Protein 2OVW (pdb70)

Sequence (1588 aa):
TPDKAKEQHPKLETYRCTKASGCKKQTNYIVADAGIHGIRQKNGAGCGDWGQKPNATACPDEASCAKNCILSGMDSNAYKNAGITTSGNKLRLQQLINNQLVSPRVYLLEENKKKYEMLHLTGTEFSFDVEMEKLPCGMNGALYLSEMPQDGGKSTSRNSKAGAYYGAGYCDAQCYVTPFINGVGNIKGQGVCCNELDIWEANSRATHIAPHPCSKPGLYGCTGDECGSSGICDKAGCGWNHNRINVTDFYGRGKQYKVDSTRKFTVTSQFVANKQGDLIELHRHYIQDNKVIESAVVNISGPPKINFINDKYCAATGANEYMRLGGTKQMGDAMSRGMVLAMSVWWSEGDFMAWLDQGVAGPCDATEGDPKNIVKVQPNPEVTFSNIRIGEIGSTSTPDKAKEQHPKLETYRCTKASGCKKQTNYIVADAGIHGIRQKNGAGCGDWGQKPNATACPDEASCAKNCILSGMDSNAYKNAGITTSGNKLRLQQLINNQLVSPRVYLLEENKKKYEMLHLTGTEFSFDVEMEKLPCGMNGALYLSEMPQDGGKSTSRNSKAGAYYGAGYCDAQCYVTPFINGVGNIKGQGVCCNELDIWEANSRATHIAPHPCSKPGLYGCTGDECGSSGICDKAGCGWNHNRINVTDFYGRGKQYKVDSTRKFTVTSQFVANKQGDLIELHRHYIQDNKVIESAVVNISGPPKINFINDKYCAATGANEYMRLGGTKQMGDAMSRGMVLAMSVWWSEGDFMAWLDQGVAGPCDATEGDPKNIVKVQPNPEVTFSNIRIGEIGSTSTPDKAKEQHPKLETYRCTKASGCKKQTNYIVADAGIHGIRQKNGAGCGDWGQKPNATACPDEASCAKNCILSGMDSNAYKNAGITTSGNKLRLQQLINNQLVSPRVYLLEENKKKYEMLHLTGTEFSFDVEMEKLPCGMNGALYLSEMPQDGGKSTSRNSKAGAYYGAGYCDAQCYVTPFINGVGNIKGQGVCCNELDIWEANSRATHIAPHPCSKPGLYGCTGDECGSSGICDKAGCGWNHNRINVTDFYGRGKQYKVDSTRKFTVTSQFVANKQGDLIELHRHYIQDNKVIESAVVNISGPPKINFINDKYCAATGANEYMRLGGTKQMGDAMSRGMVLAMSVWWSEGDFMAWLDQGVAGPCDATEGDPKNIVKVQPNPEVTFSNIRIGEIGSTSTPDKAKEQHPKLETYRCTKASGCKKQTNYIVADAGIHGIRQKNGAGCGDWGQKPNATACPDEASCAKNCILSGMDSNAYKNAGITTSGNKLRLQQLINNQLVSPRVYLLEENKKKYEMLHLTGTEFSFDVEMEKLPCGMNGALYLSEMPQDGGKSTSRNSKAGAYYGAGYCDAQCYVTPFINGVGNIKGQGVCCNELDIWEANSRATHIAPHPCSKPGLYGCTGDECGSSGICDKAGCGWNHNRINVTDFYGRGKQYKVDSTRKFTVTSQFVANKQGDLIELHRHYIQDNKVIESAVVNISGPPKINFINDKYCAATGANEYMRLGGTKQMGDAMSRGMVLAMSVWWSEGDFMAWLDQGVAGPCDATEGDPKNIVKVQPNPEVTFSNIRIGEIGSTS

Nearest PDB structures (foldseek):
  2ovw-assembly1_A  TM=1.003E+00  e=1.670E-92  Fusarium oxysporum
  1ojj-assembly1_A  TM=9.820E-01  e=1.998E-66  Mycothermus thermophilus
  1a39-assembly1_A  TM=9.815E-01  e=2.116E-66  Mycothermus thermophilus
  2a39-assembly2_A  TM=9.810E-01  e=2.242E-66  Mycothermus thermophilus
  1dym-assembly1_A  TM=9.828E-01  e=2.515E-66  Mycothermus thermophilus

Secondary structure (DSSP, 8-state):
-B-SS---PPEEEEEEEETTTEEEEEEEEEEE-HHHH-EE-TTS-BS--TTS---TTT-SSHHHHHHH-EE----HHHHHHTTEEEETTEEEEESEETTEE---EEEEEPTTSSSB--B--TT-EEEEEEE-TT--TTEEEEEEEE---TTTTGGG-TT----GGGT----BTT-EE-SEETTEE-TT--EEE--EEEEEEE-SS-EEEEEE-BSS-S-EEE-GGGGSTTSSB-SS---B-GGGGT-TTSEESSTTSSEETTS-EEEEEEEEE-TTS-EEEEEEEEEETTEEEEPPPP-SSSS-S-SSB-HHHHHHTT-HHHHHTTHHHHHHHHHHH-BEEEEEEEE-TTTTTHHHHBGGG-SB-SSTTSHHHHHHH-SS-EEEEEEEEEESTTS--/-B-SSPP-PPEEEEEEEETTTEEEEEEEEEEE-HHHH-EE-TTS-BS--TTS---TTT-SSHHHHHHH-EE----HHHHHHHTEEEETTEEEEESEETTEE---EEEEEPTTSSSB--B--TT-EEEEEEE-TT--TTEEEEEEEE---TTTTGGG-TT---TGGGT----BTT--B-SEETTEE-TT--EEE--EEEEEEE-SS-EEEEEE-BSS-S-EEE-GGGGSTTSSB-SS---B-TTTTT-TTSEESSTTSSEETTS-EEEEEEEEE-TTS-EEEEEEEEEETTEEEEPPPP-SSSS-S-SSB-HHHHHHTT-HHHHHTTHHHHHHHHHHH-BEEEEEEEE-TTTTTHHHHBGGG-SB-SSTTSHHHHHHH-SS-EEEEEEEEEESTTS--/-B-SSPP-PPEEEEEEEETTTEEEEEEEEEEE-HHHH-EE-TTS-BS--TTSPPPTTT-SSHHHHHHH-EE----HHHHHTTTEEEETTEEEEESEETTEE---EEEEEPTTSSSB--B--TT-EEEEEEE-TT--TTEEEEEEEE---TTTTGGG-TT----GGGT----BTT-EE-SEETTEE-TT--EEE--EEEEEEE-SS-EEEEEE-BSS-S-EEE-GGGGSTTSSB-SS---B-TTTTT-TTSEESSTTSSEETTS-EEEEEEEEE-TTS-EEEEEEEEEETTEEEEPPPP-SSSS-S-SSB-HHHHHHTT-HHHHHTTHHHHHHHHHHH-BEEEEEEEE-TTTTTHHHHBGGG-SB-SSTTSHHHHHHH-SS-EEEEEEEEEESTTS--/-B-SS---PPEEEEEEEETTTEEEEEEEEEEE-HHHH-EE-TTS-BS--TTSPPPTTT-SSHHHHHHH-EE----HHHHHHTTEEEETTEEEEESEETTEE---EEEEEPTTSSSB--B--TT-EEEEEEE-TT--TTEEEEEEEE---TTTTGGG-TT----GGGT----BTT-EE-SEETTEE-TT--EEE--EEEEEEE-SS-EEEEEE-BSS-S-EEE-GGGGSTTSSB-SS---B-TTTTT-TTSEESSTTSSEETTS-EEEEEEEEE-TTS-EEEEEEEEEETTEEEEPPPP-SSSS-S-SSB-HHHHHHTT-HHHHHTTHHHHHHHHHHH-BEEEEEEEE-TTTTTHHHHBGGG-SB-SSTTSHHHHHHH-SS-EEEEEEEEEESTTS--

CATH classification: 2.70.100.10

B-factor: mean 28.84, std 9.88, range [3.84, 80.95]

Radius of gyration: 49.94 Å; Cα contacts (8 Å, |Δi|>4): 4673; chains: 4; bounding box: 116×54×153 Å

Solvent-accessible surface area: 63809 Å² total

Organism: Fusarium oxysporum (NCBI:txid5507)

Foldseek 3Di:
DEDPADAAFAKAWAWEADPVPFTDIFIKTKAWAQVLQAKAFPVRHHQDDWQWFGDCVCPVDWQSVLVGIYGYHAHVVSCVQLQWHADYFKIKGWQHDPRDGNWIKIWIGHNVLQWGPWFQAAQWKKKWKKAFQQFDFQKKWFKKWWQWDGQLLCVVDVSADCTVSNNHTDAEQLQGQGQDHSRTGPNVRFRWHTWMWTCWIDHQWWIKGFGKFFLDAGIDRHDDQLNDCLHGIQPVGQMDICLLLPNAQCGHDDDSHVHHNNDMKMKMWHFYDDPVSFTFKIAIWMADPNDIHGAAFRNHPFADRDRIDGVRRSVSVPSVSCVVSPHRRSSSVNSNVTIIIMTTMDGDQPQSPCVCDHDSNGDDDRPCSHPVNSCVVRVMRMMMMGHIYMYHDPRRD/DEDPDDAAFAKAWAWEADPVPFTDIFIKTKAWAQPLQAKAFPVRHHQDDWQDFGDCVCPVDWQSVLVGIYGYHAHVVSCVQLQWHADYFKIKGWQHDPPDGNWIKIWIGHNVLQWGPWFQAAQWKKKWKKAFQLFDFQKKWFKKWWQWDGQLLCVVDVSADCTVSNNHTDAEQLQGQGQDHSRTGPNVRFRKHTWMWTCWIDHQWWIKGFGKFFLDAGIDRHDDPLNDCLHGIQPVGQMDICLLLPNRQCGHDDDSHVHHNNDMKMKMWHFYDDPVSFTFKIAIWMADPNDIGGAAFRNHPFADRDRIDGVSRSVSVPSVSCVVSPHRRSSSVNSNVTIIIMTTMDGDQPQSCCVCDHDSNGDDDRPCSHPVNSCVVPVMRMMMMGHIYMYHDPRRD/DEDPADAAFAKAWAWEADPVPFTDIFIKTKAWAQVLQAKAFPVRHHQDDWQDFGDCVCPVDWQSVLVGIYGYHAHVVSCVQLQWHADYFKIKGWQHDPPDGNWIKIWIGHNVLQWGPWFQAAQWKKKWKKAFQQFDFQKKWFKKWWLWDGQQLCVVDVSADCTVSNNHTDAEQLQGQGQDHSRTGPNVRFRKHTWMWTCWIDHQWWIKGFGKFFLDAGIDRHDDQLNDCLHGIQPVGQMDICLLLPNAQCGHDDDSHVHHNNDMKMKMWHFYDDPVSFTFKIAIWMADPNDIGGAAFRNHPFADRDRIDGVSRSVSVPSVSCVVNPHRRSSSVNSNVTIIIMTTMDGDQPQSPCVCDHDSNGDDDRPCSHPVNSCVVRVMRMMMMGHIYMYRDPRRD/DEDPDAAAFAKAWAWEWDPVPFTDIFIKTKAWAQVLQAKAFPVRHHQDDWQWFGDCVCPVDFQSVLVGIYGYHAHVVSCVQLQWHADYFKIKGWQHDPPDGNWIKMWIGHNVLQWGPWFQAQQWKKKWKKAFQQFDFQKKWFKKWWQWDGQQLCVVDVSADCTSSNNHTDAEQLQGQGQDHSRTGPNVSFRKHTWMWTCWIDHQWWIKGFGKFFLDAGIDRHDDQLNDCLHGIQPVGQMDICLLLPNAQCGHDDDSHVHHNNDMKMKMWHFYDDPVSFTFKIAIWIADPNDIGGAAFRNHPFADRDRIDGVSRSVSVPSVSCVVNPHRRSSSVNSNVTIIIMTTMDGDQPQLPCVCDHDSNGDDDRPCSHPVNSCVVPVMRMMMMGHIYMYHDPRRD

InterPro domains:
  IPR001722 Glycoside hydrolase, family 7 [PF00840] (23-415)
  IPR001722 Glycoside hydrolase, family 7 [PR00734] (42-59)
  IPR001722 Glycoside hydrolase, family 7 [PR00734] (76-95)
  IPR001722 Glycoside hydrolase, family 7 [PR00734] (135-155)
  IPR001722 Glycoside hydrolase, family 7 [PR00734] (155-173)
  IPR001722 Glycoside hydrolase, family 7 [PR00734] (179-195)
  IPR001722 Glycoside hydrolase, family 7 [PR00734] (210-233)
  IPR001722 Glycoside hydrolase, family 7 [PR00734] (277-290)
  IPR001722 Glycoside hydrolase, family 7 [PR00734] (358-377)
  IPR001722 Glycoside hydrolase, family 7 [PR00734] (398-415)
  IPR001722 Glycoside hydrolase, family 7 [PTHR33753] (5-418)
  IPR001722 Glycoside hydrolase, family 7 [cd07999] (25-410)
  IPR013320 Concanavalin A-like lectin/glucanase domain superfamily [SSF49899] (20-417)
  IPR037019 Glycoside hydrolase family 7, catalytic domain superfamily [G3DSA:2.70.100.10] (19-429)

Structure (mmCIF, N/CA/C/O backbone):
data_2OVW
#
_entry.id   2OVW
#
_cell.length_a   67.930
_cell.length_b   78.310
_cell.length_c   142.470
_cell.angle_alpha   90.00
_cell.angle_beta   96.98
_cell.angle_gamma   90.00
#
_symmetry.space_group_name_H-M   'P 1 21 1'
#
loop_
_entity.id
_entity.type
_entity.pdbx_description
1 polymer 'ENDOGLUCANASE I'
2 branched beta-D-glucopyranose-(1-4)-beta-D-glucopyranose
3 non-polymer 2-acetamido-2-deoxy-beta-D-glucopyranose
4 water water
#
loop_
_atom_site.group_PDB
_atom_site.id
_atom_site.type_symbol
_atom_site.label_atom_id
_atom_site.label_alt_id
_atom_site.label_comp_id
_atom_site.label_asym_id
_atom_site.label_entity_id
_atom_site.label_seq_id
_atom_site.pdbx_PDB_ins_code
_atom_site.Cartn_x
_atom_site.Cartn_y
_atom_site.Cartn_z
_atom_site.occupancy
_atom_site.B_iso_or_equiv
_atom_site.auth_seq_id
_atom_site.auth_comp_id
_atom_site.auth_asym_id
_atom_site.auth_atom_id
_atom_site.pdbx_PDB_model_num
ATOM 9 N N . THR A 1 2 ? 70.452 74.576 29.912 1.00 27.43 2 THR A N 1
ATOM 10 C CA . THR A 1 2 ? 71.045 75.704 30.604 1.00 25.24 2 THR A CA 1
ATOM 11 C C . THR A 1 2 ? 70.626 77.019 29.969 1.00 23.61 2 THR A C 1
ATOM 12 O O . THR A 1 2 ? 70.871 77.259 28.790 1.00 28.31 2 THR A O 1
ATOM 16 N N . PRO A 1 3 ? 70.021 77.849 30.754 1.00 22.93 3 PRO A N 1
ATOM 17 C CA . PRO A 1 3 ? 69.551 79.149 30.333 1.00 25.79 3 PRO A CA 1
ATOM 18 C C . PRO A 1 3 ? 70.733 80.011 29.928 1.00 28.21 3 PRO A C 1
ATOM 19 O O . PRO A 1 3 ? 71.798 79.894 30.542 1.00 30.96 3 PRO A O 1
ATOM 23 N N . ASP A 1 4 ? 70.512 80.854 28.943 1.00 29.24 4 ASP A N 1
ATOM 24 C CA . ASP A 1 4 ? 71.556 81.779 28.484 1.00 30.23 4 ASP A CA 1
ATOM 25 C C . ASP A 1 4 ? 71.416 82.984 29.405 1.00 31.85 4 ASP A C 1
ATOM 26 O O . ASP A 1 4 ? 70.712 82.908 30.434 1.00 31.33 4 ASP A O 1
ATOM 31 N N . LYS A 1 5 ? 72.063 84.080 29.064 1.00 33.84 5 LYS A N 1
ATOM 32 C CA . LYS A 1 5 ? 71.976 85.255 29.933 1.00 37.35 5 LYS A CA 1
ATOM 33 C C . LYS A 1 5 ? 70.991 86.311 29.448 1.00 35.79 5 LYS A C 1
ATOM 34 O O . LYS A 1 5 ? 70.945 87.373 30.048 1.00 35.25 5 LYS A O 1
ATOM 40 N N . ALA A 1 6 ? 70.208 86.025 28.415 1.00 36.20 6 ALA A N 1
ATOM 41 C CA . ALA A 1 6 ? 69.229 86.982 27.885 1.00 34.97 6 ALA A CA 1
ATOM 42 C C . ALA A 1 6 ? 68.164 87.292 28.924 1.00 33.49 6 ALA A C 1
ATOM 43 O O . ALA A 1 6 ? 67.788 86.413 29.692 1.00 34.77 6 ALA A O 1
ATOM 45 N N . LYS A 1 7 ? 67.687 88.520 28.978 1.00 33.28 7 LYS A N 1
ATOM 46 C CA . LYS A 1 7 ? 66.682 88.849 29.976 1.00 35.08 7 LYS A CA 1
ATOM 47 C C . LYS A 1 7 ? 65.338 88.147 29.752 1.00 34.15 7 LYS A C 1
ATOM 48 O O . LYS A 1 7 ? 64.844 88.022 28.636 1.00 32.38 7 LYS A O 1
ATOM 54 N N . GLU A 1 8 ? 64.751 87.701 30.846 1.00 31.61 8 GLU A N 1
ATOM 55 C CA . GLU A 1 8 ? 63.459 87.056 30.854 1.00 32.34 8 GLU A CA 1
ATOM 56 C C . GLU A 1 8 ? 62.465 88.119 31.324 1.00 33.02 8 GLU A C 1
ATOM 57 O O . GLU A 1 8 ? 62.634 88.573 32.459 1.00 35.73 8 GLU A O 1
ATOM 63 N N . GLN A 1 9 ? 61.517 88.542 30.498 1.00 32.17 9 GLN A N 1
ATOM 64 C CA . GLN A 1 9 ? 60.593 89.574 30.973 1.00 31.13 9 GLN A CA 1
ATOM 65 C C . GLN A 1 9 ? 59.210 88.954 31.058 1.00 30.97 9 GLN A C 1
ATOM 66 O O . GLN A 1 9 ? 58.415 88.994 30.127 1.00 33.14 9 GLN A O 1
ATOM 72 N N . HIS A 1 10 ? 58.918 88.306 32.182 1.00 29.51 10 HIS A N 1
ATOM 73 C CA . HIS A 1 10 ? 57.637 87.678 32.346 1.00 28.14 10 HIS A CA 1
ATOM 74 C C . HIS A 1 10 ? 56.518 88.712 32.433 1.00 26.66 10 HIS A C 1
ATOM 75 O O . HIS A 1 10 ? 56.536 89.675 33.185 1.00 28.64 10 HIS A O 1
ATOM 82 N N . PRO A 1 11 ? 55.474 88.498 31.682 1.00 25.28 11 PRO A N 1
ATOM 83 C CA . PRO A 1 11 ? 54.280 89.331 31.711 1.00 24.64 11 PRO A CA 1
ATOM 84 C C . PRO A 1 11 ? 53.703 89.291 33.127 1.00 25.24 11 PRO A C 1
ATOM 85 O O . PRO A 1 11 ? 53.634 88.252 33.814 1.00 24.15 11 PRO A O 1
ATOM 89 N N . LYS A 1 12 ? 53.283 90.466 33.608 1.00 25.01 12 LYS A N 1
ATOM 90 C CA . LYS A 1 12 ? 52.695 90.570 34.938 1.00 29.45 12 LYS A CA 1
ATOM 91 C C . LYS A 1 12 ? 51.195 90.242 34.864 1.00 29.05 12 LYS A C 1
ATOM 92 O O . LYS A 1 12 ? 50.582 90.522 33.830 1.00 29.85 12 LYS A O 1
ATOM 98 N N . LEU A 1 13 ? 50.618 89.715 35.914 1.00 27.65 13 LEU A N 1
ATOM 99 C CA . LEU A 1 13 ? 49.188 89.397 35.918 1.00 26.70 13 LEU A CA 1
ATOM 100 C C . LEU A 1 13 ? 48.647 89.588 37.328 1.00 25.47 13 LEU A C 1
ATOM 101 O O . LEU A 1 13 ? 49.078 88.935 38.268 1.00 24.80 13 LEU A O 1
ATOM 106 N N . GLU A 1 14 ? 47.725 90.521 37.527 1.00 27.75 14 GLU A N 1
ATOM 107 C CA . GLU A 1 14 ? 47.080 90.781 38.813 1.00 27.27 14 GLU A CA 1
ATOM 108 C C . GLU A 1 14 ? 46.116 89.631 39.053 1.00 24.34 14 GLU A C 1
ATOM 109 O O . GLU A 1 14 ? 45.498 89.297 38.070 1.00 23.23 14 GLU A O 1
ATOM 115 N N . THR A 1 15 ? 46.008 89.010 40.178 1.00 25.17 15 THR A N 1
ATOM 116 C CA . THR A 1 15 ? 45.142 87.939 40.579 1.00 26.17 15 THR A CA 1
ATOM 117 C C . THR A 1 15 ? 44.580 88.267 41.955 1.00 27.98 15 THR A C 1
ATOM 118 O O . THR A 1 15 ? 44.978 89.285 42.534 1.00 33.30 15 THR A O 1
ATOM 122 N N . TYR A 1 16 ? 43.553 87.598 42.511 1.00 27.27 16 TYR A N 1
ATOM 123 C CA . TYR A 1 16 ? 42.994 87.992 43.803 1.00 26.18 16 TYR A CA 1
ATOM 124 C C . TYR A 1 16 ? 42.841 86.825 44.783 1.00 27.72 16 TYR A C 1
ATOM 125 O O . TYR A 1 16 ? 42.647 85.673 44.360 1.00 27.07 16 TYR A O 1
ATOM 134 N N . ARG A 1 17 ? 42.936 87.129 46.081 1.00 27.18 17 ARG A N 1
ATOM 135 C CA . ARG A 1 17 ? 42.743 86.129 47.136 1.00 26.90 17 ARG A CA 1
ATOM 136 C C . ARG A 1 17 ? 41.522 86.693 47.877 1.00 25.63 17 ARG A C 1
ATOM 137 O O . ARG A 1 17 ? 41.454 87.903 48.126 1.00 23.86 17 ARG A O 1
ATOM 145 N N . CYS A 1 18 ? 40.525 85.872 48.126 1.00 26.08 18 CYS A N 1
ATOM 146 C CA . CYS A 1 18 ? 39.310 86.382 48.723 1.00 27.36 18 CYS A CA 1
ATOM 147 C C . CYS A 1 18 ? 38.708 85.646 49.894 1.00 27.02 18 CYS A C 1
ATOM 148 O O . CYS A 1 18 ? 38.759 84.406 49.949 1.00 27.26 18 CYS A O 1
ATOM 151 N N . THR A 1 19 ? 38.079 86.431 50.766 1.00 27.65 19 THR A N 1
ATOM 152 C CA . THR A 1 19 ? 37.378 85.822 51.912 1.00 29.43 19 THR A CA 1
ATOM 153 C C . THR A 1 19 ? 36.014 86.500 51.990 1.00 30.02 19 THR A C 1
ATOM 154 O O . THR A 1 19 ? 35.875 87.640 51.532 1.00 31.05 19 THR A O 1
ATOM 158 N N . LYS A 1 20 ? 35.035 85.832 52.572 1.00 32.17 20 LYS A N 1
ATOM 159 C CA . LYS A 1 20 ? 33.719 86.458 52.733 1.00 36.46 20 LYS A CA 1
ATOM 160 C C . LYS A 1 20 ? 33.820 87.705 53.596 1.00 38.81 20 LYS A C 1
ATOM 161 O O . LYS A 1 20 ? 33.209 88.727 53.290 1.00 40.30 20 LYS A O 1
ATOM 167 N N . ALA A 1 21 ? 34.619 87.667 54.665 1.00 40.43 21 ALA A N 1
ATOM 168 C CA . ALA A 1 21 ? 34.789 88.806 55.553 1.00 41.80 21 ALA A CA 1
ATOM 169 C C . ALA A 1 21 ? 35.592 89.956 54.973 1.00 41.97 21 ALA A C 1
ATOM 170 O O . ALA A 1 21 ? 35.180 91.090 55.214 1.00 43.35 21 ALA A O 1
ATOM 172 N N . SER A 1 22 ? 36.679 89.746 54.245 1.00 42.17 22 SER A N 1
ATOM 173 C CA . SER A 1 22 ? 37.411 90.900 53.729 1.00 42.12 22 SER A CA 1
ATOM 174 C C . SER A 1 22 ? 37.293 91.108 52.232 1.00 41.72 22 SER A C 1
ATOM 175 O O . SER A 1 22 ? 37.911 92.087 51.763 1.00 40.98 22 SER A O 1
ATOM 178 N N . GLY A 1 23 ? 36.577 90.243 51.489 1.00 40.44 23 GLY A N 1
ATOM 179 C CA . GLY A 1 23 ? 36.534 90.517 50.043 1.00 39.21 23 GLY A CA 1
ATOM 180 C C . GLY A 1 23 ? 37.781 90.004 49.337 1.00 38.26 23 GLY A C 1
ATOM 181 O O . GLY A 1 23 ? 38.506 89.155 49.854 1.00 36.92 23 GLY A O 1
ATOM 182 N N . CYS A 1 24 ? 38.007 90.532 48.142 1.00 38.01 24 CYS A N 1
ATOM 183 C CA . CYS A 1 24 ? 39.105 90.112 47.293 1.00 38.59 24 CYS A CA 1
ATOM 184 C C . CYS A 1 24 ? 40.252 91.102 47.322 1.00 37.80 24 CYS A C 1
ATOM 185 O O . CYS A 1 24 ? 40.046 92.260 47.032 1.00 38.55 24 CYS A O 1
ATOM 188 N N . LYS A 1 25 ? 41.436 90.603 47.664 1.00 38.40 25 LYS A N 1
ATOM 189 C CA . LYS A 1 25 ? 42.624 91.451 47.725 1.00 37.74 25 LYS A CA 1
ATOM 190 C C . LYS A 1 25 ? 43.466 91.132 46.513 1.00 35.99 25 LYS A C 1
ATOM 191 O O . LYS A 1 25 ? 43.676 89.966 46.197 1.00 34.80 25 LYS A O 1
ATOM 197 N N . LYS A 1 26 ? 43.891 92.163 45.840 1.00 35.34 26 LYS A N 1
ATOM 198 C CA . LYS A 1 26 ? 44.692 92.044 44.628 1.00 36.34 26 LYS A CA 1
ATOM 199 C C . LYS A 1 26 ? 46.115 91.628 44.968 1.00 36.99 26 LYS A C 1
ATOM 200 O O . LYS A 1 26 ? 46.638 91.984 46.027 1.00 37.01 26 LYS A O 1
ATOM 206 N N . GLN A 1 27 ? 46.753 90.842 44.123 1.00 36.70 27 GLN A N 1
ATOM 207 C CA . GLN A 1 27 ? 48.096 90.330 44.282 1.00 37.79 27 GLN A CA 1
ATOM 208 C C . GLN A 1 27 ? 48.825 90.342 42.937 1.00 35.72 27 GLN A C 1
ATOM 209 O O . GLN A 1 27 ? 48.178 90.145 41.914 1.00 34.43 27 GLN A O 1
ATOM 215 N N . THR A 1 28 ? 50.129 90.491 43.018 1.00 34.28 28 THR A N 1
ATOM 216 C CA . THR A 1 28 ? 50.916 90.464 41.788 1.00 33.00 28 THR A CA 1
ATOM 217 C C . THR A 1 28 ? 51.494 89.071 41.589 1.00 31.10 28 THR A C 1
ATOM 218 O O . THR A 1 28 ? 52.132 88.532 42.495 1.00 30.69 28 THR A O 1
ATOM 222 N N . ASN A 1 29 ? 51.257 88.536 40.410 1.00 28.44 29 ASN A N 1
ATOM 223 C CA . ASN A 1 29 ? 51.772 87.254 39.972 1.00 26.84 29 ASN A CA 1
ATOM 224 C C . ASN A 1 29 ? 52.447 87.505 38.612 1.00 25.76 29 ASN A C 1
ATOM 225 O O . ASN A 1 29 ? 52.348 88.585 38.049 1.00 27.27 29 ASN A O 1
ATOM 230 N N . TYR A 1 30 ? 53.168 86.534 38.075 1.00 24.67 30 TYR A N 1
ATOM 231 C CA . TYR A 1 30 ? 53.853 86.621 36.801 1.00 22.72 30 TYR A CA 1
ATOM 232 C C . TYR A 1 30 ? 53.463 85.385 35.988 1.00 22.20 30 TYR A C 1
ATOM 233 O O . TYR A 1 30 ? 53.050 84.379 36.593 1.00 20.94 30 TYR A O 1
ATOM 242 N N . ILE A 1 31 ? 53.581 85.512 34.671 1.00 21.27 31 ILE A N 1
ATOM 243 C CA . ILE A 1 31 ? 53.233 84.392 33.777 1.00 20.78 31 ILE A CA 1
ATOM 244 C C . ILE A 1 31 ? 54.525 83.912 33.161 1.00 21.62 31 ILE A C 1
ATOM 245 O O . ILE A 1 31 ? 55.313 84.776 32.781 1.00 21.68 31 ILE A O 1
ATOM 250 N N . VAL A 1 32 ? 54.717 82.594 33.071 1.00 23.14 32 VAL A N 1
ATOM 251 C CA . VAL A 1 32 ? 55.951 82.096 32.460 1.00 20.51 32 VAL A CA 1
ATOM 252 C C . VAL A 1 32 ? 55.589 81.110 31.363 1.00 18.24 32 VAL A C 1
ATOM 253 O O . VAL A 1 32 ? 54.711 80.289 31.549 1.00 17.26 32 VAL A O 1
ATOM 257 N N . ALA A 1 33 ? 56.260 81.216 30.212 1.00 19.94 33 ALA A N 1
ATOM 258 C CA . ALA A 1 33 ? 55.977 80.312 29.105 1.00 20.50 33 ALA A CA 1
ATOM 259 C C . ALA A 1 33 ? 56.624 78.964 29.414 1.00 20.31 33 ALA A C 1
ATOM 260 O O . ALA A 1 33 ? 57.636 78.960 30.125 1.00 19.95 33 ALA A O 1
ATOM 262 N N . ASP A 1 34 ? 56.123 77.864 28.855 1.00 18.46 34 ASP A N 1
ATOM 263 C CA . ASP A 1 34 ? 56.782 76.595 29.095 1.00 19.11 34 ASP A CA 1
ATOM 264 C C . ASP A 1 34 ? 58.251 76.659 28.680 1.00 22.54 34 ASP A C 1
ATOM 265 O O . ASP A 1 34 ? 58.625 77.457 27.808 1.00 25.99 34 ASP A O 1
ATOM 270 N N . ALA A 1 35 ? 59.090 75.811 29.240 1.00 21.55 35 ALA A N 1
ATOM 271 C CA . ALA A 1 35 ? 60.521 75.787 28.922 1.00 22.90 35 ALA A CA 1
ATOM 272 C C . ALA A 1 35 ? 60.757 75.650 27.426 1.00 22.88 35 ALA A C 1
ATOM 273 O O . ALA A 1 35 ? 61.493 76.438 26.832 1.00 22.73 35 ALA A O 1
ATOM 275 N N . GLY A 1 36 ? 60.099 74.690 26.774 1.00 23.24 36 GLY A N 1
ATOM 276 C CA . GLY A 1 36 ? 60.192 74.466 25.339 1.00 22.98 36 GLY A CA 1
ATOM 277 C C . GLY A 1 36 ? 59.953 75.675 24.455 1.00 22.60 36 GLY A C 1
ATOM 278 O O . GLY A 1 36 ? 60.673 75.926 23.480 1.00 24.87 36 GLY A O 1
ATOM 279 N N . ILE A 1 37 ? 59.017 76.546 24.779 1.00 21.36 37 ILE A N 1
ATOM 280 C CA . ILE A 1 37 ? 58.674 77.740 24.035 1.00 21.35 37 ILE A CA 1
ATOM 281 C C . ILE A 1 37 ? 59.794 78.740 24.084 1.00 23.55 37 ILE A C 1
ATOM 282 O O . ILE A 1 37 ? 59.959 79.555 23.164 1.00 23.67 37 ILE A O 1
ATOM 287 N N . HIS A 1 38 ? 60.604 78.707 25.167 1.00 24.64 38 HIS A N 1
ATOM 288 C CA . HIS A 1 38 ? 61.741 79.617 25.275 1.00 21.93 38 HIS A CA 1
ATOM 289 C C . HIS A 1 38 ? 62.704 79.325 24.125 1.00 21.80 38 HIS A C 1
ATOM 290 O O . HIS A 1 38 ? 63.372 80.223 23.621 1.00 23.96 38 HIS A O 1
ATOM 297 N N . GLY A 1 39 ? 62.790 78.071 23.710 1.00 21.52 39 GLY A N 1
ATOM 298 C CA . GLY A 1 39 ? 63.715 77.691 22.645 1.00 23.27 39 GLY A CA 1
ATOM 299 C C . GLY A 1 39 ? 64.927 77.041 23.326 1.00 25.86 39 GLY A C 1
ATOM 300 O O . GLY A 1 39 ? 65.681 77.666 24.092 1.00 28.28 39 GLY A O 1
ATOM 301 N N . ILE A 1 40 ? 65.097 75.764 23.085 1.00 25.93 40 ILE A N 1
ATOM 302 C CA . ILE A 1 40 ? 66.175 74.971 23.647 1.00 27.38 40 ILE A CA 1
ATOM 303 C C . ILE A 1 40 ? 66.979 74.418 22.469 1.00 27.32 40 ILE A C 1
ATOM 304 O O . ILE A 1 40 ? 66.489 73.587 21.709 1.00 26.07 40 ILE A O 1
ATOM 309 N N . ARG A 1 41 ? 68.208 74.911 22.295 1.00 27.26 41 ARG A N 1
ATOM 310 C CA . ARG A 1 41 ? 68.996 74.412 21.185 1.00 28.31 41 ARG A CA 1
ATOM 311 C C . ARG A 1 41 ? 70.472 74.176 21.466 1.00 27.30 41 ARG A C 1
ATOM 312 O O . ARG A 1 41 ? 71.066 74.730 22.406 1.00 24.85 41 ARG A O 1
ATOM 320 N N . GLN A 1 42 ? 71.042 73.364 20.567 1.00 26.74 42 GLN A N 1
ATOM 321 C CA . GLN A 1 42 ? 72.487 73.121 20.565 1.00 24.38 42 GLN A CA 1
ATOM 322 C C . GLN A 1 42 ? 73.128 74.360 19.956 1.00 24.53 42 GLN A C 1
ATOM 323 O O . GLN A 1 42 ? 72.459 75.278 19.478 1.00 26.36 42 GLN A O 1
ATOM 329 N N . LYS A 1 43 ? 74.434 74.382 19.963 1.00 28.10 43 LYS A N 1
ATOM 330 C CA . LYS A 1 43 ? 75.261 75.482 19.451 1.00 27.40 43 LYS A CA 1
ATOM 331 C C . LYS A 1 43 ? 75.273 75.540 17.936 1.00 22.40 43 LYS A C 1
ATOM 332 O O . LYS A 1 43 ? 75.521 76.613 17.416 1.00 20.03 43 LYS A O 1
ATOM 338 N N . ASN A 1 44 ? 75.023 74.444 17.261 1.00 22.00 44 ASN A N 1
ATOM 339 C CA . ASN A 1 44 ? 74.966 74.485 15.791 1.00 26.60 44 ASN A CA 1
ATOM 340 C C . ASN A 1 44 ? 73.519 74.708 15.333 1.00 27.24 44 ASN A C 1
ATOM 341 O O . ASN A 1 44 ? 73.064 74.367 14.226 1.00 27.47 44 ASN A O 1
ATOM 346 N N . GLY A 1 45 ? 72.711 75.264 16.229 1.00 27.64 45 GLY A N 1
ATOM 347 C CA . GLY A 1 45 ? 71.315 75.554 15.992 1.00 25.65 45 GLY A CA 1
ATOM 348 C C . GLY A 1 45 ? 70.447 74.326 15.990 1.00 22.82 45 GLY A C 1
ATOM 349 O O . GLY A 1 45 ? 69.238 74.541 15.952 1.00 24.51 45 GLY A O 1
ATOM 350 N N . ALA A 1 46 ? 70.898 73.098 16.019 1.00 22.48 46 ALA A N 1
ATOM 351 C CA . ALA A 1 46 ? 69.957 71.982 16.030 1.00 24.79 46 ALA A CA 1
ATOM 352 C C . ALA A 1 46 ? 69.167 72.023 17.352 1.00 30.91 46 ALA A C 1
ATOM 353 O O . ALA A 1 46 ? 69.510 72.746 18.315 1.00 31.42 46 ALA A O 1
ATOM 355 N N . GLY A 1 47 ? 68.068 71.251 17.412 1.00 32.29 47 GLY A N 1
ATOM 356 C CA . GLY A 1 47 ? 67.239 71.220 18.618 1.00 31.66 47 GLY A CA 1
ATOM 357 C C . GLY A 1 47 ? 67.696 70.085 19.543 1.00 32.42 47 GLY A C 1
ATOM 358 O O . GLY A 1 47 ? 68.547 69.250 19.169 1.00 31.17 47 GLY A O 1
ATOM 359 N N . CYS A 1 48 ? 67.086 70.036 20.751 1.00 30.68 48 CYS A N 1
ATOM 360 C CA . CYS A 1 48 ? 67.479 68.957 21.655 1.00 27.66 48 CYS A CA 1
ATOM 361 C C . CYS A 1 48 ? 66.491 67.830 21.734 1.00 27.58 48 CYS A C 1
ATOM 362 O O . CYS A 1 48 ? 66.598 66.943 22.597 1.00 29.27 48 CYS A O 1
ATOM 365 N N . GLY A 1 49 ? 65.556 67.768 20.816 1.00 26.09 49 GLY A N 1
ATOM 366 C CA . GLY A 1 49 ? 64.623 66.647 20.817 1.00 25.79 49 GLY A CA 1
ATOM 367 C C . GLY A 1 49 ? 63.178 67.123 20.738 1.00 25.15 49 GLY A C 1
ATOM 368 O O . GLY A 1 49 ? 62.830 68.209 21.148 1.00 22.39 49 GLY A O 1
ATOM 369 N N . ASP A 1 50 ? 62.363 66.263 20.172 1.00 29.42 50 ASP A N 1
ATOM 370 C CA . ASP A 1 50 ? 60.962 66.529 19.961 1.00 33.04 50 ASP A CA 1
ATOM 371 C C . ASP A 1 50 ? 60.029 65.815 20.927 1.00 33.60 50 ASP A C 1
ATOM 372 O O . ASP A 1 50 ? 60.299 64.725 21.462 1.00 32.83 50 ASP A O 1
ATOM 377 N N . TRP A 1 51 ? 58.883 66.494 21.067 1.00 33.29 51 TRP A N 1
ATOM 378 C CA . TRP A 1 51 ? 57.811 66.002 21.926 1.00 31.79 51 TRP A CA 1
ATOM 379 C C . TRP A 1 51 ? 57.602 64.542 21.633 1.00 30.66 51 TRP A C 1
ATOM 380 O O . TRP A 1 51 ? 57.648 64.223 20.459 1.00 32.52 51 TRP A O 1
ATOM 391 N N . GLY A 1 52 ? 57.436 63.667 22.603 1.00 31.40 52 GLY A N 1
ATOM 392 C CA . GLY A 1 52 ? 57.221 62.253 22.345 1.00 28.91 52 GLY A CA 1
ATOM 393 C C . GLY A 1 52 ? 58.477 61.424 22.355 1.00 30.02 52 GLY A C 1
ATOM 394 O O . GLY A 1 52 ? 58.420 60.193 22.273 1.00 31.18 52 GLY A O 1
ATOM 395 N N . GLN A 1 53 ? 59.651 62.046 22.459 1.00 32.11 53 GLN A N 1
ATOM 396 C CA . GLN A 1 53 ? 60.908 61.321 22.432 1.00 32.79 53 GLN A CA 1
ATOM 397 C C . GLN A 1 53 ? 61.927 61.734 23.491 1.00 31.30 53 GLN A C 1
ATOM 398 O O . GLN A 1 53 ? 61.819 62.781 24.127 1.00 29.35 53 GLN A O 1
ATOM 404 N N . LYS A 1 54 ? 62.977 60.898 23.550 1.00 31.30 54 LYS A N 1
ATOM 405 C CA . LYS A 1 54 ? 64.098 61.235 24.415 1.00 29.85 54 LYS A CA 1
ATOM 406 C C . LYS A 1 54 ? 64.853 62.359 23.701 1.00 28.29 54 LYS A C 1
ATOM 407 O O . LYS A 1 54 ? 64.661 62.678 22.532 1.00 26.23 54 LYS A O 1
ATOM 413 N N . PRO A 1 55 ? 65.691 63.038 24.462 1.00 28.39 55 PRO A N 1
ATOM 414 C CA . PRO A 1 55 ? 66.477 64.161 23.947 1.00 26.90 55 PRO A CA 1
ATOM 415 C C . PRO A 1 55 ? 67.489 63.624 22.940 1.00 23.28 55 PRO A C 1
ATOM 416 O O . PRO A 1 55 ? 67.839 62.453 22.950 1.00 20.24 55 PRO A O 1
ATOM 420 N N . ASN A 1 56 ? 67.882 64.366 21.956 1.00 24.35 56 ASN A N 1
ATOM 421 C CA . ASN A 1 56 ?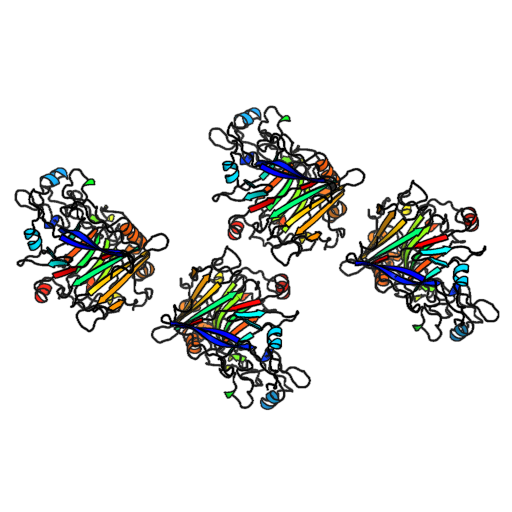 68.860 64.097 20.935 1.00 27.64 56 ASN A CA 1
ATOM 422 C C . ASN A 1 56 ? 70.028 63.413 21.631 1.00 29.97 56 ASN A C 1
ATOM 423 O O . ASN A 1 56 ? 70.659 63.879 22.581 1.00 31.26 56 ASN A O 1
ATOM 428 N N . ALA A 1 57 ? 70.365 62.238 21.206 1.00 32.43 57 ALA A N 1
ATOM 429 C CA . ALA A 1 57 ? 71.367 61.332 21.697 1.00 35.18 57 ALA A CA 1
ATOM 430 C C . ALA A 1 57 ? 72.806 61.815 21.531 1.00 36.87 57 ALA A C 1
ATOM 431 O O . ALA A 1 57 ? 73.648 61.245 22.251 1.00 36.31 57 ALA A O 1
ATOM 433 N N . THR A 1 58 ? 73.078 62.809 20.679 1.00 35.84 58 THR A N 1
ATOM 434 C CA . THR A 1 58 ? 74.428 63.289 20.548 1.00 37.92 58 THR A CA 1
ATOM 435 C C . THR A 1 58 ? 74.700 64.413 21.553 1.00 36.89 58 THR A C 1
ATOM 436 O O . THR A 1 58 ? 75.769 64.489 22.139 1.00 38.53 58 THR A O 1
ATOM 440 N N . ALA A 1 59 ? 73.763 65.308 21.733 1.00 34.78 59 ALA A N 1
ATOM 441 C CA . ALA A 1 59 ? 73.888 66.411 22.666 1.00 32.26 59 ALA A CA 1
ATOM 442 C C . ALA A 1 59 ? 73.612 65.958 24.099 1.00 31.01 59 ALA A C 1
ATOM 443 O O . ALA A 1 59 ? 74.033 66.604 25.032 1.00 29.58 59 ALA A O 1
ATOM 445 N N . CYS A 1 60 ? 72.858 64.853 24.241 1.00 29.45 60 CYS A N 1
ATOM 446 C CA . CYS A 1 60 ? 72.439 64.302 25.492 1.00 28.80 60 CYS A CA 1
ATOM 447 C C . CYS A 1 60 ? 72.642 62.824 25.748 1.00 28.68 60 CYS A C 1
ATOM 448 O O . CYS A 1 60 ? 71.723 62.046 26.030 1.00 28.95 60 CYS A O 1
ATOM 451 N N . PRO A 1 61 ? 73.869 62.326 25.726 1.00 27.60 61 PRO A N 1
ATOM 452 C CA . PRO A 1 61 ? 74.197 60.952 26.034 1.00 26.99 61 PRO A CA 1
ATOM 453 C C . PRO A 1 61 ? 73.971 60.681 27.524 1.00 28.24 61 PRO A C 1
ATOM 454 O O . PRO A 1 61 ? 73.774 59.534 27.964 1.00 31.08 61 PRO A O 1
ATOM 458 N N . ASP A 1 62 ? 73.970 61.719 28.345 1.00 24.75 62 ASP A N 1
ATOM 459 C CA . ASP A 1 62 ? 73.787 61.705 29.761 1.00 25.10 62 ASP A CA 1
ATOM 460 C C . ASP A 1 62 ? 73.320 63.104 30.178 1.00 24.14 62 ASP A C 1
ATOM 461 O O . ASP A 1 62 ? 73.410 64.022 29.352 1.00 25.18 62 ASP A O 1
ATOM 466 N N . GLU A 1 63 ? 72.896 63.245 31.423 1.00 21.79 63 GLU A N 1
ATOM 467 C CA . GLU A 1 63 ? 72.388 64.504 31.916 1.00 23.73 63 GLU A CA 1
ATOM 468 C C . GLU A 1 63 ? 73.290 65.713 31.919 1.00 23.96 63 GLU A C 1
ATOM 469 O O . GLU A 1 63 ? 72.865 66.853 31.709 1.00 25.63 63 GLU A O 1
ATOM 475 N N . ALA A 1 64 ? 74.538 65.445 32.300 1.00 23.84 64 ALA A N 1
ATOM 476 C CA . ALA A 1 64 ? 75.497 66.545 32.406 1.00 23.73 64 ALA A CA 1
ATOM 477 C C . ALA A 1 64 ? 75.798 67.075 31.012 1.00 23.03 64 ALA A C 1
ATOM 478 O O . ALA A 1 64 ? 75.894 68.288 30.780 1.00 23.52 64 ALA A O 1
ATOM 480 N N . SER A 1 65 ? 75.983 66.148 30.077 1.00 22.23 65 SER A N 1
ATOM 481 C CA . SER A 1 65 ? 76.249 66.517 28.690 1.00 25.59 65 SER A CA 1
ATOM 482 C C . SER A 1 65 ? 75.029 67.271 28.153 1.00 25.39 65 SER A C 1
ATOM 483 O O . SER A 1 65 ? 75.148 68.383 27.628 1.00 21.61 65 SER A O 1
ATOM 486 N N . CYS A 1 66 ? 73.836 66.683 28.404 1.00 26.62 66 CYS A N 1
ATOM 487 C CA . CYS A 1 66 ? 72.598 67.336 27.983 1.00 24.27 66 CYS A CA 1
ATOM 488 C C . CYS A 1 66 ? 72.475 68.749 28.488 1.00 24.81 66 CYS A C 1
ATOM 489 O O . CYS A 1 66 ? 72.135 69.658 27.711 1.00 25.60 66 CYS A O 1
ATOM 492 N N . ALA A 1 67 ? 72.772 68.985 29.773 1.00 24.89 67 ALA A N 1
ATOM 493 C CA . ALA A 1 67 ? 72.695 70.311 30.359 1.00 23.70 67 ALA A CA 1
ATOM 494 C C . ALA A 1 67 ? 73.720 71.238 29.737 1.00 25.06 67 ALA A C 1
ATOM 495 O O . ALA A 1 67 ? 73.477 72.443 29.622 1.00 26.45 67 ALA A O 1
ATOM 497 N N . LYS A 1 68 ? 74.886 70.682 29.372 1.00 24.95 68 LYS A N 1
ATOM 498 C CA . LYS A 1 68 ? 75.901 71.565 28.805 1.00 25.92 68 LYS A CA 1
ATOM 499 C C . LYS A 1 68 ? 75.566 71.938 27.368 1.00 25.42 68 LYS A C 1
ATOM 500 O O . LYS A 1 68 ? 75.726 73.073 26.925 1.00 23.90 68 LYS A O 1
ATOM 506 N N . ASN A 1 69 ? 75.130 70.948 26.613 1.00 25.72 69 ASN A N 1
ATOM 507 C CA . ASN A 1 69 ? 74.850 71.138 25.194 1.00 29.21 69 ASN A CA 1
ATOM 508 C C . ASN A 1 69 ? 73.519 71.777 24.827 1.00 31.69 69 ASN A C 1
ATOM 509 O O . ASN A 1 69 ? 73.472 72.291 23.709 1.00 31.80 69 ASN A O 1
ATOM 514 N N . CYS A 1 70 ? 72.517 71.733 25.722 1.00 30.46 70 CYS A N 1
ATOM 515 C CA . CYS A 1 70 ? 71.239 72.346 25.346 1.00 28.89 70 CYS A CA 1
ATOM 516 C C . CYS A 1 70 ? 71.018 73.652 26.087 1.00 27.38 70 CYS A C 1
ATOM 517 O O . CYS A 1 70 ? 70.857 73.671 27.300 1.00 30.05 70 CYS A O 1
ATOM 520 N N . ILE A 1 71 ? 70.992 74.755 25.353 1.00 26.31 71 ILE A N 1
ATOM 521 C CA . ILE A 1 71 ? 70.818 76.100 25.862 1.00 25.46 71 ILE A CA 1
ATOM 522 C C . ILE A 1 71 ? 69.346 76.518 25.680 1.00 27.51 71 ILE A C 1
ATOM 523 O O . ILE A 1 71 ? 68.693 76.262 24.651 1.00 26.16 71 ILE A O 1
ATOM 528 N N . LEU A 1 72 ? 68.821 77.174 26.702 1.00 25.32 72 LEU A N 1
ATOM 529 C CA . LEU A 1 72 ? 67.447 77.650 26.706 1.00 24.72 72 LEU A CA 1
ATOM 530 C C . LEU A 1 72 ? 67.601 79.169 26.632 1.00 26.22 72 LEU A C 1
ATOM 531 O O . LEU A 1 72 ? 68.341 79.750 27.438 1.00 27.93 72 LEU A O 1
ATOM 536 N N . SER A 1 73 ? 66.892 79.791 25.705 1.00 28.78 73 SER A N 1
ATOM 537 C CA . SER A 1 73 ? 67.068 81.240 25.593 1.00 29.30 73 SER A CA 1
ATOM 538 C C . SER A 1 73 ? 66.035 81.995 26.399 1.00 27.65 73 SER A C 1
ATOM 539 O O . SER A 1 73 ? 64.861 81.651 26.316 1.00 29.45 73 SER A O 1
ATOM 542 N N . GLY A 1 74 ? 66.502 83.000 27.109 1.00 23.56 74 GLY A N 1
ATOM 543 C CA . GLY A 1 74 ? 65.558 83.809 27.883 1.00 25.91 74 GLY A CA 1
ATOM 544 C C . GLY A 1 74 ? 64.570 84.449 26.900 1.00 26.39 74 GLY A C 1
ATOM 545 O O . GLY A 1 74 ? 64.821 84.545 25.705 1.00 24.29 74 GLY A O 1
ATOM 546 N N . MET A 1 75 ? 63.453 84.926 27.433 1.00 27.69 75 MET A N 1
ATOM 547 C CA . MET A 1 75 ? 62.420 85.551 26.608 1.00 26.81 75 MET A CA 1
ATOM 548 C C . MET A 1 75 ? 62.111 86.970 27.058 1.00 27.54 75 MET A C 1
ATOM 549 O O . MET A 1 75 ? 61.698 87.187 28.213 1.00 30.29 75 MET A O 1
ATOM 554 N N . ASP A 1 76 ? 62.330 87.944 26.179 1.00 27.28 76 ASP A N 1
ATOM 555 C CA . ASP A 1 76 ? 62.009 89.328 26.570 1.00 30.77 76 ASP A CA 1
ATOM 556 C C . ASP A 1 76 ? 60.522 89.563 26.304 1.00 31.57 76 ASP A C 1
ATOM 557 O O . ASP A 1 76 ? 59.881 88.563 25.905 1.00 33.47 76 ASP A O 1
ATOM 562 N N . SER A 1 77 ? 59.950 90.729 26.513 1.00 30.43 77 SER A N 1
ATOM 563 C CA . SER A 1 77 ? 58.507 90.882 26.277 1.00 35.76 77 SER A CA 1
ATOM 564 C C . SER A 1 77 ? 58.094 90.555 24.847 1.00 37.08 77 SER A C 1
ATOM 565 O O . SER A 1 77 ? 57.090 89.889 24.532 1.00 40.28 77 SER A O 1
ATOM 568 N N . ASN A 1 78 ? 58.909 90.967 23.898 1.00 36.27 78 ASN A N 1
ATOM 569 C CA . ASN A 1 78 ? 58.748 90.732 22.487 1.00 36.29 78 ASN A CA 1
ATOM 570 C C . ASN A 1 78 ? 58.671 89.257 22.152 1.00 34.50 78 ASN A C 1
ATOM 571 O O . ASN A 1 78 ? 57.884 88.759 21.345 1.00 36.77 78 ASN A O 1
ATOM 576 N N . ALA A 1 79 ? 59.544 88.497 22.804 1.00 31.91 79 ALA A N 1
ATOM 577 C CA . ALA A 1 79 ? 59.568 87.046 22.611 1.00 29.89 79 ALA A CA 1
ATOM 578 C C . ALA A 1 79 ? 58.209 86.493 23.119 1.00 26.96 79 ALA A C 1
ATOM 579 O O . ALA A 1 79 ? 57.687 85.584 22.478 1.00 22.65 79 ALA A O 1
ATOM 581 N N . TYR A 1 80 ? 57.724 87.048 24.214 1.00 24.55 80 TYR A N 1
ATOM 582 C CA . TYR A 1 80 ? 56.465 86.617 24.789 1.00 28.28 80 TYR A CA 1
ATOM 583 C C . TYR A 1 80 ? 55.349 86.971 23.807 1.00 29.64 80 TYR A C 1
ATOM 584 O O . TYR A 1 80 ? 54.635 86.080 23.339 1.00 29.31 80 TYR A O 1
ATOM 593 N N . LYS A 1 81 ? 55.334 88.247 23.427 1.00 31.37 81 LYS A N 1
ATOM 594 C CA . LYS A 1 81 ? 54.353 88.686 22.421 1.00 33.03 81 LYS A CA 1
ATOM 595 C C . LYS A 1 81 ? 54.401 87.816 21.176 1.00 30.72 81 LYS A C 1
ATOM 596 O O . LYS A 1 81 ? 53.327 87.390 20.721 1.00 30.80 81 LYS A O 1
ATOM 602 N N . ASN A 1 82 ? 55.585 87.487 20.666 1.00 29.88 82 ASN A N 1
ATOM 603 C CA . ASN A 1 82 ? 55.643 86.628 19.475 1.00 29.49 82 ASN A CA 1
ATOM 604 C C . ASN A 1 82 ? 55.333 85.170 19.727 1.00 29.06 82 ASN A C 1
ATOM 605 O O . ASN A 1 82 ? 55.192 84.417 18.757 1.00 28.81 82 ASN A O 1
ATOM 610 N N . ALA A 1 83 ? 55.249 84.779 21.004 1.00 26.54 83 ALA A N 1
ATOM 611 C CA . ALA A 1 83 ? 54.925 83.437 21.405 1.00 26.06 83 ALA A CA 1
ATOM 612 C C . ALA A 1 83 ? 53.397 83.356 21.591 1.00 27.64 83 ALA A C 1
ATOM 613 O O . ALA A 1 83 ? 52.891 82.282 21.873 1.00 29.61 83 ALA A O 1
ATOM 615 N N . GLY A 1 84 ? 52.698 84.480 21.453 1.00 25.27 84 GLY A N 1
ATOM 616 C CA . GLY A 1 84 ? 51.275 84.559 21.579 1.00 25.25 84 GLY A CA 1
ATOM 617 C C . GLY A 1 84 ? 50.778 84.819 22.983 1.00 25.64 84 GLY A C 1
ATOM 618 O O . GLY A 1 84 ? 49.633 84.525 23.357 1.00 26.58 84 GLY A O 1
ATOM 619 N N . ILE A 1 85 ? 51.658 85.410 23.810 1.00 23.66 85 ILE A N 1
ATOM 620 C CA . ILE A 1 85 ? 51.316 85.653 25.212 1.00 19.03 85 ILE A CA 1
ATOM 621 C C . ILE A 1 85 ? 51.431 87.091 25.602 1.00 20.06 85 ILE A C 1
ATOM 622 O O . ILE A 1 85 ? 52.536 87.653 25.510 1.00 24.75 85 ILE A O 1
ATOM 627 N N . THR A 1 86 ? 50.391 87.745 26.075 1.00 19.74 86 THR A N 1
ATOM 628 C CA . THR A 1 86 ? 50.433 89.139 26.496 1.00 20.70 86 THR A CA 1
ATOM 629 C C . THR A 1 86 ? 49.509 89.233 27.710 1.00 19.68 86 THR A C 1
ATOM 630 O O . THR A 1 86 ? 48.647 88.348 27.818 1.00 17.70 86 THR A O 1
ATOM 634 N N . THR A 1 87 ? 49.655 90.231 28.549 1.00 19.60 87 THR A N 1
ATOM 635 C CA . THR A 1 87 ? 48.794 90.369 29.702 1.00 21.29 87 THR A CA 1
ATOM 636 C C . THR A 1 87 ? 48.437 91.852 29.842 1.00 23.76 87 THR A C 1
ATOM 637 O O . THR A 1 87 ? 49.172 92.689 29.335 1.00 22.70 87 THR A O 1
ATOM 641 N N . SER A 1 88 ? 47.337 92.152 30.521 1.00 25.79 88 SER A N 1
ATOM 642 C CA . SER A 1 88 ? 46.930 93.528 30.735 1.00 25.52 88 SER A CA 1
ATOM 643 C C . SER A 1 88 ? 46.142 93.526 32.032 1.00 25.79 88 SER A C 1
ATOM 644 O O . SER A 1 88 ? 45.063 92.922 32.078 1.00 26.90 88 SER A O 1
ATOM 647 N N . GLY A 1 89 ? 46.673 94.172 33.043 1.00 26.30 89 GLY A N 1
ATOM 648 C CA . GLY A 1 89 ? 46.003 94.230 34.351 1.00 24.93 89 GLY A CA 1
ATOM 649 C C . GLY A 1 89 ? 45.799 92.788 34.791 1.00 25.03 89 GLY A C 1
ATOM 650 O O . GLY A 1 89 ? 46.795 92.094 34.887 1.00 26.69 89 GLY A O 1
ATOM 651 N N . ASN A 1 90 ? 44.563 92.345 34.957 1.00 25.17 90 ASN A N 1
ATOM 652 C CA . ASN A 1 90 ? 44.256 91.002 35.361 1.00 24.46 90 ASN A CA 1
ATOM 653 C C . ASN A 1 90 ? 43.904 90.071 34.207 1.00 24.76 90 ASN A C 1
ATOM 654 O O . ASN A 1 90 ? 43.422 88.940 34.473 1.00 23.89 90 ASN A O 1
ATOM 659 N N . LYS A 1 91 ? 44.195 90.475 32.980 1.00 22.70 91 LYS A N 1
ATOM 660 C CA . LYS A 1 91 ? 43.885 89.610 31.857 1.00 27.02 91 LYS A CA 1
ATOM 661 C C . LYS A 1 91 ? 45.101 88.959 31.183 1.00 26.75 91 LYS A C 1
ATOM 662 O O . LYS A 1 91 ? 46.145 89.588 31.089 1.00 27.77 91 LYS A O 1
ATOM 668 N N . LEU A 1 92 ? 44.930 87.749 30.711 1.00 24.09 92 LEU A N 1
ATOM 669 C CA . LEU A 1 92 ? 45.913 86.968 30.029 1.00 25.64 92 LEU A CA 1
ATOM 670 C C . LEU A 1 92 ? 45.362 86.578 28.646 1.00 27.36 92 LEU A C 1
ATOM 671 O O . LEU A 1 92 ? 44.360 85.863 28.502 1.00 25.76 92 LEU A O 1
ATOM 676 N N . ARG A 1 93 ? 46.044 87.064 27.606 1.00 27.63 93 ARG A N 1
ATOM 677 C CA . ARG A 1 93 ? 45.588 86.774 26.254 1.00 26.40 93 ARG A CA 1
ATOM 678 C C . ARG A 1 93 ? 46.467 85.752 25.583 1.00 26.67 93 ARG A C 1
ATOM 679 O O . ARG A 1 93 ? 47.676 85.995 25.490 1.00 28.74 93 ARG A O 1
ATOM 687 N N . LEU A 1 94 ? 45.880 84.654 25.117 1.00 24.21 94 LEU A N 1
ATOM 688 C CA . LEU A 1 94 ? 46.675 83.624 24.467 1.00 24.24 94 LEU A CA 1
ATOM 689 C C . LEU A 1 94 ? 46.241 83.489 23.004 1.00 24.62 94 LEU A C 1
ATOM 690 O O . LEU A 1 94 ? 45.080 83.213 22.758 1.00 24.08 94 LEU A O 1
ATOM 695 N N . GLN A 1 95 ? 47.180 83.691 22.088 1.00 23.09 95 GLN A N 1
ATOM 696 C CA . GLN A 1 95 ? 46.855 83.587 20.672 1.00 25.39 95 GLN A CA 1
ATOM 697 C C . GLN A 1 95 ? 47.391 82.305 20.072 1.00 25.07 95 GLN A C 1
ATOM 698 O O . GLN A 1 95 ? 48.537 81.943 20.345 1.00 26.51 95 GLN A O 1
ATOM 704 N N . GLN A 1 96 ? 46.600 81.619 19.246 1.00 22.77 96 GLN A N 1
ATOM 705 C CA . GLN A 1 96 ? 47.143 80.389 18.671 1.00 21.83 96 GLN A CA 1
ATOM 706 C C . GLN A 1 96 ? 48.194 80.665 17.605 1.00 22.74 96 GLN A C 1
ATOM 707 O O . GLN A 1 96 ? 49.085 79.852 17.377 1.00 21.66 96 GLN A O 1
ATOM 713 N N . LEU A 1 97 ? 48.089 81.771 16.868 1.00 25.88 97 LEU A N 1
ATOM 714 C CA . LEU A 1 97 ? 49.042 82.067 15.805 1.00 28.82 97 LEU A CA 1
ATOM 715 C C . LEU A 1 97 ? 49.455 83.537 15.833 1.00 30.65 97 LEU A C 1
ATOM 716 O O . LEU A 1 97 ? 48.686 84.389 16.234 1.00 33.17 97 LEU A O 1
ATOM 721 N N . ILE A 1 98 ? 50.682 83.805 15.475 1.00 31.92 98 ILE A N 1
ATOM 722 C CA . ILE A 1 98 ? 51.264 85.133 15.439 1.00 36.33 98 ILE A CA 1
ATOM 723 C C . ILE A 1 98 ? 51.983 85.167 14.094 1.00 38.36 98 ILE A C 1
ATOM 724 O O . ILE A 1 98 ? 52.548 84.162 13.682 1.00 38.65 98 ILE A O 1
ATOM 729 N N . ASN A 1 99 ? 51.896 86.271 13.391 1.00 41.13 99 ASN A N 1
ATOM 730 C CA . ASN A 1 99 ? 52.518 86.428 12.077 1.00 43.33 99 ASN A CA 1
ATOM 731 C C . ASN A 1 99 ? 52.456 85.145 11.270 1.00 42.06 99 ASN A C 1
ATOM 732 O O . ASN A 1 99 ? 53.504 84.738 10.776 1.00 42.57 99 ASN A O 1
ATOM 737 N N . ASN A 1 100 ? 51.316 84.486 11.134 1.00 41.80 100 ASN A N 1
ATOM 738 C CA . ASN A 1 100 ? 51.212 83.253 10.365 1.00 40.94 100 ASN A CA 1
ATOM 739 C C . ASN A 1 100 ? 51.925 82.032 10.919 1.00 38.71 100 ASN A C 1
ATOM 740 O O . ASN A 1 100 ? 52.056 80.999 10.235 1.00 37.50 100 ASN A O 1
ATOM 745 N N . GLN A 1 101 ? 52.409 82.075 12.175 1.00 36.40 101 GLN A N 1
ATOM 746 C CA . GLN A 1 101 ? 53.043 80.892 12.711 1.00 31.94 101 GLN A CA 1
ATOM 747 C C . GLN A 1 101 ? 52.277 80.368 13.923 1.00 27.73 101 GLN A C 1
ATOM 748 O O . GLN A 1 101 ? 51.750 81.089 14.757 1.00 24.16 101 GLN A O 1
ATOM 754 N N . LEU A 1 102 ? 52.266 79.032 13.940 1.00 26.54 102 LEU A N 1
ATOM 755 C CA . LEU A 1 102 ? 51.623 78.307 15.020 1.00 26.26 102 LEU A CA 1
ATOM 756 C C . LEU A 1 102 ? 52.393 78.545 16.315 1.00 27.18 102 LEU A C 1
ATOM 757 O O . LEU A 1 102 ? 53.487 77.984 16.419 1.00 30.16 102 LEU A O 1
ATOM 762 N N . VAL A 1 103 ? 51.922 79.323 17.267 1.00 26.70 103 VAL A N 1
ATOM 763 C CA . VAL A 1 103 ? 52.632 79.523 18.520 1.00 27.03 103 VAL A CA 1
ATOM 764 C C . VAL A 1 103 ? 52.036 78.692 19.646 1.00 27.44 103 VAL A C 1
ATOM 765 O O . VAL A 1 103 ? 52.748 78.162 20.514 1.00 25.45 103 VAL A O 1
ATOM 769 N N . SER A 1 104 ? 50.711 78.519 19.696 1.00 25.56 104 SER A N 1
ATOM 770 C CA . SER A 1 104 ? 49.974 77.717 20.653 1.00 21.60 104 SER A CA 1
ATOM 771 C C . SER A 1 104 ? 50.590 77.621 22.039 1.00 19.24 104 SER A C 1
ATOM 772 O O . SER A 1 104 ? 51.037 76.586 22.525 1.00 16.20 104 SER A O 1
ATOM 775 N N . PRO A 1 105 ? 50.625 78.734 22.756 1.00 19.01 105 PRO A N 1
ATOM 776 C CA . PRO A 1 105 ? 51.252 78.831 24.055 1.00 19.60 105 PRO A CA 1
ATOM 777 C C . PRO A 1 105 ? 50.662 78.070 25.240 1.00 22.04 105 PRO A C 1
ATOM 778 O O . PRO A 1 105 ? 49.444 77.886 25.340 1.00 22.50 105 PRO A O 1
ATOM 782 N N . ARG A 1 106 ? 51.550 77.634 26.121 1.00 19.30 106 ARG A N 1
ATOM 783 C CA . ARG A 1 106 ? 51.232 76.990 27.373 1.00 20.81 106 ARG A CA 1
ATOM 784 C C . ARG A 1 106 ? 52.080 77.740 28.415 1.00 22.00 106 ARG A C 1
ATOM 785 O O . ARG A 1 106 ? 53.305 77.871 28.310 1.00 23.32 106 ARG A O 1
ATOM 793 N N . VAL A 1 107 ? 51.426 78.353 29.395 1.00 23.43 107 VAL A N 1
ATOM 794 C CA . VAL A 1 107 ? 52.023 79.183 30.423 1.00 21.23 107 VAL A CA 1
ATOM 795 C C . VAL A 1 107 ? 51.615 78.787 31.828 1.00 22.26 107 VAL A C 1
ATOM 796 O O . VAL A 1 107 ? 50.651 78.063 32.004 1.00 24.37 107 VAL A O 1
ATOM 800 N N . TYR A 1 108 ? 52.396 79.156 32.853 1.00 20.40 108 TYR A N 1
ATOM 801 C CA . TYR A 1 108 ? 52.219 78.780 34.238 1.00 19.37 108 TYR A CA 1
ATOM 802 C C . TYR A 1 108 ? 52.222 80.026 35.103 1.00 21.13 108 TYR A C 1
ATOM 803 O O . TYR A 1 108 ? 52.804 81.048 34.690 1.00 20.96 108 TYR A O 1
ATOM 812 N N . LEU A 1 109 ? 51.551 79.971 36.268 1.00 21.36 109 LEU A N 1
ATOM 813 C CA . LEU A 1 109 ? 51.499 81.132 37.144 1.00 22.22 109 LEU A CA 1
ATOM 814 C C . LEU A 1 109 ? 52.686 81.132 38.128 1.00 24.09 109 LEU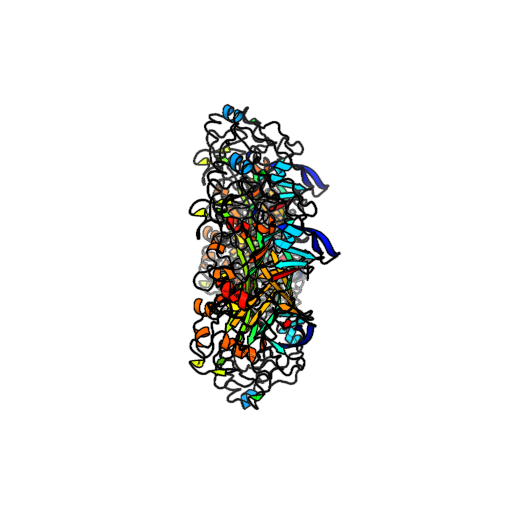 A C 1
ATOM 815 O O . LEU A 1 109 ? 52.886 80.161 38.841 1.00 23.98 109 LEU A O 1
ATOM 820 N N . LEU A 1 110 ? 53.440 82.215 38.179 1.00 24.74 110 LEU A N 1
ATOM 821 C CA . LEU A 1 110 ? 54.568 82.355 39.078 1.00 25.93 110 LEU A CA 1
ATOM 822 C C . LEU A 1 110 ? 54.244 83.230 40.292 1.00 26.90 110 LEU A C 1
ATOM 823 O O . LEU A 1 110 ? 53.440 84.173 40.242 1.00 27.96 110 LEU A O 1
ATOM 828 N N . GLU A 1 111 ? 54.903 82.928 41.411 1.00 25.43 111 GLU A N 1
ATOM 829 C CA . GLU A 1 111 ? 54.749 83.722 42.610 1.00 23.84 111 GLU A CA 1
ATOM 830 C C . GLU A 1 111 ? 55.352 85.082 42.275 1.00 23.63 111 GLU A C 1
ATOM 831 O O . GLU A 1 111 ? 56.108 85.178 41.294 1.00 25.46 111 GLU A O 1
ATOM 837 N N . GLU A 1 112 ? 55.060 86.112 43.041 1.00 23.75 112 GLU A N 1
ATOM 838 C CA . GLU A 1 112 ? 55.614 87.433 42.765 1.00 27.68 112 GLU A CA 1
ATOM 839 C C . GLU A 1 112 ? 57.126 87.443 42.655 1.00 29.79 112 GLU A C 1
ATOM 840 O O . GLU A 1 112 ? 57.625 88.226 41.842 1.00 31.94 112 GLU A O 1
ATOM 846 N N . ASN A 1 113 ? 57.896 86.627 43.356 1.00 30.30 113 ASN A N 1
ATOM 847 C CA . ASN A 1 113 ? 59.341 86.562 43.279 1.00 31.05 113 ASN A CA 1
ATOM 848 C C . ASN A 1 113 ? 59.869 85.923 42.016 1.00 32.82 113 ASN A C 1
ATOM 849 O O . ASN A 1 113 ? 61.086 85.911 41.752 1.00 35.82 113 ASN A O 1
ATOM 854 N N . LYS A 1 114 ? 59.027 85.298 41.208 1.00 31.08 114 LYS A N 1
ATOM 855 C CA . LYS A 1 114 ? 59.402 84.676 39.956 1.00 31.77 114 LYS A CA 1
ATOM 856 C C . LYS A 1 114 ? 60.251 83.433 40.080 1.00 32.88 114 LYS A C 1
ATOM 857 O O . LYS A 1 114 ? 60.487 82.840 39.029 1.00 34.81 114 LYS A O 1
ATOM 863 N N . LYS A 1 115 ? 60.659 83.013 41.267 1.00 32.67 115 LYS A N 1
ATOM 864 C CA . LYS A 1 115 ? 61.483 81.839 41.454 1.00 34.03 115 LYS A CA 1
ATOM 865 C C . LYS A 1 115 ? 60.710 80.548 41.676 1.00 34.54 115 LYS A C 1
ATOM 866 O O . LYS A 1 115 ? 61.249 79.430 41.598 1.00 36.08 115 LYS A O 1
ATOM 872 N N . LYS A 1 116 ? 59.407 80.690 41.973 1.00 31.58 116 LYS A N 1
ATOM 873 C CA . LYS A 1 116 ? 58.639 79.471 42.182 1.00 27.81 116 LYS A CA 1
ATOM 874 C C . LYS A 1 116 ? 57.202 79.605 41.696 1.00 22.67 116 LYS A C 1
ATOM 875 O O . LYS A 1 116 ? 56.687 80.709 41.673 1.00 24.00 116 LYS A O 1
ATOM 881 N N . TYR A 1 117 ? 56.632 78.475 41.329 1.00 19.09 117 TYR A N 1
ATOM 882 C CA . TYR A 1 117 ? 55.244 78.529 40.868 1.00 20.15 117 TYR A CA 1
ATOM 883 C C . TYR A 1 117 ? 54.360 78.883 42.054 1.00 23.73 117 TYR A C 1
ATOM 884 O O . TYR A 1 117 ? 54.670 78.509 43.214 1.00 23.68 117 TYR A O 1
ATOM 893 N N . GLU A 1 118 ? 53.266 79.614 41.804 1.00 23.17 118 GLU A N 1
ATOM 894 C CA . GLU A 1 118 ? 52.303 79.915 42.873 1.00 24.41 118 GLU A CA 1
ATOM 895 C C . GLU A 1 118 ? 51.538 78.618 43.135 1.00 24.55 118 GLU A C 1
ATOM 896 O O . GLU A 1 118 ? 50.735 78.211 42.295 1.00 27.25 118 GLU A O 1
ATOM 902 N N . MET A 1 119 ? 51.772 77.893 44.202 1.00 24.22 119 MET A N 1
ATOM 903 C CA . MET A 1 119 ? 51.099 76.607 44.466 1.00 21.96 119 MET A CA 1
ATOM 904 C C . MET A 1 119 ? 49.709 76.832 45.004 1.00 22.02 119 MET A C 1
ATOM 905 O O . MET A 1 119 ? 49.504 77.506 46.024 1.00 22.35 119 MET A O 1
ATOM 910 N N . LEU A 1 120 ? 48.685 76.320 44.359 1.00 23.90 120 LEU A N 1
ATOM 911 C CA . LEU A 1 120 ? 47.309 76.509 44.790 1.00 23.72 120 LEU A CA 1
ATOM 912 C C . LEU A 1 120 ? 46.827 75.262 45.478 1.00 22.82 120 LEU A C 1
ATOM 913 O O . LEU A 1 120 ? 47.049 74.151 45.013 1.00 24.41 120 LEU A O 1
ATOM 918 N N . HIS A 1 121 ? 46.199 75.473 46.627 1.00 22.19 121 HIS A N 1
ATOM 919 C CA . HIS A 1 121 ? 45.680 74.342 47.434 1.00 22.70 121 HIS A CA 1
ATOM 920 C C . HIS A 1 121 ? 44.176 74.497 47.287 1.00 23.22 121 HIS A C 1
ATOM 921 O O . HIS A 1 121 ? 43.592 75.275 48.052 1.00 23.03 121 HIS A O 1
ATOM 928 N N . LEU A 1 122 ? 43.541 73.855 46.315 1.00 23.93 122 LEU A N 1
ATOM 929 C CA . LEU A 1 122 ? 42.114 74.105 46.137 1.00 24.74 122 LEU A CA 1
ATOM 930 C C . LEU A 1 122 ? 41.142 73.264 46.920 1.00 24.91 122 LEU A C 1
ATOM 931 O O . LEU A 1 122 ? 40.016 73.752 46.998 1.00 27.16 122 LEU A O 1
ATOM 936 N N . THR A 1 123 ? 41.497 72.119 47.479 1.00 22.40 123 THR A N 1
ATOM 937 C CA . THR A 1 123 ? 40.507 71.362 48.228 1.00 24.52 123 THR A CA 1
ATOM 938 C C . THR A 1 123 ? 39.836 72.250 49.271 1.00 25.16 123 THR A C 1
ATOM 939 O O . THR A 1 123 ? 40.543 72.953 49.983 1.00 23.26 123 THR A O 1
ATOM 943 N N . GLY A 1 124 ? 38.509 72.267 49.325 1.00 25.15 124 GLY A N 1
ATOM 944 C CA . GLY A 1 124 ? 37.802 73.074 50.325 1.00 24.61 124 GLY A CA 1
ATOM 945 C C . GLY A 1 124 ? 37.705 74.526 49.956 1.00 27.22 124 GLY A C 1
ATOM 946 O O . GLY A 1 124 ? 37.238 75.355 50.738 1.00 29.97 124 GLY A O 1
ATOM 947 N N . THR A 1 125 ? 38.160 74.943 48.780 1.00 27.72 125 THR A N 1
ATOM 948 C CA . THR A 1 125 ? 38.119 76.340 48.388 1.00 27.58 125 THR A CA 1
ATOM 949 C C . THR A 1 125 ? 37.373 76.557 47.084 1.00 27.08 125 THR A C 1
ATOM 950 O O . THR A 1 125 ? 36.805 75.658 46.454 1.00 26.49 125 THR A O 1
ATOM 954 N N . GLU A 1 126 ? 37.354 77.811 46.661 1.00 26.73 126 GLU A N 1
ATOM 955 C CA . GLU A 1 126 ? 36.656 78.200 45.436 1.00 26.14 126 GLU A CA 1
ATOM 956 C C . GLU A 1 126 ? 37.591 78.879 44.455 1.00 24.65 126 GLU A C 1
ATOM 957 O O . GLU A 1 126 ? 38.500 79.612 44.827 1.00 23.77 126 GLU A O 1
ATOM 963 N N . PHE A 1 127 ? 37.359 78.666 43.170 1.00 24.47 127 PHE A N 1
ATOM 964 C CA . PHE A 1 127 ? 38.188 79.282 42.123 1.00 23.47 127 PHE A CA 1
ATOM 965 C C . PHE A 1 127 ? 37.292 79.872 41.028 1.00 25.65 127 PHE A C 1
ATOM 966 O O . PHE A 1 127 ? 36.412 79.201 40.455 1.00 24.77 127 PHE A O 1
ATOM 974 N N . SER A 1 128 ? 37.505 81.147 40.724 1.00 25.62 128 SER A N 1
ATOM 975 C CA . SER A 1 128 ? 36.764 81.793 39.671 1.00 25.46 128 SER A CA 1
ATOM 976 C C . SER A 1 128 ? 37.643 82.527 38.663 1.00 25.97 128 SER A C 1
ATOM 977 O O . SER A 1 128 ? 38.636 83.164 39.050 1.00 26.58 128 SER A O 1
ATOM 980 N N . PHE A 1 129 ? 37.195 82.471 37.397 1.00 24.62 129 PHE A N 1
ATOM 981 C CA . PHE A 1 129 ? 37.863 83.219 36.348 1.00 24.69 129 PHE A CA 1
ATOM 982 C C . PHE A 1 129 ? 36.814 83.705 35.344 1.00 26.18 129 PHE A C 1
ATOM 983 O O . PHE A 1 129 ? 35.733 83.124 35.276 1.00 27.78 129 PHE A O 1
ATOM 991 N N . ASP A 1 130 ? 37.136 84.743 34.607 1.00 25.98 130 ASP A N 1
ATOM 992 C CA . ASP A 1 130 ? 36.309 85.296 33.551 1.00 26.41 130 ASP A CA 1
ATOM 993 C C . ASP A 1 130 ? 37.000 84.853 32.259 1.00 28.25 130 ASP A C 1
ATOM 994 O O . ASP A 1 130 ? 38.246 84.815 32.161 1.00 29.89 130 ASP A O 1
ATOM 999 N N . VAL A 1 131 ? 36.216 84.507 31.267 1.00 27.40 131 VAL A N 1
ATOM 1000 C CA . VAL A 1 131 ? 36.819 84.046 30.014 1.00 27.15 131 VAL A CA 1
ATOM 1001 C C . VAL A 1 131 ? 36.057 84.584 28.818 1.00 29.16 131 VAL A C 1
ATOM 1002 O O . VAL A 1 131 ? 34.867 84.905 28.905 1.00 29.20 131 VAL A O 1
ATOM 1006 N N . GLU A 1 132 ? 36.770 84.760 27.714 1.00 26.69 132 GLU A N 1
ATOM 1007 C CA . GLU A 1 132 ? 36.259 85.273 26.464 1.00 25.09 132 GLU A CA 1
ATOM 1008 C C . GLU A 1 132 ? 36.521 84.177 25.438 1.00 26.04 132 GLU A C 1
ATOM 1009 O O . GLU A 1 132 ? 37.645 84.039 24.990 1.00 28.63 132 GLU A O 1
ATOM 1015 N N . MET A 1 133 ? 35.514 83.418 25.069 1.00 24.67 133 MET A N 1
ATOM 1016 C CA . MET A 1 133 ? 35.587 82.324 24.154 1.00 22.58 133 MET A CA 1
ATOM 1017 C C . MET A 1 133 ? 35.078 82.549 22.755 1.00 22.63 133 MET A C 1
ATOM 1018 O O . MET A 1 133 ? 35.152 81.648 21.912 1.00 22.05 133 MET A O 1
ATOM 1023 N N . GLU A 1 134 ? 34.547 83.709 22.408 1.00 25.30 134 GLU A N 1
ATOM 1024 C CA . GLU A 1 134 ? 34.018 83.842 21.045 1.00 25.42 134 GLU A CA 1
ATOM 1025 C C . GLU A 1 134 ? 34.934 83.406 19.927 1.00 25.22 134 GLU A C 1
ATOM 1026 O O . GLU A 1 134 ? 34.486 82.748 18.927 1.00 21.84 134 GLU A O 1
ATOM 1032 N N . LYS A 1 135 ? 36.230 83.701 20.025 1.00 25.43 135 LYS A N 1
ATOM 1033 C CA . LYS A 1 135 ? 37.152 83.326 18.951 1.00 24.94 135 LYS A CA 1
ATOM 1034 C C . LYS A 1 135 ? 37.692 81.929 18.943 1.00 26.21 135 LYS A C 1
ATOM 1035 O O . LYS A 1 135 ? 38.758 81.687 18.353 1.00 26.74 135 LYS A O 1
ATOM 1041 N N . LEU A 1 136 ? 36.995 80.969 19.556 1.00 27.22 136 LEU A N 1
ATOM 1042 C CA . LEU A 1 136 ? 37.404 79.587 19.581 1.00 26.36 136 LEU A CA 1
ATOM 1043 C C . LEU A 1 136 ? 36.305 78.667 19.036 1.00 27.90 136 LEU A C 1
ATOM 1044 O O . LEU A 1 136 ? 35.323 78.276 19.648 1.00 28.15 136 LEU A O 1
ATOM 1049 N N . PRO A 1 137 ? 36.512 78.266 17.787 1.00 28.58 137 PRO A N 1
ATOM 1050 C CA . PRO A 1 137 ? 35.607 77.409 17.032 1.00 27.72 137 PRO A CA 1
ATOM 1051 C C . PRO A 1 137 ? 35.830 75.939 17.326 1.00 25.60 137 PRO A C 1
ATOM 1052 O O . PRO A 1 137 ? 36.752 75.544 18.069 1.00 26.87 137 PRO A O 1
ATOM 1056 N N . CYS A 1 138 ? 34.999 75.099 16.728 1.00 20.33 138 CYS A N 1
ATOM 1057 C CA . CYS A 1 138 ? 35.165 73.652 16.843 1.00 21.27 138 CYS A CA 1
ATOM 1058 C C . CYS A 1 138 ? 36.650 73.288 16.661 1.00 24.74 138 CYS A C 1
ATOM 1059 O O . CYS A 1 138 ? 37.386 73.903 15.849 1.00 24.94 138 CYS A O 1
ATOM 1062 N N . GLY A 1 139 ? 37.118 72.256 17.370 1.00 22.98 139 GLY A N 1
ATOM 1063 C CA . GLY A 1 139 ? 38.478 71.803 17.219 1.00 21.42 139 GLY A CA 1
ATOM 1064 C C . GLY A 1 139 ? 39.503 72.557 18.068 1.00 21.32 139 GLY A C 1
ATOM 1065 O O . GLY A 1 139 ? 40.598 72.007 18.248 1.00 22.10 139 GLY A O 1
ATOM 1066 N N . MET A 1 140 ? 39.205 73.751 18.544 1.00 18.48 140 MET A N 1
ATOM 1067 C CA . MET A 1 140 ? 40.119 74.503 19.374 1.00 22.00 140 MET A CA 1
ATOM 1068 C C . MET A 1 140 ? 39.929 74.063 20.845 1.00 24.20 140 MET A C 1
ATOM 1069 O O . MET A 1 140 ? 38.869 73.558 21.244 1.00 23.26 140 MET A O 1
ATOM 1074 N N . ASN A 1 141 ? 40.948 74.291 21.657 1.00 22.91 141 ASN A N 1
ATOM 1075 C CA . ASN A 1 141 ? 40.949 74.007 23.064 1.00 20.59 141 ASN A CA 1
ATOM 1076 C C . ASN A 1 141 ? 41.664 75.146 23.800 1.00 21.96 141 ASN A C 1
ATOM 1077 O O . ASN A 1 141 ? 42.888 75.347 23.683 1.00 24.13 141 ASN A O 1
ATOM 1082 N N . GLY A 1 142 ? 40.938 75.956 24.539 1.00 18.98 142 GLY A N 1
ATOM 1083 C CA . GLY A 1 142 ? 41.414 77.063 25.377 1.00 19.75 142 GLY A CA 1
ATOM 1084 C C . GLY A 1 142 ? 41.326 76.428 26.810 1.00 22.28 142 GLY A C 1
ATOM 1085 O O . GLY A 1 142 ? 40.238 76.126 27.267 1.00 22.04 142 GLY A O 1
ATOM 1086 N N . ALA A 1 143 ? 42.477 76.124 27.436 1.00 21.80 143 ALA A N 1
ATOM 1087 C CA . ALA A 1 143 ? 42.479 75.431 28.706 1.00 19.18 143 ALA A CA 1
ATOM 1088 C C . ALA A 1 143 ? 43.070 76.139 29.889 1.00 19.94 143 ALA A C 1
ATOM 1089 O O . ALA A 1 143 ? 44.056 76.887 29.841 1.00 22.27 143 ALA A O 1
ATOM 1091 N N . LEU A 1 144 ? 42.393 75.951 31.015 1.00 20.03 144 LEU A N 1
ATOM 1092 C CA . LEU A 1 144 ? 42.786 76.500 32.329 1.00 20.60 144 LEU A CA 1
ATOM 1093 C C . LEU A 1 144 ? 42.716 75.251 33.210 1.00 22.50 144 LEU A C 1
ATOM 1094 O O . LEU A 1 144 ? 41.670 74.594 33.349 1.00 23.30 144 LEU A O 1
ATOM 1099 N N . TYR A 1 145 ? 43.901 74.838 33.682 1.00 21.80 145 TYR A N 1
ATOM 1100 C CA . TYR A 1 145 ? 43.944 73.629 34.489 1.00 20.91 145 TYR A CA 1
ATOM 1101 C C . TYR A 1 145 ? 45.094 73.670 35.493 1.00 19.25 145 TYR A C 1
ATOM 1102 O O . TYR A 1 145 ? 45.832 74.623 35.581 1.00 17.76 145 TYR A O 1
ATOM 1111 N N . LEU A 1 146 ? 45.214 72.590 36.269 1.00 18.19 146 LEU A N 1
ATOM 1112 C CA . LEU A 1 146 ? 46.225 72.482 37.271 1.00 17.50 146 LEU A CA 1
ATOM 1113 C C . LEU A 1 146 ? 46.930 71.133 37.115 1.00 19.05 146 LEU A C 1
ATOM 1114 O O . LEU A 1 146 ? 46.342 70.089 36.822 1.00 16.66 146 LEU A O 1
ATOM 1119 N N . SER A 1 147 ? 48.248 71.229 37.334 1.00 18.46 147 SER A N 1
ATOM 1120 C CA . SER A 1 147 ? 49.106 70.068 37.275 1.00 17.52 147 SER A CA 1
ATOM 1121 C C . SER A 1 147 ? 49.998 70.037 38.522 1.00 16.86 147 SER A C 1
ATOM 1122 O O . SER A 1 147 ? 50.440 71.093 38.930 1.00 13.39 147 SER A O 1
ATOM 1125 N N . GLU A 1 148 ? 50.283 68.891 39.117 1.00 19.00 148 GLU A N 1
ATOM 1126 C CA . GLU A 1 148 ? 51.146 68.804 40.294 1.00 19.25 148 GLU A CA 1
ATOM 1127 C C . GLU A 1 148 ? 52.619 68.680 39.896 1.00 17.93 148 GLU A C 1
ATOM 1128 O O . GLU A 1 148 ? 53.296 67.654 39.983 1.00 13.02 148 GLU A O 1
ATOM 1134 N N . MET A 1 149 ? 53.097 69.810 39.413 1.00 18.67 149 MET A N 1
ATOM 1135 C CA . MET A 1 149 ? 54.433 70.064 38.930 1.00 19.91 149 MET A CA 1
ATOM 1136 C C . MET A 1 149 ? 55.265 70.507 40.127 1.00 20.91 149 MET A C 1
ATOM 1137 O O . MET A 1 149 ? 54.743 71.115 41.067 1.00 16.16 149 MET A O 1
ATOM 1142 N N . PRO A 1 150 ? 56.561 70.287 40.073 1.00 23.58 150 PRO A N 1
ATOM 1143 C CA . PRO A 1 150 ? 57.470 70.675 41.147 1.00 21.82 150 PRO A CA 1
ATOM 1144 C C . PRO A 1 150 ? 57.447 72.186 41.229 1.00 23.02 150 PRO A C 1
ATOM 1145 O O . PRO A 1 150 ? 57.565 72.898 40.210 1.00 24.77 150 PRO A O 1
ATOM 1149 N N . GLN A 1 151 ? 57.333 72.742 42.427 1.00 19.18 151 GLN A N 1
ATOM 1150 C CA . GLN A 1 151 ? 57.284 74.183 42.607 1.00 20.15 151 GLN A CA 1
ATOM 1151 C C . GLN A 1 151 ? 58.509 74.937 42.128 1.00 21.67 151 GLN A C 1
ATOM 1152 O O . GLN A 1 151 ? 58.431 76.144 41.822 1.00 21.97 151 GLN A O 1
ATOM 1158 N N . ASP A 1 152 ? 59.660 74.246 42.137 1.00 19.69 152 ASP A N 1
ATOM 1159 C CA . ASP A 1 152 ? 60.897 74.901 41.711 1.00 20.82 152 ASP A CA 1
ATOM 1160 C C . ASP A 1 152 ? 61.255 74.417 40.315 1.00 20.96 152 ASP A C 1
ATOM 1161 O O . ASP A 1 152 ? 62.415 74.521 39.897 1.00 22.84 152 ASP A O 1
ATOM 1166 N N . GLY A 1 153 ? 60.314 73.753 39.618 1.00 19.94 153 GLY A N 1
ATOM 1167 C CA . GLY A 1 153 ? 60.574 73.299 38.251 1.00 17.67 153 GLY A CA 1
ATOM 1168 C C . GLY A 1 153 ? 61.466 72.090 38.170 1.00 20.63 153 GLY A C 1
ATOM 1169 O O . GLY A 1 153 ? 61.949 71.781 37.076 1.00 21.38 153 GLY A O 1
ATOM 1170 N N . GLY A 1 154 ? 61.708 71.389 39.289 1.00 19.05 154 GLY A N 1
ATOM 1171 C CA . GLY A 1 154 ? 62.521 70.217 39.336 1.00 15.97 154 GLY A CA 1
ATOM 1172 C C . GLY A 1 154 ? 63.987 70.475 39.655 1.00 17.96 154 GLY A C 1
ATOM 1173 O O . GLY A 1 154 ? 64.733 69.498 39.721 1.00 20.63 154 GLY A O 1
ATOM 1174 N N . LYS A 1 155 ? 64.367 71.698 39.903 1.00 19.34 155 LYS A N 1
ATOM 1175 C CA . LYS A 1 155 ? 65.715 72.133 40.221 1.00 26.66 155 LYS A CA 1
ATOM 1176 C C . LYS A 1 155 ? 66.369 71.316 41.327 1.00 28.53 155 LYS A C 1
ATOM 1177 O O . LYS A 1 155 ? 67.499 70.871 41.202 1.00 29.65 155 LYS A O 1
ATOM 1183 N N . SER A 1 156 ? 65.650 71.090 42.423 1.00 29.45 156 SER A N 1
ATOM 1184 C CA . SER A 1 156 ? 66.201 70.358 43.550 1.00 28.27 156 SER A CA 1
ATOM 1185 C C . SER A 1 156 ? 66.430 68.899 43.259 1.00 28.35 156 SER A C 1
ATOM 1186 O O . SER A 1 156 ? 67.099 68.204 44.043 1.00 27.65 156 SER A O 1
ATOM 1189 N N . THR A 1 157 ? 65.894 68.326 42.173 1.00 28.09 157 THR A N 1
ATOM 1190 C CA . THR A 1 157 ? 66.094 66.905 41.911 1.00 24.46 157 THR A CA 1
ATOM 1191 C C . THR A 1 157 ? 67.470 66.562 41.332 1.00 23.43 157 THR A C 1
ATOM 1192 O O . THR A 1 157 ? 67.819 65.379 41.274 1.00 21.02 157 THR A O 1
ATOM 1196 N N . SER A 1 158 ? 68.238 67.550 40.867 1.00 25.01 158 SER A N 1
ATOM 1197 C CA . SER A 1 158 ? 69.538 67.203 40.287 1.00 25.29 158 SER A CA 1
ATOM 1198 C C . SER A 1 158 ? 70.431 68.402 40.183 1.00 25.21 158 SER A C 1
ATOM 1199 O O . SER A 1 158 ? 70.010 69.555 40.109 1.00 24.05 158 SER A O 1
ATOM 1202 N N . ARG A 1 159 ? 71.729 68.092 40.177 1.00 26.09 159 ARG A N 1
ATOM 1203 C CA . ARG A 1 159 ? 72.722 69.196 40.060 1.00 29.67 159 ARG A CA 1
ATOM 1204 C C . ARG A 1 159 ? 72.712 69.753 38.643 1.00 25.73 159 ARG A C 1
ATOM 1205 O O . ARG A 1 159 ? 73.124 70.877 38.404 1.00 24.25 159 ARG A O 1
ATOM 1213 N N . ASN A 1 160 ? 72.229 68.977 37.678 1.00 25.91 160 ASN A N 1
ATOM 1214 C CA . ASN A 1 160 ? 72.118 69.358 36.267 1.00 24.42 160 ASN A CA 1
ATOM 1215 C C . ASN A 1 160 ? 70.869 70.140 35.932 1.00 24.26 160 ASN A C 1
ATOM 1216 O O . ASN A 1 160 ? 70.792 70.723 34.859 1.00 27.14 160 ASN A O 1
ATOM 1221 N N . SER A 1 161 ? 69.869 70.215 36.788 1.00 23.27 161 SER A N 1
ATOM 1222 C CA . SER A 1 161 ? 68.641 70.949 36.577 1.00 24.11 161 SER A CA 1
ATOM 1223 C C . SER A 1 161 ? 68.869 72.414 36.892 1.00 26.10 161 SER A C 1
ATOM 1224 O O . SER A 1 161 ? 69.188 72.764 38.035 1.00 29.38 161 SER A O 1
ATOM 1227 N N . LYS A 1 162 ? 68.749 73.312 35.930 1.00 25.30 162 LYS A N 1
ATOM 1228 C CA . LYS A 1 162 ? 68.955 74.723 36.164 1.00 25.42 162 LYS A CA 1
ATOM 1229 C C . LYS A 1 162 ? 67.804 75.635 35.772 1.00 23.28 162 LYS A C 1
ATOM 1230 O O . LYS A 1 162 ? 67.750 76.756 36.271 1.00 23.55 162 LYS A O 1
ATOM 1236 N N . ALA A 1 163 ? 66.979 75.226 34.802 1.00 22.35 163 ALA A N 1
ATOM 1237 C CA . ALA A 1 163 ? 65.920 76.167 34.354 1.00 18.81 163 ALA A CA 1
ATOM 1238 C C . ALA A 1 163 ? 65.038 76.583 35.507 1.00 17.50 163 ALA A C 1
ATOM 1239 O O . ALA A 1 163 ? 64.885 77.776 35.706 1.00 19.37 163 ALA A O 1
ATOM 1241 N N . GLY A 1 164 ? 64.478 75.690 36.305 1.00 14.92 164 GLY A N 1
ATOM 1242 C CA . GLY A 1 164 ? 63.602 76.066 37.395 1.00 17.84 164 GLY A CA 1
ATOM 1243 C C . GLY A 1 164 ? 62.254 76.559 36.832 1.00 22.48 164 GLY A C 1
ATOM 1244 O O . GLY A 1 164 ? 61.943 76.509 35.620 1.00 20.07 164 GLY A O 1
ATOM 1245 N N . ALA A 1 165 ? 61.423 77.079 37.732 1.00 22.83 165 ALA A N 1
ATOM 1246 C CA . ALA A 1 165 ? 60.106 77.608 37.419 1.00 22.83 165 ALA A CA 1
ATOM 1247 C C . ALA A 1 165 ? 60.233 78.919 36.669 1.00 24.00 165 ALA A C 1
ATOM 1248 O O . ALA A 1 165 ? 59.417 79.361 35.855 1.00 24.67 165 ALA A O 1
ATOM 1250 N N . TYR A 1 166 ? 61.336 79.628 36.941 1.00 23.19 166 TYR A N 1
ATOM 1251 C CA . TYR A 1 166 ? 61.613 80.928 36.344 1.00 21.39 166 TYR A CA 1
ATOM 1252 C C . TYR A 1 166 ? 61.598 80.830 34.822 1.00 21.16 166 TYR A C 1
ATOM 1253 O O . TYR A 1 166 ? 61.249 81.828 34.180 1.00 21.10 166 TYR A O 1
ATOM 1262 N N . TYR A 1 167 ? 61.978 79.691 34.255 1.00 20.87 167 TYR A N 1
ATOM 1263 C CA . TYR A 1 167 ? 62.002 79.453 32.841 1.00 21.69 167 TYR A CA 1
ATOM 1264 C C . TYR A 1 167 ? 61.019 78.387 32.386 1.00 22.79 167 TYR A C 1
ATOM 1265 O O . TYR A 1 167 ? 61.175 77.777 31.294 1.00 22.91 167 TYR A O 1
ATOM 1274 N N . GLY A 1 168 ? 60.013 78.101 33.199 1.00 18.81 168 GLY A N 1
ATOM 1275 C CA . GLY A 1 168 ? 58.971 77.154 32.840 1.00 16.52 168 GLY A CA 1
ATOM 1276 C C . GLY A 1 168 ? 59.321 75.711 32.725 1.00 18.29 168 GLY A C 1
ATOM 1277 O O . GLY A 1 168 ? 58.615 74.980 31.978 1.00 18.01 168 GLY A O 1
ATOM 1278 N N . ALA A 1 169 ? 60.265 75.227 33.540 1.00 14.54 169 ALA A N 1
ATOM 1279 C CA . ALA A 1 169 ? 60.637 73.825 33.532 1.00 15.34 169 ALA A CA 1
ATOM 1280 C C . ALA A 1 169 ? 59.671 73.047 34.427 1.00 16.75 169 ALA A C 1
ATOM 1281 O O . ALA A 1 169 ? 58.909 73.651 35.183 1.00 14.56 169 ALA A O 1
ATOM 1283 N N . GLY A 1 170 ? 59.681 71.728 34.329 1.00 17.00 170 GLY A N 1
ATOM 1284 C CA . GLY A 1 170 ? 58.861 70.909 35.134 1.00 18.10 170 GLY A CA 1
ATOM 1285 C C . GLY A 1 170 ? 57.458 70.485 34.810 1.00 20.43 170 GLY A C 1
ATOM 1286 O O . GLY A 1 170 ? 56.753 69.916 35.691 1.00 16.63 170 GLY A O 1
ATOM 1287 N N . TYR A 1 171 ? 57.022 70.729 33.575 1.00 21.05 171 TYR A N 1
ATOM 1288 C CA . TYR A 1 171 ? 55.679 70.361 33.165 1.00 18.12 171 TYR A CA 1
ATOM 1289 C C . TYR A 1 171 ? 55.454 68.846 33.270 1.00 17.86 171 TYR A C 1
ATOM 1290 O O . TYR A 1 171 ? 56.370 68.045 33.037 1.00 16.82 171 TYR A O 1
ATOM 1299 N N . CYS A 1 172 ? 54.206 68.513 33.623 1.00 11.86 172 CYS A N 1
ATOM 1300 C CA . CYS A 1 172 ? 53.827 67.116 33.670 1.00 12.61 172 CYS A CA 1
ATOM 1301 C C . CYS A 1 172 ? 52.278 67.163 33.571 1.00 12.73 172 CYS A C 1
ATOM 1302 O O . CYS A 1 172 ? 51.742 68.236 33.856 1.00 10.33 172 CYS A O 1
ATOM 1305 N N . ASP A 1 173 ? 51.627 66.055 33.303 1.00 11.90 173 ASP A N 1
ATOM 1306 C CA . ASP A 1 173 ? 50.180 66.034 33.278 1.00 15.96 173 ASP A CA 1
ATOM 1307 C C . ASP A 1 173 ? 49.801 64.567 33.332 1.00 18.52 173 ASP A C 1
ATOM 1308 O O . ASP A 1 173 ? 50.697 63.705 33.393 1.00 17.76 173 ASP A O 1
ATOM 1313 N N . ALA A 1 174 ? 48.493 64.271 33.345 1.00 19.20 174 ALA A N 1
ATOM 1314 C CA . ALA A 1 174 ? 48.062 62.903 33.476 1.00 16.91 174 ALA A CA 1
ATOM 1315 C C . ALA A 1 174 ? 48.139 62.056 32.225 1.00 19.87 174 ALA A C 1
ATOM 1316 O O . ALA A 1 174 ? 47.738 60.880 32.273 1.00 17.96 174 ALA A O 1
ATOM 1318 N N . GLN A 1 175 ? 48.687 62.564 31.113 1.00 20.27 175 GLN A N 1
ATOM 1319 C CA . GLN A 1 175 ? 48.803 61.702 29.951 1.00 21.78 175 GLN A CA 1
ATOM 1320 C C . GLN A 1 175 ? 50.139 60.985 30.022 1.00 22.36 175 GLN A C 1
ATOM 1321 O O . GLN A 1 175 ? 50.366 60.087 29.219 1.00 22.77 175 GLN A O 1
ATOM 1327 N N . CYS A 1 176 ? 51.051 61.366 30.915 1.00 24.35 176 CYS A N 1
ATOM 1328 C CA . CYS A 1 176 ? 52.355 60.714 31.039 1.00 22.89 176 CYS A CA 1
ATOM 1329 C C . CYS A 1 176 ? 53.108 60.659 29.715 1.00 22.42 176 CYS A C 1
ATOM 1330 O O . CYS A 1 176 ? 53.660 59.620 29.343 1.00 21.10 176 CYS A O 1
ATOM 1333 N N . TYR A 1 177 ? 53.101 61.746 28.955 1.00 22.74 177 TYR A N 1
ATOM 1334 C CA . TYR A 1 177 ? 53.809 61.770 27.668 1.00 22.92 177 TYR A CA 1
ATOM 1335 C C . TYR A 1 177 ? 55.339 61.809 27.865 1.00 23.77 177 TYR A C 1
ATOM 1336 O O . TYR A 1 177 ? 55.866 62.401 28.818 1.00 20.05 177 TYR A O 1
ATOM 1345 N N . VAL A 1 178 ? 56.042 61.176 26.952 1.00 23.55 178 VAL A N 1
ATOM 1346 C CA . VAL A 1 178 ? 57.479 61.184 26.960 1.00 24.02 178 VAL A CA 1
ATOM 1347 C C . VAL A 1 178 ? 57.939 62.545 26.411 1.00 26.21 178 VAL A C 1
ATOM 1348 O O . VAL A 1 178 ? 57.682 62.795 25.233 1.00 26.37 178 VAL A O 1
ATOM 1352 N N . THR A 1 179 ? 58.534 63.417 27.213 1.00 24.22 179 THR A N 1
ATOM 1353 C CA . THR A 1 179 ? 59.061 64.679 26.726 1.00 22.74 179 THR A CA 1
ATOM 1354 C C . THR A 1 179 ? 60.584 64.596 26.865 1.00 26.20 179 THR A C 1
ATOM 1355 O O . THR A 1 179 ? 61.153 63.924 27.754 1.00 27.21 179 THR A O 1
ATOM 1359 N N . PRO A 1 180 ? 61.321 65.248 25.986 1.00 25.77 180 PRO A N 1
ATOM 1360 C CA . PRO A 1 180 ? 62.757 65.284 25.927 1.00 26.63 180 PRO A CA 1
ATOM 1361 C C . PRO A 1 180 ? 63.410 65.765 27.227 1.00 27.60 180 PRO A C 1
ATOM 1362 O O . PRO A 1 180 ? 64.491 65.348 27.584 1.00 27.98 180 PRO A O 1
ATOM 1366 N N . PHE A 1 181 ? 62.760 66.633 27.961 1.00 28.80 181 PHE A N 1
ATOM 1367 C CA . PHE A 1 181 ? 63.223 67.151 29.246 1.00 28.17 181 PHE A CA 1
ATOM 1368 C C . PHE A 1 181 ? 62.165 66.769 30.282 1.00 28.20 181 PHE A C 1
ATOM 1369 O O . PHE A 1 181 ? 60.961 66.715 29.992 1.00 28.28 181 PHE A O 1
ATOM 1377 N N . ILE A 1 182 ? 62.622 66.445 31.480 1.00 25.62 182 ILE A N 1
ATOM 1378 C CA . ILE A 1 182 ? 61.876 66.058 32.636 1.00 22.32 182 ILE A CA 1
ATOM 1379 C C . ILE A 1 182 ? 62.542 66.693 33.861 1.00 21.97 182 ILE A C 1
ATOM 1380 O O . ILE A 1 182 ? 63.752 66.565 34.075 1.00 21.66 182 ILE A O 1
ATOM 1385 N N . ASN A 1 183 ? 61.784 67.436 34.677 1.00 20.61 183 ASN A N 1
ATOM 1386 C CA . ASN A 1 183 ? 62.316 68.086 35.849 1.00 19.48 183 ASN A CA 1
ATOM 1387 C C . ASN A 1 183 ? 63.500 68.965 35.503 1.00 22.19 183 ASN A C 1
ATOM 1388 O O . ASN A 1 183 ? 64.393 69.072 36.359 1.00 22.27 183 ASN A O 1
ATOM 1393 N N . GLY A 1 184 ? 63.568 69.616 34.341 1.00 21.37 184 GLY A N 1
ATOM 1394 C CA . GLY A 1 184 ? 64.688 70.478 34.014 1.00 18.55 184 GLY A CA 1
ATOM 1395 C C . GLY A 1 184 ? 65.964 69.734 33.649 1.00 20.30 184 GLY A C 1
ATOM 1396 O O . GLY A 1 184 ? 67.041 70.368 33.618 1.00 20.71 184 GLY A O 1
ATOM 1397 N N . VAL A 1 185 ? 65.920 68.435 33.382 1.00 18.46 185 VAL A N 1
ATOM 1398 C CA . VAL A 1 185 ? 67.053 67.644 32.990 1.00 19.28 185 VAL A CA 1
ATOM 1399 C C . VAL A 1 185 ? 66.673 66.753 31.798 1.00 20.18 185 VAL A C 1
ATOM 1400 O O . VAL A 1 185 ? 65.496 66.443 31.603 1.00 19.68 185 VAL A O 1
ATOM 1404 N N . GLY A 1 186 ? 67.675 66.353 31.009 1.00 19.29 186 GLY A N 1
ATOM 1405 C CA . GLY A 1 186 ? 67.479 65.509 29.853 1.00 19.21 186 GLY A CA 1
ATOM 1406 C C . GLY A 1 186 ? 66.815 64.199 30.253 1.00 23.62 186 GLY A C 1
ATOM 1407 O O . GLY A 1 186 ? 67.290 63.471 31.136 1.00 23.02 186 GLY A O 1
ATOM 1408 N N . ASN A 1 187 ? 65.730 63.836 29.555 1.00 22.51 187 ASN A N 1
ATOM 1409 C CA . ASN A 1 187 ? 65.017 62.602 29.850 1.00 25.34 187 ASN A CA 1
ATOM 1410 C C . ASN A 1 187 ? 65.660 61.413 29.166 1.00 27.47 187 ASN A C 1
ATOM 1411 O O . ASN A 1 187 ? 65.070 60.709 28.348 1.00 27.18 187 ASN A O 1
ATOM 1416 N N . ILE A 1 188 ? 66.910 61.120 29.534 1.00 27.47 188 ILE A N 1
ATOM 1417 C CA . ILE A 1 188 ? 67.679 60.038 28.973 1.00 26.81 188 ILE A CA 1
ATOM 1418 C C . ILE A 1 188 ? 66.968 58.708 28.950 1.00 28.35 188 ILE A C 1
ATOM 1419 O O . ILE A 1 188 ? 67.129 57.931 27.992 1.00 30.79 188 ILE A O 1
ATOM 1424 N N . LYS A 1 189 ? 66.159 58.368 29.933 1.00 27.56 189 LYS A N 1
ATOM 1425 C CA . LYS A 1 189 ? 65.491 57.074 29.904 1.00 28.52 189 LYS A CA 1
ATOM 1426 C C . LYS A 1 189 ? 64.207 57.076 29.092 1.00 27.60 189 LYS A C 1
ATOM 1427 O O . LYS A 1 189 ? 63.587 56.022 28.986 1.00 27.99 189 LYS A O 1
ATOM 1433 N N . GLY A 1 190 ? 63.771 58.197 28.563 1.00 26.37 190 GLY A N 1
ATOM 1434 C CA . GLY A 1 190 ? 62.522 58.235 27.815 1.00 27.55 190 GLY A CA 1
ATOM 1435 C C . GLY A 1 190 ? 61.341 57.856 28.710 1.00 27.72 190 GLY A C 1
ATOM 1436 O O . GLY A 1 190 ? 60.496 57.038 28.343 1.00 28.85 190 GLY A O 1
ATOM 1437 N N . GLN A 1 191 ? 61.244 58.434 29.902 1.00 26.15 191 GLN A N 1
ATOM 1438 C CA . GLN A 1 191 ? 60.119 58.077 30.764 1.00 26.58 191 GLN A CA 1
ATOM 1439 C C . GLN A 1 191 ? 58.922 58.964 30.408 1.00 24.71 191 GLN A C 1
ATOM 1440 O O . GLN A 1 191 ? 59.111 60.062 29.854 1.00 22.74 191 GLN A O 1
ATOM 1446 N N . GLY A 1 192 ? 57.738 58.476 30.774 1.00 22.24 192 GLY A N 1
ATOM 1447 C CA . GLY A 1 192 ? 56.552 59.322 30.526 1.00 23.43 192 GLY A CA 1
ATOM 1448 C C . GLY A 1 192 ? 56.562 60.276 31.733 1.00 23.76 192 GLY A C 1
ATOM 1449 O O . GLY A 1 192 ? 56.915 59.825 32.833 1.00 25.42 192 GLY A O 1
ATOM 1450 N N . VAL A 1 193 ? 56.231 61.525 31.550 1.00 19.90 193 VAL A N 1
ATOM 1451 C CA . VAL A 1 193 ? 56.225 62.509 32.606 1.00 20.44 193 VAL A CA 1
ATOM 1452 C C . VAL A 1 193 ? 54.807 62.663 33.166 1.00 23.56 193 VAL A C 1
ATOM 1453 O O . VAL A 1 193 ? 53.979 63.394 32.622 1.00 24.08 193 VAL A O 1
ATOM 1457 N N . CYS A 1 194 ? 54.507 61.953 34.253 1.00 23.52 194 CYS A N 1
ATOM 1458 C CA . CYS A 1 194 ? 53.219 62.004 34.882 1.00 23.78 194 CYS A CA 1
ATOM 1459 C C . CYS A 1 194 ? 53.035 62.820 36.171 1.00 22.92 194 CYS A C 1
ATOM 1460 O O . CYS A 1 194 ? 53.903 62.995 37.003 1.00 20.74 194 CYS A O 1
ATOM 1463 N N . CYS A 1 195 ? 51.773 63.216 36.362 1.00 23.11 195 CYS A N 1
ATOM 1464 C CA . CYS A 1 195 ? 51.319 63.879 37.553 1.00 23.35 195 CYS A CA 1
ATOM 1465 C C . CYS A 1 195 ? 49.800 64.130 37.527 1.00 25.02 195 CYS A C 1
ATOM 1466 O O . CYS A 1 195 ? 49.129 64.258 36.507 1.00 22.44 195 CYS A O 1
ATOM 1469 N N . ASN A 1 196 ? 49.296 64.150 38.770 1.00 25.06 196 ASN A N 1
ATOM 1470 C CA . ASN A 1 196 ? 47.905 64.418 39.018 1.00 23.54 196 ASN A CA 1
ATOM 1471 C C . ASN A 1 196 ? 47.522 65.699 38.269 1.00 21.25 196 ASN A C 1
ATOM 1472 O O . ASN A 1 196 ? 48.325 66.617 38.135 1.00 19.22 196 ASN A O 1
ATOM 1477 N N . GLU A 1 197 ? 46.283 65.710 37.787 1.00 20.15 197 GLU A N 1
ATOM 1478 C CA . GLU A 1 197 ? 45.875 66.913 37.043 1.00 20.02 197 GLU A CA 1
ATOM 1479 C C . GLU A 1 197 ? 44.396 67.220 37.237 1.00 19.45 197 GLU A C 1
ATOM 1480 O O . GLU A 1 197 ? 43.561 66.308 37.268 1.00 19.90 197 GLU A O 1
ATOM 1486 N N . LEU A 1 198 ? 44.054 68.490 37.359 1.00 17.95 198 LEU A N 1
ATOM 1487 C CA . LEU A 1 198 ? 42.690 68.934 37.512 1.00 17.46 198 LEU A CA 1
ATOM 1488 C C . LEU A 1 198 ? 42.321 69.867 36.352 1.00 17.59 198 LEU A C 1
ATOM 1489 O O . LEU A 1 198 ? 42.695 71.049 36.336 1.00 16.57 198 LEU A O 1
ATOM 1494 N N . ASP A 1 199 ? 41.559 69.363 35.369 1.00 15.97 199 ASP A N 1
ATOM 1495 C CA . ASP A 1 199 ? 41.180 70.265 34.262 1.00 14.23 199 ASP A CA 1
ATOM 1496 C C . ASP A 1 199 ? 39.909 70.990 34.639 1.00 15.93 199 ASP A C 1
ATOM 1497 O O . ASP A 1 199 ? 38.780 70.461 34.654 1.00 17.87 199 ASP A O 1
ATOM 1502 N N . ILE A 1 200 ? 40.062 72.241 34.989 1.00 15.54 200 ILE A N 1
ATOM 1503 C CA . ILE A 1 200 ? 38.911 73.004 35.430 1.00 16.45 200 ILE A CA 1
ATOM 1504 C C . ILE A 1 200 ? 38.088 73.452 34.210 1.00 20.52 200 ILE A C 1
ATOM 1505 O O . ILE A 1 200 ? 36.860 73.507 34.253 1.00 20.40 200 ILE A O 1
ATOM 1510 N N . TRP A 1 201 ? 38.817 73.812 33.183 1.00 21.59 201 TRP A N 1
ATOM 1511 C CA . TRP A 1 201 ? 38.285 74.335 31.955 1.00 24.64 201 TRP A CA 1
ATOM 1512 C C . TRP A 1 201 ? 38.960 73.865 30.671 1.00 24.46 201 TRP A C 1
ATOM 1513 O O . TRP A 1 201 ? 40.087 74.251 30.394 1.00 24.74 201 TRP A O 1
ATOM 1524 N N . GLU A 1 202 ? 38.281 73.061 29.866 1.00 23.74 202 GLU A N 1
ATOM 1525 C CA . GLU A 1 202 ? 38.783 72.657 28.556 1.00 23.48 202 GLU A CA 1
ATOM 1526 C C . GLU A 1 202 ? 37.594 72.975 27.613 1.00 25.05 202 GLU A C 1
ATOM 1527 O O . GLU A 1 202 ? 36.552 72.320 27.645 1.00 24.33 202 GLU A O 1
ATOM 1533 N N . ALA A 1 203 ? 37.755 74.043 26.818 1.00 24.62 203 ALA A N 1
ATOM 1534 C CA . ALA A 1 203 ? 36.664 74.448 25.949 1.00 23.67 203 ALA A CA 1
ATOM 1535 C C . ALA A 1 203 ? 37.020 75.180 24.669 1.00 25.65 203 ALA A C 1
ATOM 1536 O O . ALA A 1 203 ? 38.130 75.602 24.367 1.00 25.82 203 ALA A O 1
ATOM 1538 N N . ASN A 1 204 ? 35.936 75.431 23.946 1.00 24.79 204 ASN A N 1
ATOM 1539 C CA . ASN A 1 204 ? 35.870 76.213 22.721 1.00 21.68 204 ASN A CA 1
ATOM 1540 C C . ASN A 1 204 ? 34.494 76.870 22.767 1.00 21.26 204 ASN A C 1
ATOM 1541 O O . ASN A 1 204 ? 33.765 76.659 23.784 1.00 22.11 204 ASN A O 1
ATOM 1546 N N . SER A 1 205 ? 34.084 77.670 21.808 1.00 20.04 205 SER A N 1
ATOM 1547 C CA . SER A 1 205 ? 32.774 78.341 21.879 1.00 19.98 205 SER A CA 1
ATOM 1548 C C . SER A 1 205 ? 31.590 77.437 21.680 1.00 18.03 205 SER A C 1
ATOM 1549 O O . SER A 1 205 ? 30.439 77.876 21.929 1.00 22.29 205 SER A O 1
ATOM 1552 N N . ARG A 1 206 ? 31.797 76.200 21.278 1.00 16.96 206 ARG A N 1
ATOM 1553 C CA . ARG A 1 206 ? 30.813 75.194 21.034 1.00 20.00 206 ARG A CA 1
ATOM 1554 C C . ARG A 1 206 ? 30.633 74.142 22.126 1.00 26.27 206 ARG A C 1
ATOM 1555 O O . ARG A 1 206 ? 29.527 73.535 22.172 1.00 25.92 206 ARG A O 1
ATOM 1563 N N . ALA A 1 207 ? 31.609 73.857 22.971 1.00 26.11 207 ALA A N 1
ATOM 1564 C CA . ALA A 1 207 ? 31.491 72.862 24.032 1.00 25.99 207 ALA A CA 1
ATOM 1565 C C . ALA A 1 207 ? 32.485 73.097 25.176 1.00 28.36 207 ALA A C 1
ATOM 1566 O O . ALA A 1 207 ? 33.577 73.632 24.902 1.00 30.49 207 ALA A O 1
ATOM 1568 N N . THR A 1 208 ? 32.111 72.752 26.403 1.00 27.68 208 THR A N 1
ATOM 1569 C CA . THR A 1 208 ? 32.966 72.897 27.554 1.00 25.50 208 THR A CA 1
ATOM 1570 C C . THR A 1 208 ? 33.079 71.573 28.322 1.00 25.84 208 THR A C 1
ATOM 1571 O O . THR A 1 208 ? 32.165 70.769 28.373 1.00 23.07 208 THR A O 1
ATOM 1575 N N . HIS A 1 209 ? 34.260 71.389 28.943 1.00 25.54 209 HIS A N 1
ATOM 1576 C CA . HIS A 1 209 ? 34.546 70.146 29.659 1.00 22.54 209 HIS A CA 1
ATOM 1577 C C . HIS A 1 209 ? 35.262 70.398 30.973 1.00 24.77 209 HIS A C 1
ATOM 1578 O O . HIS A 1 209 ? 36.054 71.345 31.080 1.00 23.12 209 HIS A O 1
ATOM 1585 N N . ILE A 1 210 ? 34.956 69.591 31.985 1.00 23.80 210 ILE A N 1
ATOM 1586 C CA . ILE A 1 210 ? 35.565 69.642 33.282 1.00 23.44 210 ILE A CA 1
ATOM 1587 C C . ILE A 1 210 ? 36.121 68.218 33.500 1.00 27.17 210 ILE A C 1
ATOM 1588 O O . ILE A 1 210 ? 35.414 67.287 33.087 1.00 25.07 210 ILE A O 1
ATOM 1593 N N . ALA A 1 211 ? 37.323 68.094 34.099 1.00 25.40 211 ALA A N 1
ATOM 1594 C CA . ALA A 1 211 ? 37.800 66.761 34.367 1.00 24.99 211 ALA A CA 1
ATOM 1595 C C . ALA A 1 211 ? 39.022 66.592 35.263 1.00 24.73 211 ALA A C 1
ATOM 1596 O O . ALA A 1 211 ? 40.154 66.897 34.882 1.00 23.56 211 ALA A O 1
ATOM 1598 N N . PRO A 1 212 ? 38.777 66.076 36.454 1.00 24.63 212 PRO A N 1
ATOM 1599 C CA . PRO A 1 212 ? 39.793 65.734 37.439 1.00 21.12 212 PRO A CA 1
ATOM 1600 C C . PRO A 1 212 ? 40.479 64.485 36.919 1.00 20.11 212 PRO A C 1
ATOM 1601 O O . PRO A 1 212 ? 39.786 63.569 36.481 1.00 17.82 212 PRO A O 1
ATOM 1605 N N . HIS A 1 213 ? 41.798 64.380 36.944 1.00 19.92 213 HIS A N 1
ATOM 1606 C CA . HIS A 1 213 ? 42.492 63.187 36.528 1.00 20.79 213 HIS A CA 1
ATOM 1607 C C . HIS A 1 213 ? 43.517 62.762 37.601 1.00 23.59 213 HIS A C 1
ATOM 1608 O O . HIS A 1 213 ? 44.678 63.194 37.622 1.00 26.68 213 HIS A O 1
ATOM 1615 N N . PRO A 1 214 ? 43.139 61.865 38.477 1.00 21.56 214 PRO A N 1
ATOM 1616 C CA . PRO A 1 214 ? 43.948 61.349 39.541 1.00 20.34 214 PRO A CA 1
ATOM 1617 C C . PRO A 1 214 ? 45.078 60.457 39.079 1.00 20.94 214 PRO A C 1
ATOM 1618 O O . PRO A 1 214 ? 44.931 59.759 38.064 1.00 22.43 214 PRO A O 1
ATOM 1622 N N . CYS A 1 215 ? 46.137 60.443 39.868 1.00 19.97 215 CYS A N 1
ATOM 1623 C CA . CYS A 1 215 ? 47.263 59.525 39.593 1.00 23.64 215 CYS A CA 1
ATOM 1624 C C . CYS A 1 215 ? 47.635 58.870 40.940 1.00 24.50 215 CYS A C 1
ATOM 1625 O O . CYS A 1 215 ? 47.627 59.513 41.990 1.00 23.63 215 CYS A O 1
ATOM 1628 N N . SER A 1 216 ? 48.019 57.601 40.947 1.00 26.30 216 SER A N 1
ATOM 1629 C CA . SER A 1 216 ? 48.380 56.980 42.215 1.00 25.98 216 SER A CA 1
ATOM 1630 C C . SER A 1 216 ? 49.769 57.362 42.730 1.00 26.87 216 SER A C 1
ATOM 1631 O O . SER A 1 216 ? 50.114 56.842 43.794 1.00 26.16 216 SER A O 1
ATOM 1634 N N . LYS A 1 217 ? 50.553 58.190 42.072 1.00 24.69 217 LYS A N 1
ATOM 1635 C CA . LYS A 1 217 ? 51.852 58.611 42.536 1.00 25.83 217 LYS A CA 1
ATOM 1636 C C . LYS A 1 217 ? 51.797 60.122 42.718 1.00 24.44 217 LYS A C 1
ATOM 1637 O O . LYS A 1 217 ? 51.377 60.840 41.820 1.00 27.93 217 LYS A O 1
ATOM 1643 N N . PRO A 1 218 ? 52.217 60.599 43.864 1.00 22.29 218 PRO A N 1
ATOM 1644 C CA . PRO A 1 218 ? 52.241 62.009 44.198 1.00 20.11 218 PRO A CA 1
ATOM 1645 C C . PRO A 1 218 ? 53.316 62.758 43.446 1.00 18.18 218 PRO A C 1
ATOM 1646 O O . PRO A 1 218 ? 54.316 62.147 43.089 1.00 18.25 218 PRO A O 1
ATOM 1650 N N . GLY A 1 219 ? 53.108 64.054 43.235 1.00 18.12 219 GLY A N 1
ATOM 1651 C CA . GLY A 1 219 ? 54.127 64.839 42.521 1.00 18.96 219 GLY A CA 1
ATOM 1652 C C . GLY A 1 219 ? 54.387 64.265 41.121 1.00 20.03 219 GLY A C 1
ATOM 1653 O O . GLY A 1 219 ? 53.587 63.518 40.555 1.00 17.18 219 GLY A O 1
ATOM 1654 N N . LEU A 1 220 ? 55.528 64.647 40.553 1.00 19.60 220 LEU A N 1
ATOM 1655 C CA . LEU A 1 220 ? 55.947 64.263 39.238 1.00 19.17 220 LEU A CA 1
ATOM 1656 C C . LEU A 1 220 ? 56.652 62.926 39.256 1.00 21.32 220 LEU A C 1
ATOM 1657 O O . LEU A 1 220 ? 57.704 62.786 39.895 1.00 24.52 220 LEU A O 1
ATOM 1662 N N . TYR A 1 221 ? 56.098 61.986 38.486 1.00 21.07 221 TYR A N 1
ATOM 1663 C CA . TYR A 1 221 ? 56.675 60.662 38.424 1.00 20.31 221 TYR A CA 1
ATOM 1664 C C . TYR A 1 221 ? 57.020 60.252 36.999 1.00 21.21 221 TYR A C 1
ATOM 1665 O O . TYR A 1 221 ? 56.164 60.259 36.115 1.00 21.32 221 TYR A O 1
ATOM 1674 N N . GLY A 1 222 ? 58.270 59.860 36.809 1.00 18.63 222 GLY A N 1
ATOM 1675 C CA . GLY A 1 222 ? 58.793 59.371 35.554 1.00 18.77 222 GLY A CA 1
ATOM 1676 C C . GLY A 1 222 ? 58.373 57.902 35.455 1.00 22.69 222 GLY A C 1
ATOM 1677 O O . GLY A 1 222 ? 58.919 57.077 36.184 1.00 24.27 222 GLY A O 1
ATOM 1678 N N . CYS A 1 223 ? 57.358 57.602 34.624 1.00 22.02 223 CYS A N 1
ATOM 1679 C CA . CYS A 1 223 ? 56.851 56.249 34.503 1.00 20.54 223 CYS A CA 1
ATOM 1680 C C . CYS A 1 223 ? 57.622 55.480 33.459 1.00 20.22 223 CYS A C 1
ATOM 1681 O O . CYS A 1 223 ? 58.134 56.076 32.499 1.00 23.92 223 CYS A O 1
ATOM 1684 N N . THR A 1 224 ? 57.604 54.185 33.595 1.00 20.97 224 THR A N 1
ATOM 1685 C CA . THR A 1 224 ? 58.251 53.284 32.643 1.00 23.78 224 THR A CA 1
ATOM 1686 C C . THR A 1 224 ? 57.276 52.185 32.230 1.00 24.07 224 THR A C 1
ATOM 1687 O O . THR A 1 224 ? 56.494 51.711 33.038 1.00 24.66 224 THR A O 1
ATOM 1691 N N . GLY A 1 225 ? 57.358 51.754 30.996 1.00 27.71 225 GLY A N 1
ATOM 1692 C CA . GLY A 1 225 ? 56.502 50.695 30.462 1.00 31.18 225 GLY A CA 1
ATOM 1693 C C . GLY A 1 225 ? 55.024 50.951 30.717 1.00 33.60 225 GLY A C 1
ATOM 1694 O O . GLY A 1 225 ? 54.466 52.040 30.545 1.00 36.16 225 GLY A O 1
ATOM 1695 N N . ASP A 1 226 ? 54.319 49.952 31.199 1.00 34.70 226 ASP A N 1
ATOM 1696 C CA . ASP A 1 226 ? 52.917 49.970 31.525 1.00 36.59 226 ASP A CA 1
ATOM 1697 C C . ASP A 1 226 ? 52.482 50.946 32.593 1.00 35.10 226 ASP A C 1
ATOM 1698 O O . ASP A 1 226 ? 51.259 51.150 32.703 1.00 35.02 226 ASP A O 1
ATOM 1703 N N . GLU A 1 227 ? 53.455 51.531 33.293 1.00 31.74 227 GLU A N 1
ATOM 1704 C CA . GLU A 1 227 ? 53.061 52.529 34.295 1.00 30.84 227 GLU A CA 1
ATOM 1705 C C . GLU A 1 227 ? 52.482 53.727 33.533 1.00 28.40 227 GLU A C 1
ATOM 1706 O O . GLU A 1 227 ? 51.640 54.419 34.076 1.00 28.40 227 GLU A O 1
ATOM 1712 N N . CYS A 1 228 ? 52.948 53.942 32.301 1.00 25.02 228 CYS A N 1
ATOM 1713 C CA . CYS A 1 228 ? 52.506 55.004 31.453 1.00 26.41 228 CYS A CA 1
ATOM 1714 C C . CYS A 1 228 ? 51.210 54.780 30.685 1.00 25.93 228 CYS A C 1
ATOM 1715 O O . CYS A 1 228 ? 50.755 55.705 30.024 1.00 24.29 228 CYS A O 1
ATOM 1718 N N . GLY A 1 229 ? 50.651 53.585 30.640 1.00 28.03 229 GLY A N 1
ATOM 1719 C CA . GLY A 1 229 ? 49.468 53.299 29.844 1.00 31.17 229 GLY A CA 1
ATOM 1720 C C . GLY A 1 229 ? 48.122 53.501 30.518 1.00 34.19 229 GLY A C 1
ATOM 1721 O O . GLY A 1 229 ? 47.987 54.046 31.612 1.00 33.10 229 GLY A O 1
ATOM 1722 N N . SER A 1 230 ? 47.074 53.024 29.854 1.00 37.11 230 SER A N 1
ATOM 1723 C CA . SER A 1 230 ? 45.679 53.059 30.254 1.00 37.26 230 SER A CA 1
ATOM 1724 C C . SER A 1 230 ? 45.438 52.486 31.646 1.00 37.38 230 SER A C 1
ATOM 1725 O O . SER A 1 230 ? 44.706 53.070 32.439 1.00 37.20 230 SER A O 1
ATOM 1728 N N . SER A 1 231 ? 46.098 51.368 31.943 1.00 35.57 231 SER A N 1
ATOM 1729 C CA . SER A 1 231 ? 46.015 50.732 33.248 1.00 32.75 231 SER A CA 1
ATOM 1730 C C . SER A 1 231 ? 47.239 51.045 34.114 1.00 30.86 231 SER A C 1
ATOM 1731 O O . SER A 1 231 ? 47.599 50.280 34.998 1.00 31.07 231 SER A O 1
ATOM 1734 N N . GLY A 1 232 ? 47.911 52.153 33.846 1.00 28.37 232 GLY A N 1
ATOM 1735 C CA . GLY A 1 232 ? 49.092 52.561 34.567 1.00 26.13 232 GLY A CA 1
ATOM 1736 C C . GLY A 1 232 ? 48.767 53.424 35.765 1.00 24.77 232 GLY A C 1
ATOM 1737 O O . GLY A 1 232 ? 47.699 53.244 36.381 1.00 25.77 232 GLY A O 1
ATOM 1738 N N . ILE A 1 233 ? 49.637 54.375 36.074 1.00 22.40 233 ILE A N 1
ATOM 1739 C CA . ILE A 1 233 ? 49.436 55.217 37.244 1.00 22.38 233 ILE A CA 1
ATOM 1740 C C . ILE A 1 233 ? 48.591 56.454 37.136 1.00 22.05 233 ILE A C 1
ATOM 1741 O O . ILE A 1 233 ? 48.211 57.023 38.189 1.00 21.48 233 ILE A O 1
ATOM 1746 N N . CYS A 1 234 ? 48.303 56.916 35.921 1.00 23.58 234 CYS A N 1
ATOM 1747 C CA . CYS A 1 234 ? 47.475 58.102 35.761 1.00 22.32 234 CYS A CA 1
ATOM 1748 C C . CYS A 1 234 ? 46.195 57.836 34.992 1.00 20.55 234 CYS A C 1
ATOM 1749 O O . CYS A 1 234 ? 46.177 56.992 34.117 1.00 18.04 234 CYS A O 1
ATOM 1752 N N . ASP A 1 235 ? 45.132 58.535 35.371 1.00 21.80 235 ASP A N 1
ATOM 1753 C CA . ASP A 1 235 ? 43.839 58.358 34.677 1.00 19.90 235 ASP A CA 1
ATOM 1754 C C . ASP A 1 235 ? 43.863 59.266 33.460 1.00 19.95 235 ASP A C 1
ATOM 1755 O O . ASP A 1 235 ? 43.634 60.481 33.575 1.00 19.73 235 ASP A O 1
ATOM 1760 N N . LYS A 1 236 ? 44.153 58.728 32.282 1.00 21.60 236 LYS A N 1
ATOM 1761 C CA . LYS A 1 236 ? 44.215 59.529 31.064 1.00 23.93 236 LYS A CA 1
ATOM 1762 C C . LYS A 1 236 ? 42.873 60.179 30.704 1.00 24.67 236 LYS A C 1
ATOM 1763 O O . LYS A 1 236 ? 42.801 61.370 30.353 1.00 19.74 236 LYS A O 1
ATOM 1769 N N . ALA A 1 237 ? 41.793 59.388 30.801 1.00 25.05 237 ALA A N 1
ATOM 1770 C CA . ALA A 1 237 ? 40.472 59.892 30.414 1.00 25.19 237 ALA A CA 1
ATOM 1771 C C . ALA A 1 237 ? 39.915 60.893 31.399 1.00 24.23 237 ALA A C 1
ATOM 1772 O O . ALA A 1 237 ? 39.371 61.917 30.953 1.00 22.50 237 ALA A O 1
ATOM 1774 N N . GLY A 1 238 ? 40.093 60.635 32.711 1.00 21.64 238 GLY A N 1
ATOM 1775 C CA . GLY A 1 238 ? 39.522 61.612 33.635 1.00 20.10 238 GLY A CA 1
ATOM 1776 C C . GLY A 1 238 ? 38.036 61.308 33.862 1.00 21.62 238 GLY A C 1
ATOM 1777 O O . GLY A 1 238 ? 37.437 60.469 33.183 1.00 23.57 238 GLY A O 1
ATOM 1778 N N . CYS A 1 239 ? 37.443 61.978 34.826 1.00 20.30 239 CYS A N 1
ATOM 1779 C CA . CYS A 1 239 ? 36.032 61.849 35.112 1.00 21.80 239 CYS A CA 1
ATOM 1780 C C . CYS A 1 239 ? 35.426 63.113 34.508 1.00 20.92 239 CYS A C 1
ATOM 1781 O O . CYS A 1 239 ? 35.485 64.186 35.118 1.00 20.32 239 CYS A O 1
ATOM 1784 N N . GLY A 1 240 ? 34.890 63.045 33.298 1.00 20.99 240 GLY A N 1
ATOM 1785 C CA . GLY A 1 240 ? 34.420 64.272 32.676 1.00 19.72 240 GLY A CA 1
ATOM 1786 C C . GLY A 1 240 ? 33.025 64.721 32.977 1.00 19.27 240 GLY A C 1
ATOM 1787 O O . GLY A 1 240 ? 32.178 63.900 33.336 1.00 18.28 240 GLY A O 1
ATOM 1788 N N . TRP A 1 241 ? 32.789 66.008 32.829 1.00 18.79 241 TRP A N 1
ATOM 1789 C CA . TRP A 1 241 ? 31.542 66.701 32.951 1.00 21.47 241 TRP A CA 1
ATOM 1790 C C . TRP A 1 241 ? 31.467 67.725 31.784 1.00 21.54 241 TRP A C 1
ATOM 1791 O O . TRP A 1 241 ? 32.076 68.794 31.729 1.00 20.45 241 TRP A O 1
ATOM 1802 N N . ASN A 1 242 ? 30.598 67.347 30.860 1.00 22.44 242 ASN A N 1
ATOM 1803 C CA . ASN A 1 242 ? 30.293 68.142 29.651 1.00 21.18 242 ASN A CA 1
ATOM 1804 C C . ASN A 1 242 ? 28.769 68.090 29.534 1.00 20.99 242 ASN A C 1
ATOM 1805 O O . ASN A 1 242 ? 28.215 66.995 29.336 1.00 20.08 242 ASN A O 1
ATOM 1810 N N . HIS A 1 243 ? 28.115 69.216 29.664 1.00 19.82 243 HIS A N 1
ATOM 1811 C CA . HIS A 1 243 ? 26.666 69.297 29.567 1.00 21.74 243 HIS A CA 1
ATOM 1812 C C . HIS A 1 243 ? 26.084 68.545 28.387 1.00 23.49 243 HIS A C 1
ATOM 1813 O O . HIS A 1 243 ? 25.035 67.898 28.556 1.00 26.34 243 HIS A O 1
ATOM 1820 N N . ASN A 1 244 ? 26.726 68.509 27.218 1.00 22.44 244 ASN A N 1
ATOM 1821 C CA . ASN A 1 244 ? 26.195 67.773 26.102 1.00 24.11 244 ASN A CA 1
ATOM 1822 C C . ASN A 1 244 ? 26.162 66.290 26.371 1.00 24.25 244 ASN A C 1
ATOM 1823 O O . ASN A 1 244 ? 25.223 65.581 25.971 1.00 28.81 244 ASN A O 1
ATOM 1828 N N . ARG A 1 245 ? 27.169 65.747 26.990 1.00 24.31 245 ARG A N 1
ATOM 1829 C CA . ARG A 1 245 ? 27.244 64.321 27.296 1.00 25.52 245 ARG A CA 1
ATOM 1830 C C . ARG A 1 245 ? 26.189 63.894 28.317 1.00 24.27 245 ARG A C 1
ATOM 1831 O O . ARG A 1 245 ? 25.843 62.709 28.346 1.00 26.77 245 ARG A O 1
ATOM 1839 N N . ILE A 1 246 ? 25.654 64.760 29.150 1.00 21.27 246 ILE A N 1
ATOM 1840 C CA . ILE A 1 246 ? 24.636 64.320 30.093 1.00 26.90 246 ILE A CA 1
ATOM 1841 C C . ILE A 1 246 ? 23.268 64.815 29.587 1.00 29.89 246 ILE A C 1
ATOM 1842 O O . ILE A 1 246 ? 22.282 65.023 30.300 1.00 27.48 246 ILE A O 1
ATOM 1847 N N . ASN A 1 247 ? 23.241 65.074 28.266 1.00 30.17 247 ASN A N 1
ATOM 1848 C CA . ASN A 1 247 ? 22.069 65.474 27.550 1.00 28.88 247 ASN A CA 1
ATOM 1849 C C . ASN A 1 247 ? 21.402 66.767 27.930 1.00 28.16 247 ASN A C 1
ATOM 1850 O O . ASN A 1 247 ? 20.195 66.815 28.171 1.00 25.18 247 ASN A O 1
ATOM 1855 N N . VAL A 1 248 ? 22.169 67.840 27.996 1.00 25.92 248 VAL A N 1
ATOM 1856 C CA . VAL A 1 248 ? 21.638 69.167 28.260 1.00 26.15 248 VAL A CA 1
ATOM 1857 C C . VAL A 1 248 ? 22.340 70.065 27.230 1.00 27.97 248 VAL A C 1
ATOM 1858 O O . VAL A 1 248 ? 23.146 70.944 27.487 1.00 31.52 248 VAL A O 1
ATOM 1862 N N . THR A 1 249 ? 22.017 69.876 25.963 1.00 29.11 249 THR A N 1
ATOM 1863 C CA . THR A 1 249 ? 22.602 70.556 24.821 1.00 28.96 249 THR A CA 1
ATOM 1864 C C . THR A 1 249 ? 22.313 72.014 24.637 1.00 27.31 249 THR A C 1
ATOM 1865 O O . THR A 1 249 ? 22.915 72.601 23.756 1.00 30.00 249 THR A O 1
ATOM 1869 N N . ASP A 1 250 ? 21.508 72.693 25.400 1.00 27.50 250 ASP A N 1
ATOM 1870 C CA . ASP A 1 250 ? 21.192 74.098 25.323 1.00 24.90 250 ASP A CA 1
ATOM 1871 C C . ASP A 1 250 ? 21.845 74.893 26.449 1.00 20.47 250 ASP A C 1
ATOM 1872 O O . ASP A 1 250 ? 21.605 76.102 26.652 1.00 19.52 250 ASP A O 1
ATOM 1877 N N . PHE A 1 251 ? 22.635 74.174 27.255 1.00 19.51 251 PHE A N 1
ATOM 1878 C CA . PHE A 1 251 ? 23.280 74.864 28.400 1.00 16.96 251 PHE A CA 1
ATOM 1879 C C . PHE A 1 251 ? 24.343 75.828 27.926 1.00 15.34 251 PHE A C 1
ATOM 1880 O O . PHE A 1 251 ? 24.295 77.003 28.267 1.00 12.69 251 PHE A O 1
ATOM 1888 N N . TYR A 1 252 ? 25.306 75.371 27.124 1.00 17.58 252 TYR A N 1
ATOM 1889 C CA . TYR A 1 252 ? 26.374 76.284 26.659 1.00 18.12 252 TYR A CA 1
ATOM 1890 C C . TYR A 1 252 ? 26.599 76.288 25.161 1.00 16.54 252 TYR A C 1
ATOM 1891 O O . TYR A 1 252 ? 26.657 75.253 24.514 1.00 15.17 252 TYR A O 1
ATOM 1900 N N . GLY A 1 253 ? 26.755 77.450 24.521 1.00 17.69 253 GLY A N 1
ATOM 1901 C CA . GLY A 1 253 ? 26.980 77.442 23.065 1.00 13.26 253 GLY A CA 1
ATOM 1902 C C . GLY A 1 253 ? 26.974 78.877 22.568 1.00 14.07 253 GLY A C 1
ATOM 1903 O O . GLY A 1 253 ? 26.826 79.827 23.357 1.00 11.29 253 GLY A O 1
ATOM 1904 N N . ARG A 1 254 ? 27.113 79.041 21.253 1.00 17.89 254 ARG A N 1
ATOM 1905 C CA . ARG A 1 254 ? 27.153 80.412 20.717 1.00 20.80 254 ARG A CA 1
ATOM 1906 C C . ARG A 1 254 ? 25.728 80.961 20.546 1.00 23.00 254 ARG A C 1
ATOM 1907 O O . ARG A 1 254 ? 24.868 80.326 19.927 1.00 22.72 254 ARG A O 1
ATOM 1915 N N . GLY A 1 255 ? 25.442 82.128 21.058 1.00 22.73 255 GLY A N 1
ATOM 1916 C CA . GLY A 1 255 ? 24.199 82.794 20.962 1.00 29.68 255 GLY A CA 1
ATOM 1917 C C . GLY A 1 255 ? 23.154 82.733 22.047 1.00 34.20 255 GLY A C 1
ATOM 1918 O O . GLY A 1 255 ? 23.277 82.190 23.126 1.00 34.38 255 GLY A O 1
ATOM 1919 N N . LYS A 1 256 ? 21.983 83.299 21.707 1.00 36.81 256 LYS A N 1
ATOM 1920 C CA . LYS A 1 256 ? 20.851 83.384 22.606 1.00 35.95 256 LYS A CA 1
ATOM 1921 C C . LYS A 1 256 ? 20.163 82.076 22.891 1.00 32.65 256 LYS A C 1
ATOM 1922 O O . LYS A 1 256 ? 19.496 81.998 23.933 1.00 29.85 256 LYS A O 1
ATOM 1928 N N . GLN A 1 257 ? 20.322 81.033 22.080 1.00 30.19 257 GLN A N 1
ATOM 1929 C CA . GLN A 1 257 ? 19.624 79.787 22.443 1.00 29.10 257 GLN A CA 1
ATOM 1930 C C . GLN A 1 257 ? 20.272 78.956 23.537 1.00 29.20 257 GLN A C 1
ATOM 1931 O O . GLN A 1 257 ? 19.886 77.797 23.808 1.00 29.87 257 GLN A O 1
ATOM 1937 N N . TYR A 1 258 ? 21.320 79.454 24.196 1.00 26.13 258 TYR A N 1
ATOM 1938 C CA . TYR A 1 258 ? 22.033 78.741 25.243 1.00 24.28 258 TYR A CA 1
ATOM 1939 C C . TYR A 1 258 ? 21.969 79.505 26.547 1.00 20.76 258 TYR A C 1
ATOM 1940 O O . TYR A 1 258 ? 21.969 80.734 26.555 1.00 16.52 258 TYR A O 1
ATOM 1949 N N . LYS A 1 259 ? 21.927 78.767 27.644 1.00 23.18 259 LYS A N 1
ATOM 1950 C CA . LYS A 1 259 ? 21.926 79.460 28.971 1.00 26.29 259 LYS A CA 1
ATOM 1951 C C . LYS A 1 259 ? 23.205 80.250 29.189 1.00 25.44 259 LYS A C 1
ATOM 1952 O O . LYS A 1 259 ? 23.147 81.357 29.723 1.00 27.04 259 LYS A O 1
ATOM 1958 N N . VAL A 1 260 ? 24.347 79.688 28.792 1.00 24.43 260 VAL A N 1
ATOM 1959 C CA . VAL A 1 260 ? 25.596 80.448 28.945 1.00 24.91 260 VAL A CA 1
ATOM 1960 C C . VAL A 1 260 ? 25.994 80.725 27.504 1.00 24.14 260 VAL A C 1
ATOM 1961 O O . VAL A 1 260 ? 26.229 79.743 26.804 1.00 26.32 260 VAL A O 1
ATOM 1965 N N . ASP A 1 261 ? 26.037 81.959 27.082 1.00 24.46 261 ASP A N 1
ATOM 1966 C CA . ASP A 1 261 ? 26.375 82.319 25.699 1.00 26.54 261 ASP A CA 1
ATOM 1967 C C . ASP A 1 261 ? 27.875 82.530 25.501 1.00 26.96 261 ASP A C 1
ATOM 1968 O O . ASP A 1 261 ? 28.481 83.531 25.882 1.00 24.75 261 ASP A O 1
ATOM 1973 N N . SER A 1 262 ? 28.510 81.572 24.835 1.00 27.52 262 SER A N 1
ATOM 1974 C CA . SER A 1 262 ? 29.920 81.558 24.556 1.00 26.74 262 SER A CA 1
ATOM 1975 C C . SER A 1 262 ? 30.430 82.664 23.663 1.00 28.99 262 SER A C 1
ATOM 1976 O O . SER A 1 262 ? 31.665 82.715 23.541 1.00 29.67 262 SER A O 1
ATOM 1979 N N . THR A 1 263 ? 29.593 83.516 23.094 1.00 27.96 263 THR A N 1
ATOM 1980 C CA . THR A 1 263 ? 30.088 84.599 22.250 1.00 26.14 263 THR A CA 1
ATOM 1981 C C . THR A 1 263 ? 30.296 85.829 23.116 1.00 25.70 263 THR A C 1
ATOM 1982 O O . THR A 1 263 ? 30.717 86.853 22.573 1.00 24.96 263 THR A O 1
ATOM 1986 N N . ARG A 1 264 ? 29.954 85.768 24.397 1.00 25.91 264 ARG A N 1
ATOM 1987 C CA . ARG A 1 264 ? 30.130 86.945 25.248 1.00 27.82 264 ARG A CA 1
ATOM 1988 C C . ARG A 1 264 ? 30.830 86.574 26.544 1.00 28.17 264 ARG A C 1
ATOM 1989 O O . ARG A 1 264 ? 30.717 85.449 26.999 1.00 28.59 264 ARG A O 1
ATOM 1997 N N . LYS A 1 265 ? 31.542 87.502 27.175 1.00 30.40 265 LYS A N 1
ATOM 1998 C CA . LYS A 1 265 ? 32.217 87.235 28.419 1.00 28.92 265 LYS A CA 1
ATOM 1999 C C . LYS A 1 265 ? 31.285 86.623 29.479 1.00 28.38 265 LYS A C 1
ATOM 2000 O O . LYS A 1 265 ? 30.110 86.937 29.587 1.00 26.41 265 LYS A O 1
ATOM 2006 N N . PHE A 1 266 ? 31.851 85.720 30.268 1.00 28.57 266 PHE A N 1
ATOM 2007 C CA . PHE A 1 266 ? 31.135 85.104 31.374 1.00 29.02 266 PHE A CA 1
ATOM 2008 C C . PHE A 1 266 ? 32.133 84.678 32.463 1.00 28.85 266 PHE A C 1
ATOM 2009 O O . PHE A 1 266 ? 33.320 84.595 32.216 1.00 27.71 266 PHE A O 1
ATOM 2017 N N . THR A 1 267 ? 31.614 84.452 33.660 1.00 29.27 267 THR A N 1
ATOM 2018 C CA . THR A 1 267 ? 32.372 84.025 34.801 1.00 26.52 267 THR A CA 1
ATOM 2019 C C . THR A 1 267 ? 32.108 82.534 35.029 1.00 27.27 267 THR A C 1
ATOM 2020 O O . THR A 1 267 ? 30.995 82.019 34.892 1.00 26.64 267 THR A O 1
ATOM 2024 N N . VAL A 1 268 ? 33.198 81.856 35.380 1.00 25.80 268 VAL A N 1
ATOM 2025 C CA . VAL A 1 268 ? 33.214 80.447 35.682 1.00 22.85 268 VAL A CA 1
ATOM 2026 C C . VAL A 1 268 ? 33.698 80.265 37.134 1.00 26.98 268 VAL A C 1
ATOM 2027 O O . VAL A 1 268 ? 34.848 80.569 37.517 1.00 29.03 268 VAL A O 1
ATOM 2031 N N . THR A 1 269 ? 32.821 79.803 38.004 1.00 25.10 269 THR A N 1
ATOM 2032 C CA . THR A 1 269 ? 33.092 79.571 39.406 1.00 23.95 269 THR A CA 1
ATOM 2033 C C . THR A 1 269 ? 33.080 78.078 39.685 1.00 26.96 269 THR A C 1
ATOM 2034 O O . THR A 1 269 ? 32.142 77.339 39.356 1.00 28.85 269 THR A O 1
ATOM 2038 N N . SER A 1 270 ? 34.159 77.581 40.291 1.00 27.95 270 SER A N 1
ATOM 2039 C CA . SER A 1 270 ? 34.274 76.155 40.624 1.00 27.64 270 SER A CA 1
ATOM 2040 C C . SER A 1 270 ? 34.443 76.003 42.131 1.00 26.57 270 SER A C 1
ATOM 2041 O O . SER A 1 270 ? 35.178 76.754 42.772 1.00 28.25 270 SER A O 1
ATOM 2044 N N . GLN A 1 271 ? 33.735 75.087 42.755 1.00 27.12 271 GLN A N 1
ATOM 2045 C CA . GLN A 1 271 ? 33.789 74.900 44.212 1.00 25.86 271 GLN A CA 1
ATOM 2046 C C . GLN A 1 271 ? 34.158 73.452 44.498 1.00 24.93 271 GLN A C 1
ATOM 2047 O O . GLN A 1 271 ? 33.500 72.536 44.038 1.00 25.37 271 GLN A O 1
ATOM 2053 N N . PHE A 1 272 ? 35.240 73.315 45.246 1.00 25.08 272 PHE A N 1
ATOM 2054 C CA . PHE A 1 272 ? 35.796 72.005 45.591 1.00 26.47 272 PHE A CA 1
ATOM 2055 C C . PHE A 1 272 ? 35.472 71.682 47.043 1.00 24.98 272 PHE A C 1
ATOM 2056 O O . PHE A 1 272 ? 36.196 72.027 47.952 1.00 26.26 272 PHE A O 1
ATOM 2064 N N . VAL A 1 273 ? 34.358 71.036 47.274 1.00 23.22 273 VAL A N 1
ATOM 2065 C CA . VAL A 1 273 ? 33.835 70.701 48.576 1.00 24.24 273 VAL A CA 1
ATOM 2066 C C . VAL A 1 273 ? 34.490 69.524 49.242 1.00 25.27 273 VAL A C 1
ATOM 2067 O O . VAL A 1 273 ? 34.650 68.413 48.697 1.00 24.72 273 VAL A O 1
ATOM 2071 N N . ALA A 1 274 ? 34.892 69.790 50.493 1.00 26.33 274 ALA A N 1
ATOM 2072 C CA . ALA A 1 274 ? 35.523 68.697 51.254 1.00 29.76 274 ALA A CA 1
ATOM 2073 C C . ALA A 1 274 ? 34.563 68.190 52.335 1.00 28.97 274 ALA A C 1
ATOM 2074 O O . ALA A 1 274 ? 33.719 68.960 52.763 1.00 28.44 274 ALA A O 1
ATOM 2076 N N . ASN A 1 275 ? 34.738 66.949 52.747 1.00 30.26 275 ASN A N 1
ATOM 2077 C CA . ASN A 1 275 ? 33.935 66.380 53.822 1.00 30.75 275 ASN A CA 1
ATOM 2078 C C . ASN A 1 275 ? 34.578 66.805 55.154 1.00 32.63 275 ASN A C 1
ATOM 2079 O O . ASN A 1 275 ? 35.556 67.546 55.166 1.00 32.57 275 ASN A O 1
ATOM 2084 N N . LYS A 1 276 ? 34.053 66.282 56.262 1.00 36.57 276 LYS A N 1
ATOM 2085 C CA . LYS A 1 276 ? 34.581 66.576 57.596 1.00 37.78 276 LYS A CA 1
ATOM 2086 C C . LYS A 1 276 ? 36.074 66.267 57.739 1.00 37.01 276 LYS A C 1
ATOM 2087 O O . LYS A 1 276 ? 36.819 67.041 58.357 1.00 33.54 276 LYS A O 1
ATOM 2093 N N . GLN A 1 277 ? 36.562 65.181 57.131 1.00 36.00 277 GLN A N 1
ATOM 2094 C CA . GLN A 1 277 ? 37.954 64.808 57.178 1.00 36.46 277 GLN A CA 1
ATOM 2095 C C . GLN A 1 277 ? 38.842 65.711 56.308 1.00 34.26 277 GLN A C 1
ATOM 2096 O O . GLN A 1 277 ? 40.059 65.502 56.292 1.00 33.12 277 GLN A O 1
ATOM 2102 N N . GLY A 1 278 ? 38.314 66.669 55.568 1.00 31.51 278 GLY A N 1
ATOM 2103 C CA . GLY A 1 278 ? 39.141 67.527 54.726 1.00 30.29 278 GLY A CA 1
ATOM 2104 C C . GLY A 1 278 ? 39.412 66.826 53.379 1.00 28.54 278 GLY A C 1
ATOM 2105 O O . GLY A 1 278 ? 40.257 67.304 52.621 1.00 27.58 278 GLY A O 1
ATOM 2106 N N . ASP A 1 279 ? 38.739 65.730 53.090 1.00 26.90 279 ASP A N 1
ATOM 2107 C CA . ASP A 1 279 ? 38.931 65.047 51.818 1.00 29.74 279 ASP A CA 1
ATOM 2108 C C . ASP A 1 279 ? 38.006 65.663 50.768 1.00 27.86 279 ASP A C 1
ATOM 2109 O O . ASP A 1 279 ? 36.914 66.092 51.128 1.00 29.76 279 ASP A O 1
ATOM 2114 N N . LEU A 1 280 ? 38.417 65.693 49.520 1.00 27.18 280 LEU A N 1
ATOM 2115 C CA . LEU A 1 280 ? 37.577 66.242 48.455 1.00 25.97 280 LEU A CA 1
ATOM 2116 C C . LEU A 1 280 ? 36.417 65.281 48.211 1.00 24.13 280 LEU A C 1
ATOM 2117 O O . LEU A 1 280 ? 36.663 64.088 48.107 1.00 22.81 280 LEU A O 1
ATOM 2122 N N . ILE A 1 281 ? 35.179 65.782 48.133 1.00 23.67 281 ILE A N 1
ATOM 2123 C CA . ILE A 1 281 ? 34.107 64.825 47.863 1.00 22.68 281 ILE A CA 1
ATOM 2124 C C . ILE A 1 281 ? 33.307 65.262 46.625 1.00 23.83 281 ILE A C 1
ATOM 2125 O O . ILE A 1 281 ? 32.800 64.397 45.895 1.00 24.90 281 ILE A O 1
ATOM 2130 N N . GLU A 1 282 ? 33.161 66.538 46.349 1.00 21.63 282 GLU A N 1
ATOM 2131 C CA . GLU A 1 282 ? 32.348 67.024 45.260 1.00 23.03 282 GLU A CA 1
ATOM 2132 C C . GLU A 1 282 ? 32.869 68.205 44.458 1.00 23.13 282 GLU A C 1
ATOM 2133 O O . GLU A 1 282 ? 33.314 69.180 45.076 1.00 23.43 282 GLU A O 1
ATOM 2139 N N . LEU A 1 283 ? 32.781 68.134 43.115 1.00 23.54 283 LEU A N 1
ATOM 2140 C CA . LEU A 1 283 ? 33.275 69.342 42.365 1.00 23.32 283 LEU A CA 1
ATOM 2141 C C . LEU A 1 283 ? 32.066 70.103 41.851 1.00 22.99 283 LEU A C 1
ATOM 2142 O O . LEU A 1 283 ? 31.338 69.529 41.056 1.00 20.93 283 LEU A O 1
ATOM 2147 N N . HIS A 1 284 ? 31.789 71.330 42.271 1.00 22.97 284 HIS A N 1
ATOM 2148 C CA . HIS A 1 284 ? 30.644 72.074 41.826 1.00 23.90 284 HIS A CA 1
ATOM 2149 C C . HIS A 1 284 ? 31.049 73.190 40.870 1.00 24.97 284 HIS A C 1
ATOM 2150 O O . HIS A 1 284 ? 32.155 73.737 40.955 1.00 25.31 284 HIS A O 1
ATOM 2157 N N . ARG A 1 285 ? 30.114 73.523 39.974 1.00 23.92 285 ARG A N 1
ATOM 2158 C CA . ARG A 1 285 ? 30.328 74.553 38.979 1.00 22.40 285 ARG A CA 1
ATOM 2159 C C . ARG A 1 285 ? 29.095 75.424 38.758 1.00 22.25 285 ARG A C 1
ATOM 2160 O O . ARG A 1 285 ? 27.997 74.872 38.656 1.00 20.79 285 ARG A O 1
ATOM 2168 N N . HIS A 1 286 ? 29.281 76.729 38.634 1.00 21.75 286 HIS A N 1
ATOM 2169 C CA . HIS A 1 286 ? 28.182 77.618 38.311 1.00 23.50 286 HIS A CA 1
ATOM 2170 C C . HIS A 1 286 ? 28.786 78.750 37.501 1.00 25.00 286 HIS A C 1
ATOM 2171 O O . HIS A 1 286 ? 30.005 78.969 37.452 1.00 24.44 286 HIS A O 1
ATOM 2178 N N . TYR A 1 287 ? 27.917 79.431 36.747 1.00 26.30 287 TYR A N 1
ATOM 2179 C CA . TYR A 1 287 ? 28.411 80.512 35.876 1.00 25.56 287 TYR A CA 1
ATOM 2180 C C . TYR A 1 287 ? 27.734 81.821 36.218 1.00 26.14 287 TYR A C 1
ATOM 2181 O O . TYR A 1 287 ? 26.690 81.859 36.855 1.00 28.35 287 TYR A O 1
ATOM 2190 N N . ILE A 1 288 ? 28.297 82.935 35.786 1.00 26.81 288 ILE A N 1
ATOM 2191 C CA . ILE A 1 288 ? 27.689 84.228 35.977 1.00 26.93 288 ILE A CA 1
ATOM 2192 C C . ILE A 1 288 ? 27.782 84.959 34.618 1.00 28.18 288 ILE A C 1
ATOM 2193 O O . ILE A 1 288 ? 28.863 85.204 34.131 1.00 29.30 288 ILE A O 1
ATOM 2198 N N . GLN A 1 289 ? 26.647 85.288 34.039 1.00 29.02 289 GLN A N 1
ATOM 2199 C CA . GLN A 1 289 ? 26.567 85.986 32.771 1.00 30.49 289 GLN A CA 1
ATOM 2200 C C . GLN A 1 289 ? 25.455 87.009 32.931 1.00 31.10 289 GLN A C 1
ATOM 2201 O O . GLN A 1 289 ? 24.375 86.685 33.388 1.00 32.50 289 GLN A O 1
ATOM 2207 N N . ASP A 1 290 ? 25.733 88.253 32.571 1.00 35.33 290 ASP A N 1
ATOM 2208 C CA . ASP A 1 290 ? 24.761 89.333 32.673 1.00 37.28 290 ASP A CA 1
ATOM 2209 C C . ASP A 1 290 ? 24.336 89.477 34.114 1.00 39.76 290 ASP A C 1
ATOM 2210 O O . ASP A 1 290 ? 23.131 89.631 34.342 1.00 40.68 290 ASP A O 1
ATOM 2215 N N . ASN A 1 291 ? 25.244 89.407 35.078 1.00 41.50 291 ASN A N 1
ATOM 2216 C CA . ASN A 1 291 ? 24.846 89.548 36.471 1.00 43.77 291 ASN A CA 1
ATOM 2217 C C . ASN A 1 291 ? 23.796 88.579 36.957 1.00 43.16 291 ASN A C 1
ATOM 2218 O O . ASN A 1 291 ? 22.959 88.962 37.768 1.00 45.45 291 ASN A O 1
ATOM 2223 N N . LYS A 1 292 ? 23.818 87.343 36.489 1.00 43.48 292 LYS A N 1
ATOM 2224 C CA . LYS A 1 292 ? 22.885 86.313 36.892 1.00 42.40 292 LYS A CA 1
ATOM 2225 C C . LYS A 1 292 ? 23.665 85.030 37.165 1.00 39.99 292 LYS A C 1
ATOM 2226 O O . LYS A 1 292 ? 24.570 84.746 36.387 1.00 41.18 292 LYS A O 1
ATOM 2232 N N . VAL A 1 293 ? 23.311 84.300 38.210 1.00 36.49 293 VAL A N 1
ATOM 2233 C CA . VAL A 1 293 ? 23.981 83.041 38.485 1.00 30.39 293 VAL A CA 1
ATOM 2234 C C . VAL A 1 293 ? 23.285 82.023 37.608 1.00 31.82 293 VAL A C 1
ATOM 2235 O O . VAL A 1 293 ? 22.051 81.959 37.675 1.00 35.24 293 VAL A O 1
ATOM 2239 N N . ILE A 1 294 ? 24.000 81.260 36.811 1.00 31.22 294 ILE A N 1
ATOM 2240 C CA . ILE A 1 294 ? 23.412 80.218 35.997 1.00 29.94 294 ILE A CA 1
ATOM 2241 C C . ILE A 1 294 ? 23.981 78.957 36.649 1.00 31.36 294 ILE A C 1
ATOM 2242 O O . ILE A 1 294 ? 25.193 78.810 36.628 1.00 35.10 294 ILE A O 1
ATOM 2247 N N . GLU A 1 295 ? 23.168 78.121 37.222 1.00 31.78 295 GLU A N 1
ATOM 2248 C CA . GLU A 1 295 ? 23.627 76.910 37.860 1.00 31.97 295 GLU A CA 1
ATOM 2249 C C . GLU A 1 295 ? 23.813 75.833 36.801 1.00 30.31 295 GLU A C 1
ATOM 2250 O O . GLU A 1 295 ? 23.215 75.963 35.747 1.00 29.43 295 GLU A O 1
ATOM 2256 N N . SER A 1 296 ? 24.632 74.845 37.125 1.00 27.72 296 SER A N 1
ATOM 2257 C CA . SER A 1 296 ? 24.833 73.755 36.189 1.00 28.04 296 SER A CA 1
ATOM 2258 C C . SER A 1 296 ? 23.513 72.978 36.154 1.00 27.62 296 SER A C 1
ATOM 2259 O O . SER A 1 296 ? 22.752 73.065 37.121 1.00 27.53 296 SER A O 1
ATOM 2262 N N . ALA A 1 297 ? 23.283 72.226 35.105 1.00 26.41 297 ALA A N 1
ATOM 2263 C CA . ALA A 1 297 ? 22.082 71.451 34.976 1.00 26.69 297 ALA A CA 1
ATOM 2264 C C . ALA A 1 297 ? 22.280 70.059 35.541 1.00 27.06 297 ALA A C 1
ATOM 2265 O O . ALA A 1 297 ? 23.371 69.497 35.499 1.00 26.94 297 ALA A O 1
ATOM 2267 N N . VAL A 1 298 ? 21.205 69.477 36.053 1.00 27.12 298 VAL A N 1
ATOM 2268 C CA . VAL A 1 298 ? 21.249 68.130 36.589 1.00 27.81 298 VAL A CA 1
ATOM 2269 C C . VAL A 1 298 ? 21.422 67.127 35.470 1.00 29.88 298 VAL A C 1
ATOM 2270 O O . VAL A 1 298 ? 21.065 67.427 34.334 1.00 31.38 298 VAL A O 1
ATOM 2274 N N . VAL A 1 299 ? 21.988 65.965 35.753 1.00 31.49 299 VAL A N 1
ATOM 2275 C CA . VAL A 1 299 ? 22.194 64.940 34.722 1.00 33.76 299 VAL A CA 1
ATOM 2276 C C . VAL A 1 299 ? 20.869 64.700 34.035 1.00 34.25 299 VAL A C 1
ATOM 2277 O O . VAL A 1 299 ? 19.843 64.655 34.705 1.00 34.34 299 VAL A O 1
ATOM 2281 N N . ASN A 1 300 ? 20.868 64.593 32.708 1.00 35.70 300 ASN A N 1
ATOM 2282 C CA . ASN A 1 300 ? 19.647 64.399 31.931 1.00 35.36 300 ASN A CA 1
ATOM 2283 C C . ASN A 1 300 ? 19.700 63.137 31.094 1.00 34.79 300 ASN A C 1
ATOM 2284 O O . ASN A 1 300 ? 19.148 63.057 30.004 1.00 37.52 300 ASN A O 1
ATOM 2289 N N . ILE A 1 301 ? 20.401 62.155 31.598 1.00 34.85 301 ILE A N 1
ATOM 2290 C CA . ILE A 1 301 ? 20.508 60.840 30.993 1.00 36.49 301 ILE A CA 1
ATOM 2291 C C . ILE A 1 301 ? 20.248 59.849 32.146 1.00 38.15 301 ILE A C 1
ATOM 2292 O O . ILE A 1 301 ? 20.329 60.249 33.316 1.00 38.42 301 ILE A O 1
ATOM 2297 N N . SER A 1 302 ? 19.918 58.625 31.818 1.00 37.79 302 SER A N 1
ATOM 2298 C CA . SER A 1 302 ? 19.625 57.680 32.886 1.00 40.76 302 SER A CA 1
ATOM 2299 C C . SER A 1 302 ? 20.919 56.983 33.227 1.00 42.80 302 SER A C 1
ATOM 2300 O O . SER A 1 302 ? 21.784 56.740 32.383 1.00 44.65 302 SER A O 1
ATOM 2303 N N . GLY A 1 303 ? 21.140 56.680 34.500 1.00 42.83 303 GLY A N 1
ATOM 2304 C CA . GLY A 1 303 ? 22.365 56.021 34.947 1.00 40.28 303 GLY A CA 1
ATOM 2305 C C . GLY A 1 303 ? 22.912 56.732 36.183 1.00 40.00 303 GLY A C 1
ATOM 2306 O O . GLY A 1 303 ? 22.785 56.363 37.349 1.00 40.06 303 GLY A O 1
ATOM 2307 N N . PRO A 1 304 ? 23.565 57.854 35.945 1.00 38.66 304 PRO A N 1
ATOM 2308 C CA . PRO A 1 304 ? 24.148 58.693 36.969 1.00 36.96 304 PRO A CA 1
ATOM 2309 C C . PRO A 1 304 ? 23.094 59.302 37.874 1.00 35.25 304 PRO A C 1
ATOM 2310 O O . PRO A 1 304 ? 21.933 59.417 37.497 1.00 35.69 304 PRO A O 1
ATOM 2314 N N . PRO A 1 305 ? 23.511 59.706 39.063 1.00 33.08 305 PRO A N 1
ATOM 2315 C CA . PRO A 1 305 ? 22.643 60.332 40.052 1.00 32.00 305 PRO A CA 1
ATOM 2316 C C . PRO A 1 305 ? 22.119 61.619 39.443 1.00 29.53 305 PRO A C 1
ATOM 2317 O O . PRO A 1 305 ? 22.729 62.183 38.548 1.00 27.68 305 PRO A O 1
ATOM 2321 N N . LYS A 1 306 ? 21.033 62.145 39.925 1.00 30.80 306 LYS A N 1
ATOM 2322 C CA . LYS A 1 306 ? 20.440 63.363 39.399 1.00 33.59 306 LYS A CA 1
ATOM 2323 C C . LYS A 1 306 ? 21.030 64.539 40.128 1.00 34.03 306 LYS A C 1
ATOM 2324 O O . LYS A 1 306 ? 20.408 65.163 40.995 1.00 36.34 306 LYS A O 1
ATOM 2330 N N . ILE A 1 307 ? 22.279 64.842 39.782 1.00 31.39 307 ILE A N 1
ATOM 2331 C CA . ILE A 1 307 ? 22.965 65.948 40.456 1.00 29.89 307 ILE A CA 1
ATOM 2332 C C . ILE A 1 307 ? 23.586 66.825 39.387 1.00 29.71 307 ILE A C 1
ATOM 2333 O O . ILE A 1 307 ? 23.680 66.365 38.226 1.00 29.27 307 ILE A O 1
ATOM 2338 N N . ASN A 1 308 ? 23.996 68.035 39.768 1.00 27.83 308 ASN A N 1
ATOM 2339 C CA . ASN A 1 308 ? 24.645 68.885 38.755 1.00 28.39 308 ASN A CA 1
ATOM 2340 C C . ASN A 1 308 ? 26.136 69.078 39.078 1.00 26.07 308 ASN A C 1
ATOM 2341 O O . ASN A 1 308 ? 26.740 70.129 38.779 1.00 26.31 308 ASN A O 1
ATOM 2346 N N . PHE A 1 309 ? 26.789 68.078 39.678 1.00 25.60 309 PHE A N 1
ATOM 2347 C CA . PHE A 1 309 ? 28.194 68.191 40.073 1.00 22.47 309 PHE A CA 1
ATOM 2348 C C . PHE A 1 309 ? 28.917 66.875 40.042 1.00 21.98 309 PHE A C 1
ATOM 2349 O O . PHE A 1 309 ? 28.272 65.837 39.960 1.00 21.70 309 PHE A O 1
ATOM 2357 N N . ILE A 1 310 ? 30.253 66.887 40.102 1.00 21.53 310 ILE A N 1
ATOM 2358 C CA . ILE A 1 310 ? 31.014 65.646 40.065 1.00 21.88 310 ILE A CA 1
ATOM 2359 C C . ILE A 1 310 ? 31.201 65.022 41.440 1.00 23.57 310 ILE A C 1
ATOM 2360 O O . ILE A 1 310 ? 31.455 65.730 42.425 1.00 23.62 310 ILE A O 1
ATOM 2365 N N . ASN A 1 311 ? 31.113 63.697 41.489 1.00 23.32 311 ASN A N 1
ATOM 2366 C CA . ASN A 1 311 ? 31.338 62.991 42.751 1.00 24.50 311 ASN A CA 1
ATOM 2367 C C . ASN A 1 311 ? 31.691 61.560 42.380 1.00 26.04 311 ASN A C 1
ATOM 2368 O O . ASN A 1 311 ? 31.557 61.239 41.187 1.00 27.36 311 ASN A O 1
ATOM 2373 N N . ASP A 1 312 ? 32.112 60.738 43.321 1.00 25.56 312 ASP A N 1
ATOM 2374 C CA . ASP A 1 312 ? 32.491 59.373 42.966 1.00 27.92 312 ASP A CA 1
ATOM 2375 C C . ASP A 1 312 ? 31.309 58.597 42.395 1.00 27.82 312 ASP A C 1
ATOM 2376 O O . ASP A 1 312 ? 31.463 57.821 41.442 1.00 27.62 312 ASP A O 1
ATOM 2381 N N . LYS A 1 313 ? 30.120 58.777 42.946 1.00 30.13 313 LYS A N 1
ATOM 2382 C CA . LYS A 1 313 ? 28.943 58.051 42.458 1.00 30.02 313 LYS A CA 1
ATOM 2383 C C . LYS A 1 313 ? 28.764 58.401 40.985 1.00 28.30 313 LYS A C 1
ATOM 2384 O O . LYS A 1 313 ? 28.723 57.513 40.125 1.00 27.82 313 LYS A O 1
ATOM 2390 N N . TYR A 1 314 ? 28.725 59.696 40.690 1.00 24.28 314 TYR A N 1
ATOM 2391 C CA . TYR A 1 314 ? 28.621 60.097 39.300 1.00 25.91 314 TYR A CA 1
ATOM 2392 C C . TYR A 1 314 ? 29.696 59.498 38.394 1.00 28.69 314 TYR A C 1
ATOM 2393 O O . TYR A 1 314 ? 29.412 58.955 37.308 1.00 29.97 314 TYR A O 1
ATOM 2402 N N . CYS A 1 315 ? 30.967 59.623 38.780 1.00 26.82 315 CYS A N 1
ATOM 2403 C CA . CYS A 1 315 ? 32.076 59.139 38.015 1.00 27.00 315 CYS A CA 1
ATOM 2404 C C . CYS A 1 315 ? 32.026 57.653 37.741 1.00 26.39 315 CYS A C 1
ATOM 2405 O O . CYS A 1 315 ? 32.323 57.179 36.646 1.00 27.00 315 CYS A O 1
ATOM 2408 N N . ALA A 1 316 ? 31.661 56.908 38.783 1.00 28.17 316 ALA A N 1
ATOM 2409 C CA . ALA A 1 316 ? 31.549 55.451 38.624 1.00 29.01 316 ALA A CA 1
ATOM 2410 C C . ALA A 1 316 ? 30.371 55.167 37.687 1.00 29.65 316 ALA A C 1
ATOM 2411 O O . ALA A 1 316 ? 30.443 54.287 36.816 1.00 30.22 316 ALA A O 1
ATOM 2413 N N . ALA A 1 317 ? 29.291 55.930 37.849 1.00 28.41 317 ALA A N 1
ATOM 2414 C CA . ALA A 1 317 ? 28.113 55.697 37.013 1.00 32.10 317 ALA A CA 1
ATOM 2415 C C . ALA A 1 317 ? 28.382 56.110 35.564 1.00 34.36 317 ALA A C 1
ATOM 2416 O O . ALA A 1 317 ? 27.628 55.645 34.703 1.00 36.91 317 ALA A O 1
ATOM 2418 N N . THR A 1 318 ? 29.372 56.949 35.292 1.00 32.44 318 THR A N 1
ATOM 2419 C CA . THR A 1 318 ? 29.584 57.321 33.904 1.00 31.74 318 THR A CA 1
ATOM 2420 C C . THR A 1 318 ? 30.753 56.554 33.299 1.00 32.88 318 THR A C 1
ATOM 2421 O O . THR A 1 318 ? 31.240 56.962 32.242 1.00 33.86 318 THR A O 1
ATOM 2425 N N . GLY A 1 319 ? 31.227 55.488 33.927 1.00 31.30 319 GLY A N 1
ATOM 2426 C CA . GLY A 1 319 ? 32.309 54.742 33.329 1.00 30.70 319 GLY A CA 1
ATOM 2427 C C . GLY A 1 319 ? 33.710 55.296 33.486 1.00 29.84 319 GLY A C 1
ATOM 2428 O O . GLY A 1 319 ? 34.577 54.892 32.704 1.00 26.58 319 GLY A O 1
ATOM 2429 N N . ALA A 1 320 ? 34.000 56.153 34.466 1.00 27.23 320 ALA A N 1
ATOM 2430 C CA . ALA A 1 320 ? 35.389 56.616 34.623 1.00 26.28 320 ALA A CA 1
ATOM 2431 C C . ALA A 1 320 ? 36.042 55.507 35.454 1.00 26.85 320 ALA A C 1
ATOM 2432 O O . ALA A 1 320 ? 36.159 55.632 36.662 1.00 28.96 320 ALA A O 1
ATOM 2434 N N . ASN A 1 321 ? 36.423 54.400 34.866 1.00 25.33 321 ASN A N 1
ATOM 2435 C CA . ASN A 1 321 ? 36.919 53.278 35.615 1.00 30.40 321 ASN A CA 1
ATOM 2436 C C . ASN A 1 321 ? 38.317 53.474 36.168 1.00 29.07 321 ASN A C 1
ATOM 2437 O O . ASN A 1 321 ? 38.556 53.109 37.297 1.00 29.64 321 ASN A O 1
ATOM 2442 N N . GLU A 1 322 ? 39.175 54.078 35.388 1.00 29.18 322 GLU A N 1
ATOM 2443 C CA . GLU A 1 322 ? 40.543 54.333 35.836 1.00 31.06 322 GLU A CA 1
ATOM 2444 C C . GLU A 1 322 ? 40.546 55.343 36.972 1.00 27.58 322 GLU A C 1
ATOM 2445 O O . GLU A 1 322 ? 41.268 55.253 37.950 1.00 21.89 322 GLU A O 1
ATOM 2451 N N . TYR A 1 323 ? 39.660 56.312 36.846 1.00 27.36 323 TYR A N 1
ATOM 2452 C CA . TYR A 1 323 ? 39.470 57.361 37.834 1.00 25.98 323 TYR A CA 1
ATOM 2453 C C . TYR A 1 323 ? 39.170 56.683 39.180 1.00 27.26 323 TYR A C 1
ATOM 2454 O O . TYR A 1 323 ? 39.864 56.943 40.159 1.00 25.81 323 TYR A O 1
ATOM 2463 N N . MET A 1 324 ? 38.171 55.817 39.206 1.00 26.77 324 MET A N 1
ATOM 2464 C CA . MET A 1 324 ? 37.785 55.095 40.407 1.00 26.76 324 MET A CA 1
ATOM 2465 C C . MET A 1 324 ? 38.915 54.190 40.869 1.00 26.64 324 MET A C 1
ATOM 2466 O O . MET A 1 324 ? 39.292 54.119 42.038 1.00 26.70 324 MET A O 1
ATOM 2471 N N . ARG A 1 325 ? 39.515 53.477 39.942 1.00 26.28 325 ARG A N 1
ATOM 2472 C CA . ARG A 1 325 ? 40.611 52.573 40.238 1.00 27.78 325 ARG A CA 1
ATOM 2473 C C . ARG A 1 325 ? 41.801 53.280 40.880 1.00 28.82 325 ARG A C 1
ATOM 2474 O O . ARG A 1 325 ? 42.392 52.711 41.801 1.00 31.31 325 ARG A O 1
ATOM 2482 N N . LEU A 1 326 ? 42.161 54.476 40.484 1.00 28.24 326 LEU A N 1
ATOM 2483 C CA . LEU A 1 326 ? 43.266 55.226 41.022 1.00 26.19 326 LEU A CA 1
ATOM 2484 C C . LEU A 1 326 ? 42.974 56.059 42.250 1.00 26.44 326 LEU A C 1
ATOM 2485 O O . LEU A 1 326 ? 43.796 56.901 42.658 1.00 27.05 326 LEU A O 1
ATOM 2490 N N . GLY A 1 327 ? 41.826 55.840 42.885 1.00 26.64 327 GLY A N 1
ATOM 2491 C CA . GLY A 1 327 ? 41.490 56.557 44.091 1.00 26.86 327 GLY A CA 1
ATOM 2492 C C . GLY A 1 327 ? 40.423 57.608 44.001 1.00 28.58 327 GLY A C 1
ATOM 2493 O O . GLY A 1 327 ? 40.181 58.308 45.030 1.00 28.57 327 GLY A O 1
ATOM 2494 N N . GLY A 1 328 ? 39.838 57.813 42.821 1.00 27.04 328 GLY A N 1
ATOM 2495 C CA . GLY A 1 328 ? 38.786 58.788 42.644 1.00 22.95 328 GLY A CA 1
ATOM 2496 C C . GLY A 1 328 ? 38.924 60.198 43.123 1.00 22.09 328 GLY A C 1
ATOM 2497 O O . GLY A 1 328 ? 39.988 60.834 43.080 1.00 23.16 328 GLY A O 1
ATOM 2498 N N . THR A 1 329 ? 37.818 60.778 43.579 1.00 19.49 329 THR A N 1
ATOM 2499 C CA . THR A 1 329 ? 37.810 62.167 44.042 1.00 21.30 329 THR A CA 1
ATOM 2500 C C . THR A 1 329 ? 38.750 62.429 45.223 1.00 20.25 329 THR A C 1
ATOM 2501 O O . THR A 1 329 ? 39.324 63.523 45.266 1.00 18.88 329 THR A O 1
ATOM 2505 N N . LYS A 1 330 ? 38.829 61.497 46.177 1.00 19.98 330 LYS A N 1
ATOM 2506 C CA . LYS A 1 330 ? 39.725 61.708 47.304 1.00 23.73 330 LYS A CA 1
ATOM 2507 C C . LYS A 1 330 ? 41.177 61.788 46.823 1.00 24.47 330 LYS A C 1
ATOM 2508 O O . LYS A 1 330 ? 41.865 62.722 47.240 1.00 28.04 330 LYS A O 1
ATOM 2514 N N . GLN A 1 331 ? 41.627 60.877 45.960 1.00 21.31 331 GLN A N 1
ATOM 2515 C CA . GLN A 1 331 ? 42.977 60.903 45.427 1.00 22.24 331 GLN A CA 1
ATOM 2516 C C . GLN A 1 331 ? 43.267 62.217 44.727 1.00 23.06 331 GLN A C 1
ATOM 2517 O O . GLN A 1 331 ? 44.366 62.780 44.861 1.00 22.77 331 GLN A O 1
ATOM 2523 N N . MET A 1 332 ? 42.274 62.737 44.008 1.00 20.93 332 MET A N 1
ATOM 2524 C CA . MET A 1 332 ? 42.434 64.008 43.303 1.00 19.35 332 MET A CA 1
ATOM 2525 C C . MET A 1 332 ? 42.566 65.091 44.339 1.00 17.39 332 MET A C 1
ATOM 2526 O O . MET A 1 332 ? 43.427 65.978 44.239 1.00 22.48 332 MET A O 1
ATOM 2531 N N . GLY A 1 333 ? 41.721 65.087 45.352 1.00 14.08 333 GLY A N 1
ATOM 2532 C CA . GLY A 1 333 ? 41.821 66.139 46.386 1.00 15.46 333 GLY A CA 1
ATOM 2533 C C . GLY A 1 333 ? 43.157 66.069 47.158 1.00 14.94 333 GLY A C 1
ATOM 2534 O O . GLY A 1 333 ? 43.616 67.110 47.617 1.00 15.90 333 GLY A O 1
ATOM 2535 N N . ASP A 1 334 ? 43.792 64.909 47.329 1.00 14.10 334 ASP A N 1
ATOM 2536 C CA . ASP A 1 334 ? 45.096 64.881 48.012 1.00 19.07 334 ASP A CA 1
ATOM 2537 C C . ASP A 1 334 ? 46.148 65.631 47.238 1.00 18.77 334 ASP A C 1
ATOM 2538 O O . ASP A 1 334 ? 46.943 66.389 47.819 1.00 23.64 334 ASP A O 1
ATOM 2543 N N . ALA A 1 335 ? 46.162 65.504 45.907 1.00 16.50 335 ALA A N 1
ATOM 2544 C CA . ALA A 1 335 ? 47.077 66.240 45.072 1.00 16.42 335 ALA A CA 1
ATOM 2545 C C . ALA A 1 335 ? 46.745 67.720 45.185 1.00 17.51 335 ALA A C 1
ATOM 2546 O O . ALA A 1 335 ? 47.621 68.577 45.313 1.00 17.20 335 ALA A O 1
ATOM 2548 N N . MET A 1 336 ? 45.449 68.063 45.162 1.00 19.08 336 MET A N 1
ATOM 2549 C CA . MET A 1 336 ? 45.086 69.474 45.287 1.00 19.09 336 MET A CA 1
ATOM 2550 C C . MET A 1 336 ? 45.501 70.011 46.655 1.00 19.69 336 MET A C 1
ATOM 2551 O O . MET A 1 336 ? 45.945 71.163 46.738 1.00 20.52 336 MET A O 1
ATOM 2556 N N . SER A 1 337 ? 45.333 69.225 47.730 1.00 19.40 337 SER A N 1
ATOM 2557 C CA . SER A 1 337 ? 45.729 69.686 49.071 1.00 18.74 337 SER A CA 1
ATOM 2558 C C . SER A 1 337 ? 47.259 69.850 49.127 1.00 18.40 337 SER A C 1
ATOM 2559 O O . SER A 1 337 ? 47.716 70.865 49.666 1.00 18.83 337 SER A O 1
ATOM 2562 N N . ARG A 1 338 ? 48.045 68.940 48.524 1.00 17.29 338 ARG A N 1
ATOM 2563 C CA . ARG A 1 338 ? 49.484 69.182 48.524 1.00 17.13 338 ARG A CA 1
ATOM 2564 C C . ARG A 1 338 ? 49.835 70.443 47.768 1.00 19.68 338 ARG A C 1
ATOM 2565 O O . ARG A 1 338 ? 50.891 70.961 48.071 1.00 23.29 338 ARG A O 1
ATOM 2573 N N . GLY A 1 339 ? 49.055 70.944 46.821 1.00 20.29 339 GLY A N 1
ATOM 2574 C CA . GLY A 1 339 ? 49.418 72.161 46.098 1.00 21.12 339 GLY A CA 1
ATOM 2575 C C . GLY A 1 339 ? 49.726 71.856 44.632 1.00 20.92 339 GLY A C 1
ATOM 2576 O O . GLY A 1 339 ? 50.457 70.889 44.328 1.00 20.18 339 GLY A O 1
ATOM 2577 N N . MET A 1 340 ? 49.144 72.649 43.710 1.00 17.61 340 MET A N 1
ATOM 2578 C CA . MET A 1 340 ? 49.384 72.389 42.290 1.00 15.52 340 MET A CA 1
ATOM 2579 C C . MET A 1 340 ? 49.629 73.643 41.473 1.00 16.29 340 MET A C 1
ATOM 2580 O O . MET A 1 340 ? 49.290 74.721 41.946 1.00 15.81 340 MET A O 1
ATOM 2585 N N . VAL A 1 341 ? 50.191 73.500 40.279 1.00 17.65 341 VAL A N 1
ATOM 2586 C CA . VAL A 1 341 ? 50.474 74.654 39.426 1.00 18.74 341 VAL A CA 1
ATOM 2587 C C . VAL A 1 341 ? 49.337 74.921 38.430 1.00 18.50 341 VAL A C 1
ATOM 2588 O O . VAL A 1 341 ? 48.777 74.013 37.798 1.00 17.53 341 VAL A O 1
ATOM 2592 N N . LEU A 1 342 ? 49.059 76.201 38.281 1.00 19.39 342 LEU A N 1
ATOM 2593 C CA . LEU A 1 342 ? 48.069 76.687 37.342 1.00 21.22 342 LEU A CA 1
ATOM 2594 C C . LEU A 1 342 ? 48.684 76.836 35.947 1.00 24.35 342 LEU A C 1
ATOM 2595 O O . LEU A 1 342 ? 49.643 77.600 35.763 1.00 23.63 342 LEU A O 1
ATOM 2600 N N . ALA A 1 343 ? 48.115 76.104 34.978 1.00 24.95 343 ALA A N 1
ATOM 2601 C CA . ALA A 1 343 ? 48.551 76.143 33.592 1.00 23.97 343 ALA A CA 1
ATOM 2602 C C . ALA A 1 343 ? 47.444 76.716 32.722 1.00 24.67 343 ALA A C 1
ATOM 2603 O O . ALA A 1 343 ? 46.257 76.384 32.969 1.00 25.20 343 ALA A O 1
ATOM 2605 N N . MET A 1 344 ? 47.810 77.526 31.726 1.00 23.27 344 MET A N 1
ATOM 2606 C CA . MET A 1 344 ? 46.806 78.068 30.800 1.00 21.75 344 MET A CA 1
ATOM 2607 C C . MET A 1 344 ? 47.369 77.847 29.384 1.00 25.92 344 MET A C 1
ATOM 2608 O O . MET A 1 344 ? 48.572 78.099 29.113 1.00 25.40 344 MET A O 1
ATOM 2613 N N . SER A 1 345 ? 46.505 77.356 28.486 1.00 23.88 345 SER A N 1
ATOM 2614 C CA . SER A 1 345 ? 46.979 77.151 27.132 1.00 24.73 345 SER A CA 1
ATOM 2615 C C . SER A 1 345 ? 45.923 77.242 26.039 1.00 24.68 345 SER A C 1
ATOM 2616 O O . SER A 1 345 ? 44.726 77.247 26.280 1.00 23.04 345 SER A O 1
ATOM 2619 N N . VAL A 1 346 ? 46.388 77.293 24.790 1.00 26.29 346 VAL A N 1
ATOM 2620 C CA . VAL A 1 346 ? 45.551 77.291 23.610 1.00 24.92 346 VAL A CA 1
ATOM 2621 C C . VAL A 1 346 ? 46.196 76.277 22.632 1.00 22.90 346 VAL A C 1
ATOM 2622 O O . VAL A 1 346 ? 47.385 76.375 22.321 1.00 23.34 346 VAL A O 1
ATOM 2626 N N . TRP A 1 347 ? 45.374 75.403 22.132 1.00 20.97 347 TRP A N 1
ATOM 2627 C CA . TRP A 1 347 ? 45.855 74.413 21.187 1.00 21.58 347 TRP A CA 1
ATOM 2628 C C . TRP A 1 347 ? 44.750 73.767 20.332 1.00 23.21 347 TRP A C 1
ATOM 2629 O O . TRP A 1 347 ? 43.551 73.901 20.612 1.00 22.49 347 TRP A O 1
ATOM 2640 N N . TRP A 1 348 ? 45.205 73.032 19.330 1.00 21.40 348 TRP A N 1
ATOM 2641 C CA . TRP A 1 348 ? 44.306 72.324 18.438 1.00 23.98 348 TRP A CA 1
ATOM 2642 C C . TRP A 1 348 ? 44.916 70.933 18.253 1.00 25.91 348 TRP A C 1
ATOM 2643 O O . TRP A 1 348 ? 46.023 70.742 18.755 1.00 27.56 348 TRP A O 1
ATOM 2654 N N . SER A 1 349 ? 44.238 70.042 17.579 1.00 28.00 349 SER A N 1
ATOM 2655 C CA . SER A 1 349 ? 44.761 68.721 17.369 1.00 29.95 349 SER A CA 1
ATOM 2656 C C . SER A 1 349 ? 44.592 68.215 15.943 1.00 33.75 349 SER A C 1
ATOM 2657 O O . SER A 1 349 ? 43.534 67.792 15.465 1.00 35.57 349 SER A O 1
ATOM 2660 N N . GLU A 1 350 ? 45.712 68.127 15.265 1.00 34.71 350 GLU A N 1
ATOM 2661 C CA . GLU A 1 350 ? 45.842 67.623 13.909 1.00 35.45 350 GLU A CA 1
ATOM 2662 C C . GLU A 1 350 ? 45.444 66.161 13.898 1.00 35.43 350 GLU A C 1
ATOM 2663 O O . GLU A 1 350 ? 45.115 65.646 12.849 1.00 34.32 350 GLU A O 1
ATOM 2669 N N . GLY A 1 351 ? 45.479 65.475 15.037 1.00 36.69 351 GLY A N 1
ATOM 2670 C CA . GLY A 1 351 ? 45.184 64.098 15.177 1.00 36.22 351 GLY A CA 1
ATOM 2671 C C . GLY A 1 351 ? 43.822 63.616 15.514 1.00 38.18 351 GLY A C 1
ATOM 2672 O O . GLY A 1 351 ? 43.513 62.463 15.183 1.00 43.92 351 GLY A O 1
ATOM 2673 N N . ASP A 1 352 ? 42.961 64.345 16.195 1.00 37.00 352 ASP A N 1
ATOM 2674 C CA . ASP A 1 352 ? 41.636 63.834 16.523 1.00 32.69 352 ASP A CA 1
ATOM 2675 C C . ASP A 1 352 ? 40.661 64.996 16.452 1.00 30.98 352 ASP A C 1
ATOM 2676 O O . ASP A 1 352 ? 39.459 64.825 16.607 1.00 31.22 352 ASP A O 1
ATOM 2681 N N . PHE A 1 353 ? 41.199 66.185 16.206 1.00 29.62 353 PHE A N 1
ATOM 2682 C CA . PHE A 1 353 ? 40.442 67.408 16.055 1.00 28.95 353 PHE A CA 1
ATOM 2683 C C . PHE A 1 353 ? 39.635 67.818 17.278 1.00 28.72 353 PHE A C 1
ATOM 2684 O O . PHE A 1 353 ? 38.644 68.556 17.129 1.00 27.51 353 PHE A O 1
ATOM 2692 N N . MET A 1 354 ? 40.041 67.346 18.471 1.00 24.88 354 MET A N 1
ATOM 2693 C CA . MET A 1 354 ? 39.346 67.633 19.698 1.00 24.46 354 MET A CA 1
ATOM 2694 C C . MET A 1 354 ? 37.922 67.050 19.613 1.00 26.56 354 MET A C 1
ATOM 2695 O O . MET A 1 354 ? 36.981 67.565 20.226 1.00 28.07 354 MET A O 1
ATOM 2700 N N . ALA A 1 355 ? 37.690 65.951 18.909 1.00 25.83 355 ALA A N 1
ATOM 2701 C CA . ALA A 1 355 ? 36.361 65.360 18.803 1.00 27.86 355 ALA A CA 1
ATOM 2702 C C . ALA A 1 355 ? 35.735 65.012 20.155 1.00 28.05 355 ALA A C 1
ATOM 2703 O O . ALA A 1 355 ? 34.510 65.133 20.330 1.00 27.82 355 ALA A O 1
ATOM 2705 N N . TRP A 1 356 ? 36.553 64.578 21.129 1.00 26.27 356 TRP A N 1
ATOM 2706 C CA . TRP A 1 356 ? 36.148 64.197 22.464 1.00 22.19 356 TRP A CA 1
ATOM 2707 C C . TRP A 1 356 ? 35.546 65.392 23.207 1.00 21.06 356 TRP A C 1
ATOM 2708 O O . TRP A 1 356 ? 34.815 65.205 24.151 1.00 21.72 356 TRP A O 1
ATOM 2719 N N . LEU A 1 357 ? 35.835 66.611 22.802 1.00 19.45 357 LEU A N 1
ATOM 2720 C CA . LEU A 1 357 ? 35.297 67.794 23.414 1.00 22.65 357 LEU A CA 1
ATOM 2721 C C . LEU A 1 357 ? 34.045 68.356 22.736 1.00 25.49 357 LEU A C 1
ATOM 2722 O O . LEU A 1 357 ? 33.155 68.842 23.450 1.00 25.84 357 LEU A O 1
ATOM 2727 N N . ASP A 1 358 ? 33.976 68.380 21.392 1.00 24.10 358 ASP A N 1
ATOM 2728 C CA . ASP A 1 358 ? 32.842 68.992 20.737 1.00 25.01 358 ASP A CA 1
ATOM 2729 C C . ASP A 1 358 ? 32.109 68.279 19.619 1.00 25.35 358 ASP A C 1
ATOM 2730 O O . ASP A 1 358 ? 31.411 69.003 18.894 1.00 26.41 358 ASP A O 1
ATOM 2735 N N . GLN A 1 359 ? 32.136 66.996 19.430 1.00 25.01 359 GLN A N 1
ATOM 2736 C CA . GLN A 1 359 ? 31.472 66.230 18.402 1.00 26.22 359 GLN A CA 1
ATOM 2737 C C . GLN A 1 359 ? 30.627 65.096 18.982 1.00 26.90 359 GLN A C 1
ATOM 2738 O O . GLN A 1 359 ? 30.843 64.615 20.105 1.00 27.98 359 GLN A O 1
ATOM 2744 N N . GLY A 1 360 ? 29.665 64.652 18.175 1.00 27.29 360 GLY A N 1
ATOM 2745 C CA . GLY A 1 360 ? 28.789 63.537 18.539 1.00 23.89 360 GLY A CA 1
ATOM 2746 C C . GLY A 1 360 ? 28.071 63.892 19.829 1.00 24.91 360 GLY A C 1
ATOM 2747 O O . GLY A 1 360 ? 27.475 64.970 19.896 1.00 24.27 360 GLY A O 1
ATOM 2748 N N . VAL A 1 361 ? 28.190 63.044 20.846 1.00 24.50 361 VAL A N 1
ATOM 2749 C CA . VAL A 1 361 ? 27.571 63.361 22.118 1.00 28.06 361 VAL A CA 1
ATOM 2750 C C . VAL A 1 361 ? 28.282 64.470 22.865 1.00 29.60 361 VAL A C 1
ATOM 2751 O O . VAL A 1 361 ? 27.709 64.989 23.823 1.00 29.97 361 VAL A O 1
ATOM 2755 N N . ALA A 1 362 ? 29.498 64.872 22.474 1.00 30.96 362 ALA A N 1
ATOM 2756 C CA . ALA A 1 362 ? 30.164 65.934 23.230 1.00 30.14 362 ALA A CA 1
ATOM 2757 C C . ALA A 1 362 ? 29.811 67.306 22.709 1.00 28.78 362 ALA A C 1
ATOM 2758 O O . ALA A 1 362 ? 30.070 68.314 23.411 1.00 31.25 362 ALA A O 1
ATOM 2760 N N . GLY A 1 363 ? 29.193 67.398 21.545 1.00 26.09 363 GLY A N 1
ATOM 2761 C CA . GLY A 1 363 ? 28.853 68.742 21.049 1.00 26.35 363 GLY A CA 1
ATOM 2762 C C . GLY A 1 363 ? 28.373 68.751 19.604 1.00 24.91 363 GLY A C 1
ATOM 2763 O O . GLY A 1 363 ? 28.168 67.718 19.000 1.00 24.61 363 GLY A O 1
ATOM 2764 N N . PRO A 1 364 ? 28.225 69.930 19.058 1.00 25.11 364 PRO A N 1
ATOM 2765 C CA . PRO A 1 364 ? 27.652 70.181 17.769 1.00 27.35 364 PRO A CA 1
ATOM 2766 C C . PRO A 1 364 ? 28.519 70.253 16.527 1.00 31.41 364 PRO A C 1
ATOM 2767 O O . PRO A 1 364 ? 27.950 70.646 15.480 1.00 34.51 364 PRO A O 1
ATOM 2771 N N . CYS A 1 365 ? 29.787 69.935 16.605 1.00 28.08 365 CYS A N 1
ATOM 2772 C CA . CYS A 1 365 ? 30.700 70.002 15.506 1.00 26.93 365 CYS A CA 1
ATOM 2773 C C . CYS A 1 365 ? 30.681 68.783 14.611 1.00 26.28 365 CYS A C 1
ATOM 2774 O O . CYS A 1 365 ? 30.521 67.653 15.069 1.00 24.34 365 CYS A O 1
ATOM 2777 N N . ASP A 1 366 ? 30.878 69.049 13.312 1.00 27.67 366 ASP A N 1
ATOM 2778 C CA . ASP A 1 366 ? 30.885 67.866 12.416 1.00 31.62 366 ASP A CA 1
ATOM 2779 C C . ASP A 1 366 ? 32.276 67.233 12.560 1.00 30.90 366 ASP A C 1
ATOM 2780 O O . ASP A 1 366 ? 33.072 67.736 13.355 1.00 31.43 366 ASP A O 1
ATOM 2785 N N . ALA A 1 367 ? 32.554 66.257 11.735 1.00 29.13 367 ALA A N 1
ATOM 2786 C CA . ALA A 1 367 ? 33.802 65.541 11.781 1.00 31.05 367 ALA A CA 1
ATOM 2787 C C . ALA A 1 367 ? 34.969 66.212 11.079 1.00 29.83 367 ALA A C 1
ATOM 2788 O O . ALA A 1 367 ? 36.029 65.617 11.077 1.00 31.68 367 ALA A O 1
ATOM 2790 N N . THR A 1 368 ? 34.839 67.363 10.462 1.00 29.44 368 THR A N 1
ATOM 2791 C CA . THR A 1 368 ? 35.974 67.930 9.775 1.00 28.54 368 THR A CA 1
ATOM 2792 C C . THR A 1 368 ? 36.106 69.410 10.050 1.00 28.00 368 THR A C 1
ATOM 2793 O O . THR A 1 368 ? 37.235 69.877 9.816 1.00 30.53 368 THR A O 1
ATOM 2797 N N . GLU A 1 369 ? 35.095 70.140 10.496 1.00 25.77 369 GLU A N 1
ATOM 2798 C CA . GLU A 1 369 ? 35.338 71.579 10.675 1.00 27.41 369 GLU A CA 1
ATOM 2799 C C . GLU A 1 369 ? 36.435 71.874 11.685 1.00 31.34 369 GLU A C 1
ATOM 2800 O O . GLU A 1 369 ? 37.068 72.952 11.624 1.00 32.54 369 GLU A O 1
ATOM 2806 N N . GLY A 1 370 ? 36.700 70.974 12.621 1.00 30.82 370 GLY A N 1
ATOM 2807 C CA . GLY A 1 370 ? 37.683 71.141 13.660 1.00 33.57 370 GLY A CA 1
ATOM 2808 C C . GLY A 1 370 ? 39.095 70.857 13.210 1.00 34.87 370 GLY A C 1
ATOM 2809 O O . GLY A 1 370 ? 40.065 70.975 13.956 1.00 33.42 370 GLY A O 1
ATOM 2810 N N . ASP A 1 371 ? 39.223 70.469 11.937 1.00 35.51 371 ASP A N 1
ATOM 2811 C CA . ASP A 1 371 ? 40.542 70.229 11.379 1.00 32.29 371 ASP A CA 1
ATOM 2812 C C . ASP A 1 371 ? 41.144 71.627 11.362 1.00 31.08 371 ASP A C 1
ATOM 2813 O O . ASP A 1 371 ? 40.478 72.590 10.985 1.00 30.39 371 ASP A O 1
ATOM 2818 N N . PRO A 1 372 ? 42.394 71.725 11.782 1.00 30.63 372 PRO A N 1
ATOM 2819 C CA . PRO A 1 372 ? 43.176 72.957 11.851 1.00 30.11 372 PRO A CA 1
ATOM 2820 C C . PRO A 1 372 ? 43.149 73.743 10.551 1.00 27.85 372 PRO A C 1
ATOM 2821 O O . PRO A 1 372 ? 43.086 74.960 10.590 1.00 27.57 372 PRO A O 1
ATOM 2825 N N . LYS A 1 373 ? 43.155 73.095 9.418 1.00 30.08 373 LYS A N 1
ATOM 2826 C CA . LYS A 1 373 ? 43.017 73.632 8.074 1.00 35.24 373 LYS A CA 1
ATOM 2827 C C . LYS A 1 373 ? 41.654 74.362 7.907 1.00 33.64 373 LYS A C 1
ATOM 2828 O O . LYS A 1 373 ? 41.607 75.415 7.293 1.00 32.93 373 LYS A O 1
ATOM 2834 N N . ASN A 1 374 ? 40.613 73.737 8.464 1.00 32.14 374 ASN A N 1
ATOM 2835 C CA . ASN A 1 374 ? 39.266 74.360 8.411 1.00 30.48 374 ASN A CA 1
ATOM 2836 C C . ASN A 1 374 ? 39.126 75.387 9.513 1.00 27.92 374 ASN A C 1
ATOM 2837 O O . ASN A 1 374 ? 38.549 76.457 9.333 1.00 27.78 374 ASN A O 1
ATOM 2842 N N . ILE A 1 375 ? 39.750 75.092 10.672 1.00 27.14 375 ILE A N 1
ATOM 2843 C CA . ILE A 1 375 ? 39.666 76.046 11.792 1.00 26.08 375 ILE A CA 1
ATOM 2844 C C . ILE A 1 375 ? 40.073 77.434 11.330 1.00 24.85 375 ILE A C 1
ATOM 2845 O O . ILE A 1 375 ? 39.376 78.412 11.595 1.00 25.11 375 ILE A O 1
ATOM 2850 N N . VAL A 1 376 ? 41.201 77.533 10.613 1.00 24.12 376 VAL A N 1
ATOM 2851 C CA . VAL A 1 376 ? 41.641 78.865 10.161 1.00 25.35 376 VAL A CA 1
ATOM 2852 C C . VAL A 1 376 ? 40.693 79.488 9.166 1.00 26.07 376 VAL A C 1
ATOM 2853 O O . VAL A 1 376 ? 40.705 80.705 9.018 1.00 26.22 376 VAL A O 1
ATOM 2857 N N . LYS A 1 377 ? 39.830 78.713 8.518 1.00 29.11 377 LYS A N 1
ATOM 2858 C CA . LYS A 1 377 ? 38.844 79.256 7.589 1.00 31.10 377 LYS A CA 1
ATOM 2859 C C . LYS A 1 377 ? 37.734 79.876 8.405 1.00 30.27 377 LYS A C 1
ATOM 2860 O O . LYS A 1 377 ? 37.330 81.010 8.152 1.00 29.83 377 LYS A O 1
ATOM 2866 N N . VAL A 1 378 ? 37.293 79.133 9.424 1.00 31.31 378 VAL A N 1
ATOM 2867 C CA . VAL A 1 378 ? 36.238 79.708 10.288 1.00 29.02 378 VAL A CA 1
ATOM 2868 C C . VAL A 1 378 ? 36.782 80.904 11.027 1.00 28.02 378 VAL A C 1
ATOM 2869 O O . VAL A 1 378 ? 36.107 81.939 11.066 1.00 26.59 378 VAL A O 1
ATOM 2873 N N . GLN A 1 379 ? 37.972 80.765 11.627 1.00 29.42 379 GLN A N 1
ATOM 2874 C CA . GLN A 1 379 ? 38.488 81.912 12.401 1.00 31.23 379 GLN A CA 1
ATOM 2875 C C . GLN A 1 379 ? 39.986 81.911 12.200 1.00 34.92 379 GLN A C 1
ATOM 2876 O O . GLN A 1 379 ? 40.755 81.048 12.607 1.00 34.90 379 GLN A O 1
ATOM 2882 N N . PRO A 1 380 ? 40.433 82.922 11.472 1.00 37.45 380 PRO A N 1
ATOM 2883 C CA . PRO A 1 380 ? 41.810 83.108 11.083 1.00 36.86 380 PRO A CA 1
ATOM 2884 C C . PRO A 1 380 ? 42.752 83.224 12.268 1.00 35.48 380 PRO A C 1
ATOM 2885 O O . PRO A 1 380 ? 43.843 82.673 12.202 1.00 32.94 380 PRO A O 1
ATOM 2889 N N . ASN A 1 381 ? 42.352 83.874 13.361 1.00 33.61 381 ASN A N 1
ATOM 2890 C CA . ASN A 1 381 ? 43.211 83.986 14.525 1.00 28.03 381 ASN A CA 1
ATOM 2891 C C . ASN A 1 381 ? 42.550 83.520 15.800 1.00 24.18 381 ASN A C 1
ATOM 2892 O O . ASN A 1 381 ? 42.123 84.319 16.637 1.00 22.80 381 ASN A O 1
ATOM 2897 N N . PRO A 1 382 ? 42.472 82.223 15.974 1.00 21.77 382 PRO A N 1
ATOM 2898 C CA . PRO A 1 382 ? 41.871 81.659 17.165 1.00 23.07 382 PRO A CA 1
ATOM 2899 C C . PRO A 1 382 ? 42.615 82.213 18.375 1.00 26.78 382 PRO A C 1
ATOM 2900 O O . PRO A 1 382 ? 43.854 82.308 18.370 1.00 28.16 382 PRO A O 1
ATOM 2904 N N . GLU A 1 383 ? 41.884 82.608 19.406 1.00 26.87 383 GLU A N 1
ATOM 2905 C CA . GLU A 1 383 ? 42.510 83.126 20.614 1.00 27.42 383 GLU A CA 1
ATOM 2906 C C . GLU A 1 383 ? 41.533 83.025 21.791 1.00 29.59 383 GLU A C 1
ATOM 2907 O O . GLU A 1 383 ? 40.312 82.791 21.592 1.00 31.04 383 GLU A O 1
ATOM 2913 N N . VAL A 1 384 ? 42.052 83.191 22.998 1.00 27.22 384 VAL A N 1
ATOM 2914 C CA . VAL A 1 384 ? 41.237 83.127 24.212 1.00 25.06 384 VAL A CA 1
ATOM 2915 C C . VAL A 1 384 ? 41.845 84.048 25.257 1.00 25.11 384 VAL A C 1
ATOM 2916 O O . VAL A 1 384 ? 43.065 84.159 25.342 1.00 26.37 384 VAL A O 1
ATOM 2920 N N . THR A 1 385 ? 41.025 84.738 26.032 1.00 24.82 385 THR A N 1
ATOM 2921 C CA . THR A 1 385 ? 41.495 85.618 27.086 1.00 24.67 385 THR A CA 1
ATOM 2922 C C . THR A 1 385 ? 40.930 85.110 28.417 1.00 26.11 385 THR A C 1
ATOM 2923 O O . THR A 1 385 ? 39.716 84.996 28.567 1.00 29.29 385 THR A O 1
ATOM 2927 N N . PHE A 1 386 ? 41.791 84.766 29.372 1.00 24.82 386 PHE A N 1
ATOM 2928 C CA . PHE A 1 386 ? 41.366 84.340 30.688 1.00 23.38 386 PHE A CA 1
ATOM 2929 C C . PHE A 1 386 ? 41.670 85.556 31.586 1.00 23.77 386 PHE A C 1
ATOM 2930 O O . PHE A 1 386 ? 42.763 86.117 31.425 1.00 23.63 386 PHE A O 1
ATOM 2938 N N . SER A 1 387 ? 40.768 85.947 32.480 1.00 23.18 387 SER A N 1
ATOM 2939 C CA . SER A 1 387 ? 41.101 87.103 33.297 1.00 24.26 387 SER A CA 1
ATOM 2940 C C . SER A 1 387 ? 40.417 86.994 34.650 1.00 25.23 387 SER A C 1
ATOM 2941 O O . SER A 1 387 ? 39.684 86.054 34.923 1.00 25.26 387 SER A O 1
ATOM 2944 N N . ASN A 1 388 ? 40.703 87.977 35.485 1.00 25.64 388 ASN A N 1
ATOM 2945 C CA . ASN A 1 388 ? 40.104 88.054 36.802 1.00 27.23 388 ASN A CA 1
ATOM 2946 C C . ASN A 1 388 ? 40.120 86.781 37.603 1.00 26.49 388 ASN A C 1
ATOM 2947 O O . ASN A 1 388 ? 39.070 86.346 38.108 1.00 28.69 388 ASN A O 1
ATOM 2952 N N . ILE A 1 389 ? 41.292 86.176 37.774 1.00 24.45 389 ILE A N 1
ATOM 2953 C CA . ILE A 1 389 ? 41.409 84.950 38.549 1.00 25.07 389 ILE A CA 1
ATOM 2954 C C . ILE A 1 389 ? 41.328 85.311 40.039 1.00 28.03 389 ILE A C 1
ATOM 2955 O O . ILE A 1 389 ? 42.067 86.155 40.546 1.00 28.72 389 ILE A O 1
ATOM 2960 N N . ARG A 1 390 ? 40.396 84.670 40.734 1.00 27.98 390 ARG A N 1
ATOM 2961 C CA . ARG A 1 390 ? 40.086 84.889 42.129 1.00 28.32 390 ARG A CA 1
ATOM 2962 C C . ARG A 1 390 ? 40.036 83.572 42.880 1.00 29.39 390 ARG A C 1
ATOM 2963 O O . ARG A 1 390 ? 39.273 82.722 42.444 1.00 29.86 390 ARG A O 1
ATOM 2971 N N . ILE A 1 391 ? 40.846 83.394 43.914 1.00 29.99 391 ILE A N 1
ATOM 2972 C CA . ILE A 1 391 ? 40.880 82.142 44.668 1.00 29.32 391 ILE A CA 1
ATOM 2973 C C . ILE A 1 391 ? 40.511 82.437 46.118 1.00 28.49 391 ILE A C 1
ATOM 2974 O O . ILE A 1 391 ? 40.943 83.482 46.651 1.00 28.52 391 ILE A O 1
ATOM 2979 N N . GLY A 1 392 ? 39.724 81.584 46.781 1.00 24.62 392 GLY A N 1
ATOM 2980 C CA . GLY A 1 392 ? 39.364 81.958 48.146 1.00 22.47 392 GLY A CA 1
ATOM 2981 C C . GLY A 1 392 ? 38.235 81.152 48.740 1.00 20.02 392 GLY A C 1
ATOM 2982 O O . GLY A 1 392 ? 37.925 80.077 48.198 1.00 15.83 392 GLY A O 1
ATOM 2983 N N . GLU A 1 393 ? 37.687 81.626 49.868 1.00 21.29 393 GLU A N 1
ATOM 2984 C CA . GLU A 1 393 ? 36.638 80.820 50.480 1.00 26.06 393 GLU A CA 1
ATOM 2985 C C . GLU A 1 393 ? 35.413 80.692 49.572 1.00 25.89 393 GLU A C 1
ATOM 2986 O O . GLU A 1 393 ? 35.110 81.583 48.794 1.00 26.34 393 GLU A O 1
ATOM 2992 N N . ILE A 1 394 ? 34.809 79.530 49.715 1.00 26.08 394 ILE A N 1
ATOM 2993 C CA . ILE A 1 394 ? 33.610 79.194 48.962 1.00 26.98 394 ILE A CA 1
ATOM 2994 C C . ILE A 1 394 ? 32.583 80.265 49.305 1.00 29.06 394 ILE A C 1
ATOM 2995 O O . ILE A 1 394 ? 32.346 80.527 50.477 1.00 32.09 394 ILE A O 1
ATOM 3000 N N . GLY A 1 395 ? 32.052 80.914 48.294 1.00 29.42 395 GLY A N 1
ATOM 3001 C CA . GLY A 1 395 ? 31.052 81.956 48.467 1.00 27.22 395 GLY A CA 1
ATOM 3002 C C . GLY A 1 395 ? 31.684 83.339 48.384 1.00 25.01 395 GLY A C 1
ATOM 3003 O O . GLY A 1 395 ? 30.954 84.314 48.472 1.00 22.36 395 GLY A O 1
ATOM 3004 N N . SER A 1 396 ? 33.001 83.420 48.208 1.00 24.02 396 SER A N 1
ATOM 3005 C CA . SER A 1 396 ? 33.553 84.770 48.183 1.00 27.40 396 SER A CA 1
ATOM 3006 C C . SER A 1 396 ? 34.236 85.189 46.909 1.00 29.11 396 SER A C 1
ATOM 3007 O O . SER A 1 396 ? 34.647 86.346 46.846 1.00 30.53 396 SER A O 1
ATOM 3010 N N . THR A 1 397 ? 34.403 84.314 45.910 1.00 32.59 397 THR A N 1
ATOM 3011 C CA . THR A 1 397 ? 35.129 84.794 44.721 1.00 33.11 397 THR A CA 1
ATOM 3012 C C . THR A 1 397 ? 34.307 85.401 43.613 1.00 35.74 397 THR A C 1
ATOM 3013 O O . THR A 1 397 ? 34.917 86.044 42.751 1.00 36.62 397 THR A O 1
ATOM 3017 N N . SER A 1 398 ? 32.987 85.245 43.572 1.00 38.62 398 SER A N 1
ATOM 3018 C CA . SER A 1 398 ? 32.225 85.824 42.455 1.00 40.32 398 SER A CA 1
ATOM 3019 C C . SER A 1 398 ? 30.887 86.378 42.931 1.00 42.07 398 SER A C 1
ATOM 3020 O O . SER A 1 398 ? 30.350 85.787 43.891 1.00 43.49 398 SER A O 1
ATOM 3031 N N . THR B 1 2 ? 62.685 75.366 99.593 1.00 25.25 2 THR B N 1
ATOM 3032 C CA . THR B 1 2 ? 63.242 76.636 99.987 1.00 25.09 2 THR B CA 1
ATOM 3033 C C . THR B 1 2 ? 62.788 77.762 99.050 1.00 26.47 2 THR B C 1
ATOM 3034 O O . THR B 1 2 ? 63.024 77.763 97.854 1.00 27.31 2 THR B O 1
ATOM 3038 N N . PRO B 1 3 ? 62.143 78.733 99.671 1.00 26.14 3 PRO B N 1
ATOM 3039 C CA . PRO B 1 3 ? 61.604 79.869 98.987 1.00 26.86 3 PRO B CA 1
ATOM 3040 C C . PRO B 1 3 ? 62.736 80.670 98.374 1.00 29.29 3 PRO B C 1
ATOM 3041 O O . PRO B 1 3 ? 63.805 80.713 98.971 1.00 33.77 3 PRO B O 1
ATOM 3045 N N . ASP B 1 4 ? 62.485 81.274 97.240 1.00 29.00 4 ASP B N 1
ATOM 3046 C CA . ASP B 1 4 ? 63.457 82.127 96.578 1.00 28.03 4 ASP B CA 1
ATOM 3047 C C . ASP B 1 4 ? 63.251 83.495 97.229 1.00 28.06 4 ASP B C 1
ATOM 3048 O O . ASP B 1 4 ? 62.568 83.599 98.250 1.00 26.35 4 ASP B O 1
ATOM 3053 N N . LYS B 1 5 ? 63.828 84.530 96.661 1.00 30.28 5 LYS B N 1
ATOM 3054 C CA . LYS B 1 5 ? 63.693 85.834 97.259 1.00 33.88 5 LYS B CA 1
ATOM 3055 C C . LYS B 1 5 ? 62.685 86.714 96.542 1.00 34.18 5 LYS B C 1
ATOM 3056 O O . LYS B 1 5 ? 62.627 87.901 96.897 1.00 34.07 5 LYS B O 1
ATOM 3062 N N . ALA B 1 6 ? 61.908 86.177 95.608 1.00 33.67 6 ALA B N 1
ATOM 3063 C CA . ALA B 1 6 ? 60.900 86.970 94.903 1.00 35.60 6 ALA B CA 1
ATOM 3064 C C . ALA B 1 6 ? 59.814 87.439 95.874 1.00 35.49 6 ALA B C 1
ATOM 3065 O O . ALA B 1 6 ? 59.491 86.736 96.832 1.00 34.87 6 ALA B O 1
ATOM 3067 N N . LYS B 1 7 ? 59.257 88.609 95.639 1.00 36.56 7 LYS B N 1
ATOM 3068 C CA . LYS B 1 7 ? 58.228 89.105 96.554 1.00 38.08 7 LYS B CA 1
ATOM 3069 C C . LYS B 1 7 ? 56.925 88.308 96.496 1.00 35.87 7 LYS B C 1
ATOM 3070 O O . LYS B 1 7 ? 56.452 87.897 95.439 1.00 33.59 7 LYS B O 1
ATOM 3076 N N . GLU B 1 8 ? 56.356 88.105 97.679 1.00 33.73 8 GLU B N 1
ATOM 3077 C CA . GLU B 1 8 ? 55.095 87.398 97.818 1.00 31.66 8 GLU B CA 1
ATOM 3078 C C . GLU B 1 8 ? 54.067 88.491 98.062 1.00 32.40 8 GLU B C 1
ATOM 3079 O O . GLU B 1 8 ? 54.224 89.201 99.064 1.00 34.35 8 GLU B O 1
ATOM 3085 N N . GLN B 1 9 ? 53.104 88.639 97.169 1.00 32.72 9 GLN B N 1
ATOM 3086 C CA . GLN B 1 9 ? 52.118 89.726 97.429 1.00 33.38 9 GLN B CA 1
ATOM 3087 C C . GLN B 1 9 ? 50.773 89.077 97.666 1.00 32.17 9 GLN B C 1
ATOM 3088 O O . GLN B 1 9 ? 50.015 88.860 96.733 1.00 34.04 9 GLN B O 1
ATOM 3094 N N . HIS B 1 10 ? 50.516 88.684 98.902 1.00 31.38 10 HIS B N 1
ATOM 3095 C CA . HIS B 1 10 ? 49.256 88.007 99.199 1.00 28.45 10 HIS B CA 1
ATOM 3096 C C . HIS B 1 10 ? 48.092 88.979 99.052 1.00 26.09 10 HIS B C 1
ATOM 3097 O O . HIS B 1 10 ? 48.051 90.088 99.582 1.00 28.20 10 HIS B O 1
ATOM 3104 N N . PRO B 1 11 ? 47.065 88.560 98.372 1.00 24.07 11 PRO B N 1
ATOM 3105 C CA . PRO B 1 11 ? 45.823 89.323 98.245 1.00 24.26 11 PRO B CA 1
ATOM 3106 C C . PRO B 1 11 ? 45.246 89.561 99.636 1.00 22.38 11 PRO B C 1
ATOM 3107 O O . PRO B 1 11 ? 45.237 88.693 100.512 1.00 23.89 11 PRO B O 1
ATOM 3111 N N . LYS B 1 12 ? 44.771 90.762 99.885 1.00 22.76 12 LYS B N 1
ATOM 3112 C CA . LYS B 1 12 ? 44.168 91.149 101.149 1.00 27.42 12 LYS B CA 1
ATOM 3113 C C . LYS B 1 12 ? 42.693 90.726 101.173 1.00 28.94 12 LYS B C 1
ATOM 3114 O O . LYS B 1 12 ? 42.048 90.750 100.128 1.00 30.83 12 LYS B O 1
ATOM 3120 N N . LEU B 1 13 ? 42.135 90.378 102.310 1.00 28.33 13 LEU B N 1
ATOM 3121 C CA . LEU B 1 13 ? 40.725 89.998 102.390 1.00 26.06 13 LEU B CA 1
ATOM 3122 C C . LEU B 1 13 ? 40.158 90.471 103.725 1.00 26.04 13 LEU B C 1
ATOM 3123 O O . LEU B 1 13 ? 40.632 90.091 104.791 1.00 25.63 13 LEU B O 1
ATOM 3128 N N . GLU B 1 14 ? 39.126 91.272 103.614 1.00 27.97 14 GLU B N 1
ATOM 3129 C CA . GLU B 1 14 ? 38.441 91.765 104.810 1.00 29.20 14 GLU B CA 1
ATOM 3130 C C . GLU B 1 14 ? 37.523 90.659 105.329 1.00 28.26 14 GLU B C 1
ATOM 3131 O O . GLU B 1 14 ? 36.858 90.097 104.471 1.00 27.33 14 GLU B O 1
ATOM 3137 N N . THR B 1 15 ? 37.549 90.363 106.627 1.00 27.47 15 THR B N 1
ATOM 3138 C CA . THR B 1 15 ? 36.728 89.380 107.288 1.00 26.52 15 THR B CA 1
ATOM 3139 C C . THR B 1 15 ? 36.171 89.975 108.581 1.00 26.28 15 THR B C 1
ATOM 3140 O O . THR B 1 15 ? 36.492 91.110 108.933 1.00 28.56 15 THR B O 1
ATOM 3144 N N . TYR B 1 16 ? 35.210 89.387 109.292 1.00 24.99 16 TYR B N 1
ATOM 3145 C CA . TYR B 1 16 ? 34.609 90.001 110.456 1.00 24.71 16 TYR B CA 1
ATOM 3146 C C . TYR B 1 16 ? 34.522 89.078 111.660 1.00 26.02 16 TYR B C 1
ATOM 3147 O O . TYR B 1 16 ? 34.394 87.866 111.475 1.00 25.96 16 TYR B O 1
ATOM 3156 N N . ARG B 1 17 ? 34.573 89.665 112.852 1.00 25.22 17 ARG B N 1
ATOM 3157 C CA . ARG B 1 17 ? 34.420 88.907 114.113 1.00 26.76 17 ARG B CA 1
ATOM 3158 C C . ARG B 1 17 ? 33.161 89.547 114.711 1.00 25.92 17 ARG B C 1
ATOM 3159 O O . ARG B 1 17 ? 33.078 90.791 114.683 1.00 25.30 17 ARG B O 1
ATOM 3167 N N . CYS B 1 18 ? 32.202 88.737 115.136 1.00 24.78 18 CYS B N 1
ATOM 3168 C CA . CYS B 1 18 ? 30.961 89.298 115.603 1.00 26.88 18 CYS B CA 1
ATOM 3169 C C . CYS B 1 18 ? 30.408 88.817 116.933 1.00 27.56 18 CYS B C 1
ATOM 3170 O O . CYS B 1 18 ? 30.542 87.633 117.269 1.00 27.78 18 CYS B O 1
ATOM 3173 N N . THR B 1 19 ? 29.739 89.735 117.622 1.00 27.48 19 THR B N 1
ATOM 3174 C CA . THR B 1 19 ? 29.072 89.371 118.878 1.00 29.92 19 THR B CA 1
ATOM 3175 C C . THR B 1 19 ? 27.669 89.993 118.840 1.00 30.01 19 THR B C 1
ATOM 3176 O O . THR B 1 19 ? 27.482 90.995 118.165 1.00 30.46 19 THR B O 1
ATOM 3180 N N . LYS B 1 20 ? 26.718 89.428 119.534 1.00 32.19 20 LYS B N 1
ATOM 3181 C CA . LYS B 1 20 ? 25.372 89.981 119.579 1.00 36.72 20 LYS B CA 1
ATOM 3182 C C . LYS B 1 20 ? 25.422 91.383 120.155 1.00 38.63 20 LYS B C 1
ATOM 3183 O O . LYS B 1 20 ? 24.769 92.281 119.653 1.00 40.03 20 LYS B O 1
ATOM 3189 N N . ALA B 1 21 ? 26.220 91.607 121.193 1.00 41.39 21 ALA B N 1
ATOM 3190 C CA . ALA B 1 21 ? 26.339 92.913 121.821 1.00 42.64 21 ALA B CA 1
ATOM 3191 C C . ALA B 1 21 ? 27.058 93.960 120.997 1.00 42.99 21 ALA B C 1
ATOM 3192 O O . ALA B 1 21 ? 26.580 95.104 120.995 1.00 44.58 21 ALA B O 1
ATOM 3194 N N . SER B 1 22 ? 28.159 93.641 120.324 1.00 43.19 22 SER B N 1
ATOM 3195 C CA . SER B 1 22 ? 28.828 94.696 119.561 1.00 42.45 22 SER B CA 1
ATOM 3196 C C . SER B 1 22 ? 28.723 94.580 118.058 1.00 41.96 22 SER B C 1
ATOM 3197 O O . SER B 1 22 ? 29.285 95.467 117.391 1.00 40.92 22 SER B O 1
ATOM 3200 N N . GLY B 1 23 ? 28.045 93.558 117.528 1.00 40.41 23 GLY B N 1
ATOM 3201 C CA . GLY B 1 23 ? 27.987 93.502 116.055 1.00 39.49 23 GLY B CA 1
ATOM 3202 C C . GLY B 1 23 ? 29.248 92.890 115.442 1.00 39.02 23 GLY B C 1
ATOM 3203 O O . GLY B 1 23 ? 30.033 92.193 116.094 1.00 38.13 23 GLY B O 1
ATOM 3204 N N . CYS B 1 24 ? 29.456 93.153 114.163 1.00 38.13 24 CYS B N 1
ATOM 3205 C CA . CYS B 1 24 ? 30.573 92.629 113.406 1.00 36.37 24 CYS B CA 1
ATOM 3206 C C . CYS B 1 24 ? 31.677 93.663 113.225 1.00 37.47 24 CYS B C 1
ATOM 3207 O O . CYS B 1 24 ? 31.432 94.749 112.717 1.00 39.23 24 CYS B O 1
ATOM 3210 N N . LYS B 1 25 ? 32.878 93.302 113.672 1.00 37.10 25 LYS B N 1
ATOM 3211 C CA . LYS B 1 25 ? 34.013 94.201 113.551 1.00 36.63 25 LYS B CA 1
ATOM 3212 C C . LYS B 1 25 ? 34.882 93.699 112.420 1.00 34.40 25 LYS B C 1
ATOM 3213 O O . LYS B 1 25 ? 35.168 92.518 112.313 1.00 33.97 25 LYS B O 1
ATOM 3219 N N . LYS B 1 26 ? 35.273 94.595 111.558 1.00 33.79 26 LYS B N 1
ATOM 3220 C CA . LYS B 1 26 ? 36.125 94.293 110.427 1.00 35.45 26 LYS B CA 1
ATOM 3221 C C . LYS B 1 26 ? 37.529 93.884 110.850 1.00 35.78 26 LYS B C 1
ATOM 3222 O O . LYS B 1 26 ? 38.081 94.324 111.858 1.00 36.09 26 LYS B O 1
ATOM 3228 N N . GLN B 1 27 ? 38.227 93.046 110.131 1.00 35.32 27 GLN B N 1
ATOM 3229 C CA . GLN B 1 27 ? 39.577 92.613 110.380 1.00 36.25 27 GLN B CA 1
ATOM 3230 C C . GLN B 1 27 ? 40.309 92.395 109.063 1.00 35.04 27 GLN B C 1
ATOM 3231 O O . GLN B 1 27 ? 39.673 91.957 108.108 1.00 36.30 27 GLN B O 1
ATOM 3237 N N . THR B 1 28 ? 41.595 92.657 109.062 1.00 33.07 28 THR B N 1
ATOM 3238 C CA . THR B 1 28 ? 42.385 92.413 107.893 1.00 30.55 28 THR B CA 1
ATOM 3239 C C . THR B 1 28 ? 43.029 91.034 107.989 1.00 30.96 28 THR B C 1
ATOM 3240 O O . THR B 1 28 ? 43.692 90.725 108.971 1.00 29.28 28 THR B O 1
ATOM 3244 N N . ASN B 1 29 ? 42.816 90.241 106.939 1.00 29.58 29 ASN B N 1
ATOM 3245 C CA . ASN B 1 29 ? 43.394 88.933 106.770 1.00 27.02 29 ASN B CA 1
ATOM 3246 C C . ASN B 1 29 ? 44.048 88.926 105.381 1.00 26.23 29 ASN B C 1
ATOM 3247 O O . ASN B 1 29 ? 43.920 89.853 104.593 1.00 24.49 29 ASN B O 1
ATOM 3252 N N . TYR B 1 30 ? 44.814 87.874 105.069 1.00 24.59 30 TYR B N 1
ATOM 3253 C CA . TYR B 1 30 ? 45.480 87.720 103.812 1.00 22.81 30 TYR B CA 1
ATOM 3254 C C . TYR B 1 30 ? 45.185 86.322 103.286 1.00 22.15 30 TYR B C 1
ATOM 3255 O O . TYR B 1 30 ? 44.857 85.435 104.060 1.00 20.64 30 TYR B O 1
ATOM 3264 N N . ILE B 1 31 ? 45.272 86.156 101.960 1.00 20.81 31 ILE B N 1
ATOM 3265 C CA . ILE B 1 31 ? 45.006 84.879 101.335 1.00 17.79 31 ILE B CA 1
ATOM 3266 C C . ILE B 1 31 ? 46.337 84.338 100.806 1.00 20.47 31 ILE B C 1
ATOM 3267 O O . ILE B 1 31 ? 47.114 85.126 100.247 1.00 17.72 31 ILE B O 1
ATOM 3272 N N . VAL B 1 32 ? 46.588 83.042 100.993 1.00 19.86 32 VAL B N 1
ATOM 3273 C CA . VAL B 1 32 ? 47.849 82.504 100.510 1.00 19.90 32 VAL B CA 1
ATOM 3274 C C . VAL B 1 32 ? 47.542 81.271 99.656 1.00 19.31 32 VAL B C 1
ATOM 3275 O O . VAL B 1 32 ? 46.717 80.449 100.037 1.00 17.85 32 VAL B O 1
ATOM 3279 N N . ALA B 1 33 ? 48.200 81.184 98.494 1.00 20.24 33 ALA B N 1
ATOM 3280 C CA . ALA B 1 33 ? 47.976 80.037 97.607 1.00 20.37 33 ALA B CA 1
ATOM 3281 C C . ALA B 1 33 ? 48.700 78.817 98.187 1.00 21.36 33 ALA B C 1
ATOM 3282 O O . ALA B 1 33 ? 49.718 79.015 98.886 1.00 23.18 33 ALA B O 1
ATOM 3284 N N . ASP B 1 34 ? 48.259 77.607 97.878 1.00 17.84 34 ASP B N 1
ATOM 3285 C CA . ASP B 1 34 ? 48.974 76.452 98.395 1.00 18.68 34 ASP B CA 1
ATOM 3286 C C . ASP B 1 34 ? 50.449 76.522 97.975 1.00 23.64 34 ASP B C 1
ATOM 3287 O O . ASP B 1 34 ? 50.797 77.157 96.964 1.00 26.18 34 ASP B O 1
ATOM 3292 N N . ALA B 1 35 ? 51.324 75.838 98.695 1.00 23.76 35 ALA B N 1
ATOM 3293 C CA . ALA B 1 35 ? 52.742 75.816 98.386 1.00 23.27 35 ALA B CA 1
ATOM 3294 C C . ALA B 1 35 ? 52.991 75.383 96.930 1.00 23.01 35 ALA B C 1
ATOM 3295 O O . ALA B 1 35 ? 53.686 76.078 96.166 1.00 19.94 35 ALA B O 1
ATOM 3297 N N . GLY B 1 36 ? 52.404 74.277 96.516 1.00 24.55 36 GLY B N 1
ATOM 3298 C CA . GLY B 1 36 ? 52.506 73.744 95.164 1.00 26.36 36 GLY B CA 1
ATOM 3299 C C . GLY B 1 36 ? 52.194 74.736 94.042 1.00 25.55 36 GLY B C 1
ATOM 3300 O O . GLY B 1 36 ? 52.890 74.837 93.023 1.00 26.82 36 GLY B O 1
ATOM 3301 N N . ILE B 1 37 ? 51.207 75.595 94.176 1.00 22.21 37 ILE B N 1
ATOM 3302 C CA . ILE B 1 37 ? 50.820 76.575 93.198 1.00 21.77 37 ILE B CA 1
ATOM 3303 C C . ILE B 1 37 ? 51.890 77.603 93.015 1.00 23.63 37 ILE B C 1
ATOM 3304 O O . ILE B 1 37 ? 52.040 78.189 91.936 1.00 26.09 37 ILE B O 1
ATOM 3309 N N . HIS B 1 38 ? 52.698 77.876 94.046 1.00 27.22 38 HIS B N 1
ATOM 3310 C CA . HIS B 1 38 ? 53.787 78.834 93.969 1.00 23.41 38 HIS B CA 1
ATOM 3311 C C . HIS B 1 38 ? 54.778 78.349 92.912 1.00 22.22 38 HIS B C 1
ATOM 3312 O O . HIS B 1 38 ? 55.397 79.158 92.193 1.00 22.02 38 HIS B O 1
ATOM 3319 N N . GLY B 1 39 ? 54.910 77.048 92.784 1.00 21.36 39 GLY B N 1
ATOM 3320 C CA . GLY B 1 39 ? 55.852 76.487 91.809 1.00 24.39 39 GLY B CA 1
ATOM 3321 C C . GLY B 1 39 ? 57.116 76.054 92.617 1.00 25.12 39 GLY B C 1
ATOM 3322 O O . GLY B 1 39 ? 57.835 76.863 93.197 1.00 24.78 39 GLY B O 1
ATOM 3323 N N . ILE B 1 40 ? 57.338 74.768 92.664 1.00 23.26 40 ILE B N 1
ATOM 3324 C CA . ILE B 1 40 ? 58.442 74.167 93.369 1.00 26.89 40 ILE B CA 1
ATOM 3325 C C . ILE B 1 40 ? 59.294 73.407 92.344 1.00 28.01 40 ILE B C 1
ATOM 3326 O O . ILE B 1 40 ? 58.842 72.403 91.800 1.00 27.18 40 ILE B O 1
ATOM 3331 N N . ARG B 1 41 ? 60.500 73.903 92.053 1.00 28.99 41 ARG B N 1
ATOM 3332 C CA . ARG B 1 41 ? 61.309 73.223 91.047 1.00 27.77 41 ARG B CA 1
ATOM 3333 C C . ARG B 1 41 ? 62.807 73.155 91.356 1.00 25.96 41 ARG B C 1
ATOM 3334 O O . ARG B 1 41 ? 63.365 73.944 92.144 1.00 19.63 41 ARG B O 1
ATOM 3342 N N . GLN B 1 42 ? 63.416 72.200 90.656 1.00 23.76 42 GLN B N 1
ATOM 3343 C CA . GLN B 1 42 ? 64.862 72.025 90.672 1.00 20.74 42 GLN B CA 1
ATOM 3344 C C . GLN B 1 42 ? 65.437 73.134 89.808 1.00 22.90 42 GLN B C 1
ATOM 3345 O O . GLN B 1 42 ? 64.689 73.895 89.171 1.00 24.71 42 GLN B O 1
ATOM 3351 N N . LYS B 1 43 ? 66.748 73.242 89.787 1.00 25.56 43 LYS B N 1
ATOM 3352 C CA . LYS B 1 43 ? 67.494 74.262 89.072 1.00 25.87 43 LYS B CA 1
ATOM 3353 C C . LYS B 1 43 ? 67.491 73.982 87.574 1.00 24.67 43 LYS B C 1
ATOM 3354 O O . LYS B 1 43 ? 67.618 74.936 86.810 1.00 20.96 43 LYS B O 1
ATOM 3360 N N . ASN B 1 44 ? 67.312 72.742 87.159 1.00 24.13 44 ASN B N 1
ATOM 3361 C CA . ASN B 1 44 ? 67.276 72.474 85.717 1.00 28.50 44 ASN B CA 1
ATOM 3362 C C . ASN B 1 44 ? 65.815 72.504 85.223 1.00 31.22 44 ASN B C 1
ATOM 3363 O O . ASN B 1 44 ? 65.407 71.905 84.217 1.00 28.54 44 ASN B O 1
ATOM 3368 N N . GLY B 1 45 ? 64.977 73.208 86.005 1.00 30.44 45 GLY B N 1
ATOM 3369 C CA . GLY B 1 45 ? 63.578 73.360 85.697 1.00 28.40 45 GLY B CA 1
ATOM 3370 C C . GLY B 1 45 ? 62.781 72.111 85.941 1.00 26.06 45 GLY B C 1
ATOM 3371 O O . GLY B 1 45 ? 61.566 72.247 85.848 1.00 29.65 45 GLY B O 1
ATOM 3372 N N . ALA B 1 46 ? 63.300 70.944 86.236 1.00 24.91 46 ALA B N 1
ATOM 3373 C CA . ALA B 1 46 ? 62.425 69.808 86.524 1.00 26.98 46 ALA B CA 1
ATOM 3374 C C . ALA B 1 46 ? 61.621 70.109 87.825 1.00 31.33 46 ALA B C 1
ATOM 3375 O O . ALA B 1 46 ? 61.919 71.048 88.581 1.00 30.42 46 ALA B O 1
ATOM 3377 N N . GLY B 1 47 ? 60.581 69.300 88.062 1.00 33.25 47 GLY B N 1
ATOM 3378 C CA . GLY B 1 47 ? 59.736 69.493 89.240 1.00 34.00 47 GLY B CA 1
ATOM 3379 C C . GLY B 1 47 ? 60.234 68.596 90.378 1.00 34.57 47 GLY B C 1
ATOM 3380 O O . GLY B 1 47 ? 61.082 67.717 90.181 1.00 34.57 47 GLY B O 1
ATOM 3381 N N . CYS B 1 48 ? 59.650 68.791 91.569 1.00 32.72 48 CYS B N 1
ATOM 3382 C CA . CYS B 1 48 ? 60.071 67.954 92.693 1.00 29.99 48 CYS B CA 1
ATOM 3383 C C . CYS B 1 48 ? 59.146 66.820 93.022 1.00 28.38 48 CYS B C 1
ATOM 3384 O O . CYS B 1 48 ? 59.292 66.161 94.040 1.00 28.03 48 CYS B O 1
ATOM 3387 N N . GLY B 1 49 ? 58.199 66.520 92.143 1.00 30.22 49 GLY B N 1
ATOM 3388 C CA . GLY B 1 49 ? 57.343 65.369 92.402 1.00 30.00 49 GLY B CA 1
ATOM 3389 C C . GLY B 1 49 ? 55.878 65.740 92.227 1.00 31.42 49 GLY B C 1
ATOM 3390 O O . GLY B 1 49 ? 55.484 66.875 92.461 1.00 31.57 49 GLY B O 1
ATOM 3391 N N . ASP B 1 50 ? 55.103 64.747 91.844 1.00 32.33 50 ASP B N 1
ATOM 3392 C CA . ASP B 1 50 ? 53.695 64.903 91.596 1.00 33.82 50 ASP B CA 1
ATOM 3393 C C . ASP B 1 50 ? 52.806 64.372 92.721 1.00 33.85 50 ASP B C 1
ATOM 3394 O O . ASP B 1 50 ? 53.123 63.437 93.468 1.00 33.65 50 ASP B O 1
ATOM 3399 N N . TRP B 1 51 ? 51.624 64.995 92.717 1.00 32.63 51 TRP B N 1
ATOM 3400 C CA . TRP B 1 51 ? 50.605 64.634 93.680 1.00 32.27 51 TRP B CA 1
ATOM 3401 C C . TRP B 1 51 ? 50.479 63.135 93.691 1.00 31.57 51 TRP B C 1
ATOM 3402 O O . TRP B 1 51 ? 50.545 62.556 92.610 1.00 33.64 51 TRP B O 1
ATOM 3413 N N . GLY B 1 52 ? 50.316 62.498 94.832 1.00 30.50 52 GLY B N 1
ATOM 3414 C CA . GLY B 1 52 ? 50.166 61.052 94.888 1.00 29.38 52 GLY B CA 1
ATOM 3415 C C . GLY B 1 52 ? 51.457 60.297 95.069 1.00 32.34 52 GLY B C 1
ATOM 3416 O O . GLY B 1 52 ? 51.442 59.073 95.249 1.00 34.53 52 GLY B O 1
ATOM 3417 N N . GLN B 1 53 ? 52.606 60.969 95.007 1.00 33.46 53 GLN B N 1
ATOM 3418 C CA . GLN B 1 53 ? 53.900 60.338 95.120 1.00 34.96 53 GLN B CA 1
ATOM 3419 C C . GLN B 1 53 ? 54.903 61.010 96.072 1.00 33.99 53 GLN B C 1
ATOM 3420 O O . GLN B 1 53 ? 54.786 62.168 96.501 1.00 30.88 53 GLN B O 1
ATOM 3426 N N . LYS B 1 54 ? 55.990 60.251 96.286 1.00 33.67 54 LYS B N 1
ATOM 3427 C CA . LYS B 1 54 ? 57.098 60.826 97.057 1.00 31.60 54 LYS B CA 1
ATOM 3428 C C . LYS B 1 54 ? 57.794 61.814 96.122 1.00 29.24 54 LYS B C 1
ATOM 3429 O O . LYS B 1 54 ? 57.588 61.885 94.914 1.00 30.24 54 LYS B O 1
ATOM 3435 N N . PRO B 1 55 ? 58.609 62.664 96.715 1.00 28.94 55 PRO B N 1
ATOM 3436 C CA . PRO B 1 55 ? 59.331 63.711 95.985 1.00 27.57 55 PRO B CA 1
ATOM 3437 C C . PRO B 1 55 ? 60.406 63.072 95.126 1.00 24.16 55 PRO B C 1
ATOM 3438 O O . PRO B 1 55 ? 60.788 61.952 95.348 1.00 22.35 55 PRO B O 1
ATOM 3442 N N . ASN B 1 56 ? 60.925 63.794 94.167 1.00 27.75 56 ASN B N 1
ATOM 3443 C CA . ASN B 1 56 ? 61.945 63.411 93.224 1.00 30.07 56 ASN B CA 1
ATOM 3444 C C . ASN B 1 56 ? 63.112 62.771 93.980 1.00 33.45 56 ASN B C 1
ATOM 3445 O O . ASN B 1 56 ? 63.892 63.426 94.675 1.00 32.51 56 ASN B O 1
ATOM 3450 N N . ALA B 1 57 ? 63.286 61.469 93.701 1.00 35.52 57 ALA B N 1
ATOM 3451 C CA . ALA B 1 57 ? 64.337 60.709 94.332 1.00 36.28 57 ALA B CA 1
ATOM 3452 C C . ALA B 1 57 ? 65.744 61.239 94.052 1.00 38.74 57 ALA B C 1
ATOM 3453 O O . ALA B 1 57 ? 66.630 60.882 94.849 1.00 39.62 57 ALA B O 1
ATOM 3455 N N . THR B 1 58 ? 65.970 62.028 93.012 1.00 39.14 58 THR B N 1
ATOM 3456 C CA . THR B 1 58 ? 67.320 62.521 92.795 1.00 40.43 58 THR B CA 1
ATOM 3457 C C . THR B 1 58 ? 67.509 63.844 93.520 1.00 39.17 58 THR B C 1
ATOM 3458 O O . THR B 1 58 ? 68.584 64.112 94.035 1.00 41.24 58 THR B O 1
ATOM 3462 N N . ALA B 1 59 ? 66.513 64.709 93.537 1.00 36.78 59 ALA B N 1
ATOM 3463 C CA . ALA B 1 59 ? 66.601 65.997 94.192 1.00 32.89 59 ALA B CA 1
ATOM 3464 C C . ALA B 1 59 ? 66.333 65.836 95.678 1.00 31.43 59 ALA B C 1
ATOM 3465 O O . ALA B 1 59 ? 66.715 66.693 96.477 1.00 31.25 59 ALA B O 1
ATOM 3467 N N . CYS B 1 60 ? 65.665 64.750 96.062 1.00 29.40 60 CYS B N 1
ATOM 3468 C CA . CYS B 1 60 ? 65.290 64.491 97.427 1.00 28.39 60 CYS B CA 1
ATOM 3469 C C . CYS B 1 60 ? 65.534 63.119 97.994 1.00 29.72 60 CYS B C 1
ATOM 3470 O O . CYS B 1 60 ? 64.671 62.362 98.461 1.00 29.74 60 CYS B O 1
ATOM 3473 N N . PRO B 1 61 ? 66.797 62.705 98.074 1.00 30.21 61 PRO B N 1
ATOM 3474 C CA . PRO B 1 61 ? 67.191 61.425 98.645 1.00 28.66 61 PRO B CA 1
ATOM 3475 C C . PRO B 1 61 ? 66.974 61.442 100.151 1.00 30.59 61 PRO B C 1
ATOM 3476 O O . PRO B 1 61 ? 66.827 60.411 100.854 1.00 30.00 61 PRO B O 1
ATOM 3480 N N . ASP B 1 62 ? 66.955 62.641 100.731 1.00 29.14 62 ASP B N 1
ATOM 3481 C CA . ASP B 1 62 ? 66.748 62.924 102.115 1.00 27.95 62 ASP B CA 1
ATOM 3482 C C . ASP B 1 62 ? 66.206 64.363 102.223 1.00 28.97 62 ASP B C 1
ATOM 3483 O O . ASP B 1 62 ? 66.313 65.104 101.239 1.00 29.60 62 ASP B O 1
ATOM 3488 N N . GLU B 1 63 ? 65.742 64.750 103.415 1.00 26.67 63 GLU B N 1
ATOM 3489 C CA . GLU B 1 63 ? 65.158 66.053 103.624 1.00 27.41 63 GLU B CA 1
ATOM 3490 C C . GLU B 1 63 ? 65.993 67.292 103.368 1.00 26.68 63 GLU B C 1
ATOM 3491 O O . GLU B 1 63 ? 65.486 68.349 102.971 1.00 24.38 63 GLU B O 1
ATOM 3497 N N . ALA B 1 64 ? 67.258 67.176 103.789 1.00 26.58 64 ALA B N 1
ATOM 3498 C CA . ALA B 1 64 ? 68.151 68.324 103.658 1.00 25.42 64 ALA B CA 1
ATOM 3499 C C . ALA B 1 64 ? 68.473 68.528 102.182 1.00 25.15 64 ALA B C 1
ATOM 3500 O O . ALA B 1 64 ? 68.551 69.681 101.712 1.00 26.28 64 ALA B O 1
ATOM 3502 N N . SER B 1 65 ? 68.653 67.420 101.469 1.00 24.44 65 SER B N 1
ATOM 3503 C CA . SER B 1 65 ? 68.937 67.545 100.010 1.00 26.06 65 SER B CA 1
ATOM 3504 C C . SER B 1 65 ? 67.674 68.097 99.361 1.00 23.91 65 SER B C 1
ATOM 3505 O O . SER B 1 65 ? 67.734 69.075 98.636 1.00 23.82 65 SER B O 1
ATOM 3508 N N . CYS B 1 66 ? 66.524 67.509 99.713 1.00 25.41 66 CYS B N 1
ATOM 3509 C CA . CYS B 1 66 ? 65.239 67.986 99.206 1.00 25.98 66 CYS B CA 1
ATOM 3510 C C . CYS B 1 66 ? 65.037 69.474 99.378 1.00 25.11 66 CYS B C 1
ATOM 3511 O O . CYS B 1 66 ? 64.632 70.216 98.480 1.00 26.87 66 CYS B O 1
ATOM 3514 N N . ALA B 1 67 ? 65.367 69.989 100.543 1.00 24.03 67 ALA B N 1
ATOM 3515 C CA . ALA B 1 67 ? 65.212 71.386 100.867 1.00 25.83 67 ALA B CA 1
ATOM 3516 C C . ALA B 1 67 ? 66.166 72.240 100.049 1.00 28.21 67 ALA B C 1
ATOM 3517 O O . ALA B 1 67 ? 65.855 73.395 99.706 1.00 27.68 67 ALA B O 1
ATOM 3519 N N . LYS B 1 68 ? 67.364 71.675 99.818 1.00 27.37 68 LYS B N 1
ATOM 3520 C CA . LYS B 1 68 ? 68.332 72.460 99.049 1.00 28.01 68 LYS B CA 1
ATOM 3521 C C . LYS B 1 68 ? 67.968 72.495 97.564 1.00 25.02 68 LYS B C 1
ATOM 3522 O O . LYS B 1 68 ? 68.048 73.542 96.938 1.00 23.05 68 LYS B O 1
ATOM 3528 N N . ASN B 1 69 ? 67.591 71.347 97.037 1.00 24.50 69 ASN B N 1
ATOM 3529 C CA . ASN B 1 69 ? 67.296 71.211 95.635 1.00 30.02 69 ASN B CA 1
ATOM 3530 C C . ASN B 1 69 ? 65.949 71.701 95.138 1.00 33.88 69 ASN B C 1
ATOM 3531 O O . ASN B 1 69 ? 65.868 72.003 93.928 1.00 34.74 69 ASN B O 1
ATOM 3536 N N . CYS B 1 70 ? 64.950 71.778 96.019 1.00 32.74 70 CYS B N 1
ATOM 3537 C CA . CYS B 1 70 ? 63.633 72.232 95.554 1.00 29.80 70 CYS B CA 1
ATOM 3538 C C . CYS B 1 70 ? 63.347 73.648 95.982 1.00 27.72 70 CYS B C 1
ATOM 3539 O O . CYS B 1 70 ? 63.210 73.920 97.176 1.00 28.05 70 CYS B O 1
ATOM 3542 N N . ILE B 1 71 ? 63.277 74.568 95.022 1.00 25.11 71 ILE B N 1
ATOM 3543 C CA . ILE B 1 71 ? 63.021 75.972 95.252 1.00 22.06 71 ILE B CA 1
ATOM 3544 C C . ILE B 1 71 ? 61.539 76.268 94.999 1.00 23.42 71 ILE B C 1
ATOM 3545 O O . ILE B 1 71 ? 60.897 75.743 94.074 1.00 22.61 71 ILE B O 1
ATOM 3550 N N . LEU B 1 72 ? 60.993 77.139 95.817 1.00 23.59 72 LEU B N 1
ATOM 3551 C CA . LEU B 1 72 ? 59.591 77.526 95.732 1.00 23.69 72 LEU B CA 1
ATOM 3552 C C . LEU B 1 72 ? 59.639 78.994 95.366 1.00 25.24 72 LEU B C 1
ATOM 3553 O O . LEU B 1 72 ? 60.325 79.769 96.057 1.00 25.61 72 LEU B O 1
ATOM 3558 N N . SER B 1 73 ? 58.908 79.344 94.294 1.00 25.79 73 SER B N 1
ATOM 3559 C CA . SER B 1 73 ? 58.999 80.753 93.909 1.00 25.32 73 SER B CA 1
ATOM 3560 C C . SER B 1 73 ? 57.949 81.612 94.528 1.00 23.31 73 SER B C 1
ATOM 3561 O O . SER B 1 73 ? 56.794 81.189 94.515 1.00 27.99 73 SER B O 1
ATOM 3564 N N . GLY B 1 74 ? 58.329 82.746 95.021 1.00 22.13 74 GLY B N 1
ATOM 3565 C CA . GLY B 1 74 ? 57.384 83.685 95.614 1.00 25.69 74 GLY B CA 1
ATOM 3566 C C . GLY B 1 74 ? 56.357 84.043 94.519 1.00 27.67 74 GLY B C 1
ATOM 3567 O O . GLY B 1 74 ? 56.594 83.870 93.334 1.00 26.00 74 GLY B O 1
ATOM 3568 N N . MET B 1 75 ? 55.205 84.580 94.957 1.00 28.78 75 MET B N 1
ATOM 3569 C CA . MET B 1 75 ? 54.136 84.949 94.016 1.00 27.21 75 MET B CA 1
ATOM 3570 C C . MET B 1 75 ? 53.752 86.407 94.158 1.00 27.84 75 MET B C 1
ATOM 3571 O O . MET B 1 75 ? 53.336 86.872 95.242 1.00 27.41 75 MET B O 1
ATOM 3576 N N . ASP B 1 76 ? 53.930 87.167 93.082 1.00 28.88 76 ASP B N 1
ATOM 3577 C CA . ASP B 1 76 ? 53.556 88.598 93.162 1.00 31.44 76 ASP B CA 1
ATOM 3578 C C . ASP B 1 76 ? 52.062 88.692 92.854 1.00 30.47 76 ASP B C 1
ATOM 3579 O O . ASP B 1 76 ? 51.477 87.595 92.662 1.00 29.76 76 ASP B O 1
ATOM 3584 N N . SER B 1 77 ? 51.437 89.863 92.814 1.00 30.14 77 SER B N 1
ATOM 3585 C CA . SER B 1 77 ? 49.989 89.894 92.558 1.00 33.83 77 SER B CA 1
ATOM 3586 C C . SER B 1 77 ? 49.595 89.218 91.258 1.00 33.94 77 SER B C 1
ATOM 3587 O O . SER B 1 77 ? 48.662 88.451 91.081 1.00 35.91 77 SER B O 1
ATOM 3590 N N . ASN B 1 78 ? 50.357 89.471 90.241 1.00 35.33 78 ASN B N 1
ATOM 3591 C CA . ASN B 1 78 ? 50.235 88.935 88.906 1.00 36.37 78 ASN B CA 1
ATOM 3592 C C . ASN B 1 78 ? 50.247 87.427 88.897 1.00 34.73 78 ASN B C 1
ATOM 3593 O O . ASN B 1 78 ? 49.504 86.733 88.203 1.00 36.83 78 ASN B O 1
ATOM 3598 N N . ALA B 1 79 ? 51.148 86.865 89.692 1.00 31.67 79 ALA B N 1
ATOM 3599 C CA . ALA B 1 79 ? 51.241 85.413 89.798 1.00 29.55 79 ALA B CA 1
ATOM 3600 C C . ALA B 1 79 ? 49.924 84.922 90.432 1.00 26.82 79 ALA B C 1
ATOM 3601 O O . ALA B 1 79 ? 49.449 83.868 90.004 1.00 24.46 79 ALA B O 1
ATOM 3603 N N . TYR B 1 80 ? 49.414 85.682 91.394 1.00 24.63 80 TYR B N 1
ATOM 3604 C CA . TYR B 1 80 ? 48.159 85.301 92.050 1.00 28.10 80 TYR B CA 1
ATOM 3605 C C . TYR B 1 80 ? 47.042 85.372 91.019 1.00 27.66 80 TYR B C 1
ATOM 3606 O O . TYR B 1 80 ? 46.372 84.373 90.754 1.00 28.07 80 TYR B O 1
ATOM 3615 N N . LYS B 1 81 ? 46.938 86.526 90.379 1.00 28.61 81 LYS B N 1
ATOM 3616 C CA . LYS B 1 81 ? 45.953 86.702 89.316 1.00 30.84 81 LYS B CA 1
ATOM 3617 C C . LYS B 1 81 ? 46.049 85.590 88.286 1.00 30.48 81 LYS B C 1
ATOM 3618 O O . LYS B 1 81 ? 44.990 85.026 87.942 1.00 29.30 81 LYS B O 1
ATOM 3624 N N . ASN B 1 82 ? 47.271 85.205 87.848 1.00 28.31 82 ASN B N 1
ATOM 3625 C CA . ASN B 1 82 ? 47.379 84.127 86.890 1.00 27.76 82 ASN B CA 1
ATOM 3626 C C . ASN B 1 82 ? 47.127 82.749 87.433 1.00 29.34 82 ASN B C 1
ATOM 3627 O O . ASN B 1 82 ? 47.028 81.780 86.672 1.00 29.80 82 ASN B O 1
ATOM 3632 N N . ALA B 1 83 ? 47.040 82.635 88.752 1.00 29.28 83 ALA B N 1
ATOM 3633 C CA . ALA B 1 83 ? 46.784 81.396 89.446 1.00 30.32 83 ALA B CA 1
ATOM 3634 C C . ALA B 1 83 ? 45.268 81.284 89.674 1.00 31.60 83 ALA B C 1
ATOM 3635 O O . ALA B 1 83 ? 44.806 80.256 90.177 1.00 33.44 83 ALA B O 1
ATOM 3637 N N . GLY B 1 84 ? 44.508 82.304 89.297 1.00 27.92 84 GLY B N 1
ATOM 3638 C CA . GLY B 1 84 ? 43.084 82.327 89.401 1.00 25.82 84 GLY B CA 1
ATOM 3639 C C . GLY B 1 84 ? 42.579 82.889 90.726 1.00 25.20 84 GLY B C 1
ATOM 3640 O O . GLY B 1 84 ? 41.457 82.609 91.154 1.00 26.57 84 GLY B O 1
ATOM 3641 N N . ILE B 1 85 ? 43.420 83.689 91.383 1.00 20.45 85 ILE B N 1
ATOM 3642 C CA . ILE B 1 85 ? 43.084 84.198 92.694 1.00 19.28 85 ILE B CA 1
ATOM 3643 C C . ILE B 1 85 ? 43.111 85.689 92.771 1.00 19.87 85 ILE B C 1
ATOM 3644 O O . ILE B 1 85 ? 44.158 86.295 92.527 1.00 21.50 85 ILE B O 1
ATOM 3649 N N . THR B 1 86 ? 42.022 86.362 93.141 1.00 20.62 86 THR B N 1
ATOM 3650 C CA . THR B 1 86 ? 41.999 87.817 93.238 1.00 20.17 86 THR B CA 1
ATOM 3651 C C . THR B 1 86 ? 41.077 88.131 94.404 1.00 16.88 86 THR B C 1
ATOM 3652 O O . THR B 1 86 ? 40.291 87.242 94.703 1.00 15.64 86 THR B O 1
ATOM 3656 N N . THR B 1 87 ? 41.145 89.320 94.987 1.00 17.05 87 THR B N 1
ATOM 3657 C CA . THR B 1 87 ? 40.280 89.619 96.100 1.00 20.17 87 THR B CA 1
ATOM 3658 C C . THR B 1 87 ? 39.841 91.076 95.926 1.00 22.12 87 THR B C 1
ATOM 3659 O O . THR B 1 87 ? 40.528 91.802 95.252 1.00 21.81 87 THR B O 1
ATOM 3663 N N . SER B 1 88 ? 38.720 91.453 96.517 1.00 22.01 88 SER B N 1
ATOM 3664 C CA . SER B 1 88 ? 38.268 92.830 96.455 1.00 23.62 88 SER B CA 1
ATOM 3665 C C . SER B 1 88 ? 37.475 93.074 97.746 1.00 23.72 88 SER B C 1
ATOM 3666 O O . SER B 1 88 ? 36.457 92.420 97.964 1.00 24.30 88 SER B O 1
ATOM 3669 N N . GLY B 1 89 ? 37.972 93.948 98.573 1.00 24.75 89 GLY B N 1
ATOM 3670 C CA . GLY B 1 89 ? 37.295 94.238 99.849 1.00 25.60 89 GLY B CA 1
ATOM 3671 C C . GLY B 1 89 ? 37.174 92.902 100.588 1.00 26.56 89 GLY B C 1
ATOM 3672 O O . GLY B 1 89 ? 38.202 92.290 100.861 1.00 26.16 89 GLY B O 1
ATOM 3673 N N . ASN B 1 90 ? 35.952 92.453 100.847 1.00 26.01 90 ASN B N 1
ATOM 3674 C CA . ASN B 1 90 ? 35.717 91.218 101.547 1.00 24.74 90 ASN B CA 1
ATOM 3675 C C . ASN B 1 90 ? 35.430 90.035 100.635 1.00 24.67 90 ASN B C 1
ATOM 3676 O O . ASN B 1 90 ? 34.997 88.973 101.130 1.00 24.00 90 ASN B O 1
ATOM 3681 N N . LYS B 1 91 ? 35.712 90.174 99.349 1.00 24.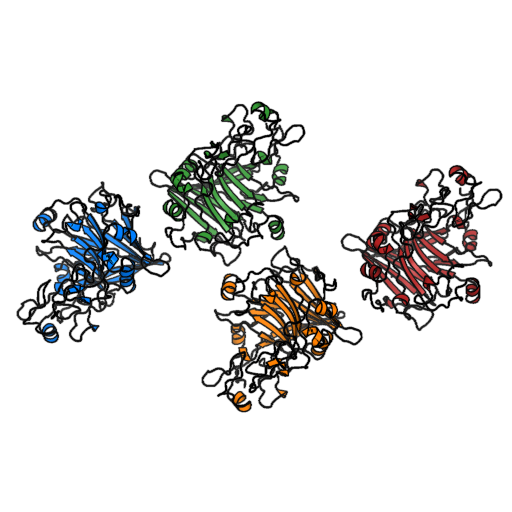37 91 LYS B N 1
ATOM 3682 C CA . LYS B 1 91 ? 35.433 89.086 98.422 1.00 25.50 91 LYS B CA 1
ATOM 3683 C C . LYS B 1 91 ? 36.683 88.374 97.883 1.00 24.45 91 LYS B C 1
ATOM 3684 O O . LYS B 1 91 ? 37.696 88.998 97.628 1.00 25.82 91 LYS B O 1
ATOM 3690 N N . LEU B 1 92 ? 36.589 87.088 97.686 1.00 21.60 92 LEU B N 1
ATOM 3691 C CA . LEU B 1 92 ? 37.601 86.240 97.175 1.00 22.65 92 LEU B CA 1
ATOM 3692 C C . LEU B 1 92 ? 37.069 85.521 95.925 1.00 25.14 92 LEU B C 1
ATOM 3693 O O . LEU B 1 92 ? 36.119 84.729 95.941 1.00 23.06 92 LEU B O 1
ATOM 3698 N N . ARG B 1 93 ? 37.729 85.815 94.798 1.00 26.66 93 ARG B N 1
ATOM 3699 C CA . ARG B 1 93 ? 37.275 85.200 93.547 1.00 25.43 93 ARG B CA 1
ATOM 3700 C C . ARG B 1 93 ? 38.216 84.108 93.113 1.00 24.41 93 ARG B C 1
ATOM 3701 O O . ARG B 1 93 ? 39.423 84.369 92.948 1.00 25.84 93 ARG B O 1
ATOM 3709 N N . LEU B 1 94 ? 37.687 82.913 92.899 1.00 20.47 94 LEU B N 1
ATOM 3710 C CA . LEU B 1 94 ? 38.520 81.819 92.462 1.00 21.34 94 LEU B CA 1
ATOM 3711 C C . LEU B 1 94 ? 38.089 81.367 91.069 1.00 22.70 94 LEU B C 1
ATOM 3712 O O . LEU B 1 94 ? 36.951 80.971 90.917 1.00 22.46 94 LEU B O 1
ATOM 3717 N N . GLN B 1 95 ? 38.995 81.411 90.110 1.00 24.53 95 GLN B N 1
ATOM 3718 C CA . GLN B 1 95 ? 38.726 80.980 88.744 1.00 22.98 95 GLN B CA 1
ATOM 3719 C C . GLN B 1 95 ? 39.330 79.637 88.431 1.00 22.82 95 GLN B C 1
ATOM 3720 O O . GLN B 1 95 ? 40.503 79.382 88.737 1.00 24.38 95 GLN B O 1
ATOM 3726 N N . GLN B 1 96 ? 38.579 78.738 87.805 1.00 22.87 96 GLN B N 1
ATOM 3727 C CA . GLN B 1 96 ? 39.174 77.440 87.486 1.00 23.50 96 GLN B CA 1
ATOM 3728 C C . GLN B 1 96 ? 40.232 77.532 86.375 1.00 28.84 96 GLN B C 1
ATOM 3729 O O . GLN B 1 96 ? 41.180 76.721 86.346 1.00 29.57 96 GLN B O 1
ATOM 3735 N N . LEU B 1 97 ? 40.087 78.464 85.417 1.00 29.28 97 LEU B N 1
ATOM 3736 C CA . LEU B 1 97 ? 41.018 78.564 84.300 1.00 29.81 97 LEU B CA 1
ATOM 3737 C C . LEU B 1 97 ? 41.339 80.013 84.015 1.00 33.15 97 LEU B C 1
ATOM 3738 O O . LEU B 1 97 ? 40.506 80.897 84.228 1.00 35.20 97 LEU B O 1
ATOM 3743 N N . ILE B 1 98 ? 42.573 80.243 83.600 1.00 35.33 98 ILE B N 1
ATOM 3744 C CA . ILE B 1 98 ? 43.087 81.578 83.285 1.00 38.43 98 ILE B CA 1
ATOM 3745 C C . ILE B 1 98 ? 43.782 81.373 81.938 1.00 40.70 98 ILE B C 1
ATOM 3746 O O . ILE B 1 98 ? 44.402 80.314 81.735 1.00 40.09 98 ILE B O 1
ATOM 3751 N N . ASN B 1 99 ? 43.629 82.306 81.019 1.00 42.71 99 ASN B N 1
ATOM 3752 C CA . ASN B 1 99 ? 44.217 82.241 79.685 1.00 43.84 99 ASN B CA 1
ATOM 3753 C C . ASN B 1 99 ? 44.255 80.810 79.163 1.00 44.28 99 ASN B C 1
ATOM 3754 O O . ASN B 1 99 ? 45.337 80.356 78.738 1.00 44.39 99 ASN B O 1
ATOM 3759 N N . ASN B 1 100 ? 43.165 80.049 79.201 1.00 42.37 100 ASN B N 1
ATOM 3760 C CA . ASN B 1 100 ? 43.123 78.679 78.742 1.00 40.67 100 ASN B CA 1
ATOM 3761 C C . ASN B 1 100 ? 43.909 77.652 79.525 1.00 39.89 100 ASN B C 1
ATOM 3762 O O . ASN B 1 100 ? 44.074 76.493 79.094 1.00 40.25 100 ASN B O 1
ATOM 3767 N N . GLN B 1 101 ? 44.391 77.984 80.727 1.00 38.33 101 GLN B N 1
ATOM 3768 C CA . GLN B 1 101 ? 45.063 76.948 81.504 1.00 34.81 101 GLN B CA 1
ATOM 3769 C C . GLN B 1 101 ? 44.316 76.658 82.809 1.00 29.30 101 GLN B C 1
ATOM 3770 O O . GLN B 1 101 ? 43.766 77.524 83.482 1.00 26.80 101 GLN B O 1
ATOM 3776 N N . LEU B 1 102 ? 44.333 75.369 83.093 1.00 26.84 102 LEU B N 1
ATOM 3777 C CA . LEU B 1 102 ? 43.752 74.865 84.326 1.00 28.93 102 LEU B CA 1
ATOM 3778 C C . LEU B 1 102 ? 44.524 75.396 85.538 1.00 29.16 102 LEU B C 1
ATOM 3779 O O . LEU B 1 102 ? 45.643 74.913 85.752 1.00 30.24 102 LEU B O 1
ATOM 3784 N N . VAL B 1 103 ? 44.030 76.366 86.283 1.00 29.33 103 VAL B N 1
ATOM 3785 C CA . VAL B 1 103 ? 44.741 76.832 87.469 1.00 28.40 103 VAL B CA 1
ATOM 3786 C C . VAL B 1 103 ? 44.166 76.225 88.745 1.00 29.61 103 VAL B C 1
ATOM 3787 O O . VAL B 1 103 ? 44.889 75.924 89.699 1.00 31.09 103 VAL B O 1
ATOM 3791 N N . SER B 1 104 ? 42.855 75.989 88.856 1.00 29.19 104 SER B N 1
ATOM 3792 C CA . SER B 1 104 ? 42.136 75.393 89.982 1.00 23.93 104 SER B CA 1
ATOM 3793 C C . SER B 1 104 ? 42.752 75.638 91.342 1.00 21.14 104 SER B C 1
ATOM 3794 O O . SER B 1 104 ? 43.271 74.769 92.030 1.00 20.82 104 SER B O 1
ATOM 3797 N N . PRO B 1 105 ? 42.746 76.869 91.809 1.00 19.84 105 PRO B N 1
ATOM 3798 C CA . PRO B 1 105 ? 43.353 77.272 93.043 1.00 19.10 105 PRO B CA 1
ATOM 3799 C C . PRO B 1 105 ? 42.808 76.726 94.353 1.00 22.84 105 PRO B C 1
ATOM 3800 O O . PRO B 1 105 ? 41.606 76.508 94.500 1.00 24.98 105 PRO B O 1
ATOM 3804 N N . ARG B 1 106 ? 43.712 76.561 95.320 1.00 23.04 106 ARG B N 1
ATOM 3805 C CA . ARG B 1 106 ? 43.410 76.197 96.692 1.00 21.00 106 ARG B CA 1
ATOM 3806 C C . ARG B 1 106 ? 44.207 77.187 97.540 1.00 23.34 106 ARG B C 1
ATOM 3807 O O . ARG B 1 106 ? 45.426 77.322 97.414 1.00 26.81 106 ARG B O 1
ATOM 3815 N N . VAL B 1 107 ? 43.523 77.974 98.361 1.00 21.66 107 VAL B N 1
ATOM 3816 C CA . VAL B 1 107 ? 44.080 79.008 99.185 1.00 20.51 107 VAL B CA 1
ATOM 3817 C C . VAL B 1 107 ? 43.679 78.899 100.661 1.00 21.48 107 VAL B C 1
ATOM 3818 O O . VAL B 1 107 ? 42.750 78.182 101.023 1.00 17.01 107 VAL B O 1
ATOM 3822 N N . TYR B 1 108 ? 44.470 79.525 101.560 1.00 20.25 108 TYR B N 1
ATOM 3823 C CA . TYR B 1 108 ? 44.299 79.458 102.990 1.00 18.83 108 TYR B CA 1
ATOM 3824 C C . TYR B 1 108 ? 44.221 80.862 103.571 1.00 19.15 108 TYR B C 1
ATOM 3825 O O . TYR B 1 108 ? 44.756 81.777 102.941 1.00 20.20 108 TYR B O 1
ATOM 3834 N N . LEU B 1 109 ? 43.569 81.031 104.717 1.00 19.30 109 LEU B N 1
ATOM 3835 C CA . LEU B 1 109 ? 43.448 82.334 105.336 1.00 20.46 109 LEU B CA 1
ATOM 3836 C C . LEU B 1 109 ? 44.614 82.606 106.285 1.00 21.84 109 LEU B C 1
ATOM 3837 O O . LEU B 1 109 ? 44.845 81.825 107.188 1.00 22.50 109 LEU B O 1
ATOM 3842 N N . LEU B 1 110 ? 45.332 83.701 106.095 1.00 23.15 110 LEU B N 1
ATOM 3843 C CA . LEU B 1 110 ? 46.444 84.095 106.929 1.00 24.07 110 LEU B CA 1
ATOM 3844 C C . LEU B 1 110 ? 46.072 85.187 107.939 1.00 25.00 110 LEU B C 1
ATOM 3845 O O . LEU B 1 110 ? 45.223 86.045 107.690 1.00 25.61 110 LEU B O 1
ATOM 3850 N N . GLU B 1 111 ? 46.733 85.164 109.094 1.00 23.11 111 GLU B N 1
ATOM 3851 C CA . GLU B 1 111 ? 46.537 86.199 110.096 1.00 21.98 111 GLU B CA 1
ATOM 3852 C C . GLU B 1 111 ? 47.069 87.483 109.451 1.00 21.38 111 GLU B C 1
ATOM 3853 O O . GLU B 1 111 ? 47.817 87.401 108.471 1.00 19.93 111 GLU B O 1
ATOM 3859 N N . GLU B 1 112 ? 46.724 88.646 109.984 1.00 23.42 112 GLU B N 1
ATOM 3860 C CA . GLU B 1 112 ? 47.212 89.882 109.430 1.00 26.09 112 GLU B CA 1
ATOM 3861 C C . GLU B 1 112 ? 48.732 89.931 109.318 1.00 28.90 112 GLU B C 1
ATOM 3862 O O . GLU B 1 112 ? 49.211 90.541 108.351 1.00 32.16 112 GLU B O 1
ATOM 3868 N N . ASN B 1 113 ? 49.533 89.326 110.159 1.00 28.76 113 ASN B N 1
ATOM 3869 C CA . ASN B 1 113 ? 50.980 89.324 110.103 1.00 29.92 113 ASN B CA 1
ATOM 3870 C C . ASN B 1 113 ? 51.541 88.464 108.986 1.00 27.71 113 ASN B C 1
ATOM 3871 O O . ASN B 1 113 ? 52.741 88.473 108.718 1.00 28.33 113 ASN B O 1
ATOM 3876 N N . LYS B 1 114 ? 50.735 87.656 108.335 1.00 24.12 114 LYS B N 1
ATOM 3877 C CA . LYS B 1 114 ? 51.114 86.786 107.264 1.00 26.47 114 LYS B CA 1
ATOM 3878 C C . LYS B 1 114 ? 52.030 85.637 107.638 1.00 28.09 114 LYS B C 1
ATOM 3879 O O . LYS B 1 114 ? 52.304 84.825 106.754 1.00 27.77 114 LYS B O 1
ATOM 3885 N N . LYS B 1 115 ? 52.457 85.491 108.871 1.00 30.19 115 LYS B N 1
ATOM 3886 C CA . LYS B 1 115 ? 53.368 84.435 109.296 1.00 31.48 115 LYS B CA 1
ATOM 3887 C C . LYS B 1 115 ? 52.643 83.188 109.781 1.00 31.12 115 LYS B C 1
ATOM 3888 O O . LYS B 1 115 ? 53.243 82.104 109.941 1.00 33.12 115 LYS B O 1
ATOM 3894 N N . LYS B 1 116 ? 51.346 83.334 110.044 1.00 25.86 116 LYS B N 1
ATOM 3895 C CA . LYS B 1 116 ? 50.649 82.163 110.517 1.00 24.17 116 LYS B CA 1
ATOM 3896 C C . LYS B 1 116 ? 49.193 82.114 110.025 1.00 19.87 116 LYS B C 1
ATOM 3897 O O . LYS B 1 116 ? 48.598 83.141 109.800 1.00 16.98 116 LYS B O 1
ATOM 3903 N N . TYR B 1 117 ? 48.681 80.902 109.916 1.00 16.91 117 TYR B N 1
ATOM 3904 C CA . TYR B 1 117 ? 47.298 80.776 109.488 1.00 19.37 117 TYR B CA 1
ATOM 3905 C C . TYR B 1 117 ? 46.388 81.314 110.593 1.00 23.31 117 TYR B C 1
ATOM 3906 O O . TYR B 1 117 ? 46.722 81.196 111.771 1.00 25.02 117 TYR B O 1
ATOM 3915 N N . GLU B 1 118 ? 45.262 81.911 110.229 1.00 23.36 118 GLU B N 1
ATOM 3916 C CA . GLU B 1 118 ? 44.278 82.396 111.160 1.00 23.88 118 GLU B CA 1
ATOM 3917 C C . GLU B 1 118 ? 43.601 81.146 111.704 1.00 24.64 118 GLU B C 1
ATOM 3918 O O . GLU B 1 118 ? 42.841 80.556 110.955 1.00 27.75 118 GLU B O 1
ATOM 3924 N N . MET B 1 119 ? 43.838 80.696 112.908 1.00 25.97 119 MET B N 1
ATOM 3925 C CA . MET B 1 119 ? 43.242 79.471 113.445 1.00 23.52 119 MET B CA 1
ATOM 3926 C C . MET B 1 119 ? 41.848 79.745 113.924 1.00 22.68 119 MET B C 1
ATOM 3927 O O . MET B 1 119 ? 41.620 80.614 114.745 1.00 25.50 119 MET B O 1
ATOM 3932 N N . LEU B 1 120 ? 40.854 79.033 113.432 1.00 23.40 120 LEU B N 1
ATOM 3933 C CA . LEU B 1 120 ? 39.472 79.241 113.820 1.00 22.59 120 LEU B CA 1
ATOM 3934 C C . LEU B 1 120 ? 39.049 78.132 114.768 1.00 22.99 120 LEU B C 1
ATOM 3935 O O . LEU B 1 120 ? 39.288 76.944 114.548 1.00 20.98 120 LEU B O 1
ATOM 3940 N N . HIS B 1 121 ? 38.416 78.559 115.852 1.00 22.20 121 HIS B N 1
ATOM 3941 C CA . HIS B 1 121 ? 37.956 77.598 116.875 1.00 22.40 121 HIS B CA 1
ATOM 3942 C C . HIS B 1 121 ? 36.440 77.643 116.736 1.00 21.94 121 HIS B C 1
ATOM 3943 O O . HIS B 1 121 ? 35.835 78.511 117.364 1.00 22.82 121 HIS B O 1
ATOM 3950 N N . LEU B 1 122 ? 35.856 76.789 115.914 1.00 22.56 122 LEU B N 1
ATOM 3951 C CA . LEU B 1 122 ? 34.419 76.897 115.691 1.00 24.97 122 LEU B CA 1
ATOM 3952 C C . LEU B 1 122 ? 33.467 76.221 116.641 1.00 24.57 122 LEU B C 1
ATOM 3953 O O . LEU B 1 122 ? 32.336 76.668 116.617 1.00 25.26 122 LEU B O 1
ATOM 3958 N N . THR B 1 123 ? 33.877 75.233 117.433 1.00 24.86 123 THR B N 1
ATOM 3959 C CA . THR B 1 123 ? 32.914 74.611 118.345 1.00 25.12 123 THR B CA 1
ATOM 3960 C C . THR B 1 123 ? 32.202 75.650 119.203 1.00 24.65 123 THR B C 1
ATOM 3961 O O . THR B 1 123 ? 32.845 76.544 119.768 1.00 22.48 123 THR B O 1
ATOM 3965 N N . GLY B 1 124 ? 30.864 75.620 119.237 1.00 24.56 124 GLY B N 1
ATOM 3966 C CA . GLY B 1 124 ? 30.102 76.576 120.026 1.00 25.22 124 GLY B CA 1
ATOM 3967 C C . GLY B 1 124 ? 29.943 77.912 119.362 1.00 27.82 124 GLY B C 1
ATOM 3968 O O . GLY B 1 124 ? 29.431 78.859 119.998 1.00 31.08 124 GLY B O 1
ATOM 3969 N N . THR B 1 125 ? 30.382 78.086 118.115 1.00 24.86 125 THR B N 1
ATOM 3970 C CA . THR B 1 125 ? 30.281 79.378 117.461 1.00 27.06 125 THR B CA 1
ATOM 3971 C C . THR B 1 125 ? 29.516 79.280 116.138 1.00 27.84 125 THR B C 1
ATOM 3972 O O . THR B 1 125 ? 28.998 78.253 115.700 1.00 24.26 125 THR B O 1
ATOM 3976 N N . GLU B 1 126 ? 29.420 80.414 115.465 1.00 27.17 126 GLU B N 1
ATOM 3977 C CA . GLU B 1 126 ? 28.733 80.480 114.177 1.00 27.89 126 GLU B CA 1
ATOM 3978 C C . GLU B 1 126 ? 29.646 80.995 113.072 1.00 26.48 126 GLU B C 1
ATOM 3979 O O . GLU B 1 126 ? 30.524 81.830 113.271 1.00 26.31 126 GLU B O 1
ATOM 3985 N N . PHE B 1 127 ? 29.426 80.516 111.862 1.00 26.31 127 PHE B N 1
ATOM 3986 C CA . PHE B 1 127 ? 30.232 80.936 110.707 1.00 25.18 127 PHE B CA 1
ATOM 3987 C C . PHE B 1 127 ? 29.337 81.218 109.508 1.00 24.80 127 PHE B C 1
ATOM 3988 O O . PHE B 1 127 ? 28.552 80.370 109.099 1.00 25.59 127 PHE B O 1
ATOM 3996 N N . SER B 1 128 ? 29.466 82.407 108.944 1.00 23.27 128 SER B N 1
ATOM 3997 C CA . SER B 1 128 ? 28.697 82.765 107.785 1.00 24.71 128 SER B CA 1
ATOM 3998 C C . SER B 1 128 ? 29.547 83.300 106.635 1.00 23.80 128 SER B C 1
ATOM 3999 O O . SER B 1 128 ? 30.500 84.030 106.880 1.00 25.42 128 SER B O 1
ATOM 4002 N N . PHE B 1 129 ? 29.111 82.971 105.421 1.00 25.06 129 PHE B N 1
ATOM 4003 C CA . PHE B 1 129 ? 29.731 83.523 104.220 1.00 25.75 129 PHE B CA 1
ATOM 4004 C C . PHE B 1 129 ? 28.645 83.717 103.153 1.00 27.36 129 PHE B C 1
ATOM 4005 O O . PHE B 1 129 ? 27.614 83.055 103.222 1.00 27.35 129 PHE B O 1
ATOM 4013 N N . ASP B 1 130 ? 28.919 84.608 102.209 1.00 27.78 130 ASP B N 1
ATOM 4014 C CA . ASP B 1 130 ? 28.050 84.863 101.071 1.00 26.22 130 ASP B CA 1
ATOM 4015 C C . ASP B 1 130 ? 28.789 84.176 99.907 1.00 27.13 130 ASP B C 1
ATOM 4016 O O . ASP B 1 130 ? 30.040 84.172 99.841 1.00 29.68 130 ASP B O 1
ATOM 4021 N N . VAL B 1 131 ? 28.032 83.598 99.013 1.00 25.62 131 VAL B N 1
ATOM 4022 C CA . VAL B 1 131 ? 28.633 82.889 97.882 1.00 26.30 131 VAL B CA 1
ATOM 4023 C C . VAL B 1 131 ? 27.868 83.137 96.594 1.00 27.47 131 VAL B C 1
ATOM 4024 O O . VAL B 1 131 ? 26.669 83.426 96.597 1.00 30.09 131 VAL B O 1
ATOM 4028 N N . GLU B 1 132 ? 28.559 83.100 95.468 1.00 26.16 132 GLU B N 1
ATOM 4029 C CA . GLU B 1 132 ? 28.052 83.320 94.127 1.00 24.38 132 GLU B CA 1
ATOM 4030 C C . GLU B 1 132 ? 28.356 82.053 93.357 1.00 23.15 132 GLU B C 1
ATOM 4031 O O . GLU B 1 132 ? 29.504 81.861 92.956 1.00 26.69 132 GLU B O 1
ATOM 4037 N N . MET B 1 133 ? 27.375 81.197 93.187 1.00 20.61 133 MET B N 1
ATOM 4038 C CA . MET B 1 133 ? 27.523 79.928 92.532 1.00 22.52 133 MET B CA 1
ATOM 4039 C C . MET B 1 133 ? 27.006 79.827 91.119 1.00 24.38 133 MET B C 1
ATOM 4040 O O . MET B 1 133 ? 27.111 78.744 90.518 1.00 25.34 133 MET B O 1
ATOM 4045 N N . GLU B 1 134 ? 26.425 80.868 90.531 1.00 23.45 134 GLU B N 1
ATOM 4046 C CA . GLU B 1 134 ? 25.885 80.676 89.184 1.00 25.04 134 GLU B CA 1
ATOM 4047 C C . GLU B 1 134 ? 26.837 80.044 88.178 1.00 24.09 134 GLU B C 1
ATOM 4048 O O . GLU B 1 134 ? 26.417 79.168 87.401 1.00 23.16 134 GLU B O 1
ATOM 4054 N N . LYS B 1 135 ? 28.108 80.421 88.170 1.00 24.29 135 LYS B N 1
ATOM 4055 C CA . LYS B 1 135 ? 29.067 79.882 87.228 1.00 24.08 135 LYS B CA 1
ATOM 4056 C C . LYS B 1 135 ? 29.679 78.546 87.534 1.00 24.07 135 LYS B C 1
ATOM 4057 O O . LYS B 1 135 ? 30.748 78.261 87.000 1.00 26.02 135 LYS B O 1
ATOM 4063 N N . LEU B 1 136 ? 29.007 77.701 88.296 1.00 22.97 136 LEU B N 1
ATOM 4064 C CA . LEU B 1 136 ? 29.473 76.392 88.605 1.00 25.01 136 LEU B CA 1
ATOM 4065 C C . LEU B 1 136 ? 28.428 75.325 88.273 1.00 27.27 136 LEU B C 1
ATOM 4066 O O . LEU B 1 136 ? 27.483 75.015 88.998 1.00 28.36 136 LEU B O 1
ATOM 4071 N N . PRO B 1 137 ? 28.624 74.681 87.128 1.00 25.79 137 PRO B N 1
ATOM 4072 C CA . PRO B 1 137 ? 27.805 73.623 86.611 1.00 24.19 137 PRO B CA 1
ATOM 4073 C C . PRO B 1 137 ? 28.118 72.267 87.211 1.00 23.72 137 PRO B C 1
ATOM 4074 O O . PRO B 1 137 ? 29.051 72.093 87.996 1.00 26.61 137 PRO B O 1
ATOM 4078 N N . CYS B 1 138 ? 27.341 71.264 86.820 1.00 20.55 138 CYS B N 1
ATOM 4079 C CA . CYS B 1 138 ? 27.562 69.890 87.221 1.00 22.25 138 CYS B CA 1
ATOM 4080 C C . CYS B 1 138 ? 29.062 69.555 87.118 1.00 21.82 138 CYS B C 1
ATOM 4081 O O . CYS B 1 138 ? 29.740 70.030 86.179 1.00 22.68 138 CYS B O 1
ATOM 4084 N N . GLY B 1 139 ? 29.546 68.752 88.057 1.00 21.79 139 GLY B N 1
ATOM 4085 C CA . GLY B 1 139 ? 30.963 68.346 87.985 1.00 24.28 139 GLY B CA 1
ATOM 4086 C C . GLY B 1 139 ? 31.956 69.312 88.615 1.00 22.70 139 GLY B C 1
ATOM 4087 O O . GLY B 1 139 ? 33.090 68.886 88.887 1.00 24.73 139 GLY B O 1
ATOM 4088 N N . MET B 1 140 ? 31.601 70.549 88.850 1.00 21.13 140 MET B N 1
ATOM 4089 C CA . MET B 1 140 ? 32.492 71.506 89.479 1.00 23.27 140 MET B CA 1
ATOM 4090 C C . MET B 1 140 ? 32.282 71.394 91.005 1.00 25.77 140 MET B C 1
ATOM 4091 O O . MET B 1 140 ? 31.215 70.962 91.483 1.00 23.10 140 MET B O 1
ATOM 4096 N N . ASN B 1 141 ? 33.311 71.824 91.737 1.00 24.93 141 ASN B N 1
ATOM 4097 C CA . ASN B 1 141 ? 33.294 71.864 93.187 1.00 21.14 141 ASN B CA 1
ATOM 4098 C C . ASN B 1 141 ? 33.957 73.163 93.652 1.00 19.90 141 ASN B C 1
ATOM 4099 O O . ASN B 1 141 ? 35.164 73.406 93.474 1.00 21.43 141 ASN B O 1
ATOM 4104 N N . GLY B 1 142 ? 33.195 74.048 94.224 1.00 16.80 142 GLY B N 1
ATOM 4105 C CA . GLY B 1 142 ? 33.596 75.335 94.801 1.00 17.64 142 GLY B CA 1
ATOM 4106 C C . GLY B 1 142 ? 33.547 75.008 96.324 1.00 21.69 142 GLY B C 1
ATOM 4107 O O . GLY B 1 142 ? 32.477 74.758 96.841 1.00 21.26 142 GLY B O 1
ATOM 4108 N N . ALA B 1 143 ? 34.703 74.893 96.997 1.00 22.39 143 ALA B N 1
ATOM 4109 C CA . ALA B 1 143 ? 34.742 74.512 98.389 1.00 21.55 143 ALA B CA 1
ATOM 4110 C C . ALA B 1 143 ? 35.301 75.501 99.398 1.00 20.25 143 ALA B C 1
ATOM 4111 O O . ALA B 1 143 ? 36.253 76.249 99.192 1.00 21.93 143 ALA B O 1
ATOM 4113 N N . LEU B 1 144 ? 34.635 75.540 100.522 1.00 19.60 144 LEU B N 1
ATOM 4114 C CA . LEU B 1 144 ? 34.972 76.352 101.691 1.00 19.23 144 LEU B CA 1
ATOM 4115 C C . LEU B 1 144 ? 34.978 75.293 102.821 1.00 21.25 144 LEU B C 1
ATOM 4116 O O . LEU B 1 144 ? 33.970 74.635 103.125 1.00 22.84 144 LEU B O 1
ATOM 4121 N N . TYR B 1 145 ? 36.164 75.045 103.362 1.00 19.78 145 TYR B N 1
ATOM 4122 C CA . TYR B 1 145 ? 36.293 74.043 104.400 1.00 20.65 145 TYR B CA 1
ATOM 4123 C C . TYR B 1 145 ? 37.451 74.342 105.350 1.00 19.60 145 TYR B C 1
ATOM 4124 O O . TYR B 1 145 ? 38.152 75.345 105.214 1.00 20.11 145 TYR B O 1
ATOM 4133 N N . LEU B 1 146 ? 37.602 73.476 106.327 1.00 18.08 146 LEU B N 1
ATOM 4134 C CA . LEU B 1 146 ? 38.616 73.647 107.350 1.00 19.31 146 LEU B CA 1
ATOM 4135 C C . LEU B 1 146 ? 39.407 72.362 107.485 1.00 17.85 146 LEU B C 1
ATOM 4136 O O . LEU B 1 146 ? 38.867 71.248 107.440 1.00 19.36 146 LEU B O 1
ATOM 4141 N N . SER B 1 147 ? 40.696 72.557 107.651 1.00 14.61 147 SER B N 1
ATOM 4142 C CA . SER B 1 147 ? 41.614 71.434 107.852 1.00 16.04 147 SER B CA 1
ATOM 4143 C C . SER B 1 147 ? 42.507 71.730 109.071 1.00 16.14 147 SER B C 1
ATOM 4144 O O . SER B 1 147 ? 42.925 72.877 109.217 1.00 12.23 147 SER B O 1
ATOM 4147 N N . GLU B 1 148 ? 42.841 70.753 109.900 1.00 17.37 148 GLU B N 1
ATOM 4148 C CA . GLU B 1 148 ? 43.693 70.968 111.055 1.00 20.21 148 GLU B CA 1
ATOM 4149 C C . GLU B 1 148 ? 45.196 70.832 110.662 1.00 18.49 148 GLU B C 1
ATOM 4150 O O . GLU B 1 148 ? 45.897 69.864 110.965 1.00 13.39 148 GLU B O 1
ATOM 4156 N N . MET B 1 149 ? 45.608 71.854 109.952 1.00 16.61 149 MET B N 1
ATOM 4157 C CA . MET B 1 149 ? 46.934 72.062 109.412 1.00 21.21 149 MET B CA 1
ATOM 4158 C C . MET B 1 149 ? 47.751 72.794 110.482 1.00 20.15 149 MET B C 1
ATOM 4159 O O . MET B 1 149 ? 47.189 73.534 111.275 1.00 18.15 149 MET B O 1
ATOM 4164 N N . PRO B 1 150 ? 49.048 72.639 110.470 1.00 21.48 150 PRO B N 1
ATOM 4165 C CA . PRO B 1 150 ? 49.946 73.288 111.429 1.00 21.05 150 PRO B CA 1
ATOM 4166 C C . PRO B 1 150 ? 49.846 74.776 111.189 1.00 21.29 150 PRO B C 1
ATOM 4167 O O . PRO B 1 150 ? 49.957 75.229 110.022 1.00 22.06 150 PRO B O 1
ATOM 4171 N N . GLN B 1 151 ? 49.685 75.565 112.231 1.00 19.17 151 GLN B N 1
ATOM 4172 C CA . GLN B 1 151 ? 49.543 77.010 112.101 1.00 19.76 151 GLN B CA 1
ATOM 4173 C C . GLN B 1 151 ? 50.734 77.702 111.469 1.00 18.81 151 GLN B C 1
ATOM 4174 O O . GLN B 1 151 ? 50.608 78.789 110.901 1.00 18.04 151 GLN B O 1
ATOM 4180 N N . ASP B 1 152 ? 51.912 77.108 111.612 1.00 19.46 152 ASP B N 1
ATOM 4181 C CA . ASP B 1 152 ? 53.117 77.737 111.034 1.00 19.88 152 ASP B CA 1
ATOM 4182 C C . ASP B 1 152 ? 53.494 76.986 109.764 1.00 20.02 152 ASP B C 1
ATOM 4183 O O . ASP B 1 152 ? 54.640 77.084 109.302 1.00 24.05 152 ASP B O 1
ATOM 4188 N N . GLY B 1 153 ? 52.616 76.144 109.219 1.00 17.91 153 GLY B N 1
ATOM 4189 C CA . GLY B 1 153 ? 52.911 75.400 107.999 1.00 14.79 153 GLY B CA 1
ATOM 4190 C C . GLY B 1 153 ? 53.872 74.259 108.192 1.00 18.76 153 GLY B C 1
ATOM 4191 O O . GLY B 1 153 ? 54.335 73.689 107.200 1.00 18.15 153 GLY B O 1
ATOM 4192 N N . GLY B 1 154 ? 54.184 73.867 109.440 1.00 18.47 154 GLY B N 1
ATOM 4193 C CA . GLY B 1 154 ? 55.036 72.742 109.712 1.00 19.10 154 GLY B CA 1
ATOM 4194 C C . GLY B 1 154 ? 56.492 73.114 109.979 1.00 21.24 154 GLY B C 1
ATOM 4195 O O . GLY B 1 154 ? 57.374 72.288 110.244 1.00 20.05 154 GLY B O 1
ATOM 4196 N N . LYS B 1 155 ? 56.803 74.379 109.918 1.00 22.92 155 LYS B N 1
ATOM 4197 C CA . LYS B 1 155 ? 58.103 74.967 110.128 1.00 28.48 155 LYS B CA 1
ATOM 4198 C C . LYS B 1 155 ? 58.801 74.491 111.405 1.00 29.49 155 LYS B C 1
ATOM 4199 O O . LYS B 1 155 ? 59.976 74.140 111.328 1.00 29.11 155 LYS B O 1
ATOM 4205 N N . SER B 1 156 ? 58.099 74.450 112.529 1.00 28.48 156 SER B N 1
ATOM 4206 C CA . SER B 1 156 ? 58.704 73.993 113.775 1.00 29.22 156 SER B CA 1
ATOM 4207 C C . SER B 1 156 ? 59.000 72.512 113.801 1.00 28.45 156 SER B C 1
ATOM 4208 O O . SER B 1 156 ? 59.727 72.097 114.715 1.00 28.37 156 SER B O 1
ATOM 4211 N N . THR B 1 157 ? 58.490 71.674 112.887 1.00 28.30 157 THR B N 1
ATOM 4212 C CA . THR B 1 157 ? 58.775 70.254 112.962 1.00 26.48 157 THR B CA 1
ATOM 4213 C C . THR B 1 157 ? 60.182 69.882 112.502 1.00 27.32 157 THR B C 1
ATOM 4214 O O . THR B 1 157 ? 60.624 68.753 112.725 1.00 28.83 157 THR B O 1
ATOM 4218 N N . SER B 1 158 ? 60.888 70.779 111.827 1.00 25.38 158 SER B N 1
ATOM 4219 C CA . SER B 1 158 ? 62.173 70.377 111.299 1.00 25.49 158 SER B CA 1
ATOM 4220 C C . SER B 1 158 ? 63.004 71.576 110.915 1.00 26.02 158 SER B C 1
ATOM 4221 O O . SER B 1 158 ? 62.560 72.666 110.593 1.00 25.20 158 SER B O 1
ATOM 4224 N N . ARG B 1 159 ? 64.307 71.335 110.914 1.00 27.67 159 ARG B N 1
ATOM 4225 C CA . ARG B 1 159 ? 65.225 72.433 110.561 1.00 28.25 159 ARG B CA 1
ATOM 4226 C C . ARG B 1 159 ? 65.231 72.641 109.046 1.00 27.49 159 ARG B C 1
ATOM 4227 O O . ARG B 1 159 ? 65.633 73.711 108.556 1.00 22.46 159 ARG B O 1
ATOM 4235 N N . ASN B 1 160 ? 64.783 71.664 108.260 1.00 25.18 160 ASN B N 1
ATOM 4236 C CA . ASN B 1 160 ? 64.670 71.743 106.826 1.00 24.37 160 ASN B CA 1
ATOM 4237 C C . ASN B 1 160 ? 63.360 72.356 106.344 1.00 26.44 160 ASN B C 1
ATOM 4238 O O . ASN B 1 160 ? 63.239 72.651 105.146 1.00 24.62 160 ASN B O 1
ATOM 4243 N N . SER B 1 161 ? 62.361 72.581 107.207 1.00 25.05 161 SER B N 1
ATOM 4244 C CA . SER B 1 161 ? 61.069 73.165 106.828 1.00 24.48 161 SER B CA 1
ATOM 4245 C C . SER B 1 161 ? 61.209 74.660 106.823 1.00 25.17 161 SER B C 1
ATOM 4246 O O . SER B 1 161 ? 61.523 75.264 107.835 1.00 28.19 161 SER B O 1
ATOM 4249 N N . LYS B 1 162 ? 61.041 75.324 105.691 1.00 24.95 162 LYS B N 1
ATOM 4250 C CA . LYS B 1 162 ? 61.199 76.764 105.627 1.00 24.36 162 LYS B CA 1
ATOM 4251 C C . LYS B 1 162 ? 60.018 77.521 105.023 1.00 24.97 162 LYS B C 1
ATOM 4252 O O . LYS B 1 162 ? 59.905 78.727 105.269 1.00 22.97 162 LYS B O 1
ATOM 4258 N N . ALA B 1 163 ? 59.202 76.860 104.189 1.00 23.74 163 ALA B N 1
ATOM 4259 C CA . ALA B 1 163 ? 58.111 77.643 103.552 1.00 19.58 163 ALA B CA 1
ATOM 4260 C C . ALA B 1 163 ? 57.178 78.241 104.573 1.00 18.37 163 ALA B C 1
ATOM 4261 O O . ALA B 1 163 ? 56.920 79.430 104.447 1.00 18.07 163 ALA B O 1
ATOM 4263 N N . GLY B 1 164 ? 56.682 77.509 105.565 1.00 18.00 164 GLY B N 1
ATOM 4264 C CA . GLY B 1 164 ? 55.784 78.062 106.538 1.00 20.79 164 GLY B CA 1
ATOM 4265 C C . GLY B 1 164 ? 54.408 78.353 105.915 1.00 22.63 164 GLY B C 1
ATOM 4266 O O . GLY B 1 164 ? 54.131 78.014 104.763 1.00 24.07 164 GLY B O 1
ATOM 4267 N N . ALA B 1 165 ? 53.553 79.006 106.684 1.00 20.00 165 ALA B N 1
ATOM 4268 C CA . ALA B 1 165 ? 52.218 79.378 106.280 1.00 21.56 165 ALA B CA 1
ATOM 4269 C C . ALA B 1 165 ? 52.283 80.515 105.264 1.00 21.93 165 ALA B C 1
ATOM 4270 O O . ALA B 1 165 ? 51.461 80.685 104.361 1.00 20.65 165 ALA B O 1
ATOM 4272 N N . TYR B 1 166 ? 53.330 81.332 105.382 1.00 20.09 166 TYR B N 1
ATOM 4273 C CA . TYR B 1 166 ? 53.553 82.470 104.520 1.00 20.55 166 TYR B CA 1
ATOM 4274 C C . TYR B 1 166 ? 53.532 82.050 103.053 1.00 21.12 166 TYR B C 1
ATOM 4275 O O . TYR B 1 166 ? 53.114 82.832 102.212 1.00 23.65 166 TYR B O 1
ATOM 4284 N N . TYR B 1 167 ? 54.000 80.869 102.722 1.00 22.37 167 TYR B N 1
ATOM 4285 C CA . TYR B 1 167 ? 54.042 80.309 101.388 1.00 22.35 167 TYR B CA 1
ATOM 4286 C C . TYR B 1 167 ? 53.099 79.128 101.186 1.00 20.76 167 TYR B C 1
ATOM 4287 O O . TYR B 1 167 ? 53.296 78.337 100.260 1.00 22.03 167 TYR B O 1
ATOM 4296 N N . GLY B 1 168 ? 52.100 78.959 102.053 1.00 18.79 168 GLY B N 1
ATOM 4297 C CA . GLY B 1 168 ? 51.120 77.909 101.886 1.00 16.21 168 GLY B CA 1
ATOM 4298 C C . GLY B 1 168 ? 51.547 76.499 102.103 1.00 18.08 168 GLY B C 1
ATOM 4299 O O . GLY B 1 168 ? 50.908 75.583 101.513 1.00 17.84 168 GLY B O 1
ATOM 4300 N N . ALA B 1 169 ? 52.540 76.277 102.983 1.00 15.20 169 ALA B N 1
ATOM 4301 C CA . ALA B 1 169 ? 52.940 74.892 103.278 1.00 14.96 169 ALA B CA 1
ATOM 4302 C C . ALA B 1 169 ? 52.010 74.259 104.308 1.00 12.22 169 ALA B C 1
ATOM 4303 O O . ALA B 1 169 ? 51.236 75.002 104.939 1.00 12.23 169 ALA B O 1
ATOM 4305 N N . GLY B 1 170 ? 52.100 72.962 104.489 1.00 11.94 170 GLY B N 1
ATOM 4306 C CA . GLY B 1 170 ? 51.340 72.279 105.494 1.00 17.22 170 GLY B CA 1
ATOM 4307 C C . GLY B 1 170 ? 49.953 71.725 105.269 1.00 20.12 170 GLY B C 1
ATOM 4308 O O . GLY B 1 170 ? 49.295 71.342 106.243 1.00 18.98 170 GLY B O 1
ATOM 4309 N N . TYR B 1 171 ? 49.524 71.652 104.009 1.00 19.04 171 TYR B N 1
ATOM 4310 C CA . TYR B 1 171 ? 48.211 71.156 103.708 1.00 18.85 171 TYR B CA 1
ATOM 4311 C C . TYR B 1 171 ? 48.041 69.720 104.147 1.00 17.92 171 TYR B C 1
ATOM 4312 O O . TYR B 1 171 ? 48.994 68.948 104.088 1.00 17.62 171 TYR B O 1
ATOM 4321 N N . CYS B 1 172 ? 46.812 69.399 104.580 1.00 15.47 172 CYS B N 1
ATOM 4322 C CA . CYS B 1 172 ? 46.488 68.036 104.937 1.00 13.63 172 CYS B CA 1
ATOM 4323 C C . CYS B 1 172 ? 44.963 67.985 104.841 1.00 12.41 172 CYS B C 1
ATOM 4324 O O . CYS B 1 172 ? 44.384 69.050 104.953 1.00 10.43 172 CYS B O 1
ATOM 4327 N N . ASP B 1 173 ? 44.376 66.801 104.800 1.00 15.97 173 ASP B N 1
ATOM 4328 C CA . ASP B 1 173 ? 42.909 66.717 104.799 1.00 19.94 173 ASP B CA 1
ATOM 4329 C C . ASP B 1 173 ? 42.589 65.280 105.162 1.00 20.26 173 ASP B C 1
ATOM 4330 O O . ASP B 1 173 ? 43.534 64.506 105.404 1.00 22.23 173 ASP B O 1
ATOM 4335 N N . ALA B 1 174 ? 41.309 64.944 105.273 1.00 20.57 174 ALA B N 1
ATOM 4336 C CA . ALA B 1 174 ? 40.951 63.592 105.695 1.00 20.02 174 ALA B CA 1
ATOM 4337 C C . ALA B 1 174 ? 41.083 62.517 104.639 1.00 19.70 174 ALA B C 1
ATOM 4338 O O . ALA B 1 174 ? 40.752 61.356 104.941 1.00 20.19 174 ALA B O 1
ATOM 4340 N N . GLN B 1 175 ? 41.573 62.809 103.441 1.00 20.30 175 GLN B N 1
ATOM 4341 C CA . GLN B 1 175 ? 41.760 61.706 102.476 1.00 23.39 175 GLN B CA 1
ATOM 4342 C C . GLN B 1 175 ? 43.138 61.090 102.699 1.00 25.19 175 GLN B C 1
ATOM 4343 O O . GLN B 1 175 ? 43.442 60.059 102.108 1.00 25.78 175 GLN B O 1
ATOM 4349 N N . CYS B 1 176 ? 44.024 61.693 103.485 1.00 25.17 176 CYS B N 1
ATOM 4350 C CA . CYS B 1 176 ? 45.348 61.121 103.741 1.00 25.16 176 CYS B CA 1
ATOM 4351 C C . CYS B 1 176 ? 46.129 60.841 102.461 1.00 23.93 176 CYS B C 1
ATOM 4352 O O . CYS B 1 176 ? 46.788 59.801 102.364 1.00 22.10 176 CYS B O 1
ATOM 4355 N N . TYR B 1 177 ? 46.077 61.727 101.474 1.00 26.07 177 TYR B N 1
ATOM 4356 C CA . TYR B 1 177 ? 46.773 61.546 100.216 1.00 23.66 177 TYR B CA 1
ATOM 4357 C C . TYR B 1 177 ? 48.293 61.671 100.405 1.00 26.53 177 TYR B C 1
ATOM 4358 O O . TYR B 1 177 ? 48.798 62.465 101.221 1.00 22.97 177 TYR B O 1
ATOM 4367 N N . VAL B 1 178 ? 49.044 60.911 99.587 1.00 25.31 178 VAL B N 1
ATOM 4368 C CA . VAL B 1 178 ? 50.478 61.003 99.607 1.00 23.72 178 VAL B CA 1
ATOM 4369 C C . VAL B 1 178 ? 50.873 62.211 98.778 1.00 27.21 178 VAL B C 1
ATOM 4370 O O . VAL B 1 178 ? 50.582 62.215 97.592 1.00 29.20 178 VAL B O 1
ATOM 4374 N N . THR B 1 179 ? 51.436 63.251 99.370 1.00 26.83 179 THR B N 1
ATOM 4375 C CA . THR B 1 179 ? 51.886 64.420 98.614 1.00 26.14 179 THR B CA 1
ATOM 4376 C C . THR B 1 179 ? 53.417 64.460 98.771 1.00 26.50 179 THR B C 1
ATOM 4377 O O . THR B 1 179 ? 54.018 63.992 99.748 1.00 22.99 179 THR B O 1
ATOM 4381 N N . PRO B 1 180 ? 54.104 64.978 97.790 1.00 26.39 180 PRO B N 1
ATOM 4382 C CA . PRO B 1 180 ? 55.534 65.054 97.707 1.00 27.67 180 PRO B CA 1
ATOM 4383 C C . PRO B 1 180 ? 56.160 65.811 98.864 1.00 28.00 180 PRO B C 1
ATOM 4384 O O . PRO B 1 180 ? 57.286 65.531 99.266 1.00 25.92 180 PRO B O 1
ATOM 4388 N N . PHE B 1 181 ? 55.468 66.799 99.387 1.00 28.50 181 PHE B N 1
ATOM 4389 C CA . PHE B 1 181 ? 55.901 67.591 100.527 1.00 27.58 181 PHE B CA 1
ATOM 4390 C C . PHE B 1 181 ? 54.860 67.378 101.629 1.00 27.28 181 PHE B C 1
ATOM 4391 O O . PHE B 1 181 ? 53.660 67.187 101.399 1.00 29.36 181 PHE B O 1
ATOM 4399 N N . ILE B 1 182 ? 55.323 67.371 102.854 1.00 26.23 182 ILE B N 1
ATOM 4400 C CA . ILE B 1 182 ? 54.599 67.191 104.089 1.00 23.63 182 ILE B CA 1
ATOM 4401 C C . ILE B 1 182 ? 55.237 68.088 105.151 1.00 22.85 182 ILE B C 1
ATOM 4402 O O . ILE B 1 182 ? 56.453 68.073 105.369 1.00 20.77 182 ILE B O 1
ATOM 4407 N N . ASN B 1 183 ? 54.432 68.936 105.791 1.00 22.42 183 ASN B N 1
ATOM 4408 C CA . ASN B 1 183 ? 54.934 69.856 106.794 1.00 22.65 183 ASN B CA 1
ATOM 4409 C C . ASN B 1 183 ? 56.066 70.704 106.245 1.00 21.58 183 ASN B C 1
ATOM 4410 O O . ASN B 1 183 ? 56.921 71.058 107.058 1.00 22.62 183 ASN B O 1
ATOM 4415 N N . GLY B 1 184 ? 56.115 71.068 104.965 1.00 21.98 184 GLY B N 1
ATOM 4416 C CA . GLY B 1 184 ? 57.182 71.926 104.464 1.00 17.56 184 GLY B CA 1
ATOM 4417 C C . GLY B 1 184 ? 58.478 71.199 104.251 1.00 19.65 184 GLY B C 1
ATOM 4418 O O . GLY B 1 184 ? 59.508 71.898 104.065 1.00 18.45 184 GLY B O 1
ATOM 4419 N N . VAL B 1 185 ? 58.496 69.867 104.303 1.00 20.07 185 VAL B N 1
ATOM 4420 C CA . VAL B 1 185 ? 59.692 69.074 104.043 1.00 20.35 185 VAL B CA 1
ATOM 4421 C C . VAL B 1 185 ? 59.349 67.930 103.076 1.00 20.29 185 VAL B C 1
ATOM 4422 O O . VAL B 1 185 ? 58.184 67.524 102.955 1.00 19.55 185 VAL B O 1
ATOM 4426 N N . GLY B 1 186 ? 60.376 67.401 102.410 1.00 20.77 186 GLY 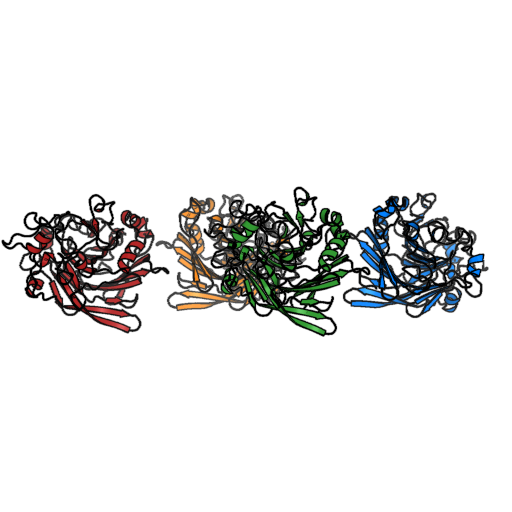B N 1
ATOM 4427 C CA . GLY B 1 186 ? 60.231 66.326 101.454 1.00 19.92 186 GLY B CA 1
ATOM 4428 C C . GLY B 1 186 ? 59.622 65.118 102.132 1.00 25.26 186 GLY B C 1
ATOM 4429 O O . GLY B 1 186 ? 60.115 64.628 103.151 1.00 25.50 186 GLY B O 1
ATOM 4430 N N . ASN B 1 187 ? 58.574 64.533 101.547 1.00 26.19 187 ASN B N 1
ATOM 4431 C CA . ASN B 1 187 ? 57.928 63.374 102.121 1.00 25.04 187 ASN B CA 1
ATOM 4432 C C . ASN B 1 187 ? 58.613 62.098 101.685 1.00 26.28 187 ASN B C 1
ATOM 4433 O O . ASN B 1 187 ? 58.063 61.172 101.071 1.00 25.74 187 ASN B O 1
ATOM 4438 N N . ILE B 1 188 ? 59.876 61.978 102.077 1.00 27.23 188 ILE B N 1
ATOM 4439 C CA . ILE B 1 188 ? 60.719 60.828 101.762 1.00 28.07 188 ILE B CA 1
ATOM 4440 C C . ILE B 1 188 ? 60.086 59.484 102.014 1.00 29.95 188 ILE B C 1
ATOM 4441 O O . ILE B 1 188 ? 60.315 58.553 101.227 1.00 32.38 188 ILE B O 1
ATOM 4446 N N . LYS B 1 189 ? 59.299 59.313 103.070 1.00 29.73 189 LYS B N 1
ATOM 4447 C CA . LYS B 1 189 ? 58.682 58.015 103.304 1.00 30.52 189 LYS B CA 1
ATOM 4448 C C . LYS B 1 189 ? 57.394 57.784 102.535 1.00 30.21 189 LYS B C 1
ATOM 4449 O O . LYS B 1 189 ? 56.846 56.680 102.671 1.00 30.90 189 LYS B O 1
ATOM 4455 N N . GLY B 1 190 ? 56.911 58.745 101.759 1.00 30.32 190 GLY B N 1
ATOM 4456 C CA . GLY B 1 190 ? 55.646 58.553 101.048 1.00 29.99 190 GLY B CA 1
ATOM 4457 C C . GLY B 1 190 ? 54.496 58.303 102.010 1.00 29.67 190 GLY B C 1
ATOM 4458 O O . GLY B 1 190 ? 53.705 57.369 101.853 1.00 30.44 190 GLY B O 1
ATOM 4459 N N . GLN B 1 191 ? 54.360 59.110 103.061 1.00 30.61 191 GLN B N 1
ATOM 4460 C CA . GLN B 1 191 ? 53.240 58.874 103.982 1.00 28.10 191 GLN B CA 1
ATOM 4461 C C . GLN B 1 191 ? 52.012 59.642 103.454 1.00 26.67 191 GLN B C 1
ATOM 4462 O O . GLN B 1 191 ? 52.158 60.578 102.668 1.00 26.35 191 GLN B O 1
ATOM 4468 N N . GLY B 1 192 ? 50.855 59.211 103.922 1.00 25.31 192 GLY B N 1
ATOM 4469 C CA . GLY B 1 192 ? 49.629 59.895 103.506 1.00 26.46 192 GLY B CA 1
ATOM 4470 C C . GLY B 1 192 ? 49.588 61.084 104.484 1.00 25.27 192 GLY B C 1
ATOM 4471 O O . GLY B 1 192 ? 49.972 60.888 105.643 1.00 28.26 192 GLY B O 1
ATOM 4472 N N . VAL B 1 193 ? 49.186 62.244 104.046 1.00 21.84 193 VAL B N 1
ATOM 4473 C CA . VAL B 1 193 ? 49.138 63.420 104.902 1.00 21.61 193 VAL B CA 1
ATOM 4474 C C . VAL B 1 193 ? 47.704 63.634 105.391 1.00 23.59 193 VAL B C 1
ATOM 4475 O O . VAL B 1 193 ? 46.853 64.164 104.679 1.00 24.41 193 VAL B O 1
ATOM 4479 N N . CYS B 1 194 ? 47.444 63.162 106.612 1.00 22.04 194 CYS B N 1
ATOM 4480 C CA . CYS B 1 194 ? 46.155 63.260 107.235 1.00 23.27 194 CYS B CA 1
ATOM 4481 C C . CYS B 1 194 ? 45.898 64.294 108.323 1.00 24.11 194 CYS B C 1
ATOM 4482 O O . CYS B 1 194 ? 46.766 64.698 109.106 1.00 24.57 194 CYS B O 1
ATOM 4485 N N . CYS B 1 195 ? 44.625 64.665 108.434 1.00 23.08 195 CYS B N 1
ATOM 4486 C CA . CYS B 1 195 ? 44.151 65.566 109.457 1.00 23.40 195 CYS B CA 1
ATOM 4487 C C . CYS B 1 195 ? 42.622 65.750 109.377 1.00 27.07 195 CYS B C 1
ATOM 4488 O O . CYS B 1 195 ? 41.920 65.633 108.354 1.00 26.85 195 CYS B O 1
ATOM 4491 N N . ASN B 1 196 ? 42.097 65.996 110.569 1.00 24.76 196 ASN B N 1
ATOM 4492 C CA . ASN B 1 196 ? 40.705 66.251 110.774 1.00 23.53 196 ASN B CA 1
ATOM 4493 C C . ASN B 1 196 ? 40.262 67.306 109.763 1.00 23.52 196 ASN B C 1
ATOM 4494 O O . ASN B 1 196 ? 41.058 68.205 109.415 1.00 20.27 196 ASN B O 1
ATOM 4499 N N . GLU B 1 197 ? 39.011 67.148 109.307 1.00 21.75 197 GLU B N 1
ATOM 4500 C CA . GLU B 1 197 ? 38.547 68.146 108.313 1.00 20.78 197 GLU B CA 1
ATOM 4501 C C . GLU B 1 197 ? 37.051 68.410 108.447 1.00 18.83 197 GLU B C 1
ATOM 4502 O O . GLU B 1 197 ? 36.306 67.444 108.679 1.00 18.04 197 GLU B O 1
ATOM 4508 N N . LEU B 1 198 ? 36.650 69.652 108.325 1.00 16.67 198 LEU B N 1
ATOM 4509 C CA . LEU B 1 198 ? 35.280 70.075 108.392 1.00 18.60 198 LEU B CA 1
ATOM 4510 C C . LEU B 1 198 ? 34.857 70.715 107.069 1.00 17.48 198 LEU B C 1
ATOM 4511 O O . LEU B 1 198 ? 35.189 71.868 106.832 1.00 17.83 198 LEU B O 1
ATOM 4516 N N . ASP B 1 199 ? 34.176 69.988 106.208 1.00 17.91 199 ASP B N 1
ATOM 4517 C CA . ASP B 1 199 ? 33.728 70.590 104.936 1.00 15.52 199 ASP B CA 1
ATOM 4518 C C . ASP B 1 199 ? 32.408 71.295 105.159 1.00 17.28 199 ASP B C 1
ATOM 4519 O O . ASP B 1 199 ? 31.340 70.672 105.280 1.00 18.90 199 ASP B O 1
ATOM 4524 N N . ILE B 1 200 ? 32.478 72.600 105.281 1.00 19.17 200 ILE B N 1
ATOM 4525 C CA . ILE B 1 200 ? 31.286 73.386 105.518 1.00 19.68 200 ILE B CA 1
ATOM 4526 C C . ILE B 1 200 ? 30.458 73.525 104.228 1.00 22.62 200 ILE B C 1
ATOM 4527 O O . ILE B 1 200 ? 29.218 73.507 104.277 1.00 23.56 200 ILE B O 1
ATOM 4532 N N . TRP B 1 201 ? 31.190 73.698 103.135 1.00 22.02 201 TRP B N 1
ATOM 4533 C CA . TRP B 1 201 ? 30.599 73.898 101.834 1.00 22.26 201 TRP B CA 1
ATOM 4534 C C . TRP B 1 201 ? 31.299 73.217 100.670 1.00 24.04 201 TRP B C 1
ATOM 4535 O O . TRP B 1 201 ? 32.425 73.562 100.278 1.00 26.00 201 TRP B O 1
ATOM 4546 N N . GLU B 1 202 ? 30.666 72.231 100.078 1.00 24.30 202 GLU B N 1
ATOM 4547 C CA . GLU B 1 202 ? 31.190 71.582 98.860 1.00 26.15 202 GLU B CA 1
ATOM 4548 C C . GLU B 1 202 ? 30.007 71.619 97.865 1.00 25.70 202 GLU B C 1
ATOM 4549 O O . GLU B 1 202 ? 28.983 70.948 98.041 1.00 27.64 202 GLU B O 1
ATOM 4555 N N . ALA B 1 203 ? 30.100 72.498 96.874 1.00 23.88 203 ALA B N 1
ATOM 4556 C CA . ALA B 1 203 ? 29.012 72.670 95.951 1.00 22.05 203 ALA B CA 1
ATOM 4557 C C . ALA B 1 203 ? 29.337 73.132 94.544 1.00 24.09 203 ALA B C 1
ATOM 4558 O O . ALA B 1 203 ? 30.432 73.531 94.162 1.00 22.76 203 ALA B O 1
ATOM 4560 N N . ASN B 1 204 ? 28.228 73.156 93.791 1.00 23.62 204 ASN B N 1
ATOM 4561 C CA . ASN B 1 204 ? 28.148 73.685 92.442 1.00 22.81 204 ASN B CA 1
ATOM 4562 C C . ASN B 1 204 ? 26.726 74.282 92.365 1.00 23.80 204 ASN B C 1
ATOM 4563 O O . ASN B 1 204 ? 26.018 74.259 93.399 1.00 24.87 204 ASN B O 1
ATOM 4568 N N . SER B 1 205 ? 26.274 74.837 91.257 1.00 21.87 205 SER B N 1
ATOM 4569 C CA . SER B 1 205 ? 24.930 75.437 91.191 1.00 22.29 205 SER B CA 1
ATOM 4570 C C . SER B 1 205 ? 23.797 74.429 91.201 1.00 20.27 205 SER B C 1
ATOM 4571 O O . SER B 1 205 ? 22.635 74.826 91.365 1.00 24.66 205 SER B O 1
ATOM 4574 N N . ARG B 1 206 ? 24.071 73.155 91.074 1.00 20.21 206 ARG B N 1
ATOM 4575 C CA . ARG B 1 206 ? 23.089 72.090 91.058 1.00 23.80 206 ARG B CA 1
ATOM 4576 C C . ARG B 1 206 ? 23.003 71.279 92.339 1.00 26.62 206 ARG B C 1
ATOM 4577 O O . ARG B 1 206 ? 21.941 70.663 92.508 1.00 29.50 206 ARG B O 1
ATOM 4585 N N . ALA B 1 207 ? 24.003 71.224 93.198 1.00 27.00 207 ALA B N 1
ATOM 4586 C CA . ALA B 1 207 ? 23.934 70.470 94.447 1.00 28.78 207 ALA B CA 1
ATOM 4587 C C . ALA B 1 207 ? 24.911 71.002 95.511 1.00 29.68 207 ALA B C 1
ATOM 4588 O O . ALA B 1 207 ? 25.965 71.523 95.132 1.00 29.38 207 ALA B O 1
ATOM 4590 N N . THR B 1 208 ? 24.543 70.898 96.785 1.00 29.06 208 THR B N 1
ATOM 4591 C CA . THR B 1 208 ? 25.395 71.324 97.871 1.00 26.67 208 THR B CA 1
ATOM 4592 C C . THR B 1 208 ? 25.576 70.184 98.896 1.00 27.69 208 THR B C 1
ATOM 4593 O O . THR B 1 208 ? 24.677 69.383 99.146 1.00 26.16 208 THR B O 1
ATOM 4597 N N . HIS B 1 209 ? 26.770 70.189 99.513 1.00 26.94 209 HIS B N 1
ATOM 4598 C CA . HIS B 1 209 ? 27.109 69.159 100.493 1.00 25.14 209 HIS B CA 1
ATOM 4599 C C . HIS B 1 209 ? 27.818 69.696 101.725 1.00 24.93 209 HIS B C 1
ATOM 4600 O O . HIS B 1 209 ? 28.585 70.666 101.631 1.00 24.76 209 HIS B O 1
ATOM 4607 N N . ILE B 1 210 ? 27.536 69.123 102.884 1.00 24.19 210 ILE B N 1
ATOM 4608 C CA . ILE B 1 210 ? 28.108 69.475 104.153 1.00 24.96 210 ILE B CA 1
ATOM 4609 C C . ILE B 1 210 ? 28.751 68.177 104.664 1.00 27.48 210 ILE B C 1
ATOM 4610 O O . ILE B 1 210 ? 28.092 67.145 104.440 1.00 27.21 210 ILE B O 1
ATOM 4615 N N . ALA B 1 211 ? 29.942 68.251 105.278 1.00 27.58 211 ALA B N 1
ATOM 4616 C CA . ALA B 1 211 ? 30.491 67.021 105.820 1.00 27.12 211 ALA B CA 1
ATOM 4617 C C . ALA B 1 211 ? 31.730 67.107 106.714 1.00 26.52 211 ALA B C 1
ATOM 4618 O O . ALA B 1 211 ? 32.855 67.325 106.271 1.00 28.49 211 ALA B O 1
ATOM 4620 N N . PRO B 1 212 ? 31.503 66.876 107.991 1.00 24.76 212 PRO B N 1
ATOM 4621 C CA . PRO B 1 212 ? 32.540 66.794 109.008 1.00 23.29 212 PRO B CA 1
ATOM 4622 C C . PRO B 1 212 ? 33.295 65.493 108.781 1.00 24.01 212 PRO B C 1
ATOM 4623 O O . PRO B 1 212 ? 32.633 64.462 108.578 1.00 26.08 212 PRO B O 1
ATOM 4627 N N . HIS B 1 213 ? 34.603 65.442 108.777 1.00 23.43 213 HIS B N 1
ATOM 4628 C CA . HIS B 1 213 ? 35.356 64.227 108.629 1.00 23.65 213 HIS B CA 1
ATOM 4629 C C . HIS B 1 213 ? 36.406 64.088 109.759 1.00 25.89 213 HIS B C 1
ATOM 4630 O O . HIS B 1 213 ? 37.559 64.561 109.698 1.00 29.37 213 HIS B O 1
ATOM 4637 N N . PRO B 1 214 ? 36.051 63.414 110.824 1.00 23.29 214 PRO B N 1
ATOM 4638 C CA . PRO B 1 214 ? 36.890 63.168 111.980 1.00 22.90 214 PRO B CA 1
ATOM 4639 C C . PRO B 1 214 ? 38.065 62.246 111.704 1.00 25.98 214 PRO B C 1
ATOM 4640 O O . PRO B 1 214 ? 37.989 61.341 110.854 1.00 24.16 214 PRO B O 1
ATOM 4644 N N . CYS B 1 215 ? 39.140 62.476 112.490 1.00 26.63 215 CYS B N 1
ATOM 4645 C CA . CYS B 1 215 ? 40.307 61.575 112.385 1.00 25.50 215 CYS B CA 1
ATOM 4646 C C . CYS B 1 215 ? 40.706 61.227 113.827 1.00 25.15 215 CYS B C 1
ATOM 4647 O O . CYS B 1 215 ? 40.639 62.089 114.704 1.00 23.86 215 CYS B O 1
ATOM 4650 N N . SER B 1 216 ? 41.174 60.011 114.083 1.00 25.75 216 SER B N 1
ATOM 4651 C CA . SER B 1 216 ? 41.549 59.700 115.465 1.00 27.46 216 SER B CA 1
ATOM 4652 C C . SER B 1 216 ? 42.905 60.253 115.893 1.00 29.16 216 SER B C 1
ATOM 4653 O O . SER B 1 216 ? 43.265 59.997 117.053 1.00 30.90 216 SER B O 1
ATOM 4656 N N . LYS B 1 217 ? 43.648 60.958 115.075 1.00 28.20 217 LYS B N 1
ATOM 4657 C CA . LYS B 1 217 ? 44.926 61.537 115.443 1.00 29.19 217 LYS B CA 1
ATOM 4658 C C . LYS B 1 217 ? 44.796 63.061 115.272 1.00 27.63 217 LYS B C 1
ATOM 4659 O O . LYS B 1 217 ? 44.354 63.577 114.239 1.00 30.41 217 LYS B O 1
ATOM 4665 N N . PRO B 1 218 ? 45.224 63.774 116.273 1.00 25.95 218 PRO B N 1
ATOM 4666 C CA . PRO B 1 218 ? 45.172 65.233 116.320 1.00 22.93 218 PRO B CA 1
ATOM 4667 C C . PRO B 1 218 ? 46.206 65.874 115.437 1.00 19.80 218 PRO B C 1
ATOM 4668 O O . PRO B 1 218 ? 47.267 65.281 115.213 1.00 19.67 218 PRO B O 1
ATOM 4672 N N . GLY B 1 219 ? 45.912 67.072 114.943 1.00 18.65 219 GLY B N 1
ATOM 4673 C CA . GLY B 1 219 ? 46.878 67.734 114.061 1.00 19.46 219 GLY B CA 1
ATOM 4674 C C . GLY B 1 219 ? 47.183 66.868 112.830 1.00 20.27 219 GLY B C 1
ATOM 4675 O O . GLY B 1 219 ? 46.432 65.954 112.497 1.00 17.38 219 GLY B O 1
ATOM 4676 N N . LEU B 1 220 ? 48.313 67.199 112.181 1.00 20.97 220 LEU B N 1
ATOM 4677 C CA . LEU B 1 220 ? 48.761 66.540 110.971 1.00 21.13 220 LEU B CA 1
ATOM 4678 C C . LEU B 1 220 ? 49.533 65.270 111.271 1.00 22.65 220 LEU B C 1
ATOM 4679 O O . LEU B 1 220 ? 50.571 65.319 111.930 1.00 23.84 220 LEU B O 1
ATOM 4684 N N . TYR B 1 221 ? 49.040 64.173 110.711 1.00 24.37 221 TYR B N 1
ATOM 4685 C CA . TYR B 1 221 ? 49.665 62.890 110.942 1.00 22.33 221 TYR B CA 1
ATOM 4686 C C . TYR B 1 221 ? 50.019 62.184 109.638 1.00 23.47 221 TYR B C 1
ATOM 4687 O O . TYR B 1 221 ? 49.157 61.973 108.782 1.00 23.17 221 TYR B O 1
ATOM 4696 N N . GLY B 1 222 ? 51.309 61.848 109.537 1.00 19.34 222 GLY B N 1
ATOM 4697 C CA . GLY B 1 222 ? 51.831 61.126 108.390 1.00 21.68 222 GLY B CA 1
ATOM 4698 C C . GLY B 1 222 ? 51.472 59.655 108.628 1.00 23.71 222 GLY B C 1
ATOM 4699 O O . GLY B 1 222 ? 52.069 59.031 109.506 1.00 24.15 222 GLY B O 1
ATOM 4700 N N . CYS B 1 223 ? 50.496 59.143 107.885 1.00 24.50 223 CYS B N 1
ATOM 4701 C CA . CYS B 1 223 ? 50.079 57.774 108.057 1.00 24.70 223 CYS B CA 1
ATOM 4702 C C . CYS B 1 223 ? 50.886 56.826 107.170 1.00 25.12 223 CYS B C 1
ATOM 4703 O O . CYS B 1 223 ? 51.368 57.184 106.083 1.00 27.70 223 CYS B O 1
ATOM 4706 N N . THR B 1 224 ? 50.918 55.582 107.589 1.00 25.23 224 THR B N 1
ATOM 4707 C CA . THR B 1 224 ? 51.611 54.535 106.857 1.00 28.99 224 THR B CA 1
ATOM 4708 C C . THR B 1 224 ? 50.706 53.314 106.693 1.00 28.96 224 THR B C 1
ATOM 4709 O O . THR B 1 224 ? 49.946 52.977 107.601 1.00 29.75 224 THR B O 1
ATOM 4713 N N . GLY B 1 225 ? 50.811 52.649 105.565 1.00 31.86 225 GLY B N 1
ATOM 4714 C CA . GLY B 1 225 ? 49.998 51.469 105.291 1.00 33.57 225 GLY B CA 1
ATOM 4715 C C . GLY B 1 225 ? 48.514 51.716 105.506 1.00 34.02 225 GLY B C 1
ATOM 4716 O O . GLY B 1 225 ? 47.904 52.703 105.122 1.00 35.06 225 GLY B O 1
ATOM 4717 N N . ASP B 1 226 ? 47.864 50.799 106.206 1.00 35.07 226 ASP B N 1
ATOM 4718 C CA . ASP B 1 226 ? 46.455 50.797 106.509 1.00 36.59 226 ASP B CA 1
ATOM 4719 C C . ASP B 1 226 ? 45.969 51.968 107.332 1.00 36.78 226 ASP B C 1
ATOM 4720 O O . ASP B 1 226 ? 44.746 52.149 107.428 1.00 34.90 226 ASP B O 1
ATOM 4725 N N . GLU B 1 227 ? 46.913 52.741 107.896 1.00 35.49 227 GLU B N 1
ATOM 4726 C CA . GLU B 1 227 ? 46.480 53.913 108.665 1.00 33.84 227 GLU B CA 1
ATOM 4727 C C . GLU B 1 227 ? 45.838 54.892 107.670 1.00 32.95 227 GLU B C 1
ATOM 4728 O O . GLU B 1 227 ? 44.947 55.648 108.060 1.00 32.86 227 GLU B O 1
ATOM 4734 N N . CYS B 1 228 ? 46.292 54.868 106.417 1.00 31.26 228 CYS B N 1
ATOM 4735 C CA . CYS B 1 228 ? 45.795 55.698 105.351 1.00 30.00 228 CYS B CA 1
ATOM 4736 C C . CYS B 1 228 ? 44.526 55.241 104.639 1.00 30.53 228 CYS B C 1
ATOM 4737 O O . CYS B 1 228 ? 44.021 55.994 103.786 1.00 28.21 228 CYS B O 1
ATOM 4740 N N . GLY B 1 229 ? 44.002 54.047 104.877 1.00 31.78 229 GLY B N 1
ATOM 4741 C CA . GLY B 1 229 ? 42.842 53.553 104.155 1.00 33.45 229 GLY B CA 1
ATOM 4742 C C . GLY B 1 229 ? 41.502 53.795 104.793 1.00 36.01 229 GLY B C 1
ATOM 4743 O O . GLY B 1 229 ? 41.368 54.547 105.776 1.00 37.41 229 GLY B O 1
ATOM 4744 N N . SER B 1 230 ? 40.482 53.134 104.267 1.00 36.19 230 SER B N 1
ATOM 4745 C CA . SER B 1 230 ? 39.091 53.180 104.668 1.00 36.89 230 SER B CA 1
ATOM 4746 C C . SER B 1 230 ? 38.876 52.906 106.134 1.00 37.25 230 SER B C 1
ATOM 4747 O O . SER B 1 230 ? 38.102 53.604 106.793 1.00 40.78 230 SER B O 1
ATOM 4750 N N . SER B 1 231 ? 39.588 51.913 106.647 1.00 35.60 231 SER B N 1
ATOM 4751 C CA . SER B 1 231 ? 39.528 51.560 108.056 1.00 34.65 231 SER B CA 1
ATOM 4752 C C . SER B 1 231 ? 40.727 52.111 108.848 1.00 35.22 231 SER B C 1
ATOM 4753 O O . SER B 1 231 ? 41.126 51.586 109.904 1.00 35.80 231 SER B O 1
ATOM 4756 N N . GLY B 1 232 ? 41.355 53.173 108.334 1.00 32.08 232 GLY B N 1
ATOM 4757 C CA . GLY B 1 232 ? 42.500 53.793 108.950 1.00 26.15 232 GLY B CA 1
ATOM 4758 C C . GLY B 1 232 ? 42.119 54.876 109.926 1.00 24.47 232 GLY B C 1
ATOM 4759 O O . GLY B 1 232 ? 41.087 54.784 110.591 1.00 27.19 232 GLY B O 1
ATOM 4760 N N . ILE B 1 233 ? 42.929 55.909 110.022 1.00 23.84 233 ILE B N 1
ATOM 4761 C CA . ILE B 1 233 ? 42.668 56.958 111.006 1.00 23.43 233 ILE B CA 1
ATOM 4762 C C . ILE B 1 233 ? 41.771 58.095 110.620 1.00 23.41 233 ILE B C 1
ATOM 4763 O O . ILE B 1 233 ? 41.342 58.827 111.511 1.00 24.58 233 ILE B O 1
ATOM 4768 N N . CYS B 1 234 ? 41.477 58.290 109.332 1.00 24.94 234 CYS B N 1
ATOM 4769 C CA . CYS B 1 234 ? 40.581 59.376 108.953 1.00 22.96 234 CYS B CA 1
ATOM 4770 C C . CYS B 1 234 ? 39.328 58.885 108.277 1.00 22.59 234 CYS B C 1
ATOM 4771 O O . CYS B 1 234 ? 39.350 57.874 107.589 1.00 23.78 234 CYS B O 1
ATOM 4774 N N . ASP B 1 235 ? 38.235 59.588 108.508 1.00 24.09 235 ASP B N 1
ATOM 4775 C CA . ASP B 1 235 ? 36.945 59.198 107.867 1.00 22.41 235 ASP B CA 1
ATOM 4776 C C . ASP B 1 235 ? 36.934 59.812 106.476 1.00 22.12 235 ASP B C 1
ATOM 4777 O O . ASP B 1 235 ? 36.636 61.003 106.365 1.00 23.51 235 ASP B O 1
ATOM 4782 N N . LYS B 1 236 ? 37.266 59.070 105.438 1.00 23.31 236 LYS B N 1
ATOM 4783 C CA . LYS B 1 236 ? 37.280 59.610 104.075 1.00 25.50 236 LYS B CA 1
ATOM 4784 C C . LYS B 1 236 ? 35.910 60.063 103.609 1.00 27.39 236 LYS B C 1
ATOM 4785 O O . LYS B 1 236 ? 35.767 61.148 103.036 1.00 27.95 236 LYS B O 1
ATOM 4791 N N . ALA B 1 237 ? 34.888 59.250 103.868 1.00 28.02 237 ALA B N 1
ATOM 4792 C CA . ALA B 1 237 ? 33.534 59.608 103.388 1.00 28.28 237 ALA B CA 1
ATOM 4793 C C . ALA B 1 237 ? 32.915 60.765 104.156 1.00 25.81 237 ALA B C 1
ATOM 4794 O O . ALA B 1 237 ? 32.328 61.647 103.520 1.00 27.36 237 ALA B O 1
ATOM 4796 N N . GLY B 1 238 ? 33.077 60.796 105.465 1.00 24.59 238 GLY B N 1
ATOM 4797 C CA . GLY B 1 238 ? 32.484 61.911 106.202 1.00 26.05 238 GLY B CA 1
ATOM 4798 C C . GLY B 1 238 ? 31.010 61.621 106.474 1.00 27.39 238 GLY B C 1
ATOM 4799 O O . GLY B 1 238 ? 30.454 60.654 105.950 1.00 30.17 238 GLY B O 1
ATOM 4800 N N . CYS B 1 239 ? 30.389 62.442 107.316 1.00 25.52 239 CYS B N 1
ATOM 4801 C CA . CYS B 1 239 ? 28.959 62.281 107.600 1.00 25.28 239 CYS B CA 1
ATOM 4802 C C . CYS B 1 239 ? 28.294 63.368 106.751 1.00 25.02 239 CYS B C 1
ATOM 4803 O O . CYS B 1 239 ? 28.301 64.546 107.116 1.00 25.14 239 CYS B O 1
ATOM 4806 N N . GLY B 1 240 ? 27.808 63.024 105.557 1.00 23.48 240 GLY B N 1
ATOM 4807 C CA . GLY B 1 240 ? 27.269 64.050 104.684 1.00 22.41 240 GLY B CA 1
ATOM 4808 C C . GLY B 1 240 ? 25.840 64.488 104.904 1.00 23.02 240 GLY B C 1
ATOM 4809 O O . GLY B 1 240 ? 25.064 63.759 105.496 1.00 23.85 240 GLY B O 1
ATOM 4810 N N . TRP B 1 241 ? 25.509 65.690 104.472 1.00 23.15 241 TRP B N 1
ATOM 4811 C CA . TRP B 1 241 ? 24.252 66.348 104.475 1.00 23.87 241 TRP B CA 1
ATOM 4812 C C . TRP B 1 241 ? 24.132 67.109 103.116 1.00 26.53 241 TRP B C 1
ATOM 4813 O O . TRP B 1 241 ? 24.672 68.179 102.839 1.00 24.67 241 TRP B O 1
ATOM 4824 N N . ASN B 1 242 ? 23.294 66.473 102.280 1.00 25.59 242 ASN B N 1
ATOM 4825 C CA . ASN B 1 242 ? 22.961 66.983 100.962 1.00 25.71 242 ASN B CA 1
ATOM 4826 C C . ASN B 1 242 ? 21.437 66.843 100.855 1.00 25.94 242 ASN B C 1
ATOM 4827 O O . ASN B 1 242 ? 20.937 65.711 100.839 1.00 26.25 242 ASN B O 1
ATOM 4832 N N . HIS B 1 243 ? 20.709 67.929 100.790 1.00 23.90 243 HIS B N 1
ATOM 4833 C CA . HIS B 1 243 ? 19.255 67.902 100.693 1.00 24.77 243 HIS B CA 1
ATOM 4834 C C . HIS B 1 243 ? 18.715 66.918 99.680 1.00 26.45 243 HIS B C 1
ATOM 4835 O O . HIS B 1 243 ? 17.705 66.274 99.966 1.00 28.57 243 HIS B O 1
ATOM 4842 N N . ASN B 1 244 ? 19.357 66.678 98.538 1.00 27.54 244 ASN B N 1
ATOM 4843 C CA . ASN B 1 244 ? 18.880 65.674 97.594 1.00 26.29 244 ASN B CA 1
ATOM 4844 C C . ASN B 1 244 ? 18.914 64.289 98.174 1.00 26.85 244 ASN B C 1
ATOM 4845 O O . ASN B 1 244 ? 17.998 63.486 97.959 1.00 31.33 244 ASN B O 1
ATOM 4850 N N . ARG B 1 245 ? 19.959 63.941 98.894 1.00 29.40 245 ARG B N 1
ATOM 4851 C CA . ARG B 1 245 ? 20.098 62.615 99.503 1.00 28.51 245 ARG B CA 1
ATOM 4852 C C . ARG B 1 245 ? 19.070 62.359 100.595 1.00 27.96 245 ARG B C 1
ATOM 4853 O O . ARG B 1 245 ? 18.767 61.189 100.883 1.00 29.72 245 ARG B O 1
ATOM 4861 N N . ILE B 1 246 ? 18.507 63.372 101.240 1.00 27.96 246 ILE B N 1
ATOM 4862 C CA . ILE B 1 246 ? 17.487 63.072 102.261 1.00 30.73 246 ILE B CA 1
ATOM 4863 C C . ILE B 1 246 ? 16.090 63.367 101.682 1.00 33.38 246 ILE B C 1
ATOM 4864 O O . ILE B 1 246 ? 15.077 63.638 102.344 1.00 30.77 246 ILE B O 1
ATOM 4869 N N . ASN B 1 247 ? 15.986 63.359 100.353 1.00 35.65 247 ASN B N 1
ATOM 4870 C CA . ASN B 1 247 ? 14.820 63.533 99.547 1.00 35.62 247 ASN B CA 1
ATOM 4871 C C . ASN B 1 247 ? 14.098 64.857 99.585 1.00 35.28 247 ASN B C 1
ATOM 4872 O O . ASN B 1 247 ? 12.868 64.925 99.718 1.00 36.12 247 ASN B O 1
ATOM 4877 N N . VAL B 1 248 ? 14.845 65.941 99.483 1.00 32.16 248 VAL B N 1
ATOM 4878 C CA . VAL B 1 248 ? 14.235 67.265 99.447 1.00 29.63 248 VAL B CA 1
ATOM 4879 C C . VAL B 1 248 ? 14.904 67.957 98.247 1.00 32.43 248 VAL B C 1
ATOM 4880 O O . VAL B 1 248 ? 15.672 68.912 98.322 1.00 34.14 248 VAL B O 1
ATOM 4884 N N . THR B 1 249 ? 14.601 67.473 97.039 1.00 32.33 249 THR B N 1
ATOM 4885 C CA . THR B 1 249 ? 15.174 67.938 95.801 1.00 32.31 249 THR B CA 1
ATOM 4886 C C . THR B 1 249 ? 14.815 69.317 95.310 1.00 32.50 249 THR B C 1
ATOM 4887 O O . THR B 1 249 ? 15.351 69.758 94.286 1.00 33.00 249 THR B O 1
ATOM 4891 N N . ASP B 1 250 ? 13.984 70.102 95.949 1.00 32.43 250 ASP B N 1
ATOM 4892 C CA . ASP B 1 250 ? 13.581 71.435 95.546 1.00 27.91 250 ASP B CA 1
ATOM 4893 C C . ASP B 1 250 ? 14.153 72.485 96.474 1.00 25.09 250 ASP B C 1
ATOM 4894 O O . ASP B 1 250 ? 13.855 73.698 96.415 1.00 21.92 250 ASP B O 1
ATOM 4899 N N . PHE B 1 251 ? 14.967 71.999 97.412 1.00 25.20 251 PHE B N 1
ATOM 4900 C CA . PHE B 1 251 ? 15.605 72.926 98.373 1.00 22.79 251 PHE B CA 1
ATOM 4901 C C . PHE B 1 251 ? 16.631 73.809 97.673 1.00 19.61 251 PHE B C 1
ATOM 4902 O O . PHE B 1 251 ? 16.552 75.038 97.753 1.00 21.02 251 PHE B O 1
ATOM 4910 N N . TYR B 1 252 ? 17.605 73.227 96.975 1.00 18.94 252 TYR B N 1
ATOM 4911 C CA . TYR B 1 252 ? 18.640 74.081 96.336 1.00 19.68 252 TYR B CA 1
ATOM 4912 C C . TYR B 1 252 ? 18.865 73.811 94.856 1.00 18.19 252 TYR B C 1
ATOM 4913 O O . TYR B 1 252 ? 18.963 72.644 94.456 1.00 17.81 252 TYR B O 1
ATOM 4922 N N . GLY B 1 253 ? 18.973 74.848 94.009 1.00 15.49 253 GLY B N 1
ATOM 4923 C CA . GLY B 1 253 ? 19.194 74.499 92.580 1.00 16.01 253 GLY B CA 1
ATOM 4924 C C . GLY B 1 253 ? 19.108 75.786 91.774 1.00 16.06 253 GLY B C 1
ATOM 4925 O O . GLY B 1 253 ? 18.887 76.854 92.390 1.00 13.09 253 GLY B O 1
ATOM 4926 N N . ARG B 1 254 ? 19.258 75.659 90.446 1.00 16.74 254 ARG B N 1
ATOM 4927 C CA . ARG B 1 254 ? 19.230 76.911 89.652 1.00 19.88 254 ARG B CA 1
ATOM 4928 C C . ARG B 1 254 ? 17.786 77.346 89.362 1.00 24.84 254 ARG B C 1
ATOM 4929 O O . ARG B 1 254 ? 16.955 76.555 88.883 1.00 29.54 254 ARG B O 1
ATOM 4937 N N . GLY B 1 255 ? 17.412 78.566 89.624 1.00 24.20 255 GLY B N 1
ATOM 4938 C CA . GLY B 1 255 ? 16.146 79.129 89.398 1.00 30.36 255 GLY B CA 1
ATOM 4939 C C . GLY B 1 255 ? 15.106 79.298 90.476 1.00 35.56 255 GLY B C 1
ATOM 4940 O O . GLY B 1 255 ? 15.269 79.057 91.661 1.00 36.43 255 GLY B O 1
ATOM 4941 N N . LYS B 1 256 ? 13.890 79.687 90.038 1.00 37.73 256 LYS B N 1
ATOM 4942 C CA . LYS B 1 256 ? 12.781 79.906 90.945 1.00 35.08 256 LYS B CA 1
ATOM 4943 C C . LYS B 1 256 ? 12.171 78.640 91.476 1.00 32.23 256 LYS B C 1
ATOM 4944 O O . LYS B 1 256 ? 11.484 78.785 92.492 1.00 32.18 256 LYS B O 1
ATOM 4950 N N . GLN B 1 257 ? 12.394 77.452 90.925 1.00 31.12 257 GLN B N 1
ATOM 4951 C CA . GLN B 1 257 ? 11.736 76.283 91.536 1.00 31.22 257 GLN B CA 1
ATOM 4952 C C . GLN B 1 257 ? 12.400 75.740 92.797 1.00 29.66 257 GLN B C 1
ATOM 4953 O O . GLN B 1 257 ? 12.083 74.684 93.355 1.00 29.15 257 GLN B O 1
ATOM 4959 N N . TYR B 1 258 ? 13.426 76.409 93.300 1.00 26.79 258 TYR B N 1
ATOM 4960 C CA . TYR B 1 258 ? 14.194 76.002 94.446 1.00 24.79 258 TYR B CA 1
ATOM 4961 C C . TYR B 1 258 ? 14.078 77.011 95.570 1.00 24.68 258 TYR B C 1
ATOM 4962 O O . TYR B 1 258 ? 14.021 78.227 95.303 1.00 23.20 258 TYR B O 1
ATOM 4971 N N . LYS B 1 259 ? 14.083 76.528 96.818 1.00 25.59 259 LYS B N 1
ATOM 4972 C CA . LYS B 1 259 ? 14.024 77.476 97.945 1.00 27.60 259 LYS B CA 1
ATOM 4973 C C . LYS B 1 259 ? 15.259 78.376 97.988 1.00 26.14 259 LYS B C 1
ATOM 4974 O O . LYS B 1 259 ? 15.191 79.575 98.336 1.00 22.08 259 LYS B O 1
ATOM 4980 N N . VAL B 1 260 ? 16.421 77.776 97.713 1.00 25.96 260 VAL B N 1
ATOM 4981 C CA . VAL B 1 260 ? 17.651 78.633 97.695 1.00 25.88 260 VAL B CA 1
ATOM 4982 C C . VAL B 1 260 ? 18.042 78.603 96.220 1.00 23.17 260 VAL B C 1
ATOM 4983 O O . VAL B 1 260 ? 18.285 77.518 95.700 1.00 24.40 260 VAL B O 1
ATOM 4987 N N . ASP B 1 261 ? 18.050 79.721 95.557 1.00 24.92 261 ASP B N 1
ATOM 4988 C CA . ASP B 1 261 ? 18.349 79.806 94.118 1.00 27.69 261 ASP B CA 1
ATOM 4989 C C . ASP B 1 261 ? 19.829 80.002 93.881 1.00 28.55 261 ASP B C 1
ATOM 4990 O O . ASP B 1 261 ? 20.401 81.091 94.058 1.00 29.18 261 ASP B O 1
ATOM 4995 N N . SER B 1 262 ? 20.504 78.967 93.395 1.00 28.45 262 SER B N 1
ATOM 4996 C CA . SER B 1 262 ? 21.905 78.975 93.128 1.00 26.25 262 SER B CA 1
ATOM 4997 C C . SER B 1 262 ? 22.354 79.904 92.025 1.00 28.75 262 SER B C 1
ATOM 4998 O O . SER B 1 262 ? 23.587 80.004 91.903 1.00 29.80 262 SER B O 1
ATOM 5001 N N . THR B 1 263 ? 21.473 80.579 91.298 1.00 25.90 263 THR B N 1
ATOM 5002 C CA . THR B 1 263 ? 21.904 81.468 90.232 1.00 25.65 263 THR B CA 1
ATOM 5003 C C . THR B 1 263 ? 22.069 82.863 90.807 1.00 25.80 263 THR B C 1
ATOM 5004 O O . THR B 1 263 ? 22.403 83.781 90.073 1.00 25.73 263 THR B O 1
ATOM 5008 N N . ARG B 1 264 ? 21.744 83.042 92.083 1.00 26.80 264 ARG B N 1
ATOM 5009 C CA . ARG B 1 264 ? 21.846 84.383 92.664 1.00 27.50 264 ARG B CA 1
ATOM 5010 C C . ARG B 1 264 ? 22.580 84.348 94.003 1.00 25.41 264 ARG B C 1
ATOM 5011 O O . ARG B 1 264 ? 22.521 83.339 94.710 1.00 23.88 264 ARG B O 1
ATOM 5019 N N . LYS B 1 265 ? 23.225 85.434 94.391 1.00 23.46 265 LYS B N 1
ATOM 5020 C CA . LYS B 1 265 ? 23.905 85.461 95.668 1.00 26.50 265 LYS B CA 1
ATOM 5021 C C . LYS B 1 265 ? 23.017 85.044 96.837 1.00 28.31 265 LYS B C 1
ATOM 5022 O O . LYS B 1 265 ? 21.810 85.322 96.899 1.00 30.01 265 LYS B O 1
ATOM 5028 N N . PHE B 1 266 ? 23.626 84.366 97.794 1.00 28.33 266 PHE B N 1
ATOM 5029 C CA . PHE B 1 266 ? 22.952 83.966 99.012 1.00 27.78 266 PHE B CA 1
ATOM 5030 C C . PHE B 1 266 ? 23.959 83.830 100.164 1.00 27.86 266 PHE B C 1
ATOM 5031 O O . PHE B 1 266 ? 25.157 83.758 99.939 1.00 26.22 266 PHE B O 1
ATOM 5039 N N . THR B 1 267 ? 23.425 83.825 101.391 1.00 27.71 267 THR B N 1
ATOM 5040 C CA . THR B 1 267 ? 24.192 83.691 102.593 1.00 24.03 267 THR B CA 1
ATOM 5041 C C . THR B 1 267 ? 24.011 82.283 103.155 1.00 25.21 267 THR B C 1
ATOM 5042 O O . THR B 1 267 ? 22.942 81.695 103.169 1.00 25.13 267 THR B O 1
ATOM 5046 N N . VAL B 1 268 ? 25.124 81.736 103.610 1.00 24.56 268 VAL B N 1
ATOM 5047 C CA . VAL B 1 268 ? 25.247 80.414 104.200 1.00 23.31 268 VAL B CA 1
ATOM 5048 C C . VAL B 1 268 ? 25.732 80.560 105.650 1.00 26.47 268 VAL B C 1
ATOM 5049 O O . VAL B 1 268 ? 26.877 80.962 105.934 1.00 28.44 268 VAL B O 1
ATOM 5053 N N . THR B 1 269 ? 24.875 80.281 106.613 1.00 25.45 269 THR B N 1
ATOM 5054 C CA . THR B 1 269 ? 25.134 80.376 108.027 1.00 22.72 269 THR B CA 1
ATOM 5055 C C . THR B 1 269 ? 25.205 78.972 108.620 1.00 25.35 269 THR B C 1
ATOM 5056 O O . THR B 1 269 ? 24.316 78.145 108.448 1.00 28.49 269 THR B O 1
ATOM 5060 N N . SER B 1 270 ? 26.266 78.662 109.336 1.00 24.04 270 SER B N 1
ATOM 5061 C CA . SER B 1 270 ? 26.478 77.362 109.943 1.00 26.79 270 SER B CA 1
ATOM 5062 C C . SER B 1 270 ? 26.666 77.533 111.460 1.00 27.68 270 SER B C 1
ATOM 5063 O O . SER B 1 270 ? 27.355 78.425 111.930 1.00 27.72 270 SER B O 1
ATOM 5066 N N . GLN B 1 271 ? 25.990 76.737 112.265 1.00 26.41 271 GLN B N 1
ATOM 5067 C CA . GLN B 1 271 ? 26.058 76.880 113.714 1.00 25.27 271 GLN B CA 1
ATOM 5068 C C . GLN B 1 271 ? 26.485 75.530 114.293 1.00 24.23 271 GLN B C 1
ATOM 5069 O O . GLN B 1 271 ? 25.884 74.505 114.024 1.00 22.67 271 GLN B O 1
ATOM 5075 N N . PHE B 1 272 ? 27.562 75.587 115.039 1.00 24.71 272 PHE B N 1
ATOM 5076 C CA . PHE B 1 272 ? 28.182 74.428 115.655 1.00 26.46 272 PHE B CA 1
ATOM 5077 C C . PHE B 1 272 ? 27.895 74.428 117.157 1.00 28.38 272 PHE B C 1
ATOM 5078 O O . PHE B 1 272 ? 28.600 74.968 118.001 1.00 28.24 272 PHE B O 1
ATOM 5086 N N . VAL B 1 273 ? 26.794 73.799 117.523 1.00 28.75 273 VAL B N 1
ATOM 5087 C CA . VAL B 1 273 ? 26.275 73.705 118.869 1.00 27.07 273 VAL B CA 1
ATOM 5088 C C . VAL B 1 273 ? 27.002 72.736 119.760 1.00 27.14 273 VAL B C 1
ATOM 5089 O O . VAL B 1 273 ? 27.195 71.568 119.447 1.00 27.20 273 VAL B O 1
ATOM 5093 N N . ALA B 1 274 ? 27.394 73.283 120.922 1.00 29.44 274 ALA B N 1
ATOM 5094 C CA . ALA B 1 274 ? 28.087 72.414 121.894 1.00 32.45 274 ALA B CA 1
ATOM 5095 C C . ALA B 1 274 ? 27.151 72.107 123.075 1.00 33.60 274 ALA B C 1
ATOM 5096 O O . ALA B 1 274 ? 26.237 72.902 123.331 1.00 32.82 274 ALA B O 1
ATOM 5098 N N . ASN B 1 275 ? 27.408 70.994 123.755 1.00 34.31 275 ASN B N 1
ATOM 5099 C CA . ASN B 1 275 ? 26.603 70.635 124.933 1.00 33.77 275 ASN B CA 1
ATOM 5100 C C . ASN B 1 275 ? 27.233 71.355 126.130 1.00 36.08 275 ASN B C 1
ATOM 5101 O O . ASN B 1 275 ? 28.160 72.177 125.972 1.00 34.00 275 ASN B O 1
ATOM 5106 N N . LYS B 1 276 ? 26.722 71.038 127.323 1.00 38.89 276 LYS B N 1
ATOM 5107 C CA . LYS B 1 276 ? 27.225 71.647 128.559 1.00 39.91 276 LYS B CA 1
ATOM 5108 C C . LYS B 1 276 ? 28.720 71.428 128.786 1.00 37.90 276 LYS B C 1
ATOM 5109 O O . LYS B 1 276 ? 29.409 72.364 129.229 1.00 35.41 276 LYS B O 1
ATOM 5115 N N . GLN B 1 277 ? 29.251 70.261 128.433 1.00 36.44 277 GLN B N 1
ATOM 5116 C CA . GLN B 1 277 ? 30.670 69.993 128.503 1.00 38.03 277 GLN B CA 1
ATOM 5117 C C . GLN B 1 277 ? 31.515 70.731 127.467 1.00 38.29 277 GLN B C 1
ATOM 5118 O O . GLN B 1 277 ? 32.752 70.581 127.505 1.00 40.93 277 GLN B O 1
ATOM 5124 N N . GLY B 1 278 ? 30.959 71.516 126.537 1.00 36.62 278 GLY B N 1
ATOM 5125 C CA . GLY B 1 278 ? 31.735 72.212 125.518 1.00 33.21 278 GLY B CA 1
ATOM 5126 C C . GLY B 1 278 ? 32.036 71.246 124.362 1.00 33.37 278 GLY B C 1
ATOM 5127 O O . GLY B 1 278 ? 32.865 71.600 123.516 1.00 35.19 278 GLY B O 1
ATOM 5128 N N . ASP B 1 279 ? 31.415 70.081 124.310 1.00 30.65 279 ASP B N 1
ATOM 5129 C CA . ASP B 1 279 ? 31.666 69.159 123.212 1.00 32.74 279 ASP B CA 1
ATOM 5130 C C . ASP B 1 279 ? 30.705 69.481 122.076 1.00 32.93 279 ASP B C 1
ATOM 5131 O O . ASP B 1 279 ? 29.584 69.921 122.353 1.00 33.82 279 ASP B O 1
ATOM 5136 N N . LEU B 1 280 ? 31.132 69.254 120.832 1.00 32.61 280 LEU B N 1
ATOM 5137 C CA . LEU B 1 280 ? 30.260 69.514 119.685 1.00 29.19 280 LEU B CA 1
ATOM 5138 C C . LEU B 1 280 ? 29.144 68.475 119.678 1.00 26.99 280 LEU B C 1
ATOM 5139 O O . LEU B 1 280 ? 29.447 67.289 119.800 1.00 27.29 280 LEU B O 1
ATOM 5144 N N . ILE B 1 281 ? 27.888 68.873 119.517 1.00 26.39 281 ILE B N 1
ATOM 5145 C CA . ILE B 1 281 ? 26.879 67.809 119.427 1.00 25.85 281 ILE B CA 1
ATOM 5146 C C . ILE B 1 281 ? 26.064 67.950 118.133 1.00 26.88 281 ILE B C 1
ATOM 5147 O O . ILE B 1 281 ? 25.593 66.934 117.628 1.00 26.92 281 ILE B O 1
ATOM 5152 N N . GLU B 1 282 ? 25.868 69.159 117.592 1.00 25.69 282 GLU B N 1
ATOM 5153 C CA . GLU B 1 282 ? 25.021 69.350 116.434 1.00 24.83 282 GLU B CA 1
ATOM 5154 C C . GLU B 1 282 ? 25.492 70.335 115.392 1.00 24.00 282 GLU B C 1
ATOM 5155 O O . GLU B 1 282 ? 25.848 71.453 115.795 1.00 22.80 282 GLU B O 1
ATOM 5161 N N . LEU B 1 283 ? 25.436 69.970 114.097 1.00 23.25 283 LEU B N 1
ATOM 5162 C CA . LEU B 1 283 ? 25.848 71.015 113.114 1.00 22.38 283 LEU B CA 1
ATOM 5163 C C . LEU B 1 283 ? 24.603 71.603 112.471 1.00 21.33 283 LEU B C 1
ATOM 5164 O O . LEU B 1 283 ? 23.928 70.836 111.802 1.00 21.63 283 LEU B O 1
ATOM 5169 N N . HIS B 1 284 ? 24.270 72.868 112.622 1.00 23.46 284 HIS B N 1
ATOM 5170 C CA . HIS B 1 284 ? 23.076 73.453 112.026 1.00 26.26 284 HIS B CA 1
ATOM 5171 C C . HIS B 1 284 ? 23.403 74.342 110.836 1.00 27.63 284 HIS B C 1
ATOM 5172 O O . HIS B 1 284 ? 24.482 74.961 110.786 1.00 30.68 284 HIS B O 1
ATOM 5179 N N . ARG B 1 285 ? 22.466 74.429 109.905 1.00 26.10 285 ARG B N 1
ATOM 5180 C CA . ARG B 1 285 ? 22.650 75.237 108.695 1.00 23.95 285 ARG B CA 1
ATOM 5181 C C . ARG B 1 285 ? 21.371 75.977 108.289 1.00 23.52 285 ARG B C 1
ATOM 5182 O O . ARG B 1 285 ? 20.295 75.380 108.319 1.00 23.22 285 ARG B O 1
ATOM 5190 N N . HIS B 1 286 ? 21.495 77.231 107.889 1.00 23.29 286 HIS B N 1
ATOM 5191 C CA . HIS B 1 286 ? 20.327 77.973 107.414 1.00 26.26 286 HIS B CA 1
ATOM 5192 C C . HIS B 1 286 ? 20.876 78.935 106.359 1.00 25.56 286 HIS B C 1
ATOM 5193 O O . HIS B 1 286 ? 22.079 79.172 106.280 1.00 26.60 286 HIS B O 1
ATOM 5200 N N . TYR B 1 287 ? 19.994 79.414 105.502 1.00 24.66 287 TYR B N 1
ATOM 5201 C CA . TYR B 1 287 ? 20.425 80.301 104.419 1.00 24.42 287 TYR B CA 1
ATOM 5202 C C . TYR B 1 287 ? 19.665 81.601 104.472 1.00 24.56 287 TYR B C 1
ATOM 5203 O O . TYR B 1 287 ? 18.642 81.725 105.117 1.00 24.57 287 TYR B O 1
ATOM 5212 N N . ILE B 1 288 ? 20.169 82.628 103.810 1.00 26.45 288 ILE B N 1
ATOM 5213 C CA . ILE B 1 288 ? 19.523 83.912 103.725 1.00 28.94 288 ILE B CA 1
ATOM 5214 C C . ILE B 1 288 ? 19.585 84.349 102.243 1.00 29.59 288 ILE B C 1
ATOM 5215 O O . ILE B 1 288 ? 20.692 84.531 101.729 1.00 26.40 288 ILE B O 1
ATOM 5220 N N . GLN B 1 289 ? 18.408 84.475 101.629 1.00 28.34 289 GLN B N 1
ATOM 5221 C CA . GLN B 1 289 ? 18.322 84.898 100.240 1.00 28.38 289 GLN B CA 1
ATOM 5222 C C . GLN B 1 289 ? 17.153 85.872 100.184 1.00 30.63 289 GLN B C 1
ATOM 5223 O O . GLN B 1 289 ? 16.081 85.611 100.711 1.00 31.67 289 GLN B O 1
ATOM 5229 N N . ASP B 1 290 ? 17.362 87.019 99.560 1.00 32.75 290 ASP B N 1
ATOM 5230 C CA . ASP B 1 290 ? 16.341 88.039 99.441 1.00 35.50 290 ASP B CA 1
ATOM 5231 C C . ASP B 1 290 ? 15.861 88.457 100.815 1.00 38.90 290 ASP B C 1
ATOM 5232 O O . ASP B 1 290 ? 14.658 88.610 101.032 1.00 37.55 290 ASP B O 1
ATOM 5237 N N . ASN B 1 291 ? 16.777 88.642 101.771 1.00 41.46 291 ASN B N 1
ATOM 5238 C CA . ASN B 1 291 ? 16.401 89.049 103.107 1.00 41.84 291 ASN B CA 1
ATOM 5239 C C . ASN B 1 291 ? 15.402 88.149 103.806 1.00 41.38 291 ASN B C 1
ATOM 5240 O O . ASN B 1 291 ? 14.534 88.619 104.541 1.00 41.68 291 ASN B O 1
ATOM 5245 N N . LYS B 1 292 ? 15.494 86.851 103.624 1.00 40.10 292 LYS B N 1
ATOM 5246 C CA . LYS B 1 292 ? 14.621 85.884 104.221 1.00 39.10 292 LYS B CA 1
ATOM 5247 C C . LYS B 1 292 ? 15.447 84.724 104.765 1.00 36.32 292 LYS B C 1
ATOM 5248 O O . LYS B 1 292 ? 16.378 84.317 104.081 1.00 37.76 292 LYS B O 1
ATOM 5254 N N . VAL B 1 293 ? 15.089 84.227 105.927 1.00 32.54 293 VAL B N 1
ATOM 5255 C CA . VAL B 1 293 ? 15.828 83.093 106.476 1.00 32.26 293 VAL B CA 1
ATOM 5256 C C . VAL B 1 293 ? 15.214 81.854 105.850 1.00 32.46 293 VAL B C 1
ATOM 5257 O O . VAL B 1 293 ? 13.979 81.736 105.908 1.00 37.02 293 VAL B O 1
ATOM 5261 N N . ILE B 1 294 ? 15.969 80.983 105.250 1.00 30.12 294 ILE B N 1
ATOM 5262 C CA . ILE B 1 294 ? 15.442 79.774 104.648 1.00 29.39 294 ILE B CA 1
ATOM 5263 C C . ILE B 1 294 ? 16.077 78.701 105.528 1.00 31.74 294 ILE B C 1
ATOM 5264 O O . ILE B 1 294 ? 17.299 78.595 105.515 1.00 34.28 294 ILE B O 1
ATOM 5269 N N . GLU B 1 295 ? 15.288 77.977 106.277 1.00 32.47 295 GLU B N 1
ATOM 5270 C CA . GLU B 1 295 ? 15.827 76.959 107.158 1.00 33.40 295 GLU B CA 1
ATOM 5271 C C . GLU B 1 295 ? 16.064 75.692 106.364 1.00 32.26 295 GLU B C 1
ATOM 5272 O O . GLU B 1 295 ? 15.453 75.554 105.324 1.00 34.66 295 GLU B O 1
ATOM 5278 N N . SER B 1 296 ? 16.918 74.842 106.880 1.00 29.57 296 SER B N 1
ATOM 5279 C CA . SER B 1 296 ? 17.183 73.587 106.189 1.00 30.88 296 SER B CA 1
ATOM 5280 C C . SER B 1 296 ? 15.904 72.763 106.334 1.00 31.31 296 SER B C 1
ATOM 5281 O O . SER B 1 296 ? 15.149 73.007 107.291 1.00 31.18 296 SER B O 1
ATOM 5284 N N . ALA B 1 297 ? 15.718 71.792 105.454 1.00 29.57 297 ALA B N 1
ATOM 5285 C CA . ALA B 1 297 ? 14.538 70.956 105.530 1.00 28.44 297 ALA B CA 1
ATOM 5286 C C . ALA B 1 297 ? 14.822 69.703 106.343 1.00 31.30 297 ALA B C 1
ATOM 5287 O O . ALA B 1 297 ? 15.957 69.197 106.421 1.00 31.87 297 ALA B O 1
ATOM 5289 N N . VAL B 1 298 ? 13.770 69.193 106.973 1.00 31.05 298 VAL B N 1
ATOM 5290 C CA . VAL B 1 298 ? 13.876 67.993 107.800 1.00 30.61 298 VAL B CA 1
ATOM 5291 C C . VAL B 1 298 ? 14.129 66.787 106.926 1.00 32.56 298 VAL B C 1
ATOM 5292 O O . VAL B 1 298 ? 13.755 66.814 105.750 1.00 34.99 298 VAL B O 1
ATOM 5296 N N . VAL B 1 299 ? 14.776 65.749 107.447 1.00 32.96 299 VAL B N 1
ATOM 5297 C CA . VAL B 1 299 ? 15.023 64.543 106.650 1.00 33.61 299 VAL B CA 1
ATOM 5298 C C . VAL B 1 299 ? 13.691 64.089 106.057 1.00 34.72 299 VAL B C 1
ATOM 5299 O O . VAL B 1 299 ? 12.663 64.126 106.730 1.00 33.28 299 VAL B O 1
ATOM 5303 N N . ASN B 1 300 ? 13.699 63.704 104.784 1.00 36.27 300 ASN B N 1
ATOM 5304 C CA . ASN B 1 300 ? 12.499 63.295 104.086 1.00 35.99 300 ASN B CA 1
ATOM 5305 C C . ASN B 1 300 ? 12.588 61.883 103.537 1.00 36.85 300 ASN B C 1
ATOM 5306 O O . ASN B 1 300 ? 12.011 61.551 102.500 1.00 36.13 300 ASN B O 1
ATOM 5311 N N . ILE B 1 301 ? 13.352 61.062 104.236 1.00 36.57 301 ILE B N 1
ATOM 5312 C CA . ILE B 1 301 ? 13.513 59.662 103.935 1.00 38.42 301 ILE B CA 1
ATOM 5313 C C . ILE B 1 301 ? 13.289 58.941 105.271 1.00 40.42 301 ILE B C 1
ATOM 5314 O O . ILE B 1 301 ? 13.323 59.564 106.337 1.00 40.72 301 ILE B O 1
ATOM 5319 N N . SER B 1 302 ? 13.043 57.643 105.189 1.00 42.41 302 SER B N 1
ATOM 5320 C CA . SER B 1 302 ? 12.788 56.925 106.457 1.00 44.36 302 SER B CA 1
ATOM 5321 C C . SER B 1 302 ? 14.116 56.364 106.933 1.00 43.88 302 SER B C 1
ATOM 5322 O O . SER B 1 302 ? 14.967 55.982 106.132 1.00 42.77 302 SER B O 1
ATOM 5325 N N . GLY B 1 303 ? 14.316 56.387 108.250 1.00 44.01 303 GLY B N 1
ATOM 5326 C CA . GLY B 1 303 ? 15.564 55.913 108.848 1.00 43.85 303 GLY B CA 1
ATOM 5327 C C . GLY B 1 303 ? 16.078 56.929 109.876 1.00 42.55 303 GLY B C 1
ATOM 5328 O O . GLY B 1 303 ? 15.952 56.772 111.096 1.00 43.47 303 GLY B O 1
ATOM 5329 N N . PRO B 1 304 ? 16.662 57.998 109.364 1.00 39.21 304 PRO B N 1
ATOM 5330 C CA . PRO B 1 304 ? 17.238 59.046 110.157 1.00 39.27 304 PRO B CA 1
ATOM 5331 C C . PRO B 1 304 ? 16.179 59.769 110.952 1.00 38.84 304 PRO B C 1
ATOM 5332 O O . PRO B 1 304 ? 15.018 59.737 110.557 1.00 42.27 304 PRO B O 1
ATOM 5336 N N . PRO B 1 305 ? 16.577 60.426 112.019 1.00 35.34 305 PRO B N 1
ATOM 5337 C CA . PRO B 1 305 ? 15.667 61.191 112.847 1.00 33.74 305 PRO B CA 1
ATOM 5338 C C . PRO B 1 305 ? 15.077 62.271 111.966 1.00 34.24 305 PRO B C 1
ATOM 5339 O O . PRO B 1 305 ? 15.662 62.630 110.949 1.00 33.94 305 PRO B O 1
ATOM 5343 N N . LYS B 1 306 ? 13.959 62.860 112.345 1.00 37.16 306 LYS B N 1
ATOM 5344 C CA . LYS B 1 306 ? 13.321 63.912 111.563 1.00 36.55 306 LYS B CA 1
ATOM 5345 C C . LYS B 1 306 ? 13.856 65.246 112.049 1.00 36.14 306 LYS B C 1
ATOM 5346 O O . LYS B 1 306 ? 13.198 66.002 112.791 1.00 37.38 306 LYS B O 1
ATOM 5352 N N . ILE B 1 307 ? 15.082 65.529 111.632 1.00 33.84 307 ILE B N 1
ATOM 5353 C CA . ILE B 1 307 ? 15.700 66.795 112.052 1.00 32.06 307 ILE B CA 1
ATOM 5354 C C . ILE B 1 307 ? 16.300 67.433 110.811 1.00 30.43 307 ILE B C 1
ATOM 5355 O O . ILE B 1 307 ? 16.431 66.707 109.799 1.00 27.70 307 ILE B O 1
ATOM 5360 N N . ASN B 1 308 ? 16.646 68.713 110.914 1.00 29.67 308 ASN B N 1
ATOM 5361 C CA . ASN B 1 308 ? 17.256 69.367 109.745 1.00 28.96 308 ASN B CA 1
ATOM 5362 C C . ASN B 1 308 ? 18.734 69.723 110.005 1.00 27.41 308 ASN B C 1
ATOM 5363 O O . ASN B 1 308 ? 19.296 70.696 109.468 1.00 22.47 308 ASN B O 1
ATOM 5368 N N . PHE B 1 309 ? 19.411 68.901 110.826 1.00 27.26 309 PHE B N 1
ATOM 5369 C CA . PHE B 1 309 ? 20.809 69.159 111.165 1.00 26.02 309 PHE B CA 1
ATOM 5370 C C . PHE B 1 309 ? 21.612 67.908 111.400 1.00 26.53 309 PHE B C 1
ATOM 5371 O O . PHE B 1 309 ? 21.051 66.835 111.595 1.00 26.56 309 PHE B O 1
ATOM 5379 N N . ILE B 1 310 ? 22.945 68.009 111.423 1.00 27.65 310 ILE B N 1
ATOM 5380 C CA . ILE B 1 310 ? 23.762 66.802 111.650 1.00 26.79 310 ILE B CA 1
ATOM 5381 C C . ILE B 1 310 ? 23.970 66.516 113.136 1.00 26.12 310 ILE B C 1
ATOM 5382 O O . ILE B 1 310 ? 24.182 67.462 113.924 1.00 25.42 310 ILE B O 1
ATOM 5387 N N . ASN B 1 311 ? 23.942 65.231 113.467 1.00 24.68 311 ASN B N 1
ATOM 5388 C CA . ASN B 1 311 ? 24.208 64.814 114.855 1.00 26.28 311 ASN B CA 1
ATOM 5389 C C . ASN B 1 311 ? 24.659 63.358 114.781 1.00 27.81 311 ASN B C 1
ATOM 5390 O O . ASN B 1 311 ? 24.558 62.772 113.687 1.00 30.89 311 ASN B O 1
ATOM 5395 N N . ASP B 1 312 ? 25.109 62.776 115.874 1.00 27.32 312 ASP B N 1
ATOM 5396 C CA . ASP B 1 312 ? 25.554 61.383 115.826 1.00 29.78 312 ASP B CA 1
ATOM 5397 C C . ASP B 1 312 ? 24.414 60.436 115.469 1.00 29.67 312 ASP B C 1
ATOM 5398 O O . ASP B 1 312 ? 24.607 59.481 114.697 1.00 29.87 312 ASP B O 1
ATOM 5403 N N . LYS B 1 313 ? 23.214 60.686 116.010 1.00 30.12 313 LYS B N 1
ATOM 5404 C CA . LYS B 1 313 ? 22.074 59.818 115.658 1.00 32.51 313 LYS B CA 1
ATOM 5405 C C . LYS B 1 313 ? 21.889 59.829 114.139 1.00 32.03 313 LYS B C 1
ATOM 5406 O O . LYS B 1 313 ? 21.909 58.769 113.469 1.00 31.90 313 LYS B O 1
ATOM 5412 N N . TYR B 1 314 ? 21.794 61.046 113.571 1.00 29.83 314 TYR B N 1
ATOM 5413 C CA . TYR B 1 314 ? 21.652 61.110 112.110 1.00 30.10 314 TYR B CA 1
ATOM 5414 C C . TYR B 1 314 ? 22.759 60.389 111.355 1.00 31.32 314 TYR B C 1
ATOM 5415 O O . TYR B 1 314 ? 22.520 59.636 110.404 1.00 32.08 314 TYR B O 1
ATOM 5424 N N . CYS B 1 315 ? 24.020 60.648 111.722 1.00 31.72 315 CYS B N 1
ATOM 5425 C CA . CYS B 1 315 ? 25.185 60.087 111.045 1.00 31.10 315 CYS B CA 1
ATOM 5426 C C . CYS B 1 315 ? 25.207 58.567 111.093 1.00 31.56 315 CYS B C 1
ATOM 5427 O O . CYS B 1 315 ? 25.521 57.899 110.082 1.00 31.25 315 CYS B O 1
ATOM 5430 N N . ALA B 1 316 ? 24.876 58.052 112.285 1.00 30.09 316 ALA B N 1
ATOM 5431 C CA . ALA B 1 316 ? 24.828 56.587 112.414 1.00 31.48 316 ALA B CA 1
ATOM 5432 C C . ALA B 1 316 ? 23.663 56.064 111.566 1.00 32.68 316 ALA B C 1
ATOM 5433 O O . ALA B 1 316 ? 23.747 55.034 110.876 1.00 33.80 316 ALA B O 1
ATOM 5435 N N . ALA B 1 317 ? 22.528 56.787 111.592 1.00 32.65 317 ALA B N 1
ATOM 5436 C CA . ALA B 1 317 ? 21.376 56.320 110.820 1.00 33.52 317 ALA B CA 1
ATOM 5437 C C . ALA B 1 317 ? 21.626 56.423 109.329 1.00 33.44 317 ALA B C 1
ATOM 5438 O O . ALA B 1 317 ? 20.918 55.774 108.589 1.00 34.41 317 ALA B O 1
ATOM 5440 N N . THR B 1 318 ? 22.576 57.226 108.866 1.00 35.27 318 THR B N 1
ATOM 5441 C CA . THR B 1 318 ? 22.774 57.299 107.422 1.00 35.07 318 THR B CA 1
ATOM 5442 C C . THR B 1 318 ? 23.958 56.467 106.998 1.00 34.15 318 THR B C 1
ATOM 5443 O O . THR B 1 318 ? 24.408 56.651 105.874 1.00 36.37 318 THR B O 1
ATOM 5447 N N . GLY B 1 319 ? 24.479 55.589 107.840 1.00 35.12 319 GLY B N 1
ATOM 5448 C CA . GLY B 1 319 ? 25.629 54.785 107.406 1.00 36.15 319 GLY B CA 1
ATOM 5449 C C . GLY B 1 319 ? 27.005 55.433 107.443 1.00 35.92 319 GLY B C 1
ATOM 5450 O O . GLY B 1 319 ? 27.917 54.923 106.757 1.00 36.26 319 GLY B O 1
ATOM 5451 N N . ALA B 1 320 ? 27.235 56.508 108.208 1.00 34.28 320 ALA B N 1
ATOM 5452 C CA . ALA B 1 320 ? 28.611 57.062 108.239 1.00 32.27 320 ALA B CA 1
ATOM 5453 C C . ALA B 1 320 ? 29.299 56.202 109.289 1.00 31.66 320 ALA B C 1
ATOM 5454 O O . ALA B 1 320 ? 29.368 56.621 110.449 1.00 31.69 320 ALA B O 1
ATOM 5456 N N . ASN B 1 321 ? 29.723 54.998 108.935 1.00 31.82 321 ASN B N 1
ATOM 5457 C CA . ASN B 1 321 ? 30.295 54.100 109.932 1.00 33.14 321 ASN B CA 1
ATOM 5458 C C . ASN B 1 321 ? 31.680 54.495 110.395 1.00 32.18 321 ASN B C 1
ATOM 5459 O O . ASN B 1 321 ? 31.932 54.424 111.600 1.00 32.78 321 ASN B O 1
ATOM 5464 N N . GLU B 1 322 ? 32.514 54.938 109.481 1.00 31.45 322 GLU B N 1
ATOM 5465 C CA . GLU B 1 322 ? 33.877 55.356 109.866 1.00 32.58 322 GLU B CA 1
ATOM 5466 C C . GLU B 1 322 ? 33.810 56.586 110.754 1.00 31.00 322 GLU B C 1
ATOM 5467 O O . GLU B 1 322 ? 34.487 56.741 111.753 1.00 29.88 322 GLU B O 1
ATOM 5473 N N . TYR B 1 323 ? 32.875 57.474 110.434 1.00 30.80 323 TYR B N 1
ATOM 5474 C CA . TYR B 1 323 ? 32.611 58.696 111.182 1.00 27.22 323 TYR B CA 1
ATOM 5475 C C . TYR B 1 323 ? 32.363 58.308 112.632 1.00 27.51 323 TYR B C 1
ATOM 5476 O O . TYR B 1 323 ? 33.049 58.781 113.540 1.00 29.77 323 TYR B O 1
ATOM 5485 N N . MET B 1 324 ? 31.398 57.429 112.868 1.00 27.64 324 MET B N 1
ATOM 5486 C CA . MET B 1 324 ? 31.061 56.951 114.204 1.00 28.15 324 MET B CA 1
ATOM 5487 C C . MET B 1 324 ? 32.225 56.218 114.859 1.00 29.29 324 MET B C 1
ATOM 5488 O O . MET B 1 324 ? 32.579 56.410 116.011 1.00 28.13 324 MET B O 1
ATOM 5493 N N . ARG B 1 325 ? 32.892 55.367 114.100 1.00 31.17 325 ARG B N 1
ATOM 5494 C CA . ARG B 1 325 ? 34.017 54.587 114.573 1.00 30.84 325 ARG B CA 1
ATOM 5495 C C . ARG B 1 325 ? 35.146 55.490 115.022 1.00 31.93 325 ARG B C 1
ATOM 5496 O O . ARG B 1 325 ? 35.760 55.174 116.056 1.00 35.78 325 ARG B O 1
ATOM 5504 N N . LEU B 1 326 ? 35.436 56.588 114.361 1.00 29.24 326 LEU B N 1
ATOM 5505 C CA . LEU B 1 326 ? 36.534 57.463 114.735 1.00 26.56 326 LEU B CA 1
ATOM 5506 C C . LEU B 1 326 ? 36.201 58.523 115.758 1.00 26.28 326 LEU B C 1
ATOM 5507 O O . LEU B 1 326 ? 36.959 59.474 115.966 1.00 27.05 326 LEU B O 1
ATOM 5512 N N . GLY B 1 327 ? 35.069 58.387 116.451 1.00 26.95 327 GLY B N 1
ATOM 5513 C CA . GLY B 1 327 ? 34.676 59.328 117.469 1.00 25.74 327 GLY B CA 1
ATOM 5514 C C . GLY B 1 327 ? 33.558 60.290 117.152 1.00 28.46 327 GLY B C 1
ATOM 5515 O O . GLY B 1 327 ? 33.286 61.153 118.000 1.00 28.22 327 GLY B O 1
ATOM 5516 N N . GLY B 1 328 ? 32.978 60.219 115.942 1.00 28.80 328 GLY B N 1
ATOM 5517 C CA . GLY B 1 328 ? 31.892 61.079 115.562 1.00 27.32 328 GLY B CA 1
ATOM 5518 C C . GLY B 1 328 ? 31.947 62.569 115.754 1.00 25.55 328 GLY B C 1
ATOM 5519 O O . GLY B 1 328 ? 32.965 63.226 115.590 1.00 26.02 328 GLY B O 1
ATOM 5520 N N . THR B 1 329 ? 30.803 63.184 116.075 1.00 24.49 329 THR B N 1
ATOM 5521 C CA . THR B 1 329 ? 30.712 64.638 116.240 1.00 23.88 329 THR B CA 1
ATOM 5522 C C . THR B 1 329 ? 31.619 65.176 117.333 1.00 24.20 329 THR B C 1
ATOM 5523 O O . THR B 1 329 ? 32.154 66.291 117.161 1.00 25.56 329 THR B O 1
ATOM 5527 N N . LYS B 1 330 ? 31.771 64.466 118.447 1.00 25.01 330 LYS B N 1
ATOM 5528 C CA . LYS B 1 330 ? 32.652 64.952 119.516 1.00 25.55 330 LYS B CA 1
ATOM 5529 C C . LYS B 1 330 ? 34.115 64.998 119.044 1.00 24.33 330 LYS B C 1
ATOM 5530 O O . LYS B 1 330 ? 34.798 66.006 119.268 1.00 23.98 330 LYS B O 1
ATOM 5536 N N . GLN B 1 331 ? 34.577 63.949 118.370 1.00 22.88 331 GLN B N 1
ATOM 5537 C CA . GLN B 1 331 ? 35.938 63.938 117.852 1.00 24.41 331 GLN B CA 1
ATOM 5538 C C . GLN B 1 331 ? 36.155 65.096 116.884 1.00 25.45 331 GLN B C 1
ATOM 5539 O O . GLN B 1 331 ? 37.229 65.706 116.898 1.00 25.48 331 GLN B O 1
ATOM 5545 N N . MET B 1 332 ? 35.134 65.395 116.054 1.00 22.98 332 MET B N 1
ATOM 5546 C CA . MET B 1 332 ? 35.256 66.482 115.072 1.00 19.94 332 MET B CA 1
ATOM 5547 C C . MET B 1 332 ? 35.287 67.772 115.851 1.00 17.49 332 MET B C 1
ATOM 5548 O O . MET B 1 332 ? 36.088 68.679 115.571 1.00 23.87 332 MET B O 1
ATOM 5553 N N . GLY B 1 333 ? 34.458 67.920 116.868 1.00 15.57 333 GLY B N 1
ATOM 5554 C CA . GLY B 1 333 ? 34.514 69.190 117.638 1.00 17.27 333 GLY B CA 1
ATOM 5555 C C . GLY B 1 333 ? 35.850 69.364 118.385 1.00 18.54 333 GLY B C 1
ATOM 5556 O O . GLY B 1 333 ? 36.236 70.524 118.618 1.00 19.03 333 GLY B O 1
ATOM 5557 N N . ASP B 1 334 ? 36.554 68.301 118.803 1.00 18.31 334 ASP B N 1
ATOM 5558 C CA . ASP B 1 334 ? 37.832 68.509 119.504 1.00 20.92 334 ASP B CA 1
ATOM 5559 C C . ASP B 1 334 ? 38.860 69.118 118.562 1.00 21.40 334 ASP B C 1
ATOM 5560 O O . ASP B 1 334 ? 39.611 70.030 118.929 1.00 21.73 334 ASP B O 1
ATOM 5565 N N . ALA B 1 335 ? 38.873 68.693 117.296 1.00 21.56 335 ALA B N 1
ATOM 5566 C CA . ALA B 1 335 ? 39.779 69.286 116.302 1.00 19.04 335 ALA B CA 1
ATOM 5567 C C . ALA B 1 335 ? 39.363 70.723 116.077 1.00 19.54 335 ALA B C 1
ATOM 5568 O O . ALA B 1 335 ? 40.186 71.640 115.994 1.00 20.05 335 ALA B O 1
ATOM 5570 N N . MET B 1 336 ? 38.051 71.000 116.024 1.00 21.41 336 MET B N 1
ATOM 5571 C CA . MET B 1 336 ? 37.594 72.380 115.841 1.00 19.48 336 MET B CA 1
ATOM 5572 C C . MET B 1 336 ? 37.984 73.222 117.060 1.00 19.68 336 MET B C 1
ATOM 5573 O O . MET B 1 336 ? 38.353 74.403 116.889 1.00 18.66 336 MET B O 1
ATOM 5578 N N . SER B 1 337 ? 37.856 72.658 118.278 1.00 15.92 337 SER B N 1
ATOM 5579 C CA . SER B 1 337 ? 38.230 73.430 119.465 1.00 19.64 337 SER B CA 1
ATOM 5580 C C . SER B 1 337 ? 39.753 73.682 119.446 1.00 16.66 337 SER B C 1
ATOM 5581 O O . SER B 1 337 ? 40.176 74.814 119.688 1.00 18.88 337 SER B O 1
ATOM 5584 N N . ARG B 1 338 ? 40.569 72.712 119.068 1.00 14.70 338 ARG B N 1
ATOM 5585 C CA . ARG B 1 338 ? 41.996 72.995 119.003 1.00 18.73 338 ARG B CA 1
ATOM 5586 C C . ARG B 1 338 ? 42.307 74.097 118.005 1.00 21.80 338 ARG B C 1
ATOM 5587 O O . ARG B 1 338 ? 43.341 74.715 118.184 1.00 21.83 338 ARG B O 1
ATOM 5595 N N . GLY B 1 339 ? 41.481 74.328 116.958 1.00 22.08 339 GLY B N 1
ATOM 5596 C CA . GLY B 1 339 ? 41.809 75.401 116.006 1.00 20.08 339 GLY B CA 1
ATOM 5597 C C . GLY B 1 339 ? 42.143 74.814 114.632 1.00 20.14 339 GLY B C 1
ATOM 5598 O O . GLY B 1 339 ? 42.883 73.801 114.480 1.00 17.45 339 GLY B O 1
ATOM 5599 N N . MET B 1 340 ? 41.527 75.374 113.583 1.00 19.17 340 MET B N 1
ATOM 5600 C CA . MET B 1 340 ? 41.737 74.812 112.248 1.00 17.70 340 MET B CA 1
ATOM 5601 C C . MET B 1 340 ? 41.937 75.876 111.174 1.00 16.05 340 MET B C 1
ATOM 5602 O O . MET B 1 340 ? 41.596 77.010 111.414 1.00 14.87 340 MET B O 1
ATOM 5607 N N . VAL B 1 341 ? 42.495 75.493 110.026 1.00 16.72 341 VAL B N 1
ATOM 5608 C CA . VAL B 1 341 ? 42.746 76.422 108.937 1.00 19.02 341 VAL B CA 1
ATOM 5609 C C . VAL B 1 341 ? 41.611 76.426 107.898 1.00 18.35 341 VAL B C 1
ATOM 5610 O O . VAL B 1 341 ? 41.080 75.391 107.472 1.00 13.81 341 VAL B O 1
ATOM 5614 N N . LEU B 1 342 ? 41.258 77.631 107.498 1.00 18.84 342 LEU B N 1
ATOM 5615 C CA . LEU B 1 342 ? 40.237 77.859 106.501 1.00 21.07 342 LEU B CA 1
ATOM 5616 C C . LEU B 1 342 ? 40.850 77.741 105.090 1.00 23.75 342 LEU B C 1
ATOM 5617 O O . LEU B 1 342 ? 41.775 78.492 104.720 1.00 21.24 342 LEU B O 1
ATOM 5622 N N . ALA B 1 343 ? 40.320 76.802 104.327 1.00 23.26 343 ALA B N 1
ATOM 5623 C CA . ALA B 1 343 ? 40.768 76.579 102.958 1.00 22.32 343 ALA B CA 1
ATOM 5624 C C . ALA B 1 343 ? 39.610 76.860 101.988 1.00 24.06 343 ALA B C 1
ATOM 5625 O O . ALA B 1 343 ? 38.439 76.525 102.309 1.00 21.98 343 ALA B O 1
ATOM 5627 N N . MET B 1 344 ? 39.935 77.466 100.834 1.00 22.54 344 MET B N 1
ATOM 5628 C CA . MET B 1 344 ? 38.925 77.738 99.825 1.00 20.72 344 MET B CA 1
ATOM 5629 C C . MET B 1 344 ? 39.497 77.267 98.492 1.00 24.44 344 MET B C 1
ATOM 5630 O O . MET B 1 344 ? 40.678 77.504 98.171 1.00 24.21 344 MET B O 1
ATOM 5635 N N . SER B 1 345 ? 38.657 76.549 97.722 1.00 23.49 345 SER B N 1
ATOM 5636 C CA . SER B 1 345 ? 39.166 76.083 96.438 1.00 24.74 345 SER B CA 1
ATOM 5637 C C . SER B 1 345 ? 38.103 75.889 95.360 1.00 26.41 345 SER B C 1
ATOM 5638 O O . SER B 1 345 ? 36.896 75.923 95.610 1.00 27.44 345 SER B O 1
ATOM 5641 N N . VAL B 1 346 ? 38.566 75.698 94.135 1.00 25.43 346 VAL B N 1
ATOM 5642 C CA . VAL B 1 346 ? 37.757 75.410 92.980 1.00 25.89 346 VAL B CA 1
ATOM 5643 C C . VAL B 1 346 ? 38.429 74.220 92.248 1.00 23.04 346 VAL B C 1
ATOM 5644 O O . VAL B 1 346 ? 39.607 74.291 91.942 1.00 25.57 346 VAL B O 1
ATOM 5648 N N . TRP B 1 347 ? 37.661 73.223 91.941 1.00 21.11 347 TRP B N 1
ATOM 5649 C CA . TRP B 1 347 ? 38.196 72.085 91.227 1.00 21.32 347 TRP B CA 1
ATOM 5650 C C . TRP B 1 347 ? 37.119 71.226 90.546 1.00 24.13 347 TRP B C 1
ATOM 5651 O O . TRP B 1 347 ? 35.921 71.386 90.744 1.00 20.58 347 TRP B O 1
ATOM 5662 N N . TRP B 1 348 ? 37.638 70.296 89.728 1.00 25.90 348 TRP B N 1
ATOM 5663 C CA . TRP B 1 348 ? 36.743 69.387 89.005 1.00 27.08 348 TRP B CA 1
ATOM 5664 C C . TRP B 1 348 ? 37.439 68.025 89.082 1.00 28.01 348 TRP B C 1
ATOM 5665 O O . TRP B 1 348 ? 38.586 68.007 89.548 1.00 30.02 348 TRP B O 1
ATOM 5676 N N . SER B 1 349 ? 36.772 66.986 88.630 1.00 26.69 349 SER B N 1
ATOM 5677 C CA . SER B 1 349 ? 37.367 65.676 88.710 1.00 30.97 349 SER B CA 1
ATOM 5678 C C . SER B 1 349 ? 37.241 64.853 87.427 1.00 35.39 349 SER B C 1
ATOM 5679 O O . SER B 1 349 ? 36.207 64.288 87.074 1.00 36.45 349 SER B O 1
ATOM 5682 N N . GLU B 1 350 ? 38.383 64.694 86.770 1.00 37.71 350 GLU B N 1
ATOM 5683 C CA . GLU B 1 350 ? 38.523 63.910 85.554 1.00 38.37 350 GLU B CA 1
ATOM 5684 C C . GLU B 1 350 ? 38.192 62.482 85.888 1.00 38.75 350 GLU B C 1
ATOM 5685 O O . GLU B 1 350 ? 37.843 61.770 84.970 1.00 39.78 350 GLU B O 1
ATOM 5691 N N . GLY B 1 351 ? 38.335 62.024 87.133 1.00 39.44 351 GLY B N 1
ATOM 5692 C CA . GLY B 1 351 ? 38.103 60.673 87.569 1.00 38.14 351 GLY B CA 1
ATOM 5693 C C . GLY B 1 351 ? 36.738 60.234 88.022 1.00 39.83 351 GLY B C 1
ATOM 5694 O O . GLY B 1 351 ? 36.464 59.011 87.936 1.00 43.74 351 GLY B O 1
ATOM 5695 N N . ASP B 1 352 ? 35.839 61.078 88.522 1.00 36.08 352 ASP B N 1
ATOM 5696 C CA . ASP B 1 352 ? 34.533 60.540 88.933 1.00 34.25 352 ASP B CA 1
ATOM 5697 C C . ASP B 1 352 ? 33.495 61.614 88.628 1.00 34.81 352 ASP B C 1
ATOM 5698 O O . ASP B 1 352 ? 32.289 61.477 88.841 1.00 35.72 352 ASP B O 1
ATOM 5703 N N . PHE B 1 353 ? 33.970 62.746 88.121 1.00 33.69 353 PHE B N 1
ATOM 5704 C CA . PHE B 1 353 ? 33.146 63.880 87.735 1.00 33.05 353 PHE B CA 1
ATOM 5705 C C . PHE B 1 353 ? 32.335 64.513 88.855 1.00 32.37 353 PHE B C 1
ATOM 5706 O O . PHE B 1 353 ? 31.306 65.163 88.552 1.00 32.00 353 PHE B O 1
ATOM 5714 N N . MET B 1 354 ? 32.743 64.326 90.112 1.00 29.19 354 MET B N 1
ATOM 5715 C CA . MET B 1 354 ? 32.023 64.841 91.265 1.00 28.15 354 MET B CA 1
ATOM 5716 C C . MET B 1 354 ? 30.646 64.195 91.338 1.00 30.37 354 MET B C 1
ATOM 5717 O O . MET B 1 354 ? 29.667 64.778 91.827 1.00 29.87 354 MET B O 1
ATOM 5722 N N . ALA B 1 355 ? 30.468 62.944 90.884 1.00 31.80 355 ALA B N 1
ATOM 5723 C CA . ALA B 1 355 ? 29.182 62.273 90.918 1.00 30.62 355 ALA B CA 1
ATOM 5724 C C . ALA B 1 355 ? 28.577 62.197 92.310 1.00 29.80 355 ALA B C 1
ATOM 5725 O O . ALA B 1 355 ? 27.349 62.259 92.459 1.00 30.27 355 ALA B O 1
ATOM 5727 N N . TRP B 1 356 ? 29.404 62.053 93.345 1.00 26.16 356 TRP B N 1
ATOM 5728 C CA . TRP B 1 356 ? 28.976 61.911 94.720 1.00 21.93 356 TRP B CA 1
ATOM 5729 C C . TRP B 1 356 ? 28.302 63.171 95.194 1.00 20.99 356 TRP B C 1
ATOM 5730 O O . TRP B 1 356 ? 27.570 63.140 96.174 1.00 19.77 356 TRP B O 1
ATOM 5741 N N . LEU B 1 357 ? 28.559 64.300 94.536 1.00 21.74 357 LEU B N 1
ATOM 5742 C CA . LEU B 1 357 ? 27.978 65.572 94.888 1.00 24.43 357 LEU B CA 1
ATOM 5743 C C . LEU B 1 357 ? 26.684 65.915 94.119 1.00 26.23 357 LEU B C 1
ATOM 5744 O O . LEU B 1 357 ? 25.756 66.483 94.724 1.00 26.38 357 LEU B O 1
ATOM 5749 N N . ASP B 1 358 ? 26.608 65.640 92.820 1.00 24.27 358 ASP B N 1
ATOM 5750 C CA . ASP B 1 358 ? 25.464 66.055 92.048 1.00 26.59 358 ASP B CA 1
ATOM 5751 C C . ASP B 1 358 ? 24.766 65.094 91.113 1.00 27.66 358 ASP B C 1
ATOM 5752 O O . ASP B 1 358 ? 24.030 65.588 90.260 1.00 28.74 358 ASP B O 1
ATOM 5757 N N . GLN B 1 359 ? 24.838 63.796 91.200 1.00 29.52 359 GLN B N 1
ATOM 5758 C CA . GLN B 1 359 ? 24.233 62.793 90.365 1.00 29.81 359 GLN B CA 1
ATOM 5759 C C . GLN B 1 359 ? 23.449 61.772 91.190 1.00 29.46 359 GLN B C 1
ATOM 5760 O O . GLN B 1 359 ? 23.674 61.583 92.388 1.00 33.27 359 GLN B O 1
ATOM 5766 N N . GLY B 1 360 ? 22.528 61.116 90.493 1.00 29.44 360 GLY B N 1
ATOM 5767 C CA . GLY B 1 360 ? 21.699 60.059 91.103 1.00 27.10 360 GLY B CA 1
ATOM 5768 C C . GLY B 1 360 ? 20.963 60.631 92.273 1.00 27.10 360 GLY B C 1
ATOM 5769 O O . GLY B 1 360 ? 20.320 61.666 92.081 1.00 28.64 360 GLY B O 1
ATOM 5770 N N . VAL B 1 361 ? 21.111 60.042 93.450 1.00 29.28 361 VAL B N 1
ATOM 5771 C CA . VAL B 1 361 ? 20.472 60.584 94.634 1.00 31.12 361 VAL B CA 1
ATOM 5772 C C . VAL B 1 361 ? 21.137 61.868 95.136 1.00 31.70 361 VAL B C 1
ATOM 5773 O O . VAL B 1 361 ? 20.508 62.533 95.973 1.00 31.30 361 VAL B O 1
ATOM 5777 N N . ALA B 1 362 ? 22.323 62.233 94.643 1.00 31.47 362 ALA B N 1
ATOM 5778 C CA . ALA B 1 362 ? 22.947 63.465 95.144 1.00 31.71 362 ALA B CA 1
ATOM 5779 C C . ALA B 1 362 ? 22.532 64.676 94.349 1.00 32.36 362 ALA B C 1
ATOM 5780 O O . ALA B 1 362 ? 22.739 65.827 94.796 1.00 34.64 362 ALA B O 1
ATOM 5782 N N . GLY B 1 363 ? 21.905 64.488 93.192 1.00 32.14 363 GLY B N 1
ATOM 5783 C CA . GLY B 1 363 ? 21.495 65.663 92.424 1.00 31.06 363 GLY B CA 1
ATOM 5784 C C . GLY B 1 363 ? 20.992 65.352 91.039 1.00 30.85 363 GLY B C 1
ATOM 5785 O O . GLY B 1 363 ? 20.851 64.199 90.660 1.00 32.86 363 GLY B O 1
ATOM 5786 N N . PRO B 1 364 ? 20.810 66.384 90.251 1.00 31.02 364 PRO B N 1
ATOM 5787 C CA . PRO B 1 364 ? 20.216 66.327 88.937 1.00 30.92 364 PRO B CA 1
ATOM 5788 C C . PRO B 1 364 ? 21.092 66.195 87.715 1.00 33.87 364 PRO B C 1
ATOM 5789 O O . PRO B 1 364 ? 20.503 66.341 86.618 1.00 35.83 364 PRO B O 1
ATOM 5793 N N . CYS B 1 365 ? 22.382 65.925 87.882 1.00 32.23 365 CYS B N 1
ATOM 5794 C CA . CYS B 1 365 ? 23.283 65.805 86.754 1.00 30.99 365 CYS B CA 1
ATOM 5795 C C . CYS B 1 365 ? 23.318 64.433 86.140 1.00 31.80 365 CYS B C 1
ATOM 5796 O O . CYS B 1 365 ? 23.189 63.421 86.823 1.00 30.67 365 CYS B O 1
ATOM 5799 N N . ASP B 1 366 ? 23.507 64.425 84.802 1.00 35.24 366 ASP B N 1
ATOM 5800 C CA . ASP B 1 366 ? 23.583 63.070 84.185 1.00 36.83 366 ASP B CA 1
ATOM 5801 C C . ASP B 1 366 ? 25.002 62.558 84.457 1.00 36.04 366 ASP B C 1
ATOM 5802 O O . ASP B 1 366 ? 25.775 63.235 85.142 1.00 37.47 366 ASP B O 1
ATOM 5807 N N . ALA B 1 367 ? 25.335 61.440 83.848 1.00 35.90 367 ALA B N 1
ATOM 5808 C CA . ALA B 1 367 ? 26.629 60.808 84.016 1.00 34.97 367 ALA B CA 1
ATOM 5809 C C . ALA B 1 367 ? 27.753 61.381 83.196 1.00 33.36 367 ALA B C 1
ATOM 5810 O O . ALA B 1 367 ? 28.855 60.847 83.320 1.00 34.68 367 ALA B O 1
ATOM 5812 N N . THR B 1 368 ? 27.540 62.368 82.328 1.00 32.30 368 THR B N 1
ATOM 5813 C CA . THR B 1 368 ? 28.657 62.837 81.527 1.00 31.93 368 THR B CA 1
ATOM 5814 C C . THR B 1 368 ? 28.726 64.344 81.466 1.00 31.68 368 THR B C 1
ATOM 5815 O O . THR B 1 368 ? 29.825 64.848 81.121 1.00 34.30 368 THR B O 1
ATOM 5819 N N . GLU B 1 369 ? 27.661 65.079 81.745 1.00 28.72 369 GLU B N 1
ATOM 5820 C CA . GLU B 1 369 ? 27.837 66.542 81.641 1.00 31.21 369 GLU B CA 1
ATOM 5821 C C . GLU B 1 369 ? 28.892 67.114 82.573 1.00 34.07 369 GLU B C 1
ATOM 5822 O O . GLU B 1 369 ? 29.428 68.195 82.246 1.00 34.26 369 GLU B O 1
ATOM 5828 N N . GLY B 1 370 ? 29.224 66.446 83.692 1.00 34.89 370 GLY B N 1
ATOM 5829 C CA . GLY B 1 370 ? 30.213 66.885 84.656 1.00 35.86 370 GLY B CA 1
ATOM 5830 C C . GLY B 1 370 ? 31.644 66.601 84.226 1.00 35.67 370 GLY B C 1
ATOM 5831 O O . GLY B 1 370 ? 32.602 66.946 84.895 1.00 36.39 370 GLY B O 1
ATOM 5832 N N . ASP B 1 371 ? 31.783 65.957 83.065 1.00 35.91 371 ASP B N 1
ATOM 5833 C CA . ASP B 1 371 ? 33.100 65.654 82.541 1.00 35.78 371 ASP B CA 1
ATOM 5834 C C . ASP B 1 371 ? 33.656 67.034 82.254 1.00 36.43 371 ASP B C 1
ATOM 5835 O O . ASP B 1 371 ? 32.919 67.850 81.683 1.00 36.82 371 ASP B O 1
ATOM 5840 N N . PRO B 1 372 ? 34.898 67.286 82.628 1.00 34.50 372 PRO B N 1
ATOM 5841 C CA . PRO B 1 372 ? 35.600 68.529 82.429 1.00 33.43 372 PRO B CA 1
ATOM 5842 C C . PRO B 1 372 ? 35.505 69.003 81.001 1.00 35.46 372 PRO B C 1
ATOM 5843 O O . PRO B 1 372 ? 35.385 70.212 80.758 1.00 37.04 372 PRO B O 1
ATOM 5847 N N . LYS B 1 373 ? 35.553 68.110 80.024 1.00 36.81 373 LYS B N 1
ATOM 5848 C CA . LYS B 1 373 ? 35.409 68.377 78.606 1.00 38.25 373 LYS B CA 1
ATOM 5849 C C . LYS B 1 373 ? 34.024 69.005 78.319 1.00 38.30 373 LYS B C 1
ATOM 5850 O O . LYS B 1 373 ? 33.892 69.910 77.494 1.00 38.82 373 LYS B O 1
ATOM 5856 N N . ASN B 1 374 ? 32.992 68.462 78.984 1.00 36.53 374 ASN B N 1
ATOM 5857 C CA . ASN B 1 374 ? 31.634 68.981 78.806 1.00 33.29 374 ASN B CA 1
ATOM 5858 C C . ASN B 1 374 ? 31.424 70.208 79.675 1.00 32.99 374 ASN B C 1
ATOM 5859 O O . ASN B 1 374 ? 30.789 71.201 79.270 1.00 30.45 374 ASN B O 1
ATOM 5864 N N . ILE B 1 375 ? 32.061 70.200 80.871 1.00 32.27 375 ILE B N 1
ATOM 5865 C CA . ILE B 1 375 ? 31.925 71.377 81.757 1.00 27.89 375 ILE B CA 1
ATOM 5866 C C . ILE B 1 375 ? 32.257 72.644 80.989 1.00 26.95 375 ILE B C 1
ATOM 5867 O O . ILE B 1 375 ? 31.499 73.628 81.002 1.00 24.22 375 ILE B O 1
ATOM 5872 N N . VAL B 1 376 ? 33.410 72.668 80.288 1.00 28.86 376 VAL B N 1
ATOM 5873 C CA . VAL B 1 376 ? 33.778 73.885 79.556 1.00 28.09 376 VAL B CA 1
ATOM 5874 C C . VAL B 1 376 ? 32.805 74.218 78.446 1.00 30.91 376 VAL B C 1
ATOM 5875 O O . VAL B 1 376 ? 32.686 75.393 78.049 1.00 30.91 376 VAL B O 1
ATOM 5879 N N . LYS B 1 377 ? 32.004 73.265 77.973 1.00 33.26 377 LYS B N 1
ATOM 5880 C CA . LYS B 1 377 ? 30.982 73.558 76.963 1.00 34.01 377 LYS B CA 1
ATOM 5881 C C . LYS B 1 377 ? 29.848 74.303 77.657 1.00 33.21 377 LYS B C 1
ATOM 5882 O O . LYS B 1 377 ? 29.410 75.367 77.210 1.00 30.55 377 LYS B O 1
ATOM 5888 N N . VAL B 1 378 ? 29.398 73.746 78.796 1.00 32.18 378 VAL B N 1
ATOM 5889 C CA . VAL B 1 378 ? 28.336 74.458 79.507 1.00 28.82 378 VAL B CA 1
ATOM 5890 C C . VAL B 1 378 ? 28.843 75.799 79.988 1.00 30.67 378 VAL B C 1
ATOM 5891 O O . VAL B 1 378 ? 28.121 76.798 79.834 1.00 31.19 378 VAL B O 1
ATOM 5895 N N . GLN B 1 379 ? 30.031 75.844 80.623 1.00 31.18 379 GLN B N 1
ATOM 5896 C CA . GLN B 1 379 ? 30.471 77.193 81.099 1.00 32.64 379 GLN B CA 1
ATOM 5897 C C . GLN B 1 379 ? 31.988 77.214 80.911 1.00 37.20 379 GLN B C 1
ATOM 5898 O O . GLN B 1 379 ? 32.798 76.476 81.450 1.00 37.80 379 GLN B O 1
ATOM 5904 N N . PRO B 1 380 ? 32.391 78.084 80.002 1.00 39.65 380 PRO B N 1
ATOM 5905 C CA . PRO B 1 380 ? 33.758 78.242 79.552 1.00 39.22 380 PRO B CA 1
ATOM 5906 C C . PRO B 1 380 ? 34.688 78.628 80.674 1.00 37.92 380 PRO B C 1
ATOM 5907 O O . PRO B 1 380 ? 35.809 78.136 80.729 1.00 37.23 380 PRO B O 1
ATOM 5911 N N . ASN B 1 381 ? 34.234 79.472 81.598 1.00 36.38 381 ASN B N 1
ATOM 5912 C CA . ASN B 1 381 ? 35.072 79.889 82.705 1.00 31.69 381 ASN B CA 1
ATOM 5913 C C . ASN B 1 381 ? 34.458 79.665 84.060 1.00 28.19 381 ASN B C 1
ATOM 5914 O O . ASN B 1 381 ? 34.028 80.618 84.735 1.00 25.27 381 ASN B O 1
ATOM 5919 N N . PRO B 1 382 ? 34.413 78.414 84.491 1.00 25.38 382 PRO B N 1
ATOM 5920 C CA . PRO B 1 382 ? 33.844 78.093 85.799 1.00 25.24 382 PRO B CA 1
ATOM 5921 C C . PRO B 1 382 ? 34.562 78.926 86.850 1.00 27.85 382 PRO B C 1
ATOM 5922 O O . PRO B 1 382 ? 35.792 79.102 86.810 1.00 28.79 382 PRO B O 1
ATOM 5926 N N . GLU B 1 383 ? 33.798 79.497 87.776 1.00 27.78 383 GLU B N 1
ATOM 5927 C CA . GLU B 1 383 ? 34.394 80.307 88.832 1.00 27.66 383 GLU B CA 1
ATOM 5928 C C . GLU B 1 383 ? 33.433 80.413 90.019 1.00 28.34 383 GLU B C 1
ATOM 5929 O O . GLU B 1 383 ? 32.255 80.065 89.910 1.00 30.52 383 GLU B O 1
ATOM 5935 N N . VAL B 1 384 ? 33.942 80.872 91.160 1.00 25.42 384 VAL B N 1
ATOM 5936 C CA . VAL B 1 384 ? 33.139 81.019 92.353 1.00 23.12 384 VAL B CA 1
ATOM 5937 C C . VAL B 1 384 ? 33.696 82.169 93.160 1.00 23.58 384 VAL B C 1
ATOM 5938 O O . VAL B 1 384 ? 34.922 82.349 93.181 1.00 26.58 384 VAL B O 1
ATOM 5942 N N . THR B 1 385 ? 32.868 82.956 93.792 1.00 22.14 385 THR B N 1
ATOM 5943 C CA . THR B 1 385 ? 33.262 84.062 94.638 1.00 23.02 385 THR B CA 1
ATOM 5944 C C . THR B 1 385 ? 32.719 83.827 96.068 1.00 24.80 385 THR B C 1
ATOM 5945 O O . THR B 1 385 ? 31.492 83.691 96.258 1.00 26.34 385 THR B O 1
ATOM 5949 N N . PHE B 1 386 ? 33.603 83.743 97.062 1.00 22.02 386 PHE B N 1
ATOM 5950 C CA . PHE B 1 386 ? 33.184 83.577 98.453 1.00 20.35 386 PHE B CA 1
ATOM 5951 C C . PHE B 1 386 ? 33.432 84.947 99.072 1.00 21.39 386 PHE B C 1
ATOM 5952 O O . PHE B 1 386 ? 34.517 85.481 98.760 1.00 22.93 386 PHE B O 1
ATOM 5960 N N . SER B 1 387 ? 32.517 85.491 99.829 1.00 18.77 387 SER B N 1
ATOM 5961 C CA . SER B 1 387 ? 32.782 86.798 100.388 1.00 19.82 387 SER B CA 1
ATOM 5962 C C . SER B 1 387 ? 32.113 86.951 101.756 1.00 22.43 387 SER B C 1
ATOM 5963 O O . SER B 1 387 ? 31.417 86.050 102.235 1.00 21.88 387 SER B O 1
ATOM 5966 N N . ASN B 1 388 ? 32.321 88.110 102.355 1.00 23.21 388 ASN B N 1
ATOM 5967 C CA . ASN B 1 388 ? 31.722 88.441 103.627 1.00 26.21 388 ASN B CA 1
ATOM 5968 C C . ASN B 1 388 ? 31.797 87.369 104.699 1.00 26.80 388 ASN B C 1
ATOM 5969 O O . ASN B 1 388 ? 30.759 86.989 105.270 1.00 24.77 388 ASN B O 1
ATOM 5974 N N . ILE B 1 389 ? 33.010 86.888 104.967 1.00 25.65 389 ILE B N 1
ATOM 5975 C CA . ILE B 1 389 ? 33.181 85.841 105.979 1.00 25.37 389 ILE B CA 1
ATOM 5976 C C . ILE B 1 389 ? 33.083 86.493 107.359 1.00 26.87 389 ILE B C 1
ATOM 5977 O O . ILE B 1 389 ? 33.772 87.465 107.682 1.00 26.90 389 ILE B O 1
ATOM 5982 N N . ARG B 1 390 ? 32.174 85.965 108.167 1.00 26.39 390 ARG B N 1
ATOM 5983 C CA . ARG B 1 390 ? 31.865 86.475 109.485 1.00 27.14 390 ARG B CA 1
ATOM 5984 C C . ARG B 1 390 ? 31.886 85.348 110.498 1.00 27.65 390 ARG B C 1
ATOM 5985 O O . ARG B 1 390 ? 31.169 84.377 110.264 1.00 25.84 390 ARG B O 1
ATOM 5993 N N . ILE B 1 391 ? 32.699 85.453 111.545 1.00 28.04 391 ILE B N 1
ATOM 5994 C CA . ILE B 1 391 ? 32.769 84.378 112.558 1.00 27.76 391 ILE B CA 1
ATOM 5995 C C . ILE B 1 391 ? 32.379 84.975 113.903 1.00 27.10 391 ILE B C 1
ATOM 5996 O O . ILE B 1 391 ? 32.748 86.131 114.227 1.00 25.91 391 ILE B O 1
ATOM 6001 N N . GLY B 1 392 ? 31.624 84.259 114.739 1.00 26.54 392 GLY B N 1
ATOM 6002 C CA . GLY B 1 392 ? 31.235 84.905 115.997 1.00 23.42 392 GLY B CA 1
ATOM 6003 C C . GLY B 1 392 ? 30.172 84.167 116.772 1.00 20.47 392 GLY B C 1
ATOM 6004 O O . GLY B 1 392 ? 29.961 82.997 116.463 1.00 18.02 392 GLY B O 1
ATOM 6005 N N . GLU B 1 393 ? 29.583 84.838 117.764 1.00 21.97 393 GLU B N 1
ATOM 6006 C CA . GLU B 1 393 ? 28.584 84.122 118.561 1.00 26.32 393 GLU B CA 1
ATOM 6007 C C . GLU B 1 393 ? 27.364 83.746 117.707 1.00 24.81 393 GLU B C 1
ATOM 6008 O O . GLU B 1 393 ? 27.036 84.457 116.762 1.00 22.49 393 GLU B O 1
ATOM 6014 N N . ILE B 1 394 ? 26.828 82.610 118.115 1.00 23.96 394 ILE B N 1
ATOM 6015 C CA . ILE B 1 394 ? 25.655 82.070 117.461 1.00 27.83 394 ILE B CA 1
ATOM 6016 C C . ILE B 1 394 ? 24.562 83.143 117.581 1.00 30.26 394 ILE B C 1
ATOM 6017 O O . ILE B 1 394 ? 24.337 83.644 118.665 1.00 27.52 394 ILE B O 1
ATOM 6022 N N . GLY B 1 395 ? 23.998 83.530 116.428 1.00 30.99 395 GLY B N 1
ATOM 6023 C CA . GLY B 1 395 ? 22.953 84.529 116.405 1.00 27.65 395 GLY B CA 1
ATOM 6024 C C . GLY B 1 395 ? 23.527 85.885 116.051 1.00 27.92 395 GLY B C 1
ATOM 6025 O O . GLY B 1 395 ? 22.726 86.842 115.967 1.00 29.59 395 GLY B O 1
ATOM 6026 N N . SER B 1 396 ? 24.830 85.995 115.824 1.00 23.72 396 SER B N 1
ATOM 6027 C CA . SER B 1 396 ? 25.316 87.337 115.498 1.00 25.54 396 SER B CA 1
ATOM 6028 C C . SER B 1 396 ? 25.985 87.500 114.153 1.00 28.26 396 SER B C 1
ATOM 6029 O O . SER B 1 396 ? 26.350 88.641 113.859 1.00 29.77 396 SER B O 1
ATOM 6032 N N . THR B 1 397 ? 26.197 86.450 113.363 1.00 30.62 397 THR B N 1
ATOM 6033 C CA . THR B 1 397 ? 26.895 86.699 112.103 1.00 34.03 397 THR B CA 1
ATOM 6034 C C . THR B 1 397 ? 26.032 87.046 110.885 1.00 38.39 397 THR B C 1
ATOM 6035 O O . THR B 1 397 ? 26.576 87.554 109.879 1.00 38.00 397 THR B O 1
ATOM 6039 N N . SER B 1 398 ? 24.723 86.803 110.970 1.00 40.68 398 SER B N 1
ATOM 6040 C CA . SER B 1 398 ? 23.908 87.061 109.787 1.00 42.08 398 SER B CA 1
ATOM 6041 C C . SER B 1 398 ? 22.816 88.055 110.098 1.00 44.74 398 SER B C 1
ATOM 6042 O O . SER B 1 398 ? 21.830 87.773 109.371 1.00 46.03 398 SER B O 1
ATOM 6053 N N . THR C 1 2 ? -24.024 77.858 66.513 1.00 26.52 2 THR C N 1
ATOM 6054 C CA . THR C 1 2 ? -24.646 79.177 66.334 1.00 25.46 2 THR C CA 1
ATOM 6055 C C . THR C 1 2 ? -24.254 80.123 67.462 1.00 25.32 2 THR C C 1
ATOM 6056 O O . THR C 1 2 ? -24.497 79.863 68.631 1.00 28.62 2 THR C O 1
ATOM 6060 N N . PRO C 1 3 ? -23.675 81.227 67.078 1.00 25.27 3 PRO C N 1
ATOM 6061 C CA . PRO C 1 3 ? -23.204 82.232 67.989 1.00 27.68 3 PRO C CA 1
ATOM 6062 C C . PRO C 1 3 ? -24.375 82.829 68.730 1.00 30.03 3 PRO C C 1
ATOM 6063 O O . PRO C 1 3 ? -25.445 82.934 68.136 1.00 35.85 3 PRO C O 1
ATOM 6067 N N . ASP C 1 4 ? -24.169 83.231 69.964 1.00 30.77 4 ASP C N 1
ATOM 6068 C CA . ASP C 1 4 ? -25.176 83.863 70.794 1.00 28.34 4 ASP C CA 1
ATOM 6069 C C . ASP C 1 4 ? -25.054 85.321 70.454 1.00 30.46 4 ASP C C 1
ATOM 6070 O O . ASP C 1 4 ? -24.353 85.660 69.495 1.00 32.39 4 ASP C O 1
ATOM 6075 N N . LYS C 1 5 ? -25.700 86.183 71.212 1.00 32.96 5 LYS C N 1
ATOM 6076 C CA . LYS C 1 5 ? -25.636 87.597 70.886 1.00 35.14 5 LYS C CA 1
ATOM 6077 C C . LYS C 1 5 ? -24.688 88.368 71.769 1.00 38.31 5 LYS C C 1
ATOM 6078 O O . LYS C 1 5 ? -24.671 89.613 71.669 1.00 39.47 5 LYS C O 1
ATOM 6084 N N . ALA C 1 6 ? -23.886 87.697 72.591 1.00 38.88 6 ALA C N 1
ATOM 6085 C CA . ALA C 1 6 ? -22.907 88.367 73.449 1.00 38.02 6 ALA C CA 1
ATOM 6086 C C . ALA C 1 6 ? -21.862 89.087 72.614 1.00 38.54 6 ALA C C 1
ATOM 6087 O O . ALA C 1 6 ? -21.505 88.608 71.526 1.00 40.16 6 ALA C O 1
ATOM 6089 N N . LYS C 1 7 ? -21.360 90.220 73.093 1.00 38.02 7 LYS C N 1
ATOM 6090 C CA . LYS C 1 7 ? -20.383 90.959 72.288 1.00 38.86 7 LYS C CA 1
ATOM 6091 C C . LYS C 1 7 ? -19.022 90.266 72.197 1.00 37.70 7 LYS C C 1
ATOM 6092 O O . LYS C 1 7 ? -18.521 89.701 73.161 1.00 35.00 7 LYS C O 1
ATOM 6098 N N . GLU C 1 8 ? -18.446 90.333 71.004 1.00 34.80 8 GLU C N 1
ATOM 6099 C CA . GLU C 1 8 ? -17.152 89.739 70.740 1.00 33.27 8 GLU C CA 1
ATOM 6100 C C . GLU C 1 8 ? -16.190 90.926 70.717 1.00 34.01 8 GLU C C 1
ATOM 6101 O O . GLU C 1 8 ? -16.353 91.816 69.881 1.00 33.35 8 GLU C O 1
ATOM 6107 N N . GLN C 1 9 ? -15.226 90.949 71.640 1.00 34.75 9 GLN C N 1
ATOM 6108 C CA . GLN C 1 9 ? -14.315 92.115 71.614 1.00 35.37 9 GLN C CA 1
ATOM 6109 C C . GLN C 1 9 ? -12.941 91.603 71.259 1.00 35.50 9 GLN C C 1
ATOM 6110 O O . GLN C 1 9 ? -12.145 91.231 72.137 1.00 39.98 9 GLN C O 1
ATOM 6116 N N . HIS C 1 10 ? -12.660 91.499 69.975 1.00 32.36 10 HIS C N 1
ATOM 6117 C CA . HIS C 1 10 ? -11.372 90.983 69.564 1.00 29.98 10 HIS C CA 1
ATOM 6118 C C . HIS C 1 10 ? -10.267 91.954 69.920 1.00 27.29 10 HIS C C 1
ATOM 6119 O O . HIS C 1 10 ? -10.279 93.146 69.629 1.00 31.37 10 HIS C O 1
ATOM 6126 N N . PRO C 1 11 ? -9.196 91.465 70.470 1.00 26.21 11 PRO C N 1
ATOM 6127 C CA . PRO C 1 11 ? -8.007 92.243 70.764 1.00 25.28 11 PRO C CA 1
ATOM 6128 C C . PRO C 1 11 ? -7.467 92.831 69.482 1.00 27.70 11 PRO C C 1
ATOM 6129 O O . PRO C 1 11 ? -7.427 92.181 68.411 1.00 30.65 11 PRO C O 1
ATOM 6133 N N . LYS C 1 12 ? -7.041 94.077 69.520 1.00 27.33 12 LYS C N 1
ATOM 6134 C CA . LYS C 1 12 ? -6.477 94.737 68.329 1.00 29.78 12 LYS C CA 1
ATOM 6135 C C . LYS C 1 12 ? -4.993 94.434 68.239 1.00 31.60 12 LYS C C 1
ATOM 6136 O O . LYS C 1 12 ? -4.351 94.254 69.294 1.00 33.94 12 LYS C O 1
ATOM 6142 N N . LEU C 1 13 ? -4.415 94.415 67.051 1.00 31.39 13 LEU C N 1
ATOM 6143 C CA . LEU C 1 13 ? -2.994 94.122 66.921 1.00 30.06 13 LEU C CA 1
ATOM 6144 C C . LEU C 1 13 ? -2.461 94.866 65.713 1.00 31.15 13 LEU C C 1
ATOM 6145 O O . LEU C 1 13 ? -2.893 94.635 64.588 1.00 33.31 13 LEU C O 1
ATOM 6150 N N . GLU C 1 14 ? -1.529 95.779 65.936 1.00 32.26 14 GLU C N 1
ATOM 6151 C CA . GLU C 1 14 ? -0.886 96.533 64.853 1.00 32.12 14 GLU C CA 1
ATOM 6152 C C . GLU C 1 14 ? 0.086 95.583 64.151 1.00 31.48 14 GLU C C 1
ATOM 6153 O O . GLU C 1 14 ? 0.784 94.754 64.781 1.00 33.25 14 GLU C O 1
ATOM 6159 N N . THR C 1 15 ? 0.143 95.551 62.831 1.00 28.32 15 THR C N 1
ATOM 6160 C CA . THR C 1 15 ? 1.016 94.750 62.010 1.00 28.98 15 THR C CA 1
ATOM 6161 C C . THR C 1 15 ? 1.528 95.617 60.875 1.00 28.62 15 THR C C 1
ATOM 6162 O O . THR C 1 15 ? 1.083 96.756 60.713 1.00 32.25 15 THR C O 1
ATOM 6166 N N . TYR C 1 16 ? 2.545 95.257 60.106 1.00 27.52 16 TYR C N 1
ATOM 6167 C CA . TYR C 1 16 ? 3.094 96.141 59.072 1.00 25.80 16 TYR C CA 1
ATOM 6168 C C . TYR C 1 16 ? 3.226 95.483 57.704 1.00 25.10 16 TYR C C 1
ATOM 6169 O O . TYR C 1 16 ? 3.413 94.256 57.622 1.00 22.65 16 TYR C O 1
ATOM 6178 N N . ARG C 1 17 ? 3.123 96.304 56.655 1.00 24.75 17 ARG C N 1
ATOM 6179 C CA . ARG C 1 17 ? 3.326 95.809 55.287 1.00 26.79 17 ARG C CA 1
ATOM 6180 C C . ARG C 1 17 ? 4.517 96.649 54.824 1.00 27.33 17 ARG C C 1
ATOM 6181 O O . ARG C 1 17 ? 4.540 97.867 55.089 1.00 27.30 17 ARG C O 1
ATOM 6189 N N . CYS C 1 18 ? 5.521 96.026 54.215 1.00 28.35 18 CYS C N 1
ATOM 6190 C CA . CYS C 1 18 ? 6.723 96.758 53.882 1.00 28.12 18 CYS C CA 1
ATOM 6191 C C . CYS C 1 18 ? 7.300 96.567 52.513 1.00 28.79 18 CYS C C 1
ATOM 6192 O O . CYS C 1 18 ? 7.239 95.484 51.950 1.00 27.24 18 CYS C O 1
ATOM 6195 N N . THR C 1 19 ? 7.929 97.651 52.043 1.00 31.40 19 THR C N 1
ATOM 6196 C CA . THR C 1 19 ? 8.613 97.582 50.738 1.00 32.81 19 THR C CA 1
ATOM 6197 C C . THR C 1 19 ? 9.979 98.253 50.930 1.00 31.82 19 THR C C 1
ATOM 6198 O O . THR C 1 19 ? 10.106 99.110 51.799 1.00 32.94 19 THR C O 1
ATOM 6202 N N . LYS C 1 20 ? 10.960 97.886 50.135 1.00 33.96 20 LYS C N 1
ATOM 6203 C CA . LYS C 1 20 ? 12.269 98.541 50.234 1.00 38.17 20 LYS C CA 1
ATOM 6204 C C . LYS C 1 20 ? 12.120 100.037 49.956 1.00 40.83 20 LYS C C 1
ATOM 6205 O O . LYS C 1 20 ? 12.732 100.852 50.648 1.00 40.70 20 LYS C O 1
ATOM 6211 N N . ALA C 1 21 ? 11.297 100.424 48.977 1.00 41.71 21 ALA C N 1
ATOM 6212 C CA . ALA C 1 21 ? 11.122 101.817 48.645 1.00 42.97 21 ALA C CA 1
ATOM 6213 C C . ALA C 1 21 ? 10.330 102.608 49.655 1.00 43.25 21 ALA C C 1
ATOM 6214 O O . ALA C 1 21 ? 10.732 103.743 49.902 1.00 44.44 21 ALA C O 1
ATOM 6216 N N . SER C 1 22 ? 9.255 102.090 50.227 1.00 44.20 22 SER C N 1
ATOM 6217 C CA . SER C 1 22 ? 8.521 102.921 51.176 1.00 44.73 22 SER C CA 1
ATOM 6218 C C . SER C 1 22 ? 8.616 102.507 52.630 1.00 43.34 22 SER C C 1
ATOM 6219 O O . SER C 1 22 ? 8.006 103.197 53.480 1.00 44.39 22 SER C O 1
ATOM 6222 N N . GLY C 1 23 ? 9.338 101.438 52.936 1.00 40.35 23 GLY C N 1
ATOM 6223 C CA . GLY C 1 23 ? 9.398 101.108 54.367 1.00 39.61 23 GLY C CA 1
ATOM 6224 C C . GLY C 1 23 ? 8.185 100.335 54.824 1.00 40.20 23 GLY C C 1
ATOM 6225 O O . GLY C 1 23 ? 7.462 99.747 54.034 1.00 41.77 23 GLY C O 1
ATOM 6226 N N . CYS C 1 24 ? 7.984 100.306 56.129 1.00 39.85 24 CYS C N 1
ATOM 6227 C CA . CYS C 1 24 ? 6.920 99.551 56.760 1.00 39.88 24 CYS C CA 1
ATOM 6228 C C . CYS C 1 24 ? 5.773 100.452 57.160 1.00 40.87 24 CYS C C 1
ATOM 6229 O O . CYS C 1 24 ? 5.935 101.424 57.878 1.00 40.48 24 CYS C O 1
ATOM 6232 N N . LYS C 1 25 ? 4.593 100.116 56.629 1.00 42.31 25 LYS C N 1
ATOM 6233 C CA . LYS C 1 25 ? 3.386 100.901 56.899 1.00 41.48 25 LYS C CA 1
ATOM 6234 C C . LYS C 1 25 ? 2.545 100.150 57.904 1.00 39.45 25 LYS C C 1
ATOM 6235 O O . LYS C 1 25 ? 2.365 98.944 57.754 1.00 39.61 25 LYS C O 1
ATOM 6241 N N . LYS C 1 26 ? 2.061 100.911 58.876 1.00 39.95 26 LYS C N 1
ATOM 6242 C CA . LYS C 1 26 ? 1.289 100.245 59.935 1.00 42.43 26 LYS C CA 1
ATOM 6243 C C . LYS C 1 26 ? -0.156 99.987 59.547 1.00 42.61 26 LYS C C 1
ATOM 6244 O O . LYS C 1 26 ? -0.764 100.776 58.845 1.00 42.95 26 LYS C O 1
ATOM 6250 N N . GLN C 1 27 ? -0.692 98.846 59.983 1.00 41.34 27 GLN C N 1
ATOM 6251 C CA . GLN C 1 27 ? -2.028 98.413 59.670 1.00 40.15 27 GLN C CA 1
ATOM 6252 C C . GLN C 1 27 ? -2.725 97.851 60.906 1.00 38.25 27 GLN C C 1
ATOM 6253 O O . GLN C 1 27 ? -2.065 97.264 61.746 1.00 38.15 27 GLN C O 1
ATOM 6259 N N . THR C 1 28 ? -4.030 98.015 60.942 1.00 37.05 28 THR C N 1
ATOM 6260 C CA . THR C 1 28 ? -4.796 97.485 62.048 1.00 33.99 28 THR C CA 1
ATOM 6261 C C . THR C 1 28 ? -5.377 96.129 61.658 1.00 33.88 28 THR C C 1
ATOM 6262 O O . THR C 1 28 ? -6.021 96.016 60.609 1.00 34.53 28 THR C O 1
ATOM 6266 N N . ASN C 1 29 ? -5.123 95.147 62.528 1.00 30.34 29 ASN C N 1
ATOM 6267 C CA . ASN C 1 29 ? -5.615 93.803 62.396 1.00 25.49 29 ASN C CA 1
ATOM 6268 C C . ASN C 1 29 ? -6.261 93.461 63.733 1.00 25.90 29 ASN C C 1
ATOM 6269 O O . ASN C 1 29 ? -6.192 94.202 64.699 1.00 26.16 29 ASN C O 1
ATOM 6274 N N . TYR C 1 30 ? -6.963 92.327 63.818 1.00 25.27 30 TYR C N 1
ATOM 6275 C CA . TYR C 1 30 ? -7.624 91.883 65.027 1.00 23.53 30 TYR C CA 1
ATOM 6276 C C . TYR C 1 30 ? -7.237 90.430 65.254 1.00 22.06 30 TYR C C 1
ATOM 6277 O O . TYR C 1 30 ? -6.834 89.771 64.299 1.00 22.17 30 TYR C O 1
ATOM 6286 N N . ILE C 1 31 ? -7.343 89.979 66.493 1.00 21.14 31 ILE C N 1
ATOM 6287 C CA . ILE C 1 31 ? -6.982 88.619 66.842 1.00 19.58 31 ILE C CA 1
ATOM 6288 C C . ILE C 1 31 ? -8.252 87.917 67.222 1.00 21.90 31 ILE C C 1
ATOM 6289 O O . ILE C 1 31 ? -9.042 88.554 67.936 1.00 24.51 31 ILE C O 1
ATOM 6294 N N . VAL C 1 32 ? -8.431 86.662 66.777 1.00 21.22 32 VAL C N 1
ATOM 6295 C CA . VAL C 1 32 ? -9.647 85.958 67.140 1.00 19.73 32 VAL C CA 1
ATOM 6296 C C . VAL C 1 32 ? -9.278 84.611 67.725 1.00 20.58 32 VAL C C 1
ATOM 6297 O O . VAL C 1 32 ? -8.404 83.942 67.158 1.00 23.52 32 VAL C O 1
ATOM 6301 N N . ALA C 1 33 ? -9.903 84.248 68.848 1.00 18.56 33 ALA C N 1
ATOM 6302 C CA . ALA C 1 33 ? -9.599 82.960 69.453 1.00 20.88 33 ALA C CA 1
ATOM 6303 C C . ALA C 1 33 ? -10.246 81.848 68.638 1.00 20.16 33 ALA C C 1
ATOM 6304 O O . ALA C 1 33 ? -11.277 82.112 68.013 1.00 21.95 33 ALA C O 1
ATOM 6306 N N . ASP C 1 34 ? -9.762 80.620 68.698 1.00 21.39 34 ASP C N 1
ATOM 6307 C CA . ASP C 1 34 ? -10.390 79.534 67.965 1.00 21.90 34 ASP C CA 1
ATOM 6308 C C . ASP C 1 34 ? -11.867 79.442 68.357 1.00 26.10 34 ASP C C 1
ATOM 6309 O O . ASP C 1 34 ? -12.216 79.861 69.473 1.00 30.25 34 ASP C O 1
ATOM 6314 N N . ALA C 1 35 ? -12.707 78.853 67.525 1.00 24.73 35 ALA C N 1
ATOM 6315 C CA . ALA C 1 35 ? -14.117 78.706 67.808 1.00 25.10 35 ALA C CA 1
ATOM 6316 C C . ALA C 1 35 ? -14.327 77.962 69.126 1.00 25.51 35 ALA C C 1
ATOM 6317 O O . ALA C 1 35 ? -15.073 78.464 69.996 1.00 25.20 35 ALA C O 1
ATOM 6319 N N . GLY C 1 36 ? -13.679 76.845 69.312 1.00 25.38 36 GLY C N 1
ATOM 6320 C CA . GLY C 1 36 ? -13.760 76.027 70.516 1.00 26.77 36 GLY C CA 1
ATOM 6321 C C . GLY C 1 36 ? -13.488 76.781 71.820 1.00 25.12 36 GLY C C 1
ATOM 6322 O O . GLY C 1 36 ? -14.198 76.581 72.794 1.00 25.43 36 GLY C O 1
ATOM 6323 N N . ILE C 1 37 ? -12.556 77.704 71.850 1.00 23.20 37 ILE C N 1
ATOM 6324 C CA . ILE C 1 37 ? -12.221 78.495 73.029 1.00 23.86 37 ILE C CA 1
ATOM 6325 C C . ILE C 1 37 ? -13.334 79.413 73.422 1.00 24.70 37 ILE C C 1
ATOM 6326 O O . ILE C 1 37 ? -13.487 79.729 74.601 1.00 27.59 37 ILE C O 1
ATOM 6331 N N . HIS C 1 38 ? -14.166 79.828 72.463 1.00 27.45 38 HIS C N 1
ATOM 6332 C CA . HIS C 1 38 ? -15.313 80.685 72.731 1.00 24.39 38 HIS C CA 1
ATOM 6333 C C . HIS C 1 38 ? -16.264 79.911 73.666 1.00 23.92 38 HIS C C 1
ATOM 6334 O O . HIS C 1 38 ? -16.931 80.515 74.524 1.00 23.81 38 HIS C O 1
ATOM 6341 N N . GLY C 1 39 ? -16.320 78.606 73.526 1.00 21.90 39 GLY C N 1
ATOM 6342 C CA . GLY C 1 39 ? -17.220 77.811 74.336 1.00 24.53 39 GLY C CA 1
ATOM 6343 C C . GLY C 1 39 ? -18.448 77.486 73.449 1.00 25.52 39 GLY C C 1
ATOM 6344 O O . GLY C 1 39 ? -19.195 78.344 73.045 1.00 27.61 39 GLY C O 1
ATOM 6345 N N . ILE C 1 40 ? -18.616 76.227 73.133 1.00 25.51 40 ILE C N 1
ATOM 6346 C CA . ILE C 1 40 ? -19.694 75.727 72.332 1.00 27.01 40 ILE C CA 1
ATOM 6347 C C . ILE C 1 40 ? -20.487 74.724 73.173 1.00 25.73 40 ILE C C 1
ATOM 6348 O O . ILE C 1 40 ? -20.010 73.645 73.471 1.00 25.03 40 ILE C O 1
ATOM 6353 N N . ARG C 1 41 ? -21.708 75.093 73.546 1.00 28.81 41 ARG C N 1
ATOM 6354 C CA . ARG C 1 41 ? -22.476 74.140 74.381 1.00 29.94 41 ARG C CA 1
ATOM 6355 C C . ARG C 1 41 ? -23.974 74.050 74.057 1.00 27.05 41 ARG C C 1
ATOM 6356 O O . ARG C 1 41 ? -24.572 74.968 73.468 1.00 21.78 41 ARG C O 1
ATOM 6364 N N . GLN C 1 42 ? -24.516 72.932 74.542 1.00 25.39 42 GLN C N 1
ATOM 6365 C CA . GLN C 1 42 ? -25.953 72.689 74.440 1.00 24.21 42 GLN C CA 1
ATOM 6366 C C . GLN C 1 42 ? -26.583 73.557 75.535 1.00 28.94 42 GLN C C 1
ATOM 6367 O O . GLN C 1 42 ? -25.888 74.213 76.336 1.00 27.30 42 GLN C O 1
ATOM 6373 N N . LYS C 1 43 ? -27.915 73.559 75.546 1.00 31.84 43 LYS C N 1
ATOM 6374 C CA . LYS C 1 43 ? -28.720 74.359 76.461 1.00 29.17 43 LYS C CA 1
ATOM 6375 C C . LYS C 1 43 ? -28.695 73.780 77.870 1.00 27.96 43 LYS C C 1
ATOM 6376 O O . LYS C 1 43 ? -28.885 74.546 78.817 1.00 25.69 43 LYS C O 1
ATOM 6382 N N . ASN C 1 44 ? -28.441 72.485 78.026 1.00 26.84 44 ASN C N 1
ATOM 6383 C CA . ASN C 1 44 ? -28.363 71.929 79.381 1.00 28.47 44 ASN C CA 1
ATOM 6384 C C . ASN C 1 44 ? -26.912 71.966 79.875 1.00 30.08 44 ASN C C 1
ATOM 6385 O O . ASN C 1 44 ? -26.444 71.189 80.717 1.00 30.53 44 ASN C O 1
ATOM 6390 N N . GLY C 1 45 ? -26.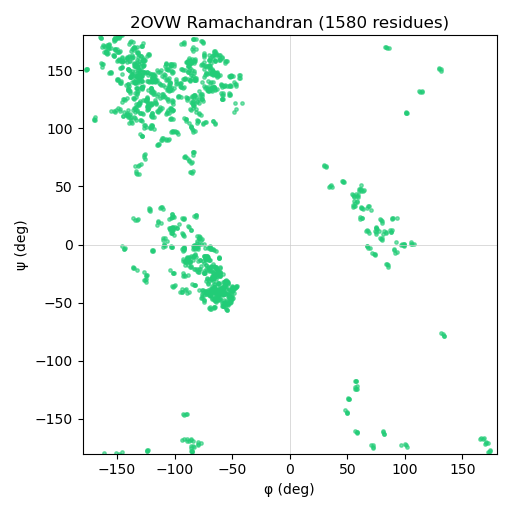119 72.869 79.285 1.00 29.37 45 GLY C N 1
ATOM 6391 C CA . GLY C 1 45 ? -24.722 73.051 79.592 1.00 28.00 45 GLY C CA 1
ATOM 6392 C C . GLY C 1 45 ? -23.845 71.918 79.094 1.00 27.48 45 GLY C C 1
ATOM 6393 O O . GLY C 1 45 ? -22.627 72.086 79.214 1.00 28.98 45 GLY C O 1
ATOM 6394 N N . ALA C 1 46 ? -24.298 70.802 78.563 1.00 26.82 46 ALA C N 1
ATOM 6395 C CA . ALA C 1 46 ? -23.370 69.788 78.067 1.00 29.46 46 ALA C CA 1
ATOM 6396 C C . ALA C 1 46 ? -22.585 70.382 76.880 1.00 31.89 46 ALA C C 1
ATOM 6397 O O . ALA C 1 46 ? -22.934 71.445 76.338 1.00 32.93 46 ALA C O 1
ATOM 6399 N N . GLY C 1 47 ? -21.489 69.708 76.507 1.00 32.90 47 GLY C N 1
ATOM 6400 C CA . GLY C 1 47 ? -20.670 70.210 75.392 1.00 35.31 47 GLY C CA 1
ATOM 6401 C C . GLY C 1 47 ? -21.129 69.549 74.077 1.00 34.97 47 GLY C C 1
ATOM 6402 O O . GLY C 1 47 ? -21.921 68.595 74.092 1.00 34.19 47 GLY C O 1
ATOM 6403 N N . CYS C 1 48 ? -20.554 70.018 72.966 1.00 33.03 48 CYS C N 1
ATOM 6404 C CA . CYS C 1 48 ? -20.929 69.425 71.685 1.00 31.24 48 CYS C CA 1
ATOM 6405 C C . CYS C 1 48 ? -19.931 68.440 71.137 1.00 30.57 48 CYS C C 1
ATOM 6406 O O . CYS C 1 48 ? -20.066 67.999 69.987 1.00 32.10 48 CYS C O 1
ATOM 6409 N N . GLY C 1 49 ? -18.982 68.011 71.950 1.00 27.96 49 GLY C N 1
ATOM 6410 C CA . GLY C 1 49 ? -18.054 66.989 71.499 1.00 27.94 49 GLY C CA 1
ATOM 6411 C C . GLY C 1 49 ? -16.604 67.387 71.756 1.00 27.33 49 GLY C C 1
ATOM 6412 O O . GLY C 1 49 ? -16.244 68.554 71.745 1.00 26.45 49 GLY C O 1
ATOM 6413 N N . ASP C 1 50 ? -15.793 66.377 71.952 1.00 28.23 50 ASP C N 1
ATOM 6414 C CA . ASP C 1 50 ? -14.389 66.576 72.193 1.00 32.32 50 ASP C CA 1
ATOM 6415 C C . ASP C 1 50 ? -13.471 66.353 70.972 1.00 34.50 50 ASP C C 1
ATOM 6416 O O . ASP C 1 50 ? -13.733 65.583 70.044 1.00 34.59 50 ASP C O 1
ATOM 6421 N N . TRP C 1 51 ? -12.318 67.034 71.092 1.00 32.83 51 TRP C N 1
ATOM 6422 C CA . TRP C 1 51 ? -11.265 66.935 70.097 1.00 30.77 51 TRP C CA 1
ATOM 6423 C C . TRP C 1 51 ? -11.030 65.484 69.780 1.00 30.36 51 TRP C C 1
ATOM 6424 O O . TRP C 1 51 ? -11.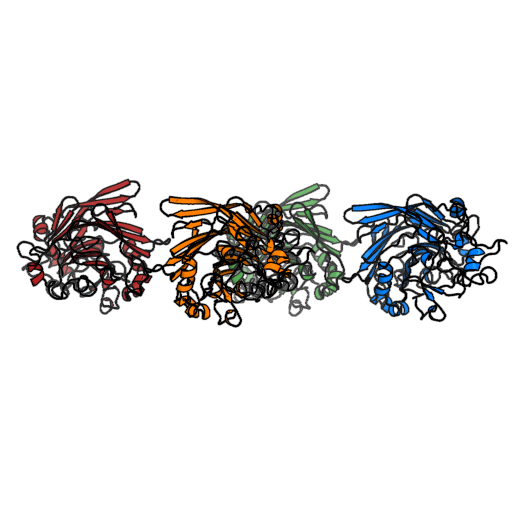059 64.700 70.737 1.00 29.74 51 TRP C O 1
ATOM 6435 N N . GLY C 1 52 ? -10.849 65.118 68.517 1.00 30.27 52 GLY C N 1
ATOM 6436 C CA . GLY C 1 52 ? -10.629 63.708 68.171 1.00 29.19 52 GLY C CA 1
ATOM 6437 C C . GLY C 1 52 ? -11.885 62.932 67.872 1.00 29.55 52 GLY C C 1
ATOM 6438 O O . GLY C 1 52 ? -11.788 61.766 67.492 1.00 32.47 52 GLY C O 1
ATOM 6439 N N . GLN C 1 53 ? -13.062 63.524 68.012 1.00 29.61 53 GLN C N 1
ATOM 6440 C CA . GLN C 1 53 ? -14.328 62.861 67.787 1.00 31.88 53 GLN C CA 1
ATOM 6441 C C . GLN C 1 53 ? -15.378 63.651 66.989 1.00 29.16 53 GLN C C 1
ATOM 6442 O O . GLN C 1 53 ? -15.319 64.862 66.808 1.00 24.46 53 GLN C O 1
ATOM 6448 N N . LYS C 1 54 ? -16.424 62.887 66.630 1.00 29.97 54 LYS C N 1
ATOM 6449 C CA . LYS C 1 54 ? -17.563 63.512 65.975 1.00 29.17 54 LYS C CA 1
ATOM 6450 C C . LYS C 1 54 ? -18.297 64.252 67.080 1.00 27.75 54 LYS C C 1
ATOM 6451 O O . LYS C 1 54 ? -18.111 64.050 68.265 1.00 26.62 54 LYS C O 1
ATOM 6457 N N . PRO C 1 55 ? -19.127 65.190 66.672 1.00 28.58 55 PRO C N 1
ATOM 6458 C CA . PRO C 1 55 ? -19.905 66.002 67.598 1.00 26.03 55 PRO C CA 1
ATOM 6459 C C . PRO C 1 55 ? -20.942 65.116 68.293 1.00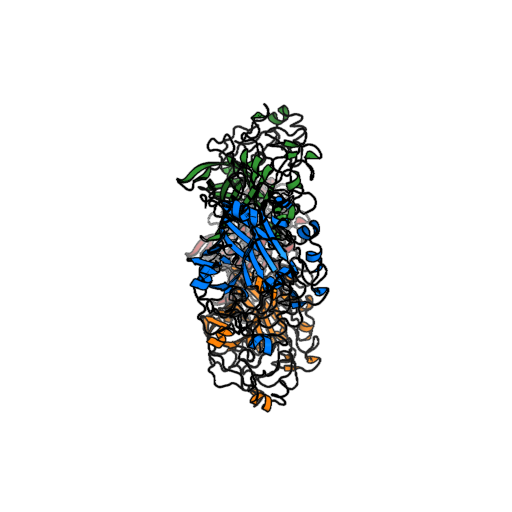 24.61 55 PRO C C 1
ATOM 6460 O O . PRO C 1 55 ? -21.232 63.991 67.839 1.00 17.17 55 PRO C O 1
ATOM 6464 N N . ASN C 1 56 ? -21.419 65.712 69.412 1.00 27.27 56 ASN C N 1
ATOM 6465 C CA . ASN C 1 56 ? -22.416 64.977 70.198 1.00 31.39 56 ASN C CA 1
ATOM 6466 C C . ASN C 1 56 ? -23.540 64.405 69.333 1.00 31.43 56 ASN C C 1
ATOM 6467 O O . ASN C 1 56 ? -24.251 65.166 68.703 1.00 30.54 56 ASN C O 1
ATOM 6472 N N . ALA C 1 57 ? -23.753 63.090 69.350 1.00 33.91 57 ALA C N 1
ATOM 6473 C CA . ALA C 1 57 ? -24.746 62.396 68.573 1.00 36.34 57 ALA C CA 1
ATOM 6474 C C . ALA C 1 57 ? -26.185 62.762 68.913 1.00 39.18 57 ALA C C 1
ATOM 6475 O O . ALA C 1 57 ? -27.017 62.528 68.024 1.00 42.03 57 ALA C O 1
ATOM 6477 N N . THR C 1 58 ? -26.466 63.320 70.083 1.00 38.52 58 THR C N 1
ATOM 6478 C CA . THR C 1 58 ? -27.825 63.678 70.407 1.00 39.66 58 THR C CA 1
ATOM 6479 C C . THR C 1 58 ? -28.101 65.104 69.983 1.00 38.74 58 THR C C 1
ATOM 6480 O O . THR C 1 58 ? -29.207 65.383 69.541 1.00 42.91 58 THR C O 1
ATOM 6484 N N . ALA C 1 59 ? -27.167 66.008 70.146 1.00 35.13 59 ALA C N 1
ATOM 6485 C CA . ALA C 1 59 ? -27.348 67.394 69.775 1.00 32.78 59 ALA C CA 1
ATOM 6486 C C . ALA C 1 59 ? -27.076 67.579 68.275 1.00 29.23 59 ALA C C 1
ATOM 6487 O O . ALA C 1 59 ? -27.478 68.564 67.677 1.00 28.86 59 ALA C O 1
ATOM 6489 N N . CYS C 1 60 ? -26.348 66.654 67.692 1.00 27.56 60 CYS C N 1
ATOM 6490 C CA . CYS C 1 60 ? -25.934 66.680 66.304 1.00 27.76 60 CYS C CA 1
ATOM 6491 C C . CYS C 1 60 ? -26.094 65.421 65.483 1.00 27.27 60 CYS C C 1
ATOM 6492 O O . CYS C 1 60 ? -25.159 64.826 64.930 1.00 24.73 60 CYS C O 1
ATOM 6495 N N . PRO C 1 61 ? -27.328 64.950 65.324 1.00 28.00 61 PRO C N 1
ATOM 6496 C CA . PRO C 1 61 ? -27.642 63.812 64.481 1.00 27.81 61 PRO C CA 1
ATOM 6497 C C . PRO C 1 61 ? -27.418 64.179 62.997 1.00 26.36 61 PRO C C 1
ATOM 6498 O O . PRO C 1 61 ? -27.158 63.317 62.157 1.00 25.34 61 PRO C O 1
ATOM 6502 N N . ASP C 1 62 ? -27.463 65.467 62.677 1.00 25.05 62 ASP C N 1
ATOM 6503 C CA . ASP C 1 62 ? -27.279 66.035 61.368 1.00 26.59 62 ASP C CA 1
ATOM 6504 C C . ASP C 1 62 ? -26.836 67.488 61.575 1.00 25.52 62 ASP C C 1
ATOM 6505 O O . ASP C 1 62 ? -26.979 67.964 62.710 1.00 27.01 62 ASP C O 1
ATOM 6510 N N . GLU C 1 63 ? -26.395 68.144 60.513 1.00 22.53 63 GLU C N 1
ATOM 6511 C CA . GLU C 1 63 ? -25.923 69.502 60.583 1.00 21.31 63 GLU C CA 1
ATOM 6512 C C . GLU C 1 63 ? -26.849 70.592 61.056 1.00 23.82 63 GLU C C 1
ATOM 6513 O O . GLU C 1 63 ? -26.414 71.578 61.683 1.00 24.02 63 GLU C O 1
ATOM 6519 N N . ALA C 1 64 ? -28.121 70.486 60.602 1.00 24.01 64 ALA C N 1
ATOM 6520 C CA . ALA C 1 64 ? -29.070 71.529 60.961 1.00 24.62 64 ALA C CA 1
ATOM 6521 C C . ALA C 1 64 ? -29.361 71.428 62.464 1.00 23.60 64 ALA C C 1
ATOM 6522 O O . ALA C 1 64 ? -29.473 72.451 63.153 1.00 24.04 64 ALA C O 1
ATOM 6524 N N . SER C 1 65 ? -29.502 70.197 62.939 1.00 22.68 65 SER C N 1
ATOM 6525 C CA . SER C 1 65 ? -29.770 69.949 64.353 1.00 25.03 65 SER C CA 1
ATOM 6526 C C . SER C 1 65 ? -28.561 70.447 65.142 1.00 27.07 65 SER C C 1
ATOM 6527 O O . SER C 1 65 ? -28.681 71.271 66.063 1.00 25.68 65 SER C O 1
ATOM 6530 N N . CYS C 1 66 ? -27.370 70.019 64.682 1.00 27.61 66 CYS C N 1
ATOM 6531 C CA . CYS C 1 66 ? -26.137 70.460 65.310 1.00 26.35 66 CYS C CA 1
ATOM 6532 C C . CYS C 1 66 ? -26.031 71.968 65.418 1.00 25.19 66 CYS C C 1
ATOM 6533 O O . CYS C 1 66 ? -25.662 72.494 66.470 1.00 27.73 66 CYS C O 1
ATOM 6536 N N . ALA C 1 67 ? -26.348 72.694 64.368 1.00 23.24 67 ALA C N 1
ATOM 6537 C CA . ALA C 1 67 ? -26.270 74.138 64.370 1.00 24.90 67 ALA C CA 1
ATOM 6538 C C . ALA C 1 67 ? -27.305 74.738 65.318 1.00 27.78 67 ALA C C 1
ATOM 6539 O O . ALA C 1 67 ? -27.095 75.835 65.870 1.00 28.87 67 ALA C O 1
ATOM 6541 N N . LYS C 1 68 ? -28.443 74.054 65.462 1.00 28.13 68 LYS C N 1
ATOM 6542 C CA . LYS C 1 68 ? -29.470 74.610 66.331 1.00 29.88 68 LYS C CA 1
ATOM 6543 C C . LYS C 1 68 ? -29.104 74.379 67.800 1.00 28.99 68 LYS C C 1
ATOM 6544 O O . LYS C 1 68 ? -29.227 75.287 68.620 1.00 25.89 68 LYS C O 1
ATOM 6550 N N . ASN C 1 69 ? -28.687 73.148 68.091 1.00 28.12 69 ASN C N 1
ATOM 6551 C CA . ASN C 1 69 ? -28.371 72.755 69.439 1.00 30.55 69 ASN C CA 1
ATOM 6552 C C . ASN C 1 69 ? -27.033 73.199 70.019 1.00 34.84 69 ASN C C 1
ATOM 6553 O O . ASN C 1 69 ? -26.930 73.220 71.266 1.00 35.13 69 ASN C O 1
ATOM 6558 N N . CYS C 1 70 ? -26.046 73.547 69.175 1.00 33.28 70 CYS C N 1
ATOM 6559 C CA . CYS C 1 70 ? -24.751 73.957 69.731 1.00 28.68 70 CYS C CA 1
ATOM 6560 C C . CYS C 1 70 ? -24.552 75.441 69.611 1.00 28.18 70 CYS C C 1
ATOM 6561 O O . CYS C 1 70 ? -24.422 75.975 68.513 1.00 31.70 70 CYS C O 1
ATOM 6564 N N . ILE C 1 71 ? -24.522 76.149 70.729 1.00 27.98 71 ILE C N 1
ATOM 6565 C CA . ILE C 1 71 ? -24.366 77.590 70.808 1.00 26.29 71 ILE C CA 1
ATOM 6566 C C . ILE C 1 71 ? -22.901 77.915 71.113 1.00 26.76 71 ILE C C 1
ATOM 6567 O O . ILE C 1 71 ? -22.248 77.235 71.912 1.00 30.85 71 ILE C O 1
ATOM 6572 N N . LEU C 1 72 ? -22.407 78.947 70.499 1.00 24.95 72 LEU C N 1
ATOM 6573 C CA . LEU C 1 72 ? -21.048 79.387 70.686 1.00 26.88 72 LEU C CA 1
ATOM 6574 C C . LEU C 1 72 ? -21.186 80.756 71.360 1.00 27.83 72 LEU C C 1
ATOM 6575 O O . LEU C 1 72 ? -21.901 81.599 70.822 1.00 27.81 72 LEU C O 1
ATOM 6580 N N . SER C 1 73 ? -20.463 80.938 72.469 1.00 26.47 73 SER C N 1
ATOM 6581 C CA . SER C 1 73 ? -20.634 82.215 73.147 1.00 26.61 73 SER C CA 1
ATOM 6582 C C . SER C 1 73 ? -19.643 83.242 72.714 1.00 25.70 73 SER C C 1
ATOM 6583 O O . SER C 1 73 ? -18.466 82.906 72.643 1.00 29.03 73 SER C O 1
ATOM 6586 N N . GLY C 1 74 ? -20.089 84.442 72.464 1.00 24.11 74 GLY C N 1
ATOM 6587 C CA . GLY C 1 74 ? -19.191 85.518 72.077 1.00 25.33 74 GLY C CA 1
ATOM 6588 C C . GLY C 1 74 ? -18.192 85.713 73.251 1.00 28.29 74 GLY C C 1
ATOM 6589 O O . GLY C 1 74 ? -18.397 85.287 74.402 1.00 26.46 74 GLY C O 1
ATOM 6590 N N . MET C 1 75 ? -17.096 86.398 72.953 1.00 27.62 75 MET C N 1
ATOM 6591 C CA . MET C 1 75 ? -16.047 86.630 73.928 1.00 26.89 75 MET C CA 1
ATOM 6592 C C . MET C 1 75 ? -15.767 88.111 74.104 1.00 27.28 75 MET C C 1
ATOM 6593 O O . MET C 1 75 ? -15.403 88.806 73.156 1.00 24.86 75 MET C O 1
ATOM 6598 N N . ASP C 1 76 ? -15.976 88.604 75.342 1.00 29.30 76 ASP C N 1
ATOM 6599 C CA . ASP C 1 76 ? -15.674 90.047 75.538 1.00 32.92 76 ASP C CA 1
ATOM 6600 C C . ASP C 1 76 ? -14.180 90.162 75.860 1.00 33.63 76 ASP C C 1
ATOM 6601 O O . ASP C 1 76 ? -13.533 89.080 75.837 1.00 34.29 76 ASP C O 1
ATOM 6606 N N . SER C 1 77 ? -13.617 91.340 76.130 1.00 33.37 77 SER C N 1
ATOM 6607 C CA . SER C 1 77 ? -12.179 91.414 76.412 1.00 36.46 77 SER C CA 1
ATOM 6608 C C . SER C 1 77 ? -11.760 90.513 77.573 1.00 37.78 77 SER C C 1
ATOM 6609 O O . SER C 1 77 ? -10.778 89.767 77.574 1.00 42.24 77 SER C O 1
ATOM 6612 N N . ASN C 1 78 ? -12.543 90.485 78.608 1.00 36.01 78 ASN C N 1
ATOM 6613 C CA . ASN C 1 78 ? -12.359 89.694 79.795 1.00 37.64 78 ASN C CA 1
ATOM 6614 C C . ASN C 1 78 ? -12.251 88.221 79.492 1.00 37.93 78 ASN C C 1
ATOM 6615 O O . ASN C 1 78 ? -11.474 87.438 80.042 1.00 40.89 78 ASN C O 1
ATOM 6620 N N . ALA C 1 79 ? -13.119 87.791 78.580 1.00 36.89 79 ALA C N 1
ATOM 6621 C CA . ALA C 1 79 ? -13.153 86.383 78.177 1.00 33.95 79 ALA C CA 1
ATOM 6622 C C . ALA C 1 79 ? -11.808 86.102 77.483 1.00 29.52 79 ALA C C 1
ATOM 6623 O O . ALA C 1 79 ? -11.312 85.005 77.728 1.00 26.47 79 ALA C O 1
ATOM 6625 N N . TYR C 1 80 ? -11.350 87.066 76.701 1.00 25.70 80 TYR C N 1
ATOM 6626 C CA . TYR C 1 80 ? -10.097 86.904 75.992 1.00 28.85 80 TYR C CA 1
ATOM 6627 C C . TYR C 1 80 ? -8.976 86.825 77.042 1.00 31.07 80 TYR C C 1
ATOM 6628 O O . TYR C 1 80 ? -8.248 85.818 77.130 1.00 30.19 80 TYR C O 1
ATOM 6637 N N . LYS C 1 81 ? -8.946 87.847 77.901 1.00 32.28 81 LYS C N 1
ATOM 6638 C CA . LYS C 1 81 ? -7.967 87.861 78.979 1.00 33.88 81 LYS C CA 1
ATOM 6639 C C . LYS C 1 81 ? -7.972 86.548 79.749 1.00 32.94 81 LYS C C 1
ATOM 6640 O O . LYS C 1 81 ? -6.862 86.005 79.976 1.00 31.81 81 LYS C O 1
ATOM 6646 N N . ASN C 1 82 ? -9.148 86.005 80.088 1.00 31.23 82 ASN C N 1
ATOM 6647 C CA . ASN C 1 82 ? -9.179 84.751 80.820 1.00 30.33 82 ASN C CA 1
ATOM 6648 C C . ASN C 1 82 ? -8.855 83.527 79.991 1.00 32.46 82 ASN C C 1
ATOM 6649 O O . ASN C 1 82 ? -8.714 82.420 80.524 1.00 32.85 82 ASN C O 1
ATOM 6654 N N . ALA C 1 83 ? -8.777 83.714 78.670 1.00 32.24 83 ALA C N 1
ATOM 6655 C CA . ALA C 1 83 ? -8.476 82.651 77.738 1.00 32.38 83 ALA C CA 1
ATOM 6656 C C . ALA C 1 83 ? -6.950 82.661 77.513 1.00 31.33 83 ALA C C 1
ATOM 6657 O O . ALA C 1 83 ? -6.461 81.778 76.816 1.00 30.04 83 ALA C O 1
ATOM 6659 N N . GLY C 1 84 ? -6.251 83.646 78.069 1.00 28.97 84 GLY C N 1
ATOM 6660 C CA . GLY C 1 84 ? -4.821 83.766 77.990 1.00 24.28 84 GLY C CA 1
ATOM 6661 C C . GLY C 1 84 ? -4.363 84.607 76.850 1.00 24.56 84 GLY C C 1
ATOM 6662 O O . GLY C 1 84 ? -3.225 84.530 76.360 1.00 28.29 84 GLY C O 1
ATOM 6663 N N . ILE C 1 85 ? -5.247 85.484 76.375 1.00 23.20 85 ILE C N 1
ATOM 6664 C CA . ILE C 1 85 ? -4.920 86.280 75.188 1.00 20.70 85 ILE C CA 1
ATOM 6665 C C . ILE C 1 85 ? -5.047 87.747 75.434 1.00 22.96 85 ILE C C 1
ATOM 6666 O O . ILE C 1 85 ? -6.184 88.165 75.784 1.00 26.14 85 ILE C O 1
ATOM 6671 N N . THR C 1 86 ? -4.016 88.555 75.211 1.00 19.73 86 THR C N 1
ATOM 6672 C CA . THR C 1 86 ? -4.102 89.982 75.398 1.00 19.59 86 THR C CA 1
ATOM 6673 C C . THR C 1 86 ? -3.219 90.584 74.329 1.00 19.89 86 THR C C 1
ATOM 6674 O O . THR C 1 86 ? -2.355 89.823 73.869 1.00 22.40 86 THR C O 1
ATOM 6678 N N . THR C 1 87 ? -3.361 91.848 73.989 1.00 19.71 87 THR C N 1
ATOM 6679 C CA . THR C 1 87 ? -2.485 92.431 72.984 1.00 22.83 87 THR C CA 1
ATOM 6680 C C . THR C 1 87 ? -2.139 93.857 73.478 1.00 25.10 87 THR C C 1
ATOM 6681 O O . THR C 1 87 ? -2.844 94.417 74.329 1.00 24.04 87 THR C O 1
ATOM 6685 N N . SER C 1 88 ? -1.091 94.440 72.936 1.00 25.08 88 SER C N 1
ATOM 6686 C CA . SER C 1 88 ? -0.708 95.780 73.291 1.00 26.96 88 SER C CA 1
ATOM 6687 C C . SER C 1 88 ? 0.077 96.308 72.102 1.00 29.83 88 SER C C 1
ATOM 6688 O O . SER C 1 88 ? 1.168 95.786 71.791 1.00 30.74 88 SER C O 1
ATOM 6691 N N . GLY C 1 89 ? -0.496 97.318 71.463 1.00 30.34 89 GLY C N 1
ATOM 6692 C CA . GLY C 1 89 ? 0.207 97.913 70.295 1.00 29.17 89 GLY C CA 1
ATOM 6693 C C . GLY C 1 89 ? 0.407 96.767 69.318 1.00 30.49 89 GLY C C 1
ATOM 6694 O O . GLY C 1 89 ? -0.591 96.141 68.977 1.00 31.55 89 GLY C O 1
ATOM 6695 N N . ASN C 1 90 ? 1.646 96.466 68.952 1.00 29.05 90 ASN C N 1
ATOM 6696 C CA . ASN C 1 90 ? 1.945 95.401 68.034 1.00 26.68 90 ASN C CA 1
ATOM 6697 C C . ASN C 1 90 ? 2.320 94.087 68.677 1.00 26.85 90 ASN C C 1
ATOM 6698 O O . ASN C 1 90 ? 2.867 93.211 67.967 1.00 25.09 90 ASN C O 1
ATOM 6703 N N . LYS C 1 91 ? 1.992 93.923 69.966 1.00 28.35 91 LYS C N 1
ATOM 6704 C CA . LYS C 1 91 ? 2.346 92.705 70.654 1.00 29.53 91 LYS C CA 1
ATOM 6705 C C . LYS C 1 91 ? 1.171 91.820 71.014 1.00 30.00 91 LYS C C 1
ATOM 6706 O O . LYS C 1 91 ? 0.113 92.329 71.363 1.00 31.83 91 LYS C O 1
ATOM 6712 N N . LEU C 1 92 ? 1.382 90.510 70.954 1.00 27.75 92 LEU C N 1
ATOM 6713 C CA . LEU C 1 92 ? 0.402 89.517 71.250 1.00 28.14 92 LEU C CA 1
ATOM 6714 C C . LEU C 1 92 ? 0.972 88.621 72.344 1.00 28.97 92 LEU C C 1
ATOM 6715 O O . LEU C 1 92 ? 1.985 87.959 72.151 1.00 28.63 92 LEU C O 1
ATOM 6720 N N . ARG C 1 93 ? 0.281 88.604 73.491 1.00 29.55 93 ARG C N 1
ATOM 6721 C CA . ARG C 1 93 ? 0.788 87.776 74.591 1.00 28.28 93 ARG C CA 1
ATOM 6722 C C . ARG C 1 93 ? -0.084 86.571 74.789 1.00 26.78 93 ARG C C 1
ATOM 6723 O O . ARG C 1 93 ? -1.301 86.711 74.970 1.00 30.05 93 ARG C O 1
ATOM 6731 N N . LEU C 1 94 ? 0.508 85.386 74.787 1.00 23.23 94 LEU C N 1
ATOM 6732 C CA . LEU C 1 94 ? -0.256 84.168 74.968 1.00 22.42 94 LEU C CA 1
ATOM 6733 C C . LEU C 1 94 ? 0.190 83.479 76.225 1.00 24.04 94 LEU C C 1
ATOM 6734 O O . LEU C 1 94 ? 1.390 83.161 76.332 1.00 24.73 94 LEU C O 1
ATOM 6739 N N . GLN C 1 95 ? -0.760 83.225 77.127 1.00 24.15 95 GLN C N 1
ATOM 6740 C CA . GLN C 1 95 ? -0.414 82.574 78.384 1.00 27.42 95 GLN C CA 1
ATOM 6741 C C . GLN C 1 95 ? -0.929 81.153 78.422 1.00 26.81 95 GLN C C 1
ATOM 6742 O O . GLN C 1 95 ? -2.090 80.933 78.051 1.00 26.06 95 GLN C O 1
ATOM 6748 N N . GLN C 1 96 ? -0.102 80.203 78.881 1.00 23.49 96 GLN C N 1
ATOM 6749 C CA . GLN C 1 96 ? -0.625 78.840 78.912 1.00 23.70 96 GLN C CA 1
ATOM 6750 C C . GLN C 1 96 ? -1.680 78.651 79.986 1.00 26.68 96 GLN C C 1
ATOM 6751 O O . GLN C 1 96 ? -2.587 77.806 79.818 1.00 26.09 96 GLN C O 1
ATOM 6757 N N . LEU C 1 97 ? -1.558 79.361 81.130 1.00 28.88 97 LEU C N 1
ATOM 6758 C CA . LEU C 1 97 ? -2.513 79.160 82.227 1.00 29.35 97 LEU C CA 1
ATOM 6759 C C . LEU C 1 97 ? -2.908 80.503 82.809 1.00 32.13 97 LEU C C 1
ATOM 6760 O O . LEU C 1 97 ? -2.123 81.449 82.785 1.00 32.18 97 LEU C O 1
ATOM 6765 N N . ILE C 1 98 ? -4.156 80.576 83.260 1.00 34.48 98 ILE C N 1
ATOM 6766 C CA . ILE C 1 98 ? -4.740 81.772 83.857 1.00 36.19 98 ILE C CA 1
ATOM 6767 C C . ILE C 1 98 ? -5.427 81.228 85.108 1.00 38.03 98 ILE C C 1
ATOM 6768 O O . ILE C 1 98 ? -5.975 80.110 85.089 1.00 34.99 98 ILE C O 1
ATOM 6773 N N . ASN C 1 99 ? -5.335 81.966 86.212 1.00 41.87 99 ASN C N 1
ATOM 6774 C CA . ASN C 1 99 ? -5.908 81.572 87.503 1.00 42.66 99 ASN C CA 1
ATOM 6775 C C . ASN C 1 99 ? -5.852 80.070 87.710 1.00 41.44 99 ASN C C 1
ATOM 6776 O O . ASN C 1 99 ? -6.886 79.463 88.031 1.00 41.45 99 ASN C O 1
ATOM 6781 N N . ASN C 1 100 ? -4.717 79.423 87.513 1.00 40.83 100 ASN C N 1
ATOM 6782 C CA . ASN C 1 100 ? -4.592 77.977 87.676 1.00 40.58 100 ASN C CA 1
ATOM 6783 C C . ASN C 1 100 ? -5.297 77.079 86.667 1.00 38.67 100 ASN C C 1
ATOM 6784 O O . ASN C 1 100 ? -5.402 75.845 86.829 1.00 38.03 100 ASN C O 1
ATOM 6789 N N . GLN C 1 101 ? -5.816 77.659 85.569 1.00 34.47 101 GLN C N 1
ATOM 6790 C CA . GLN C 1 101 ? -6.449 76.781 84.597 1.00 34.25 101 GLN C CA 1
ATOM 6791 C C . GLN C 1 101 ? -5.688 76.801 83.252 1.00 28.07 101 GLN C C 1
ATOM 6792 O O . GLN C 1 101 ? -5.198 77.821 82.749 1.00 23.10 101 GLN C O 1
ATOM 6798 N N . LEU C 1 102 ? -5.643 75.594 82.728 1.00 24.11 102 LEU C N 1
ATOM 6799 C CA . LEU C 1 102 ? -5.009 75.398 81.431 1.00 27.72 102 LEU C CA 1
ATOM 6800 C C . LEU C 1 102 ? -5.834 76.115 80.344 1.00 28.18 102 LEU C C 1
ATOM 6801 O O . LEU C 1 102 ? -6.917 75.626 80.012 1.00 29.21 102 LEU C O 1
ATOM 6806 N N . VAL C 1 103 ? -5.397 77.224 79.797 1.00 28.36 103 VAL C N 1
ATOM 6807 C CA . VAL C 1 103 ? -6.141 77.898 78.745 1.00 28.63 103 VAL C CA 1
ATOM 6808 C C . VAL C 1 103 ? -5.536 77.624 77.358 1.00 29.76 103 VAL C C 1
ATOM 6809 O O . VAL C 1 103 ? -6.266 77.468 76.367 1.00 28.30 103 VAL C O 1
ATOM 6813 N N . SER C 1 104 ? -4.220 77.504 77.216 1.00 27.47 104 SER C N 1
ATOM 6814 C CA . SER C 1 104 ? -3.471 77.184 76.012 1.00 23.41 104 SER C CA 1
ATOM 6815 C C . SER C 1 104 ? -4.089 77.661 74.724 1.00 22.24 104 SER C C 1
ATOM 6816 O O . SER C 1 104 ? -4.587 76.895 73.896 1.00 23.92 104 SER C O 1
ATOM 6819 N N . PRO C 1 105 ? -4.155 78.957 74.508 1.00 20.15 105 PRO C N 1
ATOM 6820 C CA . PRO C 1 105 ? -4.815 79.563 73.399 1.00 18.74 105 PRO C CA 1
ATOM 6821 C C . PRO C 1 105 ? -4.245 79.343 72.001 1.00 24.02 105 PRO C C 1
ATOM 6822 O O . PRO C 1 105 ? -3.019 79.223 71.830 1.00 24.63 105 PRO C O 1
ATOM 6826 N N . ARG C 1 106 ? -5.163 79.343 71.025 1.00 21.08 106 ARG C N 1
ATOM 6827 C CA . ARG C 1 106 ? -4.806 79.285 69.615 1.00 23.35 106 ARG C CA 1
ATOM 6828 C C . ARG C 1 106 ? -5.682 80.374 68.979 1.00 25.09 106 ARG C C 1
ATOM 6829 O O . ARG C 1 106 ? -6.908 80.407 69.119 1.00 28.39 106 ARG C O 1
ATOM 6837 N N . VAL C 1 107 ? -5.068 81.354 68.348 1.00 24.87 107 VAL C N 1
ATOM 6838 C CA . VAL C 1 107 ? -5.709 82.506 67.750 1.00 22.21 107 VAL C CA 1
ATOM 6839 C C . VAL C 1 107 ? -5.294 82.701 66.287 1.00 23.16 107 VAL C C 1
ATOM 6840 O O . VAL C 1 107 ? -4.316 82.099 65.803 1.00 23.17 107 VAL C O 1
ATOM 6844 N N . TYR C 1 108 ? -6.092 83.463 65.523 1.00 21.37 108 TYR C N 1
ATOM 6845 C CA . TYR C 1 108 ? -5.909 83.701 64.094 1.00 19.29 108 TYR C CA 1
ATOM 6846 C C . TYR C 1 108 ? -5.923 85.201 63.831 1.00 20.85 108 TYR C C 1
ATOM 6847 O O . TYR C 1 108 ? -6.528 85.948 64.626 1.00 23.18 108 TYR C O 1
ATOM 6856 N N . LEU C 1 109 ? -5.286 85.654 62.763 1.00 19.27 109 LEU C N 1
ATOM 6857 C CA . LEU C 1 109 ? -5.260 87.067 62.439 1.00 20.53 109 LEU C CA 1
ATOM 6858 C C . LEU C 1 109 ? -6.449 87.445 61.533 1.00 23.89 109 LEU C C 1
ATOM 6859 O O . LEU C 1 109 ? -6.620 86.861 60.462 1.00 23.22 109 LEU C O 1
ATOM 6864 N N . LEU C 1 110 ? -7.217 88.443 61.928 1.00 26.22 110 LEU C N 1
ATOM 6865 C CA . LEU C 1 110 ? -8.372 88.934 61.198 1.00 25.42 110 LEU C CA 1
ATOM 6866 C C . LEU C 1 110 ? -8.079 90.231 60.448 1.00 26.98 110 LEU C C 1
ATOM 6867 O O . LEU C 1 110 ? -7.286 91.091 60.877 1.00 30.07 110 LEU C O 1
ATOM 6872 N N . GLU C 1 111 ? -8.739 90.383 59.301 1.00 25.03 111 GLU C N 1
ATOM 6873 C CA . GLU C 1 111 ? -8.623 91.615 58.538 1.00 26.03 111 GLU C CA 1
ATOM 6874 C C . GLU C 1 111 ? -9.215 92.716 59.424 1.00 26.87 111 GLU C C 1
ATOM 6875 O O . GLU C 1 111 ? -9.967 92.399 60.369 1.00 26.11 111 GLU C O 1
ATOM 6881 N N . GLU C 1 112 ? -8.949 93.987 59.130 1.00 28.62 112 GLU C N 1
ATOM 6882 C CA . GLU C 1 112 ? -9.500 95.069 59.937 1.00 30.66 112 GLU C CA 1
ATOM 6883 C C . GLU C 1 112 ? -11.008 94.998 60.062 1.00 33.91 112 GLU C C 1
ATOM 6884 O O . GLU C 1 112 ? -11.514 95.374 61.125 1.00 36.26 112 GLU C O 1
ATOM 6890 N N . ASN C 1 113 ? -11.774 94.511 59.088 1.00 33.06 113 ASN C N 1
ATOM 6891 C CA . A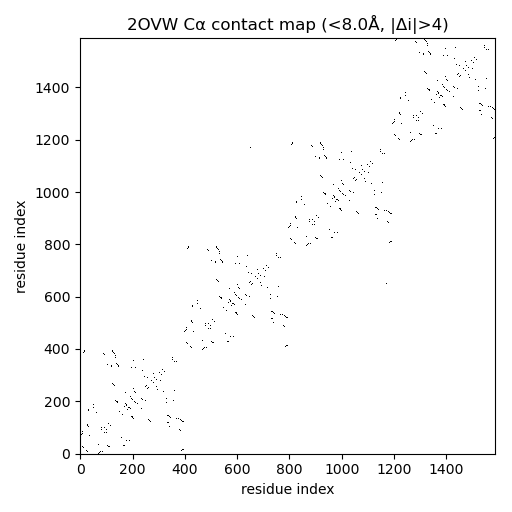SN C 1 113 ? -13.216 94.411 59.148 1.00 32.29 113 ASN C CA 1
ATOM 6892 C C . ASN C 1 113 ? -13.722 93.327 60.059 1.00 31.64 113 ASN C C 1
ATOM 6893 O O . ASN C 1 113 ? -14.922 93.183 60.315 1.00 33.52 113 ASN C O 1
ATOM 6898 N N . LYS C 1 114 ? -12.862 92.458 60.547 1.00 30.38 114 LYS C N 1
ATOM 6899 C CA . LYS C 1 114 ? -13.220 91.359 61.414 1.00 31.02 114 LYS C CA 1
ATOM 6900 C C . LYS C 1 114 ? -14.056 90.250 60.786 1.00 32.55 114 LYS C C 1
ATOM 6901 O O . LYS C 1 114 ? -14.304 89.248 61.473 1.00 31.60 114 LYS C O 1
ATOM 6907 N N . LYS C 1 115 ? -14.462 90.344 59.529 1.00 33.04 115 LYS C N 1
ATOM 6908 C CA . LYS C 1 115 ? -15.301 89.347 58.896 1.00 33.58 115 LYS C CA 1
ATOM 6909 C C . LYS C 1 115 ? -14.510 88.268 58.155 1.00 31.40 115 LYS C C 1
ATOM 6910 O O . LYS C 1 115 ? -15.041 87.213 57.784 1.00 29.27 115 LYS C O 1
ATOM 6916 N N . LYS C 1 116 ? -13.232 88.564 57.949 1.00 28.63 116 LYS C N 1
ATOM 6917 C CA . LYS C 1 116 ? -12.464 87.535 57.242 1.00 29.44 116 LYS C CA 1
ATOM 6918 C C . LYS C 1 116 ? -11.008 87.479 57.708 1.00 26.54 116 LYS C C 1
ATOM 6919 O O . LYS C 1 116 ? -10.462 88.473 58.161 1.00 28.57 116 LYS C O 1
ATOM 6925 N N . TYR C 1 117 ? -10.421 86.298 57.594 1.00 22.89 117 TYR C N 1
ATOM 6926 C CA . TYR C 1 117 ? -9.031 86.157 57.990 1.00 21.07 117 TYR C CA 1
ATOM 6927 C C . TYR C 1 117 ? -8.163 86.967 57.047 1.00 23.90 117 TYR C C 1
ATOM 6928 O O . TYR C 1 117 ? -8.495 87.106 55.872 1.00 27.45 117 TYR C O 1
ATOM 6937 N N . GLU C 1 118 ? -7.077 87.540 57.516 1.00 24.81 118 GLU C N 1
ATOM 6938 C CA . GLU C 1 118 ? -6.142 88.278 56.698 1.00 24.63 118 GLU C CA 1
ATOM 6939 C C . GLU C 1 118 ? -5.375 87.206 55.936 1.00 26.64 118 GLU C C 1
ATOM 6940 O O . GLU C 1 118 ? -4.538 86.545 56.562 1.00 29.99 118 GLU C O 1
ATOM 6946 N N . MET C 1 119 ? -5.622 86.974 54.671 1.00 26.37 119 MET C N 1
ATOM 6947 C CA . MET C 1 119 ? -4.922 85.939 53.923 1.00 24.66 119 MET C CA 1
ATOM 6948 C C . MET C 1 119 ? -3.544 86.407 53.501 1.00 25.17 119 MET C C 1
ATOM 6949 O O . MET C 1 119 ? -3.382 87.453 52.872 1.00 24.22 119 MET C O 1
ATOM 6954 N N . LEU C 1 120 ? -2.511 85.644 53.854 1.00 25.02 120 LEU C N 1
ATOM 6955 C CA . LEU C 1 120 ? -1.142 86.021 53.523 1.00 23.62 120 LEU C CA 1
ATOM 6956 C C . LEU C 1 120 ? -0.674 85.168 52.361 1.00 22.23 120 LEU C C 1
ATOM 6957 O O . LEU C 1 120 ? -0.892 83.978 52.315 1.00 20.77 120 LEU C O 1
ATOM 6962 N N . HIS C 1 121 ? -0.051 85.829 51.389 1.00 23.87 121 HIS C N 1
ATOM 6963 C CA . HIS C 1 121 ? 0.462 85.159 50.188 1.00 23.23 121 HIS C CA 1
ATOM 6964 C C . HIS C 1 121 ? 1.966 85.264 50.342 1.00 25.04 121 HIS C C 1
ATOM 6965 O O . HIS C 1 121 ? 2.530 86.285 49.920 1.00 25.04 121 HIS C O 1
ATOM 6972 N N . LEU C 1 122 ? 2.617 84.298 50.968 1.00 27.02 122 LEU C N 1
ATOM 6973 C CA . LEU C 1 122 ? 4.047 84.459 51.221 1.00 27.20 122 LEU C CA 1
ATOM 6974 C C . LEU C 1 122 ? 5.011 84.043 50.167 1.00 27.62 122 LEU C C 1
ATOM 6975 O O . LEU C 1 122 ? 6.151 84.549 50.281 1.00 30.50 122 LEU C O 1
ATOM 6980 N N . THR C 1 123 ? 4.670 83.224 49.205 1.00 26.32 123 THR C N 1
ATOM 6981 C CA . THR C 1 123 ? 5.674 82.840 48.197 1.00 24.69 123 THR C CA 1
ATOM 6982 C C . THR C 1 123 ? 6.299 84.075 47.588 1.00 25.26 123 THR C C 1
ATOM 6983 O O . THR C 1 123 ? 5.564 84.996 47.230 1.00 25.81 123 THR C O 1
ATOM 6987 N N . GLY C 1 124 ? 7.618 84.159 47.509 1.00 25.45 124 GLY C N 1
ATOM 6988 C CA . GLY C 1 124 ? 8.320 85.290 46.954 1.00 23.66 124 GLY C CA 1
ATOM 6989 C C . GLY C 1 124 ? 8.404 86.467 47.894 1.00 27.84 124 GLY C C 1
ATOM 6990 O O . GLY C 1 124 ? 8.850 87.563 47.527 1.00 30.67 124 GLY C O 1
ATOM 6991 N N . THR C 1 125 ? 7.964 86.356 49.141 1.00 27.23 125 THR C N 1
ATOM 6992 C CA . THR C 1 125 ? 8.005 87.477 50.062 1.00 28.85 125 THR C CA 1
ATOM 6993 C C . THR C 1 125 ? 8.779 87.149 51.330 1.00 27.31 125 THR C C 1
ATOM 6994 O O . THR C 1 125 ? 9.345 86.076 51.554 1.00 26.42 125 THR C O 1
ATOM 6998 N N . GLU C 1 126 ? 8.787 88.124 52.226 1.00 28.53 126 GLU C N 1
ATOM 6999 C CA . GLU C 1 126 ? 9.496 87.953 53.516 1.00 27.58 126 GLU C CA 1
ATOM 7000 C C . GLU C 1 126 ? 8.576 88.182 54.688 1.00 24.13 126 GLU C C 1
ATOM 7001 O O . GLU C 1 126 ? 7.639 88.955 54.659 1.00 24.63 126 GLU C O 1
ATOM 7007 N N . PHE C 1 127 ? 8.828 87.482 55.777 1.00 24.94 127 PHE C N 1
ATOM 7008 C CA . PHE C 1 127 ? 8.009 87.584 56.992 1.00 23.51 127 PHE C CA 1
ATOM 7009 C C . PHE C 1 127 ? 8.892 87.673 58.226 1.00 23.77 127 PHE C C 1
ATOM 7010 O O . PHE C 1 127 ? 9.743 86.825 58.477 1.00 25.61 127 PHE C O 1
ATOM 7018 N N . SER C 1 128 ? 8.702 88.696 59.029 1.00 24.67 128 SER C N 1
ATOM 7019 C CA . SER C 1 128 ? 9.440 88.865 60.251 1.00 25.64 128 SER C CA 1
ATOM 7020 C C . SER C 1 128 ? 8.570 89.121 61.469 1.00 26.10 128 SER C C 1
ATOM 7021 O O . SER C 1 128 ? 7.584 89.837 61.374 1.00 28.13 128 SER C O 1
ATOM 7024 N N . PHE C 1 129 ? 9.036 88.575 62.590 1.00 26.66 129 PHE C N 1
ATOM 7025 C CA . PHE C 1 129 ? 8.378 88.823 63.862 1.00 27.09 129 PHE C CA 1
ATOM 7026 C C . PHE C 1 129 ? 9.452 88.848 64.977 1.00 28.08 129 PHE C C 1
ATOM 7027 O O . PHE C 1 129 ? 10.538 88.323 64.790 1.00 27.83 129 PHE C O 1
ATOM 7035 N N . ASP C 1 130 ? 9.115 89.477 66.090 1.00 26.98 130 ASP C N 1
ATOM 7036 C CA . ASP C 1 130 ? 9.968 89.563 67.256 1.00 26.27 130 ASP C CA 1
ATOM 7037 C C . ASP C 1 130 ? 9.292 88.616 68.247 1.00 28.51 130 ASP C C 1
ATOM 7038 O O . ASP C 1 130 ? 8.046 88.561 68.300 1.00 31.34 130 ASP C O 1
ATOM 7043 N N . VAL C 1 131 ? 10.080 87.888 69.001 1.00 26.08 131 VAL C N 1
ATOM 7044 C CA . VAL C 1 131 ? 9.512 86.937 69.955 1.00 25.89 131 VAL C CA 1
ATOM 7045 C C . VAL C 1 131 ? 10.284 86.953 71.269 1.00 26.74 131 VAL C C 1
ATOM 7046 O O . VAL C 1 131 ? 11.474 87.265 71.319 1.00 29.45 131 VAL C O 1
ATOM 7050 N N . GLU C 1 132 ? 9.615 86.659 72.344 1.00 25.97 132 GLU C N 1
ATOM 7051 C CA . GLU C 1 132 ? 10.122 86.610 73.704 1.00 25.65 132 GLU C CA 1
ATOM 7052 C C . GLU C 1 132 ? 9.870 85.191 74.186 1.00 23.92 132 GLU C C 1
ATOM 7053 O O . GLU C 1 132 ? 8.742 84.883 74.555 1.00 24.24 132 GLU C O 1
ATOM 7059 N N . MET C 1 133 ? 10.910 84.375 74.172 1.00 22.77 133 MET C N 1
ATOM 7060 C CA . MET C 1 133 ? 10.828 82.996 74.577 1.00 23.53 133 MET C CA 1
ATOM 7061 C C . MET C 1 133 ? 11.346 82.639 75.944 1.00 25.25 133 MET C C 1
ATOM 7062 O O . MET C 1 133 ? 11.252 81.451 76.303 1.00 27.59 133 MET C O 1
ATOM 7067 N N . GLU C 1 134 ? 11.896 83.558 76.741 1.00 25.69 134 GLU C N 1
ATOM 7068 C CA . GLU C 1 134 ? 12.451 83.101 78.025 1.00 23.36 134 GLU C CA 1
ATOM 7069 C C . GLU C 1 134 ? 11.556 82.239 78.851 1.00 22.60 134 GLU C C 1
ATOM 7070 O O . GLU C 1 134 ? 12.019 81.246 79.416 1.00 18.63 134 GLU C O 1
ATOM 7076 N N . LYS C 1 135 ? 10.237 82.526 78.917 1.00 25.73 135 LYS C N 1
ATOM 7077 C CA . LYS C 1 135 ? 9.325 81.753 79.735 1.00 23.48 135 LYS C CA 1
ATOM 7078 C C . LYS C 1 135 ? 8.807 80.474 79.178 1.00 26.68 135 LYS C C 1
ATOM 7079 O O . LYS C 1 135 ? 7.760 79.977 79.642 1.00 30.75 135 LYS C O 1
ATOM 7085 N N . LEU C 1 136 ? 9.511 79.847 78.238 1.00 25.15 136 LEU C N 1
ATOM 7086 C CA . LEU C 1 136 ? 9.102 78.597 77.677 1.00 25.03 136 LEU C CA 1
ATOM 7087 C C . LEU C 1 136 ? 10.220 77.550 77.773 1.00 25.96 136 LEU C C 1
ATOM 7088 O O . LEU C 1 136 ? 11.205 77.454 77.051 1.00 26.76 136 LEU C O 1
ATOM 7093 N N . PRO C 1 137 ? 10.040 76.671 78.729 1.00 25.68 137 PRO C N 1
ATOM 7094 C CA . PRO C 1 137 ? 10.935 75.589 79.053 1.00 24.64 137 PRO C CA 1
ATOM 7095 C C . PRO C 1 137 ? 10.704 74.363 78.188 1.00 23.31 137 PRO C C 1
ATOM 7096 O O . PRO C 1 137 ? 9.777 74.293 77.396 1.00 24.51 137 PRO C O 1
ATOM 7100 N N . CYS C 1 138 ? 11.527 73.342 78.372 1.00 19.81 138 CYS C N 1
ATOM 7101 C CA . CYS C 1 138 ? 11.400 72.082 77.723 1.00 20.17 138 CYS C CA 1
ATOM 7102 C C . CYS C 1 138 ? 9.931 71.664 77.740 1.00 23.51 138 CYS C C 1
ATOM 7103 O O . CYS C 1 138 ? 9.220 71.884 78.720 1.00 20.46 138 CYS C O 1
ATOM 7106 N N . GLY C 1 139 ? 9.463 71.025 76.646 1.00 24.78 139 GLY C N 1
ATOM 7107 C CA . GLY C 1 139 ? 8.104 70.520 76.607 1.00 21.33 139 GLY C CA 1
ATOM 7108 C C . GLY C 1 139 ? 7.061 71.536 76.192 1.00 21.65 139 GLY C C 1
ATOM 7109 O O . GLY C 1 139 ? 5.955 71.073 75.817 1.00 21.65 139 GLY C O 1
ATOM 7110 N N . MET C 1 140 ? 7.350 72.819 76.217 1.00 20.63 140 MET C N 1
ATOM 7111 C CA . MET C 1 140 ? 6.400 73.831 75.773 1.00 22.38 140 MET C CA 1
ATOM 7112 C C . MET C 1 140 ? 6.585 74.048 74.247 1.00 24.94 140 MET C C 1
ATOM 7113 O O . MET C 1 140 ? 7.646 73.781 73.659 1.00 23.14 140 MET C O 1
ATOM 7118 N N . ASN C 1 141 ? 5.534 74.579 73.623 1.00 24.50 141 ASN C N 1
ATOM 7119 C CA . ASN C 1 141 ? 5.544 74.922 72.204 1.00 20.22 141 ASN C CA 1
ATOM 7120 C C . ASN C 1 141 ? 4.820 76.238 72.026 1.00 18.18 141 ASN C C 1
ATOM 7121 O O . ASN C 1 141 ? 3.621 76.383 72.235 1.00 22.71 141 ASN C O 1
ATOM 7126 N N . GLY C 1 142 ? 5.511 77.270 71.669 1.00 17.43 142 GLY C N 1
ATOM 7127 C CA . GLY C 1 142 ? 5.045 78.620 71.360 1.00 19.54 142 GLY C CA 1
ATOM 7128 C C . GLY C 1 142 ? 5.102 78.609 69.799 1.00 22.89 142 GLY C C 1
ATOM 7129 O O . GLY C 1 142 ? 6.196 78.567 69.243 1.00 22.18 142 GLY C O 1
ATOM 7130 N N . ALA C 1 143 ? 3.945 78.571 69.123 1.00 22.45 143 ALA C N 1
ATOM 7131 C CA . ALA C 1 143 ? 3.941 78.495 67.670 1.00 20.14 143 ALA C CA 1
ATOM 7132 C C . ALA C 1 143 ? 3.315 79.629 66.897 1.00 19.96 143 ALA C C 1
ATOM 7133 O O . ALA C 1 143 ? 2.304 80.236 67.230 1.00 20.79 143 ALA C O 1
ATOM 7135 N N . LEU C 1 144 ? 3.980 79.946 65.789 1.00 21.47 144 LEU C N 1
ATOM 7136 C CA . LEU C 1 144 ? 3.579 80.962 64.816 1.00 19.79 144 LEU C CA 1
ATOM 7137 C C . LEU C 1 144 ? 3.630 80.185 63.492 1.00 22.61 144 LEU C C 1
ATOM 7138 O O . LEU C 1 144 ? 4.669 79.675 63.044 1.00 26.54 144 LEU C O 1
ATOM 7143 N N . TYR C 1 145 ? 2.458 79.990 62.896 1.00 22.12 145 TYR C N 1
ATOM 7144 C CA . TYR C 1 145 ? 2.381 79.218 61.677 1.00 20.36 145 TYR C CA 1
ATOM 7145 C C . TYR C 1 145 ? 1.226 79.654 60.782 1.00 21.05 145 TYR C C 1
ATOM 7146 O O . TYR C 1 145 ? 0.447 80.544 61.119 1.00 21.34 145 TYR C O 1
ATOM 7155 N N . LEU C 1 146 ? 1.143 78.988 59.618 1.00 19.31 146 LEU C N 1
ATOM 7156 C CA . LEU C 1 146 ? 0.084 79.296 58.674 1.00 21.90 146 LEU C CA 1
ATOM 7157 C C . LEU C 1 146 ? -0.626 78.012 58.270 1.00 21.60 146 LEU C C 1
ATOM 7158 O O . LEU C 1 146 ? -0.010 76.967 58.111 1.00 23.69 146 LEU C O 1
ATOM 7163 N N . SER C 1 147 ? -1.934 78.156 58.153 1.00 19.19 147 SER C N 1
ATOM 7164 C CA . SER C 1 147 ? -2.790 77.056 57.733 1.00 19.49 147 SER C CA 1
ATOM 7165 C C . SER C 1 147 ? -3.685 77.521 56.581 1.00 19.66 147 SER C C 1
ATOM 7166 O O . SER C 1 147 ? -4.129 78.679 56.682 1.00 19.96 147 SER C O 1
ATOM 7169 N N . GLU C 1 148 ? -3.970 76.728 55.552 1.00 18.88 148 GLU C N 1
ATOM 7170 C CA . GLU C 1 148 ? -4.844 77.103 54.473 1.00 18.54 148 GLU C CA 1
ATOM 7171 C C . GLU C 1 148 ? -6.321 76.831 54.808 1.00 20.73 148 GLU C C 1
ATOM 7172 O O . GLU C 1 148 ? -7.005 75.920 54.302 1.00 19.72 148 GLU C O 1
ATOM 7178 N N . MET C 1 149 ? -6.800 77.660 55.729 1.00 18.86 149 MET C N 1
ATOM 7179 C CA . MET C 1 149 ? -8.136 77.675 56.269 1.00 20.30 149 MET C CA 1
ATOM 7180 C C . MET C 1 149 ? -9.001 78.543 55.365 1.00 21.86 149 MET C C 1
ATOM 7181 O O . MET C 1 149 ? -8.520 79.492 54.738 1.00 20.37 149 MET C O 1
ATOM 7186 N N . PRO C 1 150 ? -10.292 78.321 55.345 1.00 23.28 150 PRO C N 1
ATOM 7187 C CA . PRO C 1 150 ? -11.220 79.101 54.533 1.00 22.20 150 PRO C CA 1
ATOM 7188 C C . PRO C 1 150 ? -11.197 80.507 55.085 1.00 24.00 150 PRO C C 1
ATOM 7189 O O . PRO C 1 150 ? -11.274 80.709 56.293 1.00 23.97 150 PRO C O 1
ATOM 7193 N N . GLN C 1 151 ? -11.129 81.522 54.223 1.00 22.60 151 GLN C N 1
ATOM 7194 C CA . GLN C 1 151 ? -11.067 82.897 54.656 1.00 21.32 151 GLN C CA 1
ATOM 7195 C C . GLN C 1 151 ? -12.292 83.371 55.415 1.00 22.89 151 GLN C C 1
ATOM 7196 O O . GLN C 1 151 ? -12.224 84.341 56.219 1.00 23.53 151 GLN C O 1
ATOM 7202 N N . ASP C 1 152 ? -13.429 82.771 55.159 1.00 21.65 152 ASP C N 1
ATOM 7203 C CA . ASP C 1 152 ? -14.669 83.172 55.813 1.00 22.15 152 ASP C CA 1
ATOM 7204 C C . ASP C 1 152 ? -15.000 82.152 56.893 1.00 21.77 152 ASP C C 1
ATOM 7205 O O . ASP C 1 152 ? -16.159 82.073 57.330 1.00 22.93 152 ASP C O 1
ATOM 7210 N N . GLY C 1 153 ? -14.056 81.279 57.242 1.00 18.91 153 GLY C N 1
ATOM 7211 C CA . GLY C 1 153 ? -14.314 80.285 58.288 1.00 17.03 153 GLY C CA 1
ATOM 7212 C C . GLY C 1 153 ? -15.203 79.150 57.872 1.00 17.09 153 GLY C C 1
ATOM 7213 O O . GLY C 1 153 ? -15.626 78.375 58.722 1.00 14.43 153 GLY C O 1
ATOM 7214 N N . GLY C 1 154 ? -15.502 79.023 56.560 1.00 17.67 154 GLY C N 1
ATOM 7215 C CA . GLY C 1 154 ? -16.288 77.901 56.080 1.00 18.25 154 GLY C CA 1
ATOM 7216 C C . GLY C 1 154 ? -17.758 78.234 55.862 1.00 19.76 154 GLY C C 1
ATOM 7217 O O . GLY C 1 154 ? -18.565 77.413 55.418 1.00 16.96 154 GLY C O 1
ATOM 7218 N N . LYS C 1 155 ? -18.139 79.450 56.129 1.00 21.51 155 LYS C N 1
ATOM 7219 C CA . LYS C 1 155 ? -19.475 79.985 56.052 1.00 26.94 155 LYS C CA 1
ATOM 7220 C C . LYS C 1 155 ? -20.144 79.716 54.708 1.00 29.56 155 LYS C C 1
ATOM 7221 O O . LYS C 1 155 ? -21.279 79.245 54.632 1.00 30.37 155 LYS C O 1
ATOM 7227 N N . SER C 1 156 ? -19.438 79.946 53.607 1.00 30.29 156 SER C N 1
ATOM 7228 C CA . SER C 1 156 ? -19.982 79.719 52.293 1.00 29.34 156 SER C CA 1
ATOM 7229 C C . SER C 1 156 ? -20.175 78.256 51.966 1.00 29.23 156 SER C C 1
ATOM 7230 O O . SER C 1 156 ? -20.863 77.981 50.960 1.00 30.79 156 SER C O 1
ATOM 7233 N N . THR C 1 157 ? -19.635 77.293 52.692 1.00 26.77 157 THR C N 1
ATOM 7234 C CA . THR C 1 157 ? -19.851 75.893 52.315 1.00 23.39 157 THR C CA 1
ATOM 7235 C C . THR C 1 157 ? -21.215 75.341 52.705 1.00 23.34 157 THR C C 1
ATOM 7236 O O . THR C 1 157 ? -21.569 74.229 52.302 1.00 20.84 157 THR C O 1
ATOM 7240 N N . SER C 1 158 ? -21.969 76.048 53.560 1.00 24.44 158 SER C N 1
ATOM 7241 C CA . SER C 1 158 ? -23.236 75.467 53.999 1.00 25.58 158 SER C CA 1
ATOM 7242 C C . SER C 1 158 ? -24.152 76.495 54.603 1.00 25.33 158 SER C C 1
ATOM 7243 O O . SER C 1 158 ? -23.754 77.506 55.150 1.00 26.59 158 SER C O 1
ATOM 7246 N N . ARG C 1 159 ? -25.436 76.210 54.493 1.00 28.05 159 ARG C N 1
ATOM 7247 C CA . ARG C 1 159 ? -26.447 77.145 55.065 1.00 30.11 159 ARG C CA 1
ATOM 7248 C C . ARG C 1 159 ? -26.423 77.065 56.590 1.00 26.82 159 ARG C C 1
ATOM 7249 O O . ARG C 1 159 ? -26.838 77.990 57.253 1.00 21.83 159 ARG C O 1
ATOM 7257 N N . ASN C 1 160 ? -25.931 75.966 57.168 1.00 27.64 160 ASN C N 1
ATOM 7258 C CA . ASN C 1 160 ? -25.790 75.729 58.585 1.00 27.75 160 ASN C CA 1
ATOM 7259 C C . ASN C 1 160 ? -24.521 76.310 59.194 1.00 29.00 160 ASN C C 1
ATOM 7260 O O . ASN C 1 160 ? -24.394 76.344 60.427 1.00 32.02 160 ASN C O 1
ATOM 7265 N N . SER C 1 161 ? -23.554 76.786 58.421 1.00 27.14 161 SER C N 1
ATOM 7266 C CA . SER C 1 161 ? -22.303 77.345 58.917 1.00 25.98 161 SER C CA 1
ATOM 7267 C C . SER C 1 161 ? -22.524 78.807 59.222 1.00 27.91 161 SER C C 1
ATOM 7268 O O . SER C 1 161 ? -22.842 79.599 58.324 1.00 30.95 161 SER C O 1
ATOM 7271 N N . LYS C 1 162 ? -22.414 79.220 60.480 1.00 27.07 162 LYS C N 1
ATOM 7272 C CA . LYS C 1 162 ? -22.650 80.600 60.856 1.00 26.68 162 LYS C CA 1
ATOM 7273 C C . LYS C 1 162 ? -21.498 81.295 61.582 1.00 26.13 162 LYS C C 1
ATOM 7274 O O . LYS C 1 162 ? -21.446 82.529 61.556 1.00 26.92 162 LYS C O 1
ATOM 7280 N N . ALA C 1 163 ? -20.646 80.525 62.268 1.00 24.21 163 ALA C N 1
ATOM 7281 C CA . ALA C 1 163 ? -19.609 81.218 63.068 1.00 22.12 163 ALA C CA 1
ATOM 7282 C C . ALA C 1 163 ? -18.741 82.087 62.208 1.00 20.68 163 ALA C C 1
ATOM 7283 O O . ALA C 1 163 ? -18.606 83.244 62.580 1.00 19.92 163 ALA C O 1
ATOM 7285 N N . GLY C 1 164 ? -18.193 81.592 61.102 1.00 21.70 164 GLY C N 1
ATOM 7286 C CA . GLY C 1 164 ? -17.323 82.412 60.258 1.00 23.23 164 GLY C CA 1
ATOM 7287 C C . GLY C 1 164 ? -15.958 82.645 60.952 1.00 24.37 164 GLY C C 1
ATOM 7288 O O . GLY C 1 164 ? -15.618 82.132 62.013 1.00 23.95 164 GLY C O 1
ATOM 7289 N N . ALA C 1 165 ? -15.147 83.483 60.320 1.00 25.09 165 ALA C N 1
ATOM 7290 C CA . ALA C 1 165 ? -13.827 83.858 60.808 1.00 24.98 165 ALA C CA 1
ATOM 7291 C C . ALA C 1 165 ? -13.972 84.748 62.044 1.00 26.93 165 ALA C C 1
ATOM 7292 O O . ALA C 1 165 ? -13.155 84.786 62.999 1.00 26.08 165 ALA C O 1
ATOM 7294 N N . TYR C 1 166 ? -15.077 85.500 62.085 1.00 23.74 166 TYR C N 1
ATOM 7295 C CA . TYR C 1 166 ? -15.360 86.421 63.163 1.00 21.79 166 TYR C CA 1
ATOM 7296 C C . TYR C 1 166 ? -15.295 85.715 64.508 1.00 22.84 166 TYR C C 1
ATOM 7297 O O . TYR C 1 166 ? -14.957 86.386 65.492 1.00 23.35 166 TYR C O 1
ATOM 7306 N N . TYR C 1 167 ? -15.667 84.441 64.587 1.00 22.06 167 TYR C N 1
ATOM 7307 C CA . TYR C 1 167 ? -15.682 83.638 65.771 1.00 21.56 167 TYR C CA 1
ATOM 7308 C C . TYR C 1 167 ? -14.691 82.489 65.731 1.00 21.17 167 TYR C C 1
ATOM 7309 O O . TYR C 1 167 ? -14.860 81.511 66.473 1.00 23.05 167 TYR C O 1
ATOM 7318 N N . GLY C 1 168 ? -13.675 82.566 64.882 1.00 20.78 168 GLY C N 1
ATOM 7319 C CA . GLY C 1 168 ? -12.636 81.573 64.789 1.00 18.97 168 GLY C CA 1
ATOM 7320 C C . GLY C 1 168 ? -12.973 80.207 64.289 1.00 20.84 168 GLY C C 1
ATOM 7321 O O . GLY C 1 168 ? -12.308 79.230 64.688 1.00 23.44 168 GLY C O 1
ATOM 7322 N N . ALA C 1 169 ? -13.954 80.095 63.379 1.00 18.34 169 ALA C N 1
ATOM 7323 C CA . ALA C 1 169 ? -14.264 78.773 62.824 1.00 14.24 169 ALA C CA 1
ATOM 7324 C C . ALA C 1 169 ? -13.334 78.456 61.679 1.00 13.30 169 ALA C C 1
ATOM 7325 O O . ALA C 1 169 ? -12.622 79.353 61.200 1.00 12.54 169 ALA C O 1
ATOM 7327 N N . GLY C 1 170 ? -13.361 77.227 61.213 1.00 15.12 170 GLY C N 1
ATOM 7328 C CA . GLY C 1 170 ? -12.538 76.826 60.101 1.00 20.45 170 GLY C CA 1
ATOM 7329 C C . GLY C 1 170 ? -11.125 76.313 60.240 1.00 24.12 170 GLY C C 1
ATOM 7330 O O . GLY C 1 170 ? -10.453 76.170 59.181 1.00 23.68 170 GLY C O 1
ATOM 7331 N N . TYR C 1 171 ? -10.671 76.008 61.463 1.00 21.19 171 TYR C N 1
ATOM 7332 C CA . TYR C 1 171 ? -9.328 75.543 61.664 1.00 19.02 171 TYR C CA 1
ATOM 7333 C C . TYR C 1 171 ? -9.079 74.235 60.943 1.00 18.28 171 TYR C C 1
ATOM 7334 O O . TYR C 1 171 ? -9.969 73.396 60.865 1.00 19.52 171 TYR C O 1
ATOM 7343 N N . CYS C 1 172 ? -7.843 74.083 60.450 1.00 15.17 172 CYS C N 1
ATOM 7344 C CA . CYS C 1 172 ? -7.433 72.830 59.829 1.00 12.79 172 CYS C CA 1
ATOM 7345 C C . CYS C 1 172 ? -5.895 72.859 59.932 1.00 10.98 172 CYS C C 1
ATOM 7346 O O . CYS C 1 172 ? -5.361 73.955 60.056 1.00 7.57 172 CYS C O 1
ATOM 7349 N N . ASP C 1 173 ? -5.227 71.742 59.728 1.00 14.68 173 ASP C N 1
ATOM 7350 C CA . ASP C 1 173 ? -3.764 71.738 59.725 1.00 17.28 173 ASP C CA 1
ATOM 7351 C C . ASP C 1 173 ? -3.385 70.420 59.070 1.00 17.81 173 ASP C C 1
ATOM 7352 O O . ASP C 1 173 ? -4.267 69.616 58.714 1.00 16.04 173 ASP C O 1
ATOM 7357 N N . ALA C 1 174 ? -2.075 70.185 58.893 1.00 18.78 174 ALA C N 1
ATOM 7358 C CA . ALA C 1 174 ? -1.629 68.983 58.213 1.00 18.61 174 ALA C CA 1
ATOM 7359 C C . ALA C 1 174 ? -1.696 67.711 59.024 1.00 20.19 174 ALA C C 1
ATOM 7360 O O . ALA C 1 174 ? -1.278 66.654 58.479 1.00 24.79 174 ALA C O 1
ATOM 7362 N N . GLN C 1 175 ? -2.222 67.690 60.246 1.00 16.58 175 GLN C N 1
ATOM 7363 C CA . GLN C 1 175 ? -2.315 66.408 60.942 1.00 17.77 175 GLN C CA 1
ATOM 7364 C C . GLN C 1 175 ? -3.643 65.771 60.581 1.00 19.60 175 GLN C C 1
ATOM 7365 O O . GLN C 1 175 ? -3.848 64.631 60.951 1.00 19.16 175 GLN C O 1
ATOM 7371 N N . CYS C 1 176 ? -4.585 66.495 59.946 1.00 21.04 176 CYS C N 1
ATOM 7372 C CA . CYS C 1 176 ? -5.880 65.907 59.581 1.00 22.37 176 CYS C CA 1
ATOM 7373 C C . CYS C 1 176 ? -6.622 65.316 60.770 1.00 24.01 176 CYS C C 1
ATOM 7374 O O . CYS C 1 176 ? -7.175 64.222 60.654 1.00 23.32 176 CYS C O 1
ATOM 7377 N N . TYR C 1 177 ? -6.627 65.982 61.920 1.00 23.99 177 TYR C N 1
ATOM 7378 C CA . TYR C 1 177 ? -7.291 65.477 63.093 1.00 23.95 177 TYR C CA 1
ATOM 7379 C C . TYR C 1 177 ? -8.811 65.570 62.948 1.00 25.19 177 TYR C C 1
ATOM 7380 O O . TYR C 1 177 ? -9.330 66.505 62.348 1.00 23.31 177 TYR C O 1
ATOM 7389 N N . VAL C 1 178 ? -9.501 64.605 63.552 1.00 25.80 178 VAL C N 1
ATOM 7390 C CA . VAL C 1 178 ? -10.955 64.625 63.557 1.00 26.03 178 VAL C CA 1
ATOM 7391 C C . VAL C 1 178 ? -11.412 65.626 64.618 1.00 27.53 178 VAL C C 1
ATOM 7392 O O . VAL C 1 178 ? -11.113 65.409 65.799 1.00 28.17 178 VAL C O 1
ATOM 7396 N N . THR C 1 179 ? -12.037 66.732 64.244 1.00 25.95 179 THR C N 1
ATOM 7397 C CA . THR C 1 179 ? -12.555 67.684 65.213 1.00 24.39 179 THR C CA 1
ATOM 7398 C C . THR C 1 179 ? -14.079 67.656 65.066 1.00 27.68 179 THR C C 1
ATOM 7399 O O . THR C 1 179 ? -14.651 67.382 64.004 1.00 28.79 179 THR C O 1
ATOM 7403 N N . PRO C 1 180 ? -14.812 67.891 66.136 1.00 29.59 180 PRO C N 1
ATOM 7404 C CA . PRO C 1 180 ? -16.243 67.882 66.223 1.00 28.90 180 PRO C CA 1
ATOM 7405 C C . PRO C 1 180 ? -16.912 68.823 65.238 1.00 28.25 180 PRO C C 1
ATOM 7406 O O . PRO C 1 180 ? -18.023 68.589 64.763 1.00 30.38 180 PRO C O 1
ATOM 7410 N N . PHE C 1 181 ? -16.294 69.935 64.944 1.00 28.21 181 PHE C N 1
ATOM 7411 C CA . PHE C 1 181 ? -16.770 70.926 63.990 1.00 27.77 181 PHE C CA 1
ATOM 7412 C C . PHE C 1 181 ? -15.728 71.008 62.861 1.00 27.50 181 PHE C C 1
ATOM 7413 O O . PHE C 1 181 ? -14.516 70.828 63.049 1.00 26.28 181 PHE C O 1
ATOM 7421 N N . ILE C 1 182 ? -16.221 71.237 61.652 1.00 26.86 182 ILE C N 1
ATOM 7422 C CA . ILE C 1 182 ? -15.464 71.352 60.418 1.00 23.84 182 ILE C CA 1
ATOM 7423 C C . ILE C 1 182 ? -16.156 72.408 59.555 1.00 24.27 182 ILE C C 1
ATOM 7424 O O . ILE C 1 182 ? -17.390 72.371 59.294 1.00 22.80 182 ILE C O 1
ATOM 7429 N N . ASN C 1 183 ? -15.409 73.424 59.133 1.00 21.68 183 ASN C N 1
ATOM 7430 C CA . ASN C 1 183 ? -15.968 74.496 58.330 1.00 22.07 183 ASN C CA 1
ATOM 7431 C C . ASN C 1 183 ? -17.151 75.156 59.037 1.00 21.31 183 ASN C C 1
ATOM 7432 O O . ASN C 1 183 ? -18.068 75.584 58.316 1.00 21.50 183 ASN C O 1
ATOM 7437 N N . GLY C 1 184 ? -17.195 75.258 60.364 1.00 18.68 184 GLY C N 1
ATOM 7438 C CA . GLY C 1 184 ? -18.321 75.886 61.045 1.00 16.93 184 GLY C CA 1
ATOM 7439 C C . GLY C 1 184 ? -19.595 75.057 61.096 1.00 16.62 184 GLY C C 1
ATOM 7440 O O . GLY C 1 184 ? -20.645 75.618 61.364 1.00 15.37 184 GLY C O 1
ATOM 7441 N N . VAL C 1 185 ? -19.577 73.767 60.808 1.00 17.36 185 VAL C N 1
ATOM 7442 C CA . VAL C 1 185 ? -20.677 72.867 60.822 1.00 17.52 185 VAL C CA 1
ATOM 7443 C C . VAL C 1 185 ? -20.254 71.566 61.519 1.00 19.86 185 VAL C C 1
ATOM 7444 O O . VAL C 1 185 ? -19.058 71.214 61.584 1.00 23.58 185 VAL C O 1
ATOM 7448 N N . GLY C 1 186 ? -21.207 70.855 62.056 1.00 19.31 186 GLY C N 1
ATOM 7449 C CA . GLY C 1 186 ? -21.017 69.617 62.773 1.00 20.88 186 GLY C CA 1
ATOM 7450 C C . GLY C 1 186 ? -20.348 68.609 61.867 1.00 23.61 186 GLY C C 1
ATOM 7451 O O . GLY C 1 186 ? -20.825 68.301 60.793 1.00 23.00 186 GLY C O 1
ATOM 7452 N N . ASN C 1 187 ? -19.255 67.988 62.335 1.00 24.48 187 ASN C N 1
ATOM 7453 C CA . ASN C 1 187 ? -18.528 67.001 61.547 1.00 22.36 187 ASN C CA 1
ATOM 7454 C C . ASN C 1 187 ? -19.141 65.642 61.689 1.00 24.46 187 ASN C C 1
ATOM 7455 O O . ASN C 1 187 ? -18.555 64.655 62.142 1.00 25.13 187 ASN C O 1
ATOM 7460 N N . ILE C 1 188 ? -20.409 65.511 61.266 1.00 27.32 188 ILE C N 1
ATOM 7461 C CA . ILE C 1 188 ? -21.176 64.277 61.341 1.00 27.13 188 ILE C CA 1
ATOM 7462 C C . ILE C 1 188 ? -20.458 63.062 60.830 1.00 27.80 188 ILE C C 1
ATOM 7463 O O . ILE C 1 188 ? -20.592 61.955 61.391 1.00 31.25 188 ILE C O 1
ATOM 7468 N N . LYS C 1 189 ? -19.679 63.147 59.771 1.00 29.00 189 LYS C N 1
ATOM 7469 C CA . LYS C 1 189 ? -18.980 61.969 59.255 1.00 29.42 189 LYS C CA 1
ATOM 7470 C C . LYS C 1 189 ? -17.682 61.673 59.975 1.00 28.84 189 LYS C C 1
ATOM 7471 O O . LYS C 1 189 ? -17.027 60.685 59.616 1.00 29.79 189 LYS C O 1
ATOM 7477 N N . GLY C 1 190 ? -17.248 62.494 60.928 1.00 28.25 190 GLY C N 1
ATOM 7478 C CA . GLY C 1 190 ? -15.982 62.235 61.617 1.00 27.68 190 GLY C CA 1
ATOM 7479 C C . GLY C 1 190 ? -14.815 62.263 60.638 1.00 26.73 190 GLY C C 1
ATOM 7480 O O . GLY C 1 190 ? -13.957 61.392 60.653 1.00 28.23 190 GLY C O 1
ATOM 7481 N N . GLN C 1 191 ? -14.752 63.266 59.765 1.00 26.42 191 GLN C N 1
ATOM 7482 C CA . GLN C 1 191 ? -13.626 63.305 58.830 1.00 26.86 191 GLN C CA 1
ATOM 7483 C C . GLN C 1 191 ? -12.439 63.984 59.507 1.00 25.43 191 GLN C C 1
ATOM 7484 O O . GLN C 1 191 ? -12.642 64.750 60.452 1.00 24.73 191 GLN C O 1
ATOM 7490 N N . GLY C 1 192 ? -11.252 63.724 58.977 1.00 24.65 192 GLY C N 1
ATOM 7491 C CA . GLY C 1 192 ? -10.065 64.393 59.520 1.00 23.97 192 GLY C CA 1
ATOM 7492 C C . GLY C 1 192 ? -10.102 65.751 58.819 1.00 25.09 192 GLY C C 1
ATOM 7493 O O . GLY C 1 192 ? -10.485 65.789 57.645 1.00 27.30 192 GLY C O 1
ATOM 7494 N N . VAL C 1 193 ? -9.756 66.830 59.480 1.00 22.88 193 VAL C N 1
ATOM 7495 C CA . VAL C 1 193 ? -9.777 68.161 58.927 1.00 20.41 193 VAL C CA 1
ATOM 7496 C C . VAL C 1 193 ? -8.370 68.542 58.488 1.00 23.63 193 VAL C C 1
ATOM 7497 O O . VAL C 1 193 ? -7.535 69.002 59.280 1.00 22.61 193 VAL C O 1
ATOM 7501 N N . CYS C 1 194 ? -8.088 68.366 57.188 1.00 23.73 194 CYS C N 1
ATOM 7502 C CA . CYS C 1 194 ? -6.809 68.682 56.629 1.00 23.03 194 CYS C CA 1
ATOM 7503 C C . CYS C 1 194 ? -6.635 69.953 55.800 1.00 22.33 194 CYS C C 1
ATOM 7504 O O . CYS C 1 194 ? -7.518 70.459 55.109 1.00 22.80 194 CYS C O 1
ATOM 7507 N N . CYS C 1 195 ? -5.383 70.395 55.784 1.00 22.19 195 CYS C N 1
ATOM 7508 C CA . CYS C 1 195 ? -4.964 71.510 54.946 1.00 24.61 195 CYS C CA 1
ATOM 7509 C C . CYS C 1 195 ? -3.451 71.749 55.047 1.00 25.56 195 CYS C C 1
ATOM 7510 O O . CYS C 1 195 ? -2.752 71.460 56.010 1.00 24.11 195 CYS C O 1
ATOM 7513 N N . ASN C 1 196 ? -2.963 72.273 53.921 1.00 25.96 196 ASN C N 1
ATOM 7514 C CA . ASN C 1 196 ? -1.556 72.633 53.790 1.00 24.59 196 ASN C CA 1
ATOM 7515 C C . ASN C 1 196 ? -1.183 73.505 54.994 1.00 23.80 196 ASN C C 1
ATOM 7516 O O . ASN C 1 196 ? -2.002 74.284 55.477 1.00 19.31 196 ASN C O 1
ATOM 7521 N N . GLU C 1 197 ? 0.081 73.329 55.433 1.00 22.12 197 GLU C N 1
ATOM 7522 C CA . GLU C 1 197 ? 0.478 74.108 56.606 1.00 19.59 197 GLU C CA 1
ATOM 7523 C C . GLU C 1 197 ? 1.950 74.474 56.553 1.00 19.04 197 GLU C C 1
ATOM 7524 O O . GLU C 1 197 ? 2.763 73.637 56.156 1.00 15.64 197 GLU C O 1
ATOM 7530 N N . LEU C 1 198 ? 2.292 75.695 56.941 1.00 19.34 198 LEU C N 1
ATOM 7531 C CA . LEU C 1 198 ? 3.652 76.197 56.965 1.00 18.16 198 LEU C CA 1
ATOM 7532 C C . LEU C 1 198 ? 4.022 76.579 58.397 1.00 17.79 198 LEU C C 1
ATOM 7533 O O . LEU C 1 198 ? 3.622 77.625 58.909 1.00 15.71 198 LEU C O 1
ATOM 7538 N N . ASP C 1 199 ? 4.790 75.713 59.080 1.00 20.06 199 ASP C N 1
ATOM 7539 C CA . ASP C 1 199 ? 5.184 76.063 60.472 1.00 17.73 199 ASP C CA 1
ATOM 7540 C C . ASP C 1 199 ? 6.425 76.913 60.413 1.00 18.15 199 ASP C C 1
ATOM 7541 O O . ASP C 1 199 ? 7.534 76.425 60.186 1.00 21.88 199 ASP C O 1
ATOM 7546 N N . ILE C 1 200 ? 6.252 78.211 60.582 1.00 17.30 200 ILE C N 1
ATOM 7547 C CA . ILE C 1 200 ? 7.410 79.086 60.503 1.00 19.87 200 ILE C CA 1
ATOM 7548 C C . ILE C 1 200 ? 8.251 78.998 61.787 1.00 22.37 200 ILE C C 1
ATOM 7549 O O . ILE C 1 200 ? 9.472 79.066 61.735 1.00 22.28 200 ILE C O 1
ATOM 7554 N N . TRP C 1 201 ? 7.522 78.916 62.891 1.00 22.49 201 TRP C N 1
ATOM 7555 C CA . TRP C 1 201 ? 8.107 78.867 64.205 1.00 23.05 201 TRP C CA 1
ATOM 7556 C C . TRP C 1 201 ? 7.445 77.924 65.183 1.00 22.86 201 TRP C C 1
ATOM 7557 O O . TRP C 1 201 ? 6.285 78.123 65.564 1.00 23.64 201 TRP C O 1
ATOM 7568 N N . GLU C 1 202 ? 8.163 76.902 65.617 1.00 22.84 202 GLU C N 1
ATOM 7569 C CA . GLU C 1 202 ? 7.646 75.974 66.654 1.00 22.84 202 GLU C CA 1
ATOM 7570 C C . GLU C 1 202 ? 8.845 75.865 67.628 1.00 24.48 202 GLU C C 1
ATOM 7571 O O . GLU C 1 202 ? 9.926 75.312 67.341 1.00 25.43 202 GLU C O 1
ATOM 7577 N N . ALA C 1 203 ? 8.698 76.487 68.776 1.00 22.17 203 ALA C N 1
ATOM 7578 C CA . ALA C 1 203 ? 9.790 76.533 69.711 1.00 22.12 203 ALA C CA 1
ATOM 7579 C C . ALA C 1 203 ? 9.441 76.670 71.187 1.00 23.88 203 ALA C C 1
ATOM 7580 O O . ALA C 1 203 ? 8.330 76.930 71.616 1.00 23.91 203 ALA C O 1
ATOM 7582 N N . ASN C 1 204 ? 10.537 76.635 71.934 1.00 24.65 204 ASN C N 1
ATOM 7583 C CA . ASN C 1 204 ? 10.608 76.844 73.376 1.00 23.92 204 ASN C CA 1
ATOM 7584 C C . ASN C 1 204 ? 11.978 77.479 73.580 1.00 24.51 204 ASN C C 1
ATOM 7585 O O . ASN C 1 204 ? 12.679 77.702 72.534 1.00 24.43 204 ASN C O 1
ATOM 7590 N N . SER C 1 205 ? 12.403 77.817 74.799 1.00 21.53 205 SER C N 1
ATOM 7591 C CA . SER C 1 205 ? 13.704 78.469 74.994 1.00 19.69 205 SER C CA 1
ATOM 7592 C C . SER C 1 205 ? 14.903 77.571 74.763 1.00 17.81 205 SER C C 1
ATOM 7593 O O . SER C 1 205 ? 16.036 78.069 74.665 1.00 18.12 205 SER C O 1
ATOM 7596 N N . ARG C 1 206 ? 14.692 76.279 74.646 1.00 17.92 206 ARG C N 1
ATOM 7597 C CA . ARG C 1 206 ? 15.697 75.288 74.444 1.00 22.85 206 ARG C CA 1
ATOM 7598 C C . ARG C 1 206 ? 15.880 74.782 73.018 1.00 26.83 206 ARG C C 1
ATOM 7599 O O . ARG C 1 206 ? 16.968 74.274 72.751 1.00 28.23 206 ARG C O 1
ATOM 7607 N N . ALA C 1 207 ? 14.886 74.842 72.141 1.00 26.96 207 ALA C N 1
ATOM 7608 C CA . ALA C 1 207 ? 14.985 74.372 70.773 1.00 25.25 207 ALA C CA 1
ATOM 7609 C C . ALA C 1 207 ? 13.989 75.070 69.842 1.00 26.87 207 ALA C C 1
ATOM 7610 O O . ALA C 1 207 ? 12.906 75.444 70.292 1.00 28.42 207 ALA C O 1
ATOM 7612 N N . THR C 1 208 ? 14.340 75.264 68.576 1.00 26.91 208 THR C N 1
ATOM 7613 C CA . THR C 1 208 ? 13.464 75.856 67.588 1.00 24.56 208 THR C CA 1
ATOM 7614 C C . THR C 1 208 ? 13.354 74.958 66.344 1.00 24.44 208 THR C C 1
ATOM 7615 O O . THR C 1 208 ? 14.282 74.297 65.942 1.00 23.50 208 THR C O 1
ATOM 7619 N N . HIS C 1 209 ? 12.176 75.019 65.729 1.00 26.51 209 HIS C N 1
ATOM 7620 C CA . HIS C 1 209 ? 11.881 74.176 64.548 1.00 23.08 209 HIS C CA 1
ATOM 7621 C C . HIS C 1 209 ? 11.137 74.925 63.460 1.00 21.90 209 HIS C C 1
ATOM 7622 O O . HIS C 1 209 ? 10.340 75.828 63.747 1.00 22.06 209 HIS C O 1
ATOM 7629 N N . ILE C 1 210 ? 11.432 74.615 62.211 1.00 22.27 210 ILE C N 1
ATOM 7630 C CA . ILE C 1 210 ? 10.820 75.186 61.044 1.00 21.43 210 ILE C CA 1
ATOM 7631 C C . ILE C 1 210 ? 10.265 73.973 60.283 1.00 24.68 210 ILE C C 1
ATOM 7632 O O . ILE C 1 210 ? 10.969 72.949 60.301 1.00 25.59 210 ILE C O 1
ATOM 7637 N N . ALA C 1 211 ? 9.081 74.092 59.685 1.00 24.82 211 ALA C N 1
ATOM 7638 C CA . ALA C 1 211 ? 8.583 72.971 58.900 1.00 24.99 211 ALA C CA 1
ATOM 7639 C C . ALA C 1 211 ? 7.350 73.172 58.031 1.00 25.42 211 ALA C C 1
ATOM 7640 O O . ALA C 1 211 ? 6.207 73.271 58.492 1.00 26.38 211 ALA C O 1
ATOM 7642 N N . PRO C 1 212 ? 7.582 73.221 56.722 1.00 25.33 212 PRO C N 1
ATOM 7643 C CA . PRO C 1 212 ? 6.543 73.296 55.700 1.00 22.76 212 PRO C CA 1
ATOM 7644 C C . PRO C 1 212 ? 5.867 71.927 55.687 1.00 19.11 212 PRO C C 1
ATOM 7645 O O . PRO C 1 212 ? 6.589 70.927 55.706 1.00 17.99 212 PRO C O 1
ATOM 7649 N N . HIS C 1 213 ? 4.551 71.817 55.646 1.00 17.29 213 HIS C N 1
ATOM 7650 C CA . HIS C 1 213 ? 3.862 70.564 55.543 1.00 18.13 213 HIS C CA 1
ATOM 7651 C C . HIS C 1 213 ? 2.839 70.583 54.381 1.00 21.22 213 HIS C C 1
ATOM 7652 O O . HIS C 1 213 ? 1.676 70.967 54.522 1.00 21.56 213 HIS C O 1
ATOM 7659 N N . PRO C 1 214 ? 3.232 70.129 53.203 1.00 20.99 214 PRO C N 1
ATOM 7660 C CA . PRO C 1 214 ? 2.419 70.090 52.011 1.00 20.05 214 PRO C CA 1
ATOM 7661 C C . PRO C 1 214 ? 1.285 69.081 52.080 1.00 21.00 214 PRO C C 1
ATOM 7662 O O . PRO C 1 214 ? 1.421 68.045 52.743 1.00 22.24 214 PRO C O 1
ATOM 7666 N N . CYS C 1 215 ? 0.204 69.400 51.371 1.00 20.72 215 CYS C N 1
ATOM 7667 C CA . CYS C 1 215 ? -0.905 68.442 51.267 1.00 22.86 215 CYS C CA 1
ATOM 7668 C C . CYS C 1 215 ? -1.273 68.380 49.756 1.00 22.98 215 CYS C C 1
ATOM 7669 O O . CYS C 1 215 ? -1.249 69.422 49.088 1.00 17.92 215 CYS C O 1
ATOM 7672 N N . SER C 1 216 ? -1.684 67.213 49.257 1.00 23.62 216 SER C N 1
ATOM 7673 C CA . SER C 1 216 ? -2.049 67.165 47.839 1.00 25.40 216 SER C CA 1
ATOM 7674 C C . SER C 1 216 ? -3.447 67.688 47.531 1.00 26.84 216 SER C C 1
ATOM 7675 O O . SER C 1 216 ? -3.800 67.590 46.357 1.00 28.48 216 SER C O 1
ATOM 7678 N N . LYS C 1 217 ? -4.218 68.195 48.471 1.00 25.10 217 LYS C N 1
ATOM 7679 C CA . LYS C 1 217 ? -5.522 68.745 48.230 1.00 25.22 217 LYS C CA 1
ATOM 7680 C C . LYS C 1 217 ? -5.474 70.203 48.687 1.00 25.21 217 LYS C C 1
ATOM 7681 O O . LYS C 1 217 ? -5.022 70.490 49.783 1.00 27.68 217 LYS C O 1
ATOM 7687 N N . PRO C 1 218 ? -5.946 71.098 47.858 1.00 22.50 218 PRO C N 1
ATOM 7688 C CA . PRO C 1 218 ? -5.987 72.516 48.125 1.00 19.48 218 PRO C CA 1
ATOM 7689 C C . PRO C 1 218 ? -7.061 72.872 49.143 1.00 18.22 218 PRO C C 1
ATOM 7690 O O . PRO C 1 218 ? -8.048 72.168 49.294 1.00 15.08 218 PRO C O 1
ATOM 7694 N N . GLY C 1 219 ? -6.863 73.979 49.854 1.00 17.32 219 GLY C N 1
ATOM 7695 C CA . GLY C 1 219 ? -7.838 74.382 50.844 1.00 17.46 219 GLY C CA 1
ATOM 7696 C C . GLY C 1 219 ? -8.075 73.276 51.882 1.00 17.32 219 GLY C C 1
ATOM 7697 O O . GLY C 1 219 ? -7.275 72.375 52.058 1.00 14.19 219 GLY C O 1
ATOM 7698 N N . LEU C 1 220 ? -9.217 73.384 52.560 1.00 18.22 220 LEU C N 1
ATOM 7699 C CA . LEU C 1 220 ? -9.616 72.471 53.608 1.00 19.88 220 LEU C CA 1
ATOM 7700 C C . LEU C 1 220 ? -10.310 71.263 53.038 1.00 21.55 220 LEU C C 1
ATOM 7701 O O . LEU C 1 220 ? -11.374 71.388 52.401 1.00 19.85 220 LEU C O 1
ATOM 7706 N N . TYR C 1 221 ? -9.720 70.107 53.373 1.00 22.89 221 TYR C N 1
ATOM 7707 C CA . TYR C 1 221 ? -10.299 68.857 52.875 1.00 22.19 221 TYR C CA 1
ATOM 7708 C C . TYR C 1 221 ? -10.633 67.900 54.007 1.00 22.76 221 TYR C C 1
ATOM 7709 O O . TYR C 1 221 ? -9.759 67.565 54.834 1.00 23.87 221 TYR C O 1
ATOM 7718 N N . GLY C 1 222 ? -11.884 67.449 54.019 1.00 17.91 222 GLY C N 1
ATOM 7719 C CA . GLY C 1 222 ? -12.361 66.479 54.969 1.00 18.33 222 GLY C CA 1
ATOM 7720 C C . GLY C 1 222 ? -11.915 65.115 54.456 1.00 22.84 222 GLY C C 1
ATOM 7721 O O . GLY C 1 222 ? -12.458 64.640 53.460 1.00 25.13 222 GLY C O 1
ATOM 7722 N N . CYS C 1 223 ? -10.907 64.500 55.116 1.00 22.09 223 CYS C N 1
ATOM 7723 C CA . CYS C 1 223 ? -10.391 63.234 54.674 1.00 21.27 223 CYS C CA 1
ATOM 7724 C C . CYS C 1 223 ? -11.132 62.086 55.314 1.00 22.50 223 CYS C C 1
ATOM 7725 O O . CYS C 1 223 ? -11.649 62.200 56.415 1.00 23.31 223 CYS C O 1
ATOM 7728 N N . THR C 1 224 ? -11.084 60.942 54.660 1.00 24.68 224 THR C N 1
ATOM 7729 C CA . THR C 1 224 ? -11.729 59.736 55.147 1.00 25.04 224 THR C CA 1
ATOM 7730 C C . THR C 1 224 ? -10.752 58.580 55.052 1.00 25.47 224 THR C C 1
ATOM 7731 O O . THR C 1 224 ? -9.955 58.525 54.103 1.00 26.50 224 THR C O 1
ATOM 7735 N N . GLY C 1 225 ? -10.813 57.679 56.003 1.00 26.17 225 GLY C N 1
ATOM 7736 C CA . GLY C 1 225 ? -9.940 56.525 56.047 1.00 29.52 225 GLY C CA 1
ATOM 7737 C C . GLY C 1 225 ? -8.472 56.855 55.896 1.00 30.28 225 GLY C C 1
ATOM 7738 O O . GLY C 1 225 ? -7.914 57.772 56.484 1.00 32.81 225 GLY C O 1
ATOM 7739 N N . ASP C 1 226 ? -7.763 56.162 55.047 1.00 31.55 226 ASP C N 1
ATOM 7740 C CA . ASP C 1 226 ? -6.362 56.314 54.743 1.00 33.49 226 ASP C CA 1
ATOM 7741 C C . ASP C 1 226 ? -5.969 57.656 54.166 1.00 33.54 226 ASP C C 1
ATOM 7742 O O . ASP C 1 226 ? -4.767 57.924 54.106 1.00 35.76 226 ASP C O 1
ATOM 7747 N N . GLU C 1 227 ? -6.943 58.476 53.779 1.00 32.88 227 GLU C N 1
ATOM 7748 C CA . GLU C 1 227 ? -6.566 59.797 53.261 1.00 31.45 227 GLU C CA 1
ATOM 7749 C C . GLU C 1 227 ? -5.978 60.571 54.453 1.00 30.10 227 GLU C C 1
ATOM 7750 O O . GLU C 1 227 ? -5.134 61.413 54.264 1.00 28.08 227 GLU C O 1
ATOM 7756 N N . CYS C 1 228 ? -6.440 60.276 55.668 1.00 28.69 228 CYS C N 1
ATOM 7757 C CA . CYS C 1 228 ? -5.989 60.906 56.876 1.00 28.81 228 CYS C CA 1
ATOM 7758 C C . CYS C 1 228 ? -4.699 60.376 57.487 1.00 28.78 228 CYS C C 1
ATOM 7759 O O . CYS C 1 228 ? -4.218 60.966 58.456 1.00 26.88 228 CYS C O 1
ATOM 7762 N N . GLY C 1 229 ? -4.114 59.282 57.037 1.00 29.87 229 GLY C N 1
ATOM 7763 C CA . GLY C 1 229 ? -2.919 58.730 57.638 1.00 30.06 229 GLY C CA 1
ATOM 7764 C C . GLY C 1 229 ? -1.605 59.188 57.066 1.00 33.13 229 GLY C C 1
ATOM 7765 O O . GLY C 1 229 ? -1.487 60.133 56.299 1.00 33.59 229 GLY C O 1
ATOM 7766 N N . SER C 1 230 ? -0.544 58.479 57.439 1.00 35.77 230 SER C N 1
ATOM 7767 C CA . SER C 1 230 ? 0.841 58.699 57.075 1.00 37.16 230 SER C CA 1
ATOM 7768 C C . SER C 1 230 ? 1.078 58.749 55.574 1.00 36.48 230 SER C C 1
ATOM 7769 O O . SER C 1 230 ? 1.822 59.610 55.105 1.00 37.76 230 SER C O 1
ATOM 7772 N N . SER C 1 231 ? 0.413 57.850 54.868 1.00 34.34 231 SER C N 1
ATOM 7773 C CA . SER C 1 231 ? 0.493 57.814 53.415 1.00 33.93 231 SER C CA 1
ATOM 7774 C C . SER C 1 231 ? -0.738 58.429 52.763 1.00 33.36 231 SER C C 1
ATOM 7775 O O . SER C 1 231 ? -1.108 58.051 51.643 1.00 35.77 231 SER C O 1
ATOM 7778 N N . GLY C 1 232 ? -1.406 59.346 53.453 1.00 29.80 232 GLY C N 1
ATOM 7779 C CA . GLY C 1 232 ? -2.615 59.980 52.983 1.00 23.85 232 GLY C CA 1
ATOM 7780 C C . GLY C 1 232 ? -2.310 61.273 52.266 1.00 22.72 232 GLY C C 1
ATOM 7781 O O . GLY C 1 232 ? -1.261 61.355 51.606 1.00 27.66 232 GLY C O 1
ATOM 7782 N N . ILE C 1 233 ? -3.164 62.257 52.366 1.00 18.89 233 ILE C N 1
ATOM 7783 C CA . ILE C 1 233 ? -2.971 63.496 51.642 1.00 19.71 233 ILE C CA 1
ATOM 7784 C C . ILE C 1 233 ? -2.136 64.585 52.252 1.00 20.40 233 ILE C C 1
ATOM 7785 O O . ILE C 1 233 ? -1.745 65.559 51.580 1.00 19.41 233 ILE C O 1
ATOM 7790 N N . CYS C 1 234 ? -1.843 64.491 53.544 1.00 22.09 234 CYS C N 1
ATOM 7791 C CA . CYS C 1 234 ? -1.033 65.535 54.167 1.00 21.44 234 CYS C CA 1
ATOM 7792 C C . CYS C 1 234 ? 0.264 65.010 54.744 1.00 19.14 234 CYS C C 1
ATOM 7793 O O . CYS C 1 234 ? 0.311 63.884 55.200 1.00 17.24 234 CYS C O 1
ATOM 7796 N N . ASP C 1 235 ? 1.298 65.815 54.644 1.00 19.12 235 ASP C N 1
ATOM 7797 C CA . ASP C 1 235 ? 2.608 65.389 55.212 1.00 19.64 235 ASP C CA 1
ATOM 7798 C C . ASP C 1 235 ? 2.596 65.695 56.711 1.00 18.90 235 ASP C C 1
ATOM 7799 O O . ASP C 1 235 ? 2.828 66.862 57.075 1.00 18.91 235 ASP C O 1
ATOM 7804 N N . LYS C 1 236 ? 2.297 64.724 57.556 1.00 20.52 236 LYS C N 1
ATOM 7805 C CA . LYS C 1 236 ? 2.272 64.960 59.012 1.00 23.57 236 LYS C CA 1
ATOM 7806 C C . LYS C 1 236 ? 3.621 65.420 59.572 1.00 22.68 236 LYS C C 1
ATOM 7807 O O . LYS C 1 236 ? 3.735 66.358 60.334 1.00 20.02 236 LYS C O 1
ATOM 7813 N N . ALA C 1 237 ? 4.703 64.739 59.189 1.00 24.21 237 ALA C N 1
ATOM 7814 C CA . ALA C 1 237 ? 6.020 65.067 59.705 1.00 24.69 237 ALA C CA 1
ATOM 7815 C C . ALA C 1 237 ? 6.566 66.389 59.219 1.00 24.80 237 ALA C C 1
ATOM 7816 O O . ALA C 1 237 ? 7.095 67.159 60.057 1.00 20.62 237 ALA C O 1
ATOM 7818 N N . GLY C 1 238 ? 6.416 66.659 57.910 1.00 22.57 238 GLY C N 1
ATOM 7819 C CA . GLY C 1 238 ? 6.919 67.950 57.445 1.00 20.09 238 GLY C CA 1
ATOM 7820 C C . GLY C 1 238 ? 8.407 67.786 57.115 1.00 23.06 238 GLY C C 1
ATOM 7821 O O . GLY C 1 238 ? 9.044 66.770 57.421 1.00 22.83 238 GLY C O 1
ATOM 7822 N N . CYS C 1 239 ? 8.970 68.813 56.462 1.00 22.50 239 CYS C N 1
ATOM 7823 C CA . CYS C 1 239 ? 10.389 68.807 56.166 1.00 22.65 239 CYS C CA 1
ATOM 7824 C C . CYS C 1 239 ? 10.991 69.744 57.235 1.00 20.49 239 CYS C C 1
ATOM 7825 O O . CYS C 1 239 ? 10.891 70.959 57.113 1.00 18.14 239 CYS C O 1
ATOM 7828 N N . GLY C 1 240 ? 11.524 69.195 58.320 1.00 19.80 240 GLY C N 1
ATOM 7829 C CA . GLY C 1 240 ? 11.993 70.068 59.383 1.00 17.10 240 GLY C CA 1
ATOM 7830 C C . GLY C 1 240 ? 13.387 70.621 59.281 1.00 17.81 240 GLY C C 1
ATOM 7831 O O . GLY C 1 240 ? 14.247 70.063 58.613 1.00 19.41 240 GLY C O 1
ATOM 7832 N N . TRP C 1 241 ? 13.615 71.728 59.939 1.00 17.91 241 TRP C N 1
ATOM 7833 C CA . TRP C 1 241 ? 14.859 72.422 60.111 1.00 23.03 241 TRP C CA 1
ATOM 7834 C C . TRP C 1 241 ? 14.944 72.891 61.607 1.00 23.25 241 TRP C C 1
ATOM 7835 O O . TRP C 1 241 ? 14.368 73.851 62.113 1.00 18.22 241 TRP C O 1
ATOM 7846 N N . ASN C 1 242 ? 15.800 72.143 62.285 1.00 24.10 242 ASN C N 1
ATOM 7847 C CA . ASN C 1 242 ? 16.126 72.388 63.684 1.00 23.45 242 ASN C CA 1
ATOM 7848 C C . ASN C 1 242 ? 17.652 72.322 63.746 1.00 20.70 242 ASN C C 1
ATOM 7849 O O . ASN C 1 242 ? 18.204 71.256 63.490 1.00 21.30 242 ASN C O 1
ATOM 7854 N N . HIS C 1 243 ? 18.300 73.397 64.064 1.00 20.19 243 HIS C N 1
ATOM 7855 C CA . HIS C 1 243 ? 19.766 73.429 64.160 1.00 22.35 243 HIS C CA 1
ATOM 7856 C C . HIS C 1 243 ? 20.359 72.274 64.942 1.00 23.64 243 HIS C C 1
ATOM 7857 O O . HIS C 1 243 ? 21.416 71.744 64.526 1.00 25.63 243 HIS C O 1
ATOM 7864 N N . ASN C 1 244 ? 19.739 71.777 66.006 1.00 21.93 244 ASN C N 1
ATOM 7865 C CA . ASN C 1 244 ? 20.306 70.643 66.728 1.00 22.56 244 ASN C CA 1
ATOM 7866 C C . ASN C 1 244 ? 20.354 69.398 65.887 1.00 23.32 244 ASN C C 1
ATOM 7867 O O . ASN C 1 244 ? 21.301 68.594 65.975 1.00 22.96 244 ASN C O 1
ATOM 7872 N N . ARG C 1 245 ? 19.312 69.151 65.104 1.00 22.47 245 ARG C N 1
ATOM 7873 C CA . ARG C 1 245 ? 19.237 67.986 64.225 1.00 24.17 245 ARG C CA 1
ATOM 7874 C C . ARG C 1 245 ? 20.276 68.011 63.103 1.00 23.29 245 ARG C C 1
ATOM 7875 O O . ARG C 1 245 ? 20.677 66.968 62.599 1.00 22.33 245 ARG C O 1
ATOM 7883 N N . ILE C 1 246 ? 20.779 69.154 62.682 1.00 24.46 246 ILE C N 1
ATOM 7884 C CA . ILE C 1 246 ? 21.826 69.157 61.645 1.00 27.47 246 ILE C CA 1
ATOM 7885 C C . ILE C 1 246 ? 23.204 69.392 62.308 1.00 29.74 246 ILE C C 1
ATOM 7886 O O . ILE C 1 246 ? 24.185 69.850 61.743 1.00 27.12 246 ILE C O 1
ATOM 7891 N N . ASN C 1 247 ? 23.257 69.047 63.609 1.00 29.52 247 ASN C N 1
ATOM 7892 C CA . ASN C 1 247 ? 24.386 69.108 64.486 1.00 30.61 247 ASN C CA 1
ATOM 7893 C C . ASN C 1 247 ? 25.044 70.452 64.727 1.00 29.25 247 ASN C C 1
ATOM 7894 O O . ASN C 1 247 ? 26.281 70.573 64.649 1.00 28.65 247 ASN C O 1
ATOM 7899 N N . VAL C 1 248 ? 24.298 71.509 64.992 1.00 28.52 248 VAL C N 1
ATOM 7900 C CA . VAL C 1 248 ? 24.833 72.830 65.301 1.00 29.07 248 VAL C CA 1
ATOM 7901 C C . VAL C 1 248 ? 24.101 73.228 66.611 1.00 29.45 248 VAL C C 1
ATOM 7902 O O . VAL C 1 248 ? 23.272 74.123 66.710 1.00 30.67 248 VAL C O 1
ATOM 7906 N N . THR C 1 249 ? 24.433 72.538 67.682 1.00 29.63 249 THR C N 1
ATOM 7907 C CA . THR C 1 249 ? 23.866 72.696 69.004 1.00 29.27 249 THR C CA 1
ATOM 7908 C C . THR C 1 249 ? 24.153 73.958 69.763 1.00 28.34 249 THR C C 1
ATOM 7909 O O . THR C 1 249 ? 23.540 74.102 70.824 1.00 31.42 249 THR C O 1
ATOM 7913 N N . ASP C 1 250 ? 24.938 74.902 69.340 1.00 28.05 250 ASP C N 1
ATOM 7914 C CA . ASP C 1 250 ? 25.240 76.147 70.009 1.00 24.60 250 ASP C CA 1
ATOM 7915 C C . ASP C 1 250 ? 24.604 77.329 69.320 1.00 21.08 250 ASP C C 1
ATOM 7916 O O . ASP C 1 250 ? 24.869 78.501 69.604 1.00 19.26 250 ASP C O 1
ATOM 7921 N N . PHE C 1 251 ? 23.794 77.017 68.302 1.00 23.19 251 PHE C N 1
ATOM 7922 C CA . PHE C 1 251 ? 23.120 78.074 67.534 1.00 19.53 251 PHE C CA 1
ATOM 7923 C C . PHE C 1 251 ? 22.062 78.755 68.387 1.00 18.06 251 PHE C C 1
ATOM 7924 O O . PHE C 1 251 ? 22.080 79.979 68.521 1.00 19.73 251 PHE C O 1
ATOM 7932 N N . TYR C 1 252 ? 21.116 78.005 68.949 1.00 16.49 252 TYR C N 1
ATOM 7933 C CA . TYR C 1 252 ? 20.040 78.608 69.725 1.00 17.67 252 TYR C CA 1
ATOM 7934 C C . TYR C 1 252 ? 19.823 78.002 71.101 1.00 17.18 252 TYR C C 1
ATOM 7935 O O . TYR C 1 252 ? 19.837 76.774 71.252 1.00 15.02 252 TYR C O 1
ATOM 7944 N N . GLY C 1 253 ? 19.639 78.815 72.143 1.00 16.36 253 GLY C N 1
ATOM 7945 C CA . GLY C 1 253 ? 19.455 78.176 73.475 1.00 14.48 253 GLY C CA 1
ATOM 7946 C C . GLY C 1 253 ? 19.462 79.287 74.539 1.00 14.97 253 GLY C C 1
ATOM 7947 O O . GLY C 1 253 ? 19.594 80.469 74.183 1.00 15.67 253 GLY C O 1
ATOM 7948 N N . ARG C 1 254 ? 19.343 78.906 75.793 1.00 14.95 254 ARG C N 1
ATOM 7949 C CA . ARG C 1 254 ? 19.322 79.927 76.845 1.00 19.92 254 ARG C CA 1
ATOM 7950 C C . ARG C 1 254 ? 20.739 80.388 77.217 1.00 22.10 254 ARG C C 1
ATOM 7951 O O . ARG C 1 254 ? 21.599 79.546 77.542 1.00 24.38 254 ARG C O 1
ATOM 7959 N N . GLY C 1 255 ? 21.019 81.666 77.191 1.00 22.79 255 GLY C N 1
ATOM 7960 C CA . GLY C 1 255 ? 22.261 82.241 77.569 1.00 28.80 255 GLY C CA 1
ATOM 7961 C C . GLY C 1 255 ? 23.290 82.665 76.560 1.00 33.88 255 GLY C C 1
ATOM 7962 O O . GLY C 1 255 ? 23.143 82.630 75.347 1.00 35.86 255 GLY C O 1
ATOM 7963 N N . LYS C 1 256 ? 24.464 83.036 77.084 1.00 34.92 256 LYS C N 1
ATOM 7964 C CA . LYS C 1 256 ? 25.568 83.503 76.268 1.00 33.34 256 LYS C CA 1
ATOM 7965 C C . LYS C 1 256 ? 26.255 82.433 75.473 1.00 29.79 256 LYS C C 1
ATOM 7966 O O . LYS C 1 256 ? 26.925 82.808 74.512 1.00 27.09 256 LYS C O 1
ATOM 7972 N N . GLN C 1 257 ? 26.107 81.152 75.767 1.00 28.84 257 GLN C N 1
ATOM 7973 C CA . GLN C 1 257 ? 26.828 80.172 74.933 1.00 28.29 257 GLN C CA 1
ATOM 7974 C C . GLN C 1 257 ? 26.163 79.848 73.610 1.00 26.63 257 GLN C C 1
ATOM 7975 O O . GLN C 1 257 ? 26.523 78.914 72.881 1.00 28.49 257 GLN C O 1
ATOM 7981 N N . TYR C 1 258 ? 25.112 80.537 73.214 1.00 25.15 258 TYR C N 1
ATOM 7982 C CA . TYR C 1 258 ? 24.365 80.334 71.996 1.00 23.49 258 TYR C CA 1
ATOM 7983 C C . TYR C 1 258 ? 24.417 81.570 71.120 1.00 23.78 258 TYR C C 1
ATOM 7984 O O . TYR C 1 258 ? 24.397 82.696 71.641 1.00 22.91 258 TYR C O 1
ATOM 7993 N N . LYS C 1 259 ? 24.457 81.366 69.805 1.00 24.57 259 LYS C N 1
ATOM 7994 C CA . LYS C 1 259 ? 24.440 82.529 68.888 1.00 25.52 259 LYS C CA 1
ATOM 7995 C C . LYS C 1 259 ? 23.155 83.327 69.017 1.00 26.34 259 LYS C C 1
ATOM 7996 O O . LYS C 1 259 ? 23.186 84.573 68.920 1.00 27.67 259 LYS C O 1
ATOM 8002 N N . VAL C 1 260 ? 22.017 82.628 69.175 1.00 25.27 260 VAL C N 1
ATOM 8003 C CA . VAL C 1 260 ? 20.749 83.374 69.342 1.00 25.17 260 VAL C CA 1
ATOM 8004 C C . VAL C 1 260 ? 20.361 83.023 70.765 1.00 25.06 260 VAL C C 1
ATOM 8005 O O . VAL C 1 260 ? 20.172 81.832 71.042 1.00 27.54 260 VAL C O 1
ATOM 8009 N N . ASP C 1 261 ? 20.296 83.975 71.658 1.00 28.30 261 ASP C N 1
ATOM 8010 C CA . ASP C 1 261 ? 20.000 83.735 73.090 1.00 28.11 261 ASP C CA 1
ATOM 8011 C C . ASP C 1 261 ? 18.510 83.813 73.344 1.00 27.06 261 ASP C C 1
ATOM 8012 O O . ASP C 1 261 ? 17.885 84.872 73.351 1.00 25.21 261 ASP C O 1
ATOM 8017 N N . SER C 1 262 ? 17.899 82.671 73.594 1.00 27.86 262 SER C N 1
ATOM 8018 C CA . SER C 1 262 ? 16.492 82.528 73.837 1.00 27.40 262 SER C CA 1
ATOM 8019 C C . SER C 1 262 ? 15.992 83.157 75.118 1.00 29.63 262 SER C C 1
ATOM 8020 O O . SER C 1 262 ? 14.753 83.093 75.259 1.00 29.84 262 SER C O 1
ATOM 8023 N N . THR C 1 263 ? 16.832 83.716 75.978 1.00 28.23 263 THR C N 1
ATOM 8024 C CA . THR C 1 263 ? 16.355 84.338 77.198 1.00 27.58 263 THR C CA 1
ATOM 8025 C C . THR C 1 263 ? 16.117 85.820 76.923 1.00 28.22 263 THR C C 1
ATOM 8026 O O . THR C 1 263 ? 15.701 86.542 77.830 1.00 29.04 263 THR C O 1
ATOM 8030 N N . ARG C 1 264 ? 16.428 86.296 75.717 1.00 28.62 264 ARG C N 1
ATOM 8031 C CA . ARG C 1 264 ? 16.238 87.719 75.430 1.00 30.02 264 ARG C CA 1
ATOM 8032 C C . ARG C 1 264 ? 15.519 87.914 74.104 1.00 30.40 264 ARG C C 1
ATOM 8033 O O . ARG C 1 264 ? 15.639 87.098 73.183 1.00 31.66 264 ARG C O 1
ATOM 8041 N N . LYS C 1 265 ? 14.791 89.018 73.943 1.00 30.23 265 LYS C N 1
ATOM 8042 C CA . LYS C 1 265 ? 14.109 89.264 72.680 1.00 29.69 265 LYS C CA 1
ATOM 8043 C C . LYS C 1 265 ? 15.020 89.138 71.471 1.00 30.50 265 LYS C C 1
ATOM 8044 O O . LYS C 1 265 ? 16.214 89.487 71.490 1.00 33.10 265 LYS C O 1
ATOM 8050 N N . PHE C 1 266 ? 14.447 88.642 70.381 1.00 30.22 266 PHE C N 1
ATOM 8051 C CA . PHE C 1 266 ? 15.158 88.554 69.110 1.00 29.30 266 PHE C CA 1
ATOM 8052 C C . PHE C 1 266 ? 14.133 88.605 67.946 1.00 29.85 266 PHE C C 1
ATOM 8053 O O . PHE C 1 266 ? 12.939 88.404 68.126 1.00 26.50 266 PHE C O 1
ATOM 8061 N N . THR C 1 267 ? 14.665 88.887 66.766 1.00 29.75 267 THR C N 1
ATOM 8062 C CA . THR C 1 267 ? 13.904 88.968 65.538 1.00 27.82 267 THR C CA 1
ATOM 8063 C C . THR C 1 267 ? 14.155 87.708 64.714 1.00 25.86 267 THR C C 1
ATOM 8064 O O . THR C 1 267 ? 15.261 87.184 64.628 1.00 22.47 267 THR C O 1
ATOM 8068 N N . VAL C 1 268 ? 13.055 87.241 64.132 1.00 24.41 268 VAL C N 1
ATOM 8069 C CA . VAL C 1 268 ? 13.034 86.055 63.280 1.00 24.28 268 VAL C CA 1
ATOM 8070 C C . VAL C 1 268 ? 12.548 86.475 61.899 1.00 26.01 268 VAL C C 1
ATOM 8071 O O . VAL C 1 268 ? 11.398 86.896 61.687 1.00 27.38 268 VAL C O 1
ATOM 8075 N N . THR C 1 269 ? 13.410 86.409 60.913 1.00 27.16 269 THR C N 1
ATOM 8076 C CA . THR C 1 269 ? 13.119 86.780 59.530 1.00 25.01 269 THR C CA 1
ATOM 8077 C C . THR C 1 269 ? 13.157 85.542 58.653 1.00 26.92 269 THR C C 1
ATOM 8078 O O . THR C 1 269 ? 14.114 84.777 58.645 1.00 27.23 269 THR C O 1
ATOM 8082 N N . SER C 1 270 ? 12.064 85.336 57.913 1.00 27.19 270 SER C N 1
ATOM 8083 C CA . SER C 1 270 ? 11.968 84.171 57.028 1.00 29.14 270 SER C CA 1
ATOM 8084 C C . SER C 1 270 ? 11.774 84.651 55.579 1.00 29.35 270 SER C C 1
ATOM 8085 O O . SER C 1 270 ? 11.003 85.580 55.290 1.00 28.86 270 SER C O 1
ATOM 8088 N N . GLN C 1 271 ? 12.498 84.073 54.639 1.00 27.69 271 GLN C N 1
ATOM 8089 C CA . GLN C 1 271 ? 12.390 84.499 53.240 1.00 27.90 271 GLN C CA 1
ATOM 8090 C C . GLN C 1 271 ? 12.045 83.281 52.395 1.00 26.29 271 GLN C C 1
ATOM 8091 O O . GLN C 1 271 ? 12.708 82.263 52.444 1.00 24.39 271 GLN C O 1
ATOM 8097 N N . PHE C 1 272 ? 10.956 83.447 51.658 1.00 27.08 272 PHE C N 1
ATOM 8098 C CA . PHE C 1 272 ? 10.415 82.381 50.815 1.00 26.95 272 PHE C CA 1
ATOM 8099 C C . PHE C 1 272 ? 10.682 82.715 49.352 1.00 26.35 272 PHE C C 1
ATOM 8100 O O . PHE C 1 272 ? 9.932 83.364 48.655 1.00 23.80 272 PHE C O 1
ATOM 8108 N N . VAL C 1 273 ? 11.827 82.264 48.870 1.00 28.43 273 VAL C N 1
ATOM 8109 C CA . VAL C 1 273 ? 12.336 82.492 47.536 1.00 26.46 273 VAL C CA 1
ATOM 8110 C C . VAL C 1 273 ? 11.656 81.651 46.461 1.00 27.34 273 VAL C C 1
ATOM 8111 O O . VAL C 1 273 ? 11.540 80.428 46.528 1.00 25.21 273 VAL C O 1
ATOM 8115 N N . ALA C 1 274 ? 11.231 82.395 45.413 1.00 29.48 274 ALA C N 1
ATOM 8116 C CA . ALA C 1 274 ? 10.597 81.726 44.282 1.00 31.79 274 ALA C CA 1
ATOM 8117 C C . ALA C 1 274 ? 11.526 81.731 43.070 1.00 33.03 274 ALA C C 1
ATOM 8118 O O . ALA C 1 274 ? 12.354 82.648 42.992 1.00 34.75 274 ALA C O 1
ATOM 8120 N N . ASN C 1 275 ? 11.368 80.763 42.181 1.00 31.87 275 ASN C N 1
ATOM 8121 C CA . ASN C 1 275 ? 12.164 80.700 40.965 1.00 31.99 275 ASN C CA 1
ATOM 8122 C C . ASN C 1 275 ? 11.500 81.610 39.924 1.00 36.40 275 ASN C C 1
ATOM 8123 O O . ASN C 1 275 ? 10.507 82.305 40.207 1.00 36.87 275 ASN C O 1
ATOM 8128 N N . LYS C 1 276 ? 12.010 81.575 38.693 1.00 39.61 276 LYS C N 1
ATOM 8129 C CA . LYS C 1 276 ? 11.454 82.408 37.617 1.00 40.00 276 LYS C CA 1
ATOM 8130 C C . LYS C 1 276 ? 9.974 82.146 37.363 1.00 37.85 276 LYS C C 1
ATOM 8131 O O . LYS C 1 276 ? 9.207 83.095 37.134 1.00 34.77 276 LYS C O 1
ATOM 8137 N N . GLN C 1 277 ? 9.518 80.894 37.439 1.00 36.71 277 GLN C N 1
ATOM 8138 C CA . GLN C 1 277 ? 8.113 80.579 37.295 1.00 36.33 277 GLN C CA 1
ATOM 8139 C C . GLN C 1 277 ? 7.238 81.029 38.465 1.00 36.65 277 GLN C C 1
ATOM 8140 O O . GLN C 1 277 ? 6.019 80.833 38.416 1.00 37.24 277 GLN C O 1
ATOM 8146 N N . GLY C 1 278 ? 7.741 81.617 39.546 1.00 35.85 278 GLY C N 1
ATOM 8147 C CA . GLY C 1 278 ? 6.914 82.038 40.671 1.00 32.41 278 GLY C CA 1
ATOM 8148 C C . GLY C 1 278 ? 6.673 80.849 41.611 1.00 31.17 278 GLY C C 1
ATOM 8149 O O . GLY C 1 278 ? 5.827 80.956 42.505 1.00 29.47 278 GLY C O 1
ATOM 8150 N N . ASP C 1 279 ? 7.377 79.736 41.432 1.00 30.09 279 ASP C N 1
ATOM 8151 C CA . ASP C 1 279 ? 7.212 78.589 42.304 1.00 30.60 279 ASP C CA 1
ATOM 8152 C C . ASP C 1 279 ? 8.153 78.732 43.501 1.00 31.47 279 ASP C C 1
ATOM 8153 O O . ASP C 1 279 ? 9.223 79.299 43.369 1.00 33.22 279 ASP C O 1
ATOM 8158 N N . LEU C 1 280 ? 7.767 78.224 44.658 1.00 31.31 280 LEU C N 1
ATOM 8159 C CA . LEU C 1 280 ? 8.610 78.294 45.842 1.00 28.58 280 LEU C CA 1
ATOM 8160 C C . LEU C 1 280 ? 9.784 77.343 45.637 1.00 26.01 280 LEU C C 1
ATOM 8161 O O . LEU C 1 280 ? 9.553 76.191 45.253 1.00 26.36 280 LEU C O 1
ATOM 8166 N N . ILE C 1 281 ? 11.006 77.776 45.901 1.00 25.38 281 ILE C N 1
ATOM 8167 C CA . ILE C 1 281 ? 12.088 76.793 45.766 1.00 26.16 281 ILE C CA 1
ATOM 8168 C C . ILE C 1 281 ? 12.911 76.711 47.060 1.00 26.38 281 ILE C C 1
ATOM 8169 O O . ILE C 1 281 ? 13.433 75.638 47.363 1.00 26.97 281 ILE C O 1
ATOM 8174 N N . GLU C 1 282 ? 13.047 77.778 47.840 1.00 22.14 282 GLU C N 1
ATOM 8175 C CA . GLU C 1 282 ? 13.854 77.781 49.018 1.00 23.34 282 GLU C CA 1
ATOM 8176 C C . GLU C 1 282 ? 13.352 78.503 50.251 1.00 23.69 282 GLU C C 1
ATOM 8177 O O . GLU C 1 282 ? 12.926 79.665 50.100 1.00 25.05 282 GLU C O 1
ATOM 8183 N N . LEU C 1 283 ? 13.424 77.882 51.435 1.00 21.52 283 LEU C N 1
ATOM 8184 C CA . LEU C 1 283 ? 12.959 78.674 52.615 1.00 22.37 283 LEU C CA 1
ATOM 8185 C C . LEU C 1 283 ? 14.178 79.191 53.391 1.00 21.24 283 LEU C C 1
ATOM 8186 O O . LEU C 1 283 ? 14.927 78.341 53.886 1.00 18.10 283 LEU C O 1
ATOM 8191 N N . HIS C 1 284 ? 14.419 80.475 53.512 1.00 21.29 284 HIS C N 1
ATOM 8192 C CA . HIS C 1 284 ? 15.593 80.994 54.208 1.00 25.25 284 HIS C CA 1
ATOM 8193 C C . HIS C 1 284 ? 15.207 81.602 55.547 1.00 27.26 284 HIS C C 1
ATOM 8194 O O . HIS C 1 284 ? 14.086 82.120 55.685 1.00 29.71 284 HIS C O 1
ATOM 8201 N N . ARG C 1 285 ? 16.133 81.563 56.503 1.00 25.71 285 ARG C N 1
ATOM 8202 C CA . ARG C 1 285 ? 15.913 82.072 57.842 1.00 22.64 285 ARG C CA 1
ATOM 8203 C C . ARG C 1 285 ? 17.147 82.768 58.417 1.00 24.45 285 ARG C C 1
ATOM 8204 O O . ARG C 1 285 ? 18.243 82.236 58.279 1.00 23.31 285 ARG C O 1
ATOM 8212 N N . HIS C 1 286 ? 16.960 83.913 59.071 1.00 23.94 286 HIS C N 1
ATOM 8213 C CA . HIS C 1 286 ? 18.081 84.606 59.689 1.00 24.99 286 HIS C CA 1
ATOM 8214 C C . HIS C 1 286 ? 17.452 85.326 60.891 1.00 26.10 286 HIS C C 1
ATOM 8215 O O . HIS C 1 286 ? 16.239 85.515 61.009 1.00 22.61 286 HIS C O 1
ATOM 8222 N N . TYR C 1 287 ? 18.337 85.639 61.853 1.00 25.76 287 TYR C N 1
ATOM 8223 C CA . TYR C 1 287 ? 17.846 86.270 63.078 1.00 23.48 287 TYR C CA 1
ATOM 8224 C C . TYR C 1 287 ? 18.538 87.590 63.306 1.00 25.23 287 TYR C C 1
ATOM 8225 O O . TYR C 1 287 ? 19.581 87.928 62.724 1.00 25.35 287 TYR C O 1
ATOM 8234 N N . ILE C 1 288 ? 17.972 88.409 64.178 1.00 26.40 288 ILE C N 1
ATOM 8235 C CA . ILE C 1 288 ? 18.549 89.676 64.532 1.00 28.55 288 ILE C CA 1
ATOM 8236 C C . ILE C 1 288 ? 18.466 89.782 66.060 1.00 28.49 288 ILE C C 1
ATOM 8237 O O . ILE C 1 288 ? 17.385 89.779 66.597 1.00 27.97 288 ILE C O 1
ATOM 8242 N N . GLN C 1 289 ? 19.612 89.859 66.711 1.00 29.66 289 GLN C N 1
ATOM 8243 C CA . GLN C 1 289 ? 19.675 90.002 68.174 1.00 29.93 289 GLN C CA 1
ATOM 8244 C C . GLN C 1 289 ? 20.803 90.996 68.435 1.00 32.19 289 GLN C C 1
ATOM 8245 O O . GLN C 1 289 ? 21.891 90.921 67.858 1.00 33.12 289 GLN C O 1
ATOM 8251 N N . ASP C 1 290 ? 20.537 91.965 69.278 1.00 35.23 290 ASP C N 1
ATOM 8252 C CA . ASP C 1 290 ? 21.503 93.007 69.603 1.00 37.02 290 ASP C CA 1
ATOM 8253 C C . ASP C 1 290 ? 21.918 93.731 68.345 1.00 38.86 290 ASP C C 1
ATOM 8254 O O . ASP C 1 290 ? 23.108 94.006 68.212 1.00 39.90 290 ASP C O 1
ATOM 8259 N N . ASN C 1 291 ? 21.005 94.036 67.432 1.00 40.11 291 ASN C N 1
ATOM 8260 C CA . ASN C 1 291 ? 21.356 94.760 66.218 1.00 42.02 291 ASN C CA 1
ATOM 8261 C C . ASN C 1 291 ? 22.401 94.093 65.366 1.00 41.82 291 ASN C C 1
ATOM 8262 O O . ASN C 1 291 ? 23.236 94.773 64.792 1.00 43.51 291 ASN C O 1
ATOM 8267 N N . LYS C 1 292 ? 22.381 92.785 65.283 1.00 42.17 292 LYS C N 1
ATOM 8268 C CA . LYS C 1 292 ? 23.323 92.028 64.482 1.00 41.74 292 LYS C CA 1
ATOM 8269 C C . LYS C 1 292 ? 22.546 90.958 63.713 1.00 39.10 292 LYS C C 1
ATOM 8270 O O . LYS C 1 292 ? 21.633 90.349 64.271 1.00 40.34 292 LYS C O 1
ATOM 8276 N N . VAL C 1 293 ? 22.931 90.730 62.479 1.00 37.46 293 VAL C N 1
ATOM 8277 C CA . VAL C 1 293 ? 22.267 89.685 61.698 1.00 35.27 293 VAL C CA 1
ATOM 8278 C C . VAL C 1 293 ? 22.971 88.383 62.073 1.00 33.85 293 VAL C C 1
ATOM 8279 O O . VAL C 1 293 ? 24.195 88.384 62.001 1.00 34.44 293 VAL C O 1
ATOM 8283 N N . ILE C 1 294 ? 22.250 87.354 62.476 1.00 32.83 294 ILE C N 1
ATOM 8284 C CA . ILE C 1 294 ? 22.865 86.079 62.802 1.00 30.21 294 ILE C CA 1
ATOM 8285 C C . ILE C 1 294 ? 22.277 85.177 61.716 1.00 33.22 294 ILE C C 1
ATOM 8286 O O . ILE C 1 294 ? 21.055 84.999 61.678 1.00 34.84 294 ILE C O 1
ATOM 8291 N N . GLU C 1 295 ? 23.120 84.679 60.847 1.00 34.13 295 GLU C N 1
ATOM 8292 C CA . GLU C 1 295 ? 22.620 83.830 59.767 1.00 35.69 295 GLU C CA 1
ATOM 8293 C C . GLU C 1 295 ? 22.457 82.419 60.300 1.00 34.09 295 GLU C C 1
ATOM 8294 O O . GLU C 1 295 ? 23.077 82.125 61.303 1.00 33.38 295 GLU C O 1
ATOM 8300 N N . SER C 1 296 ? 21.638 81.628 59.608 1.00 32.34 296 SER C N 1
ATOM 8301 C CA . SER C 1 296 ? 21.473 80.250 60.018 1.00 29.34 296 SER C CA 1
ATOM 8302 C C . SER C 1 296 ? 22.800 79.566 59.710 1.00 28.86 296 SER C C 1
ATOM 8303 O O . SER C 1 296 ? 23.552 80.060 58.882 1.00 30.12 296 SER C O 1
ATOM 8306 N N . ALA C 1 297 ? 23.038 78.431 60.344 1.00 29.50 297 ALA C N 1
ATOM 8307 C CA . ALA C 1 297 ? 24.270 77.696 60.124 1.00 28.48 297 ALA C CA 1
ATOM 8308 C C . ALA C 1 297 ? 24.079 76.635 59.062 1.00 28.40 297 ALA C C 1
ATOM 8309 O O . ALA C 1 297 ? 22.989 76.102 58.891 1.00 31.07 297 ALA C O 1
ATOM 8311 N N . VAL C 1 298 ? 25.158 76.323 58.364 1.00 28.35 298 VAL C N 1
ATOM 8312 C CA . VAL C 1 298 ? 25.105 75.328 57.296 1.00 29.98 298 VAL C CA 1
ATOM 8313 C C . VAL C 1 298 ? 24.911 73.949 57.887 1.00 30.05 298 VAL C C 1
ATOM 8314 O O . VAL C 1 298 ? 25.316 73.754 59.033 1.00 31.45 298 VAL C O 1
ATOM 8318 N N . VAL C 1 299 ? 24.326 73.015 57.159 1.00 28.87 299 VAL C N 1
ATOM 8319 C CA . VAL C 1 299 ? 24.172 71.649 57.667 1.00 31.96 299 VAL C CA 1
ATOM 8320 C C . VAL C 1 299 ? 25.532 71.152 58.159 1.00 33.68 299 VAL C C 1
ATOM 8321 O O . VAL C 1 299 ? 26.558 71.402 57.525 1.00 31.24 299 VAL C O 1
ATOM 8325 N N . ASN C 1 300 ? 25.550 70.504 59.324 1.00 35.04 300 ASN C N 1
ATOM 8326 C CA . ASN C 1 300 ? 26.792 70.046 59.927 1.00 34.52 300 ASN C CA 1
ATOM 8327 C C . ASN C 1 300 ? 26.791 68.551 60.164 1.00 34.22 300 ASN C C 1
ATOM 8328 O O . ASN C 1 300 ? 27.392 68.030 61.107 1.00 35.54 300 ASN C O 1
ATOM 8333 N N . ILE C 1 301 ? 26.068 67.839 59.332 1.00 33.31 301 ILE C N 1
ATOM 8334 C CA . ILE C 1 301 ? 25.986 66.405 59.328 1.00 34.56 301 ILE C CA 1
ATOM 8335 C C . ILE C 1 301 ? 26.261 65.995 57.879 1.00 36.64 301 ILE C C 1
ATOM 8336 O O . ILE C 1 301 ? 26.162 66.828 56.980 1.00 36.16 301 ILE C O 1
ATOM 8341 N N . SER C 1 302 ? 26.605 64.745 57.673 1.00 39.18 302 SER C N 1
ATOM 8342 C CA . SER C 1 302 ? 26.887 64.315 56.286 1.00 40.68 302 SER C CA 1
ATOM 8343 C C . SER C 1 302 ? 25.602 63.779 55.691 1.00 40.76 302 SER C C 1
ATOM 8344 O O . SER C 1 302 ? 24.777 63.185 56.398 1.00 40.96 302 SER C O 1
ATOM 8347 N N . GLY C 1 303 ? 25.388 64.056 54.413 1.00 40.40 303 GLY C N 1
ATOM 8348 C CA . GLY C 1 303 ? 24.167 63.647 53.720 1.00 40.59 303 GLY C CA 1
ATOM 8349 C C . GLY C 1 303 ? 23.578 64.820 52.949 1.00 40.20 303 GLY C C 1
ATOM 8350 O O . GLY C 1 303 ? 23.695 64.920 51.744 1.00 42.54 303 GLY C O 1
ATOM 8351 N N . PRO C 1 304 ? 22.934 65.737 53.641 1.00 38.54 304 PRO C N 1
ATOM 8352 C CA . PRO C 1 304 ? 22.283 66.881 53.060 1.00 37.92 304 PRO C CA 1
ATOM 8353 C C . PRO C 1 304 ? 23.305 67.813 52.452 1.00 36.29 304 PRO C C 1
ATOM 8354 O O . PRO C 1 304 ? 24.455 67.792 52.837 1.00 38.25 304 PRO C O 1
ATOM 8358 N N . PRO C 1 305 ? 22.861 68.655 51.551 1.00 33.59 305 PRO C N 1
ATOM 8359 C CA . PRO C 1 305 ? 23.694 69.643 50.916 1.00 31.55 305 PRO C CA 1
ATOM 8360 C C . PRO C 1 305 ? 24.226 70.561 52.008 1.00 30.87 305 PRO C C 1
ATOM 8361 O O . PRO C 1 305 ? 23.608 70.678 53.067 1.00 29.03 305 PRO C O 1
ATOM 8365 N N . LYS C 1 306 ? 25.303 71.270 51.770 1.00 30.02 306 LYS C N 1
ATOM 8366 C CA . LYS C 1 306 ? 25.881 72.156 52.758 1.00 33.06 306 LYS C CA 1
ATOM 8367 C C . LYS C 1 306 ? 25.286 73.537 52.578 1.00 33.13 306 LYS C C 1
ATOM 8368 O O . LYS C 1 306 ? 25.889 74.478 52.043 1.00 33.63 306 LYS C O 1
ATOM 8374 N N . ILE C 1 307 ? 24.040 73.651 53.021 1.00 31.25 307 ILE C N 1
ATOM 8375 C CA . ILE C 1 307 ? 23.348 74.939 52.866 1.00 29.61 307 ILE C CA 1
ATOM 8376 C C . ILE C 1 307 ? 22.709 75.276 54.208 1.00 29.20 307 ILE C C 1
ATOM 8377 O O . ILE C 1 307 ? 22.597 74.373 55.038 1.00 28.32 307 ILE C O 1
ATOM 8382 N N . ASN C 1 308 ? 22.304 76.528 54.388 1.00 28.43 308 ASN C N 1
ATOM 8383 C CA . ASN C 1 308 ? 21.651 76.892 55.644 1.00 29.34 308 ASN C CA 1
ATOM 8384 C C . ASN C 1 308 ? 20.152 77.178 55.450 1.00 28.16 308 ASN C C 1
ATOM 8385 O O . ASN C 1 308 ? 19.524 77.976 56.155 1.00 24.50 308 ASN C O 1
ATOM 8390 N N . PHE C 1 309 ? 19.509 76.512 54.467 1.00 27.92 309 PHE C N 1
ATOM 8391 C CA . PHE C 1 309 ? 18.096 76.762 54.182 1.00 24.73 309 PHE C CA 1
ATOM 8392 C C . PHE C 1 309 ? 17.391 75.528 53.697 1.00 24.56 309 PHE C C 1
ATOM 8393 O O . PHE C 1 309 ? 18.047 74.561 53.340 1.00 22.57 309 PHE C O 1
ATOM 8401 N N . ILE C 1 310 ? 16.047 75.555 53.670 1.00 26.81 310 ILE C N 1
ATOM 8402 C CA . ILE C 1 310 ? 15.302 74.391 53.190 1.00 25.92 310 ILE C CA 1
ATOM 8403 C C . ILE C 1 310 ? 15.115 74.394 51.677 1.00 25.96 310 ILE C C 1
ATOM 8404 O O . ILE C 1 310 ? 14.816 75.433 51.080 1.00 26.03 310 ILE C O 1
ATOM 8409 N N . ASN C 1 311 ? 15.218 73.212 51.077 1.00 28.12 311 ASN C N 1
ATOM 8410 C CA . ASN C 1 311 ? 14.958 73.074 49.636 1.00 27.67 311 ASN C CA 1
ATOM 8411 C C . ASN C 1 311 ? 14.603 71.618 49.409 1.00 28.84 311 ASN C C 1
ATOM 8412 O O . ASN C 1 311 ? 14.778 70.832 50.355 1.00 30.14 311 ASN C O 1
ATOM 8417 N N . ASP C 1 312 ? 14.154 71.247 48.204 1.00 28.28 312 ASP C N 1
ATOM 8418 C CA . ASP C 1 312 ? 13.805 69.849 47.984 1.00 28.72 312 ASP C CA 1
ATOM 8419 C C . ASP C 1 312 ? 15.006 68.930 48.156 1.00 28.61 312 ASP C C 1
ATOM 8420 O O . ASP C 1 312 ? 14.869 67.823 48.702 1.00 29.34 312 ASP C O 1
ATOM 8425 N N . LYS C 1 313 ? 16.190 69.345 47.705 1.00 30.03 313 LYS C N 1
ATOM 8426 C CA . LYS C 1 313 ? 17.388 68.488 47.854 1.00 30.64 313 LYS C CA 1
ATOM 8427 C C . LYS C 1 313 ? 17.586 68.192 49.334 1.00 27.55 313 LYS C C 1
ATOM 8428 O O . LYS C 1 313 ? 17.639 67.042 49.768 1.00 27.24 313 LYS C O 1
ATOM 8434 N N . TYR C 1 314 ? 17.615 69.242 50.131 1.00 24.94 314 TYR C N 1
ATOM 8435 C CA . TYR C 1 314 ? 17.741 69.032 51.576 1.00 28.03 314 TYR C CA 1
ATOM 8436 C C . TYR C 1 314 ? 16.680 68.109 52.152 1.00 29.54 314 TYR C C 1
ATOM 8437 O O . TYR C 1 314 ? 16.997 67.167 52.909 1.00 29.35 314 TYR C O 1
ATOM 8446 N N . CYS C 1 315 ? 15.393 68.381 51.847 1.00 27.98 315 CYS C N 1
ATOM 8447 C CA . CYS C 1 315 ? 14.302 67.600 52.388 1.00 28.54 315 CYS C CA 1
ATOM 8448 C C . CYS C 1 315 ? 14.373 66.129 52.033 1.00 30.58 315 CYS C C 1
ATOM 8449 O O . CYS C 1 315 ? 14.087 65.243 52.862 1.00 30.53 315 CYS C O 1
ATOM 8452 N N . ALA C 1 316 ? 14.729 65.886 50.762 1.00 31.33 316 ALA C N 1
ATOM 8453 C CA . ALA C 1 316 ? 14.857 64.496 50.304 1.00 31.48 316 ALA C CA 1
ATOM 8454 C C . ALA C 1 316 ? 16.055 63.872 51.030 1.00 31.02 316 ALA C C 1
ATOM 8455 O O . ALA C 1 316 ? 16.036 62.713 51.507 1.00 31.03 316 ALA C O 1
ATOM 8457 N N . ALA C 1 317 ? 17.143 64.644 51.159 1.00 30.98 317 ALA C N 1
ATOM 8458 C CA . ALA C 1 317 ? 18.329 64.112 51.832 1.00 32.58 317 ALA C CA 1
ATOM 8459 C C . ALA C 1 317 ? 18.072 63.915 53.332 1.00 33.50 317 ALA C C 1
ATOM 8460 O O . ALA C 1 317 ? 18.858 63.186 53.931 1.00 34.73 317 ALA C O 1
ATOM 8462 N N . THR C 1 318 ? 17.061 64.536 53.933 1.00 32.77 318 THR C N 1
ATOM 8463 C CA . THR C 1 318 ? 16.861 64.305 55.357 1.00 32.53 318 THR C CA 1
ATOM 8464 C C . THR C 1 318 ? 15.722 63.332 55.609 1.00 31.51 318 THR C C 1
ATOM 8465 O O . THR C 1 318 ? 15.269 63.245 56.742 1.00 32.98 318 THR C O 1
ATOM 8469 N N . GLY C 1 319 ? 15.253 62.585 54.615 1.00 31.57 319 GLY C N 1
ATOM 8470 C CA . GLY C 1 319 ? 14.182 61.640 54.873 1.00 28.64 319 GLY C CA 1
ATOM 8471 C C . GLY C 1 319 ? 12.781 62.193 54.944 1.00 29.08 319 GLY C C 1
ATOM 8472 O O . GLY C 1 319 ? 11.933 61.468 55.475 1.00 27.39 319 GLY C O 1
ATOM 8473 N N . ALA C 1 320 ? 12.477 63.393 54.424 1.00 28.86 320 ALA C N 1
ATOM 8474 C CA . ALA C 1 320 ? 11.075 63.866 54.474 1.00 27.09 320 ALA C CA 1
ATOM 8475 C C . ALA C 1 320 ? 10.434 63.205 53.260 1.00 25.81 320 ALA C C 1
ATOM 8476 O O . ALA C 1 320 ? 10.327 63.843 52.223 1.00 28.48 320 ALA C O 1
ATOM 8478 N N . ASN C 1 321 ? 10.077 61.954 53.335 1.00 28.07 321 ASN C N 1
ATOM 8479 C CA . ASN C 1 321 ? 9.558 61.208 52.192 1.00 31.10 321 ASN C CA 1
ATOM 8480 C C . ASN C 1 321 ? 8.160 61.606 51.795 1.00 31.64 321 ASN C C 1
ATOM 8481 O O . ASN C 1 321 ? 7.936 61.770 50.594 1.00 30.88 321 ASN C O 1
ATOM 8486 N N . GLU C 1 322 ? 7.288 61.802 52.786 1.00 31.07 322 GLU C N 1
ATOM 8487 C CA . GLU C 1 322 ? 5.905 62.216 52.477 1.00 31.15 322 GLU C CA 1
ATOM 8488 C C . GLU C 1 322 ? 5.893 63.609 51.873 1.00 29.22 322 GLU C C 1
ATOM 8489 O O . GLU C 1 322 ? 5.171 63.916 50.920 1.00 29.11 322 GLU C O 1
ATOM 8495 N N . TYR C 1 323 ? 6.795 64.454 52.379 1.00 25.46 323 TYR C N 1
ATOM 8496 C CA . TYR C 1 323 ? 6.975 65.814 51.908 1.00 25.14 323 TYR C CA 1
ATOM 8497 C C . TYR C 1 323 ? 7.226 65.774 50.399 1.00 25.90 323 TYR C C 1
ATOM 8498 O O . TYR C 1 323 ? 6.494 66.379 49.617 1.00 23.19 323 TYR C O 1
ATOM 8507 N N . MET C 1 324 ? 8.251 65.017 50.003 1.00 28.61 324 MET C N 1
ATOM 8508 C CA . MET C 1 324 ? 8.605 64.858 48.579 1.00 28.41 324 MET C CA 1
ATOM 8509 C C . MET C 1 324 ? 7.480 64.173 47.809 1.00 28.22 324 MET C C 1
ATOM 8510 O O . MET C 1 324 ? 7.118 64.609 46.722 1.00 31.91 324 MET C O 1
ATOM 8515 N N . ARG C 1 325 ? 6.873 63.151 48.378 1.00 26.91 325 ARG C N 1
ATOM 8516 C CA . ARG C 1 325 ? 5.793 62.435 47.747 1.00 28.59 325 ARG C CA 1
ATOM 8517 C C . ARG C 1 325 ? 4.591 63.328 47.464 1.00 29.13 325 ARG C C 1
ATOM 8518 O O . ARG C 1 325 ? 4.007 63.184 46.385 1.00 31.75 325 ARG C O 1
ATOM 8526 N N . LEU C 1 326 ? 4.236 64.257 48.338 1.00 27.60 326 LEU C N 1
ATOM 8527 C CA . LEU C 1 326 ? 3.113 65.144 48.162 1.00 25.00 326 LEU C CA 1
ATOM 8528 C C . LEU C 1 326 ? 3.367 66.403 47.373 1.00 25.76 326 LEU C C 1
ATOM 8529 O O . LEU C 1 326 ? 2.532 67.322 47.326 1.00 27.08 326 LEU C O 1
ATOM 8534 N N . GLY C 1 327 ? 4.520 66.472 46.683 1.00 26.33 327 GLY C N 1
ATOM 8535 C CA . GLY C 1 327 ? 4.833 67.626 45.886 1.00 25.48 327 GLY C CA 1
ATOM 8536 C C . GLY C 1 327 ? 5.853 68.577 46.413 1.00 26.51 327 GLY C C 1
ATOM 8537 O O . GLY C 1 327 ? 6.036 69.635 45.783 1.00 26.84 327 GLY C O 1
ATOM 8538 N N . GLY C 1 328 ? 6.450 68.294 47.567 1.00 26.12 328 GLY C N 1
ATOM 8539 C CA . GLY C 1 328 ? 7.492 69.112 48.133 1.00 23.10 328 GLY C CA 1
ATOM 8540 C C . GLY C 1 328 ? 7.381 70.589 48.257 1.00 23.92 328 GLY C C 1
ATOM 8541 O O . GLY C 1 328 ? 6.326 71.154 48.565 1.00 27.53 328 GLY C O 1
ATOM 8542 N N . THR C 1 329 ? 8.474 71.326 48.049 1.00 21.38 329 THR C N 1
ATOM 8543 C CA . THR C 1 329 ? 8.463 72.777 48.201 1.00 21.96 329 THR C CA 1
ATOM 8544 C C . THR C 1 329 ? 7.503 73.481 47.244 1.00 22.40 329 THR C C 1
ATOM 8545 O O . THR C 1 329 ? 6.910 74.473 47.676 1.00 20.16 329 THR C O 1
ATOM 8549 N N . LYS C 1 330 ? 7.421 73.010 45.991 1.00 22.38 330 LYS C N 1
ATOM 8550 C CA . LYS C 1 330 ? 6.497 73.661 45.053 1.00 24.18 330 LYS C CA 1
ATOM 8551 C C . LYS C 1 330 ? 5.043 73.536 45.539 1.00 22.40 330 LYS C C 1
ATOM 8552 O O . LYS C 1 330 ? 4.328 74.531 45.585 1.00 22.61 330 LYS C O 1
ATOM 8558 N N . GLN C 1 331 ? 4.610 72.360 45.930 1.00 21.27 331 GLN C N 1
ATOM 8559 C CA . GLN C 1 331 ? 3.271 72.148 46.429 1.00 21.57 331 GLN C CA 1
ATOM 8560 C C . GLN C 1 331 ? 2.994 73.044 47.643 1.00 23.28 331 GLN C C 1
ATOM 8561 O O . GLN C 1 331 ? 1.896 73.578 47.791 1.00 22.25 331 GLN C O 1
ATOM 8567 N N . MET C 1 332 ? 4.001 73.257 48.508 1.00 20.10 332 MET C N 1
ATOM 8568 C CA . MET C 1 332 ? 3.828 74.106 49.686 1.00 16.82 332 MET C CA 1
ATOM 8569 C C . MET C 1 332 ? 3.690 75.516 49.200 1.00 17.52 332 MET C C 1
ATOM 8570 O O . MET C 1 332 ? 2.832 76.331 49.657 1.00 20.96 332 MET C O 1
ATOM 8575 N N . GLY C 1 333 ? 4.513 75.941 48.244 1.00 14.99 333 GLY C N 1
ATOM 8576 C CA . GLY C 1 333 ? 4.381 77.320 47.745 1.00 12.62 333 GLY C CA 1
ATOM 8577 C C . GLY C 1 333 ? 3.060 77.548 47.030 1.00 16.31 333 GLY C C 1
ATOM 8578 O O . GLY C 1 333 ? 2.601 78.693 46.974 1.00 16.91 333 GLY C O 1
ATOM 8579 N N . ASP C 1 334 ? 2.411 76.539 46.413 1.00 18.42 334 ASP C N 1
ATOM 8580 C CA . ASP C 1 334 ? 1.124 76.814 45.759 1.00 22.06 334 ASP C CA 1
ATOM 8581 C C . ASP C 1 334 ? 0.067 77.160 46.799 1.00 21.82 334 ASP C C 1
ATOM 8582 O O . ASP C 1 334 ? -0.757 78.069 46.599 1.00 24.92 334 ASP C O 1
ATOM 8587 N N . ALA C 1 335 ? 0.080 76.481 47.944 1.00 21.30 335 ALA C N 1
ATOM 8588 C CA . ALA C 1 335 ? -0.887 76.813 49.017 1.00 18.61 335 ALA C CA 1
ATOM 8589 C C . ALA C 1 335 ? -0.530 78.185 49.536 1.00 19.71 335 ALA C C 1
ATOM 8590 O O . ALA C 1 335 ? -1.417 78.994 49.813 1.00 19.12 335 ALA C O 1
ATOM 8592 N N . MET C 1 336 ? 0.775 78.530 49.631 1.00 20.61 336 MET C N 1
ATOM 8593 C CA . MET C 1 336 ? 1.109 79.865 50.119 1.00 18.58 336 MET C CA 1
ATOM 8594 C C . MET C 1 336 ? 0.663 80.917 49.111 1.00 18.71 336 MET C C 1
ATOM 8595 O O . MET C 1 336 ? 0.229 82.020 49.502 1.00 15.36 336 MET C O 1
ATOM 8600 N N . SER C 1 337 ? 0.805 80.643 47.808 1.00 17.47 337 SER C N 1
ATOM 8601 C CA . SER C 1 337 ? 0.412 81.601 46.791 1.00 17.48 337 SER C CA 1
ATOM 8602 C C . SER C 1 337 ? -1.115 81.744 46.842 1.00 19.94 337 SER C C 1
ATOM 8603 O O . SER C 1 337 ? -1.618 82.894 46.808 1.00 20.67 337 SER C O 1
ATOM 8606 N N . ARG C 1 338 ? -1.863 80.659 47.022 1.00 16.73 338 ARG C N 1
ATOM 8607 C CA . ARG C 1 338 ? -3.315 80.867 47.114 1.00 18.44 338 ARG C CA 1
ATOM 8608 C C . ARG C 1 338 ? -3.666 81.707 48.322 1.00 21.39 338 ARG C C 1
ATOM 8609 O O . ARG C 1 338 ? -4.756 82.290 48.243 1.00 22.66 338 ARG C O 1
ATOM 8617 N N . GLY C 1 339 ? -2.877 81.766 49.397 1.00 20.20 339 GLY C N 1
ATOM 8618 C CA . GLY C 1 339 ? -3.277 82.591 50.556 1.00 19.91 339 GLY C CA 1
ATOM 8619 C C . GLY C 1 339 ? -3.535 81.725 51.756 1.00 20.87 339 GLY C C 1
ATOM 8620 O O . GLY C 1 339 ? -4.197 80.682 51.656 1.00 22.20 339 GLY C O 1
ATOM 8621 N N . MET C 1 340 ? -2.972 82.076 52.914 1.00 21.47 340 MET C N 1
ATOM 8622 C CA . MET C 1 340 ? -3.135 81.246 54.112 1.00 20.60 340 MET C CA 1
ATOM 8623 C C . MET C 1 340 ? -3.413 82.035 55.385 1.00 19.98 340 MET C C 1
ATOM 8624 O O . MET C 1 340 ? -3.125 83.242 55.386 1.00 19.24 340 MET C O 1
ATOM 8629 N N . VAL C 1 341 ? -3.957 81.357 56.408 1.00 16.63 341 VAL C N 1
ATOM 8630 C CA . VAL C 1 341 ? -4.228 82.082 57.664 1.00 19.34 341 VAL C CA 1
ATOM 8631 C C . VAL C 1 341 ? -3.094 81.928 58.683 1.00 18.19 341 VAL C C 1
ATOM 8632 O O . VAL C 1 341 ? -2.515 80.858 58.873 1.00 17.29 341 VAL C O 1
ATOM 8636 N N . LEU C 1 342 ? -2.799 83.038 59.338 1.00 20.62 342 LEU C N 1
ATOM 8637 C CA . LEU C 1 342 ? -1.786 83.129 60.379 1.00 22.44 342 LEU C CA 1
ATOM 8638 C C . LEU C 1 342 ? -2.366 82.674 61.715 1.00 23.13 342 LEU C C 1
ATOM 8639 O O . LEU C 1 342 ? -3.330 83.278 62.196 1.00 24.70 342 LEU C O 1
ATOM 8644 N N . ALA C 1 343 ? -1.770 81.625 62.252 1.00 23.33 343 ALA C N 1
ATOM 8645 C CA . ALA C 1 343 ? -2.224 81.094 63.562 1.00 24.19 343 ALA C CA 1
ATOM 8646 C C . ALA C 1 343 ? -1.085 81.235 64.592 1.00 23.36 343 ALA C C 1
ATOM 8647 O O . ALA C 1 343 ? 0.089 81.057 64.235 1.00 21.00 343 ALA C O 1
ATOM 8649 N N . MET C 1 344 ? -1.442 81.574 65.835 1.00 23.26 344 MET C N 1
ATOM 8650 C CA . MET C 1 344 ? -0.448 81.707 66.898 1.00 21.84 344 MET C CA 1
ATOM 8651 C C . MET C 1 344 ? -0.979 80.935 68.101 1.00 25.27 344 MET C C 1
ATOM 8652 O O . MET C 1 344 ? -2.166 81.060 68.451 1.00 26.33 344 MET C O 1
ATOM 8657 N N . SER C 1 345 ? -0.106 80.106 68.688 1.00 24.37 345 SER C N 1
ATOM 8658 C CA . SER C 1 345 ? -0.569 79.357 69.849 1.00 25.13 345 SER C CA 1
ATOM 8659 C C . SER C 1 345 ? 0.505 79.006 70.889 1.00 24.79 345 SER C C 1
ATOM 8660 O O . SER C 1 345 ? 1.692 79.166 70.637 1.00 25.42 345 SER C O 1
ATOM 8663 N N . VAL C 1 346 ? 0.050 78.535 72.055 1.00 22.80 346 VAL C N 1
ATOM 8664 C CA . VAL C 1 346 ? 0.882 78.073 73.115 1.00 23.64 346 VAL C CA 1
ATOM 8665 C C . VAL C 1 346 ? 0.297 76.727 73.583 1.00 22.70 346 VAL C C 1
ATOM 8666 O O . VAL C 1 346 ? -0.887 76.675 73.885 1.00 24.61 346 VAL C O 1
ATOM 8670 N N . TRP C 1 347 ? 1.137 75.728 73.683 1.00 19.50 347 TRP C N 1
ATOM 8671 C CA . TRP C 1 347 ? 0.655 74.440 74.158 1.00 20.56 347 TRP C CA 1
ATOM 8672 C C . TRP C 1 347 ? 1.780 73.515 74.640 1.00 21.34 347 TRP C C 1
ATOM 8673 O O . TRP C 1 347 ? 2.957 73.805 74.426 1.00 21.02 347 TRP C O 1
ATOM 8684 N N . TRP C 1 348 ? 1.338 72.413 75.237 1.00 20.67 348 TRP C N 1
ATOM 8685 C CA . TRP C 1 348 ? 2.256 71.416 75.768 1.00 23.83 348 TRP C CA 1
ATOM 8686 C C . TRP C 1 348 ? 1.649 70.076 75.389 1.00 23.49 348 TRP C C 1
ATOM 8687 O O . TRP C 1 348 ? 0.535 70.114 74.869 1.00 20.88 348 TRP C O 1
ATOM 8698 N N . SER C 1 349 ? 2.343 68.988 75.658 1.00 26.12 349 SER C N 1
ATOM 8699 C CA . SER C 1 349 ? 1.834 67.682 75.287 1.00 28.75 349 SER C CA 1
ATOM 8700 C C . SER C 1 349 ? 2.047 66.620 76.345 1.00 33.88 349 SER C C 1
ATOM 8701 O O . SER C 1 349 ? 3.098 66.026 76.603 1.00 36.00 349 SER C O 1
ATOM 8704 N N . GLU C 1 350 ? 0.929 66.256 76.948 1.00 37.68 350 GLU C N 1
ATOM 8705 C CA . GLU C 1 350 ? 0.810 65.238 77.976 1.00 38.37 350 GLU C CA 1
ATOM 8706 C C . GLU C 1 350 ? 1.232 63.905 77.367 1.00 38.62 350 GLU C C 1
ATOM 8707 O O . GLU C 1 350 ? 1.633 63.000 78.104 1.00 38.03 350 GLU C O 1
ATOM 8713 N N . GLY C 1 351 ? 1.150 63.745 76.049 1.00 38.61 351 GLY C N 1
ATOM 8714 C CA . GLY C 1 351 ? 1.454 62.535 75.336 1.00 36.55 351 GLY C CA 1
ATOM 8715 C C . GLY C 1 351 ? 2.829 62.288 74.794 1.00 37.19 351 GLY C C 1
ATOM 8716 O O . GLY C 1 351 ? 3.156 61.113 74.653 1.00 39.45 351 GLY C O 1
ATOM 8717 N N . ASP C 1 352 ? 3.668 63.267 74.469 1.00 35.19 352 ASP C N 1
ATOM 8718 C CA . ASP C 1 352 ? 4.997 62.941 73.992 1.00 34.26 352 ASP C CA 1
ATOM 8719 C C . ASP C 1 352 ? 5.970 63.972 74.536 1.00 32.76 352 ASP C C 1
ATOM 8720 O O . ASP C 1 352 ? 7.170 63.881 74.310 1.00 35.31 352 ASP C O 1
ATOM 8725 N N . PHE C 1 353 ? 5.448 64.944 75.245 1.00 30.12 353 PHE C N 1
ATOM 8726 C CA . PHE C 1 353 ? 6.202 66.007 75.885 1.00 29.98 353 PHE C CA 1
ATOM 8727 C C . PHE C 1 353 ? 6.976 66.906 74.933 1.00 30.71 353 PHE C C 1
ATOM 8728 O O . PHE C 1 353 ? 7.966 67.538 75.372 1.00 30.46 353 PHE C O 1
ATOM 8736 N N . MET C 1 354 ? 6.561 66.970 73.662 1.00 28.45 354 MET C N 1
ATOM 8737 C CA . MET C 1 354 ? 7.246 67.735 72.637 1.00 26.08 354 MET C CA 1
ATOM 8738 C C . MET C 1 354 ? 8.673 67.189 72.456 1.00 26.36 354 MET C C 1
ATOM 8739 O O . MET C 1 354 ? 9.605 67.912 72.118 1.00 25.59 354 MET C O 1
ATOM 8744 N N . ALA C 1 355 ? 8.904 65.890 72.645 1.00 26.29 355 ALA C N 1
ATOM 8745 C CA . ALA C 1 355 ? 10.232 65.308 72.479 1.00 27.63 355 ALA C CA 1
ATOM 8746 C C . ALA C 1 355 ? 10.849 65.558 71.106 1.00 27.54 355 ALA C C 1
ATOM 8747 O O . ALA C 1 355 ? 12.062 65.768 70.979 1.00 30.83 355 ALA C O 1
ATOM 8749 N N . TRP C 1 356 ? 10.043 65.567 70.059 1.00 24.25 356 TRP C N 1
ATOM 8750 C CA . TRP C 1 356 ? 10.436 65.781 68.680 1.00 20.78 356 TRP C CA 1
ATOM 8751 C C . TRP C 1 356 ? 11.017 67.173 68.477 1.00 21.62 356 TRP C C 1
ATOM 8752 O O . TRP C 1 356 ? 11.737 67.441 67.506 1.00 21.87 356 TRP C O 1
ATOM 8763 N N . LEU C 1 357 ? 10.718 68.117 69.349 1.00 21.75 357 LEU C N 1
ATOM 8764 C CA . LEU C 1 357 ? 11.223 69.458 69.293 1.00 22.36 357 LEU C CA 1
ATOM 8765 C C . LEU C 1 357 ? 12.498 69.709 70.120 1.00 23.03 357 LEU C C 1
ATOM 8766 O O . LEU C 1 357 ? 13.344 70.473 69.651 1.00 19.94 357 LEU C O 1
ATOM 8771 N N . ASP C 1 358 ? 12.585 69.142 71.330 1.00 23.02 358 ASP C N 1
ATOM 8772 C CA . ASP C 1 358 ? 13.712 69.456 72.196 1.00 24.35 358 ASP C CA 1
ATOM 8773 C C . ASP C 1 358 ? 14.451 68.364 72.921 1.00 22.95 358 ASP C C 1
ATOM 8774 O O . ASP C 1 358 ? 15.143 68.720 73.872 1.00 24.57 358 ASP C O 1
ATOM 8779 N N . GLN C 1 359 ? 14.443 67.117 72.563 1.00 23.94 359 GLN C N 1
ATOM 8780 C CA . GLN C 1 359 ? 15.122 66.004 73.155 1.00 25.50 359 GLN C CA 1
ATOM 8781 C C . GLN C 1 359 ? 15.990 65.223 72.150 1.00 28.43 359 GLN C C 1
ATOM 8782 O O . GLN C 1 359 ? 15.781 65.274 70.923 1.00 27.69 359 GLN C O 1
ATOM 8788 N N . GLY C 1 360 ? 16.960 64.481 72.716 1.00 26.86 360 GLY C N 1
ATOM 8789 C CA . GLY C 1 360 ? 17.840 63.653 71.913 1.00 24.45 360 GLY C CA 1
ATOM 8790 C C . GLY C 1 360 ? 18.534 64.512 70.864 1.00 25.08 360 GLY C C 1
ATOM 8791 O O . GLY C 1 360 ? 19.136 65.526 71.182 1.00 25.72 360 GLY C O 1
ATOM 8792 N N . VAL C 1 361 ? 18.408 64.154 69.595 1.00 26.28 361 VAL C N 1
ATOM 8793 C CA . VAL C 1 361 ? 19.012 64.970 68.558 1.00 28.77 361 VAL C CA 1
ATOM 8794 C C . VAL C 1 361 ? 18.277 66.278 68.344 1.00 29.60 361 VAL C C 1
ATOM 8795 O O . VAL C 1 361 ? 18.838 67.138 67.675 1.00 29.03 361 VAL C O 1
ATOM 8799 N N . ALA C 1 362 ? 17.067 66.463 68.887 1.00 29.56 362 ALA C N 1
ATOM 8800 C CA . ALA C 1 362 ? 16.370 67.728 68.647 1.00 29.45 362 ALA C CA 1
ATOM 8801 C C . ALA C 1 362 ? 16.707 68.794 69.667 1.00 30.19 362 ALA C C 1
ATOM 8802 O O . ALA C 1 362 ? 16.449 70.002 69.433 1.00 29.01 362 ALA C O 1
ATOM 8804 N N . GLY C 1 363 ? 17.338 68.387 70.793 1.00 29.54 363 GLY C N 1
ATOM 8805 C CA . GLY C 1 363 ? 17.673 69.415 71.784 1.00 29.48 363 GLY C CA 1
ATOM 8806 C C . GLY C 1 363 ? 18.203 68.836 73.086 1.00 29.10 363 GLY C C 1
ATOM 8807 O O . GLY C 1 363 ? 18.430 67.631 73.218 1.00 28.64 363 GLY C O 1
ATOM 8808 N N . PRO C 1 364 ? 18.337 69.700 74.067 1.00 28.18 364 PRO C N 1
ATOM 8809 C CA . PRO C 1 364 ? 18.950 69.407 75.342 1.00 28.88 364 PRO C CA 1
ATOM 8810 C C . PRO C 1 364 ? 18.097 68.953 76.504 1.00 31.80 364 PRO C C 1
ATOM 8811 O O . PRO C 1 364 ? 18.641 68.879 77.610 1.00 33.98 364 PRO C O 1
ATOM 8815 N N . CYS C 1 365 ? 16.824 68.671 76.307 1.00 30.19 365 CYS C N 1
ATOM 8816 C CA . CYS C 1 365 ? 15.916 68.245 77.325 1.00 27.30 365 CYS C CA 1
ATOM 8817 C C . CYS C 1 365 ? 15.959 66.779 77.661 1.00 27.62 365 CYS C C 1
ATOM 8818 O O . CYS C 1 365 ? 16.116 65.943 76.769 1.00 26.21 365 CYS C O 1
ATOM 8821 N N . ASP C 1 366 ? 15.784 66.481 78.963 1.00 28.65 366 ASP C N 1
ATOM 8822 C CA . ASP C 1 366 ? 15.817 65.032 79.269 1.00 31.71 366 ASP C CA 1
ATOM 8823 C C . ASP C 1 366 ? 14.427 64.506 78.876 1.00 32.29 366 ASP C C 1
ATOM 8824 O O . ASP C 1 366 ? 13.600 65.252 78.342 1.00 31.78 366 ASP C O 1
ATOM 8829 N N . ALA C 1 367 ? 14.156 63.279 79.247 1.00 30.81 367 ALA C N 1
ATOM 8830 C CA . ALA C 1 367 ? 12.919 62.624 78.930 1.00 32.14 367 ALA C CA 1
ATOM 8831 C C . ALA C 1 367 ? 11.757 62.922 79.866 1.00 32.60 367 ALA C C 1
ATOM 8832 O O . ALA C 1 367 ? 10.673 62.356 79.622 1.00 31.49 367 ALA C O 1
ATOM 8834 N N . THR C 1 368 ? 11.920 63.733 80.903 1.00 31.14 368 THR C N 1
ATOM 8835 C CA . THR C 1 368 ? 10.774 63.955 81.779 1.00 31.01 368 THR C CA 1
ATOM 8836 C C . THR C 1 368 ? 10.606 65.414 82.143 1.00 30.29 368 THR C C 1
ATOM 8837 O O . THR C 1 368 ? 9.474 65.748 82.548 1.00 32.90 368 THR C O 1
ATOM 8841 N N . GLU C 1 369 ? 11.613 66.262 82.037 1.00 28.14 369 GLU C N 1
ATOM 8842 C CA . GLU C 1 369 ? 11.352 67.647 82.447 1.00 30.24 369 GLU C CA 1
ATOM 8843 C C . GLU C 1 369 ? 10.253 68.333 81.662 1.00 32.83 369 GLU C C 1
ATOM 8844 O O . GLU C 1 369 ? 9.635 69.299 82.156 1.00 35.15 369 GLU C O 1
ATOM 8850 N N . GLY C 1 370 ? 9.957 67.903 80.448 1.00 33.88 370 GLY C N 1
ATOM 8851 C CA . GLY C 1 370 ? 8.963 68.467 79.569 1.00 34.63 370 GLY C CA 1
ATOM 8852 C C . GLY C 1 370 ? 7.552 67.993 79.884 1.00 35.62 370 GLY C C 1
ATOM 8853 O O . GLY C 1 370 ? 6.567 68.398 79.265 1.00 33.18 370 GLY C O 1
ATOM 8854 N N . ASP C 1 371 ? 7.454 67.125 80.886 1.00 36.77 371 ASP C N 1
ATOM 8855 C CA . ASP C 1 371 ? 6.141 66.659 81.326 1.00 34.84 371 ASP C CA 1
ATOM 8856 C C . ASP C 1 371 ? 5.528 67.916 81.915 1.00 33.29 371 ASP C C 1
ATOM 8857 O O . ASP C 1 371 ? 6.202 68.653 82.639 1.00 31.96 371 ASP C O 1
ATOM 8862 N N . PRO C 1 372 ? 4.267 68.152 81.587 1.00 34.20 372 PRO C N 1
ATOM 8863 C CA . PRO C 1 372 ? 3.463 69.280 82.036 1.00 33.17 372 PRO C CA 1
ATOM 8864 C C . PRO C 1 372 ? 3.502 69.494 83.528 1.00 33.26 372 PRO C C 1
ATOM 8865 O O . PRO C 1 372 ? 3.525 70.643 83.976 1.00 34.42 372 PRO C O 1
ATOM 8869 N N . LYS C 1 373 ? 3.540 68.413 84.298 1.00 35.96 373 LYS C N 1
ATOM 8870 C CA . LYS C 1 373 ? 3.691 68.373 85.749 1.00 37.25 373 LYS C CA 1
ATOM 8871 C C . LYS C 1 373 ? 5.048 68.980 86.170 1.00 35.55 373 LYS C C 1
ATOM 8872 O O . LYS C 1 373 ? 5.121 69.670 87.179 1.00 36.65 373 LYS C O 1
ATOM 8878 N N . ASN C 1 374 ? 6.085 68.684 85.385 1.00 33.71 374 ASN C N 1
ATOM 8879 C CA . ASN C 1 374 ? 7.425 69.232 85.718 1.00 31.96 374 ASN C CA 1
ATOM 8880 C C . ASN C 1 374 ? 7.540 70.608 85.133 1.00 29.77 374 ASN C C 1
ATOM 8881 O O . ASN C 1 374 ? 8.108 71.524 85.734 1.00 30.45 374 ASN C O 1
ATOM 8886 N N . ILE C 1 375 ? 6.899 70.806 83.953 1.00 28.69 375 ILE C N 1
ATOM 8887 C CA . ILE C 1 375 ? 6.969 72.138 83.316 1.00 26.87 375 ILE C CA 1
ATOM 8888 C C . ILE C 1 375 ? 6.580 73.185 84.331 1.00 27.45 375 ILE C C 1
ATOM 8889 O O . ILE C 1 375 ? 7.269 74.190 84.516 1.00 29.84 375 ILE C O 1
ATOM 8894 N N . VAL C 1 376 ? 5.439 72.971 85.020 1.00 28.51 376 VAL C N 1
ATOM 8895 C CA . VAL C 1 376 ? 4.997 73.990 85.999 1.00 29.83 376 VAL C CA 1
ATOM 8896 C C . VAL C 1 376 ? 5.949 74.165 87.162 1.00 29.15 376 VAL C C 1
ATOM 8897 O O . VAL C 1 376 ? 5.978 75.254 87.749 1.00 29.89 376 VAL C O 1
ATOM 8901 N N . LYS C 1 377 ? 6.809 73.189 87.418 1.00 31.63 377 LYS C N 1
ATOM 8902 C CA . LYS C 1 377 ? 7.846 73.322 88.465 1.00 34.31 377 LYS C CA 1
ATOM 8903 C C . LYS C 1 377 ? 8.942 74.246 87.963 1.00 33.72 377 LYS C C 1
ATOM 8904 O O . LYS C 1 377 ? 9.304 75.206 88.642 1.00 33.61 377 LYS C O 1
ATOM 8910 N N . VAL C 1 378 ? 9.388 73.982 86.707 1.00 31.36 378 VAL C N 1
ATOM 8911 C CA . VAL C 1 378 ? 10.405 74.895 86.175 1.00 27.46 378 VAL C CA 1
ATOM 8912 C C . VAL C 1 378 ? 9.831 76.279 85.992 1.00 27.85 378 VAL C C 1
ATOM 8913 O O . VAL C 1 378 ? 10.469 77.266 86.319 1.00 27.59 378 VAL C O 1
ATOM 8917 N N . GLN C 1 379 ? 8.633 76.382 85.394 1.00 31.05 379 GLN C N 1
ATOM 8918 C CA . GLN C 1 379 ? 8.106 77.751 85.167 1.00 35.17 379 GLN C CA 1
ATOM 8919 C C . GLN C 1 379 ? 6.601 77.648 85.355 1.00 38.91 379 GLN C C 1
ATOM 8920 O O . GLN C 1 379 ? 5.826 76.999 84.649 1.00 38.71 379 GLN C O 1
ATOM 8926 N N . PRO C 1 380 ? 6.171 78.272 86.446 1.00 40.53 380 PRO C N 1
ATOM 8927 C CA . PRO C 1 380 ? 4.794 78.264 86.882 1.00 40.10 380 PRO C CA 1
ATOM 8928 C C . PRO C 1 380 ? 3.853 78.826 85.851 1.00 37.32 380 PRO C C 1
ATOM 8929 O O . PRO C 1 380 ? 2.765 78.269 85.699 1.00 36.94 380 PRO C O 1
ATOM 8933 N N . ASN C 1 381 ? 4.230 79.880 85.135 1.00 35.57 381 ASN C N 1
ATOM 8934 C CA . ASN C 1 381 ? 3.329 80.451 84.128 1.00 30.24 381 ASN C CA 1
ATOM 8935 C C . ASN C 1 381 ? 3.972 80.553 82.766 1.00 23.14 381 ASN C C 1
ATOM 8936 O O . ASN C 1 381 ? 4.379 81.619 82.313 1.00 22.35 381 ASN C O 1
ATOM 8941 N N . PRO C 1 382 ? 4.049 79.437 82.076 1.00 21.60 382 PRO C N 1
ATOM 8942 C CA . PRO C 1 382 ? 4.653 79.425 80.733 1.00 21.20 382 PRO C CA 1
ATOM 8943 C C . PRO C 1 382 ? 3.908 80.413 79.864 1.00 24.79 382 PRO C C 1
ATOM 8944 O O . PRO C 1 382 ? 2.671 80.467 79.920 1.00 28.56 382 PRO C O 1
ATOM 8948 N N . GLU C 1 383 ? 4.615 81.208 79.089 1.00 24.63 383 GLU C N 1
ATOM 8949 C CA . GLU C 1 383 ? 3.985 82.173 78.218 1.00 25.72 383 GLU C CA 1
ATOM 8950 C C . GLU C 1 383 ? 4.924 82.595 77.092 1.00 26.83 383 GLU C C 1
ATOM 8951 O O . GLU C 1 383 ? 6.132 82.315 77.151 1.00 28.60 383 GLU C O 1
ATOM 8957 N N . VAL C 1 384 ? 4.370 83.243 76.071 1.00 25.99 384 VAL C N 1
ATOM 8958 C CA . VAL C 1 384 ? 5.171 83.688 74.932 1.00 24.21 384 VAL C CA 1
ATOM 8959 C C . VAL C 1 384 ? 4.548 84.948 74.365 1.00 24.48 384 VAL C C 1
ATOM 8960 O O . VAL C 1 384 ? 3.335 85.084 74.351 1.00 27.12 384 VAL C O 1
ATOM 8964 N N . THR C 1 385 ? 5.335 85.902 73.920 1.00 23.80 385 THR C N 1
ATOM 8965 C CA . THR C 1 385 ? 4.861 87.123 73.316 1.00 23.97 385 THR C CA 1
ATOM 8966 C C . THR C 1 385 ? 5.418 87.211 71.891 1.00 24.01 385 THR C C 1
ATOM 8967 O O . THR C 1 385 ? 6.622 87.196 71.684 1.00 24.67 385 THR C O 1
ATOM 8971 N N . PHE C 1 386 ? 4.545 87.291 70.902 1.00 23.20 386 PHE C N 1
ATOM 8972 C CA . PHE C 1 386 ? 4.935 87.450 69.514 1.00 22.44 386 PHE C CA 1
ATOM 8973 C C . PHE C 1 386 ? 4.612 88.917 69.197 1.00 22.99 386 PHE C C 1
ATOM 8974 O O . PHE C 1 386 ? 3.523 89.316 69.574 1.00 25.56 386 PHE C O 1
ATOM 8982 N N . SER C 1 387 ? 5.491 89.660 68.556 1.00 24.23 387 SER C N 1
ATOM 8983 C CA . SER C 1 387 ? 5.144 91.039 68.274 1.00 25.88 387 SER C CA 1
ATOM 8984 C C . SER C 1 387 ? 5.804 91.492 66.986 1.00 25.38 387 SER C C 1
ATOM 8985 O O . SER C 1 387 ? 6.539 90.773 66.340 1.00 23.93 387 SER C O 1
ATOM 8988 N N . ASN C 1 388 ? 5.521 92.741 66.641 1.00 28.06 388 ASN C N 1
ATOM 8989 C CA . ASN C 1 388 ? 6.090 93.369 65.461 1.00 27.17 388 ASN C CA 1
ATOM 8990 C C . ASN C 1 388 ? 6.075 92.526 64.201 1.00 27.31 388 ASN C C 1
ATOM 8991 O O . ASN C 1 388 ? 7.110 92.346 63.515 1.00 27.39 388 ASN C O 1
ATOM 8996 N N . ILE C 1 389 ? 4.883 92.040 63.832 1.00 25.27 389 ILE C N 1
ATOM 8997 C CA . ILE C 1 389 ? 4.763 91.239 62.606 1.00 25.33 389 ILE C CA 1
ATOM 8998 C C . ILE C 1 389 ? 4.832 92.159 61.393 1.00 27.01 389 ILE C C 1
ATOM 8999 O O . ILE C 1 389 ? 4.083 93.113 61.273 1.00 28.06 389 ILE C O 1
ATOM 9004 N N . ARG C 1 390 ? 5.766 91.898 60.495 1.00 27.71 390 ARG C N 1
ATOM 9005 C CA . ARG C 1 390 ? 6.041 92.664 59.311 1.00 28.95 390 ARG C CA 1
ATOM 9006 C C . ARG C 1 390 ? 6.103 91.773 58.085 1.00 31.93 390 ARG C C 1
ATOM 9007 O O . ARG C 1 390 ? 6.912 90.833 58.101 1.00 31.53 390 ARG C O 1
ATOM 9015 N N . ILE C 1 391 ? 5.255 92.025 57.079 1.00 32.23 391 ILE C N 1
ATOM 9016 C CA . ILE C 1 391 ? 5.247 91.188 55.874 1.00 30.14 391 ILE C CA 1
ATOM 9017 C C . ILE C 1 391 ? 5.587 92.059 54.656 1.00 29.20 391 ILE C C 1
ATOM 9018 O O . ILE C 1 391 ? 5.131 93.214 54.575 1.00 29.71 391 ILE C O 1
ATOM 9023 N N . GLY C 1 392 ? 6.378 91.579 53.698 1.00 24.43 392 GLY C N 1
ATOM 9024 C CA . GLY C 1 392 ? 6.714 92.482 52.616 1.00 23.00 392 GLY C CA 1
ATOM 9025 C C . GLY C 1 392 ? 7.839 91.999 51.714 1.00 22.67 392 GLY C C 1
ATOM 9026 O O . GLY C 1 392 ? 8.141 90.791 51.747 1.00 21.01 392 GLY C O 1
ATOM 9027 N N . GLU C 1 393 ? 8.368 92.894 50.861 1.00 22.44 393 GLU C N 1
ATOM 9028 C CA . GLU C 1 393 ? 9.402 92.414 49.965 1.00 26.22 393 GLU C CA 1
ATOM 9029 C C . GLU C 1 393 ? 10.640 91.938 50.751 1.00 26.53 393 GLU C C 1
ATOM 9030 O O . GLU C 1 393 ? 10.945 92.467 51.827 1.00 26.62 393 GLU C O 1
ATOM 9036 N N . ILE C 1 394 ? 11.258 90.958 50.129 1.00 24.44 394 ILE C N 1
ATOM 9037 C CA . ILE C 1 394 ? 12.470 90.375 50.675 1.00 28.33 394 ILE C CA 1
ATOM 9038 C C . ILE C 1 394 ? 13.483 91.504 50.783 1.00 30.35 394 ILE C C 1
ATOM 9039 O O . ILE C 1 394 ? 13.713 92.245 49.837 1.00 31.41 394 ILE C O 1
ATOM 9044 N N . GLY C 1 395 ? 14.010 91.687 51.983 1.00 33.93 395 GLY C N 1
ATOM 9045 C CA . GLY C 1 395 ? 15.015 92.728 52.239 1.00 30.83 395 GLY C CA 1
ATOM 9046 C C . GLY C 1 395 ? 14.376 93.937 52.859 1.00 28.60 395 GLY C C 1
ATOM 9047 O O . GLY C 1 395 ? 15.112 94.886 53.143 1.00 29.77 395 GLY C O 1
ATOM 9048 N N . SER C 1 396 ? 13.069 93.914 53.084 1.00 26.75 396 SER C N 1
ATOM 9049 C CA . SER C 1 396 ? 12.493 95.129 53.668 1.00 27.25 396 SER C CA 1
ATOM 9050 C C . SER C 1 396 ? 11.819 94.976 55.006 1.00 29.03 396 SER C C 1
ATOM 9051 O O . SER C 1 396 ? 11.386 96.015 55.549 1.00 29.73 396 SER C O 1
ATOM 9054 N N . THR C 1 397 ? 11.671 93.767 55.561 1.00 31.04 397 THR C N 1
ATOM 9055 C CA . THR C 1 397 ? 10.966 93.717 56.857 1.00 33.31 397 THR C CA 1
ATOM 9056 C C . THR C 1 397 ? 11.807 93.812 58.109 1.00 35.30 397 THR C C 1
ATOM 9057 O O . THR C 1 397 ? 11.202 94.076 59.157 1.00 36.10 397 THR C O 1
ATOM 9061 N N . SER C 1 398 ? 13.126 93.595 58.083 1.00 37.89 398 SER C N 1
ATOM 9062 C CA . SER C 1 398 ? 13.848 93.631 59.364 1.00 39.83 398 SER C CA 1
ATOM 9063 C C . SER C 1 398 ? 15.142 94.406 59.281 1.00 42.65 398 SER C C 1
ATOM 9064 O O . SER C 1 398 ? 15.710 94.233 58.175 1.00 44.65 398 SER C O 1
ATOM 9075 N N . THR D 1 2 ? -33.231 82.671 138.512 1.00 24.62 2 THR D N 1
ATOM 9076 C CA . THR D 1 2 ? -33.717 84.023 138.365 1.00 23.79 2 THR D CA 1
ATOM 9077 C C . THR D 1 2 ? -33.214 84.905 139.501 1.00 24.04 2 THR D C 1
ATOM 9078 O O . THR D 1 2 ? -33.455 84.657 140.672 1.00 25.06 2 THR D O 1
ATOM 9082 N N . PRO D 1 3 ? -32.512 85.949 139.114 1.00 24.44 3 PRO D N 1
ATOM 9083 C CA . PRO D 1 3 ? -31.939 86.885 140.045 1.00 25.92 3 PRO D CA 1
ATOM 9084 C C . PRO D 1 3 ? -33.055 87.592 140.807 1.00 28.47 3 PRO D C 1
ATOM 9085 O O . PRO D 1 3 ? -34.108 87.848 140.241 1.00 31.71 3 PRO D O 1
ATOM 9089 N N . ASP D 1 4 ? -32.809 87.908 142.055 1.00 27.82 4 ASP D N 1
ATOM 9090 C CA . ASP D 1 4 ? -33.724 88.648 142.886 1.00 27.91 4 ASP D CA 1
ATOM 9091 C C . ASP D 1 4 ? -33.460 90.105 142.549 1.00 30.02 4 ASP D C 1
ATOM 9092 O O . ASP D 1 4 ? -32.757 90.397 141.579 1.00 29.40 4 ASP D O 1
ATOM 9097 N N . LYS D 1 5 ? -34.016 91.013 143.332 1.00 33.06 5 LYS D N 1
ATOM 9098 C CA . LYS D 1 5 ? -33.822 92.418 143.035 1.00 35.66 5 LYS D CA 1
ATOM 9099 C C . LYS D 1 5 ? -32.783 93.078 143.936 1.00 36.04 5 LYS D C 1
ATOM 9100 O O . LYS D 1 5 ? -32.678 94.307 143.861 1.00 36.14 5 LYS D O 1
ATOM 9106 N N . ALA D 1 6 ? -32.034 92.316 144.718 1.00 35.69 6 ALA D N 1
ATOM 9107 C CA . ALA D 1 6 ? -31.003 92.883 145.590 1.00 35.30 6 ALA D CA 1
ATOM 9108 C C . ALA D 1 6 ? -29.894 93.509 144.746 1.00 35.65 6 ALA D C 1
ATOM 9109 O O . ALA D 1 6 ? -29.604 93.023 143.645 1.00 34.67 6 ALA D O 1
ATOM 9111 N N . LYS D 1 7 ? -29.285 94.576 145.253 1.00 35.64 7 LYS D N 1
ATOM 9112 C CA . LYS D 1 7 ? -28.237 95.211 144.472 1.00 36.42 7 LYS D CA 1
ATOM 9113 C C . LYS D 1 7 ? -26.969 94.377 144.351 1.00 33.39 7 LYS D C 1
ATOM 9114 O O . LYS D 1 7 ? -26.528 93.749 145.293 1.00 31.64 7 LYS D O 1
ATOM 9120 N N . GLU D 1 8 ? -26.400 94.387 143.157 1.00 31.13 8 GLU D N 1
ATOM 9121 C CA . GLU D 1 8 ? -25.168 93.690 142.851 1.00 31.76 8 GLU D CA 1
ATOM 9122 C C . GLU D 1 8 ? -24.076 94.771 142.850 1.00 32.54 8 GLU D C 1
ATOM 9123 O O . GLU D 1 8 ? -24.194 95.673 142.026 1.00 32.23 8 GLU D O 1
ATOM 9129 N N . GLN D 1 9 ? -23.121 94.703 143.771 1.00 32.04 9 GLN D N 1
ATOM 9130 C CA . GLN D 1 9 ? -22.092 95.759 143.754 1.00 31.83 9 GLN D CA 1
ATOM 9131 C C . GLN D 1 9 ? -20.775 95.103 143.392 1.00 31.60 9 GLN D C 1
ATOM 9132 O O . GLN D 1 9 ? -20.025 94.645 144.258 1.00 34.79 9 GLN D O 1
ATOM 9138 N N . HIS D 1 10 ? -20.512 94.985 142.097 1.00 29.38 10 HIS D N 1
ATOM 9139 C CA . HIS D 1 10 ? -19.286 94.345 141.670 1.00 27.38 10 HIS D CA 1
ATOM 9140 C C . HIS D 1 10 ? -18.080 95.212 142.018 1.00 25.91 10 HIS D C 1
ATOM 9141 O O . HIS D 1 10 ? -17.997 96.409 141.754 1.00 27.23 10 HIS D O 1
ATOM 9148 N N . PRO D 1 11 ? -17.076 94.605 142.593 1.00 24.43 11 PRO D N 1
ATOM 9149 C CA . PRO D 1 11 ? -15.804 95.257 142.884 1.00 23.42 11 PRO D CA 1
ATOM 9150 C C . PRO D 1 11 ? -15.195 95.770 141.580 1.00 24.41 11 PRO D C 1
ATOM 9151 O O . PRO D 1 11 ? -15.213 95.149 140.505 1.00 23.61 11 PRO D O 1
ATOM 9155 N N . LYS D 1 12 ? -14.683 96.987 141.583 1.00 24.89 12 LYS D N 1
ATOM 9156 C CA . LYS D 1 12 ? -14.048 97.616 140.450 1.00 26.69 12 LYS D CA 1
ATOM 9157 C C . LYS D 1 12 ? -12.594 97.165 140.359 1.00 28.91 12 LYS D C 1
ATOM 9158 O O . LYS D 1 12 ? -11.971 96.893 141.397 1.00 31.42 12 LYS D O 1
ATOM 9164 N N . LEU D 1 13 ? -12.035 97.087 139.169 1.00 29.18 13 LEU D N 1
ATOM 9165 C CA . LEU D 1 13 ? -10.643 96.647 139.016 1.00 28.24 13 LEU D CA 1
ATOM 9166 C C . LEU D 1 13 ? -10.035 97.366 137.821 1.00 28.69 13 LEU D C 1
ATOM 9167 O O . LEU D 1 13 ? -10.516 97.203 136.684 1.00 29.54 13 LEU D O 1
ATOM 9172 N N . GLU D 1 14 ? -9.036 98.200 138.094 1.00 27.72 14 GLU D N 1
ATOM 9173 C CA . GLU D 1 14 ? -8.404 98.884 136.961 1.00 28.31 14 GLU D CA 1
ATOM 9174 C C . GLU D 1 14 ? -7.491 97.881 136.262 1.00 28.31 14 GLU D C 1
ATOM 9175 O O . GLU D 1 14 ? -6.859 97.057 136.951 1.00 28.21 14 GLU D O 1
ATOM 9181 N N . THR D 1 15 ? -7.413 97.829 134.945 1.00 27.28 15 THR D N 1
ATOM 9182 C CA . THR D 1 15 ? -6.611 96.960 134.100 1.00 26.36 15 THR D CA 1
ATOM 9183 C C . THR D 1 15 ? -6.017 97.783 132.976 1.00 26.27 15 THR D C 1
ATOM 9184 O O . THR D 1 15 ? -6.334 98.973 132.861 1.00 28.98 15 THR D O 1
ATOM 9188 N N . TYR D 1 16 ? -5.051 97.325 132.175 1.00 25.41 16 TYR D N 1
ATOM 9189 C CA . TYR D 1 16 ? -4.412 98.160 131.163 1.00 24.16 16 TYR D CA 1
ATOM 9190 C C . TYR D 1 16 ? -4.340 97.537 129.790 1.00 23.68 16 TYR D C 1
ATOM 9191 O O . TYR D 1 16 ? -4.294 96.318 129.673 1.00 24.67 16 TYR D O 1
ATOM 9200 N N . ARG D 1 17 ? -4.366 98.377 128.766 1.00 23.46 17 ARG D N 1
ATOM 9201 C CA . ARG D 1 17 ? -4.238 97.901 127.372 1.00 25.78 17 ARG D CA 1
ATOM 9202 C C . ARG D 1 17 ? -2.953 98.605 126.921 1.00 26.46 17 ARG D C 1
ATOM 9203 O O . ARG D 1 17 ? -2.810 99.817 127.188 1.00 26.06 17 ARG D O 1
ATOM 9211 N N . CYS D 1 18 ? -1.999 97.856 126.351 1.00 25.59 18 CYS D N 1
ATOM 9212 C CA . CYS D 1 18 ? -0.733 98.482 126.003 1.00 26.05 18 CYS D CA 1
ATOM 9213 C C . CYS D 1 18 ? -0.179 98.272 124.611 1.00 24.43 18 CYS D C 1
ATOM 9214 O O . CYS D 1 18 ? -0.328 97.195 124.046 1.00 24.54 18 CYS D O 1
ATOM 9217 N N . THR D 1 19 ? 0.529 99.282 124.143 1.00 23.34 19 THR D N 1
ATOM 9218 C CA . THR D 1 19 ? 1.190 99.169 122.847 1.00 28.49 19 THR D CA 1
ATOM 9219 C C . THR D 1 19 ? 2.622 99.709 123.045 1.00 31.64 19 THR D C 1
ATOM 9220 O O . THR D 1 19 ? 2.844 100.529 123.951 1.00 28.57 19 THR D O 1
ATOM 9224 N N . LYS D 1 20 ? 3.570 99.256 122.231 1.00 33.32 20 LYS D N 1
ATOM 9225 C CA . LYS D 1 20 ? 4.934 99.771 122.329 1.00 35.22 20 LYS D CA 1
ATOM 9226 C C . LYS D 1 20 ? 4.939 101.265 122.062 1.00 38.02 20 LYS D C 1
ATOM 9227 O O . LYS D 1 20 ? 5.630 102.035 122.746 1.00 38.76 20 LYS D O 1
ATOM 9233 N N . ALA D 1 21 ? 4.164 101.754 121.090 1.00 39.82 21 ALA D N 1
ATOM 9234 C CA . ALA D 1 21 ? 4.121 103.162 120.774 1.00 40.24 21 ALA D CA 1
ATOM 9235 C C . ALA D 1 21 ? 3.438 104.024 121.813 1.00 40.04 21 ALA D C 1
ATOM 9236 O O . ALA D 1 21 ? 3.910 105.129 122.062 1.00 40.11 21 ALA D O 1
ATOM 9238 N N . SER D 1 22 ? 2.329 103.610 122.400 1.00 41.47 22 SER D N 1
ATOM 9239 C CA . SER D 1 22 ? 1.670 104.512 123.345 1.00 41.61 22 SER D CA 1
ATOM 9240 C C . SER D 1 22 ? 1.759 104.068 124.795 1.00 39.42 22 SER D C 1
ATOM 9241 O O . SER D 1 22 ? 1.233 104.794 125.648 1.00 38.36 22 SER D O 1
ATOM 9244 N N . GLY D 1 23 ? 2.361 102.929 125.100 1.00 37.59 23 GLY D N 1
ATOM 9245 C CA . GLY D 1 23 ? 2.362 102.565 126.520 1.00 36.51 23 GLY D CA 1
ATOM 9246 C C . GLY D 1 23 ? 1.056 101.895 126.945 1.00 35.78 23 GLY D C 1
ATOM 9247 O O . GLY D 1 23 ? 0.256 101.394 126.172 1.00 36.86 23 GLY D O 1
ATOM 9248 N N . CYS D 1 24 ? 0.844 101.852 128.239 1.00 34.99 24 CYS D N 1
ATOM 9249 C CA . CYS D 1 24 ? -0.270 101.219 128.879 1.00 35.53 24 CYS D CA 1
ATOM 9250 C C . CYS D 1 24 ? -1.326 102.219 129.298 1.00 37.43 24 CYS D C 1
ATOM 9251 O O . CYS D 1 24 ? -1.022 103.149 130.028 1.00 39.28 24 CYS D O 1
ATOM 9254 N N . LYS D 1 25 ? -2.522 102.023 128.763 1.00 36.50 25 LYS D N 1
ATOM 9255 C CA . LYS D 1 25 ? -3.638 102.913 129.065 1.00 37.05 25 LYS D CA 1
ATOM 9256 C C . LYS D 1 25 ? -4.572 102.221 130.047 1.00 33.84 25 LYS D C 1
ATOM 9257 O O . LYS D 1 25 ? -4.902 101.047 129.883 1.00 30.90 25 LYS D O 1
ATOM 9263 N N . LYS D 1 26 ? -4.956 102.971 131.057 1.00 35.15 26 LYS D N 1
ATOM 9264 C CA . LYS D 1 26 ? -5.807 102.437 132.115 1.00 36.49 26 LYS D CA 1
ATOM 9265 C C . LYS D 1 26 ? -7.250 102.273 131.641 1.00 35.47 26 LYS D C 1
ATOM 9266 O O . LYS D 1 26 ? -7.681 103.073 130.818 1.00 34.48 26 LYS D O 1
ATOM 9272 N N . GLN D 1 27 ? -7.883 101.215 132.131 1.00 34.72 27 GLN D N 1
ATOM 9273 C CA . GLN D 1 27 ? -9.259 100.920 131.815 1.00 35.65 27 GLN D CA 1
ATOM 9274 C C . GLN D 1 27 ? -10.025 100.452 133.043 1.00 32.98 27 GLN D C 1
ATOM 9275 O O . GLN D 1 27 ? -9.423 99.779 133.867 1.00 33.46 27 GLN D O 1
ATOM 9281 N N . THR D 1 28 ? -11.303 100.748 133.078 1.00 32.52 28 THR D N 1
ATOM 9282 C CA . THR D 1 28 ? -12.122 100.281 134.202 1.00 32.46 28 THR D CA 1
ATOM 9283 C C . THR D 1 28 ? -12.839 98.987 133.801 1.00 30.13 28 THR D C 1
ATOM 9284 O O . THR D 1 28 ? -13.509 98.971 132.773 1.00 28.95 28 THR D O 1
ATOM 9288 N N . ASN D 1 29 ? -12.671 97.971 134.625 1.00 26.70 29 ASN D N 1
ATOM 9289 C CA . ASN D 1 29 ? -13.317 96.686 134.481 1.00 24.31 29 ASN D CA 1
ATOM 9290 C C . ASN D 1 29 ? -13.984 96.398 135.835 1.00 24.91 29 ASN D C 1
ATOM 9291 O O . ASN D 1 29 ? -13.839 97.135 136.824 1.00 24.28 29 ASN D O 1
ATOM 9296 N N . TYR D 1 30 ? -14.764 95.338 135.920 1.00 23.79 30 TYR D N 1
ATOM 9297 C CA . TYR D 1 30 ? -15.479 94.936 137.114 1.00 21.80 30 TYR D CA 1
ATOM 9298 C C . TYR D 1 30 ? -15.247 93.448 137.319 1.00 19.60 30 TYR D C 1
ATOM 9299 O O . TYR D 1 30 ? -14.939 92.771 136.353 1.00 19.70 30 TYR D O 1
ATOM 9308 N N . ILE D 1 31 ? -15.394 92.984 138.539 1.00 18.24 31 ILE D N 1
ATOM 9309 C CA . ILE D 1 31 ? -15.161 91.588 138.872 1.00 18.64 31 ILE D CA 1
ATOM 9310 C C . ILE D 1 31 ? -16.518 91.023 139.255 1.00 18.15 31 ILE D C 1
ATOM 9311 O O . ILE D 1 31 ? -17.250 91.704 139.963 1.00 18.59 31 ILE D O 1
ATOM 9316 N N . VAL D 1 32 ? -16.830 89.823 138.830 1.00 18.59 32 VAL D N 1
ATOM 9317 C CA . VAL D 1 32 ? -18.098 89.218 139.171 1.00 18.42 32 VAL D CA 1
ATOM 9318 C C . VAL D 1 32 ? -17.831 87.829 139.717 1.00 18.93 32 VAL D C 1
ATOM 9319 O O . VAL D 1 32 ? -17.032 87.054 139.143 1.00 17.47 32 VAL D O 1
ATOM 9323 N N . ALA D 1 33 ? -18.501 87.508 140.829 1.00 20.12 33 ALA D N 1
ATOM 9324 C CA . ALA D 1 33 ? -18.324 86.169 141.426 1.00 18.60 33 ALA D CA 1
ATOM 9325 C C . ALA D 1 33 ? -19.103 85.159 140.614 1.00 19.81 33 ALA D C 1
ATOM 9326 O O . ALA D 1 33 ? -20.119 85.520 139.994 1.00 21.45 33 ALA D O 1
ATOM 9328 N N . ASP D 1 34 ? -18.709 83.890 140.622 1.00 20.19 34 ASP D N 1
ATOM 9329 C CA . ASP D 1 34 ? -19.464 82.893 139.876 1.00 20.98 34 ASP D CA 1
ATOM 9330 C C . ASP D 1 34 ? -20.954 82.938 140.304 1.00 24.11 34 ASP D C 1
ATOM 9331 O O . ASP D 1 34 ? -21.289 83.355 141.439 1.00 23.36 34 ASP D O 1
ATOM 9336 N N . ALA D 1 35 ? -21.835 82.453 139.446 1.00 23.17 35 ALA D N 1
ATOM 9337 C CA . ALA D 1 35 ? -23.288 82.449 139.739 1.00 24.54 35 ALA D CA 1
ATOM 9338 C C . ALA D 1 35 ? -23.584 81.701 141.041 1.00 24.26 35 ALA D C 1
ATOM 9339 O O . ALA D 1 35 ? -24.247 82.225 141.936 1.00 22.89 35 ALA D O 1
ATOM 9341 N N . GLY D 1 36 ? -23.035 80.513 141.225 1.00 23.79 36 GLY D N 1
ATOM 9342 C CA . GLY D 1 36 ? -23.178 79.701 142.412 1.00 23.19 36 GLY D CA 1
ATOM 9343 C C . GLY D 1 36 ? -22.832 80.404 143.724 1.00 22.01 36 GLY D C 1
ATOM 9344 O O . GLY D 1 36 ? -23.540 80.264 144.711 1.00 23.89 36 GLY D O 1
ATOM 9345 N N . ILE D 1 37 ? -21.815 81.232 143.787 1.00 20.73 37 ILE D N 1
ATOM 9346 C CA . ILE D 1 37 ? -21.379 81.956 144.959 1.00 20.73 37 ILE D CA 1
ATOM 9347 C C . ILE D 1 37 ? -22.402 82.994 145.367 1.00 23.29 37 ILE D C 1
ATOM 9348 O O . ILE D 1 37 ? -22.547 83.323 146.570 1.00 25.12 37 ILE D O 1
ATOM 9353 N N . HIS D 1 38 ? -23.183 83.497 144.424 1.00 23.31 38 HIS D N 1
ATOM 9354 C CA . HIS D 1 38 ? -24.232 84.447 144.714 1.00 22.71 38 HIS D CA 1
ATOM 9355 C C . HIS D 1 38 ? -25.239 83.771 145.644 1.00 21.69 38 HIS D C 1
ATOM 9356 O O . HIS D 1 38 ? -25.836 84.413 146.500 1.00 23.54 38 HIS D O 1
ATOM 9363 N N . GLY D 1 39 ? -25.440 82.481 145.485 1.00 21.12 39 GLY D N 1
ATOM 9364 C CA . GLY D 1 39 ? -26.431 81.782 146.290 1.00 23.13 39 GLY D CA 1
ATOM 9365 C C . GLY D 1 39 ? -27.692 81.599 145.399 1.00 22.60 39 GLY D C 1
ATOM 9366 O O . GLY D 1 39 ? -28.368 82.537 144.996 1.00 22.86 39 GLY D O 1
ATOM 9367 N N . ILE D 1 40 ? -27.983 80.373 145.074 1.00 21.87 40 ILE D N 1
ATOM 9368 C CA . ILE D 1 40 ? -29.106 79.986 144.270 1.00 24.69 40 ILE D CA 1
ATOM 9369 C C . ILE D 1 40 ? -29.978 79.049 145.115 1.00 25.13 40 ILE D C 1
ATOM 9370 O O . ILE D 1 40 ? -29.589 77.935 145.436 1.00 21.33 40 ILE D O 1
ATOM 9375 N N . ARG D 1 41 ? -31.167 79.534 145.491 1.00 27.18 41 ARG D N 1
ATOM 9376 C CA . ARG D 1 41 ? -32.029 78.683 146.313 1.00 27.57 41 ARG D CA 1
ATOM 9377 C C . ARG D 1 41 ? -33.515 78.734 145.999 1.00 24.03 41 ARG D C 1
ATOM 9378 O O . ARG D 1 41 ? -34.021 79.683 145.421 1.00 19.78 41 ARG D O 1
ATOM 9386 N N . GLN D 1 42 ? -34.168 77.665 146.477 1.00 23.07 42 GLN D N 1
ATOM 9387 C CA . GLN D 1 42 ? -35.613 77.563 146.398 1.00 21.60 42 GLN D CA 1
ATOM 9388 C C . GLN D 1 42 ? -36.156 78.497 147.481 1.00 25.36 42 GLN D C 1
ATOM 9389 O O . GLN D 1 42 ? -35.422 79.089 148.276 1.00 23.49 42 GLN D O 1
ATOM 9395 N N . LYS D 1 43 ? -37.474 78.640 147.511 1.00 28.82 43 LYS D N 1
ATOM 9396 C CA . LYS D 1 43 ? -38.184 79.494 148.441 1.00 27.39 43 LYS D CA 1
ATOM 9397 C C . LYS D 1 43 ? -38.215 78.888 149.846 1.00 23.85 43 LYS D C 1
ATOM 9398 O O . LYS D 1 43 ? -38.335 79.647 150.796 1.00 22.09 43 LYS D O 1
ATOM 9404 N N . ASN D 1 44 ? -38.098 77.583 149.990 1.00 21.16 44 ASN D N 1
ATOM 9405 C CA . ASN D 1 44 ? -38.081 76.998 151.323 1.00 25.42 44 ASN D CA 1
ATOM 9406 C C . ASN D 1 44 ? -36.623 76.876 151.821 1.00 27.41 44 ASN D C 1
ATOM 9407 O O . ASN D 1 44 ? -36.217 76.072 152.670 1.00 24.76 44 ASN D O 1
ATOM 9412 N N . GLY D 1 45 ? -35.744 77.688 151.218 1.00 27.53 45 GLY D N 1
ATOM 9413 C CA . GLY D 1 45 ? -34.341 77.722 151.534 1.00 26.81 45 GLY D CA 1
ATOM 9414 C C . GLY D 1 45 ? -33.586 76.530 150.995 1.00 23.42 45 GLY D C 1
ATOM 9415 O O . GLY D 1 45 ? -32.383 76.644 151.112 1.00 21.48 45 GLY D O 1
ATOM 9416 N N . ALA D 1 46 ? -34.160 75.471 150.438 1.00 22.66 46 ALA D N 1
ATOM 9417 C CA . ALA D 1 46 ? -33.322 74.392 149.933 1.00 23.63 46 ALA D CA 1
ATOM 9418 C C . ALA D 1 46 ? -32.496 74.920 148.746 1.00 27.26 46 ALA D C 1
ATOM 9419 O O . ALA D 1 46 ? -32.727 76.002 148.187 1.00 25.22 46 ALA D O 1
ATOM 9421 N N . GLY D 1 47 ? -31.473 74.157 148.352 1.00 30.59 47 GLY D N 1
ATOM 9422 C CA . GLY D 1 47 ? -30.608 74.558 147.235 1.00 30.83 47 GLY D CA 1
ATOM 9423 C C . GLY D 1 47 ? -31.147 73.970 145.931 1.00 32.08 47 GLY D C 1
ATOM 9424 O O . GLY D 1 47 ? -32.040 73.104 145.945 1.00 31.38 47 GLY D O 1
ATOM 9425 N N . CYS D 1 48 ? -30.535 74.389 144.817 1.00 30.70 48 CYS D N 1
ATOM 9426 C CA . CYS D 1 48 ? -30.999 73.843 143.540 1.00 28.06 48 CYS D CA 1
ATOM 9427 C C . CYS D 1 48 ? -30.114 72.769 142.962 1.00 28.56 48 CYS D C 1
ATOM 9428 O O . CYS D 1 48 ? -30.292 72.362 141.804 1.00 28.50 48 CYS D O 1
ATOM 9431 N N . GLY D 1 49 ? -29.179 72.247 143.754 1.00 28.00 49 GLY D N 1
ATOM 9432 C CA . GLY D 1 49 ? -28.357 71.150 143.242 1.00 26.84 49 GLY D CA 1
ATOM 9433 C C . GLY D 1 49 ? -26.889 71.388 143.490 1.00 26.71 49 GLY D C 1
ATOM 9434 O O . GLY D 1 49 ? -26.421 72.506 143.527 1.00 27.45 49 GLY D O 1
ATOM 9435 N N . ASP D 1 50 ? -26.173 70.315 143.669 1.00 29.38 50 ASP D N 1
ATOM 9436 C CA . ASP D 1 50 ? -24.762 70.340 143.928 1.00 31.51 50 ASP D CA 1
ATOM 9437 C C . ASP D 1 50 ? -23.865 70.044 142.731 1.00 31.21 50 ASP D C 1
ATOM 9438 O O . ASP D 1 50 ? -24.218 69.325 141.794 1.00 29.20 50 ASP D O 1
ATOM 9443 N N . TRP D 1 51 ? -22.661 70.615 142.883 1.00 29.66 51 TRP D N 1
ATOM 9444 C CA . TRP D 1 51 ? -21.626 70.423 141.871 1.00 30.43 51 TRP D CA 1
ATOM 9445 C C . TRP D 1 51 ? -21.541 68.946 141.506 1.00 28.80 51 TRP D C 1
ATOM 9446 O O . TRP D 1 51 ? -21.661 68.119 142.397 1.00 27.77 51 TRP D O 1
ATOM 9457 N N . GLY D 1 52 ? -21.406 68.581 140.244 1.00 29.28 52 GLY D N 1
ATOM 9458 C CA . GLY D 1 52 ? -21.338 67.171 139.877 1.00 28.28 52 GLY D CA 1
ATOM 9459 C C . GLY D 1 52 ? -22.671 66.527 139.556 1.00 28.28 52 GLY D C 1
ATOM 9460 O O . GLY D 1 52 ? -22.727 65.365 139.163 1.00 30.06 52 GLY D O 1
ATOM 9461 N N . GLN D 1 53 ? -23.781 67.238 139.717 1.00 28.26 53 GLN D N 1
ATOM 9462 C CA . GLN D 1 53 ? -25.101 66.705 139.476 1.00 30.13 53 GLN D CA 1
ATOM 9463 C C . GLN D 1 53 ? -26.061 67.604 138.700 1.00 28.16 53 GLN D C 1
ATOM 9464 O O . GLN D 1 53 ? -25.878 68.812 138.536 1.00 25.06 53 GLN D O 1
ATOM 9470 N N . LYS D 1 54 ? -27.177 66.971 138.331 1.00 29.67 54 LYS D N 1
ATOM 9471 C CA . LYS D 1 54 ? -28.262 67.729 137.710 1.00 28.85 54 LYS D CA 1
ATOM 9472 C C . LYS D 1 54 ? -28.916 68.518 138.843 1.00 24.32 54 LYS D C 1
ATOM 9473 O O . LYS D 1 54 ? -28.711 68.292 140.016 1.00 21.95 54 LYS D O 1
ATOM 9479 N N . PRO D 1 55 ? -29.680 69.513 138.464 1.00 25.06 55 PRO D N 1
ATOM 9480 C CA . PRO D 1 55 ? -30.365 70.386 139.411 1.00 23.28 55 PRO D CA 1
ATOM 9481 C C . PRO D 1 55 ? -31.439 69.595 140.111 1.00 21.69 55 PRO D C 1
ATOM 9482 O O . PRO D 1 55 ? -31.876 68.537 139.663 1.00 17.75 55 PRO D O 1
ATOM 9486 N N . ASN D 1 56 ? -31.834 70.039 141.303 1.00 26.46 56 ASN D N 1
ATOM 9487 C CA . ASN D 1 56 ? -32.841 69.429 142.147 1.00 27.01 56 ASN D CA 1
ATOM 9488 C C . ASN D 1 56 ? -34.066 69.082 141.302 1.00 26.57 56 ASN D C 1
ATOM 9489 O O . ASN D 1 56 ? -34.690 69.963 140.771 1.00 25.12 56 ASN D O 1
ATOM 9494 N N . ALA D 1 57 ? -34.456 67.851 141.140 1.00 29.64 57 ALA D N 1
ATOM 9495 C CA . ALA D 1 57 ? -35.517 67.329 140.329 1.00 33.47 57 ALA D CA 1
ATOM 9496 C C . ALA D 1 57 ? -36.904 67.848 140.696 1.00 36.06 57 ALA D C 1
ATOM 9497 O O . ALA D 1 57 ? -37.780 67.730 139.808 1.00 38.46 57 ALA D O 1
ATOM 9499 N N . THR D 1 58 ? -37.124 68.379 141.891 1.00 34.99 58 THR D N 1
ATOM 9500 C CA . THR D 1 58 ? -38.428 68.881 142.242 1.00 37.82 58 THR D CA 1
ATOM 9501 C C . THR D 1 58 ? -38.594 70.339 141.823 1.00 36.55 58 THR D C 1
ATOM 9502 O O . THR D 1 58 ? -39.643 70.764 141.357 1.00 37.21 58 THR D O 1
ATOM 9506 N N . ALA D 1 59 ? -37.559 71.125 142.014 1.00 34.66 59 ALA D N 1
ATOM 9507 C CA . ALA D 1 59 ? -37.554 72.526 141.641 1.00 32.38 59 ALA D CA 1
ATOM 9508 C C . ALA D 1 59 ? -37.280 72.703 140.144 1.00 29.42 59 ALA D C 1
ATOM 9509 O O . ALA D 1 59 ? -37.619 73.732 139.578 1.00 29.63 59 ALA D O 1
ATOM 9511 N N . CYS D 1 60 ? -36.653 71.698 139.544 1.00 26.32 60 CYS D N 1
ATOM 9512 C CA . CYS D 1 60 ? -36.251 71.705 138.160 1.00 27.94 60 CYS D CA 1
ATOM 9513 C C . CYS D 1 60 ? -36.564 70.507 137.297 1.00 26.36 60 CYS D C 1
ATOM 9514 O O . CYS D 1 60 ? -35.706 69.841 136.714 1.00 24.15 60 CYS D O 1
ATOM 9517 N N . PRO D 1 61 ? -37.844 70.183 137.133 1.00 26.31 61 PRO D N 1
ATOM 9518 C CA . PRO D 1 61 ? -38.281 69.090 136.284 1.00 25.94 61 PRO D CA 1
ATOM 9519 C C . PRO D 1 61 ? -38.054 69.451 134.814 1.00 26.28 61 PRO D C 1
ATOM 9520 O O . PRO D 1 61 ? -37.942 68.596 133.925 1.00 29.00 61 PRO D O 1
ATOM 9524 N N . ASP D 1 62 ? -37.946 70.734 134.516 1.00 24.47 62 ASP D N 1
ATOM 9525 C CA . ASP D 1 62 ? -37.728 71.315 133.219 1.00 26.58 62 ASP D CA 1
ATOM 9526 C C . ASP D 1 62 ? -37.130 72.705 133.425 1.00 28.19 62 ASP D C 1
ATOM 9527 O O . ASP D 1 62 ? -37.186 73.209 134.572 1.00 31.50 62 ASP D O 1
ATOM 9532 N N . GLU D 1 63 ? -36.639 73.325 132.367 1.00 25.38 63 GLU D N 1
ATOM 9533 C CA . GLU D 1 63 ? -36.013 74.618 132.450 1.00 23.45 63 GLU D CA 1
ATOM 9534 C C . GLU D 1 63 ? -36.803 75.785 132.979 1.00 23.48 63 GLU D C 1
ATOM 9535 O O . GLU D 1 63 ? -36.264 76.704 133.622 1.00 21.76 63 GLU D O 1
ATOM 9541 N N . ALA D 1 64 ? -38.071 75.809 132.539 1.00 24.62 64 ALA D N 1
ATOM 9542 C CA . ALA D 1 64 ? -38.913 76.954 132.916 1.00 24.91 64 ALA D CA 1
ATOM 9543 C C . ALA D 1 64 ? -39.221 76.855 134.398 1.00 21.78 64 ALA D C 1
ATOM 9544 O O . ALA D 1 64 ? -39.242 77.864 135.117 1.00 22.47 64 ALA D O 1
ATOM 9546 N N . SER D 1 65 ? -39.485 75.643 134.844 1.00 21.80 65 SER D N 1
ATOM 9547 C CA . SER D 1 65 ? -39.787 75.443 136.276 1.00 25.13 65 SER D CA 1
ATOM 9548 C C . SER D 1 65 ? -38.485 75.788 137.047 1.00 25.61 65 SER D C 1
ATOM 9549 O O . SER D 1 65 ? -38.514 76.585 137.993 1.00 21.86 65 SER D O 1
ATOM 9552 N N . CYS D 1 66 ? -37.356 75.236 136.559 1.00 24.33 66 CYS D N 1
ATOM 9553 C CA . CYS D 1 66 ? -36.080 75.535 137.171 1.00 23.96 66 CYS D CA 1
ATOM 9554 C C . CYS D 1 66 ? -35.819 77.015 137.337 1.00 22.51 66 CYS D C 1
ATOM 9555 O O . CYS D 1 66 ? -35.417 77.503 138.414 1.00 20.69 66 CYS D O 1
ATOM 9558 N N . ALA D 1 67 ? -36.055 77.776 136.289 1.00 23.57 67 ALA D N 1
ATOM 9559 C CA . ALA D 1 67 ? -35.862 79.221 136.295 1.00 25.53 67 ALA D CA 1
ATOM 9560 C C . ALA D 1 67 ? -36.831 79.913 137.267 1.00 27.89 67 ALA D C 1
ATOM 9561 O O . ALA D 1 67 ? -36.512 80.956 137.867 1.00 29.76 67 ALA D O 1
ATOM 9563 N N . LYS D 1 68 ? -38.035 79.362 137.402 1.00 25.55 68 LYS D N 1
ATOM 9564 C CA . LYS D 1 68 ? -38.967 79.998 138.312 1.00 26.71 68 LYS D CA 1
ATOM 9565 C C . LYS D 1 68 ? -38.617 79.684 139.776 1.00 24.18 68 LYS D C 1
ATOM 9566 O O . LYS D 1 68 ? -38.669 80.565 140.628 1.00 20.03 68 LYS D O 1
ATOM 9572 N N . ASN D 1 69 ? -38.313 78.428 140.044 1.00 22.83 69 ASN D N 1
ATOM 9573 C CA . ASN D 1 69 ? -38.037 77.973 141.375 1.00 26.81 69 ASN D CA 1
ATOM 9574 C C . ASN D 1 69 ? -36.670 78.265 141.961 1.00 30.28 69 ASN D C 1
ATOM 9575 O O . ASN D 1 69 ? -36.585 78.239 143.192 1.00 30.77 69 ASN D O 1
ATOM 9580 N N . CYS D 1 70 ? -35.668 78.529 141.126 1.00 29.75 70 CYS D N 1
ATOM 9581 C CA . CYS D 1 70 ? -34.335 78.792 141.689 1.00 26.77 70 CYS D CA 1
ATOM 9582 C C . CYS D 1 70 ? -33.978 80.257 141.580 1.00 25.23 70 CYS D C 1
ATOM 9583 O O . CYS D 1 70 ? -33.796 80.801 140.500 1.00 27.31 70 CYS D O 1
ATOM 9586 N N . ILE D 1 71 ? -33.885 80.939 142.710 1.00 24.21 71 ILE D N 1
ATOM 9587 C CA . ILE D 1 71 ? -33.583 82.349 142.807 1.00 23.17 71 ILE D CA 1
ATOM 9588 C C . ILE D 1 71 ? -32.084 82.514 143.117 1.00 25.88 71 ILE D C 1
ATOM 9589 O O . ILE D 1 71 ? -31.481 81.798 143.941 1.00 26.80 71 ILE D O 1
ATOM 9594 N N . LEU D 1 72 ? -31.490 83.488 142.463 1.00 24.87 72 LEU D N 1
ATOM 9595 C CA . LEU D 1 72 ? -30.070 83.811 142.656 1.00 26.60 72 LEU D CA 1
ATOM 9596 C C . LEU D 1 72 ? -30.057 85.159 143.376 1.00 26.36 72 LEU D C 1
ATOM 9597 O O . LEU D 1 72 ? -30.729 86.097 142.926 1.00 27.93 72 LEU D O 1
ATOM 9602 N N . SER D 1 73 ? -29.305 85.248 144.463 1.00 26.80 73 SER D N 1
ATOM 9603 C CA . SER D 1 73 ? -29.367 86.525 145.176 1.00 26.31 73 SER D CA 1
ATOM 9604 C C . SER D 1 73 ? -28.275 87.454 144.755 1.00 24.35 73 SER D C 1
ATOM 9605 O O . SER D 1 73 ? -27.147 87.010 144.666 1.00 26.32 73 SER D O 1
ATOM 9608 N N . GLY D 1 74 ? -28.607 88.704 144.542 1.00 22.16 74 GLY D N 1
ATOM 9609 C CA . GLY D 1 74 ? -27.631 89.710 144.198 1.00 22.72 74 GLY D CA 1
ATOM 9610 C C . GLY D 1 74 ? -26.596 89.771 145.322 1.00 25.39 74 GLY D C 1
ATOM 9611 O O . GLY D 1 74 ? -26.850 89.361 146.442 1.00 27.40 74 GLY D O 1
ATOM 9612 N N . MET D 1 75 ? -25.427 90.319 145.044 1.00 25.85 75 MET D N 1
ATOM 9613 C CA . MET D 1 75 ? -24.357 90.434 146.011 1.00 25.76 75 MET D CA 1
ATOM 9614 C C . MET D 1 75 ? -23.934 91.875 146.207 1.00 26.36 75 MET D C 1
ATOM 9615 O O . MET D 1 75 ? -23.469 92.521 145.258 1.00 27.94 75 MET D O 1
ATOM 9620 N N . ASP D 1 76 ? -24.080 92.389 147.420 1.00 27.50 76 ASP D N 1
ATOM 9621 C CA . ASP D 1 76 ? -23.624 93.775 147.658 1.00 29.16 76 ASP D CA 1
ATOM 9622 C C . ASP D 1 76 ? -22.131 93.724 147.978 1.00 29.31 76 ASP D C 1
ATOM 9623 O O . ASP D 1 76 ? -21.580 92.586 147.913 1.00 28.83 76 ASP D O 1
ATOM 9628 N N . SER D 1 77 ? -21.454 94.827 148.282 1.00 28.67 77 SER D N 1
ATOM 9629 C CA . SER D 1 77 ? -20.011 94.735 148.542 1.00 33.54 77 SER D CA 1
ATOM 9630 C C . SER D 1 77 ? -19.663 93.780 149.661 1.00 32.75 77 SER D C 1
ATOM 9631 O O . SER D 1 77 ? -18.749 92.962 149.631 1.00 35.39 77 SER D O 1
ATOM 9634 N N . ASN D 1 78 ? -20.446 93.827 150.707 1.00 32.30 78 ASN D N 1
ATOM 9635 C CA . ASN D 1 78 ? -20.338 93.013 151.881 1.00 33.22 78 ASN D CA 1
ATOM 9636 C C . ASN D 1 78 ? -20.406 91.545 151.560 1.00 32.21 78 ASN D C 1
ATOM 9637 O O . ASN D 1 78 ? -19.686 90.683 152.069 1.00 34.78 78 ASN D O 1
ATOM 9642 N N . ALA D 1 79 ? -21.332 91.209 150.668 1.00 30.05 79 ALA D N 1
ATOM 9643 C CA . ALA D 1 79 ? -21.485 89.829 150.224 1.00 28.43 79 ALA D CA 1
ATOM 9644 C C . ALA D 1 79 ? -20.176 89.424 149.508 1.00 24.18 79 ALA D C 1
ATOM 9645 O O . ALA D 1 79 ? -19.769 88.287 149.685 1.00 23.51 79 ALA D O 1
ATOM 9647 N N . TYR D 1 80 ? -19.620 90.330 148.751 1.00 23.04 80 TYR D N 1
ATOM 9648 C CA . TYR D 1 80 ? -18.375 90.087 148.023 1.00 26.29 80 TYR D CA 1
ATOM 9649 C C . TYR D 1 80 ? -17.261 89.878 149.045 1.00 26.53 80 TYR D C 1
ATOM 9650 O O . TYR D 1 80 ? -16.641 88.825 149.069 1.00 25.19 80 TYR D O 1
ATOM 9659 N N . LYS D 1 81 ? -17.145 90.856 149.940 1.00 28.24 81 LYS D N 1
ATOM 9660 C CA . LYS D 1 81 ? -16.158 90.741 151.016 1.00 31.23 81 LYS D CA 1
ATOM 9661 C C . LYS D 1 81 ? -16.313 89.421 151.770 1.00 31.56 81 LYS D C 1
ATOM 9662 O O . LYS D 1 81 ? -15.293 88.726 152.011 1.00 31.93 81 LYS D O 1
ATOM 9668 N N . ASN D 1 82 ? -17.543 89.011 152.092 1.00 29.18 82 ASN D N 1
ATOM 9669 C CA . ASN D 1 82 ? -17.713 87.748 152.799 1.00 30.20 82 ASN D CA 1
ATOM 9670 C C . ASN D 1 82 ? -17.497 86.508 151.965 1.00 29.55 82 ASN D C 1
ATOM 9671 O O . ASN D 1 82 ? -17.421 85.404 152.490 1.00 28.50 82 ASN D O 1
ATOM 9676 N N . ALA D 1 83 ? -17.417 86.685 150.662 1.00 29.61 83 ALA D N 1
ATOM 9677 C CA . ALA D 1 83 ? -17.200 85.639 149.699 1.00 30.35 83 ALA D CA 1
ATOM 9678 C C . ALA D 1 83 ? -15.690 85.521 149.433 1.00 29.61 83 ALA D C 1
ATOM 9679 O O . ALA D 1 83 ? -15.263 84.636 148.682 1.00 28.66 83 ALA D O 1
ATOM 9681 N N . GLY D 1 84 ? -14.898 86.392 150.040 1.00 27.82 84 GLY D N 1
ATOM 9682 C CA . GLY D 1 84 ? -13.467 86.380 149.949 1.00 25.89 84 GLY D CA 1
ATOM 9683 C C . GLY D 1 84 ? -12.915 87.179 148.788 1.00 23.54 84 GLY D C 1
ATOM 9684 O O . GLY D 1 84 ? -11.795 87.013 148.309 1.00 23.02 84 GLY D O 1
ATOM 9685 N N . ILE D 1 85 ? -13.736 88.116 148.316 1.00 22.07 85 ILE D N 1
ATOM 9686 C CA . ILE D 1 85 ? -13.350 88.914 147.148 1.00 20.24 85 ILE D CA 1
ATOM 9687 C C . ILE D 1 85 ? -13.306 90.395 147.416 1.00 19.74 85 ILE D C 1
ATOM 9688 O O . ILE D 1 85 ? -14.339 90.928 147.774 1.00 23.70 85 ILE D O 1
ATOM 9693 N N . THR D 1 86 ? -12.210 91.105 147.233 1.00 19.36 86 THR D N 1
ATOM 9694 C CA . THR D 1 86 ? -12.107 92.532 147.455 1.00 18.52 86 THR D CA 1
ATOM 9695 C C . THR D 1 86 ? -11.145 93.054 146.405 1.00 17.39 86 THR D C 1
ATOM 9696 O O . THR D 1 86 ? -10.372 92.242 145.909 1.00 18.70 86 THR D O 1
ATOM 9700 N N . THR D 1 87 ? -11.168 94.325 146.068 1.00 18.71 87 THR D N 1
ATOM 9701 C CA . THR D 1 87 ? -10.284 94.847 145.061 1.00 21.49 87 THR D CA 1
ATOM 9702 C C . THR D 1 87 ? -9.794 96.212 145.556 1.00 22.06 87 THR D C 1
ATOM 9703 O O . THR D 1 87 ? -10.490 96.785 146.375 1.00 21.47 87 THR D O 1
ATOM 9707 N N . SER D 1 88 ? -8.669 96.676 145.049 1.00 22.27 88 SER D N 1
ATOM 9708 C CA . SER D 1 88 ? -8.151 97.975 145.426 1.00 23.16 88 SER D CA 1
ATOM 9709 C C . SER D 1 88 ? -7.331 98.452 144.221 1.00 23.03 88 SER D C 1
ATOM 9710 O O . SER D 1 88 ? -6.308 97.818 143.913 1.00 24.54 88 SER D O 1
ATOM 9713 N N . GLY D 1 89 ? -7.801 99.523 143.601 1.00 21.08 89 GLY D N 1
ATOM 9714 C CA . GLY D 1 89 ? -7.079 100.043 142.438 1.00 22.04 89 GLY D CA 1
ATOM 9715 C C . GLY D 1 89 ? -6.989 98.908 141.422 1.00 23.49 89 GLY D C 1
ATOM 9716 O O . GLY D 1 89 ? -8.048 98.422 141.017 1.00 22.81 89 GLY D O 1
ATOM 9717 N N . ASN D 1 90 ? -5.795 98.469 141.085 1.00 22.98 90 ASN D N 1
ATOM 9718 C CA . ASN D 1 90 ? -5.600 97.408 140.117 1.00 23.21 90 ASN D CA 1
ATOM 9719 C C . ASN D 1 90 ? -5.353 96.056 140.751 1.00 23.55 90 ASN D C 1
ATOM 9720 O O . ASN D 1 90 ? -4.959 95.133 140.036 1.00 23.01 90 ASN D O 1
ATOM 9725 N N . LYS D 1 91 ? -5.639 95.917 142.045 1.00 24.54 91 LYS D N 1
ATOM 9726 C CA . LYS D 1 91 ? -5.420 94.629 142.695 1.00 25.16 91 LYS D CA 1
ATOM 9727 C C . LYS D 1 91 ? -6.710 93.881 143.051 1.00 25.22 91 LYS D C 1
ATOM 9728 O O . LYS D 1 91 ? -7.737 94.490 143.390 1.00 24.25 91 LYS D O 1
ATOM 9734 N N . LEU D 1 92 ? -6.644 92.569 142.975 1.00 22.37 92 LEU D N 1
ATOM 9735 C CA . LEU D 1 92 ? -7.700 91.659 143.252 1.00 22.71 92 LEU D CA 1
ATOM 9736 C C . LEU D 1 92 ? -7.235 90.677 144.325 1.00 25.31 92 LEU D C 1
ATOM 9737 O O . LEU D 1 92 ? -6.314 89.879 144.118 1.00 24.79 92 LEU D O 1
ATOM 9742 N N . ARG D 1 93 ? -7.904 90.733 145.491 1.00 26.86 93 ARG D N 1
ATOM 9743 C CA . ARG D 1 93 ? -7.495 89.849 146.569 1.00 25.50 93 ARG D CA 1
ATOM 9744 C C . ARG D 1 93 ? -8.499 88.730 146.739 1.00 24.53 93 ARG D C 1
ATOM 9745 O O . ARG D 1 93 ? -9.679 89.019 146.941 1.00 26.52 93 ARG D O 1
ATOM 9753 N N . LEU D 1 94 ? -8.060 87.496 146.685 1.00 21.52 94 LEU D N 1
ATOM 9754 C CA . LEU D 1 94 ? -8.939 86.376 146.877 1.00 22.90 94 LEU D CA 1
ATOM 9755 C C . LEU D 1 94 ? -8.523 85.591 148.126 1.00 24.27 94 LEU D C 1
ATOM 9756 O O . LEU D 1 94 ? -7.383 85.114 148.176 1.00 21.96 94 LEU D O 1
ATOM 9761 N N . GLN D 1 95 ? -9.462 85.466 149.054 1.00 24.96 95 GLN D N 1
ATOM 9762 C CA . GLN D 1 95 ? -9.195 84.741 150.311 1.00 26.03 95 GLN D CA 1
ATOM 9763 C C . GLN D 1 95 ? -9.841 83.373 150.325 1.00 23.14 95 GLN D C 1
ATOM 9764 O O . GLN D 1 95 ? -11.005 83.260 149.941 1.00 23.62 95 GLN D O 1
ATOM 9770 N N . GLN D 1 96 ? -9.132 82.347 150.767 1.00 22.19 96 GLN D N 1
ATOM 9771 C CA . GLN D 1 96 ? -9.780 81.024 150.775 1.00 24.61 96 GLN D CA 1
ATOM 9772 C C . GLN D 1 96 ? -10.860 80.920 151.856 1.00 26.34 96 GLN D C 1
ATOM 9773 O O . GLN D 1 96 ? -11.856 80.207 151.724 1.00 24.17 96 GLN D O 1
ATOM 9779 N N . LEU D 1 97 ? -10.663 81.591 153.007 1.00 28.28 97 LEU D N 1
ATOM 9780 C CA . LEU D 1 97 ? -11.599 81.500 154.103 1.00 29.23 97 LEU D CA 1
ATOM 9781 C C . LEU D 1 97 ? -11.871 82.876 154.693 1.00 31.69 97 LEU D C 1
ATOM 9782 O O . LEU D 1 97 ? -11.005 83.733 154.682 1.00 31.72 97 LEU D O 1
ATOM 9787 N N . ILE D 1 98 ? -13.093 83.074 155.150 1.00 33.65 98 ILE D N 1
ATOM 9788 C CA . ILE D 1 98 ? -13.554 84.310 155.763 1.00 36.53 98 ILE D CA 1
ATOM 9789 C C . ILE D 1 98 ? -14.314 83.830 157.002 1.00 39.23 98 ILE D C 1
ATOM 9790 O O . ILE D 1 98 ? -14.974 82.781 156.966 1.00 36.74 98 ILE D O 1
ATOM 9795 N N . ASN D 1 99 ? -14.135 84.542 158.114 1.00 42.11 99 ASN D N 1
ATOM 9796 C CA . ASN D 1 99 ? -14.758 84.174 159.375 1.00 42.50 99 ASN D CA 1
ATOM 9797 C C . ASN D 1 99 ? -14.844 82.667 159.557 1.00 42.42 99 ASN D C 1
ATOM 9798 O O . ASN D 1 99 ? -15.941 82.173 159.850 1.00 42.23 99 ASN D O 1
ATOM 9803 N N . ASN D 1 100 ? -13.772 81.893 159.399 1.00 42.18 100 ASN D N 1
ATOM 9804 C CA . ASN D 1 100 ? -13.789 80.450 159.565 1.00 40.28 100 ASN D CA 1
ATOM 9805 C C . ASN D 1 100 ? -14.605 79.667 158.550 1.00 37.86 100 ASN D C 1
ATOM 9806 O O . ASN D 1 100 ? -14.824 78.457 158.720 1.00 38.10 100 ASN D O 1
ATOM 9811 N N . GLN D 1 101 ? -15.058 80.267 157.445 1.00 33.70 101 GLN D N 1
ATOM 9812 C CA . GLN D 1 101 ? -15.767 79.485 156.457 1.00 32.40 101 GLN D CA 1
ATOM 9813 C C . GLN D 1 101 ? -15.019 79.449 155.118 1.00 26.82 101 GLN D C 1
ATOM 9814 O O . GLN D 1 101 ? -14.453 80.421 154.631 1.00 23.60 101 GLN D O 1
ATOM 9820 N N . LEU D 1 102 ? -15.086 78.259 154.558 1.00 25.07 102 LEU D N 1
ATOM 9821 C CA . LEU D 1 102 ? -14.497 78.007 153.251 1.00 27.40 102 LEU D CA 1
ATOM 9822 C C . LEU D 1 102 ? -15.220 78.828 152.184 1.00 28.42 102 LEU D C 1
ATOM 9823 O O . LEU D 1 102 ? -16.361 78.444 151.878 1.00 31.86 102 LEU D O 1
ATOM 9828 N N . VAL D 1 103 ? -14.670 79.906 151.665 1.00 27.39 103 VAL D N 1
ATOM 9829 C CA . VAL D 1 103 ? -15.349 80.662 150.621 1.00 26.68 103 VAL D CA 1
ATOM 9830 C C . VAL D 1 103 ? -14.786 80.330 149.244 1.00 26.80 103 VAL D C 1
ATOM 9831 O O . VAL D 1 103 ? -15.531 80.280 148.261 1.00 28.36 103 VAL D O 1
ATOM 9835 N N . SER D 1 104 ? -13.495 80.085 149.089 1.00 25.88 104 SER D N 1
ATOM 9836 C CA . SER D 1 104 ? -12.773 79.732 147.862 1.00 21.69 104 SER D CA 1
ATOM 9837 C C . SER D 1 104 ? -13.362 80.284 146.581 1.00 20.96 104 SER D C 1
ATOM 9838 O O . SER D 1 104 ? -13.951 79.603 145.723 1.00 20.79 104 SER D O 1
ATOM 9841 N N . PRO D 1 105 ? -13.303 81.576 146.401 1.00 20.39 105 PRO D N 1
ATOM 9842 C CA . PRO D 1 105 ? -13.902 82.289 145.290 1.00 21.18 105 PRO D CA 1
ATOM 9843 C C . PRO D 1 105 ? -13.348 82.045 143.885 1.00 23.42 105 PRO D C 1
ATOM 9844 O O . PRO D 1 105 ? -12.162 81.813 143.691 1.00 21.46 105 PRO D O 1
ATOM 9848 N N . ARG D 1 106 ? -14.261 82.118 142.898 1.00 21.66 106 ARG D N 1
ATOM 9849 C CA . ARG D 1 106 ? -13.941 82.036 141.489 1.00 20.53 106 ARG D CA 1
ATOM 9850 C C . ARG D 1 106 ? -14.699 83.237 140.893 1.00 22.80 106 ARG D C 1
ATOM 9851 O O . ARG D 1 106 ? -15.911 83.408 141.044 1.00 24.43 106 ARG D O 1
ATOM 9859 N N . VAL D 1 107 ? -13.973 84.147 140.268 1.00 22.23 107 VAL D N 1
ATOM 9860 C CA . VAL D 1 107 ? -14.467 85.371 139.685 1.00 21.66 107 VAL D CA 1
ATOM 9861 C C . VAL D 1 107 ? -14.069 85.563 138.225 1.00 19.79 107 VAL D C 1
ATOM 9862 O O . VAL D 1 107 ? -13.164 84.912 137.741 1.00 18.53 107 VAL D O 1
ATOM 9866 N N . TYR D 1 108 ? -14.811 86.392 137.481 1.00 19.88 108 TYR D N 1
ATOM 9867 C CA . TYR D 1 108 ? -14.617 86.631 136.058 1.00 18.24 108 TYR D CA 1
ATOM 9868 C C . TYR D 1 108 ? -14.500 88.144 135.802 1.00 19.21 108 TYR D C 1
ATOM 9869 O O . TYR D 1 108 ? -15.024 88.945 136.598 1.00 18.60 108 TYR D O 1
ATOM 9878 N N . LEU D 1 109 ? -13.806 88.529 134.728 1.00 15.31 109 LEU D N 1
ATOM 9879 C CA . LEU D 1 109 ? -13.629 89.935 134.421 1.00 18.64 109 LEU D CA 1
ATOM 9880 C C . LEU D 1 109 ? -14.777 90.473 133.551 1.00 21.94 109 LEU D C 1
ATOM 9881 O O . LEU D 1 109 ? -15.023 89.907 132.488 1.00 22.66 109 LEU D O 1
ATOM 9886 N N . LEU D 1 110 ? -15.437 91.530 133.962 1.00 22.82 110 LEU D N 1
ATOM 9887 C CA . LEU D 1 110 ? -16.533 92.122 133.250 1.00 24.45 110 LEU D CA 1
ATOM 9888 C C . LEU D 1 110 ? -16.118 93.398 132.518 1.00 25.49 110 LEU D C 1
ATOM 9889 O O . LEU D 1 110 ? -15.233 94.157 132.971 1.00 26.98 110 LEU D O 1
ATOM 9894 N N . GLU D 1 111 ? -16.796 93.648 131.388 1.00 22.48 111 GLU D N 1
ATOM 9895 C CA . GLU D 1 111 ? -16.566 94.874 130.644 1.00 23.81 111 GLU D CA 1
ATOM 9896 C C . GLU D 1 111 ? -17.005 96.010 131.555 1.00 21.47 111 GLU D C 1
ATOM 9897 O O . GLU D 1 111 ? -17.758 95.731 132.487 1.00 17.55 111 GLU D O 1
ATOM 9903 N N . GLU D 1 112 ? -16.607 97.248 131.304 1.00 25.24 112 GLU D N 1
ATOM 9904 C CA . GLU D 1 112 ? -17.037 98.367 132.123 1.00 25.72 112 GLU D CA 1
ATOM 9905 C C . GLU D 1 112 ? -18.557 98.448 132.232 1.00 28.56 112 GLU D C 1
ATOM 9906 O O . GLU D 1 112 ? -19.024 98.859 133.295 1.00 30.19 112 GLU D O 1
ATOM 9912 N N . ASN D 1 113 ? -19.368 98.059 131.259 1.00 28.45 113 ASN D N 1
ATOM 9913 C CA . ASN D 1 113 ? -20.819 98.109 131.309 1.00 29.44 113 ASN D CA 1
ATOM 9914 C C . ASN D 1 113 ? -21.436 97.065 132.198 1.00 30.10 113 ASN D C 1
ATOM 9915 O O . ASN D 1 113 ? -22.633 97.051 132.461 1.00 30.82 113 ASN D O 1
ATOM 9920 N N . LYS D 1 114 ? -20.667 96.091 132.664 1.00 30.19 114 LYS D N 1
ATOM 9921 C CA . LYS D 1 114 ? -21.100 95.017 133.526 1.00 29.49 114 LYS D CA 1
ATOM 9922 C C . LYS D 1 114 ? -22.058 94.034 132.896 1.00 30.60 114 LYS D C 1
ATOM 9923 O O . LYS D 1 114 ? -22.412 93.061 133.584 1.00 30.14 114 LYS D O 1
ATOM 9929 N N . LYS D 1 115 ? -22.471 94.195 131.654 1.00 30.29 115 LYS D N 1
ATOM 9930 C CA . LYS D 1 115 ? -23.419 93.279 131.023 1.00 31.69 115 LYS D CA 1
ATOM 9931 C C . LYS D 1 115 ? -22.748 92.151 130.249 1.00 30.08 115 LYS D C 1
ATOM 9932 O O . LYS D 1 115 ? -23.399 91.187 129.842 1.00 29.99 115 LYS D O 1
ATOM 9938 N N . LYS D 1 116 ? -21.436 92.286 130.033 1.00 27.35 116 LYS D N 1
ATOM 9939 C CA . LYS D 1 116 ? -20.781 91.213 129.298 1.00 25.87 116 LYS D CA 1
ATOM 9940 C C . LYS D 1 116 ? -19.340 91.000 129.754 1.00 22.34 116 LYS D C 1
ATOM 9941 O O . LYS D 1 116 ? -18.729 91.924 130.249 1.00 23.64 116 LYS D O 1
ATOM 9947 N N . TYR D 1 117 ? -18.888 89.769 129.610 1.00 18.06 117 TYR D N 1
ATOM 9948 C CA . TYR D 1 117 ? -17.507 89.479 130.009 1.00 20.08 117 TYR D CA 1
ATOM 9949 C C . TYR D 1 117 ? -16.549 90.224 129.067 1.00 21.13 117 TYR D C 1
ATOM 9950 O O . TYR D 1 117 ? -16.908 90.434 127.906 1.00 20.18 117 TYR D O 1
ATOM 9959 N N . GLU D 1 118 ? -15.410 90.654 129.551 1.00 20.21 118 GLU D N 1
ATOM 9960 C CA . GLU D 1 118 ? -14.401 91.316 128.751 1.00 23.25 118 GLU D CA 1
ATOM 9961 C C . GLU D 1 118 ? -13.748 90.208 127.937 1.00 22.99 118 GLU D C 1
ATOM 9962 O O . GLU D 1 118 ? -12.993 89.449 128.544 1.00 25.10 118 GLU D O 1
ATOM 9968 N N . MET D 1 119 ? -14.023 90.050 126.662 1.00 22.27 119 MET D N 1
ATOM 9969 C CA . MET D 1 119 ? -13.457 88.936 125.890 1.00 21.70 119 MET D CA 1
ATOM 9970 C C . MET D 1 119 ? -12.035 89.233 125.465 1.00 21.06 119 MET D C 1
ATOM 9971 O O . MET D 1 119 ? -11.758 90.247 124.841 1.00 20.70 119 MET D O 1
ATOM 9976 N N . LEU D 1 120 ? -11.084 88.387 125.833 1.00 20.35 120 LEU D N 1
ATOM 9977 C CA . LEU D 1 120 ? -9.697 88.621 125.488 1.00 22.10 120 LEU D CA 1
ATOM 9978 C C . LEU D 1 120 ? -9.324 87.751 124.294 1.00 21.60 120 LEU D C 1
ATOM 9979 O O . LEU D 1 120 ? -9.650 86.562 124.197 1.00 19.65 120 LEU D O 1
ATOM 9984 N N . HIS D 1 121 ? -8.644 88.364 123.350 1.00 21.72 121 HIS D N 1
ATOM 9985 C CA . HIS D 1 121 ? -8.201 87.646 122.121 1.00 20.57 121 HIS D CA 1
ATOM 9986 C C . HIS D 1 121 ? -6.689 87.590 122.285 1.00 21.07 121 HIS D C 1
ATOM 9987 O O . HIS D 1 121 ? -6.021 88.540 121.895 1.00 20.79 121 HIS D O 1
ATOM 9994 N N . LEU D 1 122 ? -6.150 86.569 122.899 1.00 22.36 122 LEU D N 1
ATOM 9995 C CA . LEU D 1 122 ? -4.703 86.574 123.142 1.00 26.18 122 LEU D CA 1
ATOM 9996 C C . LEU D 1 122 ? -3.772 86.070 122.073 1.00 25.10 122 LEU D C 1
ATOM 9997 O O . LEU D 1 122 ? -2.599 86.436 122.188 1.00 27.07 122 LEU D O 1
ATOM 10002 N N . THR D 1 123 ? -4.190 85.304 121.094 1.00 26.01 123 THR D N 1
ATOM 10003 C CA . THR D 1 123 ? -3.269 84.854 120.054 1.00 23.78 123 THR D CA 1
ATOM 10004 C C . THR D 1 123 ? -2.519 86.020 119.465 1.00 24.14 123 THR D C 1
ATOM 10005 O O . THR D 1 123 ? -3.134 87.013 119.111 1.00 23.63 123 THR D O 1
ATOM 10009 N N . GLY D 1 124 ? -1.182 85.948 119.395 1.00 24.95 124 GLY D N 1
ATOM 10010 C CA . GLY D 1 124 ? -0.377 87.023 118.844 1.00 22.96 124 GLY D CA 1
ATOM 10011 C C . GLY D 1 124 ? -0.158 88.180 119.802 1.00 25.30 124 GLY D C 1
ATOM 10012 O O . GLY D 1 124 ? 0.409 89.233 119.435 1.00 25.56 124 GLY D O 1
ATOM 10013 N N . THR D 1 125 ? -0.616 88.087 121.056 1.00 25.66 125 THR D N 1
ATOM 10014 C CA . THR D 1 125 ? -0.449 89.197 121.989 1.00 26.38 125 THR D CA 1
ATOM 10015 C C . THR D 1 125 ? 0.285 88.767 123.247 1.00 26.37 125 THR D C 1
ATOM 10016 O O . THR D 1 125 ? 0.714 87.627 123.435 1.00 25.14 125 THR D O 1
ATOM 10020 N N . GLU D 1 126 ? 0.405 89.715 124.171 1.00 26.51 126 GLU D N 1
ATOM 10021 C CA . GLU D 1 126 ? 1.083 89.462 125.438 1.00 26.14 126 GLU D CA 1
ATOM 10022 C C . GLU D 1 126 ? 0.184 89.770 126.625 1.00 24.99 126 GLU D C 1
ATOM 10023 O O . GLU D 1 126 ? -0.655 90.674 126.616 1.00 22.96 126 GLU D O 1
ATOM 10029 N N . PHE D 1 127 ? 0.376 89.024 127.704 1.00 24.63 127 PHE D N 1
ATOM 10030 C CA . PHE D 1 127 ? -0.414 89.223 128.915 1.00 23.54 127 PHE D CA 1
ATOM 10031 C C . PHE D 1 127 ? 0.488 89.175 130.142 1.00 23.34 127 PHE D C 1
ATOM 10032 O O . PHE D 1 127 ? 1.224 88.227 130.373 1.00 23.62 127 PHE D O 1
ATOM 10040 N N . SER D 1 128 ? 0.407 90.216 130.958 1.00 23.38 128 SER D N 1
ATOM 10041 C CA . SER D 1 128 ? 1.163 90.279 132.180 1.00 25.08 128 SER D CA 1
ATOM 10042 C C . SER D 1 128 ? 0.317 90.593 133.408 1.00 26.06 128 SER D C 1
ATOM 10043 O O . SER D 1 128 ? -0.611 91.398 133.331 1.00 26.97 128 SER D O 1
ATOM 10046 N N . PHE D 1 129 ? 0.733 90.001 134.528 1.00 27.49 129 PHE D N 1
ATOM 10047 C CA . PHE D 1 129 ? 0.117 90.282 135.809 1.00 24.93 129 PHE D CA 1
ATOM 10048 C C . PHE D 1 129 ? 1.188 90.184 136.906 1.00 26.51 129 PHE D C 1
ATOM 10049 O O . PHE D 1 129 ? 2.208 89.535 136.705 1.00 28.41 129 PHE D O 1
ATOM 10057 N N . ASP D 1 130 ? 0.934 90.826 138.033 1.00 25.33 130 ASP D N 1
ATOM 10058 C CA . ASP D 1 130 ? 1.788 90.804 139.194 1.00 25.76 130 ASP D CA 1
ATOM 10059 C C . ASP D 1 130 ? 1.014 89.904 140.189 1.00 27.42 130 ASP D C 1
ATOM 10060 O O . ASP D 1 130 ? -0.230 89.933 140.246 1.00 27.64 130 ASP D O 1
ATOM 10065 N N . VAL D 1 131 ? 1.748 89.107 140.920 1.00 25.96 131 VAL D N 1
ATOM 10066 C CA . VAL D 1 131 ? 1.079 88.198 141.861 1.00 26.21 131 VAL D CA 1
ATOM 10067 C C . VAL D 1 131 ? 1.857 88.115 143.169 1.00 26.57 131 VAL D C 1
ATOM 10068 O O . VAL D 1 131 ? 3.056 88.331 143.231 1.00 27.09 131 VAL D O 1
ATOM 10072 N N . GLU D 1 132 ? 1.146 87.867 144.251 1.00 27.41 132 GLU D N 1
ATOM 10073 C CA . GLU D 1 132 ? 1.651 87.746 145.612 1.00 25.06 132 GLU D CA 1
ATOM 10074 C C . GLU D 1 132 ? 1.282 86.366 146.088 1.00 22.33 132 GLU D C 1
ATOM 10075 O O . GLU D 1 132 ? 0.137 86.168 146.434 1.00 24.19 132 GLU D O 1
ATOM 10081 N N . MET D 1 133 ? 2.213 85.430 146.058 1.00 21.87 133 MET D N 1
ATOM 10082 C CA . MET D 1 133 ? 2.004 84.056 146.423 1.00 21.05 133 MET D CA 1
ATOM 10083 C C . MET D 1 133 ? 2.497 83.619 147.783 1.00 22.93 133 MET D C 1
ATOM 10084 O O . MET D 1 133 ? 2.338 82.435 148.145 1.00 22.24 133 MET D O 1
ATOM 10089 N N . GLU D 1 134 ? 3.128 84.482 148.579 1.00 23.07 134 GLU D N 1
ATOM 10090 C CA . GLU D 1 134 ? 3.638 83.976 149.860 1.00 25.90 134 GLU D CA 1
ATOM 10091 C C . GLU D 1 134 ? 2.659 83.171 150.688 1.00 25.05 134 GLU D C 1
ATOM 10092 O O . GLU D 1 134 ? 3.013 82.104 151.228 1.00 21.20 134 GLU D O 1
ATOM 10098 N N . LYS D 1 135 ? 1.391 83.611 150.773 1.00 26.50 135 LYS D N 1
ATOM 10099 C CA . LYS D 1 135 ? 0.414 82.899 151.583 1.00 24.86 135 LYS D CA 1
ATOM 10100 C C . LYS D 1 135 ? -0.245 81.686 150.982 1.00 24.96 135 LYS D C 1
ATOM 10101 O O . LYS D 1 135 ? -1.338 81.307 151.428 1.00 24.40 135 LYS D O 1
ATOM 10107 N N . LEU D 1 136 ? 0.392 81.022 150.038 1.00 23.93 136 LEU D N 1
ATOM 10108 C CA . LEU D 1 136 ? -0.136 79.826 149.461 1.00 26.94 136 LEU D CA 1
ATOM 10109 C C . LEU D 1 136 ? 0.872 78.665 149.544 1.00 26.99 136 LEU D C 1
ATOM 10110 O O . LEU D 1 136 ? 1.813 78.459 148.803 1.00 29.14 136 LEU D O 1
ATOM 10115 N N . PRO D 1 137 ? 0.616 77.797 150.494 1.00 26.06 137 PRO D N 1
ATOM 10116 C CA . PRO D 1 137 ? 1.396 76.608 150.777 1.00 25.22 137 PRO D CA 1
ATOM 10117 C C . PRO D 1 137 ? 1.034 75.428 149.892 1.00 24.81 137 PRO D C 1
ATOM 10118 O O . PRO D 1 137 ? 0.094 75.443 149.080 1.00 25.87 137 PRO D O 1
ATOM 10122 N N . CYS D 1 138 ? 1.768 74.336 150.062 1.00 20.93 138 CYS D N 1
ATOM 10123 C CA . CYS D 1 138 ? 1.483 73.103 149.360 1.00 21.32 138 CYS D CA 1
ATOM 10124 C C . CYS D 1 138 ? -0.022 72.847 149.384 1.00 23.21 138 CYS D C 1
ATOM 10125 O O . CYS D 1 138 ? -0.711 73.141 150.400 1.00 21.52 138 CYS D O 1
ATOM 10128 N N . GLY D 1 139 ? -0.549 72.255 148.302 1.00 22.02 139 GLY D N 1
ATOM 10129 C CA . GLY D 1 139 ? -1.961 71.900 148.258 1.00 18.71 139 GLY D CA 1
ATOM 10130 C C . GLY D 1 139 ? -2.895 73.012 147.860 1.00 19.09 139 GLY D C 1
ATOM 10131 O O . GLY D 1 139 ? -4.044 72.698 147.503 1.00 20.99 139 GLY D O 1
ATOM 10132 N N . MET D 1 140 ? -2.498 74.262 147.902 1.00 19.81 140 MET D N 1
ATOM 10133 C CA . MET D 1 140 ? -3.315 75.385 147.502 1.00 21.92 140 MET D CA 1
ATOM 10134 C C . MET D 1 140 ? -3.131 75.615 145.987 1.00 25.62 140 MET D C 1
ATOM 10135 O O . MET D 1 140 ? -2.106 75.226 145.389 1.00 25.43 140 MET D O 1
ATOM 10140 N N . ASN D 1 141 ? -4.115 76.272 145.379 1.00 23.59 141 ASN D N 1
ATOM 10141 C CA . ASN D 1 141 ? -4.053 76.613 143.955 1.00 20.08 141 ASN D CA 1
ATOM 10142 C C . ASN D 1 141 ? -4.659 77.997 143.796 1.00 19.09 141 ASN D C 1
ATOM 10143 O O . ASN D 1 141 ? -5.855 78.244 143.986 1.00 23.98 141 ASN D O 1
ATOM 10148 N N . GLY D 1 142 ? -3.854 78.971 143.459 1.00 16.01 142 GLY D N 1
ATOM 10149 C CA . GLY D 1 142 ? -4.198 80.362 143.169 1.00 17.86 142 GLY D CA 1
ATOM 10150 C C . GLY D 1 142 ? -4.163 80.377 141.614 1.00 21.94 142 GLY D C 1
ATOM 10151 O O . GLY D 1 142 ? -3.068 80.214 141.051 1.00 23.93 142 GLY D O 1
ATOM 10152 N N . ALA D 1 143 ? -5.311 80.468 140.930 1.00 20.60 143 ALA D N 1
ATOM 10153 C CA . ALA D 1 143 ? -5.331 80.407 139.478 1.00 17.96 143 ALA D CA 1
ATOM 10154 C C . ALA D 1 143 ? -5.832 81.612 138.731 1.00 20.18 143 ALA D C 1
ATOM 10155 O O . ALA D 1 143 ? -6.765 82.342 139.073 1.00 21.85 143 ALA D O 1
ATOM 10157 N N . LEU D 1 144 ? -5.160 81.861 137.617 1.00 20.64 144 LEU D N 1
ATOM 10158 C CA . LEU D 1 144 ? -5.464 82.943 136.670 1.00 19.96 144 LEU D CA 1
ATOM 10159 C C . LEU D 1 144 ? -5.495 82.185 135.328 1.00 22.56 144 LEU D C 1
ATOM 10160 O O . LEU D 1 144 ? -4.508 81.570 134.865 1.00 25.57 144 LEU D O 1
ATOM 10165 N N . TYR D 1 145 ? -6.682 82.112 134.739 1.00 21.69 145 TYR D N 1
ATOM 10166 C CA . TYR D 1 145 ? -6.862 81.350 133.512 1.00 18.79 145 TYR D CA 1
ATOM 10167 C C . TYR D 1 145 ? -7.983 81.911 132.656 1.00 19.52 145 TYR D C 1
ATOM 10168 O O . TYR D 1 145 ? -8.684 82.879 132.960 1.00 17.46 145 TYR D O 1
ATOM 10177 N N . LEU D 1 146 ? -8.134 81.280 131.482 1.00 20.77 146 LEU D N 1
ATOM 10178 C CA . LEU D 1 146 ? -9.136 81.711 130.518 1.00 20.63 146 LEU D CA 1
ATOM 10179 C C . LEU D 1 146 ? -9.981 80.520 130.104 1.00 20.20 146 LEU D C 1
ATOM 10180 O O . LEU D 1 146 ? -9.512 79.396 129.936 1.00 23.35 146 LEU D O 1
ATOM 10185 N N . SER D 1 147 ? -11.245 80.799 129.962 1.00 17.82 147 SER D N 1
ATOM 10186 C CA . SER D 1 147 ? -12.222 79.788 129.546 1.00 20.15 147 SER D CA 1
ATOM 10187 C C . SER D 1 147 ? -13.092 80.383 128.425 1.00 18.07 147 SER D C 1
ATOM 10188 O O . SER D 1 147 ? -13.434 81.561 128.527 1.00 14.82 147 SER D O 1
ATOM 10191 N N . GLU D 1 148 ? -13.447 79.623 127.410 1.00 19.69 148 GLU D N 1
ATOM 10192 C CA . GLU D 1 148 ? -14.294 80.104 126.321 1.00 21.47 148 GLU D CA 1
ATOM 10193 C C . GLU D 1 148 ? -15.791 79.974 126.659 1.00 19.42 148 GLU D C 1
ATOM 10194 O O . GLU D 1 148 ? -16.567 79.167 126.154 1.00 15.11 148 GLU D O 1
ATOM 10200 N N . MET D 1 149 ? -16.186 80.830 127.598 1.00 21.32 149 MET D N 1
ATOM 10201 C CA . MET D 1 149 ? -17.518 80.974 128.140 1.00 19.93 149 MET D CA 1
ATOM 10202 C C . MET D 1 149 ? -18.270 81.954 127.259 1.00 19.85 149 MET D C 1
ATOM 10203 O O . MET D 1 149 ? -17.684 82.869 126.658 1.00 18.58 149 MET D O 1
ATOM 10208 N N . PRO D 1 150 ? -19.574 81.849 127.222 1.00 20.94 150 PRO D N 1
ATOM 10209 C CA . PRO D 1 150 ? -20.413 82.742 126.452 1.00 20.53 150 PRO D CA 1
ATOM 10210 C C . PRO D 1 150 ? -20.235 84.135 127.025 1.00 21.47 150 PRO D C 1
ATOM 10211 O O . PRO D 1 150 ? -20.349 84.322 128.253 1.00 21.56 150 PRO D O 1
ATOM 10215 N N . GLN D 1 151 ? -20.040 85.139 126.172 1.00 18.08 151 GLN D N 1
ATOM 10216 C CA . GLN D 1 151 ? -19.866 86.507 126.620 1.00 18.80 151 GLN D CA 1
ATOM 10217 C C . GLN D 1 151 ? -21.049 87.096 127.393 1.00 19.61 151 GLN D C 1
ATOM 10218 O O . GLN D 1 151 ? -20.886 88.036 128.180 1.00 18.27 151 GLN D O 1
ATOM 10224 N N . ASP D 1 152 ? -22.258 86.588 127.132 1.00 19.52 152 ASP D N 1
ATOM 10225 C CA . ASP D 1 152 ? -23.439 87.121 127.819 1.00 18.49 152 ASP D CA 1
ATOM 10226 C C . ASP D 1 152 ? -23.877 86.132 128.890 1.00 19.46 152 ASP D C 1
ATOM 10227 O O . ASP D 1 152 ? -25.042 86.179 129.343 1.00 17.76 152 ASP D O 1
ATOM 10232 N N . GLY D 1 153 ? -22.997 85.157 129.226 1.00 17.24 153 GLY D N 1
ATOM 10233 C CA . GLY D 1 153 ? -23.356 84.191 130.260 1.00 14.27 153 GLY D CA 1
ATOM 10234 C C . GLY D 1 153 ? -24.358 83.134 129.831 1.00 17.40 153 GLY D C 1
ATOM 10235 O O . GLY D 1 153 ? -24.831 82.356 130.666 1.00 16.05 153 GLY D O 1
ATOM 10236 N N . GLY D 1 154 ? -24.682 83.043 128.527 1.00 16.83 154 GLY D N 1
ATOM 10237 C CA . GLY D 1 154 ? -25.576 82.030 128.043 1.00 14.82 154 GLY D CA 1
ATOM 10238 C C . GLY D 1 154 ? -26.993 82.532 127.840 1.00 13.86 154 GLY D C 1
ATOM 10239 O O . GLY D 1 154 ? -27.845 81.790 127.391 1.00 15.01 154 GLY D O 1
ATOM 10240 N N . LYS D 1 155 ? -27.270 83.765 128.096 1.00 16.66 155 LYS D N 1
ATOM 10241 C CA . LYS D 1 155 ? -28.521 84.446 128.053 1.00 23.42 155 LYS D CA 1
ATOM 10242 C C . LYS D 1 155 ? -29.239 84.263 126.705 1.00 27.72 155 LYS D C 1
ATOM 10243 O O . LYS D 1 155 ? -30.415 83.918 126.641 1.00 26.89 155 LYS D O 1
ATOM 10249 N N . SER D 1 156 ? -28.521 84.441 125.601 1.00 28.19 156 SER D N 1
ATOM 10250 C CA . SER D 1 156 ? -29.108 84.308 124.286 1.00 26.84 156 SER D CA 1
ATOM 10251 C C . SER D 1 156 ? -29.442 82.875 123.933 1.00 27.90 156 SER D C 1
ATOM 10252 O O . SER D 1 156 ? -30.125 82.699 122.921 1.00 27.59 156 SER D O 1
ATOM 10255 N N . THR D 1 157 ? -29.024 81.841 124.679 1.00 26.55 157 THR D N 1
ATOM 10256 C CA . THR D 1 157 ? -29.351 80.493 124.289 1.00 23.77 157 THR D CA 1
ATOM 10257 C C . THR D 1 157 ? -30.758 80.065 124.656 1.00 24.91 157 THR D C 1
ATOM 10258 O O . THR D 1 157 ? -31.264 79.013 124.207 1.00 22.54 157 THR D O 1
ATOM 10262 N N . SER D 1 158 ? -31.435 80.828 125.528 1.00 26.31 158 SER D N 1
ATOM 10263 C CA . SER D 1 158 ? -32.759 80.381 125.961 1.00 24.55 158 SER D CA 1
ATOM 10264 C C . SER D 1 158 ? -33.536 81.507 126.573 1.00 25.15 158 SER D C 1
ATOM 10265 O O . SER D 1 158 ? -33.025 82.479 127.126 1.00 25.55 158 SER D O 1
ATOM 10268 N N . ARG D 1 159 ? -34.841 81.357 126.514 1.00 26.74 159 ARG D N 1
ATOM 10269 C CA . ARG D 1 159 ? -35.747 82.364 127.081 1.00 27.46 159 ARG D CA 1
ATOM 10270 C C . ARG D 1 159 ? -35.718 82.253 128.602 1.00 24.01 159 ARG D C 1
ATOM 10271 O O . ARG D 1 159 ? -36.029 83.205 129.296 1.00 19.05 159 ARG D O 1
ATOM 10279 N N . ASN D 1 160 ? -35.346 81.117 129.146 1.00 24.31 160 ASN D N 1
ATOM 10280 C CA . ASN D 1 160 ? -35.241 80.840 130.569 1.00 24.64 160 ASN D CA 1
ATOM 10281 C C . ASN D 1 160 ? -33.910 81.280 131.185 1.00 27.05 160 ASN D C 1
ATOM 10282 O O . ASN D 1 160 ? -33.795 81.295 132.400 1.00 29.29 160 ASN D O 1
ATOM 10287 N N . SER D 1 161 ? -32.898 81.675 130.447 1.00 23.75 161 SER D N 1
ATOM 10288 C CA . SER D 1 161 ? -31.613 82.089 130.917 1.00 24.44 161 SER D CA 1
ATOM 10289 C C . SER D 1 161 ? -31.686 83.562 131.234 1.00 26.60 161 SER D C 1
ATOM 10290 O O . SER D 1 161 ? -31.907 84.378 130.346 1.00 28.49 161 SER D O 1
ATOM 10293 N N . LYS D 1 162 ? -31.507 83.943 132.491 1.00 25.58 162 LYS D N 1
ATOM 10294 C CA . LYS D 1 162 ? -31.604 85.333 132.888 1.00 24.85 162 LYS D CA 1
ATOM 10295 C C . LYS D 1 162 ? -30.397 85.892 133.620 1.00 23.79 162 LYS D C 1
ATOM 10296 O O . LYS D 1 162 ? -30.238 87.095 133.626 1.00 22.47 162 LYS D O 1
ATOM 10302 N N . ALA D 1 163 ? -29.620 85.030 134.296 1.00 22.65 163 ALA D N 1
ATOM 10303 C CA . ALA D 1 163 ? -28.504 85.582 135.087 1.00 19.75 163 ALA D CA 1
ATOM 10304 C C . ALA D 1 163 ? -27.553 86.373 134.230 1.00 18.04 163 ALA D C 1
ATOM 10305 O O . ALA D 1 163 ? -27.278 87.515 134.606 1.00 18.99 163 ALA D O 1
ATOM 10307 N N . GLY D 1 164 ? -27.071 85.851 133.114 1.00 16.27 164 GLY D N 1
ATOM 10308 C CA . GLY D 1 164 ? -26.124 86.596 132.290 1.00 18.66 164 GLY D CA 1
ATOM 10309 C C . GLY D 1 164 ? -24.741 86.661 132.966 1.00 20.74 164 GLY D C 1
ATOM 10310 O O . GLY D 1 164 ? -24.452 86.097 134.019 1.00 21.26 164 GLY D O 1
ATOM 10311 N N . ALA D 1 165 ? -23.851 87.393 132.343 1.00 22.36 165 ALA D N 1
ATOM 10312 C CA . ALA D 1 165 ? -22.497 87.648 132.822 1.00 23.08 165 ALA D CA 1
ATOM 10313 C C . ALA D 1 165 ? -22.527 88.528 134.058 1.00 23.16 165 ALA D C 1
ATOM 10314 O O . ALA D 1 165 ? -21.723 88.457 134.979 1.00 23.43 165 ALA D O 1
ATOM 10316 N N . TYR D 1 166 ? -23.560 89.397 134.145 1.00 22.18 166 TYR D N 1
ATOM 10317 C CA . TYR D 1 166 ? -23.743 90.325 135.245 1.00 18.05 166 TYR D CA 1
ATOM 10318 C C . TYR D 1 166 ? -23.775 89.598 136.571 1.00 18.59 166 TYR D C 1
ATOM 10319 O O . TYR D 1 166 ? -23.403 90.164 137.587 1.00 20.48 166 TYR D O 1
ATOM 10328 N N . TYR D 1 167 ? -24.245 88.357 136.629 1.00 19.35 167 TYR D N 1
ATOM 10329 C CA . TYR D 1 167 ? -24.356 87.531 137.788 1.00 18.35 167 TYR D CA 1
ATOM 10330 C C . TYR D 1 167 ? -23.475 86.304 137.729 1.00 18.46 167 TYR D C 1
ATOM 10331 O O . TYR D 1 167 ? -23.700 85.337 138.479 1.00 20.64 167 TYR D O 1
ATOM 10340 N N . GLY D 1 168 ? -22.477 86.281 136.851 1.00 18.97 168 GLY D N 1
ATOM 10341 C CA . GLY D 1 168 ? -21.525 85.197 136.753 1.00 15.40 168 GLY D CA 1
ATOM 10342 C C . GLY D 1 168 ? -21.994 83.873 136.241 1.00 15.93 168 GLY D C 1
ATOM 10343 O O . GLY D 1 168 ? -21.426 82.834 136.597 1.00 14.55 168 GLY D O 1
ATOM 10344 N N . ALA D 1 169 ? -22.962 83.896 135.315 1.00 16.05 169 ALA D N 1
ATOM 10345 C CA . ALA D 1 169 ? -23.446 82.635 134.739 1.00 14.69 169 ALA D CA 1
ATOM 10346 C C . ALA D 1 169 ? -22.551 82.223 133.596 1.00 13.68 169 ALA D C 1
ATOM 10347 O O . ALA D 1 169 ? -21.762 83.052 133.140 1.00 12.86 169 ALA D O 1
ATOM 10349 N N . GLY D 1 170 ? -22.693 80.998 133.123 1.00 14.59 170 GLY D N 1
ATOM 10350 C CA . GLY D 1 170 ? -21.936 80.517 132.018 1.00 18.01 170 GLY D CA 1
ATOM 10351 C C . GLY D 1 170 ? -20.583 79.878 132.115 1.00 19.98 170 GLY D C 1
ATOM 10352 O O . GLY D 1 170 ? -19.925 79.702 131.082 1.00 19.51 170 GLY D O 1
ATOM 10353 N N . TYR D 1 171 ? -20.156 79.511 133.324 1.00 21.49 171 TYR D N 1
ATOM 10354 C CA . TYR D 1 171 ? -18.843 78.909 133.515 1.00 18.14 171 TYR D CA 1
ATOM 10355 C C . TYR D 1 171 ? -18.745 77.593 132.792 1.00 18.71 171 TYR D C 1
ATOM 10356 O O . TYR D 1 171 ? -19.737 76.855 132.668 1.00 20.93 171 TYR D O 1
ATOM 10365 N N . CYS D 1 172 ? -17.536 77.319 132.309 1.00 16.05 172 CYS D N 1
ATOM 10366 C CA . CYS D 1 172 ? -17.279 76.032 131.672 1.00 11.72 172 CYS D CA 1
ATOM 10367 C C . CYS D 1 172 ? -15.748 75.903 131.758 1.00 13.08 172 CYS D C 1
ATOM 10368 O O . CYS D 1 172 ? -15.089 76.951 131.867 1.00 11.52 172 CYS D O 1
ATOM 10371 N N . ASP D 1 173 ? -15.197 74.725 131.555 1.00 14.52 173 ASP D N 1
ATOM 10372 C CA . ASP D 1 173 ? -13.743 74.578 131.499 1.00 17.53 173 ASP D CA 1
ATOM 10373 C C . ASP D 1 173 ? -13.481 73.246 130.810 1.00 19.46 173 ASP D C 1
ATOM 10374 O O . ASP D 1 173 ? -14.450 72.548 130.392 1.00 21.12 173 ASP D O 1
ATOM 10379 N N . ALA D 1 174 ? -12.221 72.895 130.657 1.00 18.83 174 ALA D N 1
ATOM 10380 C CA . ALA D 1 174 ? -11.908 71.659 129.926 1.00 21.14 174 ALA D CA 1
ATOM 10381 C C . ALA D 1 174 ? -12.090 70.377 130.710 1.00 20.45 174 ALA D C 1
ATOM 10382 O O . ALA D 1 174 ? -11.811 69.299 130.154 1.00 21.17 174 ALA D O 1
ATOM 10384 N N . GLN D 1 175 ? -12.591 70.407 131.939 1.00 20.91 175 GLN D N 1
ATOM 10385 C CA . GLN D 1 175 ? -12.830 69.135 132.629 1.00 21.24 175 GLN D CA 1
ATOM 10386 C C . GLN D 1 175 ? -14.225 68.633 132.277 1.00 22.24 175 GLN D C 1
ATOM 10387 O O . GLN D 1 175 ? -14.550 67.492 132.629 1.00 21.70 175 GLN D O 1
ATOM 10393 N N . CYS D 1 176 ? -15.080 69.440 131.644 1.00 22.65 176 CYS D N 1
ATOM 10394 C CA . CYS D 1 176 ? -16.421 68.992 131.280 1.00 22.60 176 CYS D CA 1
ATOM 10395 C C . CYS D 1 176 ? -17.209 68.458 132.478 1.00 22.47 176 CYS D C 1
ATOM 10396 O O . CYS D 1 176 ? -17.854 67.414 132.363 1.00 19.07 176 CYS D O 1
ATOM 10399 N N . TYR D 1 177 ? -17.138 69.128 133.624 1.00 22.19 177 TYR D N 1
ATOM 10400 C CA . TYR D 1 177 ? -17.864 68.675 134.802 1.00 22.20 177 TYR D CA 1
ATOM 10401 C C . TYR D 1 177 ? -19.374 68.927 134.659 1.00 24.33 177 TYR D C 1
ATOM 10402 O O . TYR D 1 177 ? -19.831 69.908 134.052 1.00 22.43 177 TYR D O 1
ATOM 10411 N N . VAL D 1 178 ? -20.160 68.036 135.251 1.00 24.26 178 VAL D N 1
ATOM 10412 C CA . VAL D 1 178 ? -21.599 68.193 135.266 1.00 23.24 178 VAL D CA 1
ATOM 10413 C C . VAL D 1 178 ? -21.942 69.220 136.340 1.00 23.74 178 VAL D C 1
ATOM 10414 O O . VAL D 1 178 ? -21.694 68.940 137.506 1.00 24.81 178 VAL D O 1
ATOM 10418 N N . THR D 1 179 ? -22.435 70.391 136.002 1.00 22.03 179 THR D N 1
ATOM 10419 C CA . THR D 1 179 ? -22.866 71.375 136.971 1.00 21.38 179 THR D CA 1
ATOM 10420 C C . THR D 1 179 ? -24.392 71.486 136.848 1.00 23.34 179 THR D C 1
ATOM 10421 O O . THR D 1 179 ? -24.996 71.271 135.805 1.00 24.99 179 THR D O 1
ATOM 10425 N N . PRO D 1 180 ? -25.083 71.802 137.913 1.00 25.82 180 PRO D N 1
ATOM 10426 C CA . PRO D 1 180 ? -26.512 71.928 138.016 1.00 28.45 180 PRO D CA 1
ATOM 10427 C C . PRO D 1 180 ? -27.088 72.947 137.042 1.00 28.24 180 PRO D C 1
ATOM 10428 O O . PRO D 1 180 ? -28.216 72.840 136.616 1.00 28.66 180 PRO D O 1
ATOM 10432 N N . PHE D 1 181 ? -26.346 73.991 136.738 1.00 28.10 181 PHE D N 1
ATOM 10433 C CA . PHE D 1 181 ? -26.721 75.051 135.832 1.00 27.25 181 PHE D CA 1
ATOM 10434 C C . PHE D 1 181 ? -25.682 75.043 134.700 1.00 27.32 181 PHE D C 1
ATOM 10435 O O . PHE D 1 181 ? -24.503 74.751 134.897 1.00 26.34 181 PHE D O 1
ATOM 10443 N N . ILE D 1 182 ? -26.131 75.321 133.492 1.00 26.76 182 ILE D N 1
ATOM 10444 C CA . ILE D 1 182 ? -25.395 75.393 132.260 1.00 22.69 182 ILE D CA 1
ATOM 10445 C C . ILE D 1 182 ? -25.978 76.524 131.426 1.00 22.93 182 ILE D C 1
ATOM 10446 O O . ILE D 1 182 ? -27.210 76.615 131.160 1.00 25.03 182 ILE D O 1
ATOM 10451 N N . ASN D 1 183 ? -25.142 77.468 131.015 1.00 20.56 183 ASN D N 1
ATOM 10452 C CA . ASN D 1 183 ? -25.594 78.608 130.235 1.00 20.67 183 ASN D CA 1
ATOM 10453 C C . ASN D 1 183 ? -26.696 79.355 130.946 1.00 20.47 183 ASN D C 1
ATOM 10454 O O . ASN D 1 183 ? -27.560 79.892 130.231 1.00 23.72 183 ASN D O 1
ATOM 10459 N N . GLY D 1 184 ? -26.741 79.439 132.270 1.00 19.75 184 GLY D N 1
ATOM 10460 C CA . GLY D 1 184 ? -27.787 80.180 132.974 1.00 18.01 184 GLY D CA 1
ATOM 10461 C C . GLY D 1 184 ? -29.154 79.475 133.010 1.00 18.56 184 GLY D C 1
ATOM 10462 O O . GLY D 1 184 ? -30.181 80.110 133.311 1.00 16.11 184 GLY D O 1
ATOM 10463 N N . VAL D 1 185 ? -29.238 78.196 132.707 1.00 15.59 185 VAL D N 1
ATOM 10464 C CA . VAL D 1 185 ? -30.436 77.425 132.729 1.00 17.20 185 VAL D CA 1
ATOM 10465 C C . VAL D 1 185 ? -30.141 76.092 133.408 1.00 18.86 185 VAL D C 1
ATOM 10466 O O . VAL D 1 185 ? -28.991 75.626 133.441 1.00 19.95 185 VAL D O 1
ATOM 10470 N N . GLY D 1 186 ? -31.178 75.478 133.952 1.00 20.57 186 GLY D N 1
ATOM 10471 C CA . GLY D 1 186 ? -31.102 74.198 134.642 1.00 19.51 186 GLY D CA 1
ATOM 10472 C C . GLY D 1 186 ? -30.540 73.143 133.712 1.00 23.70 186 GLY D C 1
ATOM 10473 O O . GLY D 1 186 ? -31.017 72.924 132.587 1.00 23.57 186 GLY D O 1
ATOM 10474 N N . ASN D 1 187 ? -29.529 72.397 134.176 1.00 23.73 187 ASN D N 1
ATOM 10475 C CA . ASN D 1 187 ? -28.903 71.354 133.367 1.00 23.05 187 ASN D CA 1
ATOM 10476 C C . ASN D 1 187 ? -29.648 70.061 133.496 1.00 23.97 187 ASN D C 1
ATOM 10477 O O . ASN D 1 187 ? -29.155 69.016 133.933 1.00 23.68 187 ASN D O 1
ATOM 10482 N N . ILE D 1 188 ? -30.912 70.062 133.062 1.00 25.35 188 ILE D N 1
ATOM 10483 C CA . ILE D 1 188 ? -31.802 68.931 133.131 1.00 25.00 188 ILE D CA 1
ATOM 10484 C C . ILE D 1 188 ? -31.206 67.663 132.580 1.00 25.04 188 ILE D C 1
ATOM 10485 O O . ILE D 1 188 ? -31.468 66.597 133.145 1.00 26.40 188 ILE D O 1
ATOM 10490 N N . LYS D 1 189 ? -30.435 67.703 131.505 1.00 25.66 189 LYS D N 1
ATOM 10491 C CA . LYS D 1 189 ? -29.869 66.456 130.977 1.00 27.68 189 LYS D CA 1
ATOM 10492 C C . LYS D 1 189 ? -28.611 66.004 131.700 1.00 26.47 189 LYS D C 1
ATOM 10493 O O . LYS D 1 189 ? -28.100 64.922 131.366 1.00 27.96 189 LYS D O 1
ATOM 10499 N N . GLY D 1 190 ? -28.090 66.767 132.645 1.00 25.09 190 GLY D N 1
ATOM 10500 C CA . GLY D 1 190 ? -26.856 66.344 133.326 1.00 27.00 190 GLY D CA 1
ATOM 10501 C C . GLY D 1 190 ? -25.683 66.272 132.333 1.00 26.25 190 GLY D C 1
ATOM 10502 O O . GLY D 1 190 ? -24.918 65.320 132.298 1.00 27.04 190 GLY D O 1
ATOM 10503 N N . GLN D 1 191 ? -25.500 67.262 131.497 1.00 26.58 191 GLN D N 1
ATOM 10504 C CA . GLN D 1 191 ? -24.407 67.233 130.540 1.00 28.41 191 GLN D CA 1
ATOM 10505 C C . GLN D 1 191 ? -23.136 67.764 131.219 1.00 25.19 191 GLN D C 1
ATOM 10506 O O . GLN D 1 191 ? -23.266 68.517 132.180 1.00 26.22 191 GLN D O 1
ATOM 10512 N N . GLY D 1 192 ? -21.998 67.379 130.689 1.00 21.78 192 GLY D N 1
ATOM 10513 C CA . GLY D 1 192 ? -20.749 67.931 131.245 1.00 23.55 192 GLY D CA 1
ATOM 10514 C C . GLY D 1 192 ? -20.643 69.301 130.553 1.00 24.75 192 GLY D C 1
ATOM 10515 O O . GLY D 1 192 ? -21.021 69.399 129.371 1.00 29.44 192 GLY D O 1
ATOM 10516 N N . VAL D 1 193 ? -20.199 70.324 131.223 1.00 21.62 193 VAL D N 1
ATOM 10517 C CA . VAL D 1 193 ? -20.087 71.666 130.685 1.00 20.21 193 VAL D CA 1
ATOM 10518 C C . VAL D 1 193 ? -18.655 71.910 130.230 1.00 24.47 193 VAL D C 1
ATOM 10519 O O . VAL D 1 193 ? -17.770 72.267 131.015 1.00 25.28 193 VAL D O 1
ATOM 10523 N N . CYS D 1 194 ? -18.400 71.722 128.916 1.00 23.77 194 CYS D N 1
ATOM 10524 C CA . CYS D 1 194 ? -17.101 71.902 128.345 1.00 21.73 194 CYS D CA 1
ATOM 10525 C C . CYS D 1 194 ? -16.806 73.155 127.541 1.00 21.85 194 CYS D C 1
ATOM 10526 O O . CYS D 1 194 ? -17.622 73.775 126.898 1.00 19.75 194 CYS D O 1
ATOM 10529 N N . CYS D 1 195 ? -15.513 73.482 127.512 1.00 22.51 195 CYS D N 1
ATOM 10530 C CA . CYS D 1 195 ? -14.981 74.556 126.695 1.00 22.48 195 CYS D CA 1
ATOM 10531 C C . CYS D 1 195 ? -13.442 74.641 126.808 1.00 24.42 195 CYS D C 1
ATOM 10532 O O . CYS D 1 195 ? -12.754 74.254 127.743 1.00 23.69 195 CYS D O 1
ATOM 10535 N N . ASN D 1 196 ? -12.894 75.133 125.703 1.00 24.20 196 ASN D N 1
ATOM 10536 C CA . ASN D 1 196 ? -11.483 75.352 125.552 1.00 22.16 196 ASN D CA 1
ATOM 10537 C C . ASN D 1 196 ? -11.011 76.156 126.773 1.00 21.44 196 ASN D C 1
ATOM 10538 O O . ASN D 1 196 ? -11.735 77.012 127.276 1.00 17.34 196 ASN D O 1
ATOM 10543 N N . GLU D 1 197 ? -9.781 75.840 127.197 1.00 19.95 197 GLU D N 1
ATOM 10544 C CA . GLU D 1 197 ? -9.275 76.541 128.373 1.00 21.87 197 GLU D CA 1
ATOM 10545 C C . GLU D 1 197 ? -7.777 76.781 128.322 1.00 20.10 197 GLU D C 1
ATOM 10546 O O . GLU D 1 197 ? -7.045 75.883 127.906 1.00 19.37 197 GLU D O 1
ATOM 10552 N N . LEU D 1 198 ? -7.318 77.948 128.725 1.00 17.95 198 LEU D N 1
ATOM 10553 C CA . LEU D 1 198 ? -5.918 78.305 128.743 1.00 17.61 198 LEU D CA 1
ATOM 10554 C C . LEU D 1 198 ? -5.498 78.629 130.185 1.00 16.56 198 LEU D C 1
ATOM 10555 O O . LEU D 1 198 ? -5.792 79.711 130.709 1.00 15.95 198 LEU D O 1
ATOM 10560 N N . ASP D 1 199 ? -4.828 77.694 130.849 1.00 16.02 199 ASP D N 1
ATOM 10561 C CA . ASP D 1 199 ? -4.380 77.957 132.227 1.00 16.00 199 ASP D CA 1
ATOM 10562 C C . ASP D 1 199 ? -3.044 78.676 132.172 1.00 15.04 199 ASP D C 1
ATOM 10563 O O . ASP D 1 199 ? -2.023 78.072 131.939 1.00 15.22 199 ASP D O 1
ATOM 10568 N N . ILE D 1 200 ? -3.081 79.977 132.356 1.00 17.09 200 ILE D N 1
ATOM 10569 C CA . ILE D 1 200 ? -1.862 80.746 132.308 1.00 19.46 200 ILE D CA 1
ATOM 10570 C C . ILE D 1 200 ? -1.040 80.549 133.587 1.00 21.64 200 ILE D C 1
ATOM 10571 O O . ILE D 1 200 ? 0.189 80.451 133.548 1.00 22.01 200 ILE D O 1
ATOM 10576 N N . TRP D 1 201 ? -1.765 80.517 134.692 1.00 22.34 201 TRP D N 1
ATOM 10577 C CA . TRP D 1 201 ? -1.173 80.395 136.010 1.00 22.18 201 TRP D CA 1
ATOM 10578 C C . TRP D 1 201 ? -1.919 79.519 136.978 1.00 23.44 201 TRP D C 1
ATOM 10579 O O . TRP D 1 201 ? -3.040 79.857 137.394 1.00 25.62 201 TRP D O 1
ATOM 10590 N N . GLU D 1 202 ? -1.319 78.397 137.357 1.00 23.07 202 GLU D N 1
ATOM 10591 C CA . GLU D 1 202 ? -1.912 77.513 138.379 1.00 25.25 202 GLU D CA 1
ATOM 10592 C C . GLU D 1 202 ? -0.728 77.283 139.349 1.00 26.66 202 GLU D C 1
ATOM 10593 O O . GLU D 1 202 ? 0.283 76.625 139.029 1.00 27.58 202 GLU D O 1
ATOM 10599 N N . ALA D 1 203 ? -0.820 77.922 140.520 1.00 25.71 203 ALA D N 1
ATOM 10600 C CA . ALA D 1 203 ? 0.287 77.834 141.454 1.00 24.15 203 ALA D CA 1
ATOM 10601 C C . ALA D 1 203 ? -0.026 77.989 142.935 1.00 24.21 203 ALA D C 1
ATOM 10602 O O . ALA D 1 203 ? -1.098 78.358 143.347 1.00 23.02 203 ALA D O 1
ATOM 10604 N N . ASN D 1 204 ? 1.073 77.782 143.676 1.00 23.25 204 ASN D N 1
ATOM 10605 C CA . ASN D 1 204 ? 1.152 77.954 145.107 1.00 22.90 204 ASN D CA 1
ATOM 10606 C C . ASN D 1 204 ? 2.582 78.462 145.330 1.00 22.20 204 ASN D C 1
ATOM 10607 O O . ASN D 1 204 ? 3.268 78.660 144.293 1.00 22.74 204 ASN D O 1
ATOM 10612 N N . SER D 1 205 ? 3.040 78.741 146.529 1.00 19.08 205 SER D N 1
ATOM 10613 C CA . SER D 1 205 ? 4.399 79.271 146.730 1.00 20.81 205 SER D CA 1
ATOM 10614 C C . SER D 1 205 ? 5.507 78.246 146.492 1.00 20.33 205 SER D C 1
ATOM 10615 O O . SER D 1 205 ? 6.700 78.620 146.417 1.00 22.33 205 SER D O 1
ATOM 10618 N N . ARG D 1 206 ? 5.187 76.985 146.358 1.00 19.81 206 ARG D N 1
ATOM 10619 C CA . ARG D 1 206 ? 6.068 75.888 146.139 1.00 23.62 206 ARG D CA 1
ATOM 10620 C C . ARG D 1 206 ? 6.166 75.370 144.711 1.00 28.07 206 ARG D C 1
ATOM 10621 O O . ARG D 1 206 ? 7.207 74.748 144.422 1.00 30.89 206 ARG D O 1
ATOM 10629 N N . ALA D 1 207 ? 5.179 75.558 143.849 1.00 28.11 207 ALA D N 1
ATOM 10630 C CA . ALA D 1 207 ? 5.225 75.118 142.459 1.00 27.73 207 ALA D CA 1
ATOM 10631 C C . ALA D 1 207 ? 4.302 75.929 141.535 1.00 28.63 207 ALA D C 1
ATOM 10632 O O . ALA D 1 207 ? 3.256 76.417 141.994 1.00 27.56 207 ALA D O 1
ATOM 10634 N N . THR D 1 208 ? 4.688 76.100 140.265 1.00 28.41 208 THR D N 1
ATOM 10635 C CA . THR D 1 208 ? 3.891 76.795 139.288 1.00 26.24 208 THR D CA 1
ATOM 10636 C C . THR D 1 208 ? 3.657 75.929 138.049 1.00 27.12 208 THR D C 1
ATOM 10637 O O . THR D 1 208 ? 4.514 75.157 137.647 1.00 27.11 208 THR D O 1
ATOM 10641 N N . HIS D 1 209 ? 2.489 76.120 137.436 1.00 28.10 209 HIS D N 1
ATOM 10642 C CA . HIS D 1 209 ? 2.108 75.334 136.253 1.00 25.29 209 HIS D CA 1
ATOM 10643 C C . HIS D 1 209 ? 1.430 76.191 135.183 1.00 26.11 209 HIS D C 1
ATOM 10644 O O . HIS D 1 209 ? 0.718 77.152 135.466 1.00 22.11 209 HIS D O 1
ATOM 10651 N N . ILE D 1 210 ? 1.710 75.863 133.905 1.00 26.01 210 ILE D N 1
ATOM 10652 C CA . ILE D 1 210 ? 1.151 76.502 132.751 1.00 24.30 210 ILE D CA 1
ATOM 10653 C C . ILE D 1 210 ? 0.448 75.366 131.970 1.00 26.69 210 ILE D C 1
ATOM 10654 O O . ILE D 1 210 ? 1.042 74.284 131.942 1.00 26.79 210 ILE D O 1
ATOM 10659 N N . ALA D 1 211 ? -0.726 75.629 131.393 1.00 25.18 211 ALA D N 1
ATOM 10660 C CA . ALA D 1 211 ? -1.324 74.577 130.601 1.00 26.95 211 ALA D CA 1
ATOM 10661 C C . ALA D 1 211 ? -2.545 74.914 129.724 1.00 26.01 211 ALA D C 1
ATOM 10662 O O . ALA D 1 211 ? -3.662 75.081 130.208 1.00 26.54 211 ALA D O 1
ATOM 10664 N N . PRO D 1 212 ? -2.317 74.972 128.422 1.00 24.64 212 PRO D N 1
ATOM 10665 C CA . PRO D 1 212 ? -3.333 75.152 127.407 1.00 23.47 212 PRO D CA 1
ATOM 10666 C C . PRO D 1 212 ? -4.140 73.845 127.352 1.00 21.63 212 PRO D C 1
ATOM 10667 O O . PRO D 1 212 ? -3.546 72.759 127.375 1.00 20.24 212 PRO D O 1
ATOM 10671 N N . HIS D 1 213 ? -5.454 73.875 127.329 1.00 20.97 213 HIS D N 1
ATOM 10672 C CA . HIS D 1 213 ? -6.273 72.688 127.226 1.00 21.28 213 HIS D CA 1
ATOM 10673 C C . HIS D 1 213 ? -7.311 72.833 126.076 1.00 21.69 213 HIS D C 1
ATOM 10674 O O . HIS D 1 213 ? -8.425 73.312 126.287 1.00 25.87 213 HIS D O 1
ATOM 10681 N N . PRO D 1 214 ? -6.989 72.379 124.894 1.00 18.28 214 PRO D N 1
ATOM 10682 C CA . PRO D 1 214 ? -7.797 72.420 123.723 1.00 20.21 214 PRO D CA 1
ATOM 10683 C C . PRO D 1 214 ? -9.032 71.534 123.770 1.00 20.16 214 PRO D C 1
ATOM 10684 O O . PRO D 1 214 ? -9.025 70.475 124.351 1.00 21.35 214 PRO D O 1
ATOM 10688 N N . CYS D 1 215 ? -10.079 71.990 123.082 1.00 21.57 215 CYS D N 1
ATOM 10689 C CA . CYS D 1 215 ? -11.279 71.147 122.946 1.00 23.78 215 CYS D CA 1
ATOM 10690 C C . CYS D 1 215 ? -11.637 71.137 121.452 1.00 22.65 215 CYS D C 1
ATOM 10691 O O . CYS D 1 215 ? -11.497 72.163 120.774 1.00 22.35 215 CYS D O 1
ATOM 10694 N N . SER D 1 216 ? -12.174 70.048 120.938 1.00 23.18 216 SER D N 1
ATOM 10695 C CA . SER D 1 216 ? -12.559 70.048 119.525 1.00 24.92 216 SER D CA 1
ATOM 10696 C C . SER D 1 216 ? -13.897 70.724 119.239 1.00 27.04 216 SER D C 1
ATOM 10697 O O . SER D 1 216 ? -14.292 70.714 118.065 1.00 27.82 216 SER D O 1
ATOM 10700 N N . LYS D 1 217 ? -14.604 71.275 120.206 1.00 25.06 217 LYS D N 1
ATOM 10701 C CA . LYS D 1 217 ? -15.857 71.962 119.961 1.00 26.16 217 LYS D CA 1
ATOM 10702 C C . LYS D 1 217 ? -15.672 73.414 120.469 1.00 25.59 217 LYS D C 1
ATOM 10703 O O . LYS D 1 217 ? -15.207 73.630 121.576 1.00 26.11 217 LYS D O 1
ATOM 10709 N N . PRO D 1 218 ? -16.040 74.364 119.647 1.00 22.04 218 PRO D N 1
ATOM 10710 C CA . PRO D 1 218 ? -15.919 75.771 119.934 1.00 20.75 218 PRO D CA 1
ATOM 10711 C C . PRO D 1 218 ? -16.942 76.222 120.954 1.00 19.52 218 PRO D C 1
ATOM 10712 O O . PRO D 1 218 ? -18.021 75.618 121.104 1.00 16.06 218 PRO D O 1
ATOM 10716 N N . GLY D 1 219 ? -16.614 77.285 121.683 1.00 18.38 219 GLY D N 1
ATOM 10717 C CA . GLY D 1 219 ? -17.571 77.788 122.686 1.00 15.94 219 GLY D CA 1
ATOM 10718 C C . GLY D 1 219 ? -17.901 76.689 123.705 1.00 18.82 219 GLY D C 1
ATOM 10719 O O . GLY D 1 219 ? -17.213 75.685 123.895 1.00 13.88 219 GLY D O 1
ATOM 10720 N N . LEU D 1 220 ? -19.021 76.898 124.404 1.00 20.48 220 LEU D N 1
ATOM 10721 C CA . LEU D 1 220 ? -19.520 76.020 125.436 1.00 19.22 220 LEU D CA 1
ATOM 10722 C C . LEU D 1 220 ? -20.340 74.881 124.856 1.00 20.40 220 LEU D C 1
ATOM 10723 O O . LEU D 1 220 ? -21.378 75.100 124.189 1.00 20.58 220 LEU D O 1
ATOM 10728 N N . TYR D 1 221 ? -19.907 73.678 125.192 1.00 17.87 221 TYR D N 1
ATOM 10729 C CA . TYR D 1 221 ? -20.576 72.515 124.673 1.00 18.92 221 TYR D CA 1
ATOM 10730 C C . TYR D 1 221 ? -20.985 71.560 125.767 1.00 20.90 221 TYR D C 1
ATOM 10731 O O . TYR D 1 221 ? -20.141 71.100 126.566 1.00 20.75 221 TYR D O 1
ATOM 10740 N N . GLY D 1 222 ? -22.291 71.262 125.789 1.00 17.16 222 GLY D N 1
ATOM 10741 C CA . GLY D 1 222 ? -22.854 70.317 126.738 1.00 18.49 222 GLY D CA 1
ATOM 10742 C C . GLY D 1 222 ? -22.558 68.923 126.185 1.00 22.25 222 GLY D C 1
ATOM 10743 O O . GLY D 1 222 ? -23.180 68.503 125.204 1.00 25.75 222 GLY D O 1
ATOM 10744 N N . CYS D 1 223 ? -21.607 68.215 126.797 1.00 21.51 223 CYS D N 1
ATOM 10745 C CA . CYS D 1 223 ? -21.237 66.892 126.338 1.00 21.50 223 CYS D CA 1
ATOM 10746 C C . CYS D 1 223 ? -22.077 65.805 126.987 1.00 21.36 223 CYS D C 1
ATOM 10747 O O . CYS D 1 223 ? -22.579 65.955 128.124 1.00 19.79 223 CYS D O 1
ATOM 10750 N N . THR D 1 224 ? -22.137 64.677 126.317 1.00 21.94 224 THR D N 1
ATOM 10751 C CA . THR D 1 224 ? -22.896 63.545 126.791 1.00 24.48 224 THR D CA 1
ATOM 10752 C C . THR D 1 224 ? -22.045 62.285 126.662 1.00 24.76 224 THR D C 1
ATOM 10753 O O . THR D 1 224 ? -21.287 62.133 125.717 1.00 22.60 224 THR D O 1
ATOM 10757 N N . GLY D 1 225 ? -22.196 61.376 127.600 1.00 27.62 225 GLY D N 1
ATOM 10758 C CA . GLY D 1 225 ? -21.457 60.126 127.611 1.00 29.77 225 GLY D CA 1
ATOM 10759 C C . GLY D 1 225 ? -19.958 60.329 127.454 1.00 30.66 225 GLY D C 1
ATOM 10760 O O . GLY D 1 225 ? -19.313 61.190 128.039 1.00 32.14 225 GLY D O 1
ATOM 10761 N N . ASP D 1 226 ? -19.331 59.570 126.592 1.00 31.07 226 ASP D N 1
ATOM 10762 C CA . ASP D 1 226 ? -17.921 59.596 126.285 1.00 33.25 226 ASP D CA 1
ATOM 10763 C C . ASP D 1 226 ? -17.381 60.898 125.718 1.00 33.47 226 ASP D C 1
ATOM 10764 O O . ASP D 1 226 ? -16.144 61.058 125.654 1.00 30.99 226 ASP D O 1
ATOM 10769 N N . GLU D 1 227 ? -18.286 61.820 125.352 1.00 31.96 227 GLU D N 1
ATOM 10770 C CA . GLU D 1 227 ? -17.794 63.108 124.875 1.00 31.00 227 GLU D CA 1
ATOM 10771 C C . GLU D 1 227 ? -17.130 63.818 126.059 1.00 30.15 227 GLU D C 1
ATOM 10772 O O . GLU D 1 227 ? -16.204 64.584 125.874 1.00 28.11 227 GLU D O 1
ATOM 10778 N N . CYS D 1 228 ? -17.605 63.523 127.272 1.00 28.80 228 CYS D N 1
ATOM 10779 C CA . CYS D 1 228 ? -17.092 64.084 128.498 1.00 27.67 228 CYS D CA 1
ATOM 10780 C C . CYS D 1 228 ? -15.854 63.417 129.086 1.00 26.79 228 CYS D C 1
ATOM 10781 O O . CYS D 1 228 ? -15.314 63.967 130.058 1.00 25.28 228 CYS D O 1
ATOM 10784 N N . GLY D 1 229 ? -15.389 62.274 128.617 1.00 27.78 229 GLY D N 1
ATOM 10785 C CA . GLY D 1 229 ? -14.251 61.590 129.184 1.00 29.45 229 GLY D CA 1
ATOM 10786 C C . GLY D 1 229 ? -12.893 61.945 128.638 1.00 32.70 229 GLY D C 1
ATOM 10787 O O . GLY D 1 229 ? -12.695 62.896 127.897 1.00 34.37 229 GLY D O 1
ATOM 10788 N N . SER D 1 230 ? -11.914 61.137 128.981 1.00 35.28 230 SER D N 1
ATOM 10789 C CA . SER D 1 230 ? -10.510 61.175 128.617 1.00 38.13 230 SER D CA 1
ATOM 10790 C C . SER D 1 230 ? -10.270 61.211 127.124 1.00 37.15 230 SER D C 1
ATOM 10791 O O . SER D 1 230 ? -9.462 62.019 126.686 1.00 41.44 230 SER D O 1
ATOM 10794 N N . SER D 1 231 ? -11.024 60.414 126.397 1.00 35.11 231 SER D N 1
ATOM 10795 C CA . SER D 1 231 ? -10.970 60.385 124.947 1.00 34.33 231 SER D CA 1
ATOM 10796 C C . SER D 1 231 ? -12.137 61.143 124.312 1.00 31.99 231 SER D C 1
ATOM 10797 O O . SER D 1 231 ? -12.551 60.838 123.190 1.00 33.29 231 SER D O 1
ATOM 10800 N N . GLY D 1 232 ? -12.683 62.103 125.017 1.00 28.02 232 GLY D N 1
ATOM 10801 C CA . GLY D 1 232 ? -13.806 62.893 124.579 1.00 23.96 232 GLY D CA 1
ATOM 10802 C C . GLY D 1 232 ? -13.375 64.156 123.860 1.00 21.55 232 GLY D C 1
ATOM 10803 O O . GLY D 1 232 ? -12.357 64.144 123.169 1.00 22.76 232 GLY D O 1
ATOM 10804 N N . ILE D 1 233 ? -14.137 65.227 124.005 1.00 19.92 233 ILE D N 1
ATOM 10805 C CA . ILE D 1 233 ? -13.854 66.453 123.290 1.00 21.36 233 ILE D CA 1
ATOM 10806 C C . ILE D 1 233 ? -12.902 67.434 123.891 1.00 21.74 233 ILE D C 1
ATOM 10807 O O . ILE D 1 233 ? -12.458 68.360 123.179 1.00 19.49 233 ILE D O 1
ATOM 10812 N N . CYS D 1 234 ? -12.595 67.275 125.178 1.00 22.91 234 CYS D N 1
ATOM 10813 C CA . CYS D 1 234 ? -11.667 68.215 125.795 1.00 21.64 234 CYS D CA 1
ATOM 10814 C C . CYS D 1 234 ? -10.439 67.535 126.348 1.00 20.67 234 CYS D C 1
ATOM 10815 O O . CYS D 1 234 ? -10.494 66.411 126.809 1.00 18.66 234 CYS D O 1
ATOM 10818 N N . ASP D 1 235 ? -9.318 68.237 126.281 1.00 23.28 235 ASP D N 1
ATOM 10819 C CA . ASP D 1 235 ? -8.059 67.681 126.844 1.00 20.68 235 ASP D CA 1
ATOM 10820 C C . ASP D 1 235 ? -8.022 67.976 128.343 1.00 19.69 235 ASP D C 1
ATOM 10821 O O . ASP D 1 235 ? -7.659 69.083 128.720 1.00 18.39 235 ASP D O 1
ATOM 10826 N N . LYS D 1 236 ? -8.426 67.024 129.175 1.00 20.69 236 LYS D N 1
ATOM 10827 C CA . LYS D 1 236 ? -8.421 67.245 130.624 1.00 22.75 236 LYS D CA 1
ATOM 10828 C C . LYS D 1 236 ? -7.052 67.540 131.190 1.00 23.11 236 LYS D C 1
ATOM 10829 O O . LYS D 1 236 ? -6.815 68.463 131.981 1.00 22.08 236 LYS D O 1
ATOM 10835 N N . ALA D 1 237 ? -6.047 66.754 130.787 1.00 26.28 237 ALA D N 1
ATOM 10836 C CA . ALA D 1 237 ? -4.678 66.942 131.315 1.00 24.10 237 ALA D CA 1
ATOM 10837 C C . ALA D 1 237 ? -4.023 68.204 130.825 1.00 22.48 237 ALA D C 1
ATOM 10838 O O . ALA D 1 237 ? -3.425 68.897 131.644 1.00 21.50 237 ALA D O 1
ATOM 10840 N N . GLY D 1 238 ? -4.150 68.523 129.541 1.00 19.96 238 GLY D N 1
ATOM 10841 C CA . GLY D 1 238 ? -3.506 69.758 129.083 1.00 20.39 238 GLY D CA 1
ATOM 10842 C C . GLY D 1 238 ? -2.042 69.466 128.757 1.00 22.36 238 GLY D C 1
ATOM 10843 O O . GLY D 1 238 ? -1.523 68.415 129.049 1.00 21.87 238 GLY D O 1
ATOM 10844 N N . CYS D 1 239 ? -1.371 70.429 128.123 1.00 23.96 239 CYS D N 1
ATOM 10845 C CA . CYS D 1 239 ? 0.035 70.294 127.790 1.00 23.05 239 CYS D CA 1
ATOM 10846 C C . CYS D 1 239 ? 0.739 71.133 128.857 1.00 19.84 239 CYS D C 1
ATOM 10847 O O . CYS D 1 239 ? 0.740 72.342 128.752 1.00 16.10 239 CYS D O 1
ATOM 10850 N N . GLY D 1 240 ? 1.235 70.491 129.928 1.00 21.96 240 GLY D N 1
ATOM 10851 C CA . GLY D 1 240 ? 1.776 71.299 131.029 1.00 19.61 240 GLY D CA 1
ATOM 10852 C C . GLY D 1 240 ? 3.206 71.730 130.917 1.00 20.48 240 GLY D C 1
ATOM 10853 O O . GLY D 1 240 ? 3.998 71.102 130.230 1.00 22.51 240 GLY D O 1
ATOM 10854 N N . TRP D 1 241 ? 3.557 72.792 131.579 1.00 22.11 241 TRP D N 1
ATOM 10855 C CA . TRP D 1 241 ? 4.874 73.366 131.748 1.00 25.15 241 TRP D CA 1
ATOM 10856 C C . TRP D 1 241 ? 5.026 73.794 133.250 1.00 25.34 241 TRP D C 1
ATOM 10857 O O . TRP D 1 241 ? 4.529 74.784 133.769 1.00 23.71 241 TRP D O 1
ATOM 10868 N N . ASN D 1 242 ? 5.790 72.953 133.925 1.00 24.80 242 ASN D N 1
ATOM 10869 C CA . ASN D 1 242 ? 6.138 73.134 135.323 1.00 25.00 242 ASN D CA 1
ATOM 10870 C C . ASN D 1 242 ? 7.663 72.908 135.376 1.00 25.21 242 ASN D C 1
ATOM 10871 O O . ASN D 1 242 ? 8.116 71.792 135.093 1.00 23.90 242 ASN D O 1
ATOM 10876 N N . HIS D 1 243 ? 8.426 73.921 135.697 1.00 24.67 243 HIS D N 1
ATOM 10877 C CA . HIS D 1 243 ? 9.889 73.797 135.781 1.00 23.76 243 HIS D CA 1
ATOM 10878 C C . HIS D 1 243 ? 10.348 72.580 136.554 1.00 24.63 243 HIS D C 1
ATOM 10879 O O . HIS D 1 243 ? 11.350 71.978 136.114 1.00 28.87 243 HIS D O 1
ATOM 10886 N N . ASN D 1 244 ? 9.698 72.125 137.608 1.00 22.81 244 ASN D N 1
ATOM 10887 C CA . ASN D 1 244 ? 10.149 70.935 138.315 1.00 25.38 244 ASN D CA 1
ATOM 10888 C C . ASN D 1 244 ? 10.063 69.703 137.434 1.00 25.18 244 ASN D C 1
ATOM 10889 O O . ASN D 1 244 ? 10.923 68.805 137.476 1.00 25.12 244 ASN D O 1
ATOM 10894 N N . ARG D 1 245 ? 8.998 69.567 136.669 1.00 25.48 245 ARG D N 1
ATOM 10895 C CA . ARG D 1 245 ? 8.795 68.442 135.771 1.00 25.35 245 ARG D CA 1
ATOM 10896 C C . ARG D 1 245 ? 9.821 68.379 134.659 1.00 25.45 245 ARG D C 1
ATOM 10897 O O . ARG D 1 245 ? 10.090 67.300 134.139 1.00 27.27 245 ARG D O 1
ATOM 10905 N N . ILE D 1 246 ? 10.444 69.466 134.245 1.00 25.97 246 ILE D N 1
ATOM 10906 C CA . ILE D 1 246 ? 11.467 69.373 133.197 1.00 28.79 246 ILE D CA 1
ATOM 10907 C C . ILE D 1 246 ? 12.867 69.463 133.851 1.00 32.37 246 ILE D C 1
ATOM 10908 O O . ILE D 1 246 ? 13.915 69.842 133.311 1.00 29.67 246 ILE D O 1
ATOM 10913 N N . ASN D 1 247 ? 12.908 69.099 135.153 1.00 33.30 247 ASN D N 1
ATOM 10914 C CA . ASN D 1 247 ? 14.083 69.043 135.990 1.00 31.33 247 ASN D CA 1
ATOM 10915 C C . ASN D 1 247 ? 14.861 70.312 136.227 1.00 29.80 247 ASN D C 1
ATOM 10916 O O . ASN D 1 247 ? 16.098 70.321 136.072 1.00 28.42 247 ASN D O 1
ATOM 10921 N N . VAL D 1 248 ? 14.187 71.409 136.577 1.00 27.33 248 VAL D N 1
ATOM 10922 C CA . VAL D 1 248 ? 14.840 72.675 136.884 1.00 28.23 248 VAL D CA 1
ATOM 10923 C C . VAL D 1 248 ? 14.177 73.122 138.211 1.00 31.94 248 VAL D C 1
ATOM 10924 O O . VAL D 1 248 ? 13.441 74.086 138.381 1.00 33.94 248 VAL D O 1
ATOM 10928 N N . THR D 1 249 ? 14.458 72.376 139.272 1.00 33.08 249 THR D N 1
ATOM 10929 C CA . THR D 1 249 ? 13.901 72.575 140.605 1.00 31.88 249 THR D CA 1
ATOM 10930 C C . THR D 1 249 ? 14.324 73.789 141.366 1.00 30.83 249 THR D C 1
ATOM 10931 O O . THR D 1 249 ? 13.747 73.996 142.440 1.00 35.97 249 THR D O 1
ATOM 10935 N N . ASP D 1 250 ? 15.193 74.654 140.934 1.00 29.09 250 ASP D N 1
ATOM 10936 C CA . ASP D 1 250 ? 15.624 75.849 141.635 1.00 26.76 250 ASP D CA 1
ATOM 10937 C C . ASP D 1 250 ? 15.108 77.107 140.965 1.00 24.04 250 ASP D C 1
ATOM 10938 O O . ASP D 1 250 ? 15.486 78.252 141.276 1.00 21.24 250 ASP D O 1
ATOM 10943 N N . PHE D 1 251 ? 14.265 76.877 139.953 1.00 23.68 251 PHE D N 1
ATOM 10944 C CA . PHE D 1 251 ? 13.701 78.040 139.208 1.00 20.41 251 PHE D CA 1
ATOM 10945 C C . PHE D 1 251 ? 12.723 78.805 140.068 1.00 15.84 251 PHE D C 1
ATOM 10946 O O . PHE D 1 251 ? 12.875 80.021 140.265 1.00 15.84 251 PHE D O 1
ATOM 10954 N N . TYR D 1 252 ? 11.705 78.148 140.618 1.00 16.94 252 TYR D N 1
ATOM 10955 C CA . TYR D 1 252 ? 10.695 78.853 141.423 1.00 18.29 252 TYR D CA 1
ATOM 10956 C C . TYR D 1 252 ? 10.441 78.236 142.784 1.00 17.60 252 TYR D C 1
ATOM 10957 O O . TYR D 1 252 ? 10.323 77.034 142.923 1.00 14.90 252 TYR D O 1
ATOM 10966 N N . GLY D 1 253 ? 10.353 79.029 143.861 1.00 18.15 253 GLY D N 1
ATOM 10967 C CA . GLY D 1 253 ? 10.105 78.424 145.178 1.00 15.55 253 GLY D CA 1
ATOM 10968 C C . GLY D 1 253 ? 10.207 79.507 146.247 1.00 13.92 253 GLY D C 1
ATOM 10969 O O . GLY D 1 253 ? 10.438 80.676 145.916 1.00 12.73 253 GLY D O 1
ATOM 10970 N N . ARG D 1 254 ? 10.064 79.091 147.511 1.00 16.19 254 ARG D N 1
ATOM 10971 C CA . ARG D 1 254 ? 10.148 80.109 148.592 1.00 20.71 254 ARG D CA 1
ATOM 10972 C C . ARG D 1 254 ? 11.612 80.406 148.971 1.00 23.46 254 ARG D C 1
ATOM 10973 O O . ARG D 1 254 ? 12.391 79.479 149.260 1.00 23.33 254 ARG D O 1
ATOM 10981 N N . GLY D 1 255 ? 12.022 81.644 148.950 1.00 25.53 255 GLY D N 1
ATOM 10982 C CA . GLY D 1 255 ? 13.339 82.065 149.332 1.00 30.43 255 GLY D CA 1
ATOM 10983 C C . GLY D 1 255 ? 14.392 82.394 148.307 1.00 34.98 255 GLY D C 1
ATOM 10984 O O . GLY D 1 255 ? 14.246 82.417 147.090 1.00 36.11 255 GLY D O 1
ATOM 10985 N N . LYS D 1 256 ? 15.605 82.647 148.850 1.00 35.84 256 LYS D N 1
ATOM 10986 C CA . LYS D 1 256 ? 16.742 83.029 148.034 1.00 33.64 256 LYS D CA 1
ATOM 10987 C C . LYS D 1 256 ? 17.306 81.900 147.211 1.00 30.96 256 LYS D C 1
ATOM 10988 O O . LYS D 1 256 ? 17.987 82.219 146.218 1.00 29.99 256 LYS D O 1
ATOM 10994 N N . GLN D 1 257 ? 17.035 80.639 147.501 1.00 28.63 257 GLN D N 1
ATOM 10995 C CA . GLN D 1 257 ? 17.618 79.606 146.632 1.00 30.40 257 GLN D CA 1
ATOM 10996 C C . GLN D 1 257 ? 16.940 79.381 145.293 1.00 30.84 257 GLN D C 1
ATOM 10997 O O . GLN D 1 257 ? 17.217 78.442 144.520 1.00 33.46 257 GLN D O 1
ATOM 11003 N N . TYR D 1 258 ? 15.954 80.190 144.919 1.00 29.66 258 TYR D N 1
ATOM 11004 C CA . TYR D 1 258 ? 15.189 80.072 143.694 1.00 25.07 258 TYR D CA 1
ATOM 11005 C C . TYR D 1 258 ? 15.349 81.303 142.839 1.00 23.88 258 TYR D C 1
ATOM 11006 O O . TYR D 1 258 ? 15.427 82.398 143.417 1.00 21.84 258 TYR D O 1
ATOM 11015 N N . LYS D 1 259 ? 15.354 81.114 141.522 1.00 23.12 259 LYS D N 1
ATOM 11016 C CA . LYS D 1 259 ? 15.467 82.294 140.647 1.00 25.62 259 LYS D CA 1
ATOM 11017 C C . LYS D 1 259 ? 14.280 83.223 140.795 1.00 25.21 259 LYS D C 1
ATOM 11018 O O . LYS D 1 259 ? 14.418 84.450 140.750 1.00 25.31 259 LYS D O 1
ATOM 11024 N N . VAL D 1 260 ? 13.084 82.624 140.921 1.00 24.53 260 VAL D N 1
ATOM 11025 C CA . VAL D 1 260 ? 11.895 83.494 141.120 1.00 24.93 260 VAL D CA 1
ATOM 11026 C C . VAL D 1 260 ? 11.489 83.179 142.565 1.00 23.01 260 VAL D C 1
ATOM 11027 O O . VAL D 1 260 ? 11.172 82.022 142.823 1.00 22.43 260 VAL D O 1
ATOM 11031 N N . ASP D 1 261 ? 11.528 84.126 143.455 1.00 24.82 261 ASP D N 1
ATOM 11032 C CA . ASP D 1 261 ? 11.212 83.870 144.883 1.00 27.90 261 ASP D CA 1
ATOM 11033 C C . ASP D 1 261 ? 9.729 84.106 145.168 1.00 27.15 261 ASP D C 1
ATOM 11034 O O . ASP D 1 261 ? 9.240 85.233 145.227 1.00 26.39 261 ASP D O 1
ATOM 11039 N N . SER D 1 262 ? 9.022 83.013 145.408 1.00 25.86 262 SER D N 1
ATOM 11040 C CA . SER D 1 262 ? 7.603 83.024 145.645 1.00 26.26 262 SER D CA 1
ATOM 11041 C C . SER D 1 262 ? 7.161 83.681 146.931 1.00 28.98 262 SER D C 1
ATOM 11042 O O . SER D 1 262 ? 5.932 83.784 147.093 1.00 27.39 262 SER D O 1
ATOM 11045 N N . THR D 1 263 ? 8.068 84.130 147.796 1.00 28.20 263 THR D N 1
ATOM 11046 C CA . THR D 1 263 ? 7.634 84.800 149.025 1.00 27.40 263 THR D CA 1
ATOM 11047 C C . THR D 1 263 ? 7.566 86.298 148.765 1.00 27.82 263 THR D C 1
ATOM 11048 O O . THR D 1 263 ? 7.236 87.066 149.680 1.00 29.44 263 THR D O 1
ATOM 11052 N N . ARG D 1 264 ? 7.923 86.756 147.563 1.00 26.23 264 ARG D N 1
ATOM 11053 C CA . ARG D 1 264 ? 7.874 88.197 147.305 1.00 28.03 264 ARG D CA 1
ATOM 11054 C C . ARG D 1 264 ? 7.176 88.483 145.980 1.00 27.17 264 ARG D C 1
ATOM 11055 O O . ARG D 1 264 ? 7.196 87.656 145.062 1.00 27.22 264 ARG D O 1
ATOM 11063 N N . LYS D 1 265 ? 6.561 89.644 145.837 1.00 27.02 265 LYS D N 1
ATOM 11064 C CA . LYS D 1 265 ? 5.882 89.980 144.598 1.00 27.81 265 LYS D CA 1
ATOM 11065 C C . LYS D 1 265 ? 6.780 89.802 143.374 1.00 30.80 265 LYS D C 1
ATOM 11066 O O . LYS D 1 265 ? 8.004 90.055 143.403 1.00 30.69 265 LYS D O 1
ATOM 11072 N N . PHE D 1 266 ? 6.140 89.374 142.283 1.00 30.69 266 PHE D N 1
ATOM 11073 C CA . PHE D 1 266 ? 6.851 89.241 141.003 1.00 30.26 266 PHE D CA 1
ATOM 11074 C C . PHE D 1 266 ? 5.846 89.397 139.845 1.00 30.04 266 PHE D C 1
ATOM 11075 O O . PHE D 1 266 ? 4.632 89.309 140.046 1.00 28.37 266 PHE D O 1
ATOM 11083 N N . THR D 1 267 ? 6.388 89.648 138.660 1.00 28.84 267 THR D N 1
ATOM 11084 C CA . THR D 1 267 ? 5.636 89.836 137.447 1.00 25.64 267 THR D CA 1
ATOM 11085 C C . THR D 1 267 ? 5.756 88.579 136.591 1.00 25.28 267 THR D C 1
ATOM 11086 O O . THR D 1 267 ? 6.800 87.947 136.478 1.00 24.31 267 THR D O 1
ATOM 11090 N N . VAL D 1 268 ? 4.618 88.226 136.013 1.00 24.88 268 VAL D N 1
ATOM 11091 C CA . VAL D 1 268 ? 4.470 87.054 135.152 1.00 25.24 268 VAL D CA 1
ATOM 11092 C C . VAL D 1 268 ? 4.018 87.556 133.784 1.00 27.79 268 VAL D C 1
ATOM 11093 O O . VAL D 1 268 ? 2.888 88.078 133.621 1.00 28.03 268 VAL D O 1
ATOM 11097 N N . THR D 1 269 ? 4.908 87.438 132.796 1.00 26.31 269 THR D N 1
ATOM 11098 C CA . THR D 1 269 ? 4.620 87.839 131.419 1.00 24.77 269 THR D CA 1
ATOM 11099 C C . THR D 1 269 ? 4.500 86.615 130.519 1.00 25.24 269 THR D C 1
ATOM 11100 O O . THR D 1 269 ? 5.361 85.730 130.496 1.00 26.25 269 THR D O 1
ATOM 11104 N N . SER D 1 270 ? 3.407 86.524 129.782 1.00 24.73 270 SER D N 1
ATOM 11105 C CA . SER D 1 270 ? 3.172 85.387 128.879 1.00 27.23 270 SER D CA 1
ATOM 11106 C C . SER D 1 270 ? 3.020 85.920 127.444 1.00 28.92 270 SER D C 1
ATOM 11107 O O . SER D 1 270 ? 2.380 86.932 127.176 1.00 28.09 270 SER D O 1
ATOM 11110 N N . GLN D 1 271 ? 3.682 85.279 126.480 1.00 29.04 271 GLN D N 1
ATOM 11111 C CA . GLN D 1 271 ? 3.621 85.740 125.084 1.00 26.31 271 GLN D CA 1
ATOM 11112 C C . GLN D 1 271 ? 3.138 84.586 124.229 1.00 25.63 271 GLN D C 1
ATOM 11113 O O . GLN D 1 271 ? 3.701 83.499 124.265 1.00 24.35 271 GLN D O 1
ATOM 11119 N N . PHE D 1 272 ? 2.067 84.875 123.499 1.00 27.26 272 PHE D N 1
ATOM 11120 C CA . PHE D 1 272 ? 1.409 83.868 122.644 1.00 26.46 272 PHE D CA 1
ATOM 11121 C C . PHE D 1 272 ? 1.721 84.192 121.194 1.00 26.58 272 PHE D C 1
ATOM 11122 O O . PHE D 1 272 ? 1.040 84.944 120.504 1.00 27.55 272 PHE D O 1
ATOM 11130 N N . VAL D 1 273 ? 2.799 83.629 120.700 1.00 26.30 273 VAL D N 1
ATOM 11131 C CA . VAL D 1 273 ? 3.319 83.830 119.364 1.00 25.75 273 VAL D CA 1
ATOM 11132 C C . VAL D 1 273 ? 2.578 83.097 118.275 1.00 25.49 273 VAL D C 1
ATOM 11133 O O . VAL D 1 273 ? 2.351 81.895 118.323 1.00 25.77 273 VAL D O 1
ATOM 11137 N N . ALA D 1 274 ? 2.232 83.895 117.256 1.00 27.61 274 ALA D N 1
ATOM 11138 C CA . ALA D 1 274 ? 1.512 83.307 116.107 1.00 29.50 274 ALA D CA 1
ATOM 11139 C C . ALA D 1 274 ? 2.433 83.222 114.900 1.00 27.86 274 ALA D C 1
ATOM 11140 O O . ALA D 1 274 ? 3.351 84.018 114.834 1.00 26.21 274 ALA D O 1
ATOM 11142 N N . ASN D 1 275 ? 2.150 82.307 113.998 1.00 28.83 275 ASN D N 1
ATOM 11143 C CA . ASN D 1 275 ? 2.926 82.174 112.772 1.00 29.16 275 ASN D CA 1
ATOM 11144 C C . ASN D 1 275 ? 2.351 83.144 111.750 1.00 32.09 275 ASN D C 1
ATOM 11145 O O . ASN D 1 275 ? 1.438 83.901 112.077 1.00 31.27 275 ASN D O 1
ATOM 11150 N N . LYS D 1 276 ? 2.865 83.091 110.516 1.00 35.06 276 LYS D N 1
ATOM 11151 C CA . LYS D 1 276 ? 2.393 83.973 109.443 1.00 36.73 276 LYS D CA 1
ATOM 11152 C C . LYS D 1 276 ? 0.893 83.899 109.185 1.00 35.33 276 LYS D C 1
ATOM 11153 O O . LYS D 1 276 ? 0.222 84.908 108.935 1.00 31.74 276 LYS D O 1
ATOM 11159 N N . GLN D 1 277 ? 0.298 82.714 109.291 1.00 34.65 277 GLN D N 1
ATOM 11160 C CA . GLN D 1 277 ? -1.123 82.520 109.139 1.00 34.45 277 GLN D CA 1
ATOM 11161 C C . GLN D 1 277 ? -1.950 83.005 110.320 1.00 33.91 277 GLN D C 1
ATOM 11162 O O . GLN D 1 277 ? -3.173 82.960 110.246 1.00 34.52 277 GLN D O 1
ATOM 11168 N N . GLY D 1 278 ? -1.389 83.569 111.385 1.00 32.29 278 GLY D N 1
ATOM 11169 C CA . GLY D 1 278 ? -2.133 84.057 112.537 1.00 29.20 278 GLY D CA 1
ATOM 11170 C C . GLY D 1 278 ? -2.463 82.890 113.465 1.00 27.79 278 GLY D C 1
ATOM 11171 O O . GLY D 1 278 ? -3.261 83.092 114.365 1.00 26.29 278 GLY D O 1
ATOM 11172 N N . ASP D 1 279 ? -1.907 81.693 113.238 1.00 28.04 279 ASP D N 1
ATOM 11173 C CA . ASP D 1 279 ? -2.219 80.569 114.117 1.00 29.39 279 ASP D CA 1
ATOM 11174 C C . ASP D 1 279 ? -1.235 80.599 115.303 1.00 29.40 279 ASP D C 1
ATOM 11175 O O . ASP D 1 279 ? -0.111 81.040 115.164 1.00 27.44 279 ASP D O 1
ATOM 11180 N N . LEU D 1 280 ? -1.663 80.120 116.453 1.00 29.72 280 LEU D N 1
ATOM 11181 C CA . LEU D 1 280 ? -0.824 80.083 117.634 1.00 26.03 280 LEU D CA 1
ATOM 11182 C C . LEU D 1 280 ? 0.240 79.005 117.393 1.00 24.03 280 LEU D C 1
ATOM 11183 O O . LEU D 1 280 ? -0.142 77.919 116.960 1.00 22.58 280 LEU D O 1
ATOM 11188 N N . ILE D 1 281 ? 1.503 79.299 117.681 1.00 21.32 281 ILE D N 1
ATOM 11189 C CA . ILE D 1 281 ? 2.490 78.227 117.514 1.00 23.57 281 ILE D CA 1
ATOM 11190 C C . ILE D 1 281 ? 3.310 78.032 118.796 1.00 23.27 281 ILE D C 1
ATOM 11191 O O . ILE D 1 281 ? 3.712 76.922 119.092 1.00 23.58 281 ILE D O 1
ATOM 11196 N N . GLU D 1 282 ? 3.546 79.066 119.590 1.00 21.80 282 GLU D N 1
ATOM 11197 C CA . GLU D 1 282 ? 4.366 78.967 120.768 1.00 24.63 282 GLU D CA 1
ATOM 11198 C C . GLU D 1 282 ? 3.940 79.721 122.014 1.00 23.77 282 GLU D C 1
ATOM 11199 O O . GLU D 1 282 ? 3.638 80.915 121.882 1.00 23.32 282 GLU D O 1
ATOM 11205 N N . LEU D 1 283 ? 3.952 79.074 123.176 1.00 22.75 283 LEU D N 1
ATOM 11206 C CA . LEU D 1 283 ? 3.573 79.887 124.383 1.00 22.70 283 LEU D CA 1
ATOM 11207 C C . LEU D 1 283 ? 4.840 80.266 125.150 1.00 20.51 283 LEU D C 1
ATOM 11208 O O . LEU D 1 283 ? 5.503 79.374 125.646 1.00 20.20 283 LEU D O 1
ATOM 11213 N N . HIS D 1 284 ? 5.251 81.503 125.285 1.00 21.83 284 HIS D N 1
ATOM 11214 C CA . HIS D 1 284 ? 6.441 81.898 125.990 1.00 23.38 284 HIS D CA 1
ATOM 11215 C C . HIS D 1 284 ? 6.121 82.536 127.341 1.00 25.87 284 HIS D C 1
ATOM 11216 O O . HIS D 1 284 ? 5.064 83.170 127.534 1.00 26.64 284 HIS D O 1
ATOM 11223 N N . ARG D 1 285 ? 7.044 82.361 128.278 1.00 25.68 285 ARG D N 1
ATOM 11224 C CA . ARG D 1 285 ? 6.903 82.871 129.638 1.00 25.04 285 ARG D CA 1
ATOM 11225 C C . ARG D 1 285 ? 8.192 83.449 130.205 1.00 23.43 285 ARG D C 1
ATOM 11226 O O . ARG D 1 285 ? 9.263 82.846 130.073 1.00 21.73 285 ARG D O 1
ATOM 11234 N N . HIS D 1 286 ? 8.107 84.577 130.865 1.00 23.25 286 HIS D N 1
ATOM 11235 C CA . HIS D 1 286 ? 9.305 85.147 131.500 1.00 23.67 286 HIS D CA 1
ATOM 11236 C C . HIS D 1 286 ? 8.784 85.884 132.726 1.00 25.24 286 HIS D C 1
ATOM 11237 O O . HIS D 1 286 ? 7.595 86.213 132.875 1.00 24.26 286 HIS D O 1
ATOM 11244 N N . TYR D 1 287 ? 9.689 86.100 133.678 1.00 25.84 287 TYR D N 1
ATOM 11245 C CA . TYR D 1 287 ? 9.272 86.767 134.929 1.00 24.43 287 TYR D CA 1
ATOM 11246 C C . TYR D 1 287 ? 10.073 88.019 135.171 1.00 23.45 287 TYR D C 1
ATOM 11247 O O . TYR D 1 287 ? 11.110 88.267 134.562 1.00 26.19 287 TYR D O 1
ATOM 11256 N N . ILE D 1 288 ? 9.616 88.875 136.049 1.00 25.24 288 ILE D N 1
ATOM 11257 C CA . ILE D 1 288 ? 10.339 90.091 136.412 1.00 26.89 288 ILE D CA 1
ATOM 11258 C C . ILE D 1 288 ? 10.262 90.176 137.947 1.00 27.22 288 ILE D C 1
ATOM 11259 O O . ILE D 1 288 ? 9.177 90.265 138.495 1.00 26.80 288 ILE D O 1
ATOM 11264 N N . GLN D 1 289 ? 11.409 90.122 138.588 1.00 28.15 289 GLN D N 1
ATOM 11265 C CA . GLN D 1 289 ? 11.496 90.219 140.047 1.00 29.29 289 GLN D CA 1
ATOM 11266 C C . GLN D 1 289 ? 12.716 91.096 140.308 1.00 31.32 289 GLN D C 1
ATOM 11267 O O . GLN D 1 289 ? 13.769 90.908 139.715 1.00 31.77 289 GLN D O 1
ATOM 11273 N N . ASP D 1 290 ? 12.549 92.086 141.169 1.00 34.12 290 ASP D N 1
ATOM 11274 C CA . ASP D 1 290 ? 13.599 93.025 141.529 1.00 36.71 290 ASP D CA 1
ATOM 11275 C C . ASP D 1 290 ? 14.094 93.748 140.296 1.00 38.81 290 ASP D C 1
ATOM 11276 O O . ASP D 1 290 ? 15.307 93.895 140.158 1.00 38.46 290 ASP D O 1
ATOM 11281 N N . ASN D 1 291 ? 13.196 94.141 139.400 1.00 41.26 291 ASN D N 1
ATOM 11282 C CA . ASN D 1 291 ? 13.646 94.825 138.196 1.00 43.60 291 ASN D CA 1
ATOM 11283 C C . ASN D 1 291 ? 14.627 94.055 137.327 1.00 41.25 291 ASN D C 1
ATOM 11284 O O . ASN D 1 291 ? 15.539 94.642 136.743 1.00 41.17 291 ASN D O 1
ATOM 11289 N N . LYS D 1 292 ? 14.459 92.767 137.199 1.00 41.00 292 LYS D N 1
ATOM 11290 C CA . LYS D 1 292 ? 15.299 91.922 136.385 1.00 40.79 292 LYS D CA 1
ATOM 11291 C C . LYS D 1 292 ? 14.417 90.947 135.600 1.00 37.08 292 LYS D C 1
ATOM 11292 O O . LYS D 1 292 ? 13.466 90.437 136.179 1.00 35.23 292 LYS D O 1
ATOM 11298 N N . VAL D 1 293 ? 14.766 90.705 134.347 1.00 34.06 293 VAL D N 1
ATOM 11299 C CA . VAL D 1 293 ? 14.001 89.747 133.558 1.00 31.51 293 VAL D CA 1
ATOM 11300 C C . VAL D 1 293 ? 14.559 88.386 133.921 1.00 32.35 293 VAL D C 1
ATOM 11301 O O . VAL D 1 293 ? 15.792 88.282 133.859 1.00 35.83 293 VAL D O 1
ATOM 11305 N N . ILE D 1 294 ? 13.759 87.422 134.294 1.00 30.13 294 ILE D N 1
ATOM 11306 C CA . ILE D 1 294 ? 14.229 86.084 134.614 1.00 29.04 294 ILE D CA 1
ATOM 11307 C C . ILE D 1 294 ? 13.563 85.272 133.507 1.00 29.83 294 ILE D C 1
ATOM 11308 O O . ILE D 1 294 ? 12.328 85.233 133.481 1.00 31.41 294 ILE D O 1
ATOM 11313 N N . GLU D 1 295 ? 14.331 84.695 132.637 1.00 30.10 295 GLU D N 1
ATOM 11314 C CA . GLU D 1 295 ? 13.776 83.920 131.544 1.00 32.34 295 GLU D CA 1
ATOM 11315 C C . GLU D 1 295 ? 13.462 82.515 132.034 1.00 30.01 295 GLU D C 1
ATOM 11316 O O . GLU D 1 295 ? 14.054 82.137 133.018 1.00 28.63 295 GLU D O 1
ATOM 11322 N N . SER D 1 296 ? 12.567 81.833 131.339 1.00 27.18 296 SER D N 1
ATOM 11323 C CA . SER D 1 296 ? 12.253 80.485 131.725 1.00 27.27 296 SER D CA 1
ATOM 11324 C C . SER D 1 296 ? 13.492 79.653 131.395 1.00 27.67 296 SER D C 1
ATOM 11325 O O . SER D 1 296 ? 14.270 80.051 130.554 1.00 27.53 296 SER D O 1
ATOM 11328 N N . ALA D 1 297 ? 13.638 78.508 132.030 1.00 27.94 297 ALA D N 1
ATOM 11329 C CA . ALA D 1 297 ? 14.779 77.653 131.795 1.00 27.75 297 ALA D CA 1
ATOM 11330 C C . ALA D 1 297 ? 14.449 76.627 130.711 1.00 28.97 297 ALA D C 1
ATOM 11331 O O . ALA D 1 297 ? 13.290 76.214 130.560 1.00 28.02 297 ALA D O 1
ATOM 11333 N N . VAL D 1 298 ? 15.490 76.229 129.986 1.00 27.98 298 VAL D N 1
ATOM 11334 C CA . VAL D 1 298 ? 15.331 75.256 128.918 1.00 29.60 298 VAL D CA 1
ATOM 11335 C C . VAL D 1 298 ? 15.016 73.892 129.484 1.00 30.58 298 VAL D C 1
ATOM 11336 O O . VAL D 1 298 ? 15.396 73.627 130.625 1.00 32.13 298 VAL D O 1
ATOM 11340 N N . VAL D 1 299 ? 14.339 73.030 128.739 1.00 29.19 299 VAL D N 1
ATOM 11341 C CA . VAL D 1 299 ? 14.049 71.680 129.242 1.00 31.36 299 VAL D CA 1
ATOM 11342 C C . VAL D 1 299 ? 15.350 71.049 129.724 1.00 31.89 299 VAL D C 1
ATOM 11343 O O . VAL D 1 299 ? 16.395 71.178 129.090 1.00 29.89 299 VAL D O 1
ATOM 11347 N N . ASN D 1 300 ? 15.323 70.398 130.875 1.00 33.73 300 ASN D N 1
ATOM 11348 C CA . ASN D 1 300 ? 16.492 69.785 131.469 1.00 34.70 300 ASN D CA 1
ATOM 11349 C C . ASN D 1 300 ? 16.330 68.292 131.686 1.00 35.88 300 ASN D C 1
ATOM 11350 O O . ASN D 1 300 ? 16.895 67.694 132.613 1.00 37.57 300 ASN D O 1
ATOM 11355 N N . ILE D 1 301 ? 15.530 67.667 130.853 1.00 35.09 301 ILE D N 1
ATOM 11356 C CA . ILE D 1 301 ? 15.315 66.237 130.829 1.00 35.62 301 ILE D CA 1
ATOM 11357 C C . ILE D 1 301 ? 15.513 65.818 129.360 1.00 36.59 301 ILE D C 1
ATOM 11358 O O . ILE D 1 301 ? 15.502 66.665 128.470 1.00 36.75 301 ILE D O 1
ATOM 11363 N N . SER D 1 302 ? 15.731 64.537 129.156 1.00 37.55 302 SER D N 1
ATOM 11364 C CA . SER D 1 302 ? 15.955 64.106 127.765 1.00 41.61 302 SER D CA 1
ATOM 11365 C C . SER D 1 302 ? 14.618 63.717 127.158 1.00 43.01 302 SER D C 1
ATOM 11366 O O . SER D 1 302 ? 13.730 63.183 127.835 1.00 42.23 302 SER D O 1
ATOM 11369 N N . GLY D 1 303 ? 14.434 64.047 125.881 1.00 43.00 303 GLY D N 1
ATOM 11370 C CA . GLY D 1 303 ? 13.159 63.781 125.207 1.00 43.22 303 GLY D CA 1
ATOM 11371 C C . GLY D 1 303 ? 12.704 65.011 124.420 1.00 42.21 303 GLY D C 1
ATOM 11372 O O . GLY D 1 303 ? 12.857 65.136 123.201 1.00 42.06 303 GLY D O 1
ATOM 11373 N N . PRO D 1 304 ? 12.148 65.962 125.149 1.00 40.11 304 PRO D N 1
ATOM 11374 C CA . PRO D 1 304 ? 11.631 67.195 124.596 1.00 38.67 304 PRO D CA 1
ATOM 11375 C C . PRO D 1 304 ? 12.747 68.026 123.992 1.00 36.87 304 PRO D C 1
ATOM 11376 O O . PRO D 1 304 ? 13.898 67.862 124.362 1.00 37.32 304 PRO D O 1
ATOM 11380 N N . PRO D 1 305 ? 12.396 68.920 123.083 1.00 34.06 305 PRO D N 1
ATOM 11381 C CA . PRO D 1 305 ? 13.331 69.825 122.456 1.00 31.90 305 PRO D CA 1
ATOM 11382 C C . PRO D 1 305 ? 13.958 70.674 123.561 1.00 32.70 305 PRO D C 1
ATOM 11383 O O . PRO D 1 305 ? 13.363 70.836 124.628 1.00 31.40 305 PRO D O 1
ATOM 11387 N N . LYS D 1 306 ? 15.114 71.269 123.331 1.00 32.44 306 LYS D N 1
ATOM 11388 C CA . LYS D 1 306 ? 15.769 72.078 124.342 1.00 33.63 306 LYS D CA 1
ATOM 11389 C C . LYS D 1 306 ? 15.323 73.510 124.183 1.00 34.07 306 LYS D C 1
ATOM 11390 O O . LYS D 1 306 ? 16.020 74.376 123.663 1.00 36.47 306 LYS D O 1
ATOM 11396 N N . ILE D 1 307 ? 14.081 73.750 124.633 1.00 32.46 307 ILE D N 1
ATOM 11397 C CA . ILE D 1 307 ? 13.518 75.096 124.506 1.00 28.85 307 ILE D CA 1
ATOM 11398 C C . ILE D 1 307 ? 12.933 75.478 125.849 1.00 27.56 307 ILE D C 1
ATOM 11399 O O . ILE D 1 307 ? 12.742 74.567 126.677 1.00 25.88 307 ILE D O 1
ATOM 11404 N N . ASN D 1 308 ? 12.657 76.768 126.047 1.00 26.80 308 ASN D N 1
ATOM 11405 C CA . ASN D 1 308 ? 12.051 77.163 127.332 1.00 27.58 308 ASN D CA 1
ATOM 11406 C C . ASN D 1 308 ? 10.588 77.617 127.130 1.00 25.37 308 ASN D C 1
ATOM 11407 O O . ASN D 1 308 ? 10.070 78.493 127.827 1.00 23.04 308 ASN D O 1
ATOM 11412 N N . PHE D 1 309 ? 9.881 77.033 126.166 1.00 24.94 309 PHE D N 1
ATOM 11413 C CA . PHE D 1 309 ? 8.496 77.436 125.872 1.00 24.84 309 PHE D CA 1
ATOM 11414 C C . PHE D 1 309 ? 7.650 76.287 125.357 1.00 24.78 309 PHE D C 1
ATOM 11415 O O . PHE D 1 309 ? 8.163 75.247 124.958 1.00 23.24 309 PHE D O 1
ATOM 11423 N N . ILE D 1 310 ? 6.324 76.444 125.330 1.00 24.02 310 ILE D N 1
ATOM 11424 C CA . ILE D 1 310 ? 5.468 75.372 124.861 1.00 21.34 310 ILE D CA 1
ATOM 11425 C C . ILE D 1 310 ? 5.262 75.438 123.348 1.00 22.71 310 ILE D C 1
ATOM 11426 O O . ILE D 1 310 ? 5.104 76.529 122.787 1.00 19.53 310 ILE D O 1
ATOM 11431 N N . ASN D 1 311 ? 5.225 74.246 122.723 1.00 22.00 311 ASN D N 1
ATOM 11432 C CA . ASN D 1 311 ? 4.965 74.157 121.299 1.00 23.64 311 ASN D CA 1
ATOM 11433 C C . ASN D 1 311 ? 4.456 72.753 121.061 1.00 25.53 311 ASN D C 1
ATOM 11434 O O . ASN D 1 311 ? 4.542 71.941 121.983 1.00 27.35 311 ASN D O 1
ATOM 11439 N N . ASP D 1 312 ? 3.977 72.452 119.866 1.00 27.42 312 ASP D N 1
ATOM 11440 C CA . ASP D 1 312 ? 3.498 71.097 119.583 1.00 28.32 312 ASP D CA 1
ATOM 11441 C C . ASP D 1 312 ? 4.597 70.049 119.731 1.00 29.34 312 ASP D C 1
ATOM 11442 O O . ASP D 1 312 ? 4.356 68.947 120.268 1.00 30.21 312 ASP D O 1
ATOM 11447 N N . LYS D 1 313 ? 5.815 70.345 119.279 1.00 29.66 313 LYS D N 1
ATOM 11448 C CA . LYS D 1 313 ? 6.913 69.390 119.407 1.00 30.71 313 LYS D CA 1
ATOM 11449 C C . LYS D 1 313 ? 7.092 69.042 120.890 1.00 28.56 313 LYS D C 1
ATOM 11450 O O . LYS D 1 313 ? 7.025 67.864 121.269 1.00 27.35 313 LYS D O 1
ATOM 11456 N N . TYR D 1 314 ? 7.234 70.080 121.712 1.00 25.40 314 TYR D N 1
ATOM 11457 C CA . TYR D 1 314 ? 7.331 69.838 123.156 1.00 25.30 314 TYR D CA 1
ATOM 11458 C C . TYR D 1 314 ? 6.202 69.008 123.731 1.00 24.75 314 TYR D C 1
ATOM 11459 O O . TYR D 1 314 ? 6.417 68.044 124.439 1.00 24.32 314 TYR D O 1
ATOM 11468 N N . CYS D 1 315 ? 4.947 69.410 123.457 1.00 26.09 315 CYS D N 1
ATOM 11469 C CA . CYS D 1 315 ? 3.760 68.752 123.963 1.00 25.90 315 CYS D CA 1
ATOM 11470 C C . CYS D 1 315 ? 3.667 67.286 123.586 1.00 27.44 315 CYS D C 1
ATOM 11471 O O . CYS D 1 315 ? 3.304 66.421 124.403 1.00 26.98 315 CYS D O 1
ATOM 11474 N N . ALA D 1 316 ? 3.993 67.012 122.310 1.00 27.36 316 ALA D N 1
ATOM 11475 C CA . ALA D 1 316 ? 3.975 65.620 121.846 1.00 26.99 316 ALA D CA 1
ATOM 11476 C C . ALA D 1 316 ? 5.118 64.873 122.522 1.00 24.62 316 ALA D C 1
ATOM 11477 O O . ALA D 1 316 ? 4.968 63.735 122.908 1.00 24.41 316 ALA D O 1
ATOM 11479 N N . ALA D 1 317 ? 6.270 65.536 122.680 1.00 26.60 317 ALA D N 1
ATOM 11480 C CA . ALA D 1 317 ? 7.403 64.881 123.337 1.00 31.10 317 ALA D CA 1
ATOM 11481 C C . ALA D 1 317 ? 7.146 64.662 124.836 1.00 32.05 317 ALA D C 1
ATOM 11482 O O . ALA D 1 317 ? 7.852 63.834 125.417 1.00 34.54 317 ALA D O 1
ATOM 11484 N N . THR D 1 318 ? 6.208 65.366 125.453 1.00 30.90 318 THR D N 1
ATOM 11485 C CA . THR D 1 318 ? 5.994 65.149 126.879 1.00 31.67 318 THR D CA 1
ATOM 11486 C C . THR D 1 318 ? 4.765 64.299 127.107 1.00 33.12 318 THR D C 1
ATOM 11487 O O . THR D 1 318 ? 4.293 64.239 128.237 1.00 34.46 318 THR D O 1
ATOM 11491 N N . GLY D 1 319 ? 4.225 63.635 126.079 1.00 33.20 319 GLY D N 1
ATOM 11492 C CA . GLY D 1 319 ? 3.055 62.797 126.315 1.00 32.07 319 GLY D CA 1
ATOM 11493 C C . GLY D 1 319 ? 1.715 63.492 126.430 1.00 30.48 319 GLY D C 1
ATOM 11494 O O . GLY D 1 319 ? 0.804 62.881 126.986 1.00 29.24 319 GLY D O 1
ATOM 11495 N N . ALA D 1 320 ? 1.526 64.700 125.903 1.00 29.74 320 ALA D N 1
ATOM 11496 C CA . ALA D 1 320 ? 0.197 65.345 125.980 1.00 28.64 320 ALA D CA 1
ATOM 11497 C C . ALA D 1 320 ? -0.520 64.745 124.777 1.00 27.06 320 ALA D C 1
ATOM 11498 O O . ALA D 1 320 ? -0.590 65.400 123.766 1.00 27.91 320 ALA D O 1
ATOM 11500 N N . ASN D 1 321 ? -0.991 63.525 124.831 1.00 27.44 321 ASN D N 1
ATOM 11501 C CA . ASN D 1 321 ? -1.595 62.885 123.694 1.00 30.26 321 ASN D CA 1
ATOM 11502 C C . ASN D 1 321 ? -2.962 63.434 123.326 1.00 31.42 321 ASN D C 1
ATOM 11503 O O . ASN D 1 321 ? -3.208 63.630 122.132 1.00 31.97 321 ASN D O 1
ATOM 11508 N N . GLU D 1 322 ? -3.808 63.696 124.311 1.00 30.13 322 GLU D N 1
ATOM 11509 C CA . GLU D 1 322 ? -5.129 64.241 124.023 1.00 30.23 322 GLU D CA 1
ATOM 11510 C C . GLU D 1 322 ? -5.005 65.642 123.434 1.00 27.93 322 GLU D C 1
ATOM 11511 O O . GLU D 1 322 ? -5.742 66.018 122.506 1.00 25.99 322 GLU D O 1
ATOM 11517 N N . TYR D 1 323 ? -4.031 66.381 123.930 1.00 23.83 323 TYR D N 1
ATOM 11518 C CA . TYR D 1 323 ? -3.710 67.715 123.497 1.00 23.51 323 TYR D CA 1
ATOM 11519 C C . TYR D 1 323 ? -3.463 67.682 121.989 1.00 24.03 323 TYR D C 1
ATOM 11520 O O . TYR D 1 323 ? -4.102 68.386 121.231 1.00 23.19 323 TYR D O 1
ATOM 11529 N N . MET D 1 324 ? -2.547 66.837 121.552 1.00 26.22 324 MET D N 1
ATOM 11530 C CA . MET D 1 324 ? -2.203 66.650 120.148 1.00 26.96 324 MET D CA 1
ATOM 11531 C C . MET D 1 324 ? -3.400 66.127 119.366 1.00 26.52 324 MET D C 1
ATOM 11532 O O . MET D 1 324 ? -3.711 66.615 118.302 1.00 24.45 324 MET D O 1
ATOM 11537 N N . ARG D 1 325 ? -4.105 65.162 119.928 1.00 27.75 325 ARG D N 1
ATOM 11538 C CA . ARG D 1 325 ? -5.253 64.552 119.286 1.00 28.73 325 ARG D CA 1
ATOM 11539 C C . ARG D 1 325 ? -6.368 65.561 119.063 1.00 30.64 325 ARG D C 1
ATOM 11540 O O . ARG D 1 325 ? -6.999 65.511 117.992 1.00 33.27 325 ARG D O 1
ATOM 11548 N N . LEU D 1 326 ? -6.593 66.515 119.949 1.00 27.45 326 LEU D N 1
ATOM 11549 C CA . LEU D 1 326 ? -7.628 67.514 119.782 1.00 24.85 326 LEU D CA 1
ATOM 11550 C C . LEU D 1 326 ? -7.241 68.760 119.031 1.00 25.17 326 LEU D C 1
ATOM 11551 O O . LEU D 1 326 ? -7.986 69.768 119.076 1.00 25.22 326 LEU D O 1
ATOM 11556 N N . GLY D 1 327 ? -6.108 68.717 118.303 1.00 24.37 327 GLY D N 1
ATOM 11557 C CA . GLY D 1 327 ? -5.704 69.866 117.522 1.00 21.96 327 GLY D CA 1
ATOM 11558 C C . GLY D 1 327 ? -4.563 70.681 118.056 1.00 24.56 327 GLY D C 1
ATOM 11559 O O . GLY D 1 327 ? -4.240 71.723 117.433 1.00 23.53 327 GLY D O 1
ATOM 11560 N N . GLY D 1 328 ? -3.985 70.306 119.204 1.00 23.60 328 GLY D N 1
ATOM 11561 C CA . GLY D 1 328 ? -2.845 71.001 119.744 1.00 21.04 328 GLY D CA 1
ATOM 11562 C C . GLY D 1 328 ? -2.832 72.499 119.898 1.00 21.13 328 GLY D C 1
ATOM 11563 O O . GLY D 1 328 ? -3.840 73.148 120.226 1.00 24.64 328 GLY D O 1
ATOM 11564 N N . THR D 1 329 ? -1.688 73.128 119.693 1.00 17.75 329 THR D N 1
ATOM 11565 C CA . THR D 1 329 ? -1.511 74.553 119.849 1.00 19.56 329 THR D CA 1
ATOM 11566 C C . THR D 1 329 ? -2.386 75.386 118.936 1.00 19.89 329 THR D C 1
ATOM 11567 O O . THR D 1 329 ? -2.874 76.448 119.362 1.00 19.64 329 THR D O 1
ATOM 11571 N N . LYS D 1 330 ? -2.562 74.933 117.693 1.00 20.17 330 LYS D N 1
ATOM 11572 C CA . LYS D 1 330 ? -3.408 75.671 116.764 1.00 22.41 330 LYS D CA 1
ATOM 11573 C C . LYS D 1 330 ? -4.874 75.691 117.245 1.00 21.10 330 LYS D C 1
ATOM 11574 O O . LYS D 1 330 ? -5.492 76.762 117.254 1.00 19.46 330 LYS D O 1
ATOM 11580 N N . GLN D 1 331 ? -5.398 74.536 117.645 1.00 18.03 331 GLN D N 1
ATOM 11581 C CA . GLN D 1 331 ? -6.756 74.476 118.160 1.00 20.72 331 GLN D CA 1
ATOM 11582 C C . GLN D 1 331 ? -6.942 75.372 119.390 1.00 21.12 331 GLN D C 1
ATOM 11583 O O . GLN D 1 331 ? -7.984 76.024 119.566 1.00 21.00 331 GLN D O 1
ATOM 11589 N N . MET D 1 332 ? -5.918 75.459 120.247 1.00 18.94 332 MET D N 1
ATOM 11590 C CA . MET D 1 332 ? -5.993 76.311 121.433 1.00 16.85 332 MET D CA 1
ATOM 11591 C C . MET D 1 332 ? -5.987 77.742 120.954 1.00 17.06 332 MET D C 1
ATOM 11592 O O . MET D 1 332 ? -6.723 78.611 121.444 1.00 20.97 332 MET D O 1
ATOM 11597 N N . GLY D 1 333 ? -5.131 78.093 119.990 1.00 15.41 333 GLY D N 1
ATOM 11598 C CA . GLY D 1 333 ? -5.100 79.487 119.499 1.00 12.29 333 GLY D CA 1
ATOM 11599 C C . GLY D 1 333 ? -6.389 79.883 118.799 1.00 14.52 333 GLY D C 1
ATOM 11600 O O . GLY D 1 333 ? -6.730 81.088 118.804 1.00 16.22 333 GLY D O 1
ATOM 11601 N N . ASP D 1 334 ? -7.144 78.988 118.186 1.00 15.62 334 ASP D N 1
ATOM 11602 C CA . ASP D 1 334 ? -8.415 79.400 117.545 1.00 19.02 334 ASP D CA 1
ATOM 11603 C C . ASP D 1 334 ? -9.424 79.807 118.618 1.00 18.75 334 ASP D C 1
ATOM 11604 O O . ASP D 1 334 ? -10.133 80.804 118.429 1.00 19.69 334 ASP D O 1
ATOM 11609 N N . ALA D 1 335 ? -9.467 79.102 119.741 1.00 18.30 335 ALA D N 1
ATOM 11610 C CA . ALA D 1 335 ? -10.372 79.497 120.827 1.00 19.87 335 ALA D CA 1
ATOM 11611 C C . ALA D 1 335 ? -9.890 80.832 121.367 1.00 18.55 335 ALA D C 1
ATOM 11612 O O . ALA D 1 335 ? -10.698 81.714 121.645 1.00 18.77 335 ALA D O 1
ATOM 11614 N N . MET D 1 336 ? -8.563 81.012 121.478 1.00 16.46 336 MET D N 1
ATOM 11615 C CA . MET D 1 336 ? -8.099 82.312 121.993 1.00 17.18 336 MET D CA 1
ATOM 11616 C C . MET D 1 336 ? -8.436 83.424 120.989 1.00 17.01 336 MET D C 1
ATOM 11617 O O . MET D 1 336 ? -8.778 84.556 121.392 1.00 15.28 336 MET D O 1
ATOM 11622 N N . SER D 1 337 ? -8.292 83.161 119.683 1.00 14.71 337 SER D N 1
ATOM 11623 C CA . SER D 1 337 ? -8.617 84.186 118.699 1.00 18.71 337 SER D CA 1
ATOM 11624 C C . SER D 1 337 ? -10.128 84.482 118.761 1.00 17.10 337 SER D C 1
ATOM 11625 O O . SER D 1 337 ? -10.485 85.656 118.721 1.00 16.79 337 SER D O 1
ATOM 11628 N N . ARG D 1 338 ? -10.971 83.479 118.930 1.00 15.11 338 ARG D N 1
ATOM 11629 C CA . ARG D 1 338 ? -12.402 83.806 119.028 1.00 18.56 338 ARG D CA 1
ATOM 11630 C C . ARG D 1 338 ? -12.676 84.680 120.241 1.00 19.94 338 ARG D C 1
ATOM 11631 O O . ARG D 1 338 ? -13.700 85.369 120.167 1.00 20.02 338 ARG D O 1
ATOM 11639 N N . GLY D 1 339 ? -11.878 84.629 121.311 1.00 19.37 339 GLY D N 1
ATOM 11640 C CA . GLY D 1 339 ? -12.167 85.481 122.482 1.00 18.17 339 GLY D CA 1
ATOM 11641 C C . GLY D 1 339 ? -12.525 84.607 123.684 1.00 17.86 339 GLY D C 1
ATOM 11642 O O . GLY D 1 339 ? -13.313 83.663 123.593 1.00 15.28 339 GLY D O 1
ATOM 11643 N N . MET D 1 340 ? -11.910 84.886 124.841 1.00 17.39 340 MET D N 1
ATOM 11644 C CA . MET D 1 340 ? -12.153 84.080 126.026 1.00 16.75 340 MET D CA 1
ATOM 11645 C C . MET D 1 340 ? -12.340 84.887 127.300 1.00 17.45 340 MET D C 1
ATOM 11646 O O . MET D 1 340 ? -11.922 86.044 127.338 1.00 16.47 340 MET D O 1
ATOM 11651 N N . VAL D 1 341 ? -12.938 84.269 128.329 1.00 17.85 341 VAL D N 1
ATOM 11652 C CA . VAL D 1 341 ? -13.133 84.964 129.595 1.00 18.50 341 VAL D CA 1
ATOM 11653 C C . VAL D 1 341 ? -12.002 84.675 130.607 1.00 17.11 341 VAL D C 1
ATOM 11654 O O . VAL D 1 341 ? -11.551 83.552 130.807 1.00 13.10 341 VAL D O 1
ATOM 11658 N N . LEU D 1 342 ? -11.605 85.751 131.263 1.00 18.32 342 LEU D N 1
ATOM 11659 C CA . LEU D 1 342 ? -10.590 85.706 132.302 1.00 23.29 342 LEU D CA 1
ATOM 11660 C C . LEU D 1 342 ? -11.221 85.298 133.651 1.00 25.60 342 LEU D C 1
ATOM 11661 O O . LEU D 1 342 ? -12.127 85.985 134.158 1.00 26.60 342 LEU D O 1
ATOM 11666 N N . ALA D 1 343 ? -10.718 84.188 134.188 1.00 24.65 343 ALA D N 1
ATOM 11667 C CA . ALA D 1 343 ? -11.221 83.683 135.462 1.00 24.10 343 ALA D CA 1
ATOM 11668 C C . ALA D 1 343 ? -10.077 83.721 136.481 1.00 24.10 343 ALA D C 1
ATOM 11669 O O . ALA D 1 343 ? -8.933 83.419 136.092 1.00 23.09 343 ALA D O 1
ATOM 11671 N N . MET D 1 344 ? -10.398 84.059 137.736 1.00 21.85 344 MET D N 1
ATOM 11672 C CA . MET D 1 344 ? -9.363 84.052 138.787 1.00 20.99 344 MET D CA 1
ATOM 11673 C C . MET D 1 344 ? -9.968 83.323 139.985 1.00 23.18 344 MET D C 1
ATOM 11674 O O . MET D 1 344 ? -11.145 83.548 140.340 1.00 24.78 344 MET D O 1
ATOM 11679 N N . SER D 1 345 ? -9.198 82.418 140.577 1.00 23.80 345 SER D N 1
ATOM 11680 C CA . SER D 1 345 ? -9.727 81.693 141.729 1.00 24.91 345 SER D CA 1
ATOM 11681 C C . SER D 1 345 ? -8.686 81.226 142.735 1.00 23.95 345 SER D C 1
ATOM 11682 O O . SER D 1 345 ? -7.485 81.262 142.469 1.00 22.10 345 SER D O 1
ATOM 11685 N N . VAL D 1 346 ? -9.179 80.794 143.907 1.00 23.40 346 VAL D N 1
ATOM 11686 C CA . VAL D 1 346 ? -8.369 80.205 144.940 1.00 23.29 346 VAL D CA 1
ATOM 11687 C C . VAL D 1 346 ? -9.111 78.917 145.393 1.00 20.94 346 VAL D C 1
ATOM 11688 O O . VAL D 1 346 ? -10.298 78.962 145.694 1.00 20.56 346 VAL D O 1
ATOM 11692 N N . TRP D 1 347 ? -8.369 77.848 145.482 1.00 18.02 347 TRP D N 1
ATOM 11693 C CA . TRP D 1 347 ? -8.987 76.595 145.910 1.00 20.06 347 TRP D CA 1
ATOM 11694 C C . TRP D 1 347 ? -7.959 75.554 146.367 1.00 21.58 347 TRP D C 1
ATOM 11695 O O . TRP D 1 347 ? -6.747 75.731 146.164 1.00 19.66 347 TRP D O 1
ATOM 11706 N N . TRP D 1 348 ? -8.506 74.496 146.960 1.00 21.33 348 TRP D N 1
ATOM 11707 C CA . TRP D 1 348 ? -7.680 73.403 147.467 1.00 22.33 348 TRP D CA 1
ATOM 11708 C C . TRP D 1 348 ? -8.426 72.139 147.058 1.00 24.08 348 TRP D C 1
ATOM 11709 O O . TRP D 1 348 ? -9.533 72.261 146.547 1.00 24.47 348 TRP D O 1
ATOM 11720 N N . SER D 1 349 ? -7.864 70.985 147.290 1.00 28.88 349 SER D N 1
ATOM 11721 C CA . SER D 1 349 ? -8.514 69.744 146.933 1.00 29.28 349 SER D CA 1
ATOM 11722 C C . SER D 1 349 ? -8.397 68.667 147.997 1.00 32.46 349 SER D C 1
ATOM 11723 O O . SER D 1 349 ? -7.372 68.006 148.237 1.00 35.14 349 SER D O 1
ATOM 11726 N N . GLU D 1 350 ? -9.533 68.407 148.604 1.00 33.64 350 GLU D N 1
ATOM 11727 C CA . GLU D 1 350 ? -9.748 67.385 149.613 1.00 35.51 350 GLU D CA 1
ATOM 11728 C C . GLU D 1 350 ? -9.483 66.030 148.994 1.00 36.22 350 GLU D C 1
ATOM 11729 O O . GLU D 1 350 ? -9.175 65.109 149.727 1.00 36.20 350 GLU D O 1
ATOM 11735 N N . GLY D 1 351 ? -9.585 65.876 147.678 1.00 37.36 351 GLY D N 1
ATOM 11736 C CA . GLY D 1 351 ? -9.401 64.663 146.951 1.00 37.47 351 GLY D CA 1
ATOM 11737 C C . GLY D 1 351 ? -8.049 64.268 146.407 1.00 38.68 351 GLY D C 1
ATOM 11738 O O . GLY D 1 351 ? -7.835 63.041 146.235 1.00 40.42 351 GLY D O 1
ATOM 11739 N N . ASP D 1 352 ? -7.122 65.177 146.097 1.00 35.81 352 ASP D N 1
ATOM 11740 C CA . ASP D 1 352 ? -5.833 64.708 145.568 1.00 33.19 352 ASP D CA 1
ATOM 11741 C C . ASP D 1 352 ? -4.759 65.622 146.120 1.00 31.62 352 ASP D C 1
ATOM 11742 O O . ASP D 1 352 ? -3.576 65.444 145.878 1.00 33.02 352 ASP D O 1
ATOM 11747 N N . PHE D 1 353 ? -5.191 66.639 146.849 1.00 30.57 353 PHE D N 1
ATOM 11748 C CA . PHE D 1 353 ? -4.318 67.606 147.492 1.00 30.73 353 PHE D CA 1
ATOM 11749 C C . PHE D 1 353 ? -3.465 68.437 146.551 1.00 30.08 353 PHE D C 1
ATOM 11750 O O . PHE D 1 353 ? -2.429 68.957 146.990 1.00 30.59 353 PHE D O 1
ATOM 11758 N N . MET D 1 354 ? -3.873 68.578 145.291 1.00 29.33 354 MET D N 1
ATOM 11759 C CA . MET D 1 354 ? -3.127 69.291 144.279 1.00 26.92 354 MET D CA 1
ATOM 11760 C C . MET D 1 354 ? -1.763 68.596 144.070 1.00 26.96 354 MET D C 1
ATOM 11761 O O . MET D 1 354 ? -0.768 69.246 143.726 1.00 27.01 354 MET D O 1
ATOM 11766 N N . ALA D 1 355 ? -1.649 67.277 144.230 1.00 26.67 355 ALA D N 1
ATOM 11767 C CA . ALA D 1 355 ? -0.389 66.570 144.054 1.00 27.35 355 ALA D CA 1
ATOM 11768 C C . ALA D 1 355 ? 0.233 66.790 142.682 1.00 26.87 355 ALA D C 1
ATOM 11769 O O . ALA D 1 355 ? 1.446 66.895 142.544 1.00 26.90 355 ALA D O 1
ATOM 11771 N N . TRP D 1 356 ? -0.589 66.891 141.633 1.00 25.84 356 TRP D N 1
ATOM 11772 C CA . TRP D 1 356 ? -0.186 67.079 140.257 1.00 21.16 356 TRP D CA 1
ATOM 11773 C C . TRP D 1 356 ? 0.548 68.397 140.074 1.00 21.18 356 TRP D C 1
ATOM 11774 O O . TRP D 1 356 ? 1.287 68.589 139.119 1.00 20.64 356 TRP D O 1
ATOM 11785 N N . LEU D 1 357 ? 0.346 69.365 140.941 1.00 21.20 357 LEU D N 1
ATOM 11786 C CA . LEU D 1 357 ? 1.005 70.642 140.891 1.00 21.57 357 LEU D CA 1
ATOM 11787 C C . LEU D 1 357 ? 2.284 70.745 141.744 1.00 23.28 357 LEU D C 1
ATOM 11788 O O . LEU D 1 357 ? 3.213 71.413 141.283 1.00 21.44 357 LEU D O 1
ATOM 11793 N N . ASP D 1 358 ? 2.332 70.144 142.943 1.00 22.86 358 ASP D N 1
ATOM 11794 C CA . ASP D 1 358 ? 3.503 70.341 143.795 1.00 24.29 358 ASP D CA 1
ATOM 11795 C C . ASP D 1 358 ? 4.128 69.177 144.511 1.00 25.60 358 ASP D C 1
ATOM 11796 O O . ASP D 1 358 ? 4.850 69.444 145.472 1.00 25.42 358 ASP D O 1
ATOM 11801 N N . GLN D 1 359 ? 3.997 67.922 144.127 1.00 25.52 359 GLN D N 1
ATOM 11802 C CA . GLN D 1 359 ? 4.536 66.743 144.710 1.00 25.55 359 GLN D CA 1
ATOM 11803 C C . GLN D 1 359 ? 5.302 65.895 143.691 1.00 27.13 359 GLN D C 1
ATOM 11804 O O . GLN D 1 359 ? 5.070 65.989 142.474 1.00 26.65 359 GLN D O 1
ATOM 11810 N N . GLY D 1 360 ? 6.188 65.063 144.221 1.00 26.67 360 GLY D N 1
ATOM 11811 C CA . GLY D 1 360 ? 7.006 64.145 143.400 1.00 24.85 360 GLY D CA 1
ATOM 11812 C C . GLY D 1 360 ? 7.778 64.927 142.382 1.00 24.97 360 GLY D C 1
ATOM 11813 O O . GLY D 1 360 ? 8.473 65.862 142.753 1.00 26.71 360 GLY D O 1
ATOM 11814 N N . VAL D 1 361 ? 7.600 64.614 141.086 1.00 26.84 361 VAL D N 1
ATOM 11815 C CA . VAL D 1 361 ? 8.279 65.392 140.062 1.00 28.49 361 VAL D CA 1
ATOM 11816 C C . VAL D 1 361 ? 7.677 66.772 139.872 1.00 28.21 361 VAL D C 1
ATOM 11817 O O . VAL D 1 361 ? 8.324 67.580 139.217 1.00 28.72 361 VAL D O 1
ATOM 11821 N N . ALA D 1 362 ? 6.499 67.077 140.404 1.00 29.27 362 ALA D N 1
ATOM 11822 C CA . ALA D 1 362 ? 5.941 68.414 140.198 1.00 28.57 362 ALA D CA 1
ATOM 11823 C C . ALA D 1 362 ? 6.367 69.401 141.257 1.00 28.02 362 ALA D C 1
ATOM 11824 O O . ALA D 1 362 ? 6.222 70.632 141.050 1.00 27.72 362 ALA D O 1
ATOM 11826 N N . GLY D 1 363 ? 6.973 68.914 142.352 1.00 28.38 363 GLY D N 1
ATOM 11827 C CA . GLY D 1 363 ? 7.425 69.898 143.361 1.00 28.74 363 GLY D CA 1
ATOM 11828 C C . GLY D 1 363 ? 7.887 69.254 144.650 1.00 28.69 363 GLY D C 1
ATOM 11829 O O . GLY D 1 363 ? 7.982 68.039 144.773 1.00 28.23 363 GLY D O 1
ATOM 11830 N N . PRO D 1 364 ? 8.116 70.089 145.644 1.00 30.03 364 PRO D N 1
ATOM 11831 C CA . PRO D 1 364 ? 8.702 69.709 146.913 1.00 30.80 364 PRO D CA 1
ATOM 11832 C C . PRO D 1 364 ? 7.811 69.324 148.076 1.00 33.68 364 PRO D C 1
ATOM 11833 O O . PRO D 1 364 ? 8.365 69.169 149.203 1.00 36.40 364 PRO D O 1
ATOM 11837 N N . CYS D 1 365 ? 6.518 69.162 147.861 1.00 30.34 365 CYS D N 1
ATOM 11838 C CA . CYS D 1 365 ? 5.581 68.827 148.902 1.00 28.63 365 CYS D CA 1
ATOM 11839 C C . CYS D 1 365 ? 5.470 67.343 149.210 1.00 27.70 365 CYS D C 1
ATOM 11840 O O . CYS D 1 365 ? 5.525 66.485 148.312 1.00 22.49 365 CYS D O 1
ATOM 11843 N N . ASP D 1 366 ? 5.288 67.057 150.520 1.00 28.28 366 ASP D N 1
ATOM 11844 C CA . ASP D 1 366 ? 5.146 65.613 150.816 1.00 32.43 366 ASP D CA 1
ATOM 11845 C C . ASP D 1 366 ? 3.717 65.231 150.417 1.00 33.70 366 ASP D C 1
ATOM 11846 O O . ASP D 1 366 ? 2.970 66.063 149.889 1.00 34.64 366 ASP D O 1
ATOM 11851 N N . ALA D 1 367 ? 3.339 64.024 150.774 1.00 33.87 367 ALA D N 1
ATOM 11852 C CA . ALA D 1 367 ? 2.018 63.508 150.448 1.00 34.62 367 ALA D CA 1
ATOM 11853 C C . ALA D 1 367 ? 0.899 63.911 151.391 1.00 33.90 367 ALA D C 1
ATOM 11854 O O . ALA D 1 367 ? -0.233 63.488 151.137 1.00 33.39 367 ALA D O 1
ATOM 11856 N N . THR D 1 368 ? 1.140 64.663 152.470 1.00 32.41 368 THR D N 1
ATOM 11857 C CA . THR D 1 368 ? 0.030 65.003 153.336 1.00 27.90 368 THR D CA 1
ATOM 11858 C C . THR D 1 368 ? 0.021 66.473 153.685 1.00 26.85 368 THR D C 1
ATOM 11859 O O . THR D 1 368 ? -1.071 66.899 154.083 1.00 29.38 368 THR D O 1
ATOM 11863 N N . GLU D 1 369 ? 1.106 67.227 153.603 1.00 25.01 369 GLU D N 1
ATOM 11864 C CA . GLU D 1 369 ? 1.001 68.613 154.036 1.00 26.73 369 GLU D CA 1
ATOM 11865 C C . GLU D 1 369 ? -0.049 69.414 153.289 1.00 30.38 369 GLU D C 1
ATOM 11866 O O . GLU D 1 369 ? -0.578 70.418 153.791 1.00 33.32 369 GLU D O 1
ATOM 11872 N N . GLY D 1 370 ? -0.384 69.040 152.072 1.00 31.91 370 GLY D N 1
ATOM 11873 C CA . GLY D 1 370 ? -1.313 69.708 151.190 1.00 33.77 370 GLY D CA 1
ATOM 11874 C C . GLY D 1 370 ? -2.757 69.395 151.513 1.00 33.66 370 GLY D C 1
ATOM 11875 O O . GLY D 1 370 ? -3.674 69.928 150.919 1.00 31.28 370 GLY D O 1
ATOM 11876 N N . ASP D 1 371 ? -2.951 68.512 152.491 1.00 35.13 371 ASP D N 1
ATOM 11877 C CA . ASP D 1 371 ? -4.285 68.174 152.935 1.00 33.08 371 ASP D CA 1
ATOM 11878 C C . ASP D 1 371 ? -4.769 69.486 153.543 1.00 33.02 371 ASP D C 1
ATOM 11879 O O . ASP D 1 371 ? -4.037 70.134 154.278 1.00 32.65 371 ASP D O 1
ATOM 11884 N N . PRO D 1 372 ? -5.996 69.860 153.224 1.00 31.87 372 PRO D N 1
ATOM 11885 C CA . PRO D 1 372 ? -6.658 71.055 153.703 1.00 31.59 372 PRO D CA 1
ATOM 11886 C C . PRO D 1 372 ? -6.577 71.228 155.208 1.00 30.29 372 PRO D C 1
ATOM 11887 O O . PRO D 1 372 ? -6.430 72.358 155.679 1.00 28.20 372 PRO D O 1
ATOM 11891 N N . LYS D 1 373 ? -6.666 70.149 155.967 1.00 32.95 373 LYS D N 1
ATOM 11892 C CA . LYS D 1 373 ? -6.515 70.062 157.411 1.00 34.28 373 LYS D CA 1
ATOM 11893 C C . LYS D 1 373 ? -5.105 70.544 157.833 1.00 33.25 373 LYS D C 1
ATOM 11894 O O . LYS D 1 373 ? -4.955 71.230 158.837 1.00 33.67 373 LYS D O 1
ATOM 11900 N N . ASN D 1 374 ? -4.107 70.136 157.042 1.00 30.36 374 ASN D N 1
ATOM 11901 C CA . ASN D 1 374 ? -2.714 70.535 157.346 1.00 29.38 374 ASN D CA 1
ATOM 11902 C C . ASN D 1 374 ? -2.442 71.907 156.789 1.00 29.97 374 ASN D C 1
ATOM 11903 O O . ASN D 1 374 ? -1.786 72.755 157.389 1.00 29.20 374 ASN D O 1
ATOM 11908 N N . ILE D 1 375 ? -3.060 72.217 155.624 1.00 29.76 375 ILE D N 1
ATOM 11909 C CA . ILE D 1 375 ? -2.873 73.523 155.012 1.00 25.66 375 ILE D CA 1
ATOM 11910 C C . ILE D 1 375 ? -3.155 74.604 156.029 1.00 25.98 375 ILE D C 1
ATOM 11911 O O . ILE D 1 375 ? -2.354 75.527 156.198 1.00 24.49 375 ILE D O 1
ATOM 11916 N N . VAL D 1 376 ? -4.308 74.509 156.720 1.00 27.50 376 VAL D N 1
ATOM 11917 C CA . VAL D 1 376 ? -4.623 75.567 157.703 1.00 27.43 376 VAL D CA 1
ATOM 11918 C C . VAL D 1 376 ? -3.634 75.597 158.856 1.00 28.82 376 VAL D C 1
ATOM 11919 O O . VAL D 1 376 ? -3.472 76.652 159.498 1.00 28.98 376 VAL D O 1
ATOM 11923 N N . LYS D 1 377 ? -2.884 74.524 159.089 1.00 30.88 377 LYS D N 1
ATOM 11924 C CA . LYS D 1 377 ? -1.866 74.525 160.154 1.00 33.51 377 LYS D CA 1
ATOM 11925 C C . LYS D 1 377 ? -0.688 75.358 159.673 1.00 31.49 377 LYS D C 1
ATOM 11926 O O . LYS D 1 377 ? -0.215 76.263 160.364 1.00 27.82 377 LYS D O 1
ATOM 11932 N N . VAL D 1 378 ? -0.269 75.061 158.424 1.00 31.49 378 VAL D N 1
ATOM 11933 C CA . VAL D 1 378 ? 0.833 75.872 157.878 1.00 27.56 378 VAL D CA 1
ATOM 11934 C C . VAL D 1 378 ? 0.396 77.319 157.714 1.00 26.17 378 VAL D C 1
ATOM 11935 O O . VAL D 1 378 ? 1.135 78.233 158.083 1.00 25.69 378 VAL D O 1
ATOM 11939 N N . GLN D 1 379 ? -0.770 77.556 157.106 1.00 28.01 379 GLN D N 1
ATOM 11940 C CA . GLN D 1 379 ? -1.179 78.958 156.925 1.00 30.84 379 GLN D CA 1
ATOM 11941 C C . GLN D 1 379 ? -2.676 79.005 157.134 1.00 34.85 379 GLN D C 1
ATOM 11942 O O . GLN D 1 379 ? -3.513 78.461 156.422 1.00 34.83 379 GLN D O 1
ATOM 11948 N N . PRO D 1 380 ? -3.043 79.642 158.238 1.00 37.49 380 PRO D N 1
ATOM 11949 C CA . PRO D 1 380 ? -4.417 79.774 158.687 1.00 36.67 380 PRO D CA 1
ATOM 11950 C C . PRO D 1 380 ? -5.303 80.458 157.667 1.00 35.14 380 PRO D C 1
ATOM 11951 O O . PRO D 1 380 ? -6.457 80.043 157.502 1.00 33.90 380 PRO D O 1
ATOM 11955 N N . ASN D 1 381 ? -4.821 81.467 156.944 1.00 32.36 381 ASN D N 1
ATOM 11956 C CA . ASN D 1 381 ? -5.646 82.152 155.965 1.00 29.28 381 ASN D CA 1
ATOM 11957 C C . ASN D 1 381 ? -5.037 82.225 154.589 1.00 24.21 381 ASN D C 1
ATOM 11958 O O . ASN D 1 381 ? -4.582 83.276 154.138 1.00 20.41 381 ASN D O 1
ATOM 11963 N N . PRO D 1 382 ? -5.057 81.113 153.885 1.00 22.72 382 PRO D N 1
ATOM 11964 C CA . PRO D 1 382 ? -4.478 81.049 152.547 1.00 23.86 382 PRO D CA 1
ATOM 11965 C C . PRO D 1 382 ? -5.133 82.122 151.700 1.00 26.11 382 PRO D C 1
ATOM 11966 O O . PRO D 1 382 ? -6.358 82.321 151.784 1.00 27.01 382 PRO D O 1
ATOM 11970 N N . GLU D 1 383 ? -4.341 82.833 150.913 1.00 25.87 383 GLU D N 1
ATOM 11971 C CA . GLU D 1 383 ? -4.886 83.895 150.077 1.00 25.52 383 GLU D CA 1
ATOM 11972 C C . GLU D 1 383 ? -3.906 84.224 148.961 1.00 26.01 383 GLU D C 1
ATOM 11973 O O . GLU D 1 383 ? -2.730 83.816 149.031 1.00 27.85 383 GLU D O 1
ATOM 11979 N N . VAL D 1 384 ? -4.372 84.942 147.961 1.00 24.26 384 VAL D N 1
ATOM 11980 C CA . VAL D 1 384 ? -3.557 85.323 146.805 1.00 22.13 384 VAL D CA 1
ATOM 11981 C C . VAL D 1 384 ? -4.057 86.647 146.271 1.00 22.28 384 VAL D C 1
ATOM 11982 O O . VAL D 1 384 ? -5.265 86.890 146.254 1.00 24.79 384 VAL D O 1
ATOM 11986 N N . THR D 1 385 ? -3.195 87.531 145.843 1.00 22.99 385 THR D N 1
ATOM 11987 C CA . THR D 1 385 ? -3.534 88.806 145.255 1.00 22.70 385 THR D CA 1
ATOM 11988 C C . THR D 1 385 ? -2.971 88.850 143.835 1.00 23.94 385 THR D C 1
ATOM 11989 O O . THR D 1 385 ? -1.767 88.681 143.628 1.00 26.82 385 THR D O 1
ATOM 11993 N N . PHE D 1 386 ? -3.830 89.049 142.840 1.00 24.82 386 PHE D N 1
ATOM 11994 C CA . PHE D 1 386 ? -3.423 89.165 141.451 1.00 21.77 386 PHE D CA 1
ATOM 11995 C C . PHE D 1 386 ? -3.595 90.655 141.148 1.00 22.69 386 PHE D C 1
ATOM 11996 O O . PHE D 1 386 ? -4.647 91.149 141.544 1.00 24.02 386 PHE D O 1
ATOM 12004 N N . SER D 1 387 ? -2.630 91.315 140.531 1.00 22.12 387 SER D N 1
ATOM 12005 C CA . SER D 1 387 ? -2.843 92.740 140.288 1.00 23.47 387 SER D CA 1
ATOM 12006 C C . SER D 1 387 ? -2.149 93.167 138.991 1.00 23.05 387 SER D C 1
ATOM 12007 O O . SER D 1 387 ? -1.484 92.384 138.345 1.00 23.33 387 SER D O 1
ATOM 12010 N N . ASN D 1 388 ? -2.315 94.428 138.660 1.00 23.72 388 ASN D N 1
ATOM 12011 C CA . ASN D 1 388 ? -1.694 95.018 137.487 1.00 27.09 388 ASN D CA 1
ATOM 12012 C C . ASN D 1 388 ? -1.800 94.211 136.200 1.00 26.07 388 ASN D C 1
ATOM 12013 O O . ASN D 1 388 ? -0.778 93.921 135.562 1.00 23.20 388 ASN D O 1
ATOM 12018 N N . ILE D 1 389 ? -3.037 93.862 135.825 1.00 22.93 389 ILE D N 1
ATOM 12019 C CA . ILE D 1 389 ? -3.238 93.074 134.610 1.00 23.91 389 ILE D CA 1
ATOM 12020 C C . ILE D 1 389 ? -3.078 94.006 133.414 1.00 25.80 389 ILE D C 1
ATOM 12021 O O . ILE D 1 389 ? -3.703 95.064 133.324 1.00 26.83 389 ILE D O 1
ATOM 12026 N N . ARG D 1 390 ? -2.191 93.635 132.508 1.00 25.89 390 ARG D N 1
ATOM 12027 C CA . ARG D 1 390 ? -1.832 94.413 131.334 1.00 27.24 390 ARG D CA 1
ATOM 12028 C C . ARG D 1 390 ? -1.884 93.548 130.078 1.00 27.90 390 ARG D C 1
ATOM 12029 O O . ARG D 1 390 ? -1.177 92.515 130.076 1.00 27.81 390 ARG D O 1
ATOM 12037 N N . ILE D 1 391 ? -2.686 93.921 129.095 1.00 25.81 391 ILE D N 1
ATOM 12038 C CA . ILE D 1 391 ? -2.810 93.096 127.873 1.00 28.59 391 ILE D CA 1
ATOM 12039 C C . ILE D 1 391 ? -2.373 93.938 126.676 1.00 27.17 391 ILE D C 1
ATOM 12040 O O . ILE D 1 391 ? -2.671 95.146 126.635 1.00 26.57 391 ILE D O 1
ATOM 12045 N N . GLY D 1 392 ? -1.656 93.370 125.707 1.00 25.01 392 GLY D N 1
ATOM 12046 C CA . GLY D 1 392 ? -1.213 94.275 124.628 1.00 23.57 392 GLY D CA 1
ATOM 12047 C C . GLY D 1 392 ? -0.127 93.699 123.737 1.00 20.98 392 GLY D C 1
ATOM 12048 O O . GLY D 1 392 ? 0.089 92.482 123.759 1.00 17.64 392 GLY D O 1
ATOM 12049 N N . GLU D 1 393 ? 0.490 94.553 122.916 1.00 22.51 393 GLU D N 1
ATOM 12050 C CA . GLU D 1 393 ? 1.470 94.000 121.985 1.00 26.83 393 GLU D CA 1
ATOM 12051 C C . GLU D 1 393 ? 2.651 93.382 122.736 1.00 25.29 393 GLU D C 1
ATOM 12052 O O . GLU D 1 393 ? 3.001 93.843 123.812 1.00 20.52 393 GLU D O 1
ATOM 12058 N N . ILE D 1 394 ? 3.149 92.346 122.085 1.00 25.61 394 ILE D N 1
ATOM 12059 C CA . ILE D 1 394 ? 4.289 91.616 122.615 1.00 27.12 394 ILE D CA 1
ATOM 12060 C C . ILE D 1 394 ? 5.430 92.624 122.743 1.00 28.04 394 ILE D C 1
ATOM 12061 O O . ILE D 1 394 ? 5.742 93.342 121.801 1.00 27.97 394 ILE D O 1
ATOM 12066 N N . GLY D 1 395 ? 5.976 92.714 123.946 1.00 28.01 395 GLY D N 1
ATOM 12067 C CA . GLY D 1 395 ? 7.057 93.626 124.235 1.00 27.27 395 GLY D CA 1
ATOM 12068 C C . GLY D 1 395 ? 6.552 94.912 124.878 1.00 28.55 395 GLY D C 1
ATOM 12069 O O . GLY D 1 395 ? 7.360 95.804 125.190 1.00 27.52 395 GLY D O 1
ATOM 12070 N N . SER D 1 396 ? 5.255 95.054 125.103 1.00 25.26 396 SER D N 1
ATOM 12071 C CA . SER D 1 396 ? 4.811 96.302 125.692 1.00 25.56 396 SER D CA 1
ATOM 12072 C C . SER D 1 396 ? 4.127 96.190 127.042 1.00 27.14 396 SER D C 1
ATOM 12073 O O . SER D 1 396 ? 3.805 97.234 127.606 1.00 24.56 396 SER D O 1
ATOM 12076 N N . THR D 1 397 ? 3.851 94.997 127.581 1.00 29.31 397 THR D N 1
ATOM 12077 C CA . THR D 1 397 ? 3.153 94.983 128.856 1.00 31.10 397 THR D CA 1
ATOM 12078 C C . THR D 1 397 ? 3.994 94.928 130.121 1.00 34.64 397 THR D C 1
ATOM 12079 O O . THR D 1 397 ? 3.446 95.265 131.165 1.00 33.75 397 THR D O 1
ATOM 12083 N N . SER D 1 398 ? 5.212 94.415 130.063 1.00 36.72 398 SER D N 1
ATOM 12084 C CA . SER D 1 398 ? 6.031 94.295 131.275 1.00 40.73 398 SER D CA 1
ATOM 12085 C C . SER D 1 398 ? 7.374 95.010 131.101 1.00 43.49 398 SER D C 1
ATOM 12086 O O . SER D 1 398 ? 8.324 94.421 130.537 1.00 45.51 398 SER D O 1
#